Protein AF-0000000085122690 (afdb_homodimer)

Structure (mmCIF, N/CA/C/O backbone):
data_AF-0000000085122690-model_v1
#
loop_
_entity.id
_entity.type
_entity.pdbx_description
1 polymer 'Rhs element Vgr protein'
#
loop_
_atom_site.group_PDB
_atom_site.id
_atom_site.type_symbol
_atom_site.label_atom_id
_atom_site.label_alt_id
_atom_site.label_comp_id
_atom_site.label_asym_id
_atom_site.label_entity_id
_atom_site.label_seq_id
_atom_site.pdbx_PDB_ins_code
_atom_site.Cartn_x
_atom_site.Cartn_y
_atom_site.Cartn_z
_atom_site.occupancy
_atom_site.B_iso_or_equiv
_atom_site.auth_seq_id
_atom_site.auth_comp_id
_atom_site.auth_asym_id
_atom_site.auth_atom_id
_atom_site.pdbx_PDB_model_num
ATOM 1 N N . MET A 1 1 ? -5.207 11.523 25.406 1 24.88 1 MET A N 1
ATOM 2 C CA . MET A 1 1 ? -6.16 11.828 26.469 1 24.88 1 MET A CA 1
ATOM 3 C C . MET A 1 1 ? -5.48 12.586 27.609 1 24.88 1 MET A C 1
ATOM 5 O O . MET A 1 1 ? -6.066 13.5 28.188 1 24.88 1 MET A O 1
ATOM 9 N N . SER A 1 2 ? -4.191 12.078 27.859 1 25.66 2 SER A N 1
ATOM 10 C CA . SER A 1 2 ? -3.527 12.555 29.078 1 25.66 2 SER A CA 1
ATOM 11 C C . SER A 1 2 ? -2.984 13.969 28.875 1 25.66 2 SER A C 1
ATOM 13 O O . SER A 1 2 ? -3.02 14.781 29.812 1 25.66 2 SER A O 1
ATOM 15 N N . LYS A 1 3 ? -2.377 14.203 27.688 1 30.45 3 LYS A N 1
ATOM 16 C CA . LYS A 1 3 ? -1.666 15.477 27.625 1 30.45 3 LYS A CA 1
ATOM 17 C C . LYS A 1 3 ? -2.641 16.641 27.5 1 30.45 3 LYS A C 1
ATOM 19 O O . LYS A 1 3 ? -2.225 17.797 27.438 1 30.45 3 LYS A O 1
ATOM 24 N N . GLU A 1 4 ? -3.842 16.312 27.016 1 32.69 4 GLU A N 1
ATOM 25 C CA . GLU A 1 4 ? -4.746 17.453 26.938 1 32.69 4 GLU A CA 1
ATOM 26 C C . GLU A 1 4 ? -5.051 18 28.328 1 32.69 4 GLU A C 1
ATOM 28 O O . GLU A 1 4 ? -5.324 19.188 28.484 1 32.69 4 GLU A O 1
ATOM 33 N N . ILE A 1 5 ? -4.945 17 29.297 1 32.41 5 ILE A N 1
ATOM 34 C CA . ILE A 1 5 ? -5.344 17.391 30.656 1 32.41 5 ILE A CA 1
ATOM 35 C C . ILE A 1 5 ? -4.289 18.312 31.25 1 32.41 5 ILE A C 1
ATOM 37 O O . ILE A 1 5 ? -4.629 19.328 31.875 1 32.41 5 ILE A O 1
ATOM 41 N N . ILE A 1 6 ? -2.961 17.922 30.953 1 30.45 6 ILE A N 1
ATOM 42 C CA . ILE A 1 6 ? -1.969 18.656 31.734 1 30.45 6 ILE A CA 1
ATOM 43 C C . ILE A 1 6 ? -1.8 20.062 31.156 1 30.45 6 ILE A C 1
ATOM 45 O O . ILE A 1 6 ? -1.606 21.016 31.906 1 30.45 6 ILE A O 1
ATOM 49 N N . ARG A 1 7 ? -1.964 20.219 29.844 1 33.91 7 ARG A N 1
ATOM 50 C CA . ARG A 1 7 ? -1.704 21.547 29.281 1 33.91 7 ARG A CA 1
ATOM 51 C C . ARG A 1 7 ? -2.803 22.531 29.656 1 33.91 7 ARG A C 1
ATOM 53 O O . ARG A 1 7 ? -2.545 23.734 29.797 1 33.91 7 ARG A O 1
ATOM 60 N N . ASN A 1 8 ? -4.035 21.984 29.812 1 37.22 8 ASN A N 1
ATOM 61 C CA . ASN A 1 8 ? -5.027 22.953 30.266 1 37.22 8 ASN A CA 1
ATOM 62 C C . ASN A 1 8 ? -4.699 23.484 31.656 1 37.22 8 ASN A C 1
ATOM 64 O O . ASN A 1 8 ? -5.09 24.609 32 1 37.22 8 ASN A O 1
ATOM 68 N N . ASN A 1 9 ? -3.992 22.609 32.406 1 33.62 9 ASN A N 1
ATOM 69 C CA . ASN A 1 9 ? -3.723 23.047 33.781 1 33.62 9 ASN A CA 1
ATOM 70 C C . ASN A 1 9 ? -2.641 24.125 33.812 1 33.62 9 ASN A C 1
ATOM 72 O O . ASN A 1 9 ? -2.656 25 34.688 1 33.62 9 ASN A O 1
ATOM 76 N N . VAL A 1 10 ? -1.648 24 32.875 1 32.59 10 VAL A N 1
ATOM 77 C CA . VAL A 1 10 ? -0.58 24.984 33 1 32.59 10 VAL A CA 1
ATOM 78 C C . VAL A 1 10 ? -1.059 26.328 32.5 1 32.59 10 VAL A C 1
ATOM 80 O O . VAL A 1 10 ? -0.698 27.375 33.031 1 32.59 10 VAL A O 1
ATOM 83 N N . GLU A 1 11 ? -1.952 26.391 31.516 1 36.88 11 GLU A N 1
ATOM 84 C CA . GLU A 1 11 ? -2.41 27.703 31.109 1 36.88 11 GLU A CA 1
ATOM 85 C C . GLU A 1 11 ? -3.203 28.391 32.219 1 36.88 11 GLU A C 1
ATOM 87 O O . GLU A 1 11 ? -3.129 29.609 32.375 1 36.88 11 GLU A O 1
ATOM 92 N N . GLU A 1 12 ? -3.918 27.594 33 1 35.78 12 GLU A N 1
ATOM 93 C CA . GLU A 1 12 ? -4.602 28.156 34.156 1 35.78 12 GLU A CA 1
ATOM 94 C C . GLU A 1 12 ? -3.6 28.672 35.188 1 35.78 12 GLU A C 1
ATOM 96 O O . GLU A 1 12 ? -3.816 29.719 35.812 1 35.78 12 GLU A O 1
ATOM 101 N N . ILE A 1 13 ? -2.48 27.906 35.312 1 32.62 13 ILE A N 1
ATOM 102 C CA . ILE A 1 13 ? -1.524 28.375 36.312 1 32.62 13 ILE A CA 1
ATOM 103 C C . ILE A 1 13 ? -0.844 29.656 35.812 1 32.62 13 ILE A C 1
ATOM 105 O O . ILE A 1 13 ? -0.587 30.578 36.594 1 32.62 13 ILE A O 1
ATOM 109 N N . GLU A 1 14 ? -0.654 29.75 34.531 1 33.88 14 GLU A N 1
ATOM 110 C CA . GLU A 1 14 ? -0.015 30.984 34.094 1 33.88 14 GLU A CA 1
ATOM 111 C C . GLU A 1 14 ? -0.947 32.188 34.25 1 33.88 14 GLU A C 1
ATOM 113 O O . GLU A 1 14 ? -0.49 33.312 34.5 1 33.88 14 GLU A O 1
ATOM 118 N N . GLU A 1 15 ? -2.27 31.953 34.156 1 36.88 15 GLU A N 1
ATOM 119 C CA . GLU A 1 15 ? -3.113 33.062 34.531 1 36.88 15 GLU A CA 1
ATOM 120 C C . GLU A 1 15 ? -2.973 33.375 36.031 1 36.88 15 GLU A C 1
ATOM 122 O O . GLU A 1 15 ? -3.08 34.562 36.438 1 36.88 15 GLU A O 1
ATOM 127 N N . GLY A 1 16 ? -2.848 32.312 36.875 1 32.69 16 GLY A N 1
ATOM 128 C CA . GLY A 1 16 ? -2.664 32.531 38.312 1 32.69 16 GLY A CA 1
ATOM 129 C C . GLY A 1 16 ? -1.384 33.281 38.625 1 32.69 16 GLY A C 1
ATOM 130 O O . GLY A 1 16 ? -1.326 34.031 39.594 1 32.69 16 GLY A O 1
ATOM 131 N N . LEU A 1 17 ? -0.268 32.844 38.031 1 31.5 17 LEU A N 1
ATOM 132 C CA . LEU A 1 17 ? 0.969 33.531 38.375 1 31.5 17 LEU A CA 1
ATOM 133 C C . LEU A 1 17 ? 0.953 34.969 37.875 1 31.5 17 LEU A C 1
ATOM 135 O O . LEU A 1 17 ? 1.934 35.719 38.031 1 31.5 17 LEU A O 1
ATOM 139 N N . LYS A 1 18 ? 0.103 35.375 37.062 1 38.03 18 LYS A N 1
ATOM 140 C CA . LYS A 1 18 ? 0.065 36.812 36.75 1 38.03 18 LYS A CA 1
ATOM 141 C C . LYS A 1 18 ? -0.133 37.625 38 1 38.03 18 LYS A C 1
ATOM 143 O O . LYS A 1 18 ? 0.004 38.875 37.969 1 38.03 18 LYS A O 1
ATOM 148 N N . SER A 1 19 ? -0.834 37 39 1 33.66 19 SER A N 1
ATOM 149 C CA . SER A 1 19 ? -0.957 37.844 40.219 1 33.66 19 SER A CA 1
ATOM 150 C C . SER A 1 19 ? 0.361 37.906 40.969 1 33.66 19 SER A C 1
ATOM 152 O O . SER A 1 19 ? 0.414 38.406 42.094 1 33.66 19 SER A O 1
ATOM 154 N N . GLY A 1 20 ? 1.318 36.969 40.75 1 32.12 20 GLY A N 1
ATOM 155 C CA . GLY A 1 20 ? 2.529 37.188 41.531 1 32.12 20 GLY A CA 1
ATOM 156 C C . GLY A 1 20 ? 3.111 38.562 41.344 1 32.12 20 GLY A C 1
ATOM 157 O O . GLY A 1 20 ? 2.852 39.25 40.344 1 32.12 20 GLY A O 1
ATOM 158 N N . VAL A 1 21 ? 3.424 39.25 42.469 1 31.45 21 VAL A N 1
ATOM 159 C CA . VAL A 1 21 ? 4.066 40.562 42.531 1 31.45 21 VAL A CA 1
ATOM 160 C C . VAL A 1 21 ? 5.094 40.688 41.406 1 31.45 21 VAL A C 1
ATOM 162 O O . VAL A 1 21 ? 5.996 39.844 41.281 1 31.45 21 VAL A O 1
ATOM 165 N N . ASN A 1 22 ? 4.641 41 40.281 1 35.41 22 ASN A N 1
ATOM 166 C CA . ASN A 1 22 ? 5.566 41.344 39.219 1 35.41 22 ASN A CA 1
ATOM 167 C C . ASN A 1 22 ? 6.883 41.875 39.75 1 35.41 22 ASN A C 1
ATOM 169 O O . ASN A 1 22 ? 6.918 42.969 40.375 1 35.41 22 ASN A O 1
ATOM 173 N N . LEU A 1 23 ? 7.77 41 40.156 1 36.03 23 LEU A N 1
ATOM 174 C CA . LEU A 1 23 ? 9.117 41.312 40.594 1 36.03 23 LEU A CA 1
ATOM 175 C C . LEU A 1 23 ? 9.648 42.531 39.844 1 36.03 23 LEU A C 1
ATOM 177 O O . LEU A 1 23 ? 10.711 43.062 40.188 1 36.03 23 LEU A O 1
ATOM 181 N N . LYS A 1 24 ? 8.992 42.875 38.844 1 39.94 24 LYS A N 1
ATOM 182 C CA . LYS A 1 24 ? 9.422 44.062 38.094 1 39.94 24 LYS A CA 1
ATOM 183 C C . LYS A 1 24 ? 9.273 45.312 38.969 1 39.94 24 LYS A C 1
ATOM 185 O O . LYS A 1 24 ? 9.953 46.312 38.719 1 39.94 24 LYS A O 1
ATOM 190 N N . GLU A 1 25 ? 8.281 45.281 39.812 1 39.03 25 GLU A N 1
ATOM 191 C CA . GLU A 1 25 ? 8.023 46.531 40.531 1 39.03 25 GLU A CA 1
ATOM 192 C C . GLU A 1 25 ? 9.172 46.875 41.5 1 39.03 25 GLU A C 1
ATOM 194 O O . GLU A 1 25 ? 9.375 48.031 41.844 1 39.03 25 GLU A O 1
ATOM 199 N N . LEU A 1 26 ? 9.727 45.812 42.125 1 36.38 26 LEU A N 1
ATOM 200 C CA . LEU A 1 26 ? 10.68 46.188 43.188 1 36.38 26 LEU A CA 1
ATOM 201 C C . LEU A 1 26 ? 12.047 46.5 42.562 1 36.38 26 LEU A C 1
ATOM 203 O O . LEU A 1 26 ? 13.047 46.562 43.281 1 36.38 26 LEU A O 1
ATOM 207 N N . ARG A 1 27 ? 12.133 46.531 41.312 1 40.12 27 ARG A N 1
ATOM 208 C CA . ARG A 1 27 ? 13.406 46.625 40.625 1 40.12 27 ARG A CA 1
ATOM 209 C C . ARG A 1 27 ? 13.992 48.031 40.75 1 40.12 27 ARG A C 1
ATOM 211 O O . ARG A 1 27 ? 13.25 49.031 40.844 1 40.12 27 ARG A O 1
ATOM 218 N N . ARG A 1 28 ? 15.281 48 41.25 1 40.97 28 ARG A N 1
ATOM 219 C CA . ARG A 1 28 ? 16.078 49.219 41.281 1 40.97 28 ARG A CA 1
ATOM 220 C C . ARG A 1 28 ? 15.953 50 40 1 40.97 28 ARG A C 1
ATOM 222 O O . ARG A 1 28 ? 15.898 49.438 38.906 1 40.97 28 ARG A O 1
ATOM 229 N N . GLU A 1 29 ? 15.516 51.156 40.125 1 44.19 29 GLU A N 1
ATOM 230 C CA . GLU A 1 29 ? 15.43 52.219 39.125 1 44.19 29 GLU A CA 1
ATOM 231 C C . GLU A 1 29 ? 16.766 52.375 38.375 1 44.19 29 GLU A C 1
ATOM 233 O O . GLU A 1 29 ? 17.734 52.875 38.938 1 44.19 29 GLU A O 1
ATOM 238 N N . VAL A 1 30 ? 17.344 51.344 37.719 1 47.59 30 VAL A N 1
ATOM 239 C CA . VAL A 1 30 ? 18.5 51.688 36.875 1 47.59 30 VAL A CA 1
ATOM 240 C C . VAL A 1 30 ? 18.062 52.625 35.75 1 47.59 30 VAL A C 1
ATOM 242 O O . VAL A 1 30 ? 17.125 52.312 35.031 1 47.59 30 VAL A O 1
ATOM 245 N N . LYS A 1 31 ? 18.453 53.812 35.906 1 55.75 31 LYS A N 1
ATOM 246 C CA . LYS A 1 31 ? 18.25 54.812 34.844 1 55.75 31 LYS A CA 1
ATOM 247 C C . LYS A 1 31 ? 18.922 54.375 33.531 1 55.75 31 LYS A C 1
ATOM 249 O O . LYS A 1 31 ? 20.141 54.25 33.5 1 55.75 31 LYS A O 1
ATOM 254 N N . GLN A 1 32 ? 18.266 53.656 32.625 1 67.31 32 GLN A N 1
ATOM 255 C CA . GLN A 1 32 ? 18.812 53.312 31.312 1 67.31 32 GLN A CA 1
ATOM 256 C C . GLN A 1 32 ? 18.547 54.406 30.281 1 67.31 32 GLN A C 1
ATOM 258 O O . GLN A 1 32 ? 17.516 55.094 30.359 1 67.31 32 GLN A O 1
ATOM 263 N N . ASP A 1 33 ? 19.625 54.906 29.641 1 76.06 33 ASP A N 1
ATOM 264 C CA . ASP A 1 33 ? 19.5 55.75 28.469 1 76.06 33 ASP A CA 1
ATOM 265 C C . ASP A 1 33 ? 19.922 55.031 27.203 1 76.06 33 ASP A C 1
ATOM 267 O O . ASP A 1 33 ? 21.078 55.094 26.781 1 76.06 33 ASP A O 1
ATOM 271 N N . ILE A 1 34 ? 18.984 54.188 26.672 1 84 34 ILE A N 1
ATOM 272 C CA . ILE A 1 34 ? 19.25 53.344 25.516 1 84 34 ILE A CA 1
ATOM 273 C C . ILE A 1 34 ? 18.5 53.875 24.297 1 84 34 ILE A C 1
ATOM 275 O O . ILE A 1 34 ? 17.344 54.281 24.406 1 84 34 ILE A O 1
ATOM 279 N N . ASN A 1 35 ? 19.219 53.969 23.234 1 83.12 35 ASN A N 1
ATOM 280 C CA . ASN A 1 35 ? 18.625 54.312 21.953 1 83.12 35 ASN A CA 1
ATOM 281 C C . ASN A 1 35 ? 18.656 53.156 20.969 1 83.12 35 ASN A C 1
ATOM 283 O O . ASN A 1 35 ? 19.625 52.375 20.953 1 83.12 35 ASN A O 1
ATOM 287 N N . ALA A 1 36 ? 17.562 53 20.234 1 88.69 36 ALA A N 1
ATOM 288 C CA . ALA A 1 36 ? 17.469 51.969 19.234 1 88.69 36 ALA A CA 1
ATOM 289 C C . ALA A 1 36 ? 17.156 52.531 17.859 1 88.69 36 ALA A C 1
ATOM 291 O O . ALA A 1 36 ? 16.234 53.344 17.719 1 88.69 36 ALA A O 1
ATOM 292 N N . ARG A 1 37 ? 18 52.156 16.891 1 89.44 37 ARG A N 1
ATOM 293 C CA . ARG A 1 37 ? 17.828 52.625 15.523 1 89.44 37 ARG A CA 1
ATOM 294 C C . ARG A 1 37 ? 17.828 51.438 14.547 1 89.44 37 ARG A C 1
ATOM 296 O O . ARG A 1 37 ? 18.484 50.438 14.797 1 89.44 37 ARG A O 1
ATOM 303 N N . ILE A 1 38 ? 17.016 51.594 13.469 1 92.12 38 ILE A N 1
ATOM 304 C CA . ILE A 1 38 ? 16.906 50.531 12.477 1 92.12 38 ILE A CA 1
ATOM 305 C C . ILE A 1 38 ? 17.281 51.094 11.094 1 92.12 38 ILE A C 1
ATOM 307 O O . ILE A 1 38 ? 16.906 52.188 10.742 1 92.12 38 ILE A O 1
ATOM 311 N N . LYS A 1 39 ? 18.109 50.406 10.398 1 89.81 39 LYS A N 1
ATOM 312 C CA . LYS A 1 39 ? 18.5 50.719 9.023 1 89.81 39 LYS A CA 1
ATOM 313 C C . LYS A 1 39 ? 17.953 49.656 8.047 1 89.81 39 LYS A C 1
ATOM 315 O O . LYS A 1 39 ? 18.156 48.469 8.234 1 89.81 39 LYS A O 1
ATOM 320 N N . LEU A 1 40 ? 17.281 50.156 7.031 1 88.88 40 LEU A N 1
ATOM 321 C CA . LEU A 1 40 ? 16.812 49.281 5.961 1 88.88 40 LEU A CA 1
ATOM 322 C C . LEU A 1 40 ? 17.859 49.156 4.871 1 88.88 40 LEU A C 1
ATOM 324 O O . LEU A 1 40 ? 18.141 50.094 4.129 1 88.88 40 LEU A O 1
ATOM 328 N N . LEU A 1 41 ? 18.641 48.125 4.723 1 83.69 41 LEU A N 1
ATOM 329 C CA . LEU A 1 41 ? 19.844 47.969 3.92 1 83.69 41 LEU A CA 1
ATOM 330 C C . LEU A 1 41 ? 19.516 47.938 2.434 1 83.69 41 LEU A C 1
ATOM 332 O O . LEU A 1 41 ? 20.297 48.406 1.602 1 83.69 41 LEU A O 1
ATOM 336 N N . ASN A 1 42 ? 18.297 47.406 1.897 1 72.5 42 ASN A N 1
ATOM 337 C CA . ASN A 1 42 ? 17.984 47.281 0.479 1 72.5 42 ASN A CA 1
ATOM 338 C C . ASN A 1 42 ? 16.812 48.156 0.089 1 72.5 42 ASN A C 1
ATOM 340 O O . ASN A 1 42 ? 16.188 47.969 -0.963 1 72.5 42 ASN A O 1
ATOM 344 N N . TYR A 1 43 ? 16.594 49.062 0.952 1 68.5 43 TYR A N 1
ATOM 345 C CA . TYR A 1 43 ? 15.492 49.969 0.651 1 68.5 43 TYR A CA 1
ATOM 346 C C . TYR A 1 43 ? 16.016 51.281 0.145 1 68.5 43 TYR A C 1
ATOM 348 O O . TYR A 1 43 ? 16.781 51.969 0.828 1 68.5 43 TYR A O 1
ATOM 356 N N . LYS A 1 44 ? 15.523 51.75 -1.165 1 59.62 44 LYS A N 1
ATOM 357 C CA . LYS A 1 44 ? 15.836 52.969 -1.904 1 59.62 44 LYS A CA 1
ATOM 358 C C . LYS A 1 44 ? 17.25 53.438 -1.598 1 59.62 44 LYS A C 1
ATOM 360 O O . LYS A 1 44 ? 17.5 54.062 -0.549 1 59.62 44 LYS A O 1
ATOM 365 N N . PRO A 1 45 ? 18.219 52.875 -2.26 1 51.66 45 PRO A N 1
ATOM 366 C CA . PRO A 1 45 ? 19.578 53.375 -1.99 1 51.66 45 PRO A CA 1
ATOM 367 C C . PRO A 1 45 ? 19.641 54.875 -1.874 1 51.66 45 PRO A C 1
ATOM 369 O O . PRO A 1 45 ? 20.422 55.406 -1.082 1 51.66 45 PRO A O 1
ATOM 372 N N . ASN A 1 46 ? 19.156 55.562 -2.979 1 42.84 46 ASN A N 1
ATOM 373 C CA . ASN A 1 46 ? 19.422 57 -3.104 1 42.84 46 ASN A CA 1
ATOM 374 C C . ASN A 1 46 ? 18.5 57.812 -2.201 1 42.84 46 ASN A C 1
ATOM 376 O O . ASN A 1 46 ? 18.453 59.031 -2.301 1 42.84 46 ASN A O 1
ATOM 380 N N . ALA A 1 47 ? 17.391 57.281 -1.852 1 41.41 47 ALA A N 1
ATOM 381 C CA . ALA A 1 47 ? 16.531 58.281 -1.222 1 41.41 47 ALA A CA 1
ATOM 382 C C . ALA A 1 47 ? 17.109 58.719 0.116 1 41.41 47 ALA A C 1
ATOM 384 O O . ALA A 1 47 ? 17.344 57.906 1.009 1 41.41 47 ALA A O 1
ATOM 385 N N . THR A 1 48 ? 17.812 59.719 0.052 1 37.5 48 THR A N 1
ATOM 386 C CA . THR A 1 48 ? 18.234 60.656 1.09 1 37.5 48 THR A CA 1
ATOM 387 C C . THR A 1 48 ? 17.094 60.969 2.053 1 37.5 48 THR A C 1
ATOM 389 O O . THR A 1 48 ? 16.781 62.125 2.305 1 37.5 48 THR A O 1
ATOM 392 N N . VAL A 1 49 ? 15.953 60.312 1.997 1 37.25 49 VAL A N 1
ATOM 393 C CA . VAL A 1 49 ? 14.984 61.062 2.811 1 37.25 49 VAL A CA 1
ATOM 394 C C . VAL A 1 49 ? 15.594 61.375 4.172 1 37.25 49 VAL A C 1
ATOM 396 O O . VAL A 1 49 ? 16.672 60.875 4.512 1 37.25 49 VAL A O 1
ATOM 399 N N . GLY A 1 50 ? 14.648 61.5 5.219 1 36.44 50 GLY A N 1
ATOM 400 C CA . GLY A 1 50 ? 14.852 62.344 6.387 1 36.44 50 GLY A CA 1
ATOM 401 C C . GLY A 1 50 ? 16.156 62.062 7.105 1 36.44 50 GLY A C 1
ATOM 402 O O . GLY A 1 50 ? 17.016 62.938 7.211 1 36.44 50 GLY A O 1
ATOM 403 N N . ILE A 1 51 ? 16.125 61.062 8.148 1 41.19 51 ILE A N 1
ATOM 404 C CA . ILE A 1 51 ? 17.094 61.312 9.195 1 41.19 51 ILE A CA 1
ATOM 405 C C . ILE A 1 51 ? 18.516 61.125 8.648 1 41.19 51 ILE A C 1
ATOM 407 O O . ILE A 1 51 ? 18.719 60.375 7.703 1 41.19 51 ILE A O 1
ATOM 411 N N . ILE A 1 52 ? 19.547 61.969 9.172 1 44.38 52 ILE A N 1
ATOM 412 C CA . ILE A 1 52 ? 20.969 62.188 8.922 1 44.38 52 ILE A CA 1
ATOM 413 C C . ILE A 1 52 ? 21.609 60.875 8.422 1 44.38 52 ILE A C 1
ATOM 415 O O . ILE A 1 52 ? 22.328 60.906 7.43 1 44.38 52 ILE A O 1
ATOM 419 N N . ASP A 1 53 ? 21.578 59.781 9.125 1 55.16 53 ASP A N 1
ATOM 420 C CA . ASP A 1 53 ? 22.406 58.594 8.844 1 55.16 53 ASP A CA 1
ATOM 421 C C . ASP A 1 53 ? 21.547 57.469 8.25 1 55.16 53 ASP A C 1
ATOM 423 O O . ASP A 1 53 ? 21.953 56.312 8.266 1 55.16 53 ASP A O 1
ATOM 427 N N . GLY A 1 54 ? 20.328 57.688 7.484 1 62.41 54 GLY A N 1
ATOM 428 C CA . GLY A 1 54 ? 19.547 56.656 6.828 1 62.41 54 GLY A CA 1
ATOM 429 C C . GLY A 1 54 ? 18.922 55.656 7.801 1 62.41 54 GLY A C 1
ATOM 430 O O . GLY A 1 54 ? 18.516 54.562 7.41 1 62.41 54 GLY A O 1
ATOM 431 N N . SER A 1 55 ? 18.844 55.969 9.016 1 78.81 55 SER A N 1
ATOM 432 C CA . SER A 1 55 ? 18.297 55.062 10.023 1 78.81 55 SER A CA 1
ATOM 433 C C . SER A 1 55 ? 17 55.625 10.617 1 78.81 55 SER A C 1
ATOM 435 O O . SER A 1 55 ? 16.766 56.844 10.57 1 78.81 55 SER A O 1
ATOM 437 N N . PHE A 1 56 ? 16.047 54.781 10.945 1 87.44 56 PHE A N 1
ATOM 438 C CA . PHE A 1 56 ? 14.773 55.125 11.555 1 87.44 56 PHE A CA 1
ATOM 439 C C . PHE A 1 56 ? 14.789 54.844 13.047 1 87.44 56 PHE A C 1
ATOM 441 O O . PHE A 1 56 ? 15.508 53.938 13.5 1 87.44 56 PHE A O 1
ATOM 448 N N . ASN A 1 57 ? 14.07 55.656 13.789 1 87 57 ASN A N 1
ATOM 449 C CA . ASN A 1 57 ? 13.969 55.438 15.227 1 87 57 ASN A CA 1
ATOM 450 C C . ASN A 1 57 ? 13.008 54.312 15.555 1 87 57 ASN A C 1
ATOM 452 O O . ASN A 1 57 ? 11.961 54.156 14.914 1 87 57 ASN A O 1
ATOM 456 N N . VAL A 1 58 ? 13.414 53.531 16.484 1 91.56 58 VAL A N 1
ATOM 457 C CA . VAL A 1 58 ? 12.594 52.406 16.922 1 91.56 58 VAL A CA 1
ATOM 458 C C . VAL A 1 58 ? 11.758 52.812 18.125 1 91.56 58 VAL A C 1
ATOM 460 O O . VAL A 1 58 ? 12.281 53.406 19.062 1 91.56 58 VAL A O 1
ATOM 463 N N . TYR A 1 59 ? 10.516 52.531 18.078 1 87.94 59 TYR A N 1
ATOM 464 C CA . TYR A 1 59 ? 9.609 52.844 19.172 1 87.94 59 TYR A CA 1
ATOM 465 C C . TYR A 1 59 ? 9.453 51.656 20.125 1 87.94 59 TYR A C 1
ATOM 467 O O . TYR A 1 59 ? 9.445 51.844 21.344 1 87.94 59 TYR A O 1
ATOM 475 N N . LYS A 1 60 ? 9.242 50.562 19.594 1 90.88 60 LYS A N 1
ATOM 476 C CA . LYS A 1 60 ? 9.023 49.375 20.375 1 90.88 60 LYS A CA 1
ATOM 477 C C . LYS A 1 60 ? 9.766 48.188 19.781 1 90.88 60 LYS A C 1
ATOM 479 O O . LYS A 1 60 ? 9.828 48.031 18.547 1 90.88 60 LYS A O 1
ATOM 484 N N . LEU A 1 61 ? 10.336 47.375 20.656 1 93.56 61 LEU A N 1
ATOM 485 C CA . LEU A 1 61 ? 11.07 46.188 20.266 1 93.56 61 LEU A CA 1
ATOM 486 C C . LEU A 1 61 ? 10.641 44.969 21.094 1 93.56 61 LEU A C 1
ATOM 488 O O . LEU A 1 61 ? 10.672 45.031 22.328 1 93.56 61 LEU A O 1
ATOM 492 N N . LEU A 1 62 ? 10.141 43.969 20.469 1 94.62 62 LEU A N 1
ATOM 493 C CA . LEU A 1 62 ? 9.875 42.656 21.062 1 94.62 62 LEU A CA 1
ATOM 494 C C . LEU A 1 62 ? 10.57 41.562 20.266 1 94.62 62 LEU A C 1
ATOM 496 O O . LEU A 1 62 ? 10.523 41.562 19.031 1 94.62 62 LEU A O 1
ATOM 500 N N . GLY A 1 63 ? 11.297 40.75 20.938 1 95.25 63 GLY A N 1
ATOM 501 C CA . GLY A 1 63 ? 12.008 39.719 20.188 1 95.25 63 GLY A CA 1
ATOM 502 C C . GLY A 1 63 ? 12.297 38.469 21.016 1 95.25 63 GLY A C 1
ATOM 503 O O . GLY A 1 63 ? 12.117 38.469 22.234 1 95.25 63 GLY A O 1
ATOM 504 N N . SER A 1 64 ? 12.641 37.5 20.344 1 96 64 SER A N 1
ATOM 505 C CA . SER A 1 64 ? 13.055 36.25 20.984 1 96 64 SER A CA 1
ATOM 506 C C . SER A 1 64 ? 14.141 35.531 20.172 1 96 64 SER A C 1
ATOM 508 O O . SER A 1 64 ? 14.117 35.562 18.938 1 96 64 SER A O 1
ATOM 510 N N . SER A 1 65 ? 15.117 35.031 20.812 1 95.88 65 SER A N 1
ATOM 511 C CA . SER A 1 65 ? 16.172 34.219 20.234 1 95.88 65 SER A CA 1
ATOM 512 C C . SER A 1 65 ? 16.453 32.969 21.094 1 95.88 65 SER A C 1
ATOM 514 O O . SER A 1 65 ? 16.469 33.062 22.312 1 95.88 65 SER A O 1
ATOM 516 N N . SER A 1 66 ? 16.5 31.906 20.516 1 95.62 66 SER A N 1
ATOM 517 C CA . SER A 1 66 ? 16.734 30.656 21.234 1 95.62 66 SER A CA 1
ATOM 518 C C . SER A 1 66 ? 17.625 29.719 20.422 1 95.62 66 SER A C 1
ATOM 520 O O . SER A 1 66 ? 17.688 29.828 19.188 1 95.62 66 SER A O 1
ATOM 522 N N . VAL A 1 67 ? 18.266 28.828 21.125 1 95.31 67 VAL A N 1
ATOM 523 C CA . VAL A 1 67 ? 19.047 27.781 20.469 1 95.31 67 VAL A CA 1
ATOM 524 C C . VAL A 1 67 ? 18.109 26.891 19.656 1 95.31 67 VAL A C 1
ATOM 526 O O . VAL A 1 67 ? 17.031 26.531 20.109 1 95.31 67 VAL A O 1
ATOM 529 N N . ASN A 1 68 ? 18.531 26.516 18.438 1 95.44 68 ASN A N 1
ATOM 530 C CA . ASN A 1 68 ? 17.859 25.578 17.547 1 95.44 68 ASN A CA 1
ATOM 531 C C . ASN A 1 68 ? 16.594 26.172 16.953 1 95.44 68 ASN A C 1
ATOM 533 O O . ASN A 1 68 ? 15.82 25.469 16.281 1 95.44 68 ASN A O 1
ATOM 537 N N . THR A 1 69 ? 16.234 27.438 17.219 1 95.19 69 THR A N 1
ATOM 538 C CA . THR A 1 69 ? 15.047 28.094 16.672 1 95.19 69 THR A CA 1
ATOM 539 C C . THR A 1 69 ? 15.422 29.422 16.031 1 95.19 69 THR A C 1
ATOM 541 O O . THR A 1 69 ? 16.25 30.172 16.562 1 95.19 69 THR A O 1
ATOM 544 N N . PRO A 1 70 ? 14.812 29.719 14.875 1 96.5 70 PRO A N 1
ATOM 545 C CA . PRO A 1 70 ? 15.078 31.016 14.273 1 96.5 70 PRO A CA 1
ATOM 546 C C . PRO A 1 70 ? 14.617 32.188 15.164 1 96.5 70 PRO A C 1
ATOM 548 O O . PRO A 1 70 ? 13.539 32.125 15.758 1 96.5 70 PRO A O 1
ATOM 551 N N . TYR A 1 71 ? 15.461 33.156 15.305 1 96.62 71 TYR A N 1
ATOM 552 C CA . TYR A 1 71 ? 15.086 34.344 16.109 1 96.62 71 TYR A CA 1
ATOM 553 C C . TYR A 1 71 ? 14.031 35.188 15.383 1 96.62 71 TYR A C 1
ATOM 555 O O . TYR A 1 71 ? 13.898 35.094 14.156 1 96.62 71 TYR A O 1
ATOM 563 N N . SER A 1 72 ? 13.297 35.875 16.094 1 97 72 SER A N 1
ATOM 564 C CA . SER A 1 72 ? 12.242 36.719 15.594 1 97 72 SER A CA 1
ATOM 565 C C . SER A 1 72 ? 12.133 38 16.422 1 97 72 SER A C 1
ATOM 567 O O . SER A 1 72 ? 12.172 37.969 17.656 1 97 72 SER A O 1
ATOM 569 N N . PHE A 1 73 ? 12.078 39.156 15.758 1 96.56 73 PHE A N 1
ATOM 570 C CA . PHE A 1 73 ? 11.945 40.469 16.391 1 96.56 73 PHE A CA 1
ATOM 571 C C . PHE A 1 73 ? 10.805 41.25 15.766 1 96.56 73 PHE A C 1
ATOM 573 O O . PHE A 1 73 ? 10.719 41.375 14.539 1 96.56 73 PHE A O 1
ATOM 580 N N . THR A 1 74 ? 9.914 41.625 16.5 1 95.75 74 THR A N 1
ATOM 581 C CA . THR A 1 74 ? 8.891 42.594 16.078 1 95.75 74 THR A CA 1
ATOM 582 C C . THR A 1 74 ? 9.289 44 16.438 1 95.75 74 THR A C 1
ATOM 584 O O . THR A 1 74 ? 9.477 44.344 17.609 1 95.75 74 THR A O 1
ATOM 587 N N . ILE A 1 75 ? 9.422 44.844 15.469 1 94.69 75 ILE A N 1
ATOM 588 C CA . ILE A 1 75 ? 9.93 46.219 15.656 1 94.69 75 ILE A CA 1
ATOM 589 C C . ILE A 1 75 ? 8.891 47.219 15.164 1 94.69 75 ILE A C 1
ATOM 591 O O . ILE A 1 75 ? 8.359 47.094 14.062 1 94.69 75 ILE A O 1
ATOM 595 N N . THR A 1 76 ? 8.539 48.094 15.953 1 92.25 76 THR A N 1
ATOM 596 C CA . THR A 1 76 ? 7.746 49.25 15.547 1 92.25 76 THR A CA 1
ATOM 597 C C . THR A 1 76 ? 8.641 50.469 15.367 1 92.25 76 THR A C 1
ATOM 599 O O . THR A 1 76 ? 9.273 50.906 16.328 1 92.25 76 THR A O 1
ATOM 602 N N . PHE A 1 77 ? 8.75 50.938 14.211 1 90.75 77 PHE A N 1
ATOM 603 C CA . PHE A 1 77 ? 9.602 52.094 13.984 1 90.75 77 PHE A CA 1
ATOM 604 C C . PHE A 1 77 ? 8.812 53.219 13.375 1 90.75 77 PHE A C 1
ATOM 606 O O . PHE A 1 77 ? 7.688 53.031 12.906 1 90.75 77 PHE A O 1
ATOM 613 N N . VAL A 1 78 ? 9.383 54.375 13.453 1 88.38 78 VAL A N 1
ATOM 614 C CA . VAL A 1 78 ? 8.711 55.594 13.062 1 88.38 78 VAL A CA 1
ATOM 615 C C . VAL A 1 78 ? 9.43 56.219 11.867 1 88.38 78 VAL A C 1
ATOM 617 O O . VAL A 1 78 ? 10.664 56.25 11.812 1 88.38 78 VAL A O 1
ATOM 620 N N . SER A 1 79 ? 8.602 56.594 10.93 1 86.12 79 SER A N 1
ATOM 621 C CA . SER A 1 79 ? 9.133 57.281 9.766 1 86.12 79 SER A CA 1
ATOM 622 C C . SER A 1 79 ? 8.391 58.562 9.5 1 86.12 79 SER A C 1
ATOM 624 O O . SER A 1 79 ? 7.172 58.656 9.688 1 86.12 79 SER A O 1
ATOM 626 N N . ASP A 1 80 ? 9.055 59.531 9.039 1 79.44 80 ASP A N 1
ATOM 627 C CA . ASP A 1 80 ? 8.438 60.812 8.68 1 79.44 80 ASP A CA 1
ATOM 628 C C . ASP A 1 80 ? 7.75 60.719 7.316 1 79.44 80 ASP A C 1
ATOM 630 O O . ASP A 1 80 ? 6.688 61.312 7.109 1 79.44 80 ASP A O 1
ATOM 634 N N . ASP A 1 81 ? 8.336 59.969 6.441 1 78.94 81 ASP A N 1
ATOM 635 C CA . ASP A 1 81 ? 7.773 59.781 5.105 1 78.94 81 ASP A CA 1
ATOM 636 C C . ASP A 1 81 ? 7.02 58.469 5.008 1 78.94 81 ASP A C 1
ATOM 638 O O . ASP A 1 81 ? 7.273 57.531 5.781 1 78.94 81 ASP A O 1
ATOM 642 N N . PHE A 1 82 ? 6.09 58.5 4.117 1 81.44 82 PHE A N 1
ATOM 643 C CA . PHE A 1 82 ? 5.336 57.281 3.869 1 81.44 82 PHE A CA 1
ATOM 644 C C . PHE A 1 82 ? 6.211 56.219 3.182 1 81.44 82 PHE A C 1
ATOM 646 O O . PHE A 1 82 ? 6.922 56.531 2.225 1 81.44 82 PHE A O 1
ATOM 653 N N . ILE A 1 83 ? 6.297 55.094 3.783 1 84.5 83 ILE A N 1
ATOM 654 C CA . ILE A 1 83 ? 7.039 53.969 3.229 1 84.5 83 ILE A CA 1
ATOM 655 C C . ILE A 1 83 ? 6.062 52.906 2.723 1 84.5 83 ILE A C 1
ATOM 657 O O . ILE A 1 83 ? 5.145 52.5 3.443 1 84.5 83 ILE A O 1
ATOM 661 N N . ASN A 1 84 ? 6.238 52.562 1.446 1 84.75 84 ASN A N 1
ATOM 662 C CA . ASN A 1 84 ? 5.457 51.438 0.944 1 84.75 84 ASN A CA 1
ATOM 663 C C . ASN A 1 84 ? 5.941 50.094 1.53 1 84.75 84 ASN A C 1
ATOM 665 O O . ASN A 1 84 ? 7.07 49.688 1.276 1 84.75 84 ASN A O 1
ATOM 669 N N . ILE A 1 85 ? 5.156 49.438 2.242 1 87.75 85 ILE A N 1
ATOM 670 C CA . ILE A 1 85 ? 5.52 48.219 2.938 1 87.75 85 ILE A CA 1
ATOM 671 C C . ILE A 1 85 ? 5.953 47.156 1.923 1 87.75 85 ILE A C 1
ATOM 673 O O . ILE A 1 85 ? 6.77 46.281 2.236 1 87.75 85 ILE A O 1
ATOM 677 N N . GLU A 1 86 ? 5.441 47.188 0.668 1 86.69 86 GLU A N 1
ATOM 678 C CA . GLU A 1 86 ? 5.785 46.25 -0.383 1 86.69 86 GLU A CA 1
ATOM 679 C C . GLU A 1 86 ? 7.254 46.375 -0.78 1 86.69 86 GLU A C 1
ATOM 681 O O . GLU A 1 86 ? 7.855 45.406 -1.263 1 86.69 86 GLU A O 1
ATOM 686 N N . ASP A 1 87 ? 7.809 47.5 -0.506 1 86.56 87 ASP A N 1
ATOM 687 C CA . ASP A 1 87 ? 9.188 47.719 -0.916 1 86.56 87 ASP A CA 1
ATOM 688 C C . ASP A 1 87 ? 10.172 47.219 0.141 1 86.56 87 ASP A C 1
ATOM 690 O O . ASP A 1 87 ? 11.352 47.031 -0.151 1 86.56 87 ASP A O 1
ATOM 694 N N . ILE A 1 88 ? 9.672 47 1.365 1 89.56 88 ILE A N 1
ATOM 695 C CA . ILE A 1 88 ? 10.633 46.719 2.426 1 89.56 88 ILE A CA 1
ATOM 696 C C . ILE A 1 88 ? 10.516 45.25 2.828 1 89.56 88 ILE A C 1
ATOM 698 O O . ILE A 1 88 ? 11.445 44.688 3.406 1 89.56 88 ILE A O 1
ATOM 702 N N . VAL A 1 89 ? 9.414 44.656 2.545 1 90.56 89 VAL A N 1
ATOM 703 C CA . VAL A 1 89 ? 9.242 43.25 2.904 1 90.56 89 VAL A CA 1
ATOM 704 C C . VAL A 1 89 ? 10.305 42.406 2.215 1 90.56 89 VAL A C 1
ATOM 706 O O . VAL A 1 89 ? 10.664 42.656 1.062 1 90.56 89 VAL A O 1
ATOM 709 N N . ASP A 1 90 ? 10.891 41.406 2.936 1 90.5 90 ASP A N 1
ATOM 710 C CA . ASP A 1 90 ? 11.859 40.438 2.449 1 90.5 90 ASP A CA 1
ATOM 711 C C . ASP A 1 90 ? 13.219 41.094 2.193 1 90.5 90 ASP A C 1
ATOM 713 O O . ASP A 1 90 ? 14.016 40.594 1.395 1 90.5 90 ASP A O 1
ATOM 717 N N . THR A 1 91 ? 13.453 42.219 2.754 1 89.44 91 THR A N 1
ATOM 718 C CA . THR A 1 91 ? 14.758 42.875 2.693 1 89.44 91 THR A CA 1
ATOM 719 C C . THR A 1 91 ? 15.461 42.812 4.047 1 89.44 91 THR A C 1
ATOM 721 O O . THR A 1 91 ? 14.836 42.469 5.059 1 89.44 91 THR A O 1
ATOM 724 N N . ASP A 1 92 ? 16.719 43.031 4.043 1 92.44 92 ASP A N 1
ATOM 725 C CA . ASP A 1 92 ? 17.516 42.938 5.258 1 92.44 92 ASP A CA 1
ATOM 726 C C . ASP A 1 92 ? 17.484 44.25 6.047 1 92.44 92 ASP A C 1
ATOM 728 O O . ASP A 1 92 ? 17.25 45.312 5.477 1 92.44 92 ASP A O 1
ATOM 732 N N . ILE A 1 93 ? 17.672 44.094 7.324 1 94 93 ILE A N 1
ATOM 733 C CA . ILE A 1 93 ? 17.719 45.25 8.188 1 94 93 ILE A CA 1
ATOM 734 C C . ILE A 1 93 ? 18.891 45.156 9.164 1 94 93 ILE A C 1
ATOM 736 O O . ILE A 1 93 ? 19.438 44.062 9.352 1 94 93 ILE A O 1
ATOM 740 N N . GLU A 1 94 ? 19.312 46.219 9.648 1 93.75 94 GLU A N 1
ATOM 741 C CA . GLU A 1 94 ? 20.281 46.344 10.734 1 93.75 94 GLU A CA 1
ATOM 742 C C . GLU A 1 94 ? 19.703 47.094 11.914 1 93.75 94 GLU A C 1
ATOM 744 O O . GLU A 1 94 ? 19.375 48.281 11.789 1 93.75 94 GLU A O 1
ATOM 749 N N . LEU A 1 95 ? 19.484 46.438 12.945 1 94.44 95 LEU A N 1
ATOM 750 C CA . LEU A 1 95 ? 19.016 47.062 14.18 1 94.44 95 LEU A CA 1
ATOM 751 C C . LEU A 1 95 ? 20.188 47.375 15.117 1 94.44 95 LEU A C 1
ATOM 753 O O . LEU A 1 95 ? 20.969 46.469 15.453 1 94.44 95 LEU A O 1
ATOM 757 N N . ASN A 1 96 ? 20.297 48.562 15.516 1 91 96 ASN A N 1
ATOM 758 C CA . ASN A 1 96 ? 21.359 48.969 16.422 1 91 96 ASN A CA 1
ATOM 759 C C . ASN A 1 96 ? 20.812 49.5 17.734 1 91 96 ASN A C 1
ATOM 761 O O . ASN A 1 96 ? 20.062 50.469 17.75 1 91 96 ASN A O 1
ATOM 765 N N . ILE A 1 97 ? 21.156 48.844 18.766 1 90.25 97 ILE A N 1
ATOM 766 C CA . ILE A 1 97 ? 20.797 49.281 20.109 1 90.25 97 ILE A CA 1
ATOM 767 C C . ILE A 1 97 ? 22.047 49.75 20.844 1 90.25 97 ILE A C 1
ATOM 769 O O . ILE A 1 97 ? 23 49 21 1 90.25 97 ILE A O 1
ATOM 773 N N . LYS A 1 98 ? 22.016 50.906 21.266 1 86.12 98 LYS A N 1
ATOM 774 C CA . LYS A 1 98 ? 23.188 51.5 21.906 1 86.12 98 LYS A CA 1
ATOM 775 C C . LYS A 1 98 ? 22.828 52.125 23.25 1 86.12 98 LYS A C 1
ATOM 777 O O . LYS A 1 98 ? 21.75 52.688 23.406 1 86.12 98 LYS A O 1
ATOM 782 N N . ASP A 1 99 ? 23.797 51.875 24.172 1 80.94 99 ASP A N 1
ATOM 783 C CA . ASP A 1 99 ? 23.703 52.562 25.453 1 80.94 99 ASP A CA 1
ATOM 784 C C . ASP A 1 99 ? 24.328 53.938 25.375 1 80.94 99 ASP A C 1
ATOM 786 O O . ASP A 1 99 ? 25.516 54.094 25.094 1 80.94 99 ASP A O 1
ATOM 790 N N . ASN A 1 100 ? 23.594 54.938 25.625 1 78.88 100 ASN A N 1
ATOM 791 C CA . ASN A 1 100 ? 24.078 56.312 25.5 1 78.88 100 ASN A CA 1
ATOM 792 C C . ASN A 1 100 ? 25.047 56.656 26.609 1 78.88 100 ASN A C 1
ATOM 794 O O . ASN A 1 100 ? 25.859 57.594 26.469 1 78.88 100 ASN A O 1
ATOM 798 N N . VAL A 1 101 ? 24.922 55.938 27.766 1 76 101 VAL A N 1
ATOM 799 C CA . VAL A 1 101 ? 25.844 56.188 28.859 1 76 101 VAL A CA 1
ATOM 800 C C . VAL A 1 101 ? 27.203 55.594 28.547 1 76 101 VAL A C 1
ATOM 802 O O . VAL A 1 101 ? 28.234 56.25 28.734 1 76 101 VAL A O 1
ATOM 805 N N . ASN A 1 102 ? 27.25 54.375 28.031 1 77.56 102 ASN A N 1
ATOM 806 C CA . ASN A 1 102 ? 28.453 53.688 27.594 1 77.56 102 ASN A CA 1
ATOM 807 C C . ASN A 1 102 ? 28.344 53.25 26.125 1 77.56 102 ASN A C 1
ATOM 809 O O . ASN A 1 102 ? 27.922 52.156 25.828 1 77.56 102 ASN A O 1
ATOM 813 N N . PRO A 1 103 ? 28.812 54.125 25.375 1 75.31 103 PRO A N 1
ATOM 814 C CA . PRO A 1 103 ? 28.641 53.906 23.938 1 75.31 103 PRO A CA 1
ATOM 815 C C . PRO A 1 103 ? 29.375 52.656 23.453 1 75.31 103 PRO A C 1
ATOM 817 O O . PRO A 1 103 ? 29.109 52.156 22.344 1 75.31 103 PRO A O 1
ATOM 820 N N . LEU A 1 104 ? 30.266 52.125 24.281 1 77.44 104 LEU A N 1
ATOM 821 C CA . LEU A 1 104 ? 31.016 50.938 23.859 1 77.44 104 LEU A CA 1
ATOM 822 C C . LEU A 1 104 ? 30.109 49.719 23.891 1 77.44 104 LEU A C 1
ATOM 824 O O . LEU A 1 104 ? 30.406 48.719 23.234 1 77.44 104 LEU A O 1
ATOM 828 N N . ILE A 1 105 ? 29.078 49.844 24.625 1 80.88 105 ILE A N 1
ATOM 829 C CA . ILE A 1 105 ? 28.156 48.719 24.719 1 80.88 105 ILE A CA 1
ATOM 830 C C . ILE A 1 105 ? 27.078 48.844 23.641 1 80.88 105 ILE A C 1
ATOM 832 O O . ILE A 1 105 ? 26.219 49.719 23.719 1 80.88 105 ILE A O 1
ATOM 836 N N . LYS A 1 106 ? 27.234 48.062 22.625 1 86.31 106 LYS A N 1
ATOM 837 C CA . LYS A 1 106 ? 26.266 48.125 21.531 1 86.31 106 LYS A CA 1
ATOM 838 C C . LYS A 1 106 ? 25.875 46.719 21.094 1 86.31 106 LYS A C 1
ATOM 840 O O . LYS A 1 106 ? 26.641 45.75 21.234 1 86.31 106 LYS A O 1
ATOM 845 N N . LYS A 1 107 ? 24.672 46.594 20.766 1 90.62 107 LYS A N 1
ATOM 846 C CA . LYS A 1 107 ? 24.125 45.375 20.219 1 90.62 107 LYS A CA 1
ATOM 847 C C . LYS A 1 107 ? 23.578 45.594 18.812 1 90.62 107 LYS A C 1
ATOM 849 O O . LYS A 1 107 ? 22.766 46.5 18.594 1 90.62 107 LYS A O 1
ATOM 854 N N . THR A 1 108 ? 24.078 44.875 17.891 1 92.38 108 THR A N 1
ATOM 855 C CA . THR A 1 108 ? 23.625 44.938 16.5 1 92.38 108 THR A CA 1
ATOM 856 C C . THR A 1 108 ? 22.922 43.656 16.094 1 92.38 108 THR A C 1
ATOM 858 O O . THR A 1 108 ? 23.469 42.562 16.312 1 92.38 108 THR A O 1
ATOM 861 N N . ILE A 1 109 ? 21.75 43.719 15.602 1 95.19 109 ILE A N 1
ATOM 862 C CA . ILE A 1 109 ? 20.969 42.562 15.172 1 95.19 109 ILE A CA 1
ATOM 863 C C . ILE A 1 109 ? 20.625 42.719 13.695 1 95.19 109 ILE A C 1
ATOM 865 O O . ILE A 1 109 ? 20.094 43.719 13.266 1 95.19 109 ILE A O 1
ATOM 869 N N . TYR A 1 110 ? 20.969 41.75 12.945 1 95.56 110 TYR A N 1
ATOM 870 C CA . TYR A 1 110 ? 20.594 41.688 11.539 1 95.56 110 TYR A CA 1
ATOM 871 C C . TYR A 1 110 ? 19.469 40.656 11.32 1 95.56 110 TYR A C 1
ATOM 873 O O . TYR A 1 110 ? 19.344 39.688 12.07 1 95.56 110 TYR A O 1
ATOM 881 N N . GLY A 1 111 ? 18.656 40.844 10.375 1 95.56 111 GLY A N 1
ATOM 882 C CA . GLY A 1 111 ? 17.578 39.938 10 1 95.56 111 GLY A CA 1
ATOM 883 C C . GLY A 1 111 ? 16.859 40.344 8.734 1 95.56 111 GLY A C 1
ATOM 884 O O . GLY A 1 111 ? 17.219 41.344 8.109 1 95.56 111 GLY A O 1
ATOM 885 N N . LYS A 1 112 ? 15.961 39.562 8.32 1 94.25 112 LYS A N 1
ATOM 886 C CA . LYS A 1 112 ? 15.133 39.812 7.148 1 94.25 112 LYS A CA 1
ATOM 887 C C . LYS A 1 112 ? 13.703 40.156 7.551 1 94.25 112 LYS A C 1
ATOM 889 O O . LYS A 1 112 ? 13.141 39.5 8.445 1 94.25 112 LYS A O 1
ATOM 894 N N . ILE A 1 113 ? 13.102 41.156 6.895 1 94.88 113 ILE A N 1
ATOM 895 C CA . ILE A 1 113 ? 11.719 41.5 7.18 1 94.88 113 ILE A CA 1
ATOM 896 C C . ILE A 1 113 ? 10.773 40.469 6.566 1 94.88 113 ILE A C 1
ATOM 898 O O . ILE A 1 113 ? 10.57 40.469 5.352 1 94.88 113 ILE A O 1
ATOM 902 N N . PHE A 1 114 ? 10.211 39.75 7.355 1 93.19 114 PHE A N 1
ATOM 903 C CA . PHE A 1 114 ? 9.281 38.719 6.914 1 93.19 114 PHE A CA 1
ATOM 904 C C . PHE A 1 114 ? 7.895 39.312 6.68 1 93.19 114 PHE A C 1
ATOM 906 O O . PHE A 1 114 ? 7.207 38.906 5.73 1 93.19 114 PHE A O 1
ATOM 913 N N . LYS A 1 115 ? 7.488 40.094 7.594 1 94.12 115 LYS A N 1
ATOM 914 C CA . LYS A 1 115 ? 6.176 40.719 7.555 1 94.12 115 LYS A CA 1
ATOM 915 C C . LYS A 1 115 ? 6.289 42.219 7.836 1 94.12 115 LYS A C 1
ATOM 917 O O . LYS A 1 115 ? 7.062 42.656 8.703 1 94.12 115 LYS A O 1
ATOM 922 N N . ALA A 1 116 ? 5.574 43 7.082 1 92.69 116 ALA A N 1
ATOM 923 C CA . ALA A 1 116 ? 5.5 44.438 7.281 1 92.69 116 ALA A CA 1
ATOM 924 C C . ALA A 1 116 ? 4.051 44.938 7.285 1 92.69 116 ALA A C 1
ATOM 926 O O . ALA A 1 116 ? 3.24 44.469 6.477 1 92.69 116 ALA A O 1
ATOM 927 N N . SER A 1 117 ? 3.725 45.656 8.195 1 91.94 117 SER A N 1
ATOM 928 C CA . SER A 1 117 ? 2.377 46.219 8.32 1 91.94 117 SER A CA 1
ATOM 929 C C . SER A 1 117 ? 2.408 47.688 8.625 1 91.94 117 SER A C 1
ATOM 931 O O . SER A 1 117 ? 3.285 48.188 9.344 1 91.94 117 SER A O 1
ATOM 933 N N . GLU A 1 118 ? 1.455 48.344 8.055 1 87.31 118 GLU A N 1
ATOM 934 C CA . GLU A 1 118 ? 1.236 49.719 8.445 1 87.31 118 GLU A CA 1
ATOM 935 C C . GLU A 1 118 ? 0.575 49.812 9.82 1 87.31 118 GLU A C 1
ATOM 937 O O . GLU A 1 118 ? -0.095 48.875 10.25 1 87.31 118 GLU A O 1
ATOM 942 N N . ASP A 1 119 ? 0.96 50.688 10.414 1 81.31 119 ASP A N 1
ATOM 943 C CA . ASP A 1 119 ? 0.311 50.906 11.703 1 81.31 119 ASP A CA 1
ATOM 944 C C . ASP A 1 119 ? -0.311 52.281 11.789 1 81.31 119 ASP A C 1
ATOM 946 O O . ASP A 1 119 ? -0.579 52.906 10.766 1 81.31 119 ASP A O 1
ATOM 950 N N . SER A 1 120 ? -0.548 52.906 12.867 1 74.44 120 SER A N 1
ATOM 951 C CA . SER A 1 120 ? -1.272 54.156 13.125 1 74.44 120 SER A CA 1
ATOM 952 C C . SER A 1 120 ? -0.409 55.375 12.812 1 74.44 120 SER A C 1
ATOM 954 O O . SER A 1 120 ? 0.804 55.25 12.633 1 74.44 120 SER A O 1
ATOM 956 N N . ILE A 1 121 ? -1.05 56.375 12.367 1 74.12 121 ILE A N 1
ATOM 957 C CA . ILE A 1 121 ? -0.397 57.688 12.211 1 74.12 121 ILE A CA 1
ATOM 958 C C . ILE A 1 121 ? -0.513 58.469 13.508 1 74.12 121 ILE A C 1
ATOM 960 O O . ILE A 1 121 ? -1.617 58.719 14 1 74.12 121 ILE A O 1
ATOM 964 N N . VAL A 1 122 ? 0.571 58.625 14.078 1 69.38 122 VAL A N 1
ATOM 965 C CA . VAL A 1 122 ? 0.609 59.406 15.312 1 69.38 122 VAL A CA 1
ATOM 966 C C . VAL A 1 122 ? 1.442 60.656 15.109 1 69.38 122 VAL A C 1
ATOM 968 O O . VAL A 1 122 ? 2.607 60.594 14.711 1 69.38 122 VAL A O 1
ATOM 971 N N . ALA A 1 123 ? 0.945 61.75 15.398 1 68.38 123 ALA A N 1
ATOM 972 C CA . ALA A 1 123 ? 1.637 63.062 15.328 1 68.38 123 ALA A CA 1
ATOM 973 C C . ALA A 1 123 ? 2.244 63.281 13.945 1 68.38 123 ALA A C 1
ATOM 975 O O . ALA A 1 123 ? 3.422 63.625 13.828 1 68.38 123 ALA A O 1
ATOM 976 N N . LYS A 1 124 ? 1.564 62.906 12.898 1 71.62 124 LYS A N 1
ATOM 977 C CA . LYS A 1 124 ? 1.938 63.125 11.5 1 71.62 124 LYS A CA 1
ATOM 978 C C . LYS A 1 124 ? 3.098 62.219 11.109 1 71.62 124 LYS A C 1
ATOM 980 O O . LYS A 1 124 ? 3.809 62.469 10.141 1 71.62 124 LYS A O 1
ATOM 985 N N . LYS A 1 125 ? 3.436 61.375 12.023 1 80.31 125 LYS A N 1
ATOM 986 C CA . LYS A 1 125 ? 4.449 60.375 11.672 1 80.31 125 LYS A CA 1
ATOM 987 C C . LYS A 1 125 ? 3.812 59.031 11.391 1 80.31 125 LYS A C 1
ATOM 989 O O . LYS A 1 125 ? 2.781 58.688 11.977 1 80.31 125 LYS A O 1
ATOM 994 N N . HIS A 1 126 ? 4.445 58.344 10.508 1 83.62 126 HIS A N 1
ATOM 995 C CA . HIS A 1 126 ? 3.939 57 10.141 1 83.62 126 HIS A CA 1
ATOM 996 C C . HIS A 1 126 ? 4.609 55.906 10.961 1 83.62 126 HIS A C 1
ATOM 998 O O . HIS A 1 126 ? 5.84 55.875 11.047 1 83.62 126 HIS A O 1
ATOM 1004 N N . LEU A 1 127 ? 3.838 55.188 11.578 1 87.94 127 LEU A N 1
ATOM 1005 C CA . LEU A 1 127 ? 4.355 54.031 12.328 1 87.94 127 LEU A CA 1
ATOM 1006 C C . LEU A 1 127 ? 4.219 52.75 11.516 1 87.94 127 LEU A C 1
ATOM 1008 O O . LEU A 1 127 ? 3.195 52.531 10.859 1 87.94 127 LEU A O 1
ATOM 1012 N N . TYR A 1 128 ? 5.285 51.969 11.523 1 90.31 128 TYR A N 1
ATOM 1013 C CA . TYR A 1 128 ? 5.312 50.688 10.836 1 90.31 128 TYR A CA 1
ATOM 1014 C C . TYR A 1 128 ? 5.684 49.562 11.805 1 90.31 128 TYR A C 1
ATOM 1016 O O . TYR A 1 128 ? 6.527 49.75 12.688 1 90.31 128 TYR A O 1
ATOM 1024 N N . ILE A 1 129 ? 5.059 48.5 11.695 1 93.25 129 ILE A N 1
ATOM 1025 C CA . ILE A 1 129 ? 5.406 47.281 12.453 1 93.25 129 ILE A CA 1
ATOM 1026 C C . ILE A 1 129 ? 5.996 46.25 11.516 1 93.25 129 ILE A C 1
ATOM 1028 O O . ILE A 1 129 ? 5.363 45.844 10.531 1 93.25 129 ILE A O 1
ATOM 1032 N N . ILE A 1 130 ? 7.168 45.812 11.781 1 93.88 130 ILE A N 1
ATOM 1033 C CA . ILE A 1 130 ? 7.812 44.812 10.945 1 93.88 130 ILE A CA 1
ATOM 1034 C C . ILE A 1 130 ? 8.203 43.594 11.797 1 93.88 130 ILE A C 1
ATOM 1036 O O . ILE A 1 130 ? 8.523 43.75 12.977 1 93.88 130 ILE A O 1
ATOM 1040 N N . GLU A 1 131 ? 8.078 42.5 11.266 1 95.75 131 GLU A N 1
ATOM 1041 C CA . GLU A 1 131 ? 8.594 41.25 11.867 1 95.75 131 GLU A CA 1
ATOM 1042 C C . GLU A 1 131 ? 9.891 40.812 11.195 1 95.75 131 GLU A C 1
ATOM 1044 O O . GLU A 1 131 ? 9.891 40.469 10.008 1 95.75 131 GLU A O 1
ATOM 1049 N N . VAL A 1 132 ? 10.961 40.844 11.922 1 96 132 VAL A N 1
ATOM 1050 C CA . VAL A 1 132 ? 12.289 40.5 11.422 1 96 132 VAL A CA 1
ATOM 1051 C C . VAL A 1 132 ? 12.664 39.094 11.891 1 96 132 VAL A C 1
ATOM 1053 O O . VAL A 1 132 ? 12.555 38.781 13.07 1 96 132 VAL A O 1
ATOM 1056 N N . VAL A 1 133 ? 13.055 38.312 10.938 1 96.75 133 VAL A N 1
ATOM 1057 C CA . VAL A 1 133 ? 13.391 36.938 11.266 1 96.75 133 VAL A CA 1
ATOM 1058 C C . VAL A 1 133 ? 14.758 36.562 10.688 1 96.75 133 VAL A C 1
ATOM 1060 O O . VAL A 1 133 ? 15.297 37.312 9.852 1 96.75 133 VAL A O 1
ATOM 1063 N N . SER A 1 134 ? 15.297 35.438 11.266 1 96.5 134 SER A N 1
ATOM 1064 C CA . SER A 1 134 ? 16.469 34.875 10.617 1 96.5 134 SER A CA 1
ATOM 1065 C C . SER A 1 134 ? 16.141 34.375 9.219 1 96.5 134 SER A C 1
ATOM 1067 O O . SER A 1 134 ? 15.07 33.781 8.992 1 96.5 134 SER A O 1
ATOM 1069 N N . PRO A 1 135 ? 17.016 34.531 8.258 1 95.38 135 PRO A N 1
ATOM 1070 C CA . PRO A 1 135 ? 16.734 34.094 6.883 1 95.38 135 PRO A CA 1
ATOM 1071 C C . PRO A 1 135 ? 16.391 32.625 6.781 1 95.38 135 PRO A C 1
ATOM 1073 O O . PRO A 1 135 ? 15.641 32.219 5.895 1 95.38 135 PRO A O 1
ATOM 1076 N N . ILE A 1 136 ? 16.906 31.766 7.656 1 96.44 136 ILE A N 1
ATOM 1077 C CA . ILE A 1 136 ? 16.641 30.328 7.594 1 96.44 136 ILE A CA 1
ATOM 1078 C C . ILE A 1 136 ? 15.148 30.078 7.801 1 96.44 136 ILE A C 1
ATOM 1080 O O . ILE A 1 136 ? 14.648 29 7.445 1 96.44 136 ILE A O 1
ATOM 1084 N N . TYR A 1 137 ? 14.438 31.062 8.375 1 95.75 137 TYR A N 1
ATOM 1085 C CA . TYR A 1 137 ? 13.008 30.938 8.609 1 95.75 137 TYR A CA 1
ATOM 1086 C C . TYR A 1 137 ? 12.258 30.688 7.305 1 95.75 137 TYR A C 1
ATOM 1088 O O . TYR A 1 137 ? 11.219 30.016 7.293 1 95.75 137 TYR A O 1
ATOM 1096 N N . TYR A 1 138 ? 12.727 31.156 6.203 1 95.31 138 TYR A N 1
ATOM 1097 C CA . TYR A 1 138 ? 12.062 31.016 4.914 1 95.31 138 TYR A CA 1
ATOM 1098 C C . TYR A 1 138 ? 12.008 29.562 4.484 1 95.31 138 TYR A C 1
ATOM 1100 O O . TYR A 1 138 ? 11.18 29.188 3.65 1 95.31 138 TYR A O 1
ATOM 1108 N N . LEU A 1 139 ? 12.883 28.734 5.055 1 95.75 139 LEU A N 1
ATOM 1109 C CA . LEU A 1 139 ? 12.883 27.312 4.742 1 95.75 139 LEU A CA 1
ATOM 1110 C C . LEU A 1 139 ? 11.703 26.609 5.41 1 95.75 139 LEU A C 1
ATOM 1112 O O . LEU A 1 139 ? 11.43 25.438 5.125 1 95.75 139 LEU A O 1
ATOM 1116 N N . SER A 1 140 ? 11.031 27.297 6.312 1 95.69 140 SER A N 1
ATOM 1117 C CA . SER A 1 140 ? 9.82 26.766 6.926 1 95.69 140 SER A CA 1
ATOM 1118 C C . SER A 1 140 ? 8.617 26.906 5.996 1 95.69 140 SER A C 1
ATOM 1120 O O . SER A 1 140 ? 7.574 26.297 6.223 1 95.69 140 SER A O 1
ATOM 1122 N N . LEU A 1 141 ? 8.773 27.625 4.93 1 93.25 141 LEU A N 1
ATOM 1123 C CA . LEU A 1 141 ? 7.641 27.938 4.062 1 93.25 141 LEU A CA 1
ATOM 1124 C C . LEU A 1 141 ? 7.605 27 2.859 1 93.25 141 LEU A C 1
ATOM 1126 O O . LEU A 1 141 ? 6.645 27.016 2.09 1 93.25 141 LEU A O 1
ATOM 1130 N N . ASN A 1 142 ? 8.641 26.188 2.678 1 93.38 142 ASN A N 1
ATOM 1131 C CA . ASN A 1 142 ? 8.633 25.219 1.585 1 93.38 142 ASN A CA 1
ATOM 1132 C C . ASN A 1 142 ? 8.133 23.844 2.051 1 93.38 142 ASN A C 1
ATOM 1134 O O . ASN A 1 142 ? 7.637 23.719 3.17 1 93.38 142 ASN A O 1
ATOM 1138 N N . ASN A 1 143 ? 8.055 22.969 1.15 1 92.5 143 ASN A N 1
ATOM 1139 C CA . ASN A 1 143 ? 7.723 21.562 1.373 1 92.5 143 ASN A CA 1
ATOM 1140 C C . ASN A 1 143 ? 8.484 20.641 0.417 1 92.5 143 ASN A C 1
ATOM 1142 O O . ASN A 1 143 ? 8.578 20.938 -0.777 1 92.5 143 ASN A O 1
ATOM 1146 N N . LYS A 1 144 ? 9.07 19.625 1.038 1 92 144 LYS A N 1
ATOM 1147 C CA . LYS A 1 144 ? 9.938 18.812 0.193 1 92 144 LYS A CA 1
ATOM 1148 C C . LYS A 1 144 ? 9.688 17.312 0.434 1 92 144 LYS A C 1
ATOM 1150 O O . LYS A 1 144 ? 9.148 16.938 1.476 1 92 144 LYS A O 1
ATOM 1155 N N . TYR A 1 145 ? 10.031 16.531 -0.596 1 91.12 145 TYR A N 1
ATOM 1156 C CA . TYR A 1 145 ? 10.117 15.078 -0.592 1 91.12 145 TYR A CA 1
ATOM 1157 C C . TYR A 1 145 ? 11.461 14.609 -1.131 1 91.12 145 TYR A C 1
ATOM 1159 O O . TYR A 1 145 ? 11.719 14.688 -2.336 1 91.12 145 TYR A O 1
ATOM 1167 N N . GLU A 1 146 ? 12.289 14.117 -0.186 1 91.5 146 GLU A N 1
ATOM 1168 C CA . GLU A 1 146 ? 13.633 13.75 -0.647 1 91.5 146 GLU A CA 1
ATOM 1169 C C . GLU A 1 146 ? 14.188 12.57 0.145 1 91.5 146 GLU A C 1
ATOM 1171 O O . GLU A 1 146 ? 13.898 12.43 1.335 1 91.5 146 GLU A O 1
ATOM 1176 N N . ILE A 1 147 ? 14.969 11.766 -0.538 1 91.81 147 ILE A N 1
ATOM 1177 C CA . ILE A 1 147 ? 15.625 10.633 0.089 1 91.81 147 ILE A CA 1
ATOM 1178 C C . ILE A 1 147 ? 17.141 10.836 0.066 1 91.81 147 ILE A C 1
ATOM 1180 O O . ILE A 1 147 ? 17.703 11.234 -0.955 1 91.81 147 ILE A O 1
ATOM 1184 N N . PHE A 1 148 ? 17.844 10.586 1.182 1 92.94 148 PHE A N 1
ATOM 1185 C CA . PHE A 1 148 ? 19.297 10.672 1.312 1 92.94 148 PHE A CA 1
ATOM 1186 C C . PHE A 1 148 ? 19.891 9.297 1.595 1 92.94 148 PHE A C 1
ATOM 1188 O O . PHE A 1 148 ? 19.406 8.57 2.469 1 92.94 148 PHE A O 1
ATOM 1195 N N . HIS A 1 149 ? 21.016 8.945 0.82 1 89.69 149 HIS A N 1
ATOM 1196 C CA . HIS A 1 149 ? 21.641 7.641 0.978 1 89.69 149 HIS A CA 1
ATOM 1197 C C . HIS A 1 149 ? 23.016 7.762 1.607 1 89.69 149 HIS A C 1
ATOM 1199 O O . HIS A 1 149 ? 23.844 8.562 1.159 1 89.69 149 HIS A O 1
ATOM 1205 N N . ASN A 1 150 ? 23.203 6.953 2.582 1 88.56 150 ASN A N 1
ATOM 1206 C CA . ASN A 1 150 ? 24.547 6.754 3.133 1 88.56 150 ASN A CA 1
ATOM 1207 C C . ASN A 1 150 ? 25.203 8.086 3.486 1 88.56 150 ASN A C 1
ATOM 1209 O O . ASN A 1 150 ? 26.312 8.367 3.043 1 88.56 150 ASN A O 1
ATOM 1213 N N . LYS A 1 151 ? 24.453 8.883 4.234 1 91.25 151 LYS A N 1
ATOM 1214 C CA . LYS A 1 151 ? 24.969 10.18 4.656 1 91.25 151 LYS A CA 1
ATOM 1215 C C . LYS A 1 151 ? 24.844 10.359 6.164 1 91.25 151 LYS A C 1
ATOM 1217 O O . LYS A 1 151 ? 23.969 9.766 6.797 1 91.25 151 LYS A O 1
ATOM 1222 N N . LYS A 1 152 ? 25.781 11.109 6.59 1 91.88 152 LYS A N 1
ATOM 1223 C CA . LYS A 1 152 ? 25.656 11.57 7.973 1 91.88 152 LYS A CA 1
ATOM 1224 C C . LYS A 1 152 ? 24.625 12.688 8.094 1 91.88 152 LYS A C 1
ATOM 1226 O O . LYS A 1 152 ? 24.391 13.422 7.141 1 91.88 152 LYS A O 1
ATOM 1231 N N . THR A 1 153 ? 24.062 12.727 9.266 1 93.25 153 THR A N 1
ATOM 1232 C CA . THR A 1 153 ? 23.047 13.742 9.5 1 93.25 153 THR A CA 1
ATOM 1233 C C . THR A 1 153 ? 23.625 15.141 9.258 1 93.25 153 THR A C 1
ATOM 1235 O O . THR A 1 153 ? 22.953 16 8.695 1 93.25 153 THR A O 1
ATOM 1238 N N . SER A 1 154 ? 24.828 15.383 9.68 1 95 154 SER A N 1
ATOM 1239 C CA . SER A 1 154 ? 25.469 16.672 9.484 1 95 154 SER A CA 1
ATOM 1240 C C . SER A 1 154 ? 25.609 17 8 1 95 154 SER A C 1
ATOM 1242 O O . SER A 1 154 ? 25.391 18.141 7.586 1 95 154 SER A O 1
ATOM 1244 N N . ASP A 1 155 ? 25.953 15.953 7.254 1 95.12 155 ASP A N 1
ATOM 1245 C CA . ASP A 1 155 ? 26.109 16.156 5.816 1 95.12 155 ASP A CA 1
ATOM 1246 C C . ASP A 1 155 ? 24.766 16.531 5.172 1 95.12 155 ASP A C 1
ATOM 1248 O O . ASP A 1 155 ? 24.734 17.344 4.246 1 95.12 155 ASP A O 1
ATOM 1252 N N . ILE A 1 156 ? 23.719 15.922 5.594 1 96.19 156 ILE A N 1
ATOM 1253 C CA . ILE A 1 156 ? 22.391 16.203 5.062 1 96.19 156 ILE A CA 1
ATOM 1254 C C . ILE A 1 156 ? 22.031 17.656 5.348 1 96.19 156 ILE A C 1
ATOM 1256 O O . ILE A 1 156 ? 21.547 18.375 4.461 1 96.19 156 ILE A O 1
ATOM 1260 N N . ILE A 1 157 ? 22.25 18.094 6.551 1 97.38 157 ILE A N 1
ATOM 1261 C CA . ILE A 1 157 ? 21.906 19.453 6.957 1 97.38 157 ILE A CA 1
ATOM 1262 C C . ILE A 1 157 ? 22.703 20.453 6.121 1 97.38 157 ILE A C 1
ATOM 1264 O O . ILE A 1 157 ? 22.156 21.438 5.629 1 97.38 157 ILE A O 1
ATOM 1268 N N . VAL A 1 158 ? 23.984 20.172 5.93 1 96.12 158 VAL A N 1
ATOM 1269 C CA . VAL A 1 158 ? 24.859 21.047 5.152 1 96.12 158 VAL A CA 1
ATOM 1270 C C . VAL A 1 158 ? 24.359 21.125 3.713 1 96.12 158 VAL A C 1
ATOM 1272 O O . VAL A 1 158 ? 24.328 22.219 3.123 1 96.12 158 VAL A O 1
ATOM 1275 N N . GLU A 1 159 ? 24.062 20.016 3.225 1 95.94 159 GLU A N 1
ATOM 1276 C CA . GLU A 1 159 ? 23.594 19.953 1.847 1 95.94 159 GLU A CA 1
ATOM 1277 C C . GLU A 1 159 ? 22.328 20.797 1.667 1 95.94 159 GLU A C 1
ATOM 1279 O O . GLU A 1 159 ? 22.188 21.516 0.682 1 95.94 159 GLU A O 1
ATOM 1284 N N . ILE A 1 160 ? 21.375 20.719 2.523 1 96.56 160 ILE A N 1
ATOM 1285 C CA . ILE A 1 160 ? 20.109 21.453 2.426 1 96.56 160 ILE A CA 1
ATOM 1286 C C . ILE A 1 160 ? 20.375 22.953 2.537 1 96.56 160 ILE A C 1
ATOM 1288 O O . ILE A 1 160 ? 19.875 23.734 1.722 1 96.56 160 ILE A O 1
ATOM 1292 N N . ILE A 1 161 ? 21.094 23.391 3.527 1 97.06 161 ILE A N 1
ATOM 1293 C CA . ILE A 1 161 ? 21.359 24.812 3.752 1 97.06 161 ILE A CA 1
ATOM 1294 C C . ILE A 1 161 ? 22.125 25.391 2.566 1 97.06 161 ILE A C 1
ATOM 1296 O O . ILE A 1 161 ? 21.844 26.516 2.129 1 97.06 161 ILE A O 1
ATOM 1300 N N . ASN A 1 162 ? 23.062 24.609 2.002 1 95.56 162 ASN A N 1
ATOM 1301 C CA . ASN A 1 162 ? 23.875 25.078 0.889 1 95.56 162 ASN A CA 1
ATOM 1302 C C . ASN A 1 162 ? 23.031 25.312 -0.365 1 95.56 162 ASN A C 1
ATOM 1304 O O . ASN A 1 162 ? 23.406 26.109 -1.223 1 95.56 162 ASN A O 1
ATOM 1308 N N . ARG A 1 163 ? 21.953 24.641 -0.479 1 94.69 163 ARG A N 1
ATOM 1309 C CA . ARG A 1 163 ? 21.062 24.859 -1.61 1 94.69 163 ARG A CA 1
ATOM 1310 C C . ARG A 1 163 ? 20.562 26.297 -1.641 1 94.69 163 ARG A C 1
ATOM 1312 O O . ARG A 1 163 ? 20.234 26.828 -2.705 1 94.69 163 ARG A O 1
ATOM 1319 N N . TYR A 1 164 ? 20.484 26.922 -0.474 1 94.5 164 TYR A N 1
ATOM 1320 C CA . TYR A 1 164 ? 19.875 28.25 -0.382 1 94.5 164 TYR A CA 1
ATOM 1321 C C . TYR A 1 164 ? 20.906 29.281 0.047 1 94.5 164 TYR A C 1
ATOM 1323 O O . TYR A 1 164 ? 20.547 30.375 0.496 1 94.5 164 TYR A O 1
ATOM 1331 N N . ASN A 1 165 ? 22.219 28.969 0.002 1 94.12 165 ASN A N 1
ATOM 1332 C CA . ASN A 1 165 ? 23.281 29.844 0.46 1 94.12 165 ASN A CA 1
ATOM 1333 C C . ASN A 1 165 ? 23.281 31.172 -0.295 1 94.12 165 ASN A C 1
ATOM 1335 O O . ASN A 1 165 ? 23.422 32.25 0.311 1 94.12 165 ASN A O 1
ATOM 1339 N N . GLN A 1 166 ? 23.062 31.125 -1.601 1 91.62 166 GLN A N 1
ATOM 1340 C CA . GLN A 1 166 ? 23.078 32.344 -2.408 1 91.62 166 GLN A CA 1
ATOM 1341 C C . GLN A 1 166 ? 21.781 33.125 -2.256 1 91.62 166 GLN A C 1
ATOM 1343 O O . GLN A 1 166 ? 21.781 34.344 -2.172 1 91.62 166 GLN A O 1
ATOM 1348 N N . LEU A 1 167 ? 20.703 32.438 -2.184 1 91.75 167 LEU A N 1
ATOM 1349 C CA . LEU A 1 167 ? 19.391 33.062 -2.141 1 91.75 167 LEU A CA 1
ATOM 1350 C C . LEU A 1 167 ? 19.172 33.781 -0.821 1 91.75 167 LEU A C 1
ATOM 1352 O O . LEU A 1 167 ? 18.656 34.906 -0.804 1 91.75 167 LEU A O 1
ATOM 1356 N N . LEU A 1 168 ? 19.578 33.188 0.294 1 93.88 168 LEU A N 1
ATOM 1357 C CA . LEU A 1 168 ? 19.297 33.719 1.619 1 93.88 168 LEU A CA 1
ATOM 1358 C C . LEU A 1 168 ? 20.578 34.219 2.301 1 93.88 168 LEU A C 1
ATOM 1360 O O . LEU A 1 168 ? 20.547 34.625 3.461 1 93.88 168 LEU A O 1
ATOM 1364 N N . ASN A 1 169 ? 21.734 34.188 1.604 1 93.88 169 ASN A N 1
ATOM 1365 C CA . ASN A 1 169 ? 23.031 34.625 2.143 1 93.88 169 ASN A CA 1
ATOM 1366 C C . ASN A 1 169 ? 23.375 33.875 3.434 1 93.88 169 ASN A C 1
ATOM 1368 O O . ASN A 1 169 ? 23.656 34.5 4.457 1 93.88 169 ASN A O 1
ATOM 1372 N N . LEU A 1 170 ? 23.281 32.594 3.361 1 95.56 170 LEU A N 1
ATOM 1373 C CA . LEU A 1 170 ? 23.547 31.734 4.523 1 95.56 170 LEU A CA 1
ATOM 1374 C C . LEU A 1 170 ? 24.906 31.062 4.418 1 95.56 170 LEU A C 1
ATOM 1376 O O . LEU A 1 170 ? 25.375 30.781 3.316 1 95.56 170 LEU A O 1
ATOM 1380 N N . LYS A 1 171 ? 25.578 30.859 5.516 1 96 171 LYS A N 1
ATOM 1381 C CA . LYS A 1 171 ? 26.797 30.062 5.664 1 96 171 LYS A CA 1
ATOM 1382 C C . LYS A 1 171 ? 26.688 29.109 6.848 1 96 171 LYS A C 1
ATOM 1384 O O . LYS A 1 171 ? 26.156 29.469 7.902 1 96 171 LYS A O 1
ATOM 1389 N N . ILE A 1 172 ? 27.062 27.891 6.629 1 95.56 172 ILE A N 1
ATOM 1390 C CA . ILE A 1 172 ? 26.984 26.891 7.703 1 95.56 172 ILE A CA 1
ATOM 1391 C C . ILE A 1 172 ? 28.391 26.484 8.125 1 95.56 172 ILE A C 1
ATOM 1393 O O . ILE A 1 172 ? 29.266 26.266 7.277 1 95.56 172 ILE A O 1
ATOM 1397 N N . ASP A 1 173 ? 28.641 26.484 9.406 1 94.19 173 ASP A N 1
ATOM 1398 C CA . ASP A 1 173 ? 29.875 26 10.016 1 94.19 173 ASP A CA 1
ATOM 1399 C C . ASP A 1 173 ? 29.609 24.75 10.867 1 94.19 173 ASP A C 1
ATOM 1401 O O . ASP A 1 173 ? 28.688 24.734 11.68 1 94.19 173 ASP A O 1
ATOM 1405 N N . ILE A 1 174 ? 30.406 23.734 10.641 1 93.88 174 ILE A N 1
ATOM 1406 C CA . ILE A 1 174 ? 30.234 22.484 11.375 1 93.88 174 ILE A CA 1
ATOM 1407 C C . ILE A 1 174 ? 31.312 22.375 12.461 1 93.88 174 ILE A C 1
ATOM 1409 O O . ILE A 1 174 ? 32.5 22.359 12.164 1 93.88 174 ILE A O 1
ATOM 1413 N N . LYS A 1 175 ? 30.875 22.328 13.688 1 91.56 175 LYS A N 1
ATOM 1414 C CA . LYS A 1 175 ? 31.766 22.109 14.82 1 91.56 175 LYS A CA 1
ATOM 1415 C C . LYS A 1 175 ? 31.391 20.859 15.594 1 91.56 175 LYS A C 1
ATOM 1417 O O . LYS A 1 175 ? 31.016 20.938 16.766 1 91.56 175 LYS A O 1
ATOM 1422 N N . LEU A 1 176 ? 31.391 19.766 15 1 91 176 LEU A N 1
ATOM 1423 C CA . LEU A 1 176 ? 31.062 18.453 15.562 1 91 176 LEU A CA 1
ATOM 1424 C C . LEU A 1 176 ? 32.219 17.484 15.344 1 91 176 LEU A C 1
ATOM 1426 O O . LEU A 1 176 ? 33.031 17.656 14.445 1 91 176 LEU A O 1
ATOM 1430 N N . ASP A 1 177 ? 32.281 16.547 16.25 1 82.38 177 ASP A N 1
ATOM 1431 C CA . ASP A 1 177 ? 33.188 15.43 16.031 1 82.38 177 ASP A CA 1
ATOM 1432 C C . ASP A 1 177 ? 32.594 14.43 15.039 1 82.38 177 ASP A C 1
ATOM 1434 O O . ASP A 1 177 ? 31.797 13.57 15.422 1 82.38 177 ASP A O 1
ATOM 1438 N N . LEU A 1 178 ? 33 14.492 13.898 1 79.81 178 LEU A N 1
ATOM 1439 C CA . LEU A 1 178 ? 32.406 13.742 12.805 1 79.81 178 LEU A CA 1
ATOM 1440 C C . LEU A 1 178 ? 32.844 12.281 12.836 1 79.81 178 LEU A C 1
ATOM 1442 O O . LEU A 1 178 ? 32.188 11.422 12.242 1 79.81 178 LEU A O 1
ATOM 1446 N N . ILE A 1 179 ? 33.812 12 13.516 1 72.19 179 ILE A N 1
ATOM 1447 C CA . ILE A 1 179 ? 34.312 10.633 13.57 1 72.19 179 ILE A CA 1
ATOM 1448 C C . ILE A 1 179 ? 33.312 9.75 14.328 1 72.19 179 ILE A C 1
ATOM 1450 O O . ILE A 1 179 ? 33.094 8.602 13.961 1 72.19 179 ILE A O 1
ATOM 1454 N N . LYS A 1 180 ? 32.688 10.312 15.227 1 75.44 180 LYS A N 1
ATOM 1455 C CA . LYS A 1 180 ? 31.781 9.547 16.062 1 75.44 180 LYS A CA 1
ATOM 1456 C C . LYS A 1 180 ? 30.375 9.555 15.508 1 75.44 180 LYS A C 1
ATOM 1458 O O . LYS A 1 180 ? 29.516 8.781 15.945 1 75.44 180 LYS A O 1
ATOM 1463 N N . ALA A 1 181 ? 30.188 10.305 14.523 1 82.62 181 ALA A N 1
ATOM 1464 C CA . ALA A 1 181 ? 28.828 10.43 14.008 1 82.62 181 ALA A CA 1
ATOM 1465 C C . ALA A 1 181 ? 28.469 9.258 13.102 1 82.62 181 ALA A C 1
ATOM 1467 O O . ALA A 1 181 ? 29.25 8.867 12.242 1 82.62 181 ALA A O 1
ATOM 1468 N N . PRO A 1 182 ? 27.344 8.633 13.375 1 83.12 182 PRO A N 1
ATOM 1469 C CA . PRO A 1 182 ? 26.953 7.473 12.57 1 83.12 182 PRO A CA 1
ATOM 1470 C C . PRO A 1 182 ? 26.5 7.852 11.164 1 83.12 182 PRO A 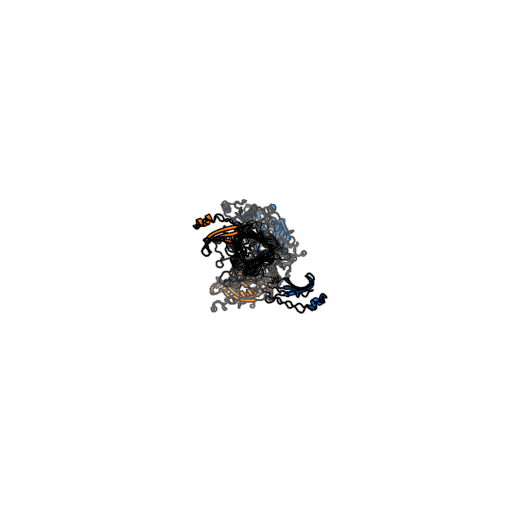C 1
ATOM 1472 O O . PRO A 1 182 ? 25.938 8.93 10.961 1 83.12 182 PRO A O 1
ATOM 1475 N N . THR A 1 183 ? 26.828 7.008 10.211 1 87 183 THR A N 1
ATOM 1476 C CA . THR A 1 183 ? 26.312 7.129 8.852 1 87 183 THR A CA 1
ATOM 1477 C C . THR A 1 183 ? 25.016 6.336 8.695 1 87 183 THR A C 1
ATOM 1479 O O . THR A 1 183 ? 24.969 5.148 9.008 1 87 183 THR A O 1
ATOM 1482 N N . LYS A 1 184 ? 24.031 7 8.281 1 85.56 184 LYS A N 1
ATOM 1483 C CA . LYS A 1 184 ? 22.75 6.328 8.086 1 85.56 184 LYS A CA 1
ATOM 1484 C C . LYS A 1 184 ? 22.594 5.836 6.652 1 85.56 184 LYS A C 1
ATOM 1486 O O . LYS A 1 184 ? 22.984 6.531 5.707 1 85.56 184 LYS A O 1
ATOM 1491 N N . GLU A 1 185 ? 22.094 4.688 6.504 1 83.5 185 GLU A N 1
ATOM 1492 C CA . GLU A 1 185 ? 21.906 4.086 5.188 1 83.5 185 GLU A CA 1
ATOM 1493 C C . GLU A 1 185 ? 20.828 4.824 4.391 1 83.5 185 GLU A C 1
ATOM 1495 O O . GLU A 1 185 ? 20.938 4.957 3.172 1 83.5 185 GLU A O 1
ATOM 1500 N N . TYR A 1 186 ? 19.875 5.164 5.094 1 88 186 TYR A N 1
ATOM 1501 C CA . TYR A 1 186 ? 18.688 5.688 4.418 1 88 186 TYR A CA 1
ATOM 1502 C C . TYR A 1 186 ? 17.938 6.668 5.312 1 88 186 TYR A C 1
ATOM 1504 O O . TYR A 1 186 ? 17.578 6.336 6.445 1 88 186 TYR A O 1
ATOM 1512 N N . THR A 1 187 ? 17.781 7.926 4.883 1 92.44 187 THR A N 1
ATOM 1513 C CA . THR A 1 187 ? 17.016 8.953 5.574 1 92.44 187 THR A CA 1
ATOM 1514 C C . THR A 1 187 ? 16.047 9.641 4.621 1 92.44 187 THR A C 1
ATOM 1516 O O . THR A 1 187 ? 16.438 10.102 3.547 1 92.44 187 THR A O 1
ATOM 1519 N N . THR A 1 188 ? 14.797 9.727 5.043 1 92.62 188 THR A N 1
ATOM 1520 C CA . THR A 1 188 ? 13.781 10.25 4.137 1 92.62 188 THR A CA 1
ATOM 1521 C C . THR A 1 188 ? 13.141 11.508 4.711 1 92.62 188 THR A C 1
ATOM 1523 O O . THR A 1 188 ? 12.695 11.516 5.859 1 92.62 188 THR A O 1
ATOM 1526 N N . GLN A 1 189 ? 13.219 12.594 4 1 94.5 189 GLN A N 1
ATOM 1527 C CA . GLN A 1 189 ? 12.367 13.75 4.25 1 94.5 189 GLN A CA 1
ATOM 1528 C C . GLN A 1 189 ? 11.023 13.609 3.541 1 94.5 189 GLN A C 1
ATOM 1530 O O . GLN A 1 189 ? 10.969 13.586 2.311 1 94.5 189 GLN A O 1
ATOM 1535 N N . TYR A 1 190 ? 9.93 13.477 4.312 1 93.06 190 TYR A N 1
ATOM 1536 C CA . TYR A 1 190 ? 8.617 13.219 3.732 1 93.06 190 TYR A CA 1
ATOM 1537 C C . TYR A 1 190 ? 7.617 14.289 4.164 1 93.06 190 TYR A C 1
ATOM 1539 O O . TYR A 1 190 ? 7.168 14.297 5.312 1 93.06 190 TYR A O 1
ATOM 1547 N N . ASN A 1 191 ? 7.191 15.102 3.168 1 90.75 191 ASN A N 1
ATOM 1548 C CA . ASN A 1 191 ? 6.168 16.109 3.41 1 90.75 191 ASN A CA 1
ATOM 1549 C C . ASN A 1 191 ? 6.539 17.016 4.582 1 90.75 191 ASN A C 1
ATOM 1551 O O . ASN A 1 191 ? 5.762 17.156 5.527 1 90.75 191 ASN A O 1
ATOM 1555 N N . GLN A 1 192 ? 7.621 17.547 4.457 1 93.94 192 GLN A N 1
ATOM 1556 C CA . GLN A 1 192 ? 8.172 18.391 5.516 1 93.94 192 GLN A CA 1
ATOM 1557 C C . GLN A 1 192 ? 8.984 19.547 4.93 1 93.94 192 GLN A C 1
ATOM 1559 O O . GLN A 1 192 ? 9.688 19.375 3.938 1 93.94 192 GLN A O 1
ATOM 1564 N N . ASN A 1 193 ? 8.82 20.641 5.535 1 95.88 193 ASN A N 1
ATOM 1565 C CA . ASN A 1 193 ? 9.656 21.734 5.07 1 95.88 193 ASN A CA 1
ATOM 1566 C C . ASN A 1 193 ? 11.109 21.562 5.508 1 95.88 193 ASN A C 1
ATOM 1568 O O . ASN A 1 193 ? 11.398 20.781 6.406 1 95.88 193 ASN A O 1
ATOM 1572 N N . ASP A 1 194 ? 11.992 22.219 4.895 1 97.12 194 ASP A N 1
ATOM 1573 C CA . ASP A 1 194 ? 13.422 22.031 5.109 1 97.12 194 ASP A CA 1
ATOM 1574 C C . ASP A 1 194 ? 13.82 22.422 6.535 1 97.12 194 ASP A C 1
ATOM 1576 O O . ASP A 1 194 ? 14.633 21.734 7.16 1 97.12 194 ASP A O 1
ATOM 1580 N N . LEU A 1 195 ? 13.273 23.5 7.09 1 97.75 195 LEU A N 1
ATOM 1581 C CA . LEU A 1 195 ? 13.641 23.922 8.438 1 97.75 195 LEU A CA 1
ATOM 1582 C C . LEU A 1 195 ? 13.188 22.906 9.469 1 97.75 195 LEU A C 1
ATOM 1584 O O . LEU A 1 195 ? 13.961 22.531 10.359 1 97.75 195 LEU A O 1
ATOM 1588 N N . GLU A 1 196 ? 11.945 22.5 9.336 1 97.12 196 GLU A N 1
ATOM 1589 C CA . GLU A 1 196 ? 11.43 21.484 10.242 1 97.12 196 GLU A CA 1
ATOM 1590 C C . GLU A 1 196 ? 12.266 20.219 10.18 1 97.12 196 GLU A C 1
ATOM 1592 O O . GLU A 1 196 ? 12.5 19.562 11.203 1 97.12 196 GLU A O 1
ATOM 1597 N N . PHE A 1 197 ? 12.641 19.844 9.016 1 97.06 197 PHE A N 1
ATOM 1598 C CA . PHE A 1 197 ? 13.438 18.641 8.836 1 97.06 197 PHE A CA 1
ATOM 1599 C C . PHE A 1 197 ? 14.797 18.797 9.508 1 97.06 197 PHE A C 1
ATOM 1601 O O . PHE A 1 197 ? 15.258 17.875 10.203 1 97.06 197 PHE A O 1
ATOM 1608 N N . ILE A 1 198 ? 15.453 19.875 9.281 1 97.69 198 ILE A N 1
ATOM 1609 C CA . ILE A 1 198 ? 16.75 20.156 9.883 1 97.69 198 ILE A CA 1
ATOM 1610 C C . ILE A 1 198 ? 16.625 20.125 11.406 1 97.69 198 ILE A C 1
ATOM 1612 O O . ILE A 1 198 ? 17.438 19.484 12.086 1 97.69 198 ILE A O 1
ATOM 1616 N N . GLN A 1 199 ? 15.617 20.812 11.953 1 97.44 199 GLN A N 1
ATOM 1617 C CA . GLN A 1 199 ? 15.406 20.844 13.391 1 97.44 199 GLN A CA 1
ATOM 1618 C C . GLN A 1 199 ? 15.133 19.438 13.938 1 97.44 199 GLN A C 1
ATOM 1620 O O . GLN A 1 199 ? 15.625 19.078 15.008 1 97.44 199 GLN A O 1
ATOM 1625 N N . MET A 1 200 ? 14.352 18.703 13.234 1 96.94 200 MET A N 1
ATOM 1626 C CA . MET A 1 200 ? 14.047 17.328 13.633 1 96.94 200 MET A CA 1
ATOM 1627 C C . MET A 1 200 ? 15.312 16.484 13.711 1 96.94 200 MET A C 1
ATOM 1629 O O . MET A 1 200 ? 15.5 15.719 14.656 1 96.94 200 MET A O 1
ATOM 1633 N N . LEU A 1 201 ? 16.141 16.594 12.695 1 96.19 201 LEU A N 1
ATOM 1634 C CA . LEU A 1 201 ? 17.391 15.852 12.664 1 96.19 201 LEU A CA 1
ATOM 1635 C C . LEU A 1 201 ? 18.281 16.25 13.836 1 96.19 201 LEU A C 1
ATOM 1637 O O . LEU A 1 201 ? 18.938 15.398 14.438 1 96.19 201 LEU A O 1
ATOM 1641 N N . CYS A 1 202 ? 18.328 17.547 14.148 1 96.56 202 CYS A N 1
ATOM 1642 C CA . CYS A 1 202 ? 19.109 18.031 15.281 1 96.56 202 CYS A CA 1
ATOM 1643 C C . CYS A 1 202 ? 18.562 17.453 16.594 1 96.56 202 CYS A C 1
ATOM 1645 O O . CYS A 1 202 ? 19.344 17.047 17.469 1 96.56 202 CYS A O 1
ATOM 1647 N N . GLU A 1 203 ? 17.281 17.406 16.703 1 95.62 203 GLU A N 1
ATOM 1648 C CA . GLU A 1 203 ? 16.672 16.828 17.906 1 95.62 203 GLU A CA 1
ATOM 1649 C C . GLU A 1 203 ? 17.016 15.359 18.031 1 95.62 203 GLU A C 1
ATOM 1651 O O . GLU A 1 203 ? 17.344 14.883 19.141 1 95.62 203 GLU A O 1
ATOM 1656 N N . LYS A 1 204 ? 16.984 14.711 16.969 1 91.56 204 LYS A N 1
ATOM 1657 C CA . LYS A 1 204 ? 17.25 13.273 16.984 1 91.56 204 LYS A CA 1
ATOM 1658 C C . LYS A 1 204 ? 18.703 12.977 17.344 1 91.56 204 LYS A C 1
ATOM 1660 O O . LYS A 1 204 ? 18.984 12.078 18.141 1 91.56 204 LYS A O 1
ATOM 1665 N N . GLU A 1 205 ? 19.641 13.742 16.812 1 92.88 205 GLU A N 1
ATOM 1666 C CA . GLU A 1 205 ? 21.062 13.484 17 1 92.88 205 GLU A CA 1
ATOM 1667 C C . GLU A 1 205 ? 21.609 14.242 18.203 1 92.88 205 GLU A C 1
ATOM 1669 O O . GLU A 1 205 ? 22.75 14.008 18.625 1 92.88 205 GLU A O 1
ATOM 1674 N N . GLY A 1 206 ? 20.797 15.109 18.719 1 94 206 GLY A N 1
ATOM 1675 C CA . GLY A 1 206 ? 21.219 15.891 19.875 1 94 206 GLY A CA 1
ATOM 1676 C C . GLY A 1 206 ? 22.156 17.031 19.5 1 94 206 GLY A C 1
ATOM 1677 O O . GLY A 1 206 ? 22.969 17.453 20.328 1 94 206 GLY A O 1
ATOM 1678 N N . TYR A 1 207 ? 22.094 17.516 18.297 1 95.06 207 TYR A N 1
ATOM 1679 C CA . TYR A 1 207 ? 22.922 18.641 17.859 1 95.06 207 TYR A CA 1
ATOM 1680 C C . TYR A 1 207 ? 22.234 19.953 18.156 1 95.06 207 TYR A C 1
ATOM 1682 O O . TYR A 1 207 ? 21.016 20 18.359 1 95.06 207 TYR A O 1
ATOM 1690 N N . SER A 1 208 ? 22.984 21.016 18.234 1 96.19 208 SER A N 1
ATOM 1691 C CA . SER A 1 208 ? 22.469 22.359 18.438 1 96.19 208 SER A CA 1
ATOM 1692 C C . SER A 1 208 ? 22.766 23.25 17.234 1 96.19 208 SER A C 1
ATOM 1694 O O . SER A 1 208 ? 23.812 23.109 16.594 1 96.19 208 SER A O 1
ATOM 1696 N N . LEU A 1 209 ? 21.844 24.062 16.938 1 95.62 209 LEU A N 1
ATOM 1697 C CA . LEU A 1 209 ? 22 25.094 15.906 1 95.62 209 LEU A CA 1
ATOM 1698 C C . LEU A 1 209 ? 22.109 26.484 16.547 1 95.62 209 LEU A C 1
ATOM 1700 O O . LEU A 1 209 ? 21.219 26.906 17.281 1 95.62 209 LEU A O 1
ATOM 1704 N N . ILE A 1 210 ? 23.188 27.141 16.312 1 95.06 210 ILE A N 1
ATOM 1705 C CA . ILE A 1 210 ? 23.375 28.516 16.766 1 95.06 210 ILE A CA 1
ATOM 1706 C C . ILE A 1 210 ? 23.219 29.469 15.578 1 95.06 210 ILE A C 1
ATOM 1708 O O . ILE A 1 210 ? 23.953 29.359 14.594 1 95.06 210 ILE A O 1
ATOM 1712 N N . LEU A 1 211 ? 22.234 30.297 15.609 1 95.56 211 LEU A N 1
ATOM 1713 C CA . LEU A 1 211 ? 22 31.297 14.57 1 95.56 211 LEU A CA 1
ATOM 1714 C C . LEU A 1 211 ? 22.578 32.656 14.984 1 95.56 211 LEU A C 1
ATOM 1716 O O . LEU A 1 211 ? 22.031 33.312 15.859 1 95.56 211 LEU A O 1
ATOM 1720 N N . ASP A 1 212 ? 23.609 33 14.305 1 92.69 212 ASP A N 1
ATOM 1721 C CA . ASP A 1 212 ? 24.281 34.25 14.617 1 92.69 212 ASP A CA 1
ATOM 1722 C C . ASP A 1 212 ? 23.609 35.438 13.898 1 92.69 212 ASP A C 1
ATOM 1724 O O . ASP A 1 212 ? 23.531 35.438 12.664 1 92.69 212 ASP A O 1
ATOM 1728 N N . TYR A 1 213 ? 23.094 36.375 14.648 1 93.88 213 TYR A N 1
ATOM 1729 C CA . TYR A 1 213 ? 22.453 37.531 14.031 1 93.88 213 TYR A CA 1
ATOM 1730 C C . TYR A 1 213 ? 23.375 38.75 14.031 1 93.88 213 TYR A C 1
ATOM 1732 O O . TYR A 1 213 ? 22.953 39.844 13.672 1 93.88 213 TYR A O 1
ATOM 1740 N N . SER A 1 214 ? 24.609 38.656 14.445 1 91.19 214 SER A N 1
ATOM 1741 C CA . SER A 1 214 ? 25.516 39.812 14.609 1 91.19 214 SER A CA 1
ATOM 1742 C C . SER A 1 214 ? 26.094 40.25 13.266 1 91.19 214 SER A C 1
ATOM 1744 O O . SER A 1 214 ? 26.625 41.344 13.156 1 91.19 214 SER A O 1
ATOM 1746 N N . SER A 1 215 ? 25.969 39.406 12.305 1 91.5 215 SER A N 1
ATOM 1747 C CA . SER A 1 215 ? 26.453 39.75 10.977 1 91.5 215 SER A CA 1
ATOM 1748 C C . SER A 1 215 ? 25.547 39.188 9.891 1 91.5 215 SER A C 1
ATOM 1750 O O . SER A 1 215 ? 24.891 38.156 10.086 1 91.5 215 SER A O 1
ATOM 1752 N N . ASN A 1 216 ? 25.484 39.938 8.82 1 91 216 ASN A N 1
ATOM 1753 C CA . ASN A 1 216 ? 24.734 39.438 7.668 1 91 216 ASN A CA 1
ATOM 1754 C C . ASN A 1 216 ? 25.641 39.188 6.469 1 91 216 ASN A C 1
ATOM 1756 O O . ASN A 1 216 ? 25.172 39.156 5.328 1 91 216 ASN A O 1
ATOM 1760 N N . ASP A 1 217 ? 26.969 39.094 6.641 1 89.38 217 ASP A N 1
ATOM 1761 C CA . ASP A 1 217 ? 27.891 38.938 5.52 1 89.38 217 ASP A CA 1
ATOM 1762 C C . ASP A 1 217 ? 28.844 37.781 5.734 1 89.38 217 ASP A C 1
ATOM 1764 O O . ASP A 1 217 ? 30.062 37.969 5.871 1 89.38 217 ASP A O 1
ATOM 1768 N N . PRO A 1 218 ? 28.281 36.719 5.648 1 92.88 218 PRO A N 1
ATOM 1769 C CA . PRO A 1 218 ? 26.906 36.188 5.539 1 92.88 218 PRO A CA 1
ATOM 1770 C C . PRO A 1 218 ? 26.297 35.844 6.895 1 92.88 218 PRO A C 1
ATOM 1772 O O . PRO A 1 218 ? 26.953 36 7.926 1 92.88 218 PRO A O 1
ATOM 1775 N N . TYR A 1 219 ? 24.938 35.562 6.879 1 95.31 219 TYR A N 1
ATOM 1776 C CA . TYR A 1 219 ? 24.328 35.031 8.094 1 95.31 219 TYR A CA 1
ATOM 1777 C C . TYR A 1 219 ? 24.922 33.656 8.438 1 95.31 219 TYR A C 1
ATOM 1779 O O . TYR A 1 219 ? 24.797 32.719 7.664 1 95.31 219 TYR A O 1
ATOM 1787 N N . THR A 1 220 ? 25.547 33.469 9.5 1 95.19 220 THR A N 1
ATOM 1788 C CA . THR A 1 220 ? 26.266 32.25 9.852 1 95.19 220 THR A CA 1
ATOM 1789 C C . THR A 1 220 ? 25.422 31.359 10.75 1 95.19 220 THR A C 1
ATOM 1791 O O . THR A 1 220 ? 24.828 31.828 11.727 1 95.19 220 THR A O 1
ATOM 1794 N N . ILE A 1 221 ? 25.328 30.141 10.406 1 96.25 221 ILE A N 1
ATOM 1795 C CA . ILE A 1 221 ? 24.688 29.094 11.203 1 96.25 221 ILE A CA 1
ATOM 1796 C C . ILE A 1 221 ? 25.734 28.078 11.656 1 96.25 221 ILE A C 1
ATOM 1798 O O . ILE A 1 221 ? 26.484 27.547 10.836 1 96.25 221 ILE A O 1
ATOM 1802 N N . THR A 1 222 ? 25.859 27.781 12.914 1 95.31 222 THR A N 1
ATOM 1803 C CA . THR A 1 222 ? 26.844 26.844 13.438 1 95.31 222 THR A CA 1
ATOM 1804 C C . THR A 1 222 ? 26.156 25.594 13.977 1 95.31 222 THR A C 1
ATOM 1806 O O . THR A 1 222 ? 25.281 25.672 14.836 1 95.31 222 THR A O 1
ATOM 1809 N N . LEU A 1 223 ? 26.469 24.516 13.406 1 95.75 223 LEU A N 1
ATOM 1810 C CA . LEU A 1 223 ? 26.047 23.203 13.914 1 95.75 223 LEU A CA 1
ATOM 1811 C C . LEU A 1 223 ? 27.078 22.641 14.883 1 95.75 223 LEU A C 1
ATOM 1813 O O . LEU A 1 223 ? 28.219 22.422 14.508 1 95.75 223 LEU A O 1
ATOM 1817 N N . CYS A 1 224 ? 26.672 22.438 16.156 1 94.44 224 CYS A N 1
ATOM 1818 C CA . CYS A 1 224 ? 27.656 22.078 17.156 1 94.44 224 CYS A CA 1
ATOM 1819 C C . CYS A 1 224 ? 27.016 21.375 18.344 1 94.44 224 CYS A C 1
ATOM 1821 O O . CYS A 1 224 ? 25.797 21.125 18.328 1 94.44 224 CYS A O 1
ATOM 1823 N N . GLU A 1 225 ? 27.891 20.922 19.234 1 92.75 225 GLU A N 1
ATOM 1824 C CA . GLU A 1 225 ? 27.484 20.609 20.594 1 92.75 225 GLU A CA 1
ATOM 1825 C C . GLU A 1 225 ? 27.516 21.875 21.469 1 92.75 225 GLU A C 1
ATOM 1827 O O . GLU A 1 225 ? 28.578 22.453 21.703 1 92.75 225 GLU A O 1
ATOM 1832 N N . LEU A 1 226 ? 26.406 22.266 21.906 1 93.12 226 LEU A N 1
ATOM 1833 C CA . LEU A 1 226 ? 26.25 23.578 22.531 1 93.12 226 LEU A CA 1
ATOM 1834 C C . LEU A 1 226 ? 27.266 23.781 23.641 1 93.12 226 LEU A C 1
ATOM 1836 O O . LEU A 1 226 ? 27.891 24.828 23.734 1 93.12 226 LEU A O 1
ATOM 1840 N N . ASN A 1 227 ? 27.5 22.797 24.547 1 90.62 227 ASN A N 1
ATOM 1841 C CA . ASN A 1 227 ? 28.375 22.938 25.703 1 90.62 227 ASN A CA 1
ATOM 1842 C C . ASN A 1 227 ? 29.828 23.156 25.297 1 90.62 227 ASN A C 1
ATOM 1844 O O . ASN A 1 227 ? 30.594 23.781 26.031 1 90.62 227 ASN A O 1
ATOM 1848 N N . GLU A 1 228 ? 30.172 22.734 24.156 1 86.12 228 GLU A N 1
ATOM 1849 C CA . GLU A 1 228 ? 31.547 22.859 23.703 1 86.12 228 GLU A CA 1
ATOM 1850 C C . GLU A 1 228 ? 31.766 24.156 22.938 1 86.12 228 GLU A C 1
ATOM 1852 O O . GLU A 1 228 ? 32.906 24.672 22.875 1 86.12 228 GLU A O 1
ATOM 1857 N N . HIS A 1 229 ? 30.656 24.75 22.484 1 82 229 HIS A N 1
ATOM 1858 C CA . HIS A 1 229 ? 30.891 25.844 21.547 1 82 229 HIS A CA 1
ATOM 1859 C C . HIS A 1 229 ? 30.078 27.078 21.938 1 82 229 HIS A C 1
ATOM 1861 O O . HIS A 1 229 ? 29.984 28.016 21.141 1 82 229 HIS A O 1
ATOM 1867 N N . ALA A 1 230 ? 29.5 26.938 23 1 82.31 230 ALA A N 1
ATOM 1868 C CA . ALA A 1 230 ? 28.859 28.141 23.5 1 82.31 230 ALA A CA 1
ATOM 1869 C C . ALA A 1 230 ? 29.859 29.297 23.578 1 82.31 230 ALA A C 1
ATOM 1871 O O . ALA A 1 230 ? 31.047 29.078 23.828 1 82.31 230 ALA A O 1
ATOM 1872 N N . ILE A 1 231 ? 29.406 30.469 23.266 1 73.62 231 ILE A N 1
ATOM 1873 C CA . ILE A 1 231 ? 30.234 31.672 23.281 1 73.62 231 ILE A CA 1
ATOM 1874 C C . ILE A 1 231 ? 30.594 32.031 24.719 1 73.62 231 ILE A C 1
ATOM 1876 O O . ILE A 1 231 ? 29.719 32.219 25.547 1 73.62 231 ILE A O 1
ATOM 1880 N N . VAL A 1 232 ? 31.859 31.938 25.047 1 73.38 232 VAL A N 1
ATOM 1881 C CA . VAL A 1 232 ? 32.312 32.156 26.422 1 73.38 232 VAL A CA 1
ATOM 1882 C C . VAL A 1 232 ? 32.531 33.656 26.656 1 73.38 232 VAL A C 1
ATOM 1884 O O . VAL A 1 232 ? 33.188 34.312 25.844 1 73.38 232 VAL A O 1
ATOM 1887 N N . ASN A 1 233 ? 31.781 34.156 27.469 1 72.06 233 ASN A N 1
ATOM 1888 C CA . ASN A 1 233 ? 32.031 35.531 27.906 1 72.06 233 ASN A CA 1
ATOM 1889 C C . ASN A 1 233 ? 32.75 35.562 29.25 1 72.06 233 ASN A C 1
ATOM 1891 O O . ASN A 1 233 ? 32.375 34.875 30.188 1 72.06 233 ASN A O 1
ATOM 1895 N N . THR A 1 234 ? 33.875 36.25 29.266 1 69.94 234 THR A N 1
ATOM 1896 C CA . THR A 1 234 ? 34.75 36.281 30.438 1 69.94 234 THR A CA 1
ATOM 1897 C C . THR A 1 234 ? 34.125 37.156 31.531 1 69.94 234 THR A C 1
ATOM 1899 O O . THR A 1 234 ? 34.5 37.031 32.719 1 69.94 234 THR A O 1
ATOM 1902 N N . TYR A 1 235 ? 33.188 37.969 31.156 1 74.56 235 TYR A N 1
ATOM 1903 C CA . TYR A 1 235 ? 32.625 38.844 32.188 1 74.56 235 TYR A CA 1
ATOM 1904 C C . TYR A 1 235 ? 31.328 38.25 32.719 1 74.56 235 TYR A C 1
ATOM 1906 O O . TYR A 1 235 ? 30.656 37.469 32.062 1 74.56 235 TYR A O 1
ATOM 1914 N N . SER A 1 236 ? 31.141 38.562 34.031 1 78.56 236 SER A N 1
ATOM 1915 C CA . SER A 1 236 ? 29.891 38.156 34.656 1 78.56 236 SER A CA 1
ATOM 1916 C C . SER A 1 236 ? 28.766 39.125 34.344 1 78.56 236 SER A C 1
ATOM 1918 O O . SER A 1 236 ? 29.031 40.281 34 1 78.56 236 SER A O 1
ATOM 1920 N N . SER A 1 237 ? 27.641 38.656 34.188 1 80.75 237 SER A N 1
ATOM 1921 C CA . SER A 1 237 ? 26.484 39.5 34 1 80.75 237 SER A CA 1
ATOM 1922 C C . SER A 1 237 ? 25.656 39.656 35.281 1 80.75 237 SER A C 1
ATOM 1924 O O . SER A 1 237 ? 25.375 38.656 35.938 1 80.75 237 SER A O 1
ATOM 1926 N N . THR A 1 238 ? 25.406 40.875 35.594 1 77.75 238 THR A N 1
ATOM 1927 C CA . THR A 1 238 ? 24.547 41.125 36.75 1 77.75 238 THR A CA 1
ATOM 1928 C C . THR A 1 238 ? 23.078 40.938 36.375 1 77.75 238 THR A C 1
ATOM 1930 O O . THR A 1 238 ? 22.578 41.594 35.438 1 77.75 238 THR A O 1
ATOM 1933 N N . CYS A 1 239 ? 22.5 39.969 37 1 85 239 CYS A N 1
ATOM 1934 C CA . CYS A 1 239 ? 21.109 39.656 36.688 1 85 239 CYS A CA 1
ATOM 1935 C C . CYS A 1 239 ? 20.391 39.094 37.906 1 85 239 CYS A C 1
ATOM 1937 O O . CYS A 1 239 ? 21.016 38.906 38.969 1 85 239 CYS A O 1
ATOM 1939 N N . SER A 1 240 ? 19.156 39.156 37.906 1 85.56 240 SER A N 1
ATOM 1940 C CA . SER A 1 240 ? 18.359 38.375 38.844 1 85.56 240 SER A CA 1
ATOM 1941 C C . SER A 1 240 ? 17.938 37.031 38.219 1 85.56 240 SER A C 1
ATOM 1943 O O . SER A 1 240 ? 17.469 37 37.094 1 85.56 240 SER A O 1
ATOM 1945 N N . PHE A 1 241 ? 18.297 36 38.938 1 88.44 241 PHE A N 1
ATOM 1946 C CA . PHE A 1 241 ? 17.938 34.719 38.375 1 88.44 241 PHE A CA 1
ATOM 1947 C C . PHE A 1 241 ? 17.469 33.75 39.469 1 88.44 241 PHE A C 1
ATOM 1949 O O . PHE A 1 241 ? 17.812 33.938 40.625 1 88.44 241 PHE A O 1
ATOM 1956 N N . ASN A 1 242 ? 16.625 32.906 39.094 1 86.69 242 ASN A N 1
ATOM 1957 C CA . ASN A 1 242 ? 16.109 31.844 39.969 1 86.69 242 ASN A CA 1
ATOM 1958 C C . ASN A 1 242 ? 16.344 30.469 39.375 1 86.69 242 ASN A C 1
ATOM 1960 O O . ASN A 1 242 ? 16.234 30.297 38.156 1 86.69 242 ASN A O 1
ATOM 1964 N N . HIS A 1 243 ? 16.781 29.609 40.25 1 87.44 243 HIS A N 1
ATOM 1965 C CA . HIS A 1 243 ? 17 28.219 39.875 1 87.44 243 HIS A CA 1
ATOM 1966 C C . HIS A 1 243 ? 15.789 27.344 40.219 1 87.44 243 HIS A C 1
ATOM 1968 O O . HIS A 1 243 ? 15.203 27.469 41.281 1 87.44 243 HIS A O 1
ATOM 1974 N N . SER A 1 244 ? 15.305 26.672 39.219 1 88.5 244 SER A N 1
ATOM 1975 C CA . SER A 1 244 ? 14.203 25.75 39.406 1 88.5 244 SER A CA 1
ATOM 1976 C C . SER A 1 244 ? 14.633 24.312 39.125 1 88.5 244 SER A C 1
ATOM 1978 O O . SER A 1 244 ? 15.375 24.062 38.188 1 88.5 244 SER A O 1
ATOM 1980 N N . LYS A 1 245 ? 14.258 23.375 40.031 1 88.44 245 LYS A N 1
ATOM 1981 C CA . LYS A 1 245 ? 14.555 21.953 39.875 1 88.44 245 LYS A CA 1
ATOM 1982 C C . LYS A 1 245 ? 13.273 21.125 39.844 1 88.44 245 LYS A C 1
ATOM 1984 O O . LYS A 1 245 ? 12.344 21.375 40.594 1 88.44 245 LYS A O 1
ATOM 1989 N N . GLU A 1 246 ? 13.07 20.344 38.875 1 89.62 246 GLU A N 1
ATOM 1990 C CA . GLU A 1 246 ? 11.961 19.406 38.719 1 89.62 246 GLU A CA 1
ATOM 1991 C C . GLU A 1 246 ? 12.461 18 38.406 1 89.62 246 GLU A C 1
ATOM 1993 O O . GLU A 1 246 ? 13.469 17.844 37.719 1 89.62 246 GLU A O 1
ATOM 1998 N N . PHE A 1 247 ? 11.742 17 38.938 1 89.88 247 PHE A N 1
ATOM 1999 C CA . PHE A 1 247 ? 12.141 15.625 38.656 1 89.88 247 PHE A CA 1
ATOM 2000 C C . PHE A 1 247 ? 11.711 15.219 37.25 1 89.88 247 PHE A C 1
ATOM 2002 O O . PHE A 1 247 ? 10.57 15.477 36.844 1 89.88 247 PHE A O 1
ATOM 2009 N N . LYS A 1 248 ? 12.586 14.766 36.562 1 91.62 248 LYS A N 1
ATOM 2010 C CA . LYS A 1 248 ? 12.328 14.109 35.281 1 91.62 248 LYS A CA 1
ATOM 2011 C C . LYS A 1 248 ? 12.961 12.719 35.219 1 91.62 248 LYS A C 1
ATOM 2013 O O . LYS A 1 248 ? 14.07 12.523 35.719 1 91.62 248 LYS A O 1
ATOM 2018 N N . SER A 1 249 ? 12.25 11.734 34.719 1 91.5 249 SER A N 1
ATOM 2019 C CA . SER A 1 249 ? 12.805 10.391 34.594 1 91.5 249 SER A CA 1
ATOM 2020 C C . SER A 1 249 ? 13.867 10.32 33.5 1 91.5 249 SER A C 1
ATOM 2022 O O . SER A 1 249 ? 13.586 10.578 32.344 1 91.5 249 SER A O 1
ATOM 2024 N N . THR A 1 250 ? 15.078 10.016 33.906 1 92.88 250 THR A N 1
ATOM 2025 C CA . THR A 1 250 ? 16.203 9.984 32.969 1 92.88 250 THR A CA 1
ATOM 2026 C C . THR A 1 250 ? 16.625 8.547 32.688 1 92.88 250 THR A C 1
ATOM 2028 O O . THR A 1 250 ? 17.469 8.305 31.828 1 92.88 250 THR A O 1
ATOM 2031 N N . ASN A 1 251 ? 16.047 7.551 33.375 1 92.69 251 ASN A N 1
ATOM 2032 C CA . ASN A 1 251 ? 16.422 6.148 33.219 1 92.69 251 ASN A CA 1
ATOM 2033 C C . ASN A 1 251 ? 15.703 5.512 32.031 1 92.69 251 ASN A C 1
ATOM 2035 O O . ASN A 1 251 ? 14.523 5.152 32.125 1 92.69 251 ASN A O 1
ATOM 2039 N N . TYR A 1 252 ? 16.438 5.301 31.031 1 90.19 252 TYR A N 1
ATOM 2040 C CA . TYR A 1 252 ? 15.883 4.734 29.812 1 90.19 252 TYR A CA 1
ATOM 2041 C C . TYR A 1 252 ? 16.297 3.277 29.641 1 90.19 252 TYR A C 1
ATOM 2043 O O . TYR A 1 252 ? 17.469 2.932 29.844 1 90.19 252 TYR A O 1
ATOM 2051 N N . VAL A 1 253 ? 15.305 2.434 29.391 1 87.81 253 VAL A N 1
ATOM 2052 C CA . VAL A 1 253 ? 15.523 1.055 28.969 1 87.81 253 VAL A CA 1
ATOM 2053 C C . VAL A 1 253 ? 15.078 0.876 27.516 1 87.81 253 VAL A C 1
ATOM 2055 O O . VAL A 1 253 ? 13.891 0.966 27.219 1 87.81 253 VAL A O 1
ATOM 2058 N N . GLN A 1 254 ? 16.047 0.708 26.75 1 84.75 254 GLN A N 1
ATOM 2059 C CA . GLN A 1 254 ? 15.742 0.635 25.328 1 84.75 254 GLN A CA 1
ATOM 2060 C C . GLN A 1 254 ? 16.094 -0.736 24.75 1 84.75 254 GLN A C 1
ATOM 2062 O O . GLN A 1 254 ? 17.078 -1.347 25.156 1 84.75 254 GLN A O 1
ATOM 2067 N N . ASP A 1 255 ? 15.109 -1.188 23.906 1 79.25 255 ASP A N 1
ATOM 2068 C CA . ASP A 1 255 ? 15.281 -2.457 23.203 1 79.25 255 ASP A CA 1
ATOM 2069 C C . ASP A 1 255 ? 15.188 -2.268 21.688 1 79.25 255 ASP A C 1
ATOM 2071 O O . ASP A 1 255 ? 14.594 -1.293 21.219 1 79.25 255 ASP A O 1
ATOM 2075 N N . PHE A 1 256 ? 16.031 -3.174 21.031 1 77.94 256 PHE A N 1
ATOM 2076 C CA . PHE A 1 256 ? 16.047 -3.068 19.578 1 77.94 256 PHE A CA 1
ATOM 2077 C C . PHE A 1 256 ? 15.969 -4.449 18.938 1 77.94 256 PHE A C 1
ATOM 2079 O O . PHE A 1 256 ? 16.531 -5.41 19.453 1 77.94 256 PHE A O 1
ATOM 2086 N N . TYR A 1 257 ? 15.164 -4.5 17.781 1 79.81 257 TYR A N 1
ATOM 2087 C CA . TYR A 1 257 ? 15.117 -5.707 16.969 1 79.81 257 TYR A CA 1
ATOM 2088 C C . TYR A 1 257 ? 16.047 -5.586 15.766 1 79.81 257 TYR A C 1
ATOM 2090 O O . TYR A 1 257 ? 15.938 -4.652 14.977 1 79.81 257 TYR A O 1
ATOM 2098 N N . ASP A 1 258 ? 17 -6.465 15.766 1 77.81 258 ASP A N 1
ATOM 2099 C CA . ASP A 1 258 ? 17.906 -6.543 14.617 1 77.81 258 ASP A CA 1
ATOM 2100 C C . ASP A 1 258 ? 17.453 -7.637 13.648 1 77.81 258 ASP A C 1
ATOM 2102 O O . ASP A 1 258 ? 17.562 -8.828 13.961 1 77.81 258 ASP A O 1
ATOM 2106 N N . LYS A 1 259 ? 17.062 -7.281 12.453 1 81.19 259 LYS A N 1
ATOM 2107 C CA . LYS A 1 259 ? 16.562 -8.242 11.477 1 81.19 259 LYS A CA 1
ATOM 2108 C C . LYS A 1 259 ? 17.672 -9.156 10.977 1 81.19 259 LYS A C 1
ATOM 2110 O O . LYS A 1 259 ? 17.391 -10.266 10.492 1 81.19 259 LYS A O 1
ATOM 2115 N N . ASP A 1 260 ? 18.922 -8.68 11.047 1 80.88 260 ASP A N 1
ATOM 2116 C CA . ASP A 1 260 ? 20.047 -9.5 10.578 1 80.88 260 ASP A CA 1
ATOM 2117 C C . ASP A 1 260 ? 20.422 -10.555 11.617 1 80.88 260 ASP A C 1
ATOM 2119 O O . ASP A 1 260 ? 20.938 -11.617 11.266 1 80.88 260 ASP A O 1
ATOM 2123 N N . LYS A 1 261 ? 20.219 -10.156 12.945 1 83.69 261 LYS A N 1
ATOM 2124 C CA . LYS A 1 261 ? 20.469 -11.078 14.047 1 83.69 261 LYS A CA 1
ATOM 2125 C C . LYS A 1 261 ? 19.297 -11.086 15.031 1 83.69 261 LYS A C 1
ATOM 2127 O O . LYS A 1 261 ? 19.453 -10.672 16.188 1 83.69 261 LYS A O 1
ATOM 2132 N N . PRO A 1 262 ? 18.203 -11.711 14.648 1 81.5 262 PRO A N 1
ATOM 2133 C CA . PRO A 1 262 ? 16.969 -11.625 15.438 1 81.5 262 PRO A CA 1
ATOM 2134 C C . PRO A 1 262 ? 17.078 -12.312 16.797 1 81.5 262 PRO A C 1
ATOM 2136 O O . PRO A 1 262 ? 16.328 -11.992 17.719 1 81.5 262 PRO A O 1
ATOM 2139 N N . SER A 1 263 ? 17.984 -13.211 16.922 1 83.31 263 SER A N 1
ATOM 2140 C CA . SER A 1 263 ? 18.094 -13.961 18.172 1 83.31 263 SER A CA 1
ATOM 2141 C C . SER A 1 263 ? 18.844 -13.164 19.234 1 83.31 263 SER A C 1
ATOM 2143 O O . SER A 1 263 ? 18.75 -13.469 20.422 1 83.31 263 SER A O 1
ATOM 2145 N N . LEU A 1 264 ? 19.531 -12.172 18.828 1 78.69 264 LEU A N 1
ATOM 2146 C CA . LEU A 1 264 ? 20.312 -11.383 19.781 1 78.69 264 LEU A CA 1
ATOM 2147 C C . LEU A 1 264 ? 19.438 -10.328 20.438 1 78.69 264 LEU A C 1
ATOM 2149 O O . LEU A 1 264 ? 18.688 -9.625 19.766 1 78.69 264 LEU A O 1
ATOM 2153 N N . GLN A 1 265 ? 19.344 -10.398 21.703 1 76 265 GLN A N 1
ATOM 2154 C CA . GLN A 1 265 ? 18.625 -9.391 22.469 1 76 265 GLN A CA 1
ATOM 2155 C C . GLN A 1 265 ? 19.531 -8.188 22.766 1 76 265 GLN A C 1
ATOM 2157 O O . GLN A 1 265 ? 20.609 -8.344 23.328 1 76 265 GLN A O 1
ATOM 2162 N N . TYR A 1 266 ? 19.141 -7.07 22.25 1 76.12 266 TYR A N 1
ATOM 2163 C CA . TYR A 1 266 ? 19.891 -5.844 22.516 1 76.12 266 TYR A CA 1
ATOM 2164 C C . TYR A 1 266 ? 19.141 -4.969 23.531 1 76.12 266 TYR A C 1
ATOM 2166 O O . TYR A 1 266 ? 18.141 -4.34 23.188 1 76.12 266 TYR A O 1
ATOM 2174 N N . LYS A 1 267 ? 19.312 -5.09 24.719 1 81 267 LYS A N 1
ATOM 2175 C CA . LYS A 1 267 ? 18.703 -4.266 25.766 1 81 267 LYS A CA 1
ATOM 2176 C C . LYS A 1 267 ? 19.75 -3.443 26.5 1 81 267 LYS A C 1
ATOM 2178 O O . LYS A 1 267 ? 20.781 -3.977 26.938 1 81 267 LYS A O 1
ATOM 2183 N N . ILE A 1 268 ? 19.516 -2.131 26.469 1 84.69 268 ILE A N 1
ATOM 2184 C CA . ILE A 1 268 ? 20.453 -1.24 27.156 1 84.69 268 ILE A CA 1
ATOM 2185 C C . ILE A 1 268 ? 19.688 -0.367 28.141 1 84.69 268 ILE A C 1
ATOM 2187 O O . ILE A 1 268 ? 18.516 -0.041 27.922 1 84.69 268 ILE A O 1
ATOM 2191 N N . GLN A 1 269 ? 20.344 -0.091 29.203 1 87.38 269 GLN A N 1
ATOM 2192 C CA . GLN A 1 269 ? 19.812 0.813 30.219 1 87.38 269 GLN A CA 1
ATOM 2193 C C . GLN A 1 269 ? 20.797 1.953 30.5 1 87.38 269 GLN A C 1
ATOM 2195 O O . GLN A 1 269 ? 21.984 1.72 30.734 1 87.38 269 GLN A O 1
ATOM 2200 N N . THR A 1 270 ? 20.266 3.168 30.359 1 88.56 270 THR A N 1
ATOM 2201 C CA . THR A 1 270 ? 21.094 4.344 30.609 1 88.56 270 THR A CA 1
ATOM 2202 C C . THR A 1 270 ? 20.328 5.379 31.422 1 88.56 270 THR A C 1
ATOM 2204 O O . THR A 1 270 ? 19.109 5.457 31.344 1 88.56 270 THR A O 1
ATOM 2207 N N . GLY A 1 271 ? 21.047 6.242 32.25 1 88.44 271 GLY A N 1
ATOM 2208 C CA . GLY A 1 271 ? 20.484 7.398 32.938 1 88.44 271 GLY A CA 1
ATOM 2209 C C . GLY A 1 271 ? 20.016 7.098 34.344 1 88.44 271 GLY A C 1
ATOM 2210 O O . GLY A 1 271 ? 19.25 7.875 34.938 1 88.44 271 GLY A O 1
ATOM 2211 N N . SER A 1 272 ? 20.438 5.891 34.812 1 86.31 272 SER A N 1
ATOM 2212 C CA . SER A 1 272 ? 20.078 5.547 36.188 1 86.31 272 SER A CA 1
ATOM 2213 C C . SER A 1 272 ? 20.828 6.418 37.188 1 86.31 272 SER A C 1
ATOM 2215 O O . SER A 1 272 ? 20.359 6.629 38.312 1 86.31 272 SER A O 1
ATOM 2217 N N . SER A 1 273 ? 21.969 6.859 36.75 1 84.69 273 SER A N 1
ATOM 2218 C CA . SER A 1 273 ? 22.75 7.781 37.594 1 84.69 273 SER A CA 1
ATOM 2219 C C . SER A 1 273 ? 23.359 8.898 36.75 1 84.69 273 SER A C 1
ATOM 2221 O O . SER A 1 273 ? 23.844 8.648 35.625 1 84.69 273 SER A O 1
ATOM 2223 N N . ILE A 1 274 ? 23.125 10.102 37.156 1 82.81 274 ILE A N 1
ATOM 2224 C CA . ILE A 1 274 ? 23.688 11.25 36.469 1 82.81 274 ILE A CA 1
ATOM 2225 C C . ILE A 1 274 ? 24.562 12.062 37.406 1 82.81 274 ILE A C 1
ATOM 2227 O O . ILE A 1 274 ? 24.172 12.328 38.562 1 82.81 274 ILE A O 1
ATOM 2231 N N . THR A 1 275 ? 25.781 12.305 37 1 78.5 275 THR A N 1
ATOM 2232 C CA . THR A 1 275 ? 26.703 13.125 37.781 1 78.5 275 THR A CA 1
ATOM 2233 C C . THR A 1 275 ? 26.641 14.586 37.344 1 78.5 275 THR A C 1
ATOM 2235 O O . THR A 1 275 ? 26.797 14.883 36.156 1 78.5 275 THR A O 1
ATOM 2238 N N . SER A 1 276 ? 26.234 15.445 38.219 1 79.88 276 SER A N 1
ATOM 2239 C CA . SER A 1 276 ? 26.172 16.875 37.938 1 79.88 276 SER A CA 1
ATOM 2240 C C . SER A 1 276 ? 26.547 17.703 39.156 1 79.88 276 SER A C 1
ATOM 2242 O O . SER A 1 276 ? 26.672 17.156 40.25 1 79.88 276 SER A O 1
ATOM 2244 N N . SER A 1 277 ? 26.844 18.922 38.938 1 79.5 277 SER A N 1
ATOM 2245 C CA . SER A 1 277 ? 27.141 19.859 40.031 1 79.5 277 SER A CA 1
ATOM 2246 C C . SER A 1 277 ? 25.906 20.047 40.906 1 79.5 277 SER A C 1
ATOM 2248 O O . SER A 1 277 ? 26.047 20.422 42.094 1 79.5 277 SER A O 1
ATOM 2250 N N . VAL A 1 278 ? 24.734 19.828 40.312 1 81.62 278 VAL A N 1
ATOM 2251 C CA . VAL A 1 278 ? 23.516 19.891 41.125 1 81.62 278 VAL A CA 1
ATOM 2252 C C . VAL A 1 278 ? 23.25 18.531 41.781 1 81.62 278 VAL A C 1
ATOM 2254 O O . VAL A 1 278 ? 22.938 17.562 41.094 1 81.62 278 VAL A O 1
ATOM 2257 N N . GLU A 1 279 ? 23.516 18.422 43 1 80 279 GLU A N 1
ATOM 2258 C CA . GLU A 1 279 ? 23.438 17.156 43.719 1 80 279 GLU A CA 1
ATOM 2259 C C . GLU A 1 279 ? 21.984 16.75 43.969 1 80 279 GLU A C 1
ATOM 2261 O O . GLU A 1 279 ? 21.141 17.594 44.281 1 80 279 GLU A O 1
ATOM 2266 N N . ASP A 1 280 ? 21.688 15.523 43.719 1 85.5 280 ASP A N 1
ATOM 2267 C CA . ASP A 1 280 ? 20.391 14.93 44.031 1 85.5 280 ASP A CA 1
ATOM 2268 C C . ASP A 1 280 ? 20.344 14.438 45.469 1 85.5 280 ASP A C 1
ATOM 2270 O O . ASP A 1 280 ? 21.328 13.914 45.969 1 85.5 280 ASP A O 1
ATOM 2274 N N . ASN A 1 281 ? 19.203 14.672 46.062 1 89 281 ASN A N 1
ATOM 2275 C CA . ASN A 1 281 ? 19.047 14.062 47.375 1 89 281 ASN A CA 1
ATOM 2276 C C . ASN A 1 281 ? 18.75 12.57 47.281 1 89 281 ASN A C 1
ATOM 2278 O O . ASN A 1 281 ? 18.656 12.031 46.188 1 89 281 ASN A O 1
ATOM 2282 N N . GLU A 1 282 ? 18.688 11.945 48.438 1 89.44 282 GLU A N 1
ATOM 2283 C CA . GLU A 1 282 ? 18.531 10.492 48.438 1 89.44 282 GLU A CA 1
ATOM 2284 C C . GLU A 1 282 ? 17.203 10.078 47.812 1 89.44 282 GLU A C 1
ATOM 2286 O O . GLU A 1 282 ? 17.156 9.086 47.094 1 89.44 282 GLU A O 1
ATOM 2291 N N . SER A 1 283 ? 16.141 10.781 48.031 1 91.12 283 SER A N 1
ATOM 2292 C CA . SER A 1 283 ? 14.836 10.477 47.469 1 91.12 283 SER A CA 1
ATOM 2293 C C . SER A 1 283 ? 14.852 10.602 45.938 1 91.12 283 SER A C 1
ATOM 2295 O O . SER A 1 283 ? 14.305 9.75 45.25 1 91.12 283 SER A O 1
ATOM 2297 N N . THR A 1 284 ? 15.43 11.68 45.406 1 90.88 284 THR A N 1
ATOM 2298 C CA . THR A 1 284 ? 15.523 11.898 43.969 1 90.88 284 THR A CA 1
ATOM 2299 C C . THR A 1 284 ? 16.359 10.805 43.312 1 90.88 284 THR A C 1
ATOM 2301 O O . THR A 1 284 ? 16.031 10.352 42.219 1 90.88 284 THR A O 1
ATOM 2304 N N . ARG A 1 285 ? 17.406 10.367 44 1 90 285 ARG A N 1
ATOM 2305 C CA . ARG A 1 285 ? 18.266 9.32 43.438 1 90 285 ARG A CA 1
ATOM 2306 C C . ARG A 1 285 ? 17.516 8 43.312 1 90 285 ARG A C 1
ATOM 2308 O O . ARG A 1 285 ? 17.656 7.281 42.344 1 90 285 ARG A O 1
ATOM 2315 N N . GLN A 1 286 ? 16.734 7.668 44.281 1 91.31 286 GLN A N 1
ATOM 2316 C CA . GLN A 1 286 ? 15.938 6.445 44.25 1 91.31 286 GLN A CA 1
ATOM 2317 C C . GLN A 1 286 ? 14.891 6.5 43.156 1 91.31 286 GLN A C 1
ATOM 2319 O O . GLN A 1 286 ? 14.672 5.512 42.438 1 91.31 286 GLN A O 1
ATOM 2324 N N . LEU A 1 287 ? 14.25 7.645 43.062 1 92.12 287 LEU A N 1
ATOM 2325 C CA . LEU A 1 287 ? 13.266 7.816 42 1 92.12 287 LEU A CA 1
ATOM 2326 C C . LEU A 1 287 ? 13.906 7.668 40.625 1 92.12 287 LEU A C 1
ATOM 2328 O O . LEU A 1 287 ? 13.32 7.059 39.719 1 92.12 287 LEU A O 1
ATOM 2332 N N . ARG A 1 288 ? 15.023 8.25 40.469 1 91.19 288 ARG A N 1
ATOM 2333 C CA . ARG A 1 288 ? 15.727 8.219 39.188 1 91.19 288 ARG A CA 1
ATOM 2334 C C . ARG A 1 288 ? 16.078 6.789 38.781 1 91.19 288 ARG A C 1
ATOM 2336 O O . ARG A 1 288 ? 16.047 6.434 37.594 1 91.19 288 ARG A O 1
ATOM 2343 N N . THR A 1 289 ? 16.391 5.977 39.719 1 91.19 289 THR A N 1
ATOM 2344 C CA . THR A 1 289 ? 16.766 4.59 39.469 1 91.19 289 THR A CA 1
ATOM 2345 C C . THR A 1 289 ? 15.531 3.742 39.156 1 91.19 289 THR A C 1
ATOM 2347 O O . THR A 1 289 ? 15.57 2.861 38.312 1 91.19 289 THR A O 1
ATOM 2350 N N . ASP A 1 290 ? 14.391 4.035 39.719 1 91.38 290 ASP A N 1
ATOM 2351 C CA . ASP A 1 290 ? 13.281 3.086 39.688 1 91.38 290 ASP A CA 1
ATOM 2352 C C . ASP A 1 290 ? 12.203 3.51 38.719 1 91.38 290 ASP A C 1
ATOM 2354 O O . ASP A 1 290 ? 11.391 2.686 38.281 1 91.38 290 ASP A O 1
ATOM 2358 N N . ILE A 1 291 ? 12.125 4.781 38.469 1 93.62 291 ILE A N 1
ATOM 2359 C CA . ILE A 1 291 ? 11.172 5.219 37.469 1 93.62 291 ILE A CA 1
ATOM 2360 C C . ILE A 1 291 ? 11.812 5.156 36.094 1 93.62 291 ILE A C 1
ATOM 2362 O O . ILE A 1 291 ? 12.445 6.121 35.656 1 93.62 291 ILE A O 1
ATOM 2366 N N . LYS A 1 292 ? 11.438 4.094 35.469 1 90.88 292 LYS A N 1
ATOM 2367 C CA . LYS A 1 292 ? 12.117 3.803 34.219 1 90.88 292 LYS A CA 1
ATOM 2368 C C . LYS A 1 292 ? 11.234 4.148 33.031 1 90.88 292 LYS A C 1
ATOM 2370 O O . LYS A 1 292 ? 10.008 4.043 33.094 1 90.88 292 LYS A O 1
ATOM 2375 N N . ARG A 1 293 ? 11.852 4.688 32.031 1 89.75 293 ARG A N 1
ATOM 2376 C CA . ARG A 1 293 ? 11.203 4.898 30.734 1 89.75 293 ARG A CA 1
ATOM 2377 C C . ARG A 1 293 ? 11.625 3.832 29.734 1 89.75 293 ARG A C 1
ATOM 2379 O O . ARG A 1 293 ? 12.812 3.688 29.438 1 89.75 293 ARG A O 1
ATOM 2386 N N . GLU A 1 294 ? 10.562 3.129 29.234 1 87.06 294 GLU A N 1
ATOM 2387 C CA . GLU A 1 294 ? 10.836 2.094 28.25 1 87.06 294 GLU A CA 1
ATOM 2388 C C . GLU A 1 294 ? 10.578 2.602 26.828 1 87.06 294 GLU A C 1
ATOM 2390 O O . GLU A 1 294 ? 9.617 3.336 26.594 1 87.06 294 GLU A O 1
ATOM 2395 N N . LYS A 1 295 ? 11.547 2.381 26.062 1 81.94 295 LYS A N 1
ATOM 2396 C CA . LYS A 1 295 ? 11.422 2.762 24.656 1 81.94 295 LYS A CA 1
ATOM 2397 C C . LYS A 1 295 ? 11.867 1.629 23.75 1 81.94 295 LYS A C 1
ATOM 2399 O O . LYS A 1 295 ? 12.898 0.992 23.984 1 81.94 295 LYS A O 1
ATOM 2404 N N . PHE A 1 296 ? 10.859 1.243 22.891 1 74.56 296 PHE A N 1
ATOM 2405 C CA . PHE A 1 296 ? 11.203 0.275 21.859 1 74.56 296 PHE A CA 1
ATOM 2406 C C . PHE A 1 296 ? 11.594 0.98 20.578 1 74.56 296 PHE A C 1
ATOM 2408 O O . PHE A 1 296 ? 10.797 1.735 20 1 74.56 296 PHE A O 1
ATOM 2415 N N . ARG A 1 297 ? 12.883 0.937 20.359 1 67.19 297 ARG A N 1
ATOM 2416 C CA . ARG A 1 297 ? 13.336 1.6 19.141 1 67.19 297 ARG A CA 1
ATOM 2417 C C . ARG A 1 297 ? 13.289 0.65 17.953 1 67.19 297 ARG A C 1
ATOM 2419 O O . ARG A 1 297 ? 13.562 -0.544 18.094 1 67.19 297 ARG A O 1
ATOM 2426 N N . ASP A 1 298 ? 12.703 1.098 16.891 1 59.69 298 ASP A N 1
ATOM 2427 C CA . ASP A 1 298 ? 12.758 0.315 15.664 1 59.69 298 ASP A CA 1
ATOM 2428 C C . ASP A 1 298 ? 14.188 0.182 15.156 1 59.69 298 ASP A C 1
ATOM 2430 O O . ASP A 1 298 ? 15.094 0.839 15.672 1 59.69 298 ASP A O 1
ATOM 2434 N N . LYS A 1 299 ? 14.391 -0.522 13.961 1 57.44 299 LYS A N 1
ATOM 2435 C CA . LYS A 1 299 ? 15.695 -0.795 13.359 1 57.44 299 LYS A CA 1
ATOM 2436 C C . LYS A 1 299 ? 16.484 0.493 13.148 1 57.44 299 LYS A C 1
ATOM 2438 O O . LYS A 1 299 ? 15.93 1.496 12.688 1 57.44 299 LYS A O 1
ATOM 2443 N N . LEU A 1 300 ? 17.625 0.567 13.898 1 56.78 300 LEU A N 1
ATOM 2444 C CA . LEU A 1 300 ? 18.562 1.66 13.664 1 56.78 300 LEU A CA 1
ATOM 2445 C C . LEU A 1 300 ? 19.141 1.584 12.258 1 56.78 300 LEU A C 1
ATOM 2447 O O . LEU A 1 300 ? 19.562 0.514 11.805 1 56.78 300 LEU A O 1
ATOM 2451 N N . ASN A 1 301 ? 18.594 2.346 11.25 1 59.25 301 ASN A N 1
ATOM 2452 C CA . ASN A 1 301 ? 19.109 2.416 9.883 1 59.25 301 ASN A CA 1
ATOM 2453 C C . ASN A 1 301 ? 20.578 2.826 9.852 1 59.25 301 ASN A C 1
ATOM 2455 O O . ASN A 1 301 ? 20.969 3.701 9.078 1 59.25 301 ASN A O 1
ATOM 2459 N N . VAL A 1 302 ? 21.359 2.186 10.758 1 58.44 302 VAL A N 1
ATOM 2460 C CA . VAL A 1 302 ? 22.766 2.58 10.828 1 58.44 302 VAL A CA 1
ATOM 2461 C C . VAL A 1 302 ? 23.625 1.52 10.156 1 58.44 302 VAL A C 1
ATOM 2463 O O . VAL A 1 302 ? 23.312 0.328 10.203 1 58.44 302 VAL A O 1
ATOM 2466 N N . LEU A 1 303 ? 24.484 1.978 9.289 1 51.47 303 LEU A N 1
ATOM 2467 C CA . LEU A 1 303 ? 25.359 1.1 8.523 1 51.47 303 LEU A CA 1
ATOM 2468 C C . LEU A 1 303 ? 26.438 0.5 9.414 1 51.47 303 LEU A C 1
ATOM 2470 O O . LEU A 1 303 ? 26.969 -0.58 9.125 1 51.47 303 LEU A O 1
ATOM 2474 N N . ASP A 1 304 ? 26.703 1.322 10.398 1 57.34 304 ASP A N 1
ATOM 2475 C CA . ASP A 1 304 ? 27.859 0.863 11.141 1 57.34 304 ASP A CA 1
ATOM 2476 C C . ASP A 1 304 ? 27.531 -0.364 11.992 1 57.34 304 ASP A C 1
ATOM 2478 O O . ASP A 1 304 ? 26.375 -0.571 12.359 1 57.34 304 ASP A O 1
ATOM 2482 N N . GLU A 1 305 ? 28.406 -1.28 12.023 1 56.28 305 GLU A N 1
ATOM 2483 C CA . GLU A 1 305 ? 28.375 -2.631 12.57 1 56.28 305 GLU A CA 1
ATOM 2484 C C . GLU A 1 305 ? 28.078 -2.611 14.07 1 56.28 305 GLU A C 1
ATOM 2486 O O . GLU A 1 305 ? 27.547 -3.58 14.617 1 56.28 305 GLU A O 1
ATOM 2491 N N . SER A 1 306 ? 28.297 -1.503 14.742 1 64.12 306 SER A N 1
ATOM 2492 C CA . SER A 1 306 ? 28.125 -1.707 16.172 1 64.12 306 SER A CA 1
ATOM 2493 C C . SER A 1 306 ? 26.812 -1.117 16.672 1 64.12 306 SER A C 1
ATOM 2495 O O . SER A 1 306 ? 26.766 0.044 17.078 1 64.12 306 SER A O 1
ATOM 2497 N N . TYR A 1 307 ? 25.781 -1.862 16.5 1 65.12 307 TYR A N 1
ATOM 2498 C CA . TYR A 1 307 ? 24.438 -1.448 16.922 1 65.12 307 TYR A CA 1
ATOM 2499 C C . TYR A 1 307 ? 24.406 -1.11 18.406 1 65.12 307 TYR A C 1
ATOM 2501 O O . TYR A 1 307 ? 23.672 -0.216 18.828 1 65.12 307 TYR A O 1
ATOM 2509 N N . TYR A 1 308 ? 25.375 -1.721 19.078 1 72.69 308 TYR A N 1
ATOM 2510 C CA . TYR A 1 308 ? 25.422 -1.451 20.516 1 72.69 308 TYR A CA 1
ATOM 2511 C C . TYR A 1 308 ? 25.938 -0.045 20.797 1 72.69 308 TYR A C 1
ATOM 2513 O O . TYR A 1 308 ? 25.422 0.652 21.672 1 72.69 308 TYR A O 1
ATOM 2521 N N . LYS A 1 309 ? 26.906 0.25 20.062 1 76.25 309 LYS A N 1
ATOM 2522 C CA . LYS A 1 309 ? 27.469 1.585 20.234 1 76.25 309 LYS A CA 1
ATOM 2523 C C . LYS A 1 309 ? 26.438 2.664 19.891 1 76.25 309 LYS A C 1
ATOM 2525 O O . LYS A 1 309 ? 26.328 3.67 20.594 1 76.25 309 LYS A O 1
ATOM 2530 N N . ASP A 1 310 ? 25.766 2.426 18.875 1 78.12 310 ASP A N 1
ATOM 2531 C CA . ASP A 1 310 ? 24.781 3.408 18.438 1 78.12 310 ASP A CA 1
ATOM 2532 C C . ASP A 1 310 ? 23.609 3.479 19.406 1 78.12 310 ASP A C 1
ATOM 2534 O O . ASP A 1 310 ? 23.109 4.566 19.719 1 78.12 310 ASP A O 1
ATOM 2538 N N . LEU A 1 311 ? 23.219 2.373 19.844 1 78.56 311 LEU A N 1
ATOM 2539 C CA . LEU A 1 311 ? 22.125 2.34 20.812 1 78.56 311 LEU A CA 1
ATOM 2540 C C . LEU A 1 311 ? 22.5 3.061 22.094 1 78.56 311 LEU A C 1
ATOM 2542 O O . LEU A 1 311 ? 21.672 3.73 22.719 1 78.56 311 LEU A O 1
ATOM 2546 N N . ASN A 1 312 ? 23.688 2.816 22.484 1 83.44 312 ASN A N 1
ATOM 2547 C CA . ASN A 1 312 ? 24.156 3.506 23.688 1 83.44 312 ASN A CA 1
ATOM 2548 C C . ASN A 1 312 ? 24.188 5.02 23.484 1 83.44 312 ASN A C 1
ATOM 2550 O O . ASN A 1 312 ? 23.844 5.777 24.391 1 83.44 312 ASN A O 1
ATOM 2554 N N . ARG A 1 313 ? 24.594 5.371 22.375 1 85.88 313 ARG A N 1
ATOM 2555 C CA . ARG A 1 313 ? 24.672 6.793 22.062 1 85.88 313 ARG A CA 1
ATOM 2556 C C . ARG A 1 313 ? 23.281 7.438 22.125 1 85.88 313 ARG A C 1
ATOM 2558 O O . ARG A 1 313 ? 23.109 8.469 22.781 1 85.88 313 ARG A O 1
ATOM 2565 N N . TYR A 1 314 ? 22.328 6.852 21.484 1 87.25 314 TYR A N 1
ATOM 2566 C CA . TYR A 1 314 ? 20.984 7.43 21.422 1 87.25 314 TYR A CA 1
ATOM 2567 C C . TYR A 1 314 ? 20.312 7.371 22.797 1 87.25 314 TYR A C 1
ATOM 2569 O O . TYR A 1 314 ? 19.531 8.258 23.141 1 87.25 314 TYR A O 1
ATOM 2577 N N . SER A 1 315 ? 20.562 6.348 23.531 1 87.88 315 SER A N 1
ATOM 2578 C CA . SER A 1 315 ? 20 6.258 24.875 1 87.88 315 SER A CA 1
ATOM 2579 C C . SER A 1 315 ? 20.562 7.352 25.781 1 87.88 315 SER A C 1
ATOM 2581 O O . SER A 1 315 ? 19.828 7.91 26.609 1 87.88 315 SER A O 1
ATOM 2583 N N . LYS A 1 316 ? 21.797 7.555 25.641 1 90.06 316 LYS A N 1
ATOM 2584 C CA . LYS A 1 316 ? 22.422 8.617 26.422 1 90.06 316 LYS A CA 1
ATOM 2585 C C . LYS A 1 316 ? 21.844 9.977 26.062 1 90.06 316 LYS A C 1
ATOM 2587 O O . LYS A 1 316 ? 21.609 10.812 26.938 1 90.06 316 LYS A O 1
ATOM 2592 N N . ILE A 1 317 ? 21.641 10.211 24.812 1 91.62 317 ILE A N 1
ATOM 2593 C CA . ILE A 1 317 ? 21.078 11.469 24.344 1 91.62 317 ILE A CA 1
ATOM 2594 C C . ILE A 1 317 ? 19.688 11.656 24.953 1 91.62 317 ILE A C 1
ATOM 2596 O O . ILE A 1 317 ? 19.344 12.742 25.422 1 91.62 317 ILE A O 1
ATOM 2600 N N . ASP A 1 318 ? 18.938 10.617 25.016 1 91.31 318 ASP A N 1
ATOM 2601 C CA . ASP A 1 318 ? 17.578 10.688 25.578 1 91.31 318 ASP A CA 1
ATOM 2602 C C . ASP A 1 318 ? 17.625 10.992 27.078 1 91.31 318 ASP A C 1
ATOM 2604 O O . ASP A 1 318 ? 16.812 11.781 27.578 1 91.31 318 ASP A O 1
ATOM 2608 N N . SER A 1 319 ? 18.531 10.352 27.703 1 92.69 319 SER A N 1
ATOM 2609 C CA . SER A 1 319 ? 18.688 10.594 29.141 1 92.69 319 SER A CA 1
ATOM 2610 C C . SER A 1 319 ? 19.094 12.039 29.422 1 92.69 319 SER A C 1
ATOM 2612 O O . SER A 1 319 ? 18.516 12.688 30.297 1 92.69 319 SER A O 1
ATOM 2614 N N . GLN A 1 320 ? 20.062 12.508 28.672 1 92.94 320 GLN A N 1
ATOM 2615 C CA . GLN A 1 320 ? 20.547 13.875 28.859 1 92.94 320 GLN A CA 1
ATOM 2616 C C . GLN A 1 320 ? 19.453 14.891 28.531 1 92.94 320 GLN A C 1
ATOM 2618 O O . GLN A 1 320 ? 19.328 15.906 29.219 1 92.94 320 GLN A O 1
ATOM 2623 N N . ARG A 1 321 ? 18.688 14.656 27.547 1 93.81 321 ARG A N 1
ATOM 2624 C CA . ARG A 1 321 ? 17.594 15.531 27.141 1 93.81 321 ARG A CA 1
ATOM 2625 C C . ARG A 1 321 ? 16.594 15.727 28.281 1 93.81 321 ARG A C 1
ATOM 2627 O O . ARG A 1 321 ? 16.172 16.859 28.547 1 93.81 321 ARG A O 1
ATOM 2634 N N . GLU A 1 322 ? 16.281 14.656 28.906 1 91.81 322 GLU A N 1
ATOM 2635 C CA . GLU A 1 322 ? 15.352 14.742 30.016 1 91.81 322 GLU A CA 1
ATOM 2636 C C . GLU A 1 322 ? 15.977 15.445 31.219 1 91.81 322 GLU A C 1
ATOM 2638 O O . GLU A 1 322 ? 15.297 16.188 31.938 1 91.81 322 GLU A O 1
ATOM 2643 N N . TYR A 1 323 ? 17.234 15.188 31.453 1 92.06 323 TYR A N 1
ATOM 2644 C CA . TYR A 1 323 ? 17.906 15.797 32.594 1 92.06 323 TYR A CA 1
ATOM 2645 C C . TYR A 1 323 ? 17.984 17.312 32.438 1 92.06 323 TYR A C 1
ATOM 2647 O O . TYR A 1 323 ? 17.922 18.047 33.438 1 92.06 323 TYR A O 1
ATOM 2655 N N . VAL A 1 324 ? 18.141 17.797 31.25 1 92.06 324 VAL A N 1
ATOM 2656 C CA . VAL A 1 324 ? 18.188 19.234 30.969 1 92.06 324 VAL A CA 1
ATOM 2657 C C . VAL A 1 324 ? 16.906 19.891 31.5 1 92.06 324 VAL A C 1
ATOM 2659 O O . VAL A 1 324 ? 16.953 20.969 32.094 1 92.06 324 VAL A O 1
ATOM 2662 N N . LYS A 1 325 ? 15.805 19.281 31.328 1 90.88 325 LYS A N 1
ATOM 2663 C CA . LYS A 1 325 ? 14.516 19.828 31.734 1 90.88 325 LYS A CA 1
ATOM 2664 C C . LYS A 1 325 ? 14.398 19.906 33.25 1 90.88 325 LYS A C 1
ATOM 2666 O O . LYS A 1 325 ? 13.57 20.656 33.781 1 90.88 325 LYS A O 1
ATOM 2671 N N . SER A 1 326 ? 15.25 19.125 33.906 1 89.94 326 SER A N 1
ATOM 2672 C CA . SER A 1 326 ? 15.156 19.031 35.375 1 89.94 326 SER A CA 1
ATOM 2673 C C . SER A 1 326 ? 15.812 20.234 36.031 1 89.94 326 SER A C 1
ATOM 2675 O O . SER A 1 326 ? 15.555 20.516 37.219 1 89.94 326 SER A O 1
ATOM 2677 N N . ASN A 1 327 ? 16.703 20.938 35.375 1 89.56 327 ASN A N 1
ATOM 2678 C CA . ASN A 1 327 ? 17.469 22.031 35.969 1 89.56 327 ASN A CA 1
ATOM 2679 C C . ASN A 1 327 ? 17.438 23.281 35.094 1 89.56 327 ASN A C 1
ATOM 2681 O O . ASN A 1 327 ? 18.281 23.453 34.219 1 89.56 327 ASN A O 1
ATOM 2685 N N . ILE A 1 328 ? 16.516 24.141 35.375 1 92.5 328 ILE A N 1
ATOM 2686 C CA . ILE A 1 328 ? 16.359 25.328 34.562 1 92.5 328 ILE A CA 1
ATOM 2687 C C . ILE A 1 328 ? 16.578 26.578 35.406 1 92.5 328 ILE A C 1
ATOM 2689 O O . ILE A 1 328 ? 16.188 26.609 36.594 1 92.5 328 ILE A O 1
ATOM 2693 N N . ILE A 1 329 ? 17.281 27.516 34.844 1 92.94 329 ILE A N 1
ATOM 2694 C CA . ILE A 1 329 ? 17.5 28.828 35.469 1 92.94 329 ILE A CA 1
ATOM 2695 C C . ILE A 1 329 ? 16.734 29.906 34.688 1 92.94 329 ILE A C 1
ATOM 2697 O O . ILE A 1 329 ? 16.875 30 33.469 1 92.94 329 ILE A O 1
ATOM 2701 N N . LYS A 1 330 ? 15.859 30.609 35.344 1 93.25 330 LYS A N 1
ATOM 2702 C CA . LYS A 1 330 ? 15.172 31.75 34.75 1 93.25 330 LYS A CA 1
ATOM 2703 C C . LYS A 1 330 ? 15.641 33.062 35.375 1 93.25 330 LYS A C 1
ATOM 2705 O O . LYS A 1 330 ? 15.852 33.125 36.594 1 93.25 330 LYS A O 1
ATOM 2710 N N . GLY A 1 331 ? 15.875 33.969 34.5 1 92 331 GLY A N 1
ATOM 2711 C CA . GLY A 1 331 ? 16.359 35.219 35.031 1 92 331 GLY A CA 1
ATOM 2712 C C . GLY A 1 331 ? 16 36.406 34.125 1 92 331 GLY A C 1
ATOM 2713 O O . GLY A 1 331 ? 15.406 36.25 33.062 1 92 331 GLY A O 1
ATOM 2714 N N . THR A 1 332 ? 16.219 37.562 34.656 1 90.56 332 THR A N 1
ATOM 2715 C CA . THR A 1 332 ? 16.016 38.812 33.938 1 90.56 332 THR A CA 1
ATOM 2716 C C . THR A 1 332 ? 17.25 39.719 34.062 1 90.56 332 THR A C 1
ATOM 2718 O O . THR A 1 332 ? 17.969 39.656 35.062 1 90.56 332 THR A O 1
ATOM 2721 N N . SER A 1 333 ? 17.562 40.312 33 1 88.19 333 SER A N 1
ATOM 2722 C CA . SER A 1 333 ? 18.703 41.219 32.969 1 88.19 333 SER A CA 1
ATOM 2723 C C . SER A 1 333 ? 18.375 42.469 32.156 1 88.19 333 SER A C 1
ATOM 2725 O O . SER A 1 333 ? 17.469 42.438 31.328 1 88.19 333 SER A O 1
ATOM 2727 N N . GLU A 1 334 ? 19.062 43.531 32.438 1 84.94 334 GLU A N 1
ATOM 2728 C CA . GLU A 1 334 ? 18.922 44.781 31.672 1 84.94 334 GLU A CA 1
ATOM 2729 C C . GLU A 1 334 ? 20.172 45.031 30.828 1 84.94 334 GLU A C 1
ATOM 2731 O O . GLU A 1 334 ? 20.25 46.062 30.125 1 84.94 334 GLU A O 1
ATOM 2736 N N . GLU A 1 335 ? 21.031 44.062 30.844 1 84 335 GLU A N 1
ATOM 2737 C CA . GLU A 1 335 ? 22.266 44.219 30.078 1 84 335 GLU A CA 1
ATOM 2738 C C . GLU A 1 335 ? 22.047 43.875 28.609 1 84 335 GLU A C 1
ATOM 2740 O O . GLU A 1 335 ? 21.266 42.969 28.281 1 84 335 GLU A O 1
ATOM 2745 N N . LEU A 1 336 ? 22.766 44.594 27.75 1 86.69 336 LEU A N 1
ATOM 2746 C CA . LEU A 1 336 ? 22.625 44.406 26.297 1 86.69 336 LEU A CA 1
ATOM 2747 C C . LEU A 1 336 ? 23.406 43.188 25.828 1 86.69 336 LEU A C 1
ATOM 2749 O O . LEU A 1 336 ? 23.156 42.656 24.75 1 86.69 336 LEU A O 1
ATOM 2753 N N . ASN A 1 337 ? 24.297 42.625 26.625 1 82.31 337 ASN A N 1
ATOM 2754 C CA . ASN A 1 337 ? 25.234 41.594 26.172 1 82.31 337 ASN A CA 1
ATOM 2755 C C . ASN A 1 337 ? 24.641 40.219 26.328 1 82.31 337 ASN A C 1
ATOM 2757 O O . ASN A 1 337 ? 25.25 39.219 25.922 1 82.31 337 ASN A O 1
ATOM 2761 N N . ILE A 1 338 ? 23.484 40.094 26.797 1 88.31 338 ILE A N 1
ATOM 2762 C CA . ILE A 1 338 ? 22.875 38.781 26.969 1 88.31 338 ILE A CA 1
ATOM 2763 C C . ILE A 1 338 ? 22.344 38.281 25.641 1 88.31 338 ILE A C 1
ATOM 2765 O O . ILE A 1 338 ? 21.531 38.938 25 1 88.31 338 ILE A O 1
ATOM 2769 N N . ASN A 1 339 ? 22.891 37.219 25.188 1 90.12 339 ASN A N 1
ATOM 2770 C CA . ASN A 1 339 ? 22.484 36.562 23.969 1 90.12 339 ASN A CA 1
ATOM 2771 C C . ASN A 1 339 ? 22.297 35.062 24.188 1 90.12 339 ASN A C 1
ATOM 2773 O O . ASN A 1 339 ? 22.812 34.5 25.156 1 90.12 339 ASN A O 1
ATOM 2777 N N . ASP A 1 340 ? 21.562 34.5 23.328 1 91.56 340 ASP A N 1
ATOM 2778 C CA . ASP A 1 340 ? 21.469 33.031 23.391 1 91.56 340 ASP A CA 1
ATOM 2779 C C . ASP A 1 340 ? 22.812 32.375 23.062 1 91.56 340 ASP A C 1
ATOM 2781 O O . ASP A 1 340 ? 23.656 32.969 22.406 1 91.56 340 ASP A O 1
ATOM 2785 N N . SER A 1 341 ? 23 31.172 23.562 1 91.44 341 SER A N 1
ATOM 2786 C CA . SER A 1 341 ? 24.188 30.359 23.344 1 91.44 341 SER A CA 1
ATOM 2787 C C . SER A 1 341 ? 25.422 30.984 24 1 91.44 341 SER A C 1
ATOM 2789 O O . SER A 1 341 ? 26.547 30.766 23.562 1 91.44 341 SER A O 1
ATOM 2791 N N . LEU A 1 342 ? 25.188 31.797 24.891 1 90.44 342 LEU A N 1
ATOM 2792 C CA . LEU A 1 342 ? 26.266 32.438 25.656 1 90.44 342 LEU A CA 1
ATOM 2793 C C . LEU A 1 342 ? 26.547 31.641 26.938 1 90.44 342 LEU A C 1
ATOM 2795 O O . LEU A 1 342 ? 25.625 31.25 27.641 1 90.44 342 LEU A O 1
ATOM 2799 N N . CYS A 1 343 ? 27.812 31.281 27.125 1 91.69 343 CYS A N 1
ATOM 2800 C CA . CYS A 1 343 ? 28.281 30.75 28.391 1 91.69 343 CYS A CA 1
ATOM 2801 C C . CYS A 1 343 ? 28.797 31.859 29.297 1 91.69 343 CYS A C 1
ATOM 2803 O O . CYS A 1 343 ? 29.797 32.5 28.984 1 91.69 343 CYS A O 1
ATOM 2805 N N . ILE A 1 344 ? 28.094 32.125 30.344 1 90.25 344 ILE A N 1
ATOM 2806 C CA . ILE A 1 344 ? 28.422 33.281 31.172 1 90.25 344 ILE A CA 1
ATOM 2807 C C . ILE A 1 344 ? 28.141 32.938 32.625 1 90.25 344 ILE A C 1
ATOM 2809 O O . ILE A 1 344 ? 27.406 32 32.938 1 90.25 344 ILE A O 1
ATOM 2813 N N . THR A 1 345 ? 28.859 33.656 33.469 1 90.38 345 THR A N 1
ATOM 2814 C CA . THR A 1 345 ? 28.594 33.562 34.906 1 90.38 345 THR A CA 1
ATOM 2815 C C . THR A 1 345 ? 27.516 34.562 35.312 1 90.38 345 THR A C 1
ATOM 2817 O O . THR A 1 345 ? 27.672 35.781 35.094 1 90.38 345 THR A O 1
ATOM 2820 N N . LEU A 1 346 ? 26.469 34.062 35.781 1 90.5 346 LEU A N 1
ATOM 2821 C CA . LEU A 1 346 ? 25.391 34.906 36.281 1 90.5 346 LEU A CA 1
ATOM 2822 C C . LEU A 1 346 ? 25.609 35.281 37.75 1 90.5 346 LEU A C 1
ATOM 2824 O O . LEU A 1 346 ? 25.922 34.406 38.562 1 90.5 346 LEU A O 1
ATOM 2828 N N . GLU A 1 347 ? 25.516 36.531 37.969 1 90 347 GLU A N 1
ATOM 2829 C CA . GLU A 1 347 ? 25.688 37.031 39.344 1 90 347 GLU A CA 1
ATOM 2830 C C . GLU A 1 347 ? 24.453 37.781 39.812 1 90 347 GLU A C 1
ATOM 2832 O O . GLU A 1 347 ? 24.031 38.781 39.188 1 90 347 GLU A O 1
ATOM 2837 N N . ASP A 1 348 ? 23.953 37.219 40.812 1 89.38 348 ASP A N 1
ATOM 2838 C CA . ASP A 1 348 ? 22.859 37.906 41.5 1 89.38 348 ASP A CA 1
ATOM 2839 C C . ASP A 1 348 ? 23.344 38.594 42.781 1 89.38 348 ASP A C 1
ATOM 2841 O O . ASP A 1 348 ? 23.438 37.938 43.812 1 89.38 348 ASP A O 1
ATOM 2845 N N . GLU A 1 349 ? 23.562 39.781 42.719 1 82.38 349 GLU A N 1
ATOM 2846 C CA . GLU A 1 349 ? 24.141 40.5 43.844 1 82.38 349 GLU A CA 1
ATOM 2847 C C . GLU A 1 349 ? 23.188 40.562 45.031 1 82.38 349 GLU A C 1
ATOM 2849 O O . GLU A 1 349 ? 23.625 40.5 46.188 1 82.38 349 GLU A O 1
ATOM 2854 N N . LYS A 1 350 ? 22.016 40.719 44.719 1 81.44 350 LYS A N 1
ATOM 2855 C CA . LYS A 1 350 ? 21.047 40.812 45.781 1 81.44 350 LYS A CA 1
ATOM 2856 C C . LYS A 1 350 ? 20.969 39.531 46.594 1 81.44 350 LYS A C 1
ATOM 2858 O O . LYS A 1 350 ? 20.906 39.562 47.812 1 81.44 350 LYS A O 1
ATOM 2863 N N . ALA A 1 351 ? 20.953 38.438 45.875 1 83.75 351 ALA A N 1
ATOM 2864 C CA . ALA A 1 351 ? 20.859 37.156 46.562 1 83.75 351 ALA A CA 1
ATOM 2865 C C . ALA A 1 351 ? 22.25 36.594 46.875 1 83.75 351 ALA A C 1
ATOM 2867 O O . ALA A 1 351 ? 22.359 35.594 47.562 1 83.75 351 ALA A O 1
ATOM 2868 N N . ASN A 1 352 ? 23.297 37.25 46.531 1 83.94 352 ASN A N 1
ATOM 2869 C CA . ASN A 1 352 ? 24.688 36.875 46.75 1 83.94 352 ASN A CA 1
ATOM 2870 C C . ASN A 1 352 ? 24.953 35.438 46.219 1 83.94 352 ASN A C 1
ATOM 2872 O O . ASN A 1 352 ? 25.469 34.594 46.969 1 83.94 352 ASN A O 1
ATOM 2876 N N . LYS A 1 353 ? 24.547 35.219 45.062 1 89 353 LYS A N 1
ATOM 2877 C CA . LYS A 1 353 ? 24.797 33.906 44.438 1 89 353 LYS A CA 1
ATOM 2878 C C . LYS A 1 353 ? 25.344 34.094 43.031 1 89 353 LYS A C 1
ATOM 2880 O O . LYS A 1 353 ? 25.109 35.125 42.375 1 89 353 LYS A O 1
ATOM 2885 N N . HIS A 1 354 ? 26.078 33.156 42.562 1 88.94 354 HIS A N 1
ATOM 2886 C CA . HIS A 1 354 ? 26.641 33.094 41.219 1 88.94 354 HIS A CA 1
ATOM 2887 C C . HIS A 1 354 ? 26.625 31.688 40.656 1 88.94 354 HIS A C 1
ATOM 2889 O O . HIS A 1 354 ? 26.688 30.719 41.438 1 88.94 354 HIS A O 1
ATOM 2895 N N . ILE A 1 355 ? 26.453 31.578 39.438 1 89.44 355 ILE A N 1
ATOM 2896 C CA . ILE A 1 355 ? 26.406 30.266 38.781 1 89.44 355 ILE A CA 1
ATOM 2897 C C . ILE A 1 355 ? 26.906 30.375 37.344 1 89.44 355 ILE A C 1
ATOM 2899 O O . ILE A 1 355 ? 26.562 31.328 36.656 1 89.44 355 ILE A O 1
ATOM 2903 N N . ASP A 1 356 ? 27.781 29.516 37 1 89.56 356 ASP A N 1
ATOM 2904 C CA . ASP A 1 356 ? 28.172 29.391 35.594 1 89.56 356 ASP A CA 1
ATOM 2905 C C . ASP A 1 356 ? 27.062 28.719 34.781 1 89.56 356 ASP A C 1
ATOM 2907 O O . ASP A 1 356 ? 26.641 27.609 35.094 1 89.56 356 ASP A O 1
ATOM 2911 N N . SER A 1 357 ? 26.641 29.469 33.75 1 92.44 357 SER A N 1
ATOM 2912 C CA . SER A 1 357 ? 25.453 28.984 33.062 1 92.44 357 SER A CA 1
ATOM 2913 C C . SER A 1 357 ? 25.578 29.188 31.547 1 92.44 357 SER A C 1
ATOM 2915 O O . SER A 1 357 ? 26.453 29.938 31.078 1 92.44 357 SER A O 1
ATOM 2917 N N . ILE A 1 358 ? 24.828 28.438 30.781 1 93.94 358 ILE A N 1
ATOM 2918 C CA . ILE A 1 358 ? 24.656 28.609 29.344 1 93.94 358 ILE A CA 1
ATOM 2919 C C . ILE A 1 358 ? 23.25 29.109 29.047 1 93.94 358 ILE A C 1
ATOM 2921 O O . ILE A 1 358 ? 22.266 28.469 29.438 1 93.94 358 ILE A O 1
ATOM 2925 N N . ILE A 1 359 ? 23.109 30.219 28.344 1 95.12 359 ILE A N 1
ATOM 2926 C CA . ILE A 1 359 ? 21.828 30.812 28.031 1 95.12 359 ILE A CA 1
ATOM 2927 C C . ILE A 1 359 ? 21.203 30.094 26.828 1 95.12 359 ILE A C 1
ATOM 2929 O O . ILE A 1 359 ? 21.828 29.969 25.781 1 95.12 359 ILE A O 1
ATOM 2933 N N . LEU A 1 360 ? 19.984 29.609 26.969 1 95.69 360 LEU A N 1
ATOM 2934 C CA . LEU A 1 360 ? 19.312 28.844 25.922 1 95.69 360 LEU A CA 1
ATOM 2935 C C . LEU A 1 360 ? 18.344 29.734 25.156 1 95.69 360 LEU A C 1
ATOM 2937 O O . LEU A 1 360 ? 18.219 29.609 23.922 1 95.69 360 LEU A O 1
ATOM 2941 N N . GLU A 1 361 ? 17.609 30.547 25.828 1 95.88 361 GLU A N 1
ATOM 2942 C CA . GLU A 1 361 ? 16.578 31.391 25.234 1 95.88 361 GLU A CA 1
ATOM 2943 C C . GLU A 1 361 ? 16.609 32.781 25.844 1 95.88 361 GLU A C 1
ATOM 2945 O O . GLU A 1 361 ? 16.797 32.938 27.047 1 95.88 361 GLU A O 1
ATOM 2950 N N . VAL A 1 362 ? 16.422 33.781 25.031 1 95.69 362 VAL A N 1
ATOM 2951 C CA . VAL A 1 362 ? 16.375 35.188 25.484 1 95.69 362 VAL A CA 1
ATOM 2952 C C . VAL A 1 362 ? 15.141 35.875 24.891 1 95.69 362 VAL A C 1
ATOM 2954 O O . VAL A 1 362 ? 14.875 35.75 23.688 1 95.69 362 VAL A O 1
ATOM 2957 N N . LYS A 1 363 ? 14.383 36.5 25.656 1 95.25 363 LYS A N 1
ATOM 2958 C CA . LYS A 1 363 ? 13.273 37.344 25.25 1 95.25 363 LYS A CA 1
ATOM 2959 C C . LYS A 1 363 ? 13.609 38.812 25.469 1 95.25 363 LYS A C 1
ATOM 2961 O O . LYS A 1 363 ? 13.969 39.219 26.578 1 95.25 363 LYS A O 1
ATOM 2966 N N . TYR A 1 364 ? 13.477 39.562 24.438 1 94.25 364 TYR A N 1
ATOM 2967 C CA . TYR A 1 364 ? 13.844 40.969 24.453 1 94.25 364 TYR A CA 1
ATOM 2968 C C . TYR A 1 364 ? 12.609 41.844 24.547 1 94.25 364 TYR A C 1
ATOM 2970 O O . TYR A 1 364 ? 11.602 41.594 23.875 1 94.25 364 TYR A O 1
ATOM 2978 N N . GLU A 1 365 ? 12.609 42.781 25.312 1 91.88 365 GLU A N 1
ATOM 2979 C CA . GLU A 1 365 ? 11.578 43.812 25.391 1 91.88 365 GLU A CA 1
ATOM 2980 C C . GLU A 1 365 ? 12.188 45.219 25.516 1 91.88 365 GLU A C 1
ATOM 2982 O O . GLU A 1 365 ? 12.984 45.469 26.42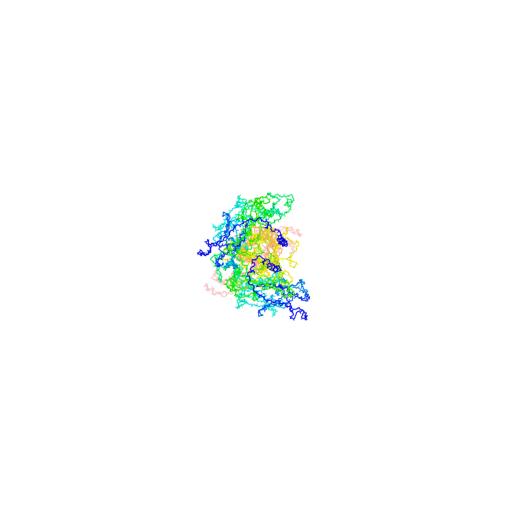2 1 91.88 365 GLU A O 1
ATOM 2987 N N . GLY A 1 366 ? 11.867 46.031 24.594 1 89.56 366 GLY A N 1
ATOM 2988 C CA . GLY A 1 366 ? 12.344 47.406 24.609 1 89.56 366 GLY A CA 1
ATOM 2989 C C . GLY A 1 366 ? 11.273 48.406 24.266 1 89.56 366 GLY A C 1
ATOM 2990 O O . GLY A 1 366 ? 10.422 48.156 23.406 1 89.56 366 GLY A O 1
ATOM 2991 N N . PHE A 1 367 ? 11.203 49.438 25 1 87.12 367 PHE A N 1
ATOM 2992 C CA . PHE A 1 367 ? 10.32 50.562 24.75 1 87.12 367 PHE A CA 1
ATOM 2993 C C . PHE A 1 367 ? 11.102 51.875 24.734 1 87.12 367 PHE A C 1
ATOM 2995 O O . PHE A 1 367 ? 11.742 52.219 25.734 1 87.12 367 PHE A O 1
ATOM 3002 N N . PHE A 1 368 ? 11.086 52.562 23.531 1 83.94 368 PHE A N 1
ATOM 3003 C CA . PHE A 1 368 ? 11.891 53.781 23.344 1 83.94 368 PHE A CA 1
ATOM 3004 C C . PHE A 1 368 ? 11 54.969 23.016 1 83.94 368 PHE A C 1
ATOM 3006 O O . PHE A 1 368 ? 10.883 55.344 21.844 1 83.94 368 PHE A O 1
ATOM 3013 N N . PRO A 1 369 ? 10.445 55.562 23.922 1 74.06 369 PRO A N 1
ATOM 3014 C CA . PRO A 1 369 ? 9.477 56.625 23.688 1 74.06 369 PRO A CA 1
ATOM 3015 C C . PRO A 1 369 ? 10.117 57.875 23.047 1 74.06 369 PRO A C 1
ATOM 3017 O O . PRO A 1 369 ? 9.414 58.688 22.438 1 74.06 369 PRO A O 1
ATOM 3020 N N . ASN A 1 370 ? 11.477 58.094 23.219 1 69.38 370 ASN A N 1
ATOM 3021 C CA . ASN A 1 370 ? 12.156 59.25 22.641 1 69.38 370 ASN A CA 1
ATOM 3022 C C . ASN A 1 370 ? 12.07 59.25 21.125 1 69.38 370 ASN A C 1
ATOM 3024 O O . ASN A 1 370 ? 12.383 60.25 20.484 1 69.38 370 ASN A O 1
ATOM 3028 N N . ALA A 1 371 ? 11.625 58.156 20.656 1 71.38 371 ALA A N 1
ATOM 3029 C CA . ALA A 1 371 ? 11.5 58.062 19.203 1 71.38 371 ALA A CA 1
ATOM 3030 C C . ALA A 1 371 ? 10.406 59 18.688 1 71.38 371 ALA A C 1
ATOM 3032 O O . ALA A 1 371 ? 10.438 59.438 17.531 1 71.38 371 ALA A O 1
ATOM 3033 N N . LEU A 1 372 ? 9.367 59.281 19.562 1 62.56 372 LEU A N 1
ATOM 3034 C CA . LEU A 1 372 ? 8.289 60.156 19.172 1 62.56 372 LEU A CA 1
ATOM 3035 C C . LEU A 1 372 ? 8.547 61.594 19.688 1 62.56 372 LEU A C 1
ATOM 3037 O O . LEU A 1 372 ? 8.461 61.812 20.906 1 62.56 372 LEU A O 1
ATOM 3041 N N . ASP A 1 373 ? 9.633 62.219 19.641 1 54 373 ASP A N 1
ATOM 3042 C CA . ASP A 1 373 ? 10.055 63.531 20.172 1 54 373 ASP A CA 1
ATOM 3043 C C . ASP A 1 373 ? 8.867 64.312 20.734 1 54 373 ASP A C 1
ATOM 3045 O O . ASP A 1 373 ? 8.984 65 21.766 1 54 373 ASP A O 1
ATOM 3049 N N . GLU A 1 374 ? 7.805 64.625 19.969 1 43.34 374 GLU A N 1
ATOM 3050 C CA . GLU A 1 374 ? 6.824 65.688 20.344 1 43.34 374 GLU A CA 1
ATOM 3051 C C . GLU A 1 374 ? 5.957 65.188 21.5 1 43.34 374 GLU A C 1
ATOM 3053 O O . GLU A 1 374 ? 5.164 65.938 22.047 1 43.34 374 GLU A O 1
ATOM 3058 N N . TYR A 1 375 ? 5.793 64 21.766 1 41.88 375 TYR A N 1
ATOM 3059 C CA . TYR A 1 375 ? 4.898 63.656 22.859 1 41.88 375 TYR A CA 1
ATOM 3060 C C . TYR A 1 375 ? 5.578 63.906 24.203 1 41.88 375 TYR A C 1
ATOM 3062 O O . TYR A 1 375 ? 5.828 62.969 24.969 1 41.88 375 TYR A O 1
ATOM 3070 N N . LYS A 1 376 ? 6.641 64.562 24.312 1 42.38 376 LYS A N 1
ATOM 3071 C CA . LYS A 1 376 ? 7.203 65 25.578 1 42.38 376 LYS A CA 1
ATOM 3072 C C . LYS A 1 376 ? 6.113 65.562 26.5 1 42.38 376 LYS A C 1
ATOM 3074 O O . LYS A 1 376 ? 6.277 65.625 27.719 1 42.38 376 LYS A O 1
ATOM 3079 N N . GLN A 1 377 ? 5.203 66.312 25.797 1 37.78 377 GLN A N 1
ATOM 3080 C CA . GLN A 1 377 ? 4.512 67.188 26.734 1 37.78 377 GLN A CA 1
ATOM 3081 C C . GLN A 1 377 ? 3.705 66.375 27.75 1 37.78 377 GLN A C 1
ATOM 3083 O O . GLN A 1 377 ? 3.607 66.75 28.922 1 37.78 377 GLN A O 1
ATOM 3088 N N . ASN A 1 378 ? 2.633 65.625 27.359 1 36.31 378 ASN A N 1
ATOM 3089 C CA . ASN A 1 378 ? 1.672 65.188 28.375 1 36.31 378 ASN A CA 1
ATOM 3090 C C . ASN A 1 378 ? 2.014 63.844 28.938 1 36.31 378 ASN A C 1
ATOM 3092 O O . ASN A 1 378 ? 1.136 63.125 29.438 1 36.31 378 ASN A O 1
ATOM 3096 N N . ILE A 1 379 ? 3.1 63.188 28.5 1 40.91 379 ILE A N 1
ATOM 3097 C CA . ILE A 1 379 ? 3.27 61.938 29.219 1 40.91 379 ILE A CA 1
ATOM 3098 C C . ILE A 1 379 ? 3.709 62.188 30.656 1 40.91 379 ILE A C 1
ATOM 3100 O O . ILE A 1 379 ? 4.648 62.969 30.891 1 40.91 379 ILE A O 1
ATOM 3104 N N . ASP A 1 380 ? 2.807 62 31.547 1 39.81 380 ASP A N 1
ATOM 3105 C CA . ASP A 1 380 ? 3.076 62.156 32.969 1 39.81 380 ASP A CA 1
ATOM 3106 C C . ASP A 1 380 ? 4.516 61.75 33.312 1 39.81 380 ASP A C 1
ATOM 3108 O O . ASP A 1 380 ? 5.047 60.781 32.75 1 39.81 380 ASP A O 1
ATOM 3112 N N . GLU A 1 381 ? 5.414 62.656 33.812 1 42.97 381 GLU A N 1
ATOM 3113 C CA . GLU A 1 381 ? 6.734 62.531 34.438 1 42.97 381 GLU A CA 1
ATOM 3114 C C . GLU A 1 381 ? 7 61.125 34.906 1 42.97 381 GLU A C 1
ATOM 3116 O O . GLU A 1 381 ? 8.148 60.688 34.969 1 42.97 381 GLU A O 1
ATOM 3121 N N . SER A 1 382 ? 6.039 60.531 35.562 1 41.66 382 SER A N 1
ATOM 3122 C CA . SER A 1 382 ? 6.203 59.219 36.188 1 41.66 382 SER A CA 1
ATOM 3123 C C . SER A 1 382 ? 6.477 58.125 35.156 1 41.66 382 SER A C 1
ATOM 3125 O O . SER A 1 382 ? 7 57.062 35.5 1 41.66 382 SER A O 1
ATOM 3127 N N . LYS A 1 383 ? 6.078 58.188 33.906 1 47.78 383 LYS A N 1
ATOM 3128 C CA . LYS A 1 383 ? 6.285 57.125 32.906 1 47.78 383 LYS A CA 1
ATOM 3129 C C . LYS A 1 383 ? 7.598 57.344 32.156 1 47.78 383 LYS A C 1
ATOM 3131 O O . LYS A 1 383 ? 7.922 56.562 31.234 1 47.78 383 LYS A O 1
ATOM 3136 N N . LYS A 1 384 ? 8.172 58.469 32.312 1 45.53 384 LYS A N 1
ATOM 3137 C CA . LYS A 1 384 ? 9.508 58.75 31.766 1 45.53 384 LYS A CA 1
ATOM 3138 C C . LYS A 1 384 ? 10.516 57.719 32.25 1 45.53 384 LYS A C 1
ATOM 3140 O O . LYS A 1 384 ? 11.578 57.562 31.656 1 45.53 384 LYS A O 1
ATOM 3145 N N . HIS A 1 385 ? 10.297 57.25 33.5 1 43.06 385 HIS A N 1
ATOM 3146 C CA . HIS A 1 385 ? 11.227 56.344 34.156 1 43.06 385 HIS A CA 1
ATOM 3147 C C . HIS A 1 385 ? 10.945 54.875 33.781 1 43.06 385 HIS A C 1
ATOM 3149 O O . HIS A 1 385 ? 11.445 53.969 34.438 1 43.06 385 HIS A O 1
ATOM 3155 N N . GLN A 1 386 ? 10.039 54.625 32.969 1 48.28 386 GLN A N 1
ATOM 3156 C CA . GLN A 1 386 ? 9.688 53.219 32.719 1 48.28 386 GLN A CA 1
ATOM 3157 C C . GLN A 1 386 ? 10.758 52.531 31.891 1 48.28 386 GLN A C 1
ATOM 3159 O O . GLN A 1 386 ? 11.43 53.156 31.062 1 48.28 386 GLN A O 1
ATOM 3164 N N . LEU A 1 387 ? 11.164 51.25 32.344 1 55.31 387 LEU A N 1
ATOM 3165 C CA . LEU A 1 387 ? 12.141 50.281 31.844 1 55.31 387 LEU A CA 1
ATOM 3166 C C . LEU A 1 387 ? 12.148 50.25 30.312 1 55.31 387 LEU A C 1
ATOM 3168 O O . LEU A 1 387 ? 11.109 50.031 29.688 1 55.31 387 LEU A O 1
ATOM 3172 N N . GLN A 1 388 ? 13.43 50.812 29.703 1 71.94 388 GLN A N 1
ATOM 3173 C CA . GLN A 1 388 ? 13.664 50.969 28.266 1 71.94 388 GLN A CA 1
ATOM 3174 C C . GLN A 1 388 ? 14 49.625 27.609 1 71.94 388 GLN A C 1
ATOM 3176 O O . GLN A 1 388 ? 13.477 49.312 26.547 1 71.94 388 GLN A O 1
ATOM 3181 N N . TYR A 1 389 ? 14.836 48.844 28.234 1 86.19 389 TYR A N 1
ATOM 3182 C CA . TYR A 1 389 ? 15.281 47.594 27.641 1 86.19 389 TYR A CA 1
ATOM 3183 C C . TYR A 1 389 ? 15.43 46.531 28.703 1 86.19 389 TYR A C 1
ATOM 3185 O O . TYR A 1 389 ? 16.031 46.75 29.766 1 86.19 389 TYR A O 1
ATOM 3193 N N . GLU A 1 390 ? 14.852 45.469 28.594 1 88.38 390 GLU A N 1
ATOM 3194 C CA . GLU A 1 390 ? 14.945 44.344 29.516 1 88.38 390 GLU A CA 1
ATOM 3195 C C . GLU A 1 390 ? 14.938 43 28.75 1 88.38 390 GLU A C 1
ATOM 3197 O O . GLU A 1 390 ? 14.297 42.906 27.703 1 88.38 390 GLU A O 1
ATOM 3202 N N . VAL A 1 391 ? 15.695 42.094 29.328 1 91.56 391 VAL A N 1
ATOM 3203 C CA . VAL A 1 391 ? 15.719 40.75 28.719 1 91.56 391 VAL A CA 1
ATOM 3204 C C . VAL A 1 391 ? 15.344 39.719 29.75 1 91.56 391 VAL A C 1
ATOM 3206 O O . VAL A 1 391 ? 15.688 39.844 30.938 1 91.56 391 VAL A O 1
ATOM 3209 N N . GLU A 1 392 ? 14.57 38.844 29.406 1 93.69 392 GLU A N 1
ATOM 3210 C CA . GLU A 1 392 ? 14.305 37.625 30.141 1 93.69 392 GLU A CA 1
ATOM 3211 C C . GLU A 1 392 ? 15 36.438 29.484 1 93.69 392 GLU A C 1
ATOM 3213 O O . GLU A 1 392 ? 15.023 36.312 28.266 1 93.69 392 GLU A O 1
ATOM 3218 N N . PHE A 1 393 ? 15.648 35.594 30.297 1 94.38 393 PHE A N 1
ATOM 3219 C CA . PHE A 1 393 ? 16.375 34.5 29.672 1 94.38 393 PHE A CA 1
ATOM 3220 C C . PHE A 1 393 ? 16.172 33.219 30.438 1 94.38 393 PHE A C 1
ATOM 3222 O O . PHE A 1 393 ? 15.758 33.219 31.609 1 94.38 393 PHE A O 1
ATOM 3229 N N . THR A 1 394 ? 16.281 32.156 29.812 1 95.38 394 THR A N 1
ATOM 3230 C CA . THR A 1 394 ? 16.328 30.812 30.359 1 95.38 394 THR A CA 1
ATOM 3231 C C . THR A 1 394 ? 17.719 30.188 30.125 1 95.38 394 THR A C 1
ATOM 3233 O O . THR A 1 394 ? 18.281 30.297 29.047 1 95.38 394 THR A O 1
ATOM 3236 N N . ALA A 1 395 ? 18.297 29.641 31.156 1 94.88 395 ALA A N 1
ATOM 3237 C CA . ALA A 1 395 ? 19.641 29.078 31.094 1 94.88 395 ALA A CA 1
ATOM 3238 C C . ALA A 1 395 ? 19.734 27.75 31.812 1 94.88 395 ALA A C 1
ATOM 3240 O O . ALA A 1 395 ? 18.75 27.312 32.438 1 94.88 395 ALA A O 1
ATOM 3241 N N . ILE A 1 396 ? 20.797 27.094 31.625 1 94.12 396 ILE A N 1
ATOM 3242 C CA . ILE A 1 396 ? 21.125 25.875 32.344 1 94.12 396 ILE A CA 1
ATOM 3243 C C . ILE A 1 396 ? 22.531 25.969 32.906 1 94.12 396 ILE A C 1
ATOM 3245 O O . ILE A 1 396 ? 23.375 26.703 32.406 1 94.12 396 ILE A O 1
ATOM 3249 N N . PRO A 1 397 ? 22.719 25.203 34 1 92.38 397 PRO A N 1
ATOM 3250 C CA . PRO A 1 397 ? 24.094 25.172 34.5 1 92.38 397 PRO A CA 1
ATOM 3251 C C . PRO A 1 397 ? 25.094 24.641 33.469 1 92.38 397 PRO A C 1
ATOM 3253 O O . PRO A 1 397 ? 24.75 23.734 32.688 1 92.38 397 PRO A O 1
ATOM 3256 N N . LYS A 1 398 ? 26.25 25.172 33.469 1 90.69 398 LYS A N 1
ATOM 3257 C CA . LYS A 1 398 ? 27.281 24.922 32.469 1 90.69 398 LYS A CA 1
ATOM 3258 C C . LYS A 1 398 ? 27.625 23.438 32.406 1 90.69 398 LYS A C 1
ATOM 3260 O O . LYS A 1 398 ? 27.969 22.922 31.328 1 90.69 398 LYS A O 1
ATOM 3265 N N . ASP A 1 399 ? 27.547 22.625 33.469 1 89.44 399 ASP A N 1
ATOM 3266 C CA . ASP A 1 399 ? 28 21.234 33.5 1 89.44 399 ASP A CA 1
ATOM 3267 C C . ASP A 1 399 ? 26.953 20.297 32.938 1 89.44 399 ASP A C 1
ATOM 3269 O O . ASP A 1 399 ? 27.25 19.141 32.625 1 89.44 399 ASP A O 1
ATOM 3273 N N . ILE A 1 400 ? 25.781 20.797 32.812 1 92 400 ILE A N 1
ATOM 3274 C CA . ILE A 1 400 ? 24.734 19.984 32.219 1 92 400 ILE A CA 1
ATOM 3275 C C . ILE A 1 400 ? 24.844 20 30.703 1 92 400 ILE A C 1
ATOM 3277 O O . ILE A 1 400 ? 24.844 21.062 30.094 1 92 400 ILE A O 1
ATOM 3281 N N . ILE A 1 401 ? 24.953 18.828 30.125 1 92.44 401 ILE A N 1
ATOM 3282 C CA . ILE A 1 401 ? 25.094 18.703 28.688 1 92.44 401 ILE A CA 1
ATOM 3283 C C . ILE A 1 401 ? 23.734 18.922 28.016 1 92.44 401 ILE A C 1
ATOM 3285 O O . ILE A 1 401 ? 22.812 18.125 28.203 1 92.44 401 ILE A O 1
ATOM 3289 N N . TYR A 1 402 ? 23.656 19.953 27.172 1 94.81 402 TYR A N 1
ATOM 3290 C CA . TYR A 1 402 ? 22.391 20.312 26.547 1 94.81 402 TYR A CA 1
ATOM 3291 C C . TYR A 1 402 ? 22.094 19.438 25.344 1 94.81 402 TYR A C 1
ATOM 3293 O O . TYR A 1 402 ? 22.969 19.203 24.5 1 94.81 402 TYR A O 1
ATOM 3301 N N . LYS A 1 403 ? 20.891 18.891 25.375 1 95.56 403 LYS A N 1
ATOM 3302 C CA . LYS A 1 403 ? 20.297 18.234 24.219 1 95.56 403 LYS A CA 1
ATOM 3303 C C . LYS A 1 403 ? 18.906 18.812 23.922 1 95.56 403 LYS A C 1
ATOM 3305 O O . LYS A 1 403 ? 18.078 18.953 24.828 1 95.56 403 LYS A O 1
ATOM 3310 N N . PRO A 1 404 ? 18.672 19.188 22.672 1 95.56 404 PRO A N 1
ATOM 3311 C CA . PRO A 1 404 ? 17.391 19.812 22.344 1 95.56 404 PRO A CA 1
ATOM 3312 C C . PRO A 1 404 ? 16.203 18.906 22.625 1 95.56 404 PRO A C 1
ATOM 3314 O O . PRO A 1 404 ? 16.266 17.703 22.375 1 95.56 404 PRO A O 1
ATOM 3317 N N . PRO A 1 405 ? 15.117 19.438 23.156 1 93.81 405 PRO A N 1
ATOM 3318 C CA . PRO A 1 405 ? 13.906 18.641 23.359 1 93.81 405 PRO A CA 1
ATOM 3319 C C . PRO A 1 405 ? 13.211 18.266 22.062 1 93.81 405 PRO A C 1
ATOM 3321 O O . PRO A 1 405 ? 13.398 18.953 21.047 1 93.81 405 PRO A O 1
ATOM 3324 N N . TYR A 1 406 ? 12.406 17.188 22.125 1 91.56 406 TYR A N 1
ATOM 3325 C CA . TYR A 1 406 ? 11.609 16.797 20.969 1 91.56 406 TYR A CA 1
ATOM 3326 C C . TYR A 1 406 ? 10.398 17.703 20.812 1 91.56 406 TYR A C 1
ATOM 3328 O O . TYR A 1 406 ? 9.516 17.719 21.672 1 91.56 406 TYR A O 1
ATOM 3336 N N . LYS A 1 407 ? 10.336 18.484 19.812 1 92.12 407 LYS A N 1
ATOM 3337 C CA . LYS A 1 407 ? 9.203 19.359 19.516 1 92.12 407 LYS A CA 1
ATOM 3338 C C . LYS A 1 407 ? 8.516 18.938 18.219 1 92.12 407 LYS A C 1
ATOM 3340 O O . LYS A 1 407 ? 7.32 19.172 18.047 1 92.12 407 LYS A O 1
ATOM 3345 N N . ILE A 1 408 ? 9.25 18.344 17.359 1 94.31 408 ILE A N 1
ATOM 3346 C CA . ILE A 1 408 ? 8.734 18.016 16.047 1 94.31 408 ILE A CA 1
ATOM 3347 C C . ILE A 1 408 ? 8.477 16.516 15.953 1 94.31 408 ILE A C 1
ATOM 3349 O O . ILE A 1 408 ? 9.375 15.711 16.234 1 94.31 408 ILE A O 1
ATOM 3353 N N . LYS A 1 409 ? 7.258 16.172 15.57 1 91.12 409 LYS A N 1
ATOM 3354 C CA . LYS A 1 409 ? 6.922 14.766 15.344 1 91.12 409 LYS A CA 1
ATOM 3355 C C . LYS A 1 409 ? 7.262 14.344 13.914 1 91.12 409 LYS A C 1
ATOM 3357 O O . LYS A 1 409 ? 6.922 15.047 12.961 1 91.12 409 LYS A O 1
ATOM 3362 N N . LYS A 1 410 ? 7.977 13.359 13.836 1 91.62 410 LYS A N 1
ATOM 3363 C CA . LYS A 1 410 ? 8.312 12.844 12.508 1 91.62 410 LYS A CA 1
ATOM 3364 C C . LYS A 1 410 ? 7.051 12.492 11.727 1 91.62 410 LYS A C 1
ATOM 3366 O O . LYS A 1 410 ? 6.164 11.805 12.242 1 91.62 410 LYS A O 1
ATOM 3371 N N . PRO A 1 411 ? 7.027 13.062 10.516 1 91.94 411 PRO A N 1
ATOM 3372 C CA . PRO A 1 411 ? 5.867 12.703 9.688 1 91.94 411 PRO A CA 1
ATOM 3373 C C . PRO A 1 411 ? 5.762 11.203 9.43 1 91.94 411 PRO A C 1
ATOM 3375 O O . PRO A 1 411 ? 6.781 10.547 9.203 1 91.94 411 PRO A O 1
ATOM 3378 N N . LYS A 1 412 ? 4.543 10.656 9.484 1 91.12 412 LYS A N 1
ATOM 3379 C CA . LYS A 1 412 ? 4.289 9.234 9.266 1 91.12 412 LYS A CA 1
ATOM 3380 C C . LYS A 1 412 ? 3.484 9.008 7.992 1 91.12 412 LYS A C 1
ATOM 3382 O O . LYS A 1 412 ? 2.75 9.898 7.551 1 91.12 412 LYS A O 1
ATOM 3387 N N . ILE A 1 413 ? 3.734 7.992 7.363 1 90.25 413 ILE A N 1
ATOM 3388 C CA . ILE A 1 413 ? 2.912 7.551 6.238 1 90.25 413 ILE A CA 1
ATOM 3389 C C . ILE A 1 413 ? 1.857 6.562 6.73 1 90.25 413 ILE A C 1
ATOM 3391 O O . ILE A 1 413 ? 2.193 5.496 7.254 1 90.25 413 ILE A O 1
ATOM 3395 N N . ASN A 1 414 ? 0.656 7.023 6.5 1 88.81 414 ASN A N 1
ATOM 3396 C CA . ASN A 1 414 ? -0.429 6.16 6.957 1 88.81 414 ASN A CA 1
ATOM 3397 C C . ASN A 1 414 ? -0.729 5.055 5.953 1 88.81 414 ASN A C 1
ATOM 3399 O O . ASN A 1 414 ? -0.931 5.324 4.766 1 88.81 414 ASN A O 1
ATOM 3403 N N . SER A 1 415 ? -0.662 3.887 6.453 1 90.62 415 SER A N 1
ATOM 3404 C CA . SER A 1 415 ? -1.093 2.699 5.723 1 90.62 415 SER A CA 1
ATOM 3405 C C . SER A 1 415 ? -0.085 2.318 4.645 1 90.62 415 SER A C 1
ATOM 3407 O O . SER A 1 415 ? 1.016 1.856 4.949 1 90.62 415 SER A O 1
ATOM 3409 N N . ILE A 1 416 ? -0.414 2.645 3.268 1 93.62 416 ILE A N 1
ATOM 3410 C CA . ILE A 1 416 ? 0.457 2.088 2.238 1 93.62 416 ILE A CA 1
ATOM 3411 C C . ILE A 1 416 ? 0.714 3.135 1.157 1 93.62 416 ILE A C 1
ATOM 3413 O O . ILE A 1 416 ? 0.029 4.16 1.101 1 93.62 416 ILE A O 1
ATOM 3417 N N . GLN A 1 417 ? 1.774 2.883 0.403 1 92.94 417 GLN A N 1
ATOM 3418 C CA . GLN A 1 417 ? 2.078 3.584 -0.84 1 92.94 417 GLN A CA 1
ATOM 3419 C C . GLN A 1 417 ? 2.436 2.602 -1.953 1 92.94 417 GLN A C 1
ATOM 3421 O O . GLN A 1 417 ? 2.752 1.44 -1.686 1 92.94 417 GLN A O 1
ATOM 3426 N N . THR A 1 418 ? 2.328 3.08 -3.154 1 93.5 418 THR A N 1
ATOM 3427 C CA . THR A 1 418 ? 2.797 2.264 -4.27 1 93.5 418 THR A CA 1
ATOM 3428 C C . THR A 1 418 ? 4.113 2.809 -4.82 1 93.5 418 THR A C 1
ATOM 3430 O O . THR A 1 418 ? 4.465 3.963 -4.57 1 93.5 418 THR A O 1
ATOM 3433 N N . ALA A 1 419 ? 4.84 2.027 -5.414 1 94 419 ALA A N 1
ATOM 3434 C CA . ALA A 1 419 ? 6.133 2.379 -5.988 1 94 419 ALA A CA 1
ATOM 3435 C C . ALA A 1 419 ? 6.469 1.484 -7.18 1 94 419 ALA A C 1
ATOM 3437 O O . ALA A 1 419 ? 5.746 0.526 -7.465 1 94 419 ALA A O 1
ATOM 3438 N N . ILE A 1 420 ? 7.516 1.772 -7.93 1 93.94 420 ILE A N 1
ATOM 3439 C CA . ILE A 1 420 ? 7.961 1.003 -9.086 1 93.94 420 ILE A CA 1
ATOM 3440 C C . ILE A 1 420 ? 9.312 0.362 -8.789 1 93.94 420 ILE A C 1
ATOM 3442 O O . ILE A 1 420 ? 10.227 1.029 -8.305 1 93.94 420 ILE A O 1
ATOM 3446 N N . VAL A 1 421 ? 9.406 -0.883 -9.031 1 96.56 421 VAL A N 1
ATOM 3447 C CA . VAL A 1 421 ? 10.656 -1.59 -8.773 1 96.56 421 VAL A CA 1
ATOM 3448 C C . VAL A 1 421 ? 11.75 -1.04 -9.68 1 96.56 421 VAL A C 1
ATOM 3450 O O . VAL A 1 421 ? 11.547 -0.873 -10.883 1 96.56 421 VAL A O 1
ATOM 3453 N N . SER A 1 422 ? 12.93 -0.842 -9.078 1 95.5 422 SER A N 1
ATOM 3454 C CA . SER A 1 422 ? 14.055 -0.252 -9.805 1 95.5 422 SER A CA 1
ATOM 3455 C C . SER A 1 422 ? 15.328 -1.061 -9.602 1 95.5 422 SER A C 1
ATOM 3457 O O . SER A 1 422 ? 15.438 -1.836 -8.648 1 95.5 422 SER A O 1
ATOM 3459 N N . ASN A 1 423 ? 16.219 -1 -10.594 1 93 423 ASN A N 1
ATOM 3460 C CA . ASN A 1 423 ? 17.547 -1.604 -10.469 1 93 423 ASN A CA 1
ATOM 3461 C C . ASN A 1 423 ? 18.609 -0.571 -10.078 1 93 423 ASN A C 1
ATOM 3463 O O . ASN A 1 423 ? 19.781 -0.739 -10.383 1 93 423 ASN A O 1
ATOM 3467 N N . GLY A 1 424 ? 18.172 0.521 -9.484 1 87.88 424 GLY A N 1
ATOM 3468 C CA . GLY A 1 424 ? 19.078 1.591 -9.117 1 87.88 424 GLY A CA 1
ATOM 3469 C C . GLY A 1 424 ? 19 2.785 -10.047 1 87.88 424 GLY A C 1
ATOM 3470 O O . GLY A 1 424 ? 19.469 3.875 -9.711 1 87.88 424 GLY A O 1
ATOM 3471 N N . ASN A 1 425 ? 18.344 2.562 -11.102 1 85.56 425 ASN A N 1
ATOM 3472 C CA . ASN A 1 425 ? 18.172 3.633 -12.078 1 85.56 425 ASN A CA 1
ATOM 3473 C C . ASN A 1 425 ? 16.734 4.141 -12.102 1 85.56 425 ASN A C 1
ATOM 3475 O O . ASN A 1 425 ? 15.812 3.424 -11.711 1 85.56 425 ASN A O 1
ATOM 3479 N N . SER A 1 426 ? 16.609 5.352 -12.586 1 83.44 426 SER A N 1
ATOM 3480 C CA . SER A 1 426 ? 15.281 5.949 -12.648 1 83.44 426 SER A CA 1
ATOM 3481 C C . SER A 1 426 ? 14.531 5.5 -13.898 1 83.44 426 SER A C 1
ATOM 3483 O O . SER A 1 426 ? 13.305 5.508 -13.93 1 83.44 426 SER A O 1
ATOM 3485 N N . ASN A 1 427 ? 15.234 5.141 -14.883 1 85.56 427 ASN A N 1
ATOM 3486 C CA . ASN A 1 427 ? 14.578 4.664 -16.094 1 85.56 427 ASN A CA 1
ATOM 3487 C C . ASN A 1 427 ? 14.242 3.178 -16.016 1 85.56 427 ASN A C 1
ATOM 3489 O O . ASN A 1 427 ? 14.867 2.357 -16.688 1 85.56 427 ASN A O 1
ATOM 3493 N N . THR A 1 428 ? 13.242 2.814 -15.367 1 89.81 428 THR A N 1
ATOM 3494 C CA . THR A 1 428 ? 12.891 1.432 -15.07 1 89.81 428 THR A CA 1
ATOM 3495 C C . THR A 1 428 ? 12.359 0.73 -16.312 1 89.81 428 THR A C 1
ATOM 3497 O O . THR A 1 428 ? 12.477 -0.49 -16.453 1 89.81 428 THR A O 1
ATOM 3500 N N . LYS A 1 429 ? 11.82 1.414 -17.344 1 88.19 429 LYS A N 1
ATOM 3501 C CA . LYS A 1 429 ? 11.219 0.827 -18.531 1 88.19 429 LYS A CA 1
ATOM 3502 C C . LYS A 1 429 ? 12.266 0.147 -19.406 1 88.19 429 LYS A C 1
ATOM 3504 O O . LYS A 1 429 ? 11.977 -0.852 -20.062 1 88.19 429 LYS A O 1
ATOM 3509 N N . ASP A 1 430 ? 13.438 0.698 -19.359 1 89.56 430 ASP A N 1
ATOM 3510 C CA . ASP A 1 430 ? 14.516 0.161 -20.172 1 89.56 430 ASP A CA 1
ATOM 3511 C C . ASP A 1 430 ? 15 -1.182 -19.625 1 89.56 430 ASP A C 1
ATOM 3513 O O . ASP A 1 430 ? 15.672 -1.937 -20.344 1 89.56 430 ASP A O 1
ATOM 3517 N N . TYR A 1 431 ? 14.656 -1.473 -18.406 1 91.75 431 TYR A N 1
ATOM 3518 C CA . TYR A 1 431 ? 15.141 -2.691 -17.766 1 91.75 431 TYR A CA 1
ATOM 3519 C C . TYR A 1 431 ? 13.984 -3.605 -17.391 1 91.75 431 TYR A C 1
ATOM 3521 O O . TYR A 1 431 ? 14.07 -4.352 -16.406 1 91.75 431 TYR A O 1
ATOM 3529 N N . THR A 1 432 ? 12.977 -3.521 -18.141 1 91.75 432 THR A N 1
ATOM 3530 C CA . THR A 1 432 ? 11.797 -4.344 -17.875 1 91.75 432 THR A CA 1
ATOM 3531 C C . THR A 1 432 ? 12.148 -5.828 -17.938 1 91.75 432 THR A C 1
ATOM 3533 O O . THR A 1 432 ? 12.969 -6.242 -18.75 1 91.75 432 THR A O 1
ATOM 3536 N N . ASN A 1 433 ? 11.641 -6.629 -17.047 1 92.69 433 ASN A N 1
ATOM 3537 C CA . ASN A 1 433 ? 11.789 -8.078 -16.984 1 92.69 433 ASN A CA 1
ATOM 3538 C C . ASN A 1 433 ? 13.211 -8.477 -16.594 1 92.69 433 ASN A C 1
ATOM 3540 O O . ASN A 1 433 ? 13.75 -9.453 -17.109 1 92.69 433 ASN A O 1
ATOM 3544 N N . THR A 1 434 ? 13.836 -7.672 -15.859 1 94.56 434 THR A N 1
ATOM 3545 C CA . THR A 1 434 ? 15.094 -7.992 -15.188 1 94.56 434 THR A CA 1
ATOM 3546 C C . THR A 1 434 ? 14.906 -8.023 -13.672 1 94.56 434 THR A C 1
ATOM 3548 O O . THR A 1 434 ? 13.883 -7.57 -13.156 1 94.56 434 THR A O 1
ATOM 3551 N N . ILE A 1 435 ? 15.883 -8.602 -12.969 1 95.38 435 ILE A N 1
ATOM 3552 C CA . ILE A 1 435 ? 15.789 -8.719 -11.523 1 95.38 435 ILE A CA 1
ATOM 3553 C C . ILE A 1 435 ? 17.031 -8.133 -10.875 1 95.38 435 ILE A C 1
ATOM 3555 O O . ILE A 1 435 ? 18.156 -8.461 -11.266 1 95.38 435 ILE A O 1
ATOM 3559 N N . ASP A 1 436 ? 16.891 -7.234 -10.047 1 93.88 436 ASP A N 1
ATOM 3560 C CA . ASP A 1 436 ? 17.938 -6.719 -9.18 1 93.88 436 ASP A CA 1
ATOM 3561 C C . ASP A 1 436 ? 17.641 -7.023 -7.711 1 93.88 436 ASP A C 1
ATOM 3563 O O . ASP A 1 436 ? 16.719 -6.453 -7.133 1 93.88 436 ASP A O 1
ATOM 3567 N N . VAL A 1 437 ? 18.391 -7.902 -7.121 1 95.06 437 VAL A N 1
ATOM 3568 C CA . VAL A 1 437 ? 18.125 -8.383 -5.77 1 95.06 437 VAL A CA 1
ATOM 3569 C C . VAL A 1 437 ? 19.438 -8.547 -5.012 1 95.06 437 VAL A C 1
ATOM 3571 O O . VAL A 1 437 ? 20.484 -8.789 -5.617 1 95.06 437 VAL A O 1
ATOM 3574 N N . ASP A 1 438 ? 19.422 -8.359 -3.713 1 93.62 438 ASP A N 1
ATOM 3575 C CA . ASP A 1 438 ? 20.625 -8.547 -2.914 1 93.62 438 ASP A CA 1
ATOM 3576 C C . ASP A 1 438 ? 20.656 -9.93 -2.273 1 93.62 438 ASP A C 1
ATOM 3578 O O . ASP A 1 438 ? 19.812 -10.781 -2.586 1 93.62 438 ASP A O 1
ATOM 3582 N N . GLU A 1 439 ? 21.656 -10.203 -1.432 1 92.62 439 GLU A N 1
ATOM 3583 C CA . GLU A 1 439 ? 21.891 -11.523 -0.862 1 92.62 439 GLU A CA 1
ATOM 3584 C C . GLU A 1 439 ? 20.766 -11.938 0.084 1 92.62 439 GLU A C 1
ATOM 3586 O O . GLU A 1 439 ? 20.562 -13.125 0.321 1 92.62 439 GLU A O 1
ATOM 3591 N N . GLN A 1 440 ? 20.016 -10.984 0.501 1 91.44 440 GLN A N 1
ATOM 3592 C CA . GLN A 1 440 ? 18.938 -11.281 1.448 1 91.44 440 GLN A CA 1
ATOM 3593 C C . GLN A 1 440 ? 17.578 -11.289 0.756 1 91.44 440 GLN A C 1
ATOM 3595 O O . GLN A 1 440 ? 16.547 -11.406 1.414 1 91.44 440 GLN A O 1
ATOM 3600 N N . GLY A 1 441 ? 17.578 -11.172 -0.498 1 93.56 441 GLY A N 1
ATOM 3601 C CA . GLY A 1 441 ? 16.328 -11.195 -1.25 1 93.56 441 GLY A CA 1
ATOM 3602 C C . GLY A 1 441 ? 15.617 -9.852 -1.259 1 93.56 441 GLY A C 1
ATOM 3603 O O . GLY A 1 441 ? 14.414 -9.789 -1.521 1 93.56 441 GLY A O 1
ATOM 3604 N N . ARG A 1 442 ? 16.438 -8.805 -0.996 1 94.44 442 ARG A N 1
ATOM 3605 C CA . ARG A 1 442 ? 15.844 -7.473 -0.968 1 94.44 442 ARG A CA 1
ATOM 3606 C C . ARG A 1 442 ? 15.938 -6.801 -2.336 1 94.44 442 ARG A C 1
ATOM 3608 O O . ARG A 1 442 ? 16.828 -7.113 -3.127 1 94.44 442 ARG A O 1
ATOM 3615 N N . ILE A 1 443 ? 14.93 -5.812 -2.584 1 95.38 443 ILE A N 1
ATOM 3616 C CA . ILE A 1 443 ? 14.914 -5.133 -3.875 1 95.38 443 ILE A CA 1
ATOM 3617 C C . ILE A 1 443 ? 14.766 -3.627 -3.664 1 95.38 443 ILE A C 1
ATOM 3619 O O . ILE A 1 443 ? 14.445 -3.176 -2.562 1 95.38 443 ILE A O 1
ATOM 3623 N N . LYS A 1 444 ? 15.031 -2.805 -4.695 1 95.5 444 LYS A N 1
ATOM 3624 C CA . LYS A 1 444 ? 14.93 -1.349 -4.648 1 95.5 444 LYS A CA 1
ATOM 3625 C C . LYS A 1 444 ? 13.695 -0.863 -5.414 1 95.5 444 LYS A C 1
ATOM 3627 O O . LYS A 1 444 ? 13.234 -1.525 -6.344 1 95.5 444 LYS A O 1
ATOM 3632 N N . VAL A 1 445 ? 13.188 0.267 -4.98 1 95.5 445 VAL A N 1
ATOM 3633 C CA . VAL A 1 445 ? 12.008 0.807 -5.645 1 95.5 445 VAL A CA 1
ATOM 3634 C C . VAL A 1 445 ? 12.18 2.309 -5.863 1 95.5 445 VAL A C 1
ATOM 3636 O O . VAL A 1 445 ? 13.055 2.934 -5.266 1 95.5 445 VAL A O 1
ATOM 3639 N N . LEU A 1 446 ? 11.461 2.816 -6.75 1 92.69 446 LEU A N 1
ATOM 3640 C CA . LEU A 1 446 ? 11.312 4.246 -6.988 1 92.69 446 LEU A CA 1
ATOM 3641 C C . LEU A 1 446 ? 9.961 4.746 -6.492 1 92.69 446 LEU A C 1
ATOM 3643 O O . LEU A 1 446 ? 8.922 4.422 -7.07 1 92.69 446 LEU A O 1
ATOM 3647 N N . PHE A 1 447 ? 10.023 5.523 -5.41 1 90.81 447 PHE A N 1
ATOM 3648 C CA . PHE A 1 447 ? 8.797 6.098 -4.879 1 90.81 447 PHE A CA 1
ATOM 3649 C C . PHE A 1 447 ? 8.305 7.238 -5.762 1 90.81 447 PHE A C 1
ATOM 3651 O O . PHE A 1 447 ? 9.109 7.992 -6.312 1 90.81 447 PHE A O 1
ATOM 3658 N N . HIS A 1 448 ? 7 7.387 -5.766 1 86.12 448 HIS A N 1
ATOM 3659 C CA . HIS A 1 448 ? 6.406 8.43 -6.602 1 86.12 448 HIS A CA 1
ATOM 3660 C C . HIS A 1 448 ? 6.688 9.812 -6.035 1 86.12 448 HIS A C 1
ATOM 3662 O O . HIS A 1 448 ? 6.766 10.789 -6.785 1 86.12 448 HIS A O 1
ATOM 3668 N N . PHE A 1 449 ? 6.824 9.875 -4.75 1 81.69 449 PHE A N 1
ATOM 3669 C CA . PHE A 1 449 ? 6.953 11.18 -4.098 1 81.69 449 PHE A CA 1
ATOM 3670 C C . PHE A 1 449 ? 8.367 11.727 -4.262 1 81.69 449 PHE A C 1
ATOM 3672 O O . PHE A 1 449 ? 8.609 12.914 -4.02 1 81.69 449 PHE A O 1
ATOM 3679 N N . GLU A 1 450 ? 9.258 10.906 -4.625 1 78.69 450 GLU A N 1
ATOM 3680 C CA . GLU A 1 450 ? 10.648 11.352 -4.695 1 78.69 450 GLU A CA 1
ATOM 3681 C C . GLU A 1 450 ? 10.875 12.242 -5.91 1 78.69 450 GLU A C 1
ATOM 3683 O O . GLU A 1 450 ? 10.883 11.766 -7.047 1 78.69 450 GLU A O 1
ATOM 3688 N N . THR A 1 451 ? 11.148 13.43 -5.715 1 76.44 451 THR A N 1
ATOM 3689 C CA . THR A 1 451 ? 11.211 14.453 -6.75 1 76.44 451 THR A CA 1
ATOM 3690 C C . THR A 1 451 ? 12.43 14.25 -7.645 1 76.44 451 THR A C 1
ATOM 3692 O O . THR A 1 451 ? 12.375 14.5 -8.852 1 76.44 451 THR A O 1
ATOM 3695 N N . ASN A 1 452 ? 13.523 13.805 -7.094 1 78 452 ASN A N 1
ATOM 3696 C CA . ASN A 1 452 ? 14.773 13.672 -7.836 1 78 452 ASN A CA 1
ATOM 3697 C C . ASN A 1 452 ? 14.898 12.305 -8.492 1 78 452 ASN A C 1
ATOM 3699 O O . ASN A 1 452 ? 15.914 12 -9.117 1 78 452 ASN A O 1
ATOM 3703 N N . GLN A 1 453 ? 13.898 11.477 -8.32 1 82.62 453 GLN A N 1
ATOM 3704 C CA . GLN A 1 453 ? 13.859 10.141 -8.898 1 82.62 453 GLN A CA 1
ATOM 3705 C C . GLN A 1 453 ? 15.047 9.297 -8.43 1 82.62 453 GLN A C 1
ATOM 3707 O O . GLN A 1 453 ? 15.711 8.656 -9.234 1 82.62 453 GLN A O 1
ATOM 3712 N N . ILE A 1 454 ? 15.312 9.508 -7.195 1 86.12 454 ILE A N 1
ATOM 3713 C CA . ILE A 1 454 ? 16.328 8.68 -6.555 1 86.12 454 ILE A CA 1
ATOM 3714 C C . ILE A 1 454 ? 15.695 7.387 -6.047 1 86.12 454 ILE A C 1
ATOM 3716 O O . ILE A 1 454 ? 14.617 7.41 -5.445 1 86.12 454 ILE A O 1
ATOM 3720 N N . THR A 1 455 ? 16.359 6.316 -6.324 1 90.31 455 THR A N 1
ATOM 3721 C CA . THR A 1 455 ? 15.844 5.008 -5.918 1 90.31 455 THR A CA 1
ATOM 3722 C C . THR A 1 455 ? 15.953 4.832 -4.406 1 90.31 455 THR A C 1
ATOM 3724 O O . THR A 1 455 ? 16.75 5.5 -3.754 1 90.31 455 THR A O 1
ATOM 3727 N N . SER A 1 456 ? 15.18 3.984 -3.895 1 89.75 456 SER A N 1
ATOM 3728 C CA . SER A 1 456 ? 15.156 3.693 -2.465 1 89.75 456 SER A CA 1
ATOM 3729 C C . SER A 1 456 ? 16.344 2.818 -2.059 1 89.75 456 SER A C 1
ATOM 3731 O O . SER A 1 456 ? 17.156 2.43 -2.902 1 89.75 456 SER A O 1
ATOM 3733 N N . CYS A 1 457 ? 16.406 2.605 -0.734 1 87.81 457 CYS A N 1
ATOM 3734 C CA . CYS A 1 457 ? 17.25 1.537 -0.217 1 87.81 457 CYS A CA 1
ATOM 3735 C C . CYS A 1 457 ? 16.672 0.169 -0.543 1 87.81 457 CYS A C 1
ATOM 3737 O O . CYS A 1 457 ? 15.602 0.076 -1.151 1 87.81 457 CYS A O 1
ATOM 3739 N N . TYR A 1 458 ? 17.438 -0.866 -0.209 1 90.81 458 TYR A N 1
ATOM 3740 C CA . TYR A 1 458 ? 16.922 -2.215 -0.392 1 90.81 458 TYR A CA 1
ATOM 3741 C C . TYR A 1 458 ? 15.773 -2.486 0.573 1 90.81 458 TYR A C 1
ATOM 3743 O O . TYR A 1 458 ? 15.906 -2.289 1.783 1 90.81 458 TYR A O 1
ATOM 3751 N N . LEU A 1 459 ? 14.664 -2.844 0.037 1 94.5 459 LEU A N 1
ATOM 3752 C CA . LEU A 1 459 ? 13.477 -3.148 0.823 1 94.5 459 LEU A CA 1
ATOM 3753 C C . LEU A 1 459 ? 13.258 -4.656 0.92 1 94.5 459 LEU A C 1
ATOM 3755 O O . LEU A 1 459 ? 13.438 -5.375 -0.063 1 94.5 459 LEU A O 1
ATOM 3759 N N . ARG A 1 460 ? 12.875 -5.078 2.09 1 94.56 460 ARG A N 1
ATOM 3760 C CA . ARG A 1 460 ? 12.469 -6.469 2.252 1 94.56 460 ARG A CA 1
ATOM 3761 C C . ARG A 1 460 ? 11.148 -6.738 1.541 1 94.56 460 ARG A C 1
ATOM 3763 O O . ARG A 1 460 ? 10.297 -5.852 1.435 1 94.56 460 ARG A O 1
ATOM 3770 N N . LEU A 1 461 ? 11 -7.973 1.03 1 94.75 461 LEU A N 1
ATOM 3771 C CA . LEU A 1 461 ? 9.82 -8.375 0.271 1 94.75 461 LEU A CA 1
ATOM 3772 C C . LEU A 1 461 ? 8.992 -9.391 1.056 1 94.75 461 LEU A C 1
ATOM 3774 O O . LEU A 1 461 ? 9.531 -10.359 1.595 1 94.75 461 LEU A O 1
ATOM 3778 N N . SER A 1 462 ? 7.688 -9.117 1.098 1 94 462 SER A N 1
ATOM 3779 C CA . SER A 1 462 ? 6.773 -10.086 1.698 1 94 462 SER A CA 1
ATOM 3780 C C . SER A 1 462 ? 6.57 -11.297 0.788 1 94 462 SER A C 1
ATOM 3782 O O . SER A 1 462 ? 6.508 -11.148 -0.435 1 94 462 SER A O 1
ATOM 3784 N N . ASN A 1 463 ? 6.504 -12.453 1.452 1 92.06 463 ASN A N 1
ATOM 3785 C CA . ASN A 1 463 ? 6.227 -13.711 0.769 1 92.06 463 ASN A CA 1
ATOM 3786 C C . ASN A 1 463 ? 4.957 -14.367 1.295 1 92.06 463 ASN A C 1
ATOM 3788 O O . ASN A 1 463 ? 4.441 -13.984 2.348 1 92.06 463 ASN A O 1
ATOM 3792 N N . MET A 1 464 ? 4.438 -15.32 0.524 1 88.94 464 MET A N 1
ATOM 3793 C CA . MET A 1 464 ? 3.252 -16.047 0.984 1 88.94 464 MET A CA 1
ATOM 3794 C C . MET A 1 464 ? 3.529 -16.766 2.301 1 88.94 464 MET A C 1
ATOM 3796 O O . MET A 1 464 ? 2.668 -16.812 3.18 1 88.94 464 MET A O 1
ATOM 3800 N N . PHE A 1 465 ? 4.617 -17.422 2.395 1 89 465 PHE A N 1
ATOM 3801 C CA . PHE A 1 465 ? 5.094 -18.047 3.619 1 89 465 PHE A CA 1
ATOM 3802 C C . PHE A 1 465 ? 6.613 -18.172 3.609 1 89 465 PHE A C 1
ATOM 3804 O O . PHE A 1 465 ? 7.23 -18.234 2.543 1 89 465 PHE A O 1
ATOM 3811 N N . SER A 1 466 ? 7.266 -18.047 4.77 1 92.12 466 SER A N 1
ATOM 3812 C CA . SER A 1 466 ? 8.719 -18.062 4.898 1 92.12 466 SER A CA 1
ATOM 3813 C C . SER A 1 466 ? 9.156 -18.797 6.156 1 92.12 466 SER A C 1
ATOM 3815 O O . SER A 1 466 ? 8.461 -18.766 7.176 1 92.12 466 SER A O 1
ATOM 3817 N N . GLY A 1 467 ? 10.227 -19.5 6.105 1 92.94 467 GLY A N 1
ATOM 3818 C CA . GLY A 1 467 ? 10.883 -20.188 7.203 1 92.94 467 GLY A CA 1
ATOM 3819 C C . GLY A 1 467 ? 12.336 -20.484 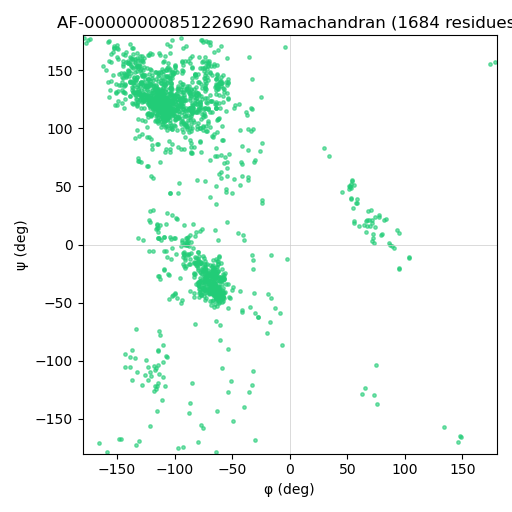6.926 1 92.94 467 GLY A C 1
ATOM 3820 O O . GLY A 1 467 ? 12.883 -20.078 5.898 1 92.94 467 GLY A O 1
ATOM 3821 N N . ASP A 1 468 ? 13 -21.141 7.867 1 94.06 468 ASP A N 1
ATOM 3822 C CA . ASP A 1 468 ? 14.414 -21.484 7.727 1 94.06 468 ASP A CA 1
ATOM 3823 C C . ASP A 1 468 ? 14.609 -22.609 6.723 1 94.06 468 ASP A C 1
ATOM 3825 O O . ASP A 1 468 ? 14.438 -23.781 7.062 1 94.06 468 ASP A O 1
ATOM 3829 N N . GLY A 1 469 ? 14.922 -22.25 5.57 1 93.38 469 GLY A N 1
ATOM 3830 C CA . GLY A 1 469 ? 15.195 -23.234 4.531 1 93.38 469 GLY A CA 1
ATOM 3831 C C . GLY A 1 469 ? 13.961 -23.609 3.729 1 93.38 469 GLY A C 1
ATOM 3832 O O . GLY A 1 469 ? 14.016 -24.516 2.889 1 93.38 469 GLY A O 1
ATOM 3833 N N . TYR A 1 470 ? 12.852 -23.141 4.012 1 92.62 470 TYR A N 1
ATOM 3834 C CA . TYR A 1 470 ? 11.633 -23.375 3.248 1 92.62 470 TYR A CA 1
ATOM 3835 C C . TYR A 1 470 ? 10.82 -22.094 3.105 1 92.62 470 TYR A C 1
ATOM 3837 O O . TYR A 1 470 ? 11.07 -21.125 3.809 1 92.62 470 TYR A O 1
ATOM 3845 N N . GLY A 1 471 ? 9.93 -22 2.184 1 93.94 471 GLY A N 1
ATOM 3846 C CA . GLY A 1 471 ? 9.125 -20.812 1.892 1 93.94 471 GLY A CA 1
ATOM 3847 C C . GLY A 1 471 ? 8.812 -20.656 0.416 1 93.94 471 GLY A C 1
ATOM 3848 O O . GLY A 1 471 ? 8.781 -21.641 -0.325 1 93.94 471 GLY A O 1
ATOM 3849 N N . SER A 1 472 ? 8.281 -19.516 0.112 1 93.69 472 SER A N 1
ATOM 3850 C CA . SER A 1 472 ? 7.992 -19.172 -1.272 1 93.69 472 SER A CA 1
ATOM 3851 C C . SER A 1 472 ? 8.742 -17.906 -1.688 1 93.69 472 SER A C 1
ATOM 3853 O O . SER A 1 472 ? 9.086 -17.078 -0.844 1 93.69 472 SER A O 1
ATOM 3855 N N . GLN A 1 473 ? 9.094 -17.797 -2.967 1 93.06 473 GLN A N 1
ATOM 3856 C CA . GLN A 1 473 ? 9.75 -16.594 -3.479 1 93.06 473 GLN A CA 1
ATOM 3857 C C . GLN A 1 473 ? 9.289 -16.281 -4.902 1 93.06 473 GLN A C 1
ATOM 3859 O O . GLN A 1 473 ? 9.406 -17.125 -5.793 1 93.06 473 GLN A O 1
ATOM 3864 N N . PHE A 1 474 ? 8.703 -15.219 -5.098 1 94.62 474 PHE A N 1
ATOM 3865 C CA . PHE A 1 474 ? 8.391 -14.617 -6.387 1 94.62 474 PHE A CA 1
ATOM 3866 C C . PHE A 1 474 ? 8.867 -13.172 -6.441 1 94.62 474 PHE A C 1
ATOM 3868 O O . PHE A 1 474 ? 8.148 -12.258 -6.035 1 94.62 474 PHE A O 1
ATOM 3875 N N . LEU A 1 475 ? 10.047 -12.93 -6.969 1 95.31 475 LEU A N 1
ATOM 3876 C CA . LEU A 1 475 ? 10.664 -11.609 -6.965 1 95.31 475 LEU A CA 1
ATOM 3877 C C . LEU A 1 475 ? 10.055 -10.719 -8.039 1 95.31 475 LEU A C 1
ATOM 3879 O O . LEU A 1 475 ? 10.055 -11.07 -9.219 1 95.31 475 LEU A O 1
ATOM 3883 N N . PRO A 1 476 ? 9.523 -9.586 -7.629 1 95.56 476 PRO A N 1
ATOM 3884 C CA . PRO A 1 476 ? 9.055 -8.648 -8.656 1 95.56 476 PRO A CA 1
ATOM 3885 C C . PRO A 1 476 ? 10.164 -8.18 -9.586 1 95.56 476 PRO A C 1
ATOM 3887 O O . PRO A 1 476 ? 11.297 -7.953 -9.133 1 95.56 476 PRO A O 1
ATOM 3890 N N . ARG A 1 477 ? 9.867 -8.055 -10.828 1 96.44 477 ARG A N 1
ATOM 3891 C CA . ARG A 1 477 ? 10.844 -7.629 -11.836 1 96.44 477 ARG A CA 1
ATOM 3892 C C . ARG A 1 477 ? 10.93 -6.109 -11.906 1 96.44 477 ARG A C 1
ATOM 3894 O O . ARG A 1 477 ? 10.047 -5.406 -11.406 1 96.44 477 ARG A O 1
ATOM 3901 N N . VAL A 1 478 ? 12.016 -5.621 -12.492 1 95.81 478 VAL A N 1
ATOM 3902 C CA . VAL A 1 478 ? 12.18 -4.184 -12.672 1 95.81 478 VAL A CA 1
ATOM 3903 C C . VAL A 1 478 ? 11.008 -3.629 -13.484 1 95.81 478 VAL A C 1
ATOM 3905 O O . VAL A 1 478 ? 10.562 -4.258 -14.445 1 95.81 478 VAL A O 1
ATOM 3908 N N . ASN A 1 479 ? 10.422 -2.469 -13.039 1 94.94 479 ASN A N 1
ATOM 3909 C CA . ASN A 1 479 ? 9.32 -1.741 -13.656 1 94.94 479 ASN A CA 1
ATOM 3910 C C . ASN A 1 479 ? 7.965 -2.27 -13.188 1 94.94 479 ASN A C 1
ATOM 3912 O O . ASN A 1 479 ? 6.922 -1.814 -13.648 1 94.94 479 ASN A O 1
ATOM 3916 N N . SER A 1 480 ? 7.969 -3.256 -12.352 1 95.06 480 SER A N 1
ATOM 3917 C CA . SER A 1 480 ? 6.73 -3.699 -11.727 1 95.06 480 SER A CA 1
ATOM 3918 C C . SER A 1 480 ? 6.266 -2.715 -10.664 1 95.06 480 SER A C 1
ATOM 3920 O O . SER A 1 480 ? 7.086 -2.057 -10.016 1 95.06 480 SER A O 1
ATOM 3922 N N . GLU A 1 481 ? 4.965 -2.592 -10.539 1 95.56 481 GLU A N 1
ATOM 3923 C CA . GLU A 1 481 ? 4.398 -1.781 -9.461 1 95.56 481 GLU A CA 1
ATOM 3924 C C . GLU A 1 481 ? 4.199 -2.605 -8.195 1 95.56 481 GLU A C 1
ATOM 3926 O O . GLU A 1 481 ? 3.676 -3.719 -8.25 1 95.56 481 GLU A O 1
ATOM 3931 N N . VAL A 1 482 ? 4.617 -2.062 -7.078 1 96.62 482 VAL A N 1
ATOM 3932 C CA . VAL A 1 482 ? 4.551 -2.793 -5.816 1 96.62 482 VAL A CA 1
ATOM 3933 C C . VAL A 1 482 ? 3.832 -1.945 -4.766 1 96.62 482 VAL A C 1
ATOM 3935 O O . VAL A 1 482 ? 3.68 -0.733 -4.938 1 96.62 482 VAL A O 1
ATOM 3938 N N . ILE A 1 483 ? 3.281 -2.555 -3.768 1 96.5 483 ILE A N 1
ATOM 3939 C CA . ILE A 1 483 ? 2.676 -1.907 -2.609 1 96.5 483 ILE A CA 1
ATOM 3940 C C . ILE A 1 483 ? 3.672 -1.879 -1.453 1 96.5 483 ILE A C 1
ATOM 3942 O O . ILE A 1 483 ? 4.195 -2.92 -1.053 1 96.5 483 ILE A O 1
ATOM 3946 N N . VAL A 1 484 ? 3.93 -0.72 -0.927 1 95.94 484 VAL A N 1
ATOM 3947 C CA . VAL A 1 484 ? 4.922 -0.553 0.131 1 95.94 484 VAL A CA 1
ATOM 3948 C C . VAL A 1 484 ? 4.238 -0.069 1.407 1 95.94 484 VAL A C 1
ATOM 3950 O O . VAL A 1 484 ? 3.473 0.897 1.381 1 95.94 484 VAL A O 1
ATOM 3953 N N . SER A 1 485 ? 4.422 -0.79 2.447 1 95.25 485 SER A N 1
ATOM 3954 C CA . SER A 1 485 ? 4.023 -0.349 3.781 1 95.25 485 SER A CA 1
ATOM 3955 C C . SER A 1 485 ? 5.23 0.098 4.602 1 95.25 485 SER A C 1
ATOM 3957 O O . SER A 1 485 ? 6.371 -0.026 4.152 1 95.25 485 SER A O 1
ATOM 3959 N N . PHE A 1 486 ? 4.961 0.694 5.742 1 92.69 486 PHE A N 1
ATOM 3960 C CA . PHE A 1 486 ? 6.02 1.274 6.562 1 92.69 486 PHE A CA 1
ATOM 3961 C C . PHE A 1 486 ? 5.871 0.844 8.016 1 92.69 486 PHE A C 1
ATOM 3963 O O . PHE A 1 486 ? 4.797 0.977 8.602 1 92.69 486 PHE A O 1
ATOM 3970 N N . ILE A 1 487 ? 6.953 0.394 8.562 1 89.44 487 ILE A N 1
ATOM 3971 C CA . ILE A 1 487 ? 6.926 -0.049 9.953 1 89.44 487 ILE A CA 1
ATOM 3972 C C . ILE A 1 487 ? 6.621 1.136 10.867 1 89.44 487 ILE A C 1
ATOM 3974 O O . ILE A 1 487 ? 7.363 2.121 10.883 1 89.44 487 ILE A O 1
ATOM 3978 N N . ASN A 1 488 ? 5.582 1.056 11.594 1 87.5 488 ASN A N 1
ATOM 3979 C CA . ASN A 1 488 ? 5.117 2.115 12.484 1 87.5 488 ASN A CA 1
ATOM 3980 C C . ASN A 1 488 ? 4.902 3.426 11.727 1 87.5 488 ASN A C 1
ATOM 3982 O O . ASN A 1 488 ? 5.008 4.504 12.312 1 87.5 488 ASN A O 1
ATOM 3986 N N . GLY A 1 489 ? 4.758 3.316 10.438 1 90.31 489 GLY A N 1
ATOM 3987 C CA . GLY A 1 489 ? 4.516 4.492 9.617 1 90.31 489 GLY A CA 1
ATOM 3988 C C . GLY A 1 489 ? 5.773 5.289 9.336 1 90.31 489 GLY A C 1
ATOM 3989 O O . GLY A 1 489 ? 5.707 6.387 8.781 1 90.31 489 GLY A O 1
ATOM 3990 N N . ASP A 1 490 ? 6.902 4.766 9.703 1 91.44 490 ASP A N 1
ATOM 3991 C CA . ASP A 1 490 ? 8.164 5.473 9.523 1 91.44 490 ASP A CA 1
ATOM 3992 C C . ASP A 1 490 ? 8.641 5.395 8.078 1 91.44 490 ASP A C 1
ATOM 3994 O O . ASP A 1 490 ? 8.969 4.312 7.586 1 91.44 490 ASP A O 1
ATOM 3998 N N . PRO A 1 491 ? 8.758 6.535 7.402 1 92.56 491 PRO A N 1
ATOM 3999 C CA . PRO A 1 491 ? 9.172 6.539 5.996 1 92.56 491 PRO A CA 1
ATOM 4000 C C . PRO A 1 491 ? 10.547 5.918 5.777 1 92.56 491 PRO A C 1
ATOM 4002 O O . PRO A 1 491 ? 10.898 5.562 4.648 1 92.56 491 PRO A O 1
ATOM 4005 N N . ASP A 1 492 ? 11.352 5.734 6.781 1 91.62 492 ASP A N 1
ATOM 4006 C CA . ASP A 1 492 ? 12.703 5.191 6.652 1 91.62 492 ASP A CA 1
ATOM 4007 C C . ASP A 1 492 ? 12.688 3.666 6.734 1 91.62 492 ASP A C 1
ATOM 4009 O O . ASP A 1 492 ? 13.711 3.018 6.496 1 91.62 492 ASP A O 1
ATOM 4013 N N . LEU A 1 493 ? 11.586 3.09 7.066 1 90.75 493 LEU A N 1
ATOM 4014 C CA . LEU A 1 493 ? 11.508 1.643 7.238 1 90.75 493 LEU A CA 1
ATOM 4015 C C . LEU A 1 493 ? 10.445 1.042 6.332 1 90.75 493 LEU A C 1
ATOM 4017 O O . LEU A 1 493 ? 9.469 0.459 6.816 1 90.75 493 LEU A O 1
ATOM 4021 N N . PRO A 1 494 ? 10.664 1.083 5.043 1 93.62 494 PRO A N 1
ATOM 4022 C CA . PRO A 1 494 ? 9.695 0.559 4.082 1 93.62 494 PRO A CA 1
ATOM 4023 C C . PRO A 1 494 ? 9.797 -0.955 3.906 1 93.62 494 PRO A C 1
ATOM 4025 O O . PRO A 1 494 ? 10.891 -1.517 3.98 1 93.62 494 PRO A O 1
ATOM 4028 N N . ILE A 1 495 ? 8.648 -1.65 3.652 1 94.81 495 ILE A N 1
ATOM 4029 C CA . ILE A 1 495 ? 8.547 -3.076 3.357 1 94.81 495 ILE A CA 1
ATOM 4030 C C . ILE A 1 495 ? 7.559 -3.295 2.211 1 94.81 495 ILE A C 1
ATOM 4032 O O . ILE A 1 495 ? 6.492 -2.672 2.172 1 94.81 495 ILE A O 1
ATOM 4036 N N . ILE A 1 496 ? 7.93 -4.094 1.251 1 96.56 496 ILE A N 1
ATOM 4037 C CA . ILE A 1 496 ? 7.02 -4.41 0.156 1 96.56 496 ILE A CA 1
ATOM 4038 C C . ILE A 1 496 ? 6.055 -5.512 0.592 1 96.56 496 ILE A C 1
ATOM 4040 O O . ILE A 1 496 ? 6.477 -6.578 1.035 1 96.56 496 ILE A O 1
ATOM 4044 N N . ILE A 1 497 ? 4.734 -5.34 0.373 1 95.69 497 ILE A N 1
ATOM 4045 C CA . ILE A 1 497 ? 3.783 -6.305 0.915 1 95.69 497 ILE A CA 1
ATOM 4046 C C . ILE A 1 497 ? 2.957 -6.906 -0.219 1 95.69 497 ILE A C 1
ATOM 4048 O O . ILE A 1 497 ? 2.119 -7.781 0.012 1 95.69 497 ILE A O 1
ATOM 4052 N N . GLY A 1 498 ? 3.16 -6.383 -1.424 1 95.44 498 GLY A N 1
ATOM 4053 C CA . GLY A 1 498 ? 2.41 -6.922 -2.549 1 95.44 498 GLY A CA 1
ATOM 4054 C C . GLY A 1 498 ? 2.76 -6.262 -3.869 1 95.44 498 GLY A C 1
ATOM 4055 O O . GLY A 1 498 ? 3.623 -5.383 -3.922 1 95.44 498 GLY A O 1
ATOM 4056 N N . THR A 1 499 ? 2.139 -6.762 -4.934 1 95.75 499 THR A N 1
ATOM 4057 C CA . THR A 1 499 ? 2.355 -6.234 -6.277 1 95.75 499 THR A CA 1
ATOM 4058 C C . THR A 1 499 ? 1.025 -5.953 -6.969 1 95.75 499 THR A C 1
ATOM 4060 O O . THR A 1 499 ? -0.015 -6.473 -6.562 1 95.75 499 THR A O 1
ATOM 4063 N N . LEU A 1 500 ? 1.087 -5.094 -7.98 1 95.12 500 LEU A N 1
ATOM 4064 C CA . LEU A 1 500 ? -0.127 -4.695 -8.68 1 95.12 500 LEU A CA 1
ATOM 4065 C C . LEU A 1 500 ? 0.093 -4.699 -10.195 1 95.12 500 LEU A C 1
ATOM 4067 O O . LEU A 1 500 ? 1.169 -4.328 -10.664 1 95.12 500 LEU A O 1
ATOM 4071 N N . HIS A 1 501 ? -0.91 -5.16 -10.875 1 93.94 501 HIS A N 1
ATOM 4072 C CA . HIS A 1 501 ? -0.985 -4.824 -12.297 1 93.94 501 HIS A CA 1
ATOM 4073 C C . HIS A 1 501 ? -1.454 -3.387 -12.5 1 93.94 501 HIS A C 1
ATOM 4075 O O . HIS A 1 501 ? -2.043 -2.789 -11.594 1 93.94 501 HIS A O 1
ATOM 4081 N N . ASN A 1 502 ? -1.142 -2.832 -13.617 1 91 502 ASN A N 1
ATOM 4082 C CA . ASN A 1 502 ? -1.582 -1.482 -13.953 1 91 502 ASN A CA 1
ATOM 4083 C C . ASN A 1 502 ? -1.833 -1.329 -15.445 1 91 502 ASN A C 1
ATOM 4085 O O . ASN A 1 502 ? -2.008 -2.32 -16.156 1 91 502 ASN A O 1
ATOM 4089 N N . GLY A 1 503 ? -1.998 -0.088 -15.945 1 88.19 503 GLY A N 1
ATOM 4090 C CA . GLY A 1 503 ? -2.346 0.151 -17.328 1 88.19 503 GLY A CA 1
ATOM 4091 C C . GLY A 1 503 ? -1.262 -0.287 -18.297 1 88.19 503 GLY A C 1
ATOM 4092 O O . GLY A 1 503 ? -1.549 -0.614 -19.453 1 88.19 503 GLY A O 1
ATOM 4093 N N . GLU A 1 504 ? -0.036 -0.307 -17.844 1 88.88 504 GLU A N 1
ATOM 4094 C CA . GLU A 1 504 ? 1.075 -0.692 -18.703 1 88.88 504 GLU A CA 1
ATOM 4095 C C . GLU A 1 504 ? 1.515 -2.127 -18.438 1 88.88 504 GLU A C 1
ATOM 4097 O O . GLU A 1 504 ? 1.85 -2.867 -19.359 1 88.88 504 GLU A O 1
ATOM 4102 N N . ASN A 1 505 ? 1.59 -2.475 -17.188 1 92.44 505 ASN A N 1
ATOM 4103 C CA . ASN A 1 505 ? 1.802 -3.861 -16.781 1 92.44 505 ASN A CA 1
ATOM 4104 C C . ASN A 1 505 ? 0.483 -4.621 -16.672 1 92.44 505 ASN A C 1
ATOM 4106 O O . ASN A 1 505 ? -0.05 -4.801 -15.578 1 92.44 505 ASN A O 1
ATOM 4110 N N . LYS A 1 506 ? 0.125 -5.203 -17.781 1 92.62 506 LYS A N 1
ATOM 4111 C CA . LYS A 1 506 ? -1.24 -5.703 -17.906 1 92.62 506 LYS A CA 1
ATOM 4112 C C . LYS A 1 506 ? -1.323 -7.18 -17.516 1 92.62 506 LYS A C 1
ATOM 4114 O O . LYS A 1 506 ? -0.34 -7.914 -17.641 1 92.62 506 LYS A O 1
ATOM 4119 N N . ASN A 1 507 ? -2.516 -7.555 -17.172 1 92.88 507 ASN A N 1
ATOM 4120 C CA . ASN A 1 507 ? -2.844 -8.961 -16.984 1 92.88 507 ASN A CA 1
ATOM 4121 C C . ASN A 1 507 ? -2.695 -9.758 -18.266 1 92.88 507 ASN A C 1
ATOM 4123 O O . ASN A 1 507 ? -3.07 -9.289 -19.344 1 92.88 507 ASN A O 1
ATOM 4127 N N . PRO A 1 508 ? -2.092 -10.891 -18.219 1 93.31 508 PRO A N 1
ATOM 4128 C CA . PRO A 1 508 ? -1.864 -11.672 -19.438 1 93.31 508 PRO A CA 1
ATOM 4129 C C . PRO A 1 508 ? -3.164 -12.148 -20.078 1 93.31 508 PRO A C 1
ATOM 4131 O O . PRO A 1 508 ? -3.18 -12.484 -21.266 1 93.31 508 PRO A O 1
ATOM 4134 N N . TYR A 1 509 ? -4.238 -12.258 -19.312 1 94.25 509 TYR A N 1
ATOM 4135 C CA . TYR A 1 509 ? -5.516 -12.734 -19.844 1 94.25 509 TYR A CA 1
ATOM 4136 C C . TYR A 1 509 ? -6.535 -11.602 -19.906 1 94.25 509 TYR A C 1
ATOM 4138 O O . TYR A 1 509 ? -6.531 -10.711 -19.047 1 94.25 509 TYR A O 1
ATOM 4146 N N . ASN A 1 510 ? -7.418 -11.703 -20.875 1 93.94 510 ASN A N 1
ATOM 4147 C CA . ASN A 1 510 ? -8.422 -10.664 -21.078 1 93.94 510 ASN A CA 1
ATOM 4148 C C . ASN A 1 510 ? -9.555 -10.781 -20.062 1 93.94 510 ASN A C 1
ATOM 4150 O O . ASN A 1 510 ? -10.25 -11.789 -20.016 1 93.94 510 ASN A O 1
ATOM 4154 N N . LEU A 1 511 ? -9.781 -9.742 -19.312 1 93.31 511 LEU A N 1
ATOM 4155 C CA . LEU A 1 511 ? -10.867 -9.664 -18.328 1 93.31 511 LEU A CA 1
ATOM 4156 C C . LEU A 1 511 ? -11.969 -8.734 -18.812 1 93.31 511 LEU A C 1
ATOM 4158 O O . LEU A 1 511 ? -11.703 -7.746 -19.5 1 93.31 511 LEU A O 1
ATOM 4162 N N . PRO A 1 512 ? -13.133 -8.953 -18.578 1 94.06 512 PRO A N 1
ATOM 4163 C CA . PRO A 1 512 ? -13.664 -10 -17.703 1 94.06 512 PRO A CA 1
ATOM 4164 C C . PRO A 1 512 ? -13.914 -11.312 -18.453 1 94.06 512 PRO A C 1
ATOM 4166 O O . PRO A 1 512 ? -14.406 -12.273 -17.859 1 94.06 512 PRO A O 1
ATOM 4169 N N . LYS A 1 513 ? -13.555 -11.453 -19.703 1 93.75 513 LYS A N 1
ATOM 4170 C CA . LYS A 1 513 ? -13.844 -12.648 -20.5 1 93.75 513 LYS A CA 1
ATOM 4171 C C . LYS A 1 513 ? -13.242 -13.891 -19.844 1 93.75 513 LYS A C 1
ATOM 4173 O O . LYS A 1 513 ? -13.891 -14.938 -19.781 1 93.75 513 LYS A O 1
ATOM 4178 N N . GLU A 1 514 ? -12.055 -13.797 -19.422 1 95.25 514 GLU A N 1
ATOM 4179 C CA . GLU A 1 514 ? -11.352 -14.938 -18.828 1 95.25 514 GLU A CA 1
ATOM 4180 C C . GLU A 1 514 ? -11.273 -14.805 -17.312 1 95.25 514 GLU A C 1
ATOM 4182 O O . GLU A 1 514 ? -10.242 -15.094 -16.703 1 95.25 514 GLU A O 1
ATOM 4187 N N . LYS A 1 515 ? -12.406 -14.406 -16.688 1 94.56 515 LYS A N 1
ATOM 4188 C CA . LYS A 1 515 ? -12.422 -14.125 -15.258 1 94.56 515 LYS A CA 1
ATOM 4189 C C . LYS A 1 515 ? -12.367 -15.414 -14.445 1 94.56 515 LYS A C 1
ATOM 4191 O O . LYS A 1 515 ? -12.031 -15.398 -13.266 1 94.56 515 LYS A O 1
ATOM 4196 N N . THR A 1 516 ? -12.641 -16.547 -15 1 96.5 516 THR A N 1
ATOM 4197 C CA . THR A 1 516 ? -12.688 -17.797 -14.25 1 96.5 516 THR A CA 1
ATOM 4198 C C . THR A 1 516 ? -11.32 -18.469 -14.227 1 96.5 516 THR A C 1
ATOM 4200 O O . THR A 1 516 ? -11.164 -19.547 -13.664 1 96.5 516 THR A O 1
ATOM 4203 N N . LYS A 1 517 ? -10.359 -17.859 -14.789 1 96.38 517 LYS A N 1
ATOM 4204 C CA . LYS A 1 517 ? -9.008 -18.422 -14.852 1 96.38 517 LYS A CA 1
ATOM 4205 C C . LYS A 1 517 ? -8.148 -17.891 -13.711 1 96.38 517 LYS A C 1
ATOM 4207 O O . LYS A 1 517 ? -8.055 -16.672 -13.508 1 96.38 517 LYS A O 1
ATOM 4212 N N . SER A 1 518 ? -7.574 -18.766 -12.945 1 96.69 518 SER A N 1
ATOM 4213 C CA . SER A 1 518 ? -6.516 -18.469 -11.984 1 96.69 518 SER A CA 1
ATOM 4214 C C . SER A 1 518 ? -5.172 -19.016 -12.453 1 96.69 518 SER A C 1
ATOM 4216 O O . SER A 1 518 ? -5.113 -20.078 -13.07 1 96.69 518 SER A O 1
ATOM 4218 N N . PHE A 1 519 ? -4.086 -18.219 -12.219 1 96.81 519 PHE A N 1
ATOM 4219 C CA . PHE A 1 519 ? -2.844 -18.688 -12.82 1 96.81 519 PHE A CA 1
ATOM 4220 C C . PHE A 1 519 ? -1.638 -18.156 -12.062 1 96.81 519 PHE A C 1
ATOM 4222 O O . PHE A 1 519 ? -1.764 -17.219 -11.266 1 96.81 519 PHE A O 1
ATOM 4229 N N . ILE A 1 520 ? -0.534 -18.781 -12.141 1 97 520 ILE A N 1
ATOM 4230 C CA . ILE A 1 520 ? 0.828 -18.328 -11.867 1 97 520 ILE A CA 1
ATOM 4231 C C . ILE A 1 520 ? 1.678 -18.453 -13.133 1 97 520 ILE A C 1
ATOM 4233 O O . ILE A 1 520 ? 1.877 -19.562 -13.648 1 97 520 ILE A O 1
ATOM 4237 N N . LYS A 1 521 ? 2.102 -17.375 -13.703 1 97.69 521 LYS A N 1
ATOM 4238 C CA . LYS A 1 521 ? 2.836 -17.312 -14.961 1 97.69 521 LYS A CA 1
ATOM 4239 C C . LYS A 1 521 ? 4.137 -16.531 -14.805 1 97.69 521 LYS A C 1
ATOM 4241 O O . LYS A 1 521 ? 4.133 -15.406 -14.297 1 97.69 521 LYS A O 1
ATOM 4246 N N . THR A 1 522 ? 5.273 -17.125 -15.156 1 96.75 522 THR A N 1
ATOM 4247 C CA . THR A 1 522 ? 6.574 -16.469 -15.062 1 96.75 522 THR A CA 1
ATOM 4248 C C . THR A 1 522 ? 7.262 -16.422 -16.422 1 96.75 522 THR A C 1
ATOM 4250 O O . THR A 1 522 ? 7.215 -17.406 -17.172 1 96.75 522 THR A O 1
ATOM 4253 N N . HIS A 1 523 ? 7.895 -15.344 -16.703 1 96.25 523 HIS A N 1
ATOM 4254 C CA . HIS A 1 523 ? 8.523 -15.133 -18 1 96.25 523 HIS A CA 1
ATOM 4255 C C . HIS A 1 523 ? 9.992 -15.555 -17.984 1 96.25 523 HIS A C 1
ATOM 4257 O O . HIS A 1 523 ? 10.664 -15.43 -16.953 1 96.25 523 HIS A O 1
ATOM 4263 N N . SER A 1 524 ? 10.422 -16.031 -19.125 1 97 524 SER A N 1
ATOM 4264 C CA . SER A 1 524 ? 11.844 -16.297 -19.297 1 97 524 SER A CA 1
ATOM 4265 C C . SER A 1 524 ? 12.656 -15.008 -19.188 1 97 524 SER A C 1
ATOM 4267 O O . SER A 1 524 ? 12.203 -13.945 -19.609 1 97 524 SER A O 1
ATOM 4269 N N . ILE A 1 525 ? 13.883 -15.141 -18.625 1 94.88 525 ILE A N 1
ATOM 4270 C CA . ILE A 1 525 ? 14.781 -14 -18.484 1 94.88 525 ILE A CA 1
ATOM 4271 C C . ILE A 1 525 ? 16.141 -14.328 -19.109 1 94.88 525 ILE A C 1
ATOM 4273 O O . ILE A 1 525 ? 16.828 -15.25 -18.656 1 94.88 525 ILE A O 1
ATOM 4277 N N . PRO A 1 526 ? 16.75 -13.508 -20.078 1 91.88 526 PRO A N 1
ATOM 4278 C CA . PRO A 1 526 ? 15.953 -12.516 -20.797 1 91.88 526 PRO A CA 1
ATOM 4279 C C . PRO A 1 526 ? 14.898 -13.148 -21.688 1 91.88 526 PRO A C 1
ATOM 4281 O O . PRO A 1 526 ? 14.898 -14.367 -21.891 1 91.88 526 PRO A O 1
ATOM 4284 N N . GLN A 1 527 ? 14.016 -12.367 -22.094 1 92.38 527 GLN A N 1
ATOM 4285 C CA . GLN A 1 527 ? 12.969 -12.859 -22.984 1 92.38 527 GLN A CA 1
ATOM 4286 C C . GLN A 1 527 ? 13.547 -13.227 -24.359 1 92.38 527 GLN A C 1
ATOM 4288 O O . GLN A 1 527 ? 14.586 -12.695 -24.766 1 92.38 527 GLN A O 1
ATOM 4293 N N . TYR A 1 528 ? 12.812 -14.141 -24.953 1 92.25 528 TYR A N 1
ATOM 4294 C CA . TYR A 1 528 ? 13.211 -14.5 -26.312 1 92.25 528 TYR A CA 1
ATOM 4295 C C . TYR A 1 528 ? 12.883 -13.383 -27.297 1 92.25 528 TYR A C 1
ATOM 4297 O O . TYR A 1 528 ? 11.984 -12.578 -27.047 1 92.25 528 TYR A O 1
ATOM 4305 N N . GLU A 1 529 ? 13.672 -13.258 -28.391 1 90.06 529 GLU A N 1
ATOM 4306 C CA . GLU A 1 529 ? 13.484 -12.203 -29.375 1 90.06 529 GLU A CA 1
ATOM 4307 C C . GLU A 1 529 ? 12.266 -12.492 -30.266 1 90.06 529 GLU A C 1
ATOM 4309 O O . GLU A 1 529 ? 11.523 -11.578 -30.609 1 90.06 529 GLU A O 1
ATOM 4314 N N . ASP A 1 530 ? 12.055 -13.75 -30.547 1 90.44 530 ASP A N 1
ATOM 4315 C CA . ASP A 1 530 ? 11.07 -14.102 -31.578 1 90.44 530 ASP A CA 1
ATOM 4316 C C . ASP A 1 530 ? 9.805 -14.68 -30.938 1 90.44 530 ASP A C 1
ATOM 4318 O O . ASP A 1 530 ? 8.797 -14.875 -31.625 1 90.44 530 ASP A O 1
ATOM 4322 N N . LYS A 1 531 ? 9.867 -14.977 -29.672 1 91.19 531 LYS A N 1
ATOM 4323 C CA . LYS A 1 531 ? 8.695 -15.562 -29.016 1 91.19 531 LYS A CA 1
ATOM 4324 C C . LYS A 1 531 ? 8.641 -15.18 -27.547 1 91.19 531 LYS A C 1
ATOM 4326 O O . LYS A 1 531 ? 9.625 -14.688 -26.984 1 91.19 531 LYS A O 1
ATOM 4331 N N . ILE A 1 532 ? 7.504 -15.492 -26.969 1 93.44 532 ILE A N 1
ATOM 4332 C CA . ILE A 1 532 ? 7.328 -15.242 -25.547 1 93.44 532 ILE A CA 1
ATOM 4333 C C . ILE A 1 532 ? 7.539 -16.547 -24.766 1 93.44 532 ILE A C 1
ATOM 4335 O O . ILE A 1 532 ? 6.789 -17.5 -24.938 1 93.44 532 ILE A O 1
ATOM 4339 N N . GLY A 1 533 ? 8.617 -16.547 -24.062 1 96.69 533 GLY A N 1
ATOM 4340 C CA . GLY A 1 533 ? 8.891 -17.703 -23.203 1 96.69 533 GLY A CA 1
ATOM 4341 C C . GLY A 1 533 ? 8.305 -17.562 -21.812 1 96.69 533 GLY A C 1
ATOM 4342 O O . GLY A 1 533 ? 8.43 -16.516 -21.172 1 96.69 533 GLY A O 1
ATOM 4343 N N . TYR A 1 534 ? 7.652 -18.688 -21.328 1 97.38 534 TYR A N 1
ATOM 4344 C CA . TYR A 1 534 ? 7.094 -18.609 -19.984 1 97.38 534 TYR A CA 1
ATOM 4345 C C . TYR A 1 534 ? 6.805 -19.984 -19.422 1 97.38 534 TYR A C 1
ATOM 4347 O O . TYR A 1 534 ? 6.703 -20.969 -20.172 1 97.38 534 TYR A O 1
ATOM 4355 N N . ASN A 1 535 ? 6.797 -20.172 -18.156 1 97.81 535 ASN A N 1
ATOM 4356 C CA . ASN A 1 535 ? 6.203 -21.281 -17.406 1 97.81 535 ASN A CA 1
ATOM 4357 C C . ASN A 1 535 ? 4.859 -20.891 -16.797 1 97.81 535 ASN A C 1
ATOM 4359 O O . ASN A 1 535 ? 4.637 -19.719 -16.469 1 97.81 535 ASN A O 1
ATOM 4363 N N . GLU A 1 536 ? 3.961 -21.891 -16.703 1 97.62 536 GLU A N 1
ATOM 4364 C CA . GLU A 1 536 ? 2.652 -21.5 -16.188 1 97.62 536 GLU A CA 1
ATOM 4365 C C . GLU A 1 536 ? 1.938 -22.688 -15.547 1 97.62 536 GLU A C 1
ATOM 4367 O O . GLU A 1 536 ? 2.047 -23.828 -16.016 1 97.62 536 GLU A O 1
ATOM 4372 N N . ILE A 1 537 ? 1.279 -22.5 -14.492 1 97.56 537 ILE A N 1
ATOM 4373 C CA . ILE A 1 537 ? 0.223 -23.328 -13.93 1 97.56 537 ILE A CA 1
ATOM 4374 C C . ILE A 1 537 ? -1.095 -22.562 -13.922 1 97.56 537 ILE A C 1
ATOM 4376 O O . ILE A 1 537 ? -1.166 -21.453 -13.398 1 97.56 537 ILE A O 1
ATOM 4380 N N . ALA A 1 538 ? -2.148 -23.094 -14.492 1 97.69 538 ALA A N 1
ATOM 4381 C CA . ALA A 1 538 ? -3.408 -22.359 -14.609 1 97.69 538 ALA A CA 1
ATOM 4382 C C . ALA A 1 538 ? -4.594 -23.25 -14.227 1 97.69 538 ALA A C 1
ATOM 4384 O O . ALA A 1 538 ? -4.59 -24.453 -14.5 1 97.69 538 ALA A O 1
ATOM 4385 N N . PHE A 1 539 ? -5.602 -22.688 -13.602 1 97.81 539 PHE A N 1
ATOM 4386 C CA . PHE A 1 539 ? -6.859 -23.312 -13.211 1 97.81 539 PHE A CA 1
ATOM 4387 C C . PHE A 1 539 ? -8.031 -22.688 -13.953 1 97.81 539 PHE A C 1
ATOM 4389 O O . PHE A 1 539 ? -8.328 -21.5 -13.758 1 97.81 539 PHE A O 1
ATOM 4396 N N . GLU A 1 540 ? -8.633 -23.359 -14.781 1 97.69 540 GLU A N 1
ATOM 4397 C CA . GLU A 1 540 ? -9.875 -22.906 -15.414 1 97.69 540 GLU A CA 1
ATOM 4398 C C . GLU A 1 540 ? -11.094 -23.484 -14.695 1 97.69 540 GLU A C 1
ATOM 4400 O O . GLU A 1 540 ? -11.242 -24.703 -14.602 1 97.69 540 GLU A O 1
ATOM 4405 N N . ASP A 1 541 ? -11.984 -22.656 -14.258 1 97.12 541 ASP A N 1
ATOM 4406 C CA . ASP A 1 541 ? -13.07 -23.094 -13.391 1 97.12 541 ASP A CA 1
ATOM 4407 C C . ASP A 1 541 ? -14.422 -22.938 -14.086 1 97.12 541 ASP A C 1
ATOM 4409 O O . ASP A 1 541 ? -15.469 -23.141 -13.461 1 97.12 541 ASP A O 1
ATOM 4413 N N . LYS A 1 542 ? -14.461 -22.562 -15.336 1 96.62 542 LYS A N 1
ATOM 4414 C CA . LYS A 1 542 ? -15.734 -22.5 -16.047 1 96.62 542 LYS A CA 1
ATOM 4415 C C . LYS A 1 542 ? -16.391 -23.875 -16.125 1 96.62 542 LYS A C 1
ATOM 4417 O O . LYS A 1 542 ? -15.805 -24.812 -16.672 1 96.62 542 LYS A O 1
ATOM 4422 N N . ARG A 1 543 ? -17.578 -23.906 -15.586 1 95.75 543 ARG A N 1
ATOM 4423 C CA . ARG A 1 543 ? -18.281 -25.172 -15.547 1 95.75 543 ARG A CA 1
ATOM 4424 C C . ARG A 1 543 ? -18.359 -25.797 -16.938 1 95.75 543 ARG A C 1
ATOM 4426 O O . ARG A 1 543 ? -18.781 -25.141 -17.891 1 95.75 543 ARG A O 1
ATOM 4433 N N . GLY A 1 544 ? -17.922 -26.984 -17.094 1 95.38 544 GLY A N 1
ATOM 4434 C CA . GLY A 1 544 ? -17.922 -27.688 -18.359 1 95.38 544 GLY A CA 1
ATOM 4435 C C . GLY A 1 544 ? -16.609 -27.578 -19.109 1 95.38 544 GLY A C 1
ATOM 4436 O O . GLY A 1 544 ? -16.344 -28.359 -20.016 1 95.38 544 GLY A O 1
ATOM 4437 N N . ASP A 1 545 ? -15.852 -26.609 -18.797 1 96.31 545 ASP A N 1
ATOM 4438 C CA . ASP A 1 545 ? -14.555 -26.406 -19.438 1 96.31 545 ASP A CA 1
ATOM 4439 C C . ASP A 1 545 ? -13.422 -26.422 -18.406 1 96.31 545 ASP A C 1
ATOM 4441 O O . ASP A 1 545 ? -12.391 -25.781 -18.609 1 96.31 545 ASP A O 1
ATOM 4445 N N . GLU A 1 546 ? -13.68 -26.969 -17.281 1 97.5 546 GLU A N 1
ATOM 4446 C CA . GLU A 1 546 ? -12.664 -26.984 -16.219 1 97.5 546 GLU A CA 1
ATOM 4447 C C . GLU A 1 546 ? -11.375 -27.625 -16.719 1 97.5 546 GLU A C 1
ATOM 4449 O O . GLU A 1 546 ? -11.406 -28.594 -17.484 1 97.5 546 GLU A O 1
ATOM 4454 N N . ASN A 1 547 ? -10.25 -27.031 -16.312 1 97.5 547 ASN A N 1
ATOM 4455 C CA . ASN A 1 547 ? -8.953 -27.484 -16.812 1 97.5 547 ASN A CA 1
ATOM 4456 C C . ASN A 1 547 ? -7.824 -27.094 -15.859 1 97.5 547 ASN A C 1
ATOM 4458 O O . ASN A 1 547 ? -7.789 -25.969 -15.352 1 97.5 547 ASN A O 1
ATOM 4462 N N . LEU A 1 548 ? -7.023 -28.031 -15.461 1 97.88 548 LEU A N 1
ATOM 4463 C CA . LEU A 1 548 ? -5.746 -27.766 -14.805 1 97.88 548 LEU A CA 1
ATOM 4464 C C . LEU A 1 548 ? -4.598 -27.859 -15.805 1 97.88 548 LEU A C 1
ATOM 4466 O O . LEU A 1 548 ? -4.277 -28.938 -16.297 1 97.88 548 LEU A O 1
ATOM 4470 N N . SER A 1 549 ? -3.922 -26.812 -16.062 1 97.56 549 SER A N 1
ATOM 4471 C CA . SER A 1 549 ? -2.918 -26.766 -17.125 1 97.56 549 SER A CA 1
ATOM 4472 C C . SER A 1 549 ? -1.528 -26.5 -16.547 1 97.56 549 SER A C 1
ATOM 4474 O O . SER A 1 549 ? -1.354 -25.609 -15.711 1 97.56 549 SER A O 1
ATOM 4476 N N . LEU A 1 550 ? -0.531 -27.25 -16.969 1 97.88 550 LEU A N 1
ATOM 4477 C CA . LEU A 1 550 ? 0.884 -27.062 -16.656 1 97.88 550 LEU A CA 1
ATOM 4478 C C . LEU A 1 550 ? 1.69 -26.859 -17.938 1 97.88 550 LEU A C 1
ATOM 4480 O O . LEU A 1 550 ? 1.584 -27.641 -18.875 1 97.88 550 LEU A O 1
ATOM 4484 N N . ARG A 1 551 ? 2.441 -25.828 -18.031 1 97.69 551 ARG A N 1
ATOM 4485 C CA . ARG A 1 551 ? 3.275 -25.547 -19.188 1 97.69 551 ARG A CA 1
ATOM 4486 C C . ARG A 1 551 ? 4.723 -25.297 -18.781 1 97.69 551 ARG A C 1
ATOM 4488 O O . ARG A 1 551 ? 4.996 -24.453 -17.922 1 97.69 551 ARG A O 1
ATOM 4495 N N . ALA A 1 552 ? 5.621 -26.031 -19.359 1 98.06 552 ALA A N 1
ATOM 4496 C CA . ALA A 1 552 ? 7.055 -25.812 -19.172 1 98.06 552 ALA A CA 1
ATOM 4497 C C . ALA A 1 552 ? 7.688 -25.25 -20.438 1 98.06 552 ALA A C 1
ATOM 4499 O O . ALA A 1 552 ? 7.59 -25.844 -21.516 1 98.06 552 ALA A O 1
ATOM 4500 N N . GLN A 1 553 ? 8.281 -24.172 -20.281 1 96.94 553 GLN A N 1
ATOM 4501 C CA . GLN A 1 553 ? 8.891 -23.5 -21.438 1 96.94 553 GLN A CA 1
ATOM 4502 C C . GLN A 1 553 ? 9.977 -24.375 -22.062 1 96.94 553 GLN A C 1
ATOM 4504 O O . GLN A 1 553 ? 10.25 -24.281 -23.266 1 96.94 553 GLN A O 1
ATOM 4509 N N . LYS A 1 554 ? 10.609 -25.156 -21.219 1 97.31 554 LYS A N 1
ATOM 4510 C CA . LYS A 1 554 ? 11.656 -26.062 -21.703 1 97.31 554 LYS A CA 1
ATOM 4511 C C . LYS A 1 554 ? 11.531 -27.438 -21.047 1 97.31 554 LYS A C 1
ATOM 4513 O O . LYS A 1 554 ? 10.711 -28.25 -21.453 1 97.31 554 LYS A O 1
ATOM 4518 N N . ASP A 1 555 ? 12.172 -27.75 -19.906 1 97.5 555 ASP A N 1
ATOM 4519 C CA . ASP A 1 555 ? 12.18 -29.078 -19.312 1 97.5 555 ASP A CA 1
ATOM 4520 C C . ASP A 1 555 ? 11.203 -29.156 -18.125 1 97.5 555 ASP A C 1
ATOM 4522 O O . ASP A 1 555 ? 10.938 -28.156 -17.469 1 97.5 555 ASP A O 1
ATOM 4526 N N . MET A 1 556 ? 10.641 -30.312 -17.922 1 97.31 556 MET A N 1
ATOM 4527 C CA . MET A 1 556 ? 9.836 -30.625 -16.734 1 97.31 556 MET A CA 1
ATOM 4528 C C . MET A 1 556 ? 10.391 -31.844 -16 1 97.31 556 MET A C 1
ATOM 4530 O O . MET A 1 556 ? 10.523 -32.938 -16.594 1 97.31 556 MET A O 1
ATOM 4534 N N . ASN A 1 557 ? 10.734 -31.703 -14.82 1 97.06 557 ASN A N 1
ATOM 4535 C CA . ASN A 1 557 ? 11.297 -32.781 -14 1 97.06 557 ASN A CA 1
ATOM 4536 C C . ASN A 1 557 ? 10.383 -33.125 -12.828 1 97.06 557 ASN A C 1
ATOM 4538 O O . ASN A 1 557 ? 9.906 -32.219 -12.125 1 97.06 557 ASN A O 1
ATOM 4542 N N . THR A 1 558 ? 10.039 -34.406 -12.672 1 96.62 558 THR A N 1
ATOM 4543 C CA . THR A 1 558 ? 9.266 -34.906 -11.539 1 96.62 558 THR A CA 1
ATOM 4544 C C . THR A 1 558 ? 10.039 -36 -10.789 1 96.62 558 THR A C 1
ATOM 4546 O O . THR A 1 558 ? 10.398 -37.031 -11.359 1 96.62 558 THR A O 1
ATOM 4549 N N . LEU A 1 559 ? 10.32 -35.812 -9.562 1 96.56 559 LEU A N 1
ATOM 4550 C CA . LEU A 1 559 ? 10.977 -36.781 -8.68 1 96.56 559 LEU A CA 1
ATOM 4551 C C . LEU A 1 559 ? 10.047 -37.219 -7.551 1 96.56 559 LEU A C 1
ATOM 4553 O O . LEU A 1 559 ? 9.633 -36.375 -6.742 1 96.56 559 LEU A O 1
ATOM 4557 N N . VAL A 1 560 ? 9.656 -38.438 -7.57 1 97 560 VAL A N 1
ATOM 4558 C CA . VAL A 1 560 ? 8.836 -39.031 -6.516 1 97 560 VAL A CA 1
ATOM 4559 C C . VAL A 1 560 ? 9.664 -40.031 -5.703 1 97 560 VAL A C 1
ATOM 4561 O O . VAL A 1 560 ? 10.125 -41.031 -6.23 1 97 560 VAL A O 1
ATOM 4564 N N . LEU A 1 561 ? 9.758 -39.781 -4.473 1 96.69 561 LEU A N 1
ATOM 4565 C CA . LEU A 1 561 ? 10.719 -40.531 -3.668 1 96.69 561 LEU A CA 1
ATOM 4566 C C . LEU A 1 561 ? 10.102 -41.812 -3.146 1 96.69 561 LEU A C 1
ATOM 4568 O O . LEU A 1 561 ? 10.781 -42.625 -2.49 1 96.69 561 LEU A O 1
ATOM 4572 N N . ASN A 1 562 ? 8.812 -42.031 -3.48 1 96.94 562 ASN A N 1
ATOM 4573 C CA . ASN A 1 562 ? 8.141 -43.281 -3.115 1 96.94 562 ASN A CA 1
ATOM 4574 C C . ASN A 1 562 ? 7.18 -43.75 -4.207 1 96.94 562 ASN A C 1
ATOM 4576 O O . ASN A 1 562 ? 7.609 -44.125 -5.293 1 96.94 562 ASN A O 1
ATOM 4580 N N . ASP A 1 563 ? 5.766 -43.594 -4.016 1 96.56 563 ASP A N 1
ATOM 4581 C CA . ASP A 1 563 ? 4.812 -44.125 -4.984 1 96.56 563 ASP A CA 1
ATOM 4582 C C . ASP A 1 563 ? 4.117 -43 -5.754 1 96.56 563 ASP A C 1
ATOM 4584 O O . ASP A 1 563 ? 3.893 -41.906 -5.211 1 96.56 563 ASP A O 1
ATOM 4588 N N . GLU A 1 564 ? 3.799 -43.25 -6.98 1 96.94 564 GLU A N 1
ATOM 4589 C CA . GLU A 1 564 ? 2.93 -42.406 -7.785 1 96.94 564 GLU A CA 1
ATOM 4590 C C . GLU A 1 564 ? 1.617 -43.094 -8.117 1 96.94 564 GLU A C 1
ATOM 4592 O O . GLU A 1 564 ? 1.619 -44.25 -8.57 1 96.94 564 GLU A O 1
ATOM 4597 N N . PHE A 1 565 ? 0.556 -42.469 -7.832 1 96.88 565 PHE A N 1
ATOM 4598 C CA . PHE A 1 565 ? -0.765 -42.969 -8.188 1 96.88 565 PHE A CA 1
ATOM 4599 C C . PHE A 1 565 ? -1.498 -41.969 -9.086 1 96.88 565 PHE A C 1
ATOM 4601 O O . PHE A 1 565 ? -1.644 -40.812 -8.727 1 96.88 565 PHE A O 1
ATOM 4608 N N . LYS A 1 566 ? -1.848 -42.406 -10.25 1 96.56 566 LYS A N 1
ATOM 4609 C CA . LYS A 1 566 ? -2.59 -41.594 -11.203 1 96.56 566 LYS A CA 1
ATOM 4610 C C . LYS A 1 566 ? -3.916 -42.25 -11.578 1 96.56 566 LYS A C 1
ATOM 4612 O O . LYS A 1 566 ? -3.941 -43.406 -12.039 1 96.56 566 LYS A O 1
ATOM 4617 N N . HIS A 1 567 ? -5.039 -41.531 -11.375 1 97.31 567 HIS A N 1
ATOM 4618 C CA . HIS A 1 567 ? -6.363 -42 -11.742 1 97.31 567 HIS A CA 1
ATOM 4619 C C . HIS A 1 567 ? -7.066 -41.031 -12.688 1 97.31 567 HIS A C 1
ATOM 4621 O O . HIS A 1 567 ? -7.363 -39.906 -12.305 1 97.31 567 HIS A O 1
ATOM 4627 N N . ILE A 1 568 ? -7.27 -41.438 -13.891 1 97.31 568 ILE A N 1
ATOM 4628 C CA . ILE A 1 568 ? -7.949 -40.656 -14.93 1 97.31 568 ILE A CA 1
ATOM 4629 C C . ILE A 1 568 ? -9.32 -41.281 -15.211 1 97.31 568 ILE A C 1
ATOM 4631 O O . ILE A 1 568 ? -9.406 -42.406 -15.703 1 97.31 568 ILE A O 1
ATOM 4635 N N . GLU A 1 569 ? -10.375 -40.594 -14.984 1 96.19 569 GLU A N 1
ATOM 4636 C CA . GLU A 1 569 ? -11.719 -41.188 -14.977 1 96.19 569 GLU A CA 1
ATOM 4637 C C . GLU A 1 569 ? -12.289 -41.281 -16.391 1 96.19 569 GLU A C 1
ATOM 4639 O O . GLU A 1 569 ? -13.367 -41.844 -16.594 1 96.19 569 GLU A O 1
ATOM 4644 N N . ASN A 1 570 ? -11.516 -40.75 -17.422 1 96.56 570 ASN A N 1
ATOM 4645 C CA . ASN A 1 570 ? -11.969 -40.875 -18.812 1 96.56 570 ASN A CA 1
ATOM 4646 C C . ASN A 1 570 ? -10.828 -41.219 -19.75 1 96.56 570 ASN A C 1
ATOM 4648 O O . ASN A 1 570 ? -10.312 -42.344 -19.703 1 96.56 570 ASN A O 1
ATOM 4652 N N . ASN A 1 571 ? -10.289 -40.188 -20.641 1 95.94 571 ASN A N 1
ATOM 4653 C CA . ASN A 1 571 ? -9.281 -40.562 -21.641 1 95.94 571 ASN A CA 1
ATOM 4654 C C . ASN A 1 571 ? -7.922 -39.938 -21.297 1 95.94 571 ASN A C 1
ATOM 4656 O O . ASN A 1 571 ? -7.848 -38.906 -20.641 1 95.94 571 ASN A O 1
ATOM 4660 N N . SER A 1 572 ? -6.855 -40.656 -21.672 1 96.62 572 SER A N 1
ATOM 4661 C CA . SER A 1 572 ? -5.488 -40.156 -21.594 1 96.62 572 SER A CA 1
ATOM 4662 C C . SER A 1 572 ? -4.832 -40.125 -22.969 1 96.62 572 SER A C 1
ATOM 4664 O O . SER A 1 572 ? -4.797 -41.156 -23.672 1 96.62 572 SER A O 1
ATOM 4666 N N . LYS A 1 573 ? -4.418 -39.031 -23.359 1 96.38 573 LYS A N 1
ATOM 4667 C CA . LYS A 1 573 ? -3.707 -38.875 -24.625 1 96.38 573 LYS A CA 1
ATOM 4668 C C . LYS A 1 573 ? -2.334 -38.25 -24.406 1 96.38 573 LYS A C 1
ATOM 4670 O O . LYS A 1 573 ? -2.213 -37.219 -23.719 1 96.38 573 LYS A O 1
ATOM 4675 N N . THR A 1 574 ? -1.258 -38.875 -24.906 1 95.81 574 THR A N 1
ATOM 4676 C CA . THR A 1 574 ? 0.104 -38.344 -24.797 1 95.81 574 THR A CA 1
ATOM 4677 C C . THR A 1 574 ? 0.758 -38.281 -26.172 1 95.81 574 THR A C 1
ATOM 4679 O O . THR A 1 574 ? 0.73 -39.25 -26.938 1 95.81 574 THR A O 1
ATOM 4682 N N . ILE A 1 575 ? 1.319 -37.156 -26.531 1 96.56 575 ILE A N 1
ATOM 4683 C CA . ILE A 1 575 ? 2.059 -36.938 -27.766 1 96.56 575 ILE A CA 1
ATOM 4684 C C . ILE A 1 575 ? 3.502 -36.562 -27.453 1 96.56 575 ILE A C 1
ATOM 4686 O O . ILE A 1 575 ? 3.748 -35.562 -26.766 1 96.56 575 ILE A O 1
ATOM 4690 N N . ILE A 1 576 ? 4.465 -37.344 -27.875 1 95.88 576 ILE A N 1
ATOM 4691 C CA . ILE A 1 576 ? 5.891 -37.094 -27.719 1 95.88 576 ILE A CA 1
ATOM 4692 C C . ILE A 1 576 ? 6.539 -36.875 -29.078 1 95.88 576 ILE A C 1
ATOM 4694 O O . ILE A 1 576 ? 6.582 -37.781 -29.906 1 95.88 576 ILE A O 1
ATOM 4698 N N . ASN A 1 577 ? 7.055 -35.75 -29.344 1 94.75 577 ASN A N 1
ATOM 4699 C CA . ASN A 1 577 ? 7.488 -35.375 -30.672 1 94.75 577 ASN A CA 1
ATOM 4700 C C . ASN A 1 577 ? 8.852 -35.969 -31.016 1 94.75 577 ASN A C 1
ATOM 4702 O O . ASN A 1 577 ? 9.297 -35.875 -32.156 1 94.75 577 ASN A O 1
ATOM 4706 N N . ASN A 1 578 ? 9.516 -36.625 -30.016 1 96.12 578 ASN A N 1
ATOM 4707 C CA . ASN A 1 578 ? 10.797 -37.281 -30.281 1 96.12 578 ASN A CA 1
ATOM 4708 C C . ASN A 1 578 ? 10.883 -38.625 -29.625 1 96.12 578 ASN A C 1
ATOM 4710 O O . ASN A 1 578 ? 10.062 -39.531 -29.891 1 96.12 578 ASN A O 1
ATOM 4714 N N . ASP A 1 579 ? 11.867 -38.844 -28.609 1 93.06 579 ASP A N 1
ATOM 4715 C CA . ASP A 1 579 ? 12.094 -40.188 -28.078 1 93.06 579 ASP A CA 1
ATOM 4716 C C . ASP A 1 579 ? 11.414 -40.344 -26.719 1 93.06 579 ASP A C 1
ATOM 4718 O O . ASP A 1 579 ? 11.266 -39.375 -25.969 1 93.06 579 ASP A O 1
ATOM 4722 N N . LYS A 1 580 ? 10.945 -41.562 -26.453 1 95.5 580 LYS A N 1
ATOM 4723 C CA . LYS A 1 580 ? 10.469 -41.969 -25.141 1 95.5 580 LYS A CA 1
ATOM 4724 C C . LYS A 1 580 ? 11.32 -43.094 -24.578 1 95.5 580 LYS A C 1
ATOM 4726 O O . LYS A 1 580 ? 11.523 -44.125 -25.25 1 95.5 580 LYS A O 1
ATOM 4731 N N . GLU A 1 581 ? 11.852 -42.906 -23.453 1 94.38 581 GLU A N 1
ATOM 4732 C CA . GLU A 1 581 ? 12.586 -43.938 -22.75 1 94.38 581 GLU A CA 1
ATOM 4733 C C . GLU A 1 581 ? 11.977 -44.219 -21.375 1 94.38 581 GLU A C 1
ATOM 4735 O O . GLU A 1 581 ? 11.711 -43.281 -20.609 1 94.38 581 GLU A O 1
ATOM 4740 N N . GLU A 1 582 ? 11.633 -45.5 -21.141 1 93.94 582 GLU A N 1
ATOM 4741 C CA . GLU A 1 582 ? 11.086 -45.906 -19.859 1 93.94 582 GLU A CA 1
ATOM 4742 C C . GLU A 1 582 ? 11.844 -47.125 -19.297 1 93.94 582 GLU A C 1
ATOM 4744 O O . GLU A 1 582 ? 12.008 -48.125 -19.984 1 93.94 582 GLU A O 1
ATOM 4749 N N . THR A 1 583 ? 12.289 -46.969 -18.047 1 93.94 583 THR A N 1
ATOM 4750 C CA . THR A 1 583 ? 12.953 -48.062 -17.344 1 93.94 583 THR A CA 1
ATOM 4751 C C . THR A 1 583 ? 12.195 -48.406 -16.078 1 93.94 583 THR A C 1
ATOM 4753 O O . THR A 1 583 ? 11.961 -47.562 -15.211 1 93.94 583 THR A O 1
ATOM 4756 N N . VAL A 1 584 ? 11.812 -49.656 -15.992 1 94.88 584 VAL A N 1
ATOM 4757 C CA . VAL A 1 584 ? 11.172 -50.188 -14.797 1 94.88 584 VAL A CA 1
ATOM 4758 C C . VAL A 1 584 ? 12.109 -51.188 -14.117 1 94.88 584 VAL A C 1
ATOM 4760 O O . VAL A 1 584 ? 12.422 -52.25 -14.68 1 94.88 584 VAL A O 1
ATOM 4763 N N . GLU A 1 585 ? 12.477 -50.906 -12.969 1 92.69 585 GLU A N 1
ATOM 4764 C CA . GLU A 1 585 ? 13.516 -51.688 -12.305 1 92.69 585 GLU A CA 1
ATOM 4765 C C . GLU A 1 585 ? 12.969 -53.031 -11.812 1 92.69 585 GLU A C 1
ATOM 4767 O O . GLU A 1 585 ? 13.734 -54 -11.641 1 92.69 585 GLU A O 1
ATOM 4772 N N . ALA A 1 586 ? 11.672 -53.125 -11.633 1 95.38 586 ALA A N 1
ATOM 4773 C CA . ALA A 1 586 ? 11.078 -54.406 -11.195 1 95.38 586 ALA A CA 1
ATOM 4774 C C . ALA A 1 586 ? 10.062 -54.906 -12.219 1 95.38 586 ALA A C 1
ATOM 4776 O O . ALA A 1 586 ? 10.422 -55.219 -13.352 1 95.38 586 ALA A O 1
ATOM 4777 N N . ASN A 1 587 ? 8.719 -54.938 -11.805 1 92.31 587 ASN A N 1
ATOM 4778 C CA . ASN A 1 587 ? 7.695 -55.5 -12.664 1 92.31 587 ASN A CA 1
ATOM 4779 C C . ASN A 1 587 ? 6.848 -54.438 -13.336 1 92.31 587 ASN A C 1
ATOM 4781 O O . ASN A 1 587 ? 6.602 -53.375 -12.75 1 92.31 587 ASN A O 1
ATOM 4785 N N . SER A 1 588 ? 6.457 -54.688 -14.594 1 94.5 588 SER A N 1
ATOM 4786 C CA . SER A 1 588 ? 5.488 -53.875 -15.32 1 94.5 588 SER A CA 1
ATOM 4787 C C . SER A 1 588 ? 4.254 -54.688 -15.703 1 94.5 588 SER A C 1
ATOM 4789 O O . SER A 1 588 ? 4.371 -55.75 -16.344 1 94.5 588 SER A O 1
ATOM 4791 N N . ILE A 1 589 ? 3.172 -54.25 -15.195 1 92.94 589 ILE A N 1
ATOM 4792 C CA . ILE A 1 589 ? 1.912 -54.938 -15.477 1 92.94 589 ILE A CA 1
ATOM 4793 C C . ILE A 1 589 ? 0.984 -54 -16.25 1 92.94 589 ILE A C 1
ATOM 4795 O O . ILE A 1 589 ? 0.693 -52.875 -15.812 1 92.94 589 ILE A O 1
ATOM 4799 N N . LEU A 1 590 ? 0.613 -54.406 -17.469 1 93.12 590 LEU A N 1
ATOM 4800 C CA . LEU A 1 590 ? -0.355 -53.688 -18.281 1 93.12 590 LEU A CA 1
ATOM 4801 C C . LEU A 1 590 ? -1.645 -54.5 -18.438 1 93.12 590 LEU A C 1
ATOM 4803 O O . LEU A 1 590 ? -1.62 -55.625 -18.906 1 93.12 590 LEU A O 1
ATOM 4807 N N . THR A 1 591 ? -2.758 -53.906 -17.984 1 92.38 591 THR A N 1
ATOM 4808 C CA . THR A 1 591 ? -4.074 -54.531 -18.188 1 92.38 591 THR A CA 1
ATOM 4809 C C . THR A 1 591 ? -4.949 -53.625 -19.062 1 92.38 591 THR A C 1
ATOM 4811 O O . THR A 1 591 ? -5.164 -52.469 -18.766 1 92.38 591 THR A O 1
ATOM 4814 N N . VAL A 1 592 ? -5.395 -54.188 -20.203 1 92.94 592 VAL A N 1
ATOM 4815 C CA . VAL A 1 592 ? -6.289 -53.5 -21.125 1 92.94 592 VAL A CA 1
ATOM 4816 C C . VAL A 1 592 ? -7.602 -54.281 -21.25 1 92.94 592 VAL A C 1
ATOM 4818 O O . VAL A 1 592 ? -7.613 -55.406 -21.719 1 92.94 592 VAL A O 1
ATOM 4821 N N . ASN A 1 593 ? -8.664 -53.75 -20.875 1 91.75 593 ASN A N 1
ATOM 4822 C CA . ASN A 1 593 ? -9.93 -54.469 -20.781 1 91.75 593 ASN A CA 1
ATOM 4823 C C . ASN A 1 593 ? -10.617 -54.562 -22.141 1 91.75 593 ASN A C 1
ATOM 4825 O O . ASN A 1 593 ? -11.57 -55.344 -22.281 1 91.75 593 ASN A O 1
ATOM 4829 N N . LYS A 1 594 ? -10.078 -53.781 -23.125 1 94.69 594 LYS A N 1
ATOM 4830 C CA . LYS A 1 594 ? -10.578 -53.938 -24.5 1 94.69 594 LYS A CA 1
ATOM 4831 C C . LYS A 1 594 ? -9.438 -54.156 -25.484 1 94.69 594 LYS A C 1
ATOM 4833 O O . LYS A 1 594 ? -8.625 -55.062 -25.281 1 94.69 594 LYS A O 1
ATOM 4838 N N . ASP A 1 595 ? -9.297 -53.219 -26.547 1 88.06 595 ASP A N 1
ATOM 4839 C CA . ASP A 1 595 ? -8.312 -53.469 -27.594 1 88.06 595 ASP A CA 1
ATOM 4840 C C . ASP A 1 595 ? -6.996 -52.781 -27.281 1 88.06 595 ASP A C 1
ATOM 4842 O O . ASP A 1 595 ? -6.992 -51.656 -26.75 1 88.06 595 ASP A O 1
ATOM 4846 N N . TYR A 1 596 ? -5.859 -53.531 -27.484 1 93.31 596 TYR A N 1
ATOM 4847 C CA . TYR A 1 596 ? -4.512 -52.969 -27.422 1 93.31 596 TYR A CA 1
ATOM 4848 C C . TYR A 1 596 ? -3.863 -52.969 -28.797 1 93.31 596 TYR A C 1
ATOM 4850 O O . TYR A 1 596 ? -3.506 -54 -29.328 1 93.31 596 TYR A O 1
ATOM 4858 N N . THR A 1 597 ? -3.785 -51.781 -29.359 1 89.75 597 THR A N 1
ATOM 4859 C CA . THR A 1 597 ? -3.252 -51.625 -30.703 1 89.75 597 THR A CA 1
ATOM 4860 C C . THR A 1 597 ? -1.886 -50.969 -30.672 1 89.75 597 THR A C 1
ATOM 4862 O O . THR A 1 597 ? -1.728 -49.875 -30.078 1 89.75 597 THR A O 1
ATOM 4865 N N . GLN A 1 598 ? -0.86 -51.625 -31.25 1 91.62 598 GLN A N 1
ATOM 4866 C CA . GLN A 1 598 ? 0.466 -51.031 -31.453 1 91.62 598 GLN A CA 1
ATOM 4867 C C . GLN A 1 598 ? 0.795 -50.906 -32.938 1 91.62 598 GLN A C 1
ATOM 4869 O O . GLN A 1 598 ? 0.849 -51.906 -33.656 1 91.62 598 GLN A O 1
ATOM 4874 N N . ASN A 1 599 ? 0.96 -49.656 -33.438 1 88.88 599 ASN A N 1
ATOM 4875 C CA . ASN A 1 599 ? 1.396 -49.375 -34.781 1 88.88 599 ASN A CA 1
ATOM 4876 C C . ASN A 1 599 ? 2.824 -48.812 -34.812 1 88.88 599 ASN A C 1
ATOM 4878 O O . ASN A 1 599 ? 3.062 -47.656 -34.5 1 88.88 599 ASN A O 1
ATOM 4882 N N . ILE A 1 600 ? 3.734 -49.656 -35.219 1 89.81 600 ILE A N 1
ATOM 4883 C CA . ILE A 1 600 ? 5.148 -49.281 -35.25 1 89.81 600 ILE A CA 1
ATOM 4884 C C . ILE A 1 600 ? 5.582 -49.062 -36.688 1 89.81 600 ILE A C 1
ATOM 4886 O O . ILE A 1 600 ? 5.539 -49.969 -37.5 1 89.81 600 ILE A O 1
ATOM 4890 N N . LYS A 1 601 ? 5.984 -47.906 -37.031 1 88.62 601 LYS A N 1
ATOM 4891 C CA . LYS A 1 601 ? 6.25 -47.5 -38.406 1 88.62 601 LYS A CA 1
ATOM 4892 C C . LYS A 1 601 ? 7.605 -48 -38.875 1 88.62 601 LYS A C 1
ATOM 4894 O O . LYS A 1 601 ? 7.859 -48.094 -40.062 1 88.62 601 LYS A O 1
ATOM 4899 N N . GLU A 1 602 ? 8.508 -48.344 -38 1 90.81 602 GLU A N 1
ATOM 4900 C CA . GLU A 1 602 ? 9.789 -48.938 -38.375 1 90.81 602 GLU A CA 1
ATOM 4901 C C . GLU A 1 602 ? 10 -50.312 -37.75 1 90.81 602 GLU A C 1
ATOM 4903 O O . GLU A 1 602 ? 9.227 -51.219 -38 1 90.81 602 GLU A O 1
ATOM 4908 N N . ASN A 1 603 ? 10.992 -50.438 -36.719 1 83.44 603 ASN A N 1
ATOM 4909 C CA . ASN A 1 603 ? 11.344 -51.75 -36.188 1 83.44 603 ASN A CA 1
ATOM 4910 C C . ASN A 1 603 ? 10.82 -51.938 -34.75 1 83.44 603 ASN A C 1
ATOM 4912 O O . ASN A 1 603 ? 10.82 -51 -33.969 1 83.44 603 ASN A O 1
ATOM 4916 N N . GLN A 1 604 ? 10.281 -53.188 -34.531 1 89.38 604 GLN A N 1
ATOM 4917 C CA . GLN A 1 604 ? 9.984 -53.625 -33.156 1 89.38 604 GLN A CA 1
ATOM 4918 C C . GLN A 1 604 ? 10.977 -54.688 -32.719 1 89.38 604 GLN A C 1
ATOM 4920 O O . GLN A 1 604 ? 11.016 -55.812 -33.25 1 89.38 604 GLN A O 1
ATOM 4925 N N . ILE A 1 605 ? 11.773 -54.312 -31.766 1 85.88 605 ILE A N 1
ATOM 4926 C CA . ILE A 1 605 ? 12.797 -55.219 -31.25 1 85.88 605 ILE A CA 1
ATOM 4927 C C . ILE A 1 605 ? 12.422 -55.656 -29.828 1 85.88 605 ILE A C 1
ATOM 4929 O O . ILE A 1 605 ? 12.297 -54.812 -28.938 1 85.88 605 ILE A O 1
ATOM 4933 N N . ASN A 1 606 ? 12.102 -56.969 -29.656 1 89.44 606 ASN A N 1
ATOM 4934 C CA . ASN A 1 606 ? 11.789 -57.531 -28.344 1 89.44 606 ASN A CA 1
ATOM 4935 C C . ASN A 1 606 ? 12.875 -58.5 -27.875 1 89.44 606 ASN A C 1
ATOM 4937 O O . ASN A 1 606 ? 13.078 -59.562 -28.5 1 89.44 606 ASN A O 1
ATOM 4941 N N . THR A 1 607 ? 13.602 -58.125 -26.797 1 84.69 607 THR A N 1
ATOM 4942 C CA . THR A 1 607 ? 14.602 -59 -26.188 1 84.69 607 THR A CA 1
ATOM 4943 C C . THR A 1 607 ? 14.148 -59.438 -24.812 1 84.69 607 THR A C 1
ATOM 4945 O O . THR A 1 607 ? 13.945 -58.625 -23.922 1 84.69 607 THR A O 1
ATOM 4948 N N . VAL A 1 608 ? 13.93 -60.719 -24.641 1 85.62 608 VAL A N 1
ATOM 4949 C CA . VAL A 1 608 ? 13.516 -61.312 -23.359 1 85.62 608 VAL A CA 1
ATOM 4950 C C . VAL A 1 608 ? 14.617 -62.219 -22.828 1 85.62 608 VAL A C 1
ATOM 4952 O O . VAL A 1 608 ? 15 -63.188 -23.484 1 85.62 608 VAL A O 1
ATOM 4955 N N . GLU A 1 609 ? 15.156 -61.906 -21.703 1 85.12 609 GLU A N 1
ATOM 4956 C CA . GLU A 1 609 ? 16.297 -62.656 -21.141 1 85.12 609 GLU A CA 1
ATOM 4957 C C . GLU A 1 609 ? 15.867 -64 -20.625 1 85.12 609 GLU A C 1
ATOM 4959 O O . GLU A 1 609 ? 16.656 -64.938 -20.656 1 85.12 609 GLU A O 1
ATOM 4964 N N . LYS A 1 610 ? 14.664 -64.125 -20.188 1 88.5 610 LYS A N 1
ATOM 4965 C CA . LYS A 1 610 ? 14.211 -65.438 -19.703 1 88.5 610 LYS A CA 1
ATOM 4966 C C . LYS A 1 610 ? 13.141 -66 -20.609 1 88.5 610 LYS A C 1
ATOM 4968 O O . LYS A 1 610 ? 13.383 -66.188 -21.797 1 88.5 610 LYS A O 1
ATOM 4973 N N . GLU A 1 611 ? 11.852 -66.062 -20.031 1 81.56 611 GLU A N 1
ATOM 4974 C CA . GLU A 1 611 ? 10.828 -66.75 -20.797 1 81.56 611 GLU A CA 1
ATOM 4975 C C . GLU A 1 611 ? 9.781 -65.812 -21.344 1 81.56 611 GLU A C 1
ATOM 4977 O O . GLU A 1 611 ? 9.469 -64.812 -20.688 1 81.56 611 GLU A O 1
ATOM 4982 N N . LYS A 1 612 ? 9.297 -66.062 -22.625 1 86.38 612 LYS A N 1
ATOM 4983 C CA . LYS A 1 612 ? 8.133 -65.375 -23.203 1 86.38 612 LYS A CA 1
ATOM 4984 C C . LYS A 1 612 ? 6.965 -66.312 -23.375 1 86.38 612 LYS A C 1
ATOM 4986 O O . LYS A 1 612 ? 7.086 -67.375 -24.078 1 86.38 612 LYS A O 1
ATOM 4991 N N . LEU A 1 613 ? 5.992 -66.125 -22.609 1 79.44 613 LEU A N 1
ATOM 4992 C CA . LEU A 1 613 ? 4.766 -66.875 -22.688 1 79.44 613 LEU A CA 1
ATOM 4993 C C . LEU A 1 613 ? 3.637 -66.062 -23.312 1 79.44 613 LEU A C 1
ATOM 4995 O O . LEU A 1 613 ? 3.326 -65 -22.844 1 79.44 613 LEU A O 1
ATOM 4999 N N . THR A 1 614 ? 3.105 -66.5 -24.453 1 85.12 614 THR A N 1
ATOM 5000 C CA . THR A 1 614 ? 1.948 -65.875 -25.078 1 85.12 614 THR A CA 1
ATOM 5001 C C . THR A 1 614 ? 0.76 -66.875 -25.109 1 85.12 614 THR A C 1
ATOM 5003 O O . THR A 1 614 ? 0.839 -67.938 -25.688 1 85.12 614 THR A O 1
ATOM 5006 N N . THR A 1 615 ? -0.334 -66.438 -24.391 1 78.81 615 THR A N 1
ATOM 5007 C CA . THR A 1 615 ? -1.57 -67.25 -24.406 1 78.81 615 THR A CA 1
ATOM 5008 C C . THR A 1 615 ? -2.699 -66.438 -25.062 1 78.81 615 THR A C 1
ATOM 5010 O O . THR A 1 615 ? -3.023 -65.312 -24.609 1 78.81 615 THR A O 1
ATOM 5013 N N . VAL A 1 616 ? -3.225 -66.938 -26.172 1 81.12 616 VAL A N 1
ATOM 5014 C CA . VAL A 1 616 ? -4.359 -66.312 -26.844 1 81.12 616 VAL A CA 1
ATOM 5015 C C . VAL A 1 616 ? -5.578 -67.25 -26.75 1 81.12 616 VAL A C 1
ATOM 5017 O O . VAL A 1 616 ? -5.535 -68.375 -27.203 1 81.12 616 VAL A O 1
ATOM 5020 N N . LYS A 1 617 ? -6.586 -66.75 -26.109 1 79.81 617 LYS A N 1
ATOM 5021 C CA . LYS A 1 617 ? -7.758 -67.562 -25.844 1 79.81 617 LYS A CA 1
ATOM 5022 C C . LYS A 1 617 ? -8.523 -67.875 -27.125 1 79.81 617 LYS A C 1
ATOM 5024 O O . LYS A 1 617 ? -9.195 -68.875 -27.234 1 79.81 617 LYS A O 1
ATOM 5029 N N . GLU A 1 618 ? -8.367 -67.062 -28.141 1 82.56 618 GLU A N 1
ATOM 5030 C CA . GLU A 1 618 ? -9.047 -67.25 -29.406 1 82.56 618 GLU A CA 1
ATOM 5031 C C . GLU A 1 618 ? -8.047 -67.5 -30.547 1 82.56 618 GLU A C 1
ATOM 5033 O O . GLU A 1 618 ? -7.156 -68.312 -30.453 1 82.56 618 GLU A O 1
ATOM 5038 N N . ASP A 1 619 ? -8.109 -66.562 -31.656 1 66.88 619 ASP A N 1
ATOM 5039 C CA . ASP A 1 619 ? -7.273 -66.75 -32.844 1 66.88 619 ASP A CA 1
ATOM 5040 C C . ASP A 1 619 ? -5.969 -66 -32.719 1 66.88 619 ASP A C 1
ATOM 5042 O O . ASP A 1 619 ? -5.961 -64.812 -32.25 1 66.88 619 ASP A O 1
ATOM 5046 N N . TYR A 1 620 ? -4.742 -66.625 -33 1 80.56 620 TYR A N 1
ATOM 5047 C CA . TYR A 1 620 ? -3.439 -66 -33.188 1 80.56 620 TYR A CA 1
ATOM 5048 C C . TYR A 1 620 ? -3.018 -66 -34.625 1 80.56 620 TYR A C 1
ATOM 5050 O O . TYR A 1 620 ? -2.83 -67.062 -35.25 1 80.56 620 TYR A O 1
ATOM 5058 N N . GLU A 1 621 ? -3.078 -64.812 -35.219 1 72.38 621 GLU A N 1
ATOM 5059 C CA . GLU A 1 621 ? -2.732 -64.625 -36.625 1 72.38 621 GLU A CA 1
ATOM 5060 C C . GLU A 1 621 ? -1.383 -63.969 -36.781 1 72.38 621 GLU A C 1
ATOM 5062 O O . GLU A 1 621 ? -1.136 -62.906 -36.188 1 72.38 621 GLU A O 1
ATOM 5067 N N . ILE A 1 622 ? -0.381 -64.5 -37.5 1 78.69 622 ILE A N 1
ATOM 5068 C CA . ILE A 1 622 ? 0.897 -63.906 -37.875 1 78.69 622 ILE A CA 1
ATOM 5069 C C . ILE A 1 622 ? 0.939 -63.656 -39.375 1 78.69 622 ILE A C 1
ATOM 5071 O O . ILE A 1 622 ? 0.891 -64.562 -40.156 1 78.69 622 ILE A O 1
ATOM 5075 N N . HIS A 1 623 ? 0.933 -62.406 -39.812 1 71.5 623 HIS A N 1
ATOM 5076 C CA . HIS A 1 623 ? 1.076 -61.969 -41.188 1 71.5 623 HIS A CA 1
ATOM 5077 C C . HIS A 1 623 ? 2.463 -61.406 -41.469 1 71.5 623 HIS A C 1
ATOM 5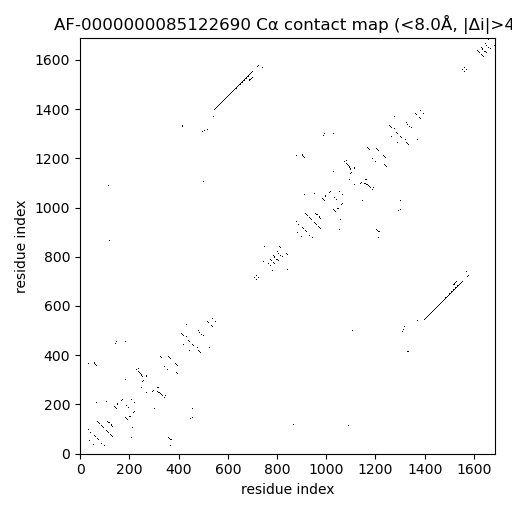079 O O . HIS A 1 623 ? 2.795 -60.312 -40.938 1 71.5 623 HIS A O 1
ATOM 5085 N N . ALA A 1 624 ? 3.342 -62.125 -42.156 1 72.31 624 ALA A N 1
ATOM 5086 C CA . ALA A 1 624 ? 4.621 -61.625 -42.625 1 72.31 624 ALA A CA 1
ATOM 5087 C C . ALA A 1 624 ? 4.566 -61.312 -44.125 1 72.31 624 ALA A C 1
ATOM 5089 O O . ALA A 1 624 ? 4.477 -62.219 -44.938 1 72.31 624 ALA A O 1
ATOM 5090 N N . LEU A 1 625 ? 4.621 -60.125 -44.531 1 69 625 LEU A N 1
ATOM 5091 C CA . LEU A 1 625 ? 4.449 -59.719 -45.906 1 69 625 LEU A CA 1
ATOM 5092 C C . LEU A 1 625 ? 5.719 -60 -46.719 1 69 625 LEU A C 1
ATOM 5094 O O . LEU A 1 625 ? 5.695 -59.938 -47.938 1 69 625 LEU A O 1
ATOM 5098 N N . LYS A 1 626 ? 6.824 -60.25 -46.062 1 73.19 626 LYS A N 1
ATOM 5099 C CA . LYS A 1 626 ? 8.047 -60.688 -46.75 1 73.19 626 LYS A CA 1
ATOM 5100 C C . LYS A 1 626 ? 8.539 -62.031 -46.188 1 73.19 626 LYS A C 1
ATOM 5102 O O . LYS A 1 626 ? 7.906 -63.062 -46.406 1 73.19 626 LYS A O 1
ATOM 5107 N N . ASP A 1 627 ? 9.734 -61.969 -45.312 1 60.69 627 ASP A N 1
ATOM 5108 C CA . ASP A 1 627 ? 10.328 -63.219 -44.812 1 60.69 627 ASP A CA 1
ATOM 5109 C C . ASP A 1 627 ? 10.016 -63.406 -43.344 1 60.69 627 ASP A C 1
ATOM 5111 O O . ASP A 1 627 ? 9.914 -62.469 -42.594 1 60.69 627 ASP A O 1
ATOM 5115 N N . LEU A 1 628 ? 9.672 -64.688 -42.906 1 73.69 628 LEU A N 1
ATOM 5116 C CA . LEU A 1 628 ? 9.602 -65.125 -41.5 1 73.69 628 LEU A CA 1
ATOM 5117 C C . LEU A 1 628 ? 10.75 -66.062 -41.188 1 73.69 628 LEU A C 1
ATOM 5119 O O . LEU A 1 628 ? 10.789 -67.188 -41.656 1 73.69 628 LEU A O 1
ATOM 5123 N N . ASN A 1 629 ? 11.75 -65.562 -40.562 1 61.84 629 ASN A N 1
ATOM 5124 C CA . ASN A 1 629 ? 12.891 -66.375 -40.125 1 61.84 629 ASN A CA 1
ATOM 5125 C C . ASN A 1 629 ? 12.75 -66.75 -38.656 1 61.84 629 ASN A C 1
ATOM 5127 O O . ASN A 1 629 ? 12.562 -65.938 -37.781 1 61.84 629 ASN A O 1
ATOM 5131 N N . THR A 1 630 ? 12.688 -68 -38.344 1 73.25 630 THR A N 1
ATOM 5132 C CA . THR A 1 630 ? 12.703 -68.562 -36.969 1 73.25 630 THR A CA 1
ATOM 5133 C C . THR A 1 630 ? 14.016 -69.25 -36.688 1 73.25 630 THR A C 1
ATOM 5135 O O . THR A 1 630 ? 14.32 -70.312 -37.312 1 73.25 630 THR A O 1
ATOM 5138 N N . ILE A 1 631 ? 14.828 -68.688 -35.906 1 61.81 631 ILE A N 1
ATOM 5139 C CA . ILE A 1 631 ? 16.109 -69.25 -35.531 1 61.81 631 ILE A CA 1
ATOM 5140 C C . ILE A 1 631 ? 16.031 -69.812 -34.094 1 61.81 631 ILE A C 1
ATOM 5142 O O . ILE A 1 631 ? 15.727 -69.062 -33.156 1 61.81 631 ILE A O 1
ATOM 5146 N N . VAL A 1 632 ? 16.156 -71.188 -33.906 1 63.12 632 VAL A N 1
ATOM 5147 C CA . VAL A 1 632 ? 16.172 -71.812 -32.594 1 63.12 632 VAL A CA 1
ATOM 5148 C C . VAL A 1 632 ? 17.516 -72.5 -32.375 1 63.12 632 VAL A C 1
ATOM 5150 O O . VAL A 1 632 ? 17.922 -73.375 -33.156 1 63.12 632 VAL A O 1
ATOM 5153 N N . LYS A 1 633 ? 18.172 -72.062 -31.453 1 63.16 633 LYS A N 1
ATOM 5154 C CA . LYS A 1 633 ? 19.531 -72.5 -31.234 1 63.16 633 LYS A CA 1
ATOM 5155 C C . LYS A 1 633 ? 19.516 -73.938 -30.688 1 63.16 633 LYS A C 1
ATOM 5157 O O . LYS A 1 633 ? 20.406 -74.75 -30.984 1 63.16 633 LYS A O 1
ATOM 5162 N N . ASN A 1 634 ? 18.453 -74.375 -29.891 1 66 634 ASN A N 1
ATOM 5163 C CA . ASN A 1 634 ? 18.438 -75.688 -29.297 1 66 634 ASN A CA 1
ATOM 5164 C C . ASN A 1 634 ? 17.391 -76.562 -29.953 1 66 634 ASN A C 1
ATOM 5166 O O . ASN A 1 634 ? 17.562 -77 -31.094 1 66 634 ASN A O 1
ATOM 5170 N N . ASP A 1 635 ? 16.062 -76.812 -29.297 1 54.12 635 ASP A N 1
ATOM 5171 C CA . ASP A 1 635 ? 15.094 -77.75 -29.812 1 54.12 635 ASP A CA 1
ATOM 5172 C C . ASP A 1 635 ? 13.75 -77.125 -30.094 1 54.12 635 ASP A C 1
ATOM 5174 O O . ASP A 1 635 ? 13.406 -76.125 -29.453 1 54.12 635 ASP A O 1
ATOM 5178 N N . ILE A 1 636 ? 13.141 -77.438 -31.203 1 61.28 636 ILE A N 1
ATOM 5179 C CA . ILE A 1 636 ? 11.734 -77.188 -31.438 1 61.28 636 ILE A CA 1
ATOM 5180 C C . ILE A 1 636 ? 10.891 -78.375 -31.094 1 61.28 636 ILE A C 1
ATOM 5182 O O . ILE A 1 636 ? 11.148 -79.5 -31.594 1 61.28 636 ILE A O 1
ATOM 5186 N N . LYS A 1 637 ? 10.164 -78.312 -30.062 1 52.66 637 LYS A N 1
ATOM 5187 C CA . LYS A 1 637 ? 9.234 -79.375 -29.688 1 52.66 637 LYS A CA 1
ATOM 5188 C C . LYS A 1 637 ? 7.797 -79 -30.047 1 52.66 637 LYS A C 1
ATOM 5190 O O . LYS A 1 637 ? 7.309 -77.938 -29.625 1 52.66 637 LYS A O 1
ATOM 5195 N N . THR A 1 638 ? 7.246 -79.688 -30.922 1 53.75 638 THR A N 1
ATOM 5196 C CA . THR A 1 638 ? 5.836 -79.562 -31.266 1 53.75 638 THR A CA 1
ATOM 5197 C C . THR A 1 638 ? 5.012 -80.688 -30.703 1 53.75 638 THR A C 1
ATOM 5199 O O . THR A 1 638 ? 5.219 -81.875 -31.094 1 53.75 638 THR A O 1
ATOM 5202 N N . ILE A 1 639 ? 4.25 -80.625 -29.594 1 44.62 639 ILE A N 1
ATOM 5203 C CA . ILE A 1 639 ? 3.385 -81.625 -29.016 1 44.62 639 ILE A CA 1
ATOM 5204 C C . ILE A 1 639 ? 1.93 -81.312 -29.359 1 44.62 639 ILE A C 1
ATOM 5206 O O . ILE A 1 639 ? 1.417 -80.25 -29.062 1 44.62 639 ILE A O 1
ATOM 5210 N N . VAL A 1 640 ? 1.43 -82.188 -30.156 1 45.53 640 VAL A N 1
ATOM 5211 C CA . VAL A 1 640 ? 0.015 -82.125 -30.516 1 45.53 640 VAL A CA 1
ATOM 5212 C C . VAL A 1 640 ? -0.744 -83.25 -29.812 1 45.53 640 VAL A C 1
ATOM 5214 O O . VAL A 1 640 ? -0.419 -84.438 -29.984 1 45.53 640 VAL A O 1
ATOM 5217 N N . GLU A 1 641 ? -1.533 -82.938 -28.891 1 48.62 641 GLU A N 1
ATOM 5218 C CA . GLU A 1 641 ? -2.234 -83.938 -28.047 1 48.62 641 GLU A CA 1
ATOM 5219 C C . GLU A 1 641 ? -3.326 -84.625 -28.828 1 48.62 641 GLU A C 1
ATOM 5221 O O . GLU A 1 641 ? -3.66 -85.812 -28.531 1 48.62 641 GLU A O 1
ATOM 5226 N N . ASN A 1 642 ? -3.932 -84.062 -29.828 1 52.53 642 ASN A N 1
ATOM 5227 C CA . ASN A 1 642 ? -4.996 -84.688 -30.578 1 52.53 642 ASN A CA 1
ATOM 5228 C C . ASN A 1 642 ? -4.617 -84.875 -32.031 1 52.53 642 ASN A C 1
ATOM 5230 O O . ASN A 1 642 ? -3.721 -85.688 -32.375 1 52.53 642 ASN A O 1
ATOM 5234 N N . ASP A 1 643 ? -5.434 -84.375 -33 1 39.66 643 ASP A N 1
ATOM 5235 C CA . ASP A 1 643 ? -5.246 -84.688 -34.406 1 39.66 643 ASP A CA 1
ATOM 5236 C C . ASP A 1 643 ? -4.594 -83.438 -35.125 1 39.66 643 ASP A C 1
ATOM 5238 O O . ASP A 1 643 ? -4.73 -82.312 -34.656 1 39.66 643 ASP A O 1
ATOM 5242 N N . VAL A 1 644 ? -3.533 -83.688 -35.875 1 49.69 644 VAL A N 1
ATOM 5243 C CA . VAL A 1 644 ? -3.088 -82.688 -36.844 1 49.69 644 VAL A CA 1
ATOM 5244 C C . VAL A 1 644 ? -3.75 -83 -38.188 1 49.69 644 VAL A C 1
ATOM 5246 O O . VAL A 1 644 ? -3.637 -84.062 -38.75 1 49.69 644 VAL A O 1
ATOM 5249 N N . THR A 1 645 ? -4.672 -82.25 -38.5 1 45.5 645 THR A N 1
ATOM 5250 C CA . THR A 1 645 ? -5.266 -82.312 -39.812 1 45.5 645 THR A CA 1
ATOM 5251 C C . THR A 1 645 ? -4.723 -81.188 -40.75 1 45.5 645 THR A C 1
ATOM 5253 O O . THR A 1 645 ? -4.797 -80 -40.406 1 45.5 645 THR A O 1
ATOM 5256 N N . THR A 1 646 ? -4.027 -81.688 -41.625 1 48.69 646 THR A N 1
ATOM 5257 C CA . THR A 1 646 ? -3.615 -80.75 -42.688 1 48.69 646 THR A CA 1
ATOM 5258 C C . THR A 1 646 ? -4.457 -81 -43.938 1 48.69 646 THR A C 1
ATOM 5260 O O . THR A 1 646 ? -4.438 -82.062 -44.531 1 48.69 646 THR A O 1
ATOM 5263 N N . SER A 1 647 ? -5.434 -80.188 -44.156 1 44.72 647 SER A N 1
ATOM 5264 C CA . SER A 1 647 ? -6.246 -80.25 -45.344 1 44.72 647 SER A CA 1
ATOM 5265 C C . SER A 1 647 ? -5.781 -79.25 -46.406 1 44.72 647 SER A C 1
ATOM 5267 O O . SER A 1 647 ? -5.66 -78.062 -46.125 1 44.72 647 SER A O 1
ATOM 5269 N N . ILE A 1 648 ? -5.273 -79.875 -47.344 1 44.69 648 ILE A N 1
ATOM 5270 C CA . ILE A 1 648 ? -4.871 -79.062 -48.5 1 44.69 648 ILE A CA 1
ATOM 5271 C C . ILE A 1 648 ? -5.895 -79.25 -49.625 1 44.69 648 ILE A C 1
ATOM 5273 O O . ILE A 1 648 ? -6.098 -80.312 -50.156 1 44.69 648 ILE A O 1
ATOM 5277 N N . LYS A 1 649 ? -6.621 -78.312 -49.812 1 49.5 649 LYS A N 1
ATOM 5278 C CA . LYS A 1 649 ? -7.723 -78.312 -50.75 1 49.5 649 LYS A CA 1
ATOM 5279 C C . LYS A 1 649 ? -7.207 -78.375 -52.188 1 49.5 649 LYS A C 1
ATOM 5281 O O . LYS A 1 649 ? -7.852 -78.938 -53.062 1 49.5 649 LYS A O 1
ATOM 5286 N N . ASN A 1 650 ? -6.059 -77.812 -52.406 1 50.66 650 ASN A N 1
ATOM 5287 C CA . ASN A 1 650 ? -5.578 -77.75 -53.781 1 50.66 650 ASN A CA 1
ATOM 5288 C C . ASN A 1 650 ? -4.305 -78.562 -53.969 1 50.66 650 ASN A C 1
ATOM 5290 O O . ASN A 1 650 ? -4.324 -79.812 -53.781 1 50.66 650 ASN A O 1
ATOM 5294 N N . ILE A 1 651 ? -3.205 -78 -54.406 1 46.81 651 ILE A N 1
ATOM 5295 C CA . ILE A 1 651 ? -1.984 -78.688 -54.75 1 46.81 651 ILE A CA 1
ATOM 5296 C C . ILE A 1 651 ? -0.96 -78.562 -53.625 1 46.81 651 ILE A C 1
ATOM 5298 O O . ILE A 1 651 ? -0.814 -77.5 -53.062 1 46.81 651 ILE A O 1
ATOM 5302 N N . LEU A 1 652 ? -0.534 -79.688 -53.094 1 52.94 652 LEU A N 1
ATOM 5303 C CA . LEU A 1 652 ? 0.641 -79.75 -52.219 1 52.94 652 LEU A CA 1
ATOM 5304 C C . LEU A 1 652 ? 1.893 -80.062 -53.031 1 52.94 652 LEU A C 1
ATOM 5306 O O . LEU A 1 652 ? 1.996 -81.188 -53.562 1 52.94 652 LEU A O 1
ATOM 5310 N N . LEU A 1 653 ? 2.557 -79.125 -53.344 1 48 653 LEU A N 1
ATOM 5311 C CA . LEU A 1 653 ? 3.84 -79.375 -54 1 48 653 LEU A CA 1
ATOM 5312 C C . LEU A 1 653 ? 4.969 -79.438 -52.969 1 48 653 LEU A C 1
ATOM 5314 O O . LEU A 1 653 ? 5.125 -78.5 -52.188 1 48 653 LEU A O 1
ATOM 5318 N N . LYS A 1 654 ? 5.566 -80.562 -52.875 1 56.72 654 LYS A N 1
ATOM 5319 C CA . LYS A 1 654 ? 6.785 -80.75 -52.062 1 56.72 654 LYS A CA 1
ATOM 5320 C C . LYS A 1 654 ? 7.996 -80.938 -52.969 1 56.72 654 LYS A C 1
ATOM 5322 O O . LYS A 1 654 ? 8.039 -81.875 -53.781 1 56.72 654 LYS A O 1
ATOM 5327 N N . TYR A 1 655 ? 8.898 -80 -53.062 1 49.94 655 TYR A N 1
ATOM 5328 C CA . TYR A 1 655 ? 10.117 -80.125 -53.844 1 49.94 655 TYR A CA 1
ATOM 5329 C C . TYR A 1 655 ? 11.352 -80.125 -52.969 1 49.94 655 TYR A C 1
ATOM 5331 O O . TYR A 1 655 ? 11.547 -79.188 -52.156 1 49.94 655 TYR A O 1
ATOM 5339 N N . VAL A 1 656 ? 12.016 -81.25 -53 1 48.69 656 VAL A N 1
ATOM 5340 C CA . VAL A 1 656 ? 13.25 -81.375 -52.25 1 48.69 656 VAL A CA 1
ATOM 5341 C C . VAL A 1 656 ? 14.43 -81.5 -53.219 1 48.69 656 VAL A C 1
ATOM 5343 O O . VAL A 1 656 ? 14.453 -82.375 -54.062 1 48.69 656 VAL A O 1
ATOM 5346 N N . GLU A 1 657 ? 15.32 -80.562 -53.156 1 49.34 657 GLU A N 1
ATOM 5347 C CA . GLU A 1 657 ? 16.453 -80.562 -54.094 1 49.34 657 GLU A CA 1
ATOM 5348 C C . GLU A 1 657 ? 17.422 -81.688 -53.781 1 49.34 657 GLU A C 1
ATOM 5350 O O . GLU A 1 657 ? 18.047 -82.188 -54.688 1 49.34 657 GLU A O 1
ATOM 5355 N N . LYS A 1 658 ? 17.594 -82.062 -52.562 1 54.59 658 LYS A N 1
ATOM 5356 C CA . LYS A 1 658 ? 18.562 -83.062 -52.219 1 54.59 658 LYS A CA 1
ATOM 5357 C C . LYS A 1 658 ? 17.859 -84.312 -51.656 1 54.59 658 LYS A C 1
ATOM 5359 O O . LYS A 1 658 ? 16.922 -84.812 -52.281 1 54.59 658 LYS A O 1
ATOM 5364 N N . ASP A 1 659 ? 18.469 -84.938 -50.688 1 45.84 659 ASP A N 1
ATOM 5365 C CA . ASP A 1 659 ? 17.938 -86.188 -50.156 1 45.84 659 ASP A CA 1
ATOM 5366 C C . ASP A 1 659 ? 16.844 -85.938 -49.125 1 45.84 659 ASP A C 1
ATOM 5368 O O . ASP A 1 659 ? 16.875 -84.938 -48.406 1 45.84 659 ASP A O 1
ATOM 5372 N N . ALA A 1 660 ? 15.703 -86.688 -49.375 1 54.97 660 ALA A N 1
ATOM 5373 C CA . ALA A 1 660 ? 14.656 -86.75 -48.344 1 54.97 660 ALA A CA 1
ATOM 5374 C C . ALA A 1 660 ? 14.625 -88.188 -47.719 1 54.97 660 ALA A C 1
ATOM 5376 O O . ALA A 1 660 ? 14.719 -89.188 -48.406 1 54.97 660 ALA A O 1
ATOM 5377 N N . SER A 1 661 ? 14.898 -88.125 -46.531 1 51.53 661 SER A N 1
ATOM 5378 C CA . SER A 1 661 ? 14.82 -89.438 -45.812 1 51.53 661 SER A CA 1
ATOM 5379 C C . SER A 1 661 ? 13.641 -89.438 -44.844 1 51.53 661 SER A C 1
ATOM 5381 O O . SER A 1 661 ? 13.508 -88.562 -44 1 51.53 661 SER A O 1
ATOM 5383 N N . ASP A 1 662 ? 12.695 -90.312 -45.125 1 55.88 662 ASP A N 1
ATOM 5384 C CA . ASP A 1 662 ? 11.578 -90.562 -44.219 1 55.88 662 ASP A CA 1
ATOM 5385 C C . ASP A 1 662 ? 11.688 -92 -43.594 1 55.88 662 ASP A C 1
ATOM 5387 O O . ASP A 1 662 ? 11.82 -93 -44.281 1 55.88 662 ASP A O 1
ATOM 5391 N N . LYS A 1 663 ? 11.812 -92.125 -42.281 1 51.78 663 LYS A N 1
ATOM 5392 C CA . LYS A 1 663 ? 11.883 -93.375 -41.562 1 51.78 663 LYS A CA 1
ATOM 5393 C C . LYS A 1 663 ? 10.625 -93.625 -40.719 1 51.78 663 LYS A C 1
ATOM 5395 O O . LYS A 1 663 ? 10.289 -92.75 -39.875 1 51.78 663 LYS A O 1
ATOM 5400 N N . TYR A 1 664 ? 9.961 -94.75 -41.125 1 53 664 TYR A N 1
ATOM 5401 C CA . TYR A 1 664 ? 8.797 -95.188 -40.375 1 53 664 TYR A CA 1
ATOM 5402 C C . TYR A 1 664 ? 9.109 -96.438 -39.562 1 53 664 TYR A C 1
ATOM 5404 O O . TYR A 1 664 ? 9.445 -97.438 -40.125 1 53 664 TYR A O 1
ATOM 5412 N N . LEU A 1 665 ? 9.062 -96.438 -38.344 1 55.31 665 LEU A N 1
ATOM 5413 C CA . LEU A 1 665 ? 9.469 -97.5 -37.469 1 55.31 665 LEU A CA 1
ATOM 5414 C C . LEU A 1 665 ? 8.383 -98.562 -37.406 1 55.31 665 LEU A C 1
ATOM 5416 O O . LEU A 1 665 ? 8.602 -99.688 -36.875 1 55.31 665 LEU A O 1
ATOM 5420 N N . GLU A 1 666 ? 7.148 -98.312 -37.906 1 60.56 666 GLU A N 1
ATOM 5421 C CA . GLU A 1 666 ? 6.102 -99.312 -38 1 60.56 666 GLU A CA 1
ATOM 5422 C C . GLU A 1 666 ? 5.535 -99.438 -39.406 1 60.56 666 GLU A C 1
ATOM 5424 O O . GLU A 1 666 ? 6.23 -99.875 -40.344 1 60.56 666 GLU A O 1
ATOM 5429 N N . SER A 1 667 ? 4.199 -99 -39.531 1 53.06 667 SER A N 1
ATOM 5430 C CA . SER A 1 667 ? 3.559 -99.188 -40.812 1 53.06 667 SER A CA 1
ATOM 5431 C C . SER A 1 667 ? 3.287 -97.875 -41.5 1 53.06 667 SER A C 1
ATOM 5433 O O . SER A 1 667 ? 3.15 -96.875 -40.844 1 53.06 667 SER A O 1
ATOM 5435 N N . LEU A 1 668 ? 3.475 -97.875 -42.781 1 62.66 668 LEU A N 1
ATOM 5436 C CA . LEU A 1 668 ? 3.053 -96.75 -43.656 1 62.66 668 LEU A CA 1
ATOM 5437 C C . LEU A 1 668 ? 1.943 -97.188 -44.594 1 62.66 668 LEU A C 1
ATOM 5439 O O . LEU A 1 668 ? 2.1 -98.188 -45.344 1 62.66 668 LEU A O 1
ATOM 5443 N N . PHE A 1 669 ? 0.839 -96.562 -44.344 1 58.31 669 PHE A N 1
ATOM 5444 C CA . PHE A 1 669 ? -0.268 -96.812 -45.25 1 58.31 669 PHE A CA 1
ATOM 5445 C C . PHE A 1 669 ? -0.488 -95.625 -46.188 1 58.31 669 PHE A C 1
ATOM 5447 O O . PHE A 1 669 ? -0.621 -94.5 -45.719 1 58.31 669 PHE A O 1
ATOM 5454 N N . ILE A 1 670 ? -0.327 -95.938 -47.406 1 62.53 670 ILE A N 1
ATOM 5455 C CA . ILE A 1 670 ? -0.578 -94.938 -48.438 1 62.53 670 ILE A CA 1
ATOM 5456 C C . ILE A 1 670 ? -1.838 -95.312 -49.219 1 62.53 670 ILE A C 1
ATOM 5458 O O . ILE A 1 670 ? -1.937 -96.438 -49.75 1 62.53 670 ILE A O 1
ATOM 5462 N N . GLN A 1 671 ? -2.887 -94.562 -49.094 1 59.41 671 GLN A N 1
ATOM 5463 C CA . GLN A 1 671 ? -4.098 -94.75 -49.875 1 59.41 671 GLN A CA 1
ATOM 5464 C C . GLN A 1 671 ? -4.219 -93.625 -50.938 1 59.41 671 GLN A C 1
ATOM 5466 O O . GLN A 1 671 ? -4.168 -92.438 -50.625 1 59.41 671 GLN A O 1
ATOM 5471 N N . VAL A 1 672 ? -4.238 -94.25 -52.156 1 60.97 672 VAL A N 1
ATOM 5472 C CA . VAL A 1 672 ? -4.363 -93.375 -53.312 1 60.97 672 VAL A CA 1
ATOM 5473 C C . VAL A 1 672 ? -5.688 -93.625 -54 1 60.97 672 VAL A C 1
ATOM 5475 O O . VAL A 1 672 ? -5.977 -94.75 -54.406 1 60.97 672 VAL A O 1
ATOM 5478 N N . ALA A 1 673 ? -6.52 -92.688 -54.062 1 63.81 673 ALA A N 1
ATOM 5479 C CA . ALA A 1 673 ? -7.863 -92.812 -54.594 1 63.81 673 ALA A CA 1
ATOM 5480 C C . ALA A 1 673 ? -7.816 -93.062 -56.125 1 63.81 673 ALA A C 1
ATOM 5482 O O . ALA A 1 673 ? -8.734 -93.625 -56.688 1 63.81 673 ALA A O 1
ATOM 5483 N N . ASN A 1 674 ? -6.797 -92.625 -56.812 1 67.06 674 ASN A N 1
ATOM 5484 C CA . ASN A 1 674 ? -6.762 -92.75 -58.25 1 67.06 674 ASN A CA 1
ATOM 5485 C C . ASN A 1 674 ? -5.477 -93.5 -58.688 1 67.06 674 ASN A C 1
ATOM 5487 O O . ASN A 1 674 ? -5.383 -94.688 -58.656 1 67.06 674 ASN A O 1
ATOM 5491 N N . GLU A 1 675 ? -4.434 -92.688 -59.125 1 63 675 GLU A N 1
ATOM 5492 C CA . GLU A 1 675 ? -3.217 -93.25 -59.688 1 63 675 GLU A CA 1
ATOM 5493 C C . GLU A 1 675 ? -1.994 -92.875 -58.844 1 63 675 GLU A C 1
ATOM 5495 O O . GLU A 1 675 ? -1.881 -91.75 -58.344 1 63 675 GLU A O 1
ATOM 5500 N N . LEU A 1 676 ? -1.161 -93.938 -58.562 1 67 676 LEU A N 1
ATOM 5501 C CA . LEU A 1 676 ? 0.153 -93.688 -57.969 1 67 676 LEU A CA 1
ATOM 5502 C C . LEU A 1 676 ? 1.26 -94 -59 1 67 676 LEU A C 1
ATOM 5504 O O . LEU A 1 676 ? 1.405 -95.125 -59.469 1 67 676 LEU A O 1
ATOM 5508 N N . GLY A 1 677 ? 1.802 -92.875 -59.438 1 60.84 677 GLY A N 1
ATOM 5509 C CA . GLY A 1 677 ? 2.971 -93 -60.281 1 60.84 677 GLY A CA 1
ATOM 5510 C C . GLY A 1 677 ? 4.273 -92.75 -59.562 1 60.84 677 GLY A C 1
ATOM 5511 O O . GLY A 1 677 ? 4.379 -91.812 -58.781 1 60.84 677 GLY A O 1
ATOM 5512 N N . VAL A 1 678 ? 5.07 -93.625 -59.656 1 63.03 678 VAL A N 1
ATOM 5513 C CA . VAL A 1 678 ? 6.422 -93.5 -59.125 1 63.03 678 VAL A CA 1
ATOM 5514 C C . VAL A 1 678 ? 7.438 -93.562 -60.25 1 63.03 678 VAL A C 1
ATOM 5516 O O . VAL A 1 678 ? 7.516 -94.562 -60.969 1 63.03 678 VAL A O 1
ATOM 5519 N N . ASN A 1 679 ? 8.062 -92.438 -60.594 1 61.47 679 ASN A N 1
ATOM 5520 C CA . ASN A 1 679 ? 9.141 -92.375 -61.562 1 61.47 679 ASN A CA 1
ATOM 5521 C C . ASN A 1 679 ? 10.5 -92.125 -60.906 1 61.47 679 ASN A C 1
ATOM 5523 O O . ASN A 1 679 ? 10.734 -91.125 -60.25 1 61.47 679 ASN A O 1
ATOM 5527 N N . ILE A 1 680 ? 11.227 -93.312 -61.062 1 61.12 680 ILE A N 1
ATOM 5528 C CA . ILE A 1 680 ? 12.562 -93.25 -60.469 1 61.12 680 ILE A CA 1
ATOM 5529 C C . ILE A 1 680 ? 13.617 -93.375 -61.562 1 61.12 680 ILE A C 1
ATOM 5531 O O . ILE A 1 680 ? 13.594 -94.312 -62.375 1 61.12 680 ILE A O 1
ATOM 5535 N N . LYS A 1 681 ? 14.43 -92.438 -61.656 1 63.28 681 LYS A N 1
ATOM 5536 C CA . LYS A 1 681 ? 15.43 -92.375 -62.719 1 63.28 681 LYS A CA 1
ATOM 5537 C C . LYS A 1 681 ? 16.391 -93.562 -62.625 1 63.28 681 LYS A C 1
ATOM 5539 O O . LYS A 1 681 ? 16.797 -94.125 -63.656 1 63.28 681 LYS A O 1
ATOM 5544 N N . ASP A 1 682 ? 16.672 -93.938 -61.469 1 63.34 682 ASP A N 1
ATOM 5545 C CA . ASP A 1 682 ? 17.75 -94.938 -61.344 1 63.34 682 ASP A CA 1
ATOM 5546 C C . ASP A 1 682 ? 17.219 -96.25 -60.812 1 63.34 682 ASP A C 1
ATOM 5548 O O . ASP A 1 682 ? 16.875 -97.125 -61.562 1 63.34 682 ASP A O 1
ATOM 5552 N N . SER A 1 683 ? 17.25 -96.375 -59.5 1 59.47 683 SER A N 1
ATOM 5553 C CA . SER A 1 683 ? 16.859 -97.625 -58.875 1 59.47 683 SER A CA 1
ATOM 5554 C C . SER A 1 683 ? 15.789 -97.438 -57.812 1 59.47 683 SER A C 1
ATOM 5556 O O . SER A 1 683 ? 15.805 -96.438 -57.094 1 59.47 683 SER A O 1
ATOM 5558 N N . PHE A 1 684 ? 14.766 -98.25 -57.812 1 60.28 684 PHE A N 1
ATOM 5559 C CA . PHE A 1 684 ? 13.758 -98.375 -56.781 1 60.28 684 PHE A CA 1
ATOM 5560 C C . PHE A 1 684 ? 14.047 -99.562 -55.875 1 60.28 684 PHE A C 1
ATOM 5562 O O . PHE A 1 684 ? 14.109 -100.688 -56.312 1 60.28 684 PHE A O 1
ATOM 5569 N N . HIS A 1 685 ? 14.555 -99.125 -54.781 1 59.59 685 HIS A N 1
ATOM 5570 C CA . HIS A 1 685 ? 14.758 -100.125 -53.75 1 59.59 685 HIS A CA 1
ATOM 5571 C C . HIS A 1 685 ? 13.75 -100 -52.625 1 59.59 685 HIS A C 1
ATOM 5573 O O . HIS A 1 685 ? 13.617 -98.938 -52.031 1 59.59 685 HIS A O 1
ATOM 5579 N N . LEU A 1 686 ? 12.906 -100.875 -52.438 1 57.78 686 LEU A N 1
ATOM 5580 C CA . LEU A 1 686 ? 11.984 -100.938 -51.312 1 57.78 686 LEU A CA 1
ATOM 5581 C C . LEU A 1 686 ? 12.422 -102 -50.312 1 57.78 686 LEU A C 1
ATOM 5583 O O . LEU A 1 686 ? 12.594 -103.188 -50.688 1 57.78 686 LEU A O 1
ATOM 5587 N N . ASP A 1 687 ? 12.781 -101.688 -49.125 1 54.84 687 ASP A N 1
ATOM 5588 C CA . ASP A 1 687 ? 13.148 -102.562 -48.031 1 54.84 687 ASP A CA 1
ATOM 5589 C C . ASP A 1 687 ? 12.07 -102.625 -46.969 1 54.84 687 ASP A C 1
ATOM 5591 O O . ASP A 1 687 ? 11.844 -101.625 -46.281 1 54.84 687 ASP A O 1
ATOM 5595 N N . THR A 1 688 ? 11.266 -103.688 -46.938 1 57.44 688 THR A N 1
ATOM 5596 C CA . THR A 1 688 ? 10.188 -103.875 -45.969 1 57.44 688 THR A CA 1
ATOM 5597 C C . THR A 1 688 ? 10.039 -105.312 -45.594 1 57.44 688 THR A C 1
ATOM 5599 O O . THR A 1 688 ? 10.617 -106.188 -46.25 1 57.44 688 THR A O 1
ATOM 5602 N N . THR A 1 689 ? 9.414 -105.625 -44.375 1 56.44 689 THR A N 1
ATOM 5603 C CA . THR A 1 689 ? 9.086 -107 -44.062 1 56.44 689 THR A CA 1
ATOM 5604 C C . THR A 1 689 ? 7.969 -107.562 -44.969 1 56.44 689 THR A C 1
ATOM 5606 O O . THR A 1 689 ? 8.109 -108.562 -45.594 1 56.44 689 THR A O 1
ATOM 5609 N N . ASN A 1 690 ? 6.883 -106.688 -44.938 1 57.47 690 ASN A N 1
ATOM 5610 C CA . ASN A 1 690 ? 5.754 -107 -45.812 1 57.47 690 ASN A CA 1
ATOM 5611 C C . ASN A 1 690 ? 5.371 -105.812 -46.688 1 57.47 690 ASN A C 1
ATOM 5613 O O . ASN A 1 690 ? 5.418 -104.688 -46.219 1 57.47 690 ASN A O 1
ATOM 5617 N N . ALA A 1 691 ? 5.25 -106.125 -48.031 1 60.09 691 ALA A N 1
ATOM 5618 C CA . ALA A 1 691 ? 4.734 -105.125 -48.938 1 60.09 691 ALA A CA 1
ATOM 5619 C C . ALA A 1 691 ? 3.477 -105.562 -49.656 1 60.09 691 ALA A C 1
ATOM 5621 O O . ALA A 1 691 ? 3.439 -106.688 -50.188 1 60.09 691 ALA A O 1
ATOM 5622 N N . LEU A 1 692 ? 2.416 -104.75 -49.438 1 59.59 692 LEU A N 1
ATOM 5623 C CA . LEU A 1 692 ? 1.188 -105.062 -50.188 1 59.59 692 LEU A CA 1
ATOM 5624 C C . LEU A 1 692 ? 0.865 -103.875 -51.125 1 59.59 692 LEU A C 1
ATOM 5626 O O . LEU A 1 692 ? 0.672 -102.75 -50.688 1 59.59 692 LEU A O 1
ATOM 5630 N N . TYR A 1 693 ? 1.106 -104.125 -52.344 1 61.94 693 TYR A N 1
ATOM 5631 C CA . TYR A 1 693 ? 0.647 -103.188 -53.375 1 61.94 693 TYR A CA 1
ATOM 5632 C C . TYR A 1 693 ? -0.649 -103.688 -54.031 1 61.94 693 TYR A C 1
ATOM 5634 O O . TYR A 1 693 ? -0.685 -104.75 -54.625 1 61.94 693 TYR A O 1
ATOM 5642 N N . GLU A 1 694 ? -1.686 -103 -53.688 1 60.28 694 GLU A N 1
ATOM 5643 C CA . GLU A 1 694 ? -2.992 -103.375 -54.25 1 60.28 694 GLU A CA 1
ATOM 5644 C C . GLU A 1 694 ? -3.488 -102.25 -55.188 1 60.28 694 GLU A C 1
ATOM 5646 O O . GLU A 1 694 ? -3.561 -101.125 -54.844 1 60.28 694 GLU A O 1
ATOM 5651 N N . GLY A 1 695 ? -3.564 -102.625 -56.438 1 55.22 695 GLY A N 1
ATOM 5652 C CA . GLY A 1 695 ? -4.234 -101.812 -57.438 1 55.22 695 GLY A CA 1
ATOM 5653 C C . GLY A 1 695 ? -5.578 -102.375 -57.875 1 55.22 695 GLY A C 1
ATOM 5654 O O . GLY A 1 695 ? -5.691 -103.562 -58.156 1 55.22 695 GLY A O 1
ATOM 5655 N N . SER A 1 696 ? -6.68 -101.75 -57.656 1 61.31 696 SER A N 1
ATOM 5656 C CA . SER A 1 696 ? -7.977 -102.25 -58.062 1 61.31 696 SER A CA 1
ATOM 5657 C C . SER A 1 696 ? -8.016 -102.5 -59.562 1 61.31 696 SER A C 1
ATOM 5659 O O . SER A 1 696 ? -8.719 -103.438 -60.031 1 61.31 696 SER A O 1
ATOM 5661 N N . ASN A 1 697 ? -7.152 -101.75 -60.344 1 64.62 697 ASN A N 1
ATOM 5662 C CA . ASN A 1 697 ? -7.152 -101.938 -61.812 1 64.62 697 ASN A CA 1
ATOM 5663 C C . ASN A 1 697 ? -5.852 -102.625 -62.281 1 64.62 697 ASN A C 1
ATOM 5665 O O . ASN A 1 697 ? -5.762 -103.812 -62.344 1 64.62 697 ASN A O 1
ATOM 5669 N N . GLU A 1 698 ? -4.805 -101.75 -62.531 1 64.31 698 GLU A N 1
ATOM 5670 C CA . GLU A 1 698 ? -3.594 -102.312 -63.125 1 64.31 698 GLU A CA 1
ATOM 5671 C C . GLU A 1 698 ? -2.359 -101.938 -62.312 1 64.31 698 GLU A C 1
ATOM 5673 O O . GLU A 1 698 ? -2.279 -100.875 -61.75 1 64.31 698 GLU A O 1
ATOM 5678 N N . ILE A 1 699 ? -1.479 -102.938 -62.125 1 66.62 699 ILE A N 1
ATOM 5679 C CA . ILE A 1 699 ? -0.12 -102.75 -61.656 1 66.62 699 ILE A CA 1
ATOM 5680 C C . ILE A 1 699 ? 0.877 -103 -62.781 1 66.62 699 ILE A C 1
ATOM 5682 O O . ILE A 1 699 ? 0.918 -104.062 -63.375 1 66.62 699 ILE A O 1
ATOM 5686 N N . THR A 1 700 ? 1.459 -101.875 -63.125 1 66.25 700 THR A N 1
ATOM 5687 C CA . THR A 1 700 ? 2.5 -102 -64.125 1 66.25 700 THR A CA 1
ATOM 5688 C C . THR A 1 700 ? 3.869 -101.688 -63.562 1 66.25 700 THR A C 1
ATOM 5690 O O . THR A 1 700 ? 4.062 -100.625 -62.969 1 66.25 700 THR A O 1
ATOM 5693 N N . LEU A 1 701 ? 4.723 -102.625 -63.562 1 68.62 701 LEU A N 1
ATOM 5694 C CA . LEU A 1 701 ? 6.129 -102.438 -63.219 1 68.62 701 LEU A CA 1
ATOM 5695 C C . LEU A 1 701 ? 6.988 -102.438 -64.5 1 68.62 701 LEU A C 1
ATOM 5697 O O . LEU A 1 701 ? 7.051 -103.438 -65.188 1 68.62 701 LEU A O 1
ATOM 5701 N N . GLU A 1 702 ? 7.52 -101.25 -64.688 1 67.94 702 GLU A N 1
ATOM 5702 C CA . GLU A 1 702 ? 8.352 -101.125 -65.875 1 67.94 702 GLU A CA 1
ATOM 5703 C C . GLU A 1 702 ? 9.789 -100.75 -65.5 1 67.94 702 GLU A C 1
ATOM 5705 O O . GLU A 1 702 ? 10.016 -99.875 -64.688 1 67.94 702 GLU A O 1
ATOM 5710 N N . ALA A 1 703 ? 10.688 -101.625 -66.062 1 64.38 703 ALA A N 1
ATOM 5711 C CA . ALA A 1 703 ? 12.109 -101.312 -65.875 1 64.38 703 ALA A CA 1
ATOM 5712 C C . ALA A 1 703 ? 12.805 -101.312 -67.25 1 64.38 703 ALA A C 1
ATOM 5714 O O . ALA A 1 703 ? 12.43 -102 -68.188 1 64.38 703 ALA A O 1
ATOM 5715 N N . LYS A 1 704 ? 13.773 -100.438 -67.375 1 68.31 704 LYS A N 1
ATOM 5716 C CA . LYS A 1 704 ? 14.523 -100.312 -68.625 1 68.31 704 LYS A CA 1
ATOM 5717 C C . LYS A 1 704 ? 15.492 -101.5 -68.812 1 68.31 704 LYS A C 1
ATOM 5719 O O . LYS A 1 704 ? 15.688 -102 -69.875 1 68.31 704 LYS A O 1
ATOM 5724 N N . THR A 1 705 ? 15.953 -102 -67.75 1 67.69 705 THR A N 1
ATOM 5725 C CA . THR A 1 705 ? 16.953 -103.062 -67.875 1 67.69 705 THR A CA 1
ATOM 5726 C C . THR A 1 705 ? 16.344 -104.375 -67.562 1 67.69 705 THR A C 1
ATOM 5728 O O . THR A 1 705 ? 16.641 -105.375 -68.188 1 67.69 705 THR A O 1
ATOM 5731 N N . GLY A 1 706 ? 15.648 -104.375 -66.5 1 66.25 706 GLY A N 1
ATOM 5732 C CA . GLY A 1 706 ? 15.039 -105.688 -66.125 1 66.25 706 GLY A CA 1
ATOM 5733 C C . GLY A 1 706 ? 14.344 -105.688 -64.812 1 66.25 706 GLY A C 1
ATOM 5734 O O . GLY A 1 706 ? 14.586 -104.75 -63.969 1 66.25 706 GLY A O 1
ATOM 5735 N N . ILE A 1 707 ? 13.383 -106.625 -64.688 1 65.06 707 ILE A N 1
ATOM 5736 C CA . ILE A 1 707 ? 12.68 -106.875 -63.406 1 65.06 707 ILE A CA 1
ATOM 5737 C C . ILE A 1 707 ? 12.945 -108.312 -63 1 65.06 707 ILE A C 1
ATOM 5739 O O . ILE A 1 707 ? 12.805 -109.25 -63.781 1 65.06 707 ILE A O 1
ATOM 5743 N N . SER A 1 708 ? 13.453 -108.438 -61.812 1 62.03 708 SER A N 1
ATOM 5744 C CA . SER A 1 708 ? 13.672 -109.75 -61.281 1 62.03 708 SER A CA 1
ATOM 5745 C C . SER A 1 708 ? 12.828 -110 -60.031 1 62.03 708 SER A C 1
ATOM 5747 O O . SER A 1 708 ? 12.797 -109.188 -59.125 1 62.03 708 SER A O 1
ATOM 5749 N N . LEU A 1 709 ? 12.086 -110.938 -60.125 1 61.41 709 LEU A N 1
ATOM 5750 C CA . LEU A 1 709 ? 11.398 -111.438 -58.938 1 61.41 709 LEU A CA 1
ATOM 5751 C C . LEU A 1 709 ? 12.172 -112.625 -58.344 1 61.41 709 LEU A C 1
ATOM 5753 O O . LEU A 1 709 ? 12.391 -113.625 -59 1 61.41 709 LEU A O 1
ATOM 5757 N N . ARG A 1 710 ? 12.711 -112.375 -57.188 1 57.16 710 ARG A N 1
ATOM 5758 C CA . ARG A 1 710 ? 13.578 -113.375 -56.594 1 57.16 710 ARG A CA 1
ATOM 5759 C C . ARG A 1 710 ? 13.031 -113.812 -55.219 1 57.16 710 ARG A C 1
ATOM 5761 O O . ARG A 1 710 ? 12.562 -113 -54.438 1 57.16 710 ARG A O 1
ATOM 5768 N N . CYS A 1 711 ? 12.852 -115.125 -55.031 1 58.25 711 CYS A N 1
ATOM 5769 C CA . CYS A 1 711 ? 12.617 -115.75 -53.719 1 58.25 711 CYS A CA 1
ATOM 5770 C C . CYS A 1 711 ? 13.633 -116.812 -53.438 1 58.25 711 CYS A C 1
ATOM 5772 O O . CYS A 1 711 ? 13.531 -117.938 -53.969 1 58.25 711 CYS A O 1
ATOM 5774 N N . GLY A 1 712 ? 14.625 -116.5 -52.625 1 57.41 712 GLY A N 1
ATOM 5775 C CA . GLY A 1 712 ? 15.719 -117.438 -52.406 1 57.41 712 GLY A CA 1
ATOM 5776 C C . GLY A 1 712 ? 16.547 -117.688 -53.656 1 57.41 712 GLY A C 1
ATOM 5777 O O . GLY A 1 712 ? 17.016 -116.688 -54.281 1 57.41 712 GLY A O 1
ATOM 5778 N N . GLY A 1 713 ? 16.656 -119 -54.062 1 54.53 713 GLY A N 1
ATOM 5779 C CA . GLY A 1 713 ? 17.391 -119.375 -55.25 1 54.53 713 GLY A CA 1
ATOM 5780 C C . GLY A 1 713 ? 16.547 -119.375 -56.5 1 54.53 713 GLY A C 1
ATOM 5781 O O . GLY A 1 713 ? 17.062 -119.562 -57.625 1 54.53 713 GLY A O 1
ATOM 5782 N N . ASN A 1 714 ? 15.281 -119.062 -56.469 1 56.97 714 ASN A N 1
ATOM 5783 C CA . ASN A 1 714 ? 14.367 -119 -57.625 1 56.97 714 ASN A CA 1
ATOM 5784 C C . ASN A 1 714 ? 14.195 -117.625 -58.156 1 56.97 714 ASN A C 1
ATOM 5786 O O . ASN A 1 714 ? 14.008 -116.688 -57.375 1 56.97 714 ASN A O 1
ATOM 5790 N N . ILE A 1 715 ? 14.406 -117.438 -59.5 1 59.91 715 ILE A N 1
ATOM 5791 C CA . ILE A 1 715 ? 14.367 -116.125 -60.094 1 59.91 715 ILE A CA 1
ATOM 5792 C C . ILE A 1 715 ? 13.516 -116.125 -61.375 1 59.91 715 ILE A C 1
ATOM 5794 O O . ILE A 1 715 ? 13.609 -117.062 -62.188 1 59.91 715 ILE A O 1
ATOM 5798 N N . ALA A 1 716 ? 12.539 -115.25 -61.406 1 64.62 716 ALA A N 1
ATOM 5799 C CA . ALA A 1 716 ? 11.867 -114.875 -62.656 1 64.62 716 ALA A CA 1
ATOM 5800 C C . ALA A 1 716 ? 12.258 -113.5 -63.125 1 64.62 716 ALA A C 1
ATOM 5802 O O . ALA A 1 716 ? 12.117 -112.5 -62.375 1 64.62 716 ALA A O 1
ATOM 5803 N N . THR A 1 717 ? 12.906 -113.375 -64.25 1 63.62 717 THR A N 1
ATOM 5804 C CA . THR A 1 717 ? 13.398 -112.125 -64.688 1 63.62 717 THR A CA 1
ATOM 5805 C C . THR A 1 717 ? 12.758 -111.75 -66.062 1 63.62 717 THR A C 1
ATOM 5807 O O . THR A 1 717 ? 12.586 -112.625 -66.938 1 63.62 717 THR A O 1
ATOM 5810 N N . VAL A 1 718 ? 12.289 -110.562 -66.062 1 69.56 718 VAL A N 1
ATOM 5811 C CA . VAL A 1 718 ? 11.914 -109.938 -67.375 1 69.56 718 VAL A CA 1
ATOM 5812 C C . VAL A 1 718 ? 12.93 -108.875 -67.75 1 69.56 718 VAL A C 1
ATOM 5814 O O . VAL A 1 718 ? 13.086 -107.875 -67 1 69.56 718 VAL A O 1
ATOM 5817 N N . ASP A 1 719 ? 13.766 -109.062 -68.75 1 67.94 719 ASP A N 1
ATOM 5818 C CA . ASP A 1 719 ? 14.742 -108.062 -69.188 1 67.94 719 ASP A CA 1
ATOM 5819 C C . ASP A 1 719 ? 14.656 -107.875 -70.688 1 67.94 719 ASP A C 1
ATOM 5821 O O . ASP A 1 719 ? 13.711 -108.312 -71.312 1 67.94 719 ASP A O 1
ATOM 5825 N N . SER A 1 720 ? 15.695 -107.125 -71.25 1 67.06 720 SER A N 1
ATOM 5826 C CA . SER A 1 720 ? 15.688 -106.75 -72.625 1 67.06 720 SER A CA 1
ATOM 5827 C C . SER A 1 720 ? 15.828 -108 -73.5 1 67.06 720 SER A C 1
ATOM 5829 O O . SER A 1 720 ? 15.414 -108 -74.688 1 67.06 720 SER A O 1
ATOM 5831 N N . SER A 1 721 ? 16.344 -109 -72.938 1 66.94 721 SER A N 1
ATOM 5832 C CA . SER A 1 721 ? 16.609 -110.188 -73.75 1 66.94 721 SER A CA 1
ATOM 5833 C C . SER A 1 721 ? 15.414 -111.188 -73.688 1 66.94 721 SER A C 1
ATOM 5835 O O . SER A 1 721 ? 15.289 -112.062 -74.562 1 66.94 721 SER A O 1
ATOM 5837 N N . GLY A 1 722 ? 14.555 -111.062 -72.75 1 71.25 722 GLY A N 1
ATOM 5838 C CA . GLY A 1 722 ? 13.398 -111.938 -72.625 1 71.25 722 GLY A CA 1
ATOM 5839 C C . GLY A 1 722 ? 12.945 -112.188 -71.188 1 71.25 722 GLY A C 1
ATOM 5840 O O . GLY A 1 722 ? 13.078 -111.312 -70.375 1 71.25 722 GLY A O 1
ATOM 5841 N N . ILE A 1 723 ? 12.133 -113.188 -71.062 1 69.81 723 ILE A N 1
ATOM 5842 C CA . ILE A 1 723 ? 11.656 -113.688 -69.75 1 69.81 723 ILE A CA 1
ATOM 5843 C C . ILE A 1 723 ? 12.406 -114.938 -69.375 1 69.81 723 ILE A C 1
ATOM 5845 O O . ILE A 1 723 ? 12.43 -115.938 -70.125 1 69.81 723 ILE A O 1
ATOM 5849 N N . HIS A 1 724 ? 13.016 -114.812 -68.25 1 65.31 724 HIS A N 1
ATOM 5850 C CA . HIS A 1 724 ? 13.875 -115.938 -67.812 1 65.31 724 HIS A CA 1
ATOM 5851 C C . HIS A 1 724 ? 13.375 -116.5 -66.438 1 65.31 724 HIS A C 1
ATOM 5853 O O . HIS A 1 724 ? 12.969 -115.75 -65.562 1 65.31 724 HIS A O 1
ATOM 5859 N N . PHE A 1 725 ? 13.219 -117.812 -66.375 1 63.06 725 PHE A N 1
ATOM 5860 C CA . PHE A 1 725 ? 12.984 -118.438 -65.125 1 63.06 725 PHE A CA 1
ATOM 5861 C C . PHE A 1 725 ? 14.195 -119.312 -64.75 1 63.06 725 PHE A C 1
ATOM 5863 O O . PHE A 1 725 ? 14.773 -120 -65.562 1 63.06 725 PHE A O 1
ATOM 5870 N N . ASN A 1 726 ? 14.688 -119 -63.594 1 59.38 726 ASN A N 1
ATOM 5871 C CA . ASN A 1 726 ? 15.734 -119.812 -63 1 59.38 726 ASN A CA 1
ATOM 5872 C C . ASN A 1 726 ? 15.242 -120.5 -61.719 1 59.38 726 ASN A C 1
ATOM 5874 O O . ASN A 1 726 ? 15.188 -119.875 -60.656 1 59.38 726 ASN A O 1
ATOM 5878 N N . THR A 1 727 ? 14.609 -121.688 -61.844 1 57 727 THR A N 1
ATOM 5879 C CA . THR A 1 727 ? 14.117 -122.5 -60.719 1 57 727 THR A CA 1
ATOM 5880 C C . THR A 1 727 ? 14.289 -123.938 -60.969 1 57 727 THR A C 1
ATOM 5882 O O . THR A 1 727 ? 14.18 -124.438 -62.125 1 57 727 THR A O 1
ATOM 5885 N N . PRO A 1 728 ? 14.727 -124.875 -60.062 1 52.53 728 PRO A N 1
ATOM 5886 C CA . PRO A 1 728 ? 14.789 -126.312 -60.25 1 52.53 728 PRO A CA 1
ATOM 5887 C C . PRO A 1 728 ? 13.406 -126.938 -60.344 1 52.53 728 PRO A C 1
ATOM 5889 O O . PRO A 1 728 ? 13.273 -128.125 -60.844 1 52.53 728 PRO A O 1
ATOM 5892 N N . ASN A 1 729 ? 12.469 -126.375 -59.812 1 50.91 729 ASN A N 1
ATOM 5893 C CA . ASN A 1 729 ? 11.148 -126.938 -59.688 1 50.91 729 ASN A CA 1
ATOM 5894 C C . ASN A 1 729 ? 10.102 -126.188 -60.531 1 50.91 729 ASN A C 1
ATOM 5896 O O . ASN A 1 729 ? 9.656 -125.125 -60.125 1 50.91 729 ASN A O 1
ATOM 5900 N N . TYR A 1 730 ? 10.148 -126.312 -61.75 1 51 730 TYR A N 1
ATOM 5901 C CA . TYR A 1 730 ? 9.07 -125.812 -62.594 1 51 730 TYR A CA 1
ATOM 5902 C C . TYR A 1 730 ? 7.973 -126.812 -62.781 1 51 730 TYR A C 1
ATOM 5904 O O . TYR A 1 730 ? 8.227 -127.938 -63.312 1 51 730 TYR A O 1
ATOM 5912 N N . VAL A 1 731 ? 6.875 -126.875 -62.125 1 44.75 731 VAL A N 1
ATOM 5913 C CA . VAL A 1 731 ? 5.762 -127.812 -62.281 1 44.75 731 VAL A CA 1
ATOM 5914 C C . VAL A 1 731 ? 4.82 -127.312 -63.375 1 44.75 731 VAL A C 1
ATOM 5916 O O . VAL A 1 731 ? 4.242 -126.25 -63.25 1 44.75 731 VAL A O 1
ATOM 5919 N N . LYS A 1 732 ? 4.949 -127.875 -64.562 1 42.78 732 LYS A N 1
ATOM 5920 C CA . LYS A 1 732 ? 4.055 -127.562 -65.688 1 42.78 732 LYS A CA 1
ATOM 5921 C C . LYS A 1 732 ? 2.646 -128.125 -65.375 1 42.78 732 LYS A C 1
ATOM 5923 O O . LYS A 1 732 ? 1.732 -127.875 -66.188 1 42.78 732 LYS A O 1
ATOM 5928 N N . ASN A 1 733 ? 2.387 -129 -64.5 1 35.84 733 ASN A N 1
ATOM 5929 C CA . ASN A 1 733 ? 1.135 -129.75 -64.438 1 35.84 733 ASN A CA 1
ATOM 5930 C C . ASN A 1 733 ? -0.057 -128.75 -64.188 1 35.84 733 ASN A C 1
ATOM 5932 O O . ASN A 1 733 ? -1.121 -129.25 -63.75 1 35.84 733 ASN A O 1
ATOM 5936 N N . SER A 1 734 ? 0.048 -127.5 -64.125 1 33.19 734 SER A N 1
ATOM 5937 C CA . SER A 1 734 ? -1.341 -127.125 -63.938 1 33.19 734 SER A CA 1
ATOM 5938 C C . SER A 1 734 ? -2.23 -127.625 -65.062 1 33.19 734 SER A C 1
ATOM 5940 O O . SER A 1 734 ? -1.75 -127.875 -66.188 1 33.19 734 SER A O 1
ATOM 5942 N N . GLY A 1 735 ? -3.393 -128.5 -64.812 1 31.14 735 GLY A N 1
ATOM 5943 C CA . GLY A 1 735 ? -4.297 -128.875 -65.875 1 31.14 735 GLY A CA 1
ATOM 5944 C C . GLY A 1 735 ? -4.27 -128 -67.062 1 31.14 735 GLY A C 1
ATOM 5945 O O . GLY A 1 735 ? -4.309 -128.5 -68.25 1 31.14 735 GLY A O 1
ATOM 5946 N N . ASN A 1 736 ? -4.918 -126.812 -66.875 1 27.44 736 ASN A N 1
ATOM 5947 C CA . ASN A 1 736 ? -5.125 -125.938 -68 1 27.44 736 ASN A CA 1
ATOM 5948 C C . ASN A 1 736 ? -3.811 -125.312 -68.5 1 27.44 736 ASN A C 1
ATOM 5950 O O . ASN A 1 736 ? -2.969 -124.938 -67.688 1 27.44 736 ASN A O 1
ATOM 5954 N N . ASP A 1 737 ? -3.174 -125.75 -69.562 1 30.97 737 ASP A N 1
ATOM 5955 C CA . ASP A 1 737 ? -2.098 -125.062 -70.312 1 30.97 737 ASP A CA 1
ATOM 5956 C C . ASP A 1 737 ? -2.139 -123.562 -70.125 1 30.97 737 ASP A C 1
ATOM 5958 O O . ASP A 1 737 ? -2.857 -122.875 -70.812 1 30.97 737 ASP A O 1
ATOM 5962 N N . GLY A 1 738 ? -2.463 -123 -69.062 1 30.7 738 GLY A N 1
ATOM 5963 C CA . GLY A 1 738 ? -2.758 -121.625 -68.688 1 30.7 738 GLY A CA 1
ATOM 5964 C C . GLY A 1 738 ? -1.99 -120.625 -69.5 1 30.7 738 GLY A C 1
ATOM 5965 O O . GLY A 1 738 ? -2.062 -119.438 -69.25 1 30.7 738 GLY A O 1
ATOM 5966 N N . VAL A 1 739 ? -0.685 -120.812 -69.812 1 30.22 739 VAL A N 1
ATOM 5967 C CA . VAL A 1 739 ? -0.197 -119.812 -70.75 1 30.22 739 VAL A CA 1
ATOM 5968 C C . VAL A 1 739 ? -1.017 -119.875 -72.062 1 30.22 739 VAL A C 1
ATOM 5970 O O . VAL A 1 739 ? -1.102 -120.938 -72.688 1 30.22 739 VAL A O 1
ATOM 5973 N N . ASN A 1 740 ? -2.281 -119.312 -72.062 1 29.16 740 ASN A N 1
ATOM 5974 C CA . ASN A 1 740 ? -2.986 -119.188 -73.312 1 29.16 740 ASN A CA 1
ATOM 5975 C C . ASN A 1 740 ? -2.059 -118.688 -74.438 1 29.16 740 ASN A C 1
ATOM 5977 O O . ASN A 1 740 ? -1.719 -117.5 -74.5 1 29.16 740 ASN A O 1
ATOM 5981 N N . GLY A 1 741 ? -0.935 -119.312 -74.625 1 25.91 741 GLY A N 1
ATOM 5982 C CA . GLY A 1 741 ? -0.305 -119.062 -75.875 1 25.91 741 GLY A CA 1
ATOM 5983 C C . GLY A 1 741 ? -1.273 -119.062 -77.062 1 25.91 741 GLY A C 1
ATOM 5984 O O . GLY A 1 741 ? -2.207 -119.875 -77.062 1 25.91 741 GLY A O 1
ATOM 5985 N N . VAL A 1 742 ? -1.645 -117.875 -77.438 1 23.58 742 VAL A N 1
ATOM 5986 C CA . VAL A 1 742 ? -2.363 -117.875 -78.688 1 23.58 742 VAL A CA 1
ATOM 5987 C C . VAL A 1 742 ? -1.84 -119 -79.562 1 23.58 742 VAL A C 1
ATOM 5989 O O . VAL A 1 742 ? -0.628 -119.188 -79.75 1 23.58 742 VAL A O 1
ATOM 5992 N N . GLU A 1 743 ? -2.617 -120 -79.5 1 24.14 743 GLU A N 1
ATOM 5993 C CA . GLU A 1 743 ? -2.48 -121 -80.625 1 24.14 743 GLU A CA 1
ATOM 5994 C C . GLU A 1 743 ? -2.176 -120.25 -81.938 1 24.14 743 GLU A C 1
ATOM 5996 O O . GLU A 1 743 ? -3.041 -119.625 -82.5 1 24.14 743 GLU A O 1
ATOM 6001 N N . VAL A 1 744 ? -1.054 -119.5 -81.875 1 21 744 VAL A N 1
ATOM 6002 C CA . VAL A 1 744 ? -0.865 -119.062 -83.25 1 21 744 VAL A CA 1
ATOM 6003 C C . VAL A 1 744 ? -1.187 -120.188 -84.188 1 21 744 VAL A C 1
ATOM 6005 O O . VAL A 1 744 ? -1.26 -121.375 -83.812 1 21 744 VAL A O 1
ATOM 6008 N N . GLN A 1 745 ? -0.365 -120.25 -85.188 1 21 745 GLN A N 1
ATOM 6009 C CA . GLN A 1 745 ? -0.556 -120.312 -86.625 1 21 745 GLN A CA 1
ATOM 6010 C C . GLN A 1 745 ? -0.846 -121.688 -87.125 1 21 745 GLN A C 1
ATOM 6012 O O . GLN A 1 745 ? -1.816 -121.938 -87.875 1 21 745 GLN A O 1
ATOM 6017 N N . TYR A 1 746 ? 0.217 -122.688 -87.062 1 20.05 746 TYR A N 1
ATOM 6018 C CA . TYR A 1 746 ? 0.628 -123.125 -88.375 1 20.05 746 TYR A CA 1
ATOM 6019 C C . TYR A 1 746 ? -0.286 -124.25 -88.875 1 20.05 746 TYR A C 1
ATOM 6021 O O . TYR A 1 746 ? -1.154 -124.75 -88.125 1 20.05 746 TYR A O 1
ATOM 6029 N N . THR A 1 747 ? 0.502 -125.5 -89.125 1 21.03 747 THR A N 1
ATOM 6030 C CA . THR A 1 747 ? 0.572 -126.25 -90.375 1 21.03 747 THR A CA 1
ATOM 6031 C C . THR A 1 747 ? -0.605 -127.25 -90.438 1 21.03 747 THR A C 1
ATOM 6033 O O . THR A 1 747 ? -0.836 -128 -89.5 1 21.03 747 THR A O 1
ATOM 6036 N N . GLY A 1 748 ? -1.739 -127 -90.812 1 24 748 GLY A N 1
ATOM 6037 C CA . GLY A 1 748 ? -2.553 -127.812 -91.688 1 24 748 GLY A CA 1
ATOM 6038 C C . GLY A 1 748 ? -1.784 -129 -92.188 1 24 748 GLY A C 1
ATOM 6039 O O . GLY A 1 748 ? -0.562 -129.125 -92.062 1 24 748 GLY A O 1
ATOM 6040 N N . ASP A 1 749 ? -2.518 -129.875 -92.812 1 24.25 749 ASP A N 1
ATOM 6041 C CA . ASP A 1 749 ? -2.416 -131.25 -93.5 1 24.25 749 ASP A CA 1
ATOM 6042 C C . ASP A 1 749 ? -1.184 -131.25 -94.375 1 24.25 749 ASP A C 1
ATOM 6044 O O . ASP A 1 749 ? -0.933 -132.25 -95.062 1 24.25 749 ASP A O 1
ATOM 6048 N N . ILE A 1 750 ? -0.222 -130.375 -94.438 1 24.88 750 ILE A N 1
ATOM 6049 C CA . ILE A 1 750 ? 0.212 -130.75 -95.75 1 24.88 750 ILE A CA 1
ATOM 6050 C C . ILE A 1 750 ? 0.756 -132.25 -95.75 1 24.88 750 ILE A C 1
ATOM 6052 O O . ILE A 1 750 ? 0.776 -132.875 -96.75 1 24.88 750 ILE A O 1
ATOM 6056 N N . ILE A 1 751 ? 0.995 -132.875 -94.625 1 23.7 751 ILE A N 1
ATOM 6057 C CA . ILE A 1 751 ? 2.055 -133.75 -95 1 23.7 751 ILE A CA 1
ATOM 6058 C C . ILE A 1 751 ? 1.451 -135 -95.75 1 23.7 751 ILE A C 1
ATOM 6060 O O . ILE A 1 751 ? 0.29 -135.375 -95.562 1 23.7 751 ILE A O 1
ATOM 6064 N N . ASN A 1 752 ? 2.225 -136.125 -96.062 1 22.56 752 ASN A N 1
ATOM 6065 C CA . ASN A 1 752 ? 2.461 -136.875 -97.25 1 22.56 752 ASN A CA 1
ATOM 6066 C C . ASN A 1 752 ? 1.338 -137.875 -97.5 1 22.56 752 ASN A C 1
ATOM 6068 O O . ASN A 1 752 ? 0.72 -138.375 -96.562 1 22.56 752 ASN A O 1
ATOM 6072 N N . LEU A 1 753 ? 0.881 -138 -98.562 1 26.45 753 LEU A N 1
ATOM 6073 C CA . LEU A 1 753 ? 0.316 -138.625 -99.75 1 26.45 753 LEU A CA 1
ATOM 6074 C C . LEU A 1 753 ? 0.792 -140.125 -99.812 1 26.45 753 LEU A C 1
ATOM 6076 O O . LEU A 1 753 ? 1.977 -140.375 -100 1 26.45 753 LEU A O 1
ATOM 6080 N N . ARG A 1 754 ? 0.846 -140.75 -98.562 1 24.48 754 ARG A N 1
ATOM 6081 C CA . ARG A 1 754 ? 1.384 -142 -99 1 24.48 754 ARG A CA 1
ATOM 6082 C C . ARG A 1 754 ? 0.319 -142.875 -99.75 1 24.48 754 ARG A C 1
ATOM 6084 O O . ARG A 1 754 ? -0.841 -142.875 -99.312 1 24.48 754 ARG A O 1
ATOM 6091 N N . ALA A 1 755 ? 0.543 -143 -101 1 24.66 755 ALA A N 1
ATOM 6092 C CA . ALA A 1 755 ? -0.137 -143.875 -101.938 1 24.66 755 ALA A CA 1
ATOM 6093 C C . ALA A 1 755 ? -0.075 -145.375 -101.438 1 24.66 755 ALA A C 1
ATOM 6095 O O . ALA A 1 755 ? 0.996 -146 -101.375 1 24.66 755 ALA A O 1
ATOM 6096 N N . ASP A 1 756 ? -0.389 -145.5 -100.25 1 24.08 756 ASP A N 1
ATOM 6097 C CA . ASP A 1 756 ? -0.312 -147 -100.062 1 24.08 756 ASP A CA 1
ATOM 6098 C C . ASP A 1 756 ? -1.245 -147.625 -101 1 24.08 756 ASP A C 1
ATOM 6100 O O . ASP A 1 756 ? -2.449 -147.375 -101.062 1 24.08 756 ASP A O 1
ATOM 6104 N N . ASP A 1 757 ? -0.668 -148.125 -102.062 1 23.03 757 ASP A N 1
ATOM 6105 C CA . ASP A 1 757 ? -1.239 -149 -103.062 1 23.03 757 ASP A CA 1
ATOM 6106 C C . ASP A 1 757 ? -1.696 -150.25 -102.438 1 23.03 757 ASP A C 1
ATOM 6108 O O . ASP A 1 757 ? -0.898 -151 -101.875 1 23.03 757 ASP A O 1
ATOM 6112 N N . THR A 1 758 ? -2.463 -150.375 -101.562 1 23.42 758 THR A N 1
ATOM 6113 C CA . THR A 1 758 ? -2.695 -151.875 -101.75 1 23.42 758 THR A CA 1
ATOM 6114 C C . THR A 1 758 ? -2.578 -152.25 -103.188 1 23.42 758 THR A C 1
ATOM 6116 O O . THR A 1 758 ? -1.835 -153.125 -103.562 1 23.42 758 THR A O 1
ATOM 6119 N N . ASN A 1 759 ? -3.623 -152.625 -104 1 23.73 759 ASN A N 1
ATOM 6120 C CA . ASN A 1 759 ? -3.961 -152.125 -105.312 1 23.73 759 ASN A CA 1
ATOM 6121 C C . ASN A 1 759 ? -4.109 -150.625 -105.312 1 23.73 759 ASN A C 1
ATOM 6123 O O . ASN A 1 759 ? -5.062 -150 -104.75 1 23.73 759 ASN A O 1
ATOM 6127 N N . ARG A 1 760 ? -3.141 -149.875 -105.188 1 28.34 760 ARG A N 1
ATOM 6128 C CA . ARG A 1 760 ? -2.416 -148.625 -105.312 1 28.34 760 ARG A CA 1
ATOM 6129 C C . ARG A 1 760 ? -3.08 -147.625 -106.312 1 28.34 760 ARG A C 1
ATOM 6131 O O . ARG A 1 760 ? -2.488 -146.625 -106.75 1 28.34 760 ARG A O 1
ATOM 6138 N N . VAL A 1 761 ? -4.055 -147.5 -107.25 1 24.69 761 VAL A N 1
ATOM 6139 C CA . VAL A 1 761 ? -3.479 -146.875 -108.438 1 24.69 761 VAL A CA 1
ATOM 6140 C C . VAL A 1 761 ? -2.93 -145.5 -108.062 1 24.69 761 VAL A C 1
ATOM 6142 O O . VAL A 1 761 ? -3.672 -144.625 -107.625 1 24.69 761 VAL A O 1
ATOM 6145 N N . PHE A 1 762 ? -2.072 -145.25 -107.312 1 27.47 762 PHE A N 1
ATOM 6146 C CA . PHE A 1 762 ? -2.211 -143.75 -107.188 1 27.47 762 PHE A CA 1
ATOM 6147 C C . PHE A 1 762 ? -2.635 -143.125 -108.5 1 27.47 762 PHE A C 1
ATOM 6149 O O . PHE A 1 762 ? -3.662 -142.5 -108.562 1 27.47 762 PHE A O 1
ATOM 6156 N N . LEU A 1 763 ? -1.915 -142.125 -109 1 27.97 763 LEU A N 1
ATOM 6157 C CA . LEU A 1 763 ? -1.895 -142 -110.438 1 27.97 763 LEU A CA 1
ATOM 6158 C C . LEU A 1 763 ? -1.362 -143.375 -111.062 1 27.97 763 LEU A C 1
ATOM 6160 O O . LEU A 1 763 ? -0.288 -143.875 -110.688 1 27.97 763 LEU A O 1
ATOM 6164 N N . SER A 1 764 ? -1.961 -144.375 -111.062 1 27.14 764 SER A N 1
ATOM 6165 C CA . SER A 1 764 ? -1.123 -145.25 -111.75 1 27.14 764 SER A CA 1
ATOM 6166 C C . SER A 1 764 ? -0.336 -144.625 -112.875 1 27.14 764 SER A C 1
ATOM 6168 O O . SER A 1 764 ? -0.632 -143.5 -113.25 1 27.14 764 SER A O 1
ATOM 6170 N N . GLU A 1 765 ? 0.777 -145.25 -113.375 1 28.16 765 GLU A N 1
ATOM 6171 C CA . GLU A 1 765 ? 1.427 -145.125 -114.688 1 28.16 765 GLU A CA 1
ATOM 6172 C C . GLU A 1 765 ? 0.4 -144.875 -115.75 1 28.16 765 GLU A C 1
ATOM 6174 O O . GLU A 1 765 ? -0.697 -145.5 -115.75 1 28.16 765 GLU A O 1
ATOM 6179 N N . VAL A 1 766 ? 0.138 -143.625 -116.188 1 30.66 766 VAL A N 1
ATOM 6180 C CA . VAL A 1 766 ? -0.163 -144 -117.625 1 30.66 766 VAL A CA 1
ATOM 6181 C C . VAL A 1 766 ? 1.062 -144.625 -118.25 1 30.66 766 VAL A C 1
ATOM 6183 O O . VAL A 1 766 ? 2.125 -144 -118.312 1 30.66 766 VAL A O 1
ATOM 6186 N N . ILE A 1 767 ? 1.48 -145.625 -117.75 1 32.16 767 ILE A N 1
ATOM 6187 C CA . ILE A 1 767 ? 2.576 -146 -118.562 1 32.16 767 ILE A CA 1
ATOM 6188 C C . ILE A 1 767 ? 2.123 -146.125 -120.062 1 32.16 767 ILE A C 1
ATOM 6190 O O . ILE A 1 767 ? 1.247 -146.875 -120.438 1 32.16 767 ILE A O 1
ATOM 6194 N N . GLU A 1 768 ? 1.733 -144.875 -120.625 1 33.66 768 GLU A N 1
ATOM 6195 C CA . GLU A 1 768 ? 2.246 -145.375 -121.875 1 33.66 768 GLU A CA 1
ATOM 6196 C C . GLU A 1 768 ? 3.76 -145.5 -121.875 1 33.66 768 GLU A C 1
ATOM 6198 O O . GLU A 1 768 ? 4.43 -145 -121 1 33.66 768 GLU A O 1
ATOM 6203 N N . ASP A 1 769 ? 4.398 -146 -122.688 1 42.47 769 ASP A N 1
ATOM 6204 C CA . ASP A 1 769 ? 5.824 -146.25 -122.812 1 42.47 769 ASP A CA 1
ATOM 6205 C C . ASP A 1 769 ? 6.66 -145.125 -122.188 1 42.47 769 ASP A C 1
ATOM 6207 O O . ASP A 1 769 ? 7.637 -145.375 -121.5 1 42.47 769 ASP A O 1
ATOM 6211 N N . ASP A 1 770 ? 6.531 -143.75 -122.5 1 51.22 770 ASP A N 1
ATOM 6212 C CA . ASP A 1 770 ? 7.645 -142.875 -122.5 1 51.22 770 ASP A CA 1
ATOM 6213 C C . ASP A 1 770 ? 7.516 -141.875 -121.375 1 51.22 770 ASP A C 1
ATOM 6215 O O . ASP A 1 770 ? 8.492 -141.25 -121 1 51.22 770 ASP A O 1
ATOM 6219 N N . TYR A 1 771 ? 6.219 -141.375 -120.812 1 51.97 771 TYR A N 1
ATOM 6220 C CA . TYR A 1 771 ? 6.199 -140.25 -119.875 1 51.97 771 TYR A CA 1
ATOM 6221 C C . TYR A 1 771 ? 5.367 -140.625 -118.625 1 51.97 771 TYR A C 1
ATOM 6223 O O . TYR A 1 771 ? 4.375 -141.375 -118.75 1 51.97 771 TYR A O 1
ATOM 6231 N N . ILE A 1 772 ? 5.855 -140.375 -117.25 1 60.34 772 ILE A N 1
ATOM 6232 C CA . ILE A 1 772 ? 5.203 -140.75 -115.938 1 60.34 772 ILE A CA 1
ATOM 6233 C C . ILE A 1 772 ? 4.781 -139.375 -115.312 1 60.34 772 ILE A C 1
ATOM 6235 O O . ILE A 1 772 ? 5.578 -138.5 -115.188 1 60.34 772 ILE A O 1
ATOM 6239 N N . LEU A 1 773 ? 3.449 -139 -115 1 57.41 773 LEU A N 1
ATOM 6240 C CA . LEU A 1 773 ? 2.973 -137.875 -114.25 1 57.41 773 LEU A CA 1
ATOM 6241 C C . LEU A 1 773 ? 2.963 -138.125 -112.75 1 57.41 773 LEU A C 1
ATOM 6243 O O . LEU A 1 773 ? 2.492 -139.125 -112.312 1 57.41 773 LEU A O 1
ATOM 6247 N N . ARG A 1 774 ? 3.748 -137.375 -111.875 1 60.84 774 ARG A N 1
ATOM 6248 C CA . ARG A 1 774 ? 3.826 -137.375 -110.375 1 60.84 774 ARG A CA 1
ATOM 6249 C C . ARG A 1 774 ? 3.418 -136.125 -109.75 1 60.84 774 ARG A C 1
ATOM 6251 O O . ARG A 1 774 ? 3.709 -135 -110.25 1 60.84 774 ARG A O 1
ATOM 6258 N N . ALA A 1 775 ? 2.486 -136 -108.688 1 56.31 775 ALA A N 1
ATOM 6259 C CA . ALA A 1 775 ? 2.156 -134.875 -107.938 1 56.31 775 ALA A CA 1
ATOM 6260 C C . ALA A 1 775 ? 2.643 -135 -106.5 1 56.31 775 ALA A C 1
ATOM 6262 O O . ALA A 1 775 ? 2.609 -136.125 -105.938 1 56.31 775 ALA A O 1
ATOM 6263 N N . ASP A 1 776 ? 3.363 -133.875 -105.875 1 59.28 776 ASP A N 1
ATOM 6264 C CA . ASP A 1 776 ? 3.836 -133.75 -104.5 1 59.28 776 ASP A CA 1
ATOM 6265 C C . ASP A 1 776 ? 3.279 -132.625 -103.812 1 59.28 776 ASP A C 1
ATOM 6267 O O . ASP A 1 776 ? 2.984 -131.5 -104.438 1 59.28 776 ASP A O 1
ATOM 6271 N N . THR A 1 777 ? 2.83 -132.625 -102.5 1 53.94 777 THR A N 1
ATOM 6272 C CA . THR A 1 777 ? 2.424 -131.5 -101.688 1 53.94 777 THR A CA 1
ATOM 6273 C C . THR A 1 777 ? 3.41 -131.25 -100.562 1 53.94 777 THR A C 1
ATOM 6275 O O . THR A 1 777 ? 3.975 -132.25 -100 1 53.94 777 THR A O 1
ATOM 6278 N N . SER A 1 778 ? 3.951 -130 -100.375 1 57.56 778 SER A N 1
ATOM 6279 C CA . SER A 1 778 ? 4.789 -129.625 -99.25 1 57.56 778 SER A CA 1
ATOM 6280 C C . SER A 1 778 ? 4.109 -128.5 -98.438 1 57.56 778 SER A C 1
ATOM 6282 O O . SER A 1 778 ? 3.504 -127.562 -98.938 1 57.56 778 SER A O 1
ATOM 6284 N N . LEU A 1 779 ? 3.959 -128.75 -97.062 1 48.06 779 LEU A N 1
ATOM 6285 C CA . LEU A 1 779 ? 3.406 -127.812 -96.188 1 48.06 779 LEU A CA 1
ATOM 6286 C C . LEU A 1 779 ? 4.293 -126.562 -96.125 1 48.06 779 LEU A C 1
ATOM 6288 O O . LEU A 1 779 ? 5.508 -126.625 -95.938 1 48.06 779 LEU A O 1
ATOM 6292 N N . LYS A 1 780 ? 3.691 -125.438 -96.562 1 47.44 780 LYS A N 1
ATOM 6293 C CA . LYS A 1 780 ? 4.422 -124.25 -96.312 1 47.44 780 LYS A CA 1
ATOM 6294 C C . LYS A 1 780 ? 4.117 -123.688 -94.938 1 47.44 780 LYS A C 1
ATOM 6296 O O . LYS A 1 780 ? 3.633 -124.375 -94.062 1 47.44 780 LYS A O 1
ATOM 6301 N N . GLU A 1 781 ? 3.926 -122.438 -94.75 1 49.09 781 GLU A N 1
ATOM 6302 C CA . GLU A 1 781 ? 3.631 -121.812 -93.438 1 49.09 781 GLU A CA 1
ATOM 6303 C C . GLU A 1 781 ? 2.125 -121.688 -93.188 1 49.09 781 GLU A C 1
ATOM 6305 O O . GLU A 1 781 ? 1.368 -121.312 -94.125 1 49.09 781 GLU A O 1
ATOM 6310 N N . GLY A 1 782 ? 1.534 -122.125 -91.938 1 47.59 782 GLY A N 1
ATOM 6311 C CA . GLY A 1 782 ? 0.144 -122.062 -91.562 1 47.59 782 GLY A CA 1
ATOM 6312 C C . GLY A 1 782 ? -0.741 -123.062 -92.25 1 47.59 782 GLY A C 1
ATOM 6313 O O . GLY A 1 782 ? -0.465 -124.25 -92.188 1 47.59 782 GLY A O 1
ATOM 6314 N N . THR A 1 783 ? -1.834 -122.625 -92.812 1 52.97 783 THR A N 1
ATOM 6315 C CA . THR A 1 783 ? -2.855 -123.375 -93.562 1 52.97 783 THR A CA 1
ATOM 6316 C C . THR A 1 783 ? -2.545 -123.375 -95.062 1 52.97 783 THR A C 1
ATOM 6318 O O . THR A 1 783 ? -3.391 -123.75 -95.875 1 52.97 783 THR A O 1
ATOM 6321 N N . SER A 1 784 ? -1.355 -123.062 -95.375 1 60.72 784 SER A N 1
ATOM 6322 C CA . SER A 1 784 ? -1.017 -123 -96.812 1 60.72 784 SER A CA 1
ATOM 6323 C C . SER A 1 784 ? -0.134 -124.188 -97.188 1 60.72 784 SER A C 1
ATOM 6325 O O . SER A 1 784 ? 0.825 -124.562 -96.5 1 60.72 784 SER A O 1
ATOM 6327 N N . VAL A 1 785 ? -0.61 -125.125 -98.188 1 61.34 785 VAL A N 1
ATOM 6328 C CA . VAL A 1 785 ? 0.078 -126.25 -98.75 1 61.34 785 VAL A CA 1
ATOM 6329 C C . VAL A 1 785 ? 0.503 -126 -100.188 1 61.34 785 VAL A C 1
ATOM 6331 O O . VAL A 1 785 ? -0.254 -125.375 -100.938 1 61.34 785 VAL A O 1
ATOM 6334 N N . GLU A 1 786 ? 1.77 -126.188 -100.438 1 65.81 786 GLU A N 1
ATOM 6335 C CA . GLU A 1 786 ? 2.236 -126.125 -101.812 1 65.81 786 GLU A CA 1
ATOM 6336 C C . GLU A 1 786 ? 2.098 -127.438 -102.5 1 65.81 786 GLU A C 1
ATOM 6338 O O . GLU A 1 786 ? 2.666 -128.5 -102.062 1 65.81 786 GLU A O 1
ATOM 6343 N N . ALA A 1 787 ? 1.086 -127.562 -103.562 1 66.06 787 ALA A N 1
ATOM 6344 C CA . ALA A 1 787 ? 0.9 -128.75 -104.438 1 66.06 787 ALA A CA 1
ATOM 6345 C C . ALA A 1 787 ? 1.713 -128.625 -105.688 1 66.06 787 ALA A C 1
ATOM 6347 O O . ALA A 1 787 ? 1.653 -127.562 -106.375 1 66.06 787 ALA A O 1
ATOM 6348 N N . THR A 1 788 ? 2.668 -129.5 -105.875 1 69.12 788 THR A N 1
ATOM 6349 C CA . THR A 1 788 ? 3.486 -129.5 -107.125 1 69.12 788 THR A CA 1
ATOM 6350 C C . THR A 1 788 ? 3.17 -130.75 -108 1 69.12 788 THR A C 1
ATOM 6352 O O . THR A 1 788 ? 3.143 -131.875 -107.5 1 69.12 788 THR A O 1
ATOM 6355 N N . CYS A 1 789 ? 2.816 -130.5 -109.312 1 69.5 789 CYS A N 1
ATOM 6356 C CA . CYS A 1 789 ? 2.615 -131.625 -110.312 1 69.5 789 CYS A CA 1
ATOM 6357 C C . CYS A 1 789 ? 3.855 -131.75 -111.188 1 69.5 789 CYS A C 1
ATOM 6359 O O . CYS A 1 789 ? 4.383 -130.75 -111.688 1 69.5 789 CYS A O 1
ATOM 6361 N N . PHE A 1 790 ? 4.383 -133 -111.25 1 67.44 790 PHE A N 1
ATOM 6362 C CA . PHE A 1 790 ? 5.57 -133.25 -112.062 1 67.44 790 PHE A CA 1
ATOM 6363 C C . PHE A 1 790 ? 5.203 -134.125 -113.312 1 67.44 790 PHE A C 1
ATOM 6365 O O . PHE A 1 790 ? 4.34 -135 -113.25 1 67.44 790 PHE A O 1
ATOM 6372 N N . ILE A 1 791 ? 5.703 -133.875 -114.5 1 70.44 791 ILE A N 1
ATOM 6373 C CA . ILE A 1 791 ? 5.773 -134.625 -115.688 1 70.44 791 ILE A CA 1
ATOM 6374 C C . ILE A 1 791 ? 7.16 -135.375 -115.75 1 70.44 791 ILE A C 1
ATOM 6376 O O . ILE A 1 791 ? 8.164 -134.625 -115.938 1 70.44 791 ILE A O 1
ATOM 6380 N N . LEU A 1 792 ? 7.207 -136.625 -115.5 1 65.88 792 LEU A N 1
ATOM 6381 C CA . LEU A 1 792 ? 8.477 -137.375 -115.438 1 65.88 792 LEU A CA 1
ATOM 6382 C C . LEU A 1 792 ? 8.688 -138.125 -116.75 1 65.88 792 LEU A C 1
ATOM 6384 O O . LEU A 1 792 ? 7.734 -138.625 -117.375 1 65.88 792 LEU A O 1
ATOM 6388 N N . GLY A 1 793 ? 9.703 -138 -117.5 1 63.69 793 GLY A N 1
ATOM 6389 C CA . GLY A 1 793 ? 10.086 -138.75 -118.688 1 63.69 793 GLY A CA 1
ATOM 6390 C C . GLY A 1 793 ? 10.68 -140.125 -118.375 1 63.69 793 GLY A C 1
ATOM 6391 O O . GLY A 1 793 ? 10.508 -140.625 -117.25 1 63.69 793 GLY A O 1
ATOM 6392 N N . GLU A 1 794 ? 11.469 -140.625 -119.25 1 66.69 794 GLU A N 1
ATOM 6393 C CA . GLU A 1 794 ? 12.211 -141.875 -119.062 1 66.69 794 GLU A CA 1
ATOM 6394 C C . GLU A 1 794 ? 13.18 -141.75 -117.875 1 66.69 794 GLU A C 1
ATOM 6396 O O . GLU A 1 794 ? 13.773 -140.75 -117.625 1 66.69 794 GLU A O 1
ATOM 6401 N N . GLU A 1 795 ? 13.367 -142.75 -116.938 1 64.44 795 GLU A N 1
ATOM 6402 C CA . GLU A 1 795 ? 14.211 -142.875 -115.75 1 64.44 795 GLU A CA 1
ATOM 6403 C C . GLU A 1 795 ? 13.805 -142 -114.625 1 64.44 795 GLU A C 1
ATOM 6405 O O . GLU A 1 795 ? 14.641 -141.5 -113.812 1 64.44 795 GLU A O 1
ATOM 6410 N N . GLU A 1 796 ? 12.391 -141.375 -114.688 1 62.56 796 GLU A N 1
ATOM 6411 C CA . GLU A 1 796 ? 11.742 -140.625 -113.625 1 62.56 796 GLU A CA 1
ATOM 6412 C C . GLU A 1 796 ? 12.344 -139.25 -113.5 1 62.56 796 GLU A C 1
ATOM 6414 O O . GLU A 1 796 ? 12.312 -138.625 -112.438 1 62.56 796 GLU A O 1
ATOM 6419 N N . LYS A 1 797 ? 12.891 -138.875 -114.562 1 71.88 797 LYS A N 1
ATOM 6420 C CA . LYS A 1 797 ? 13.398 -137.5 -114.625 1 71.88 797 LYS A CA 1
ATOM 6421 C C . LYS A 1 797 ? 12.266 -136.5 -114.75 1 71.88 797 LYS A C 1
ATOM 6423 O O . LYS A 1 797 ? 11.312 -136.75 -115.5 1 71.88 797 LYS A O 1
ATOM 6428 N N . ILE A 1 798 ? 12.352 -135.375 -113.938 1 69.5 798 ILE A N 1
ATOM 6429 C CA . ILE A 1 798 ? 11.312 -134.375 -113.938 1 69.5 798 ILE A CA 1
ATOM 6430 C C . ILE A 1 798 ? 11.383 -133.5 -115.188 1 69.5 798 ILE A C 1
ATOM 6432 O O . ILE A 1 798 ? 12.375 -132.875 -115.438 1 69.5 798 ILE A O 1
ATOM 6436 N N . LEU A 1 799 ? 10.617 -133.625 -116.188 1 71.44 799 LEU A N 1
ATOM 6437 C CA . LEU A 1 799 ? 10.562 -132.875 -117.438 1 71.44 799 LEU A CA 1
ATOM 6438 C C . LEU A 1 799 ? 9.852 -131.5 -117.25 1 71.44 799 LEU A C 1
ATOM 6440 O O . LEU A 1 799 ? 10.195 -130.625 -117.875 1 71.44 799 LEU A O 1
ATOM 6444 N N . ALA A 1 800 ? 8.766 -131.625 -116.438 1 73.25 800 ALA A N 1
ATOM 6445 C CA . ALA A 1 800 ? 8.062 -130.375 -116.125 1 73.25 800 ALA A CA 1
ATOM 6446 C C . ALA A 1 800 ? 7.402 -130.5 -114.75 1 73.25 800 ALA A C 1
ATOM 6448 O O . ALA A 1 800 ? 7.043 -131.5 -114.25 1 73.25 800 ALA A O 1
ATOM 6449 N N . GLN A 1 801 ? 7.473 -129.375 -113.875 1 71.69 801 GLN A N 1
ATOM 6450 C CA . GLN A 1 801 ? 6.766 -129.375 -112.562 1 71.69 801 GLN A CA 1
ATOM 6451 C C . GLN A 1 801 ? 6.055 -128 -112.375 1 71.69 801 GLN A C 1
ATOM 6453 O O . GLN A 1 801 ? 6.488 -126.938 -112.938 1 71.69 801 GLN A O 1
ATOM 6458 N N . LYS A 1 802 ? 4.922 -127.812 -111.938 1 73.88 802 LYS A N 1
ATOM 6459 C CA . LYS A 1 802 ? 4.195 -126.625 -111.5 1 73.88 802 LYS A CA 1
ATOM 6460 C C . LYS A 1 802 ? 3.688 -126.75 -110.125 1 73.88 802 LYS A C 1
ATOM 6462 O O . LYS A 1 802 ? 3.096 -127.75 -109.75 1 73.88 802 LYS A O 1
ATOM 6467 N N . SER A 1 803 ? 4.098 -125.688 -109.312 1 71.06 803 SER A N 1
ATOM 6468 C CA . SER A 1 803 ? 3.705 -125.688 -107.875 1 71.06 803 SER A CA 1
ATOM 6469 C C . SER A 1 803 ? 2.611 -124.625 -107.625 1 71.06 803 SER A C 1
ATOM 6471 O O . SER A 1 803 ? 2.588 -123.625 -108.25 1 71.06 803 SER A O 1
ATOM 6473 N N . LYS A 1 804 ? 1.61 -124.938 -106.938 1 69.56 804 LYS A N 1
ATOM 6474 C CA . LYS A 1 804 ? 0.565 -124 -106.438 1 69.56 804 LYS A CA 1
ATOM 6475 C C . LYS A 1 804 ? 0.422 -124.062 -104.938 1 69.56 804 LYS A C 1
ATOM 6477 O O . LYS A 1 804 ? 0.434 -125.125 -104.312 1 69.56 804 LYS A O 1
ATOM 6482 N N . THR A 1 805 ? 0.503 -122.812 -104.312 1 71.62 805 THR A N 1
ATOM 6483 C CA . THR A 1 805 ? 0.217 -122.75 -102.875 1 71.62 805 THR A CA 1
ATOM 6484 C C . THR A 1 805 ? -1.288 -122.75 -102.625 1 71.62 805 THR A C 1
ATOM 6486 O O . THR A 1 805 ? -2.008 -121.938 -103.188 1 71.62 805 THR A O 1
ATOM 6489 N N . ILE A 1 806 ? -1.821 -123.688 -102.062 1 64.56 806 ILE A N 1
ATOM 6490 C CA . ILE A 1 806 ? -3.256 -123.875 -101.875 1 64.56 806 ILE A CA 1
ATOM 6491 C C . ILE A 1 806 ? -3.568 -123.812 -100.375 1 64.56 806 ILE A C 1
ATOM 6493 O O . ILE A 1 806 ? -2.77 -124.188 -99.5 1 64.56 806 ILE A O 1
ATOM 6497 N N . ASN A 1 807 ? -4.57 -123.062 -99.938 1 64.56 807 ASN A N 1
ATOM 6498 C CA . ASN A 1 807 ? -5.035 -122.938 -98.562 1 64.56 807 ASN A CA 1
ATOM 6499 C C . ASN A 1 807 ? -6.027 -124.062 -98.25 1 64.56 807 ASN A C 1
ATOM 6501 O O . ASN A 1 807 ? -6.887 -124.375 -99.062 1 64.56 807 ASN A O 1
ATOM 6505 N N . VAL A 1 808 ? -5.836 -124.812 -97.188 1 58.22 808 VAL A N 1
ATOM 6506 C CA . VAL A 1 808 ? -6.707 -125.875 -96.688 1 58.22 808 VAL A CA 1
ATOM 6507 C C . VAL A 1 808 ? -8.062 -125.312 -96.312 1 58.22 808 VAL A C 1
ATOM 6509 O O . VAL A 1 808 ? -8.133 -124.312 -95.562 1 58.22 808 VAL A O 1
ATOM 6512 N N . LYS A 1 809 ? -9.156 -125.562 -97.062 1 64.38 809 LYS A N 1
ATOM 6513 C CA . LYS A 1 809 ? -10.531 -125.188 -96.75 1 64.38 809 LYS A CA 1
ATOM 6514 C C . LYS A 1 809 ? -11.375 -126.438 -96.438 1 64.38 809 LYS A C 1
ATOM 6516 O O . LYS A 1 809 ? -11.406 -127.375 -97.25 1 64.38 809 LYS A O 1
ATOM 6521 N N . ASN A 1 810 ? -12.094 -126.5 -95.25 1 55.75 810 ASN A N 1
ATOM 6522 C CA . ASN A 1 810 ? -12.977 -127.562 -94.75 1 55.75 810 ASN A CA 1
ATOM 6523 C C . ASN A 1 810 ? -12.281 -128.875 -94.812 1 55.75 810 ASN A C 1
ATOM 6525 O O . ASN A 1 810 ? -12.852 -129.875 -95.312 1 55.75 810 ASN A O 1
ATOM 6529 N N . SER A 1 811 ? -11.055 -129.125 -94.375 1 53.53 811 SER A N 1
ATOM 6530 C CA . SER A 1 811 ? -10.211 -130.25 -94.25 1 53.53 811 SER A CA 1
ATOM 6531 C C . SER A 1 811 ? -9.953 -130.875 -95.625 1 53.53 811 SER A C 1
ATOM 6533 O O . SER A 1 811 ? -9.758 -132.125 -95.75 1 53.53 811 SER A O 1
ATOM 6535 N N . GLN A 1 812 ? -10.258 -130.125 -96.688 1 56.66 812 GLN A N 1
ATOM 6536 C CA . GLN A 1 812 ? -10.008 -130.5 -98.062 1 56.66 812 GLN A CA 1
ATOM 6537 C C . GLN A 1 812 ? -9.102 -129.625 -98.812 1 56.66 812 GLN A C 1
ATOM 6539 O O . GLN A 1 812 ? -9.086 -128.375 -98.5 1 56.66 812 GLN A O 1
ATOM 6544 N N . LEU A 1 813 ? -8.133 -130.125 -99.625 1 57.34 813 LEU A N 1
ATOM 6545 C CA . LEU A 1 813 ? -7.312 -129.375 -100.5 1 57.34 813 LEU A CA 1
ATOM 6546 C C . LEU A 1 813 ? -7.531 -129.75 -101.938 1 57.34 813 LEU A C 1
ATOM 6548 O O . LEU A 1 813 ? -7.668 -131 -102.25 1 57.34 813 LEU A O 1
ATOM 6552 N N . GLU A 1 814 ? -7.973 -128.875 -102.75 1 61.69 814 GLU A N 1
ATOM 6553 C CA . GLU A 1 814 ? -8.188 -129.125 -104.188 1 61.69 814 GLU A CA 1
ATOM 6554 C C . GLU A 1 814 ? -7.309 -128.25 -105.062 1 61.69 814 GLU A C 1
ATOM 6556 O O . GLU A 1 814 ? -7.238 -127 -104.812 1 61.69 814 GLU A O 1
ATOM 6561 N N . ALA A 1 815 ? -6.32 -128.875 -105.812 1 62 815 ALA A N 1
ATOM 6562 C CA . ALA A 1 815 ? -5.594 -128.125 -106.812 1 62 815 ALA A CA 1
ATOM 6563 C C . ALA A 1 815 ? -5.828 -128.625 -108.188 1 62 815 ALA A C 1
ATOM 6565 O O . ALA A 1 815 ? -5.883 -129.875 -108.438 1 62 815 ALA A O 1
ATOM 6566 N N . VAL A 1 816 ? -6.148 -127.688 -109.125 1 67.12 816 VAL A N 1
ATOM 6567 C CA . VAL A 1 816 ? -6.324 -128 -110.562 1 67.12 816 VAL A CA 1
ATOM 6568 C C . VAL A 1 816 ? -5.129 -127.5 -111.375 1 67.12 816 VAL A C 1
ATOM 6570 O O . VAL A 1 816 ? -4.758 -126.312 -111.25 1 67.12 816 VAL A O 1
ATOM 6573 N N . PHE A 1 817 ? -4.402 -128.5 -112 1 65.06 817 PHE A N 1
ATOM 6574 C CA . PHE A 1 817 ? -3.289 -128.125 -112.875 1 65.06 817 PHE A CA 1
ATOM 6575 C C . PHE A 1 817 ? -3.668 -128.25 -114.312 1 65.06 817 PHE A C 1
ATOM 6577 O O . PHE A 1 817 ? -4.309 -129.25 -114.75 1 65.06 817 PHE A O 1
ATOM 6584 N N . ASP A 1 818 ? -3.523 -127.125 -115 1 66.94 818 ASP A N 1
ATOM 6585 C CA . ASP A 1 818 ? -3.68 -127.125 -116.5 1 66.94 818 ASP A CA 1
ATOM 6586 C C . ASP A 1 818 ? -2.438 -127.75 -117.188 1 66.94 818 ASP A C 1
ATOM 6588 O O . ASP A 1 818 ? -1.4 -127.062 -117.25 1 66.94 818 ASP A O 1
ATOM 6592 N N . LEU A 1 819 ? -2.48 -129 -117.625 1 62.59 819 LEU A N 1
ATOM 6593 C CA . LEU A 1 819 ? -1.338 -129.75 -118.188 1 62.59 819 LEU A CA 1
ATOM 6594 C C . LEU A 1 819 ? -0.882 -129.125 -119.5 1 62.59 819 LEU A C 1
ATOM 6596 O O . LEU A 1 819 ? 0.304 -129.25 -119.812 1 62.59 819 LEU A O 1
ATOM 6600 N N . ASP A 1 820 ? -1.863 -128.5 -120.188 1 70.19 820 ASP A N 1
ATOM 6601 C CA . ASP A 1 820 ? -1.453 -127.812 -121.438 1 70.19 820 ASP A CA 1
ATOM 6602 C C . ASP A 1 820 ? -0.554 -126.625 -121.125 1 70.19 820 ASP A C 1
ATOM 6604 O O . ASP A 1 820 ? 0.417 -126.375 -121.812 1 70.19 820 ASP A O 1
ATOM 6608 N N . GLU A 1 821 ? -0.85 -126 -120 1 74 821 GLU A N 1
ATOM 6609 C CA . GLU A 1 821 ? -0.023 -124.875 -119.562 1 74 821 GLU A CA 1
ATOM 6610 C C . GLU A 1 821 ? 1.341 -125.312 -119.062 1 74 821 GLU A C 1
ATOM 6612 O O . GLU A 1 821 ? 2.365 -124.75 -119.375 1 74 821 GLU A O 1
ATOM 6617 N N . ILE A 1 822 ? 1.4 -126.5 -118.5 1 68.56 822 ILE A N 1
ATOM 6618 C CA . ILE A 1 822 ? 2.656 -127.062 -118 1 68.56 822 ILE A CA 1
ATOM 6619 C C . ILE A 1 822 ? 3.477 -127.625 -119.125 1 68.56 822 ILE A C 1
ATOM 6621 O O . ILE A 1 822 ? 4.691 -127.438 -119.25 1 68.56 822 ILE A O 1
ATOM 6625 N N . LYS A 1 823 ? 2.82 -128.125 -120.062 1 69.06 823 LYS A N 1
ATOM 6626 C CA . LYS A 1 823 ? 3.451 -128.625 -121.25 1 69.06 823 LYS A CA 1
ATOM 6627 C C . LYS A 1 823 ? 4.031 -127.5 -122.062 1 69.06 823 LYS A C 1
ATOM 6629 O O . LYS A 1 823 ? 5.168 -127.625 -122.562 1 69.06 823 LYS A O 1
ATOM 6634 N N . ASN A 1 824 ? 3.184 -126.5 -122.25 1 72.62 824 ASN A N 1
ATOM 6635 C CA . ASN A 1 824 ? 3.6 -125.438 -123.125 1 72.62 824 ASN A CA 1
ATOM 6636 C C . ASN A 1 824 ? 4.719 -124.625 -122.5 1 72.62 824 ASN A C 1
ATOM 6638 O O . ASN A 1 824 ? 5.66 -124.188 -123.188 1 72.62 824 ASN A O 1
ATOM 6642 N N . LYS A 1 825 ? 4.676 -124.438 -121.125 1 69.56 825 LYS A N 1
ATOM 6643 C CA . LYS A 1 825 ? 5.703 -123.625 -120.5 1 69.56 825 LYS A CA 1
ATOM 6644 C C . LYS A 1 825 ? 7.043 -124.375 -120.5 1 69.56 825 LYS A C 1
ATOM 6646 O O . LYS A 1 825 ? 8.102 -123.75 -120.5 1 69.56 825 LYS A O 1
ATOM 6651 N N . ASN A 1 826 ? 6.996 -125.688 -120.562 1 66.62 826 ASN A N 1
ATOM 6652 C CA . ASN A 1 826 ? 8.242 -126.438 -120.5 1 66.62 826 ASN A CA 1
ATOM 6653 C C . ASN A 1 826 ? 8.484 -127.188 -121.875 1 66.62 826 ASN A C 1
ATOM 6655 O O . ASN A 1 826 ? 9.375 -128 -121.938 1 66.62 826 ASN A O 1
ATOM 6659 N N . GLN A 1 827 ? 7.68 -126.875 -122.938 1 66.19 827 GLN A N 1
ATOM 6660 C CA . GLN A 1 827 ? 7.801 -127.312 -124.375 1 66.19 827 GLN A CA 1
ATOM 6661 C C . GLN A 1 827 ? 7.789 -128.875 -124.438 1 66.19 827 GLN A C 1
ATOM 6663 O O . GLN A 1 827 ? 8.602 -129.375 -125.125 1 66.19 827 GLN A O 1
ATOM 6668 N N . LEU A 1 828 ? 7.012 -129.5 -123.562 1 63.38 828 LEU A N 1
ATOM 6669 C CA . LEU A 1 828 ? 6.914 -130.875 -123.625 1 63.38 828 LEU A CA 1
ATOM 6670 C C . LEU A 1 828 ? 5.805 -131.375 -124.562 1 63.38 828 LEU A C 1
ATOM 6672 O O . LEU A 1 828 ? 4.703 -130.75 -124.562 1 63.38 828 LEU A O 1
ATOM 6676 N N . ASP A 1 829 ? 6.008 -131.875 -125.625 1 58.28 829 ASP A N 1
ATOM 6677 C CA . ASP A 1 829 ? 5.074 -132.375 -126.688 1 58.28 829 ASP A CA 1
ATOM 6678 C C . ASP A 1 829 ? 4.414 -133.75 -126.188 1 58.28 829 ASP A C 1
ATOM 6680 O O . ASP A 1 829 ? 4.887 -134.75 -126.5 1 58.28 829 ASP A O 1
ATOM 6684 N N . ILE A 1 830 ? 3.824 -133.75 -125.062 1 54.97 830 ILE A N 1
ATOM 6685 C CA . ILE A 1 830 ? 3.174 -135 -124.562 1 54.97 830 ILE A CA 1
ATOM 6686 C C . ILE A 1 830 ? 1.679 -135 -124.875 1 54.97 830 ILE A C 1
ATOM 6688 O O . ILE A 1 830 ? 0.972 -134.125 -124.375 1 54.97 830 ILE A O 1
ATOM 6692 N N . ASN A 1 831 ? 1.141 -135.375 -126 1 54.41 831 ASN A N 1
ATOM 6693 C CA . ASN A 1 831 ? -0.223 -135.25 -126.5 1 54.41 831 ASN A CA 1
ATOM 6694 C C . ASN A 1 831 ? -1.217 -136 -125.625 1 54.41 831 ASN A C 1
ATOM 6696 O O . ASN A 1 831 ? -2.416 -135.625 -125.625 1 54.41 831 ASN A O 1
ATOM 6700 N N . ASP A 1 832 ? -0.925 -137.125 -125.062 1 50.06 832 ASP A N 1
ATOM 6701 C CA . ASP A 1 832 ? -1.945 -138 -124.625 1 50.06 832 ASP A CA 1
ATOM 6702 C C . ASP A 1 832 ? -2.357 -137.75 -123.188 1 50.06 832 ASP A C 1
ATOM 6704 O O . ASP A 1 832 ? -3.131 -138.375 -122.562 1 50.06 832 ASP A O 1
ATOM 6708 N N . ILE A 1 833 ? -1.626 -137 -122.438 1 48.06 833 ILE A N 1
ATOM 6709 C CA . ILE A 1 833 ? -2.021 -136.75 -121.062 1 48.06 833 ILE A CA 1
ATOM 6710 C C . ILE A 1 833 ? -3.1 -135.75 -121 1 48.06 833 ILE A C 1
ATOM 6712 O O . ILE A 1 833 ? -2.857 -134.5 -121.312 1 48.06 833 ILE A O 1
ATOM 6716 N N . GLU A 1 834 ? -4.422 -136 -121.062 1 42.5 834 GLU A N 1
ATOM 6717 C CA . GLU A 1 834 ? -5.504 -135 -121 1 42.5 834 GLU A CA 1
ATOM 6718 C C . GLU A 1 834 ? -5.508 -134.25 -119.625 1 42.5 834 GLU A C 1
ATOM 6720 O O . GLU A 1 834 ? -4.551 -134.375 -118.875 1 42.5 834 GLU A O 1
ATOM 6725 N N . LYS A 1 835 ? -6.641 -133.875 -119 1 48.31 835 LYS A N 1
ATOM 6726 C CA . LYS A 1 835 ? -6.902 -133.125 -117.75 1 48.31 835 LYS A CA 1
ATOM 6727 C C . LYS A 1 835 ? -6.918 -134 -116.562 1 48.31 835 LYS A C 1
ATOM 6729 O O . LYS A 1 835 ? -7.305 -135.25 -116.688 1 48.31 835 LYS A O 1
ATOM 6734 N N . TYR A 1 836 ? -5.938 -133.75 -115.625 1 41.06 836 TYR A N 1
ATOM 6735 C CA . TYR A 1 836 ? -6.016 -134.625 -114.375 1 41.06 836 TYR A CA 1
ATOM 6736 C C . TYR A 1 836 ? -6.578 -133.75 -113.25 1 41.06 836 TYR A C 1
ATOM 6738 O O . TYR A 1 836 ? -6.348 -132.625 -113.125 1 41.06 836 TYR A O 1
ATOM 6746 N N . LYS A 1 837 ? -7.633 -134 -112.75 1 44.88 837 LYS A N 1
ATOM 6747 C CA . LYS A 1 837 ? -8.234 -133.375 -111.562 1 44.88 837 LYS A CA 1
ATOM 6748 C C . LYS A 1 837 ? -8.078 -134.375 -110.312 1 44.88 837 LYS A C 1
ATOM 6750 O O . LYS A 1 837 ? -8.156 -135.5 -110.438 1 44.88 837 LYS A O 1
ATOM 6755 N N . GLY A 1 838 ? -7.32 -134 -109.438 1 41.81 838 GLY A N 1
ATOM 6756 C CA . GLY A 1 838 ? -7.312 -134.75 -108.25 1 41.81 838 GLY A CA 1
ATOM 6757 C C . GLY A 1 838 ? -7.914 -134 -107.062 1 41.81 838 GLY A C 1
ATOM 6758 O O . GLY A 1 838 ? -7.957 -132.75 -107 1 41.81 838 GLY A O 1
ATOM 6759 N N . LYS A 1 839 ? -8.867 -134.5 -106.438 1 43.97 839 LYS A N 1
ATOM 6760 C CA . LYS A 1 839 ? -9.453 -134 -105.125 1 43.97 839 LYS A CA 1
ATOM 6761 C C . LYS A 1 839 ? -8.789 -134.625 -103.938 1 43.97 839 LYS A C 1
ATOM 6763 O O . LYS A 1 839 ? -8.508 -135.875 -104 1 43.97 839 LYS A O 1
ATOM 6768 N N . MET A 1 840 ? -8.188 -133.875 -103.25 1 39.72 840 MET A N 1
ATOM 6769 C CA . MET A 1 840 ? -7.613 -134.5 -102.062 1 39.72 840 MET A CA 1
ATOM 6770 C C . MET A 1 840 ? -8.359 -134 -100.812 1 39.72 840 MET A C 1
ATOM 6772 O O . MET A 1 840 ? -8.883 -132.875 -100.75 1 39.72 840 MET A O 1
ATOM 6776 N N . GLN A 1 841 ? -8.773 -134.875 -100 1 42.28 841 GLN A N 1
ATOM 6777 C CA . GLN A 1 841 ? -9.461 -134.5 -98.75 1 42.28 841 GLN A CA 1
ATOM 6778 C C . GLN A 1 841 ? -8.469 -134.375 -97.625 1 42.28 841 GLN A C 1
ATOM 6780 O O . GLN A 1 841 ? -7.438 -135 -97.562 1 42.28 841 GLN A O 1
ATOM 6785 N N . TRP A 1 842 ? -8.68 -133.125 -97 1 38.97 842 TRP A N 1
ATOM 6786 C CA . TRP A 1 842 ? -7.867 -132.625 -95.875 1 38.97 842 TRP A CA 1
ATOM 6787 C C . TRP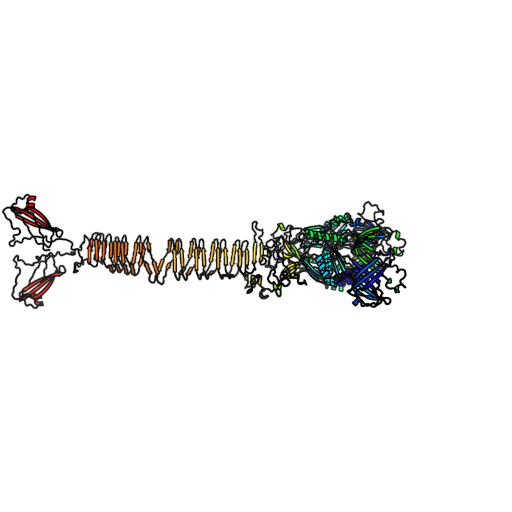 A 1 842 ? -8.57 -132.875 -94.562 1 38.97 842 TRP A C 1
ATOM 6789 O O . TRP A 1 842 ? -9.758 -132.625 -94.438 1 38.97 842 TRP A O 1
ATOM 6799 N N . GLU A 1 843 ? -8.281 -133.875 -93.812 1 36.81 843 GLU A N 1
ATOM 6800 C CA . GLU A 1 843 ? -8.875 -133.875 -92.5 1 36.81 843 GLU A CA 1
ATOM 6801 C C . GLU A 1 843 ? -8.148 -133 -91.5 1 36.81 843 GLU A C 1
ATOM 6803 O O . GLU A 1 843 ? -6.93 -133.125 -91.375 1 36.81 843 GLU A O 1
ATOM 6808 N N . ALA A 1 844 ? -8.773 -131.875 -91.312 1 36.38 844 ALA A N 1
ATOM 6809 C CA . ALA A 1 844 ? -8.328 -131 -90.25 1 36.38 844 ALA A CA 1
ATOM 6810 C C . ALA A 1 844 ? -8.18 -131.625 -88.938 1 36.38 844 ALA A C 1
ATOM 6812 O O . ALA A 1 844 ? -8.992 -132.5 -88.562 1 36.38 844 ALA A O 1
ATOM 6813 N N . MET B 1 1 ? -13.844 18.016 17.656 1 22.45 1 MET B N 1
ATOM 6814 C CA . MET B 1 1 ? -12.945 18.938 16.953 1 22.45 1 MET B CA 1
ATOM 6815 C C . MET B 1 1 ? -13.648 20.25 16.656 1 22.45 1 MET B C 1
ATOM 6817 O O . MET B 1 1 ? -13.031 21.312 16.703 1 22.45 1 MET B O 1
ATOM 6821 N N . SER B 1 2 ? -15.016 20.047 16.484 1 25.72 2 SER B N 1
ATOM 6822 C CA . SER B 1 2 ? -15.781 21.234 16.094 1 25.72 2 SER B CA 1
ATOM 6823 C C . SER B 1 2 ? -16.062 22.141 17.281 1 25.72 2 SER B C 1
ATOM 6825 O O . SER B 1 2 ? -16.219 23.344 17.125 1 25.72 2 SER B O 1
ATOM 6827 N N . LYS B 1 3 ? -16.484 21.422 18.375 1 32.91 3 LYS B N 1
ATOM 6828 C CA . LYS B 1 3 ? -16.891 22.219 19.531 1 32.91 3 LYS B CA 1
ATOM 6829 C C . LYS B 1 3 ? -15.742 23.094 20.031 1 32.91 3 LYS B C 1
ATOM 6831 O O . LYS B 1 3 ? -15.969 24.109 20.688 1 32.91 3 LYS B O 1
ATOM 6836 N N . GLU B 1 4 ? -14.656 22.438 19.781 1 30.25 4 GLU B N 1
ATOM 6837 C CA . GLU B 1 4 ? -13.477 23.125 20.312 1 30.25 4 GLU B CA 1
ATOM 6838 C C . GLU B 1 4 ? -13.109 24.328 19.453 1 30.25 4 GLU B C 1
ATOM 6840 O O . GLU B 1 4 ? -12.516 25.281 19.953 1 30.25 4 GLU B O 1
ATOM 6845 N N . ILE B 1 5 ? -13.547 24.312 18.172 1 30.98 5 ILE B N 1
ATOM 6846 C CA . ILE B 1 5 ? -13.133 25.391 17.281 1 30.98 5 ILE B CA 1
ATOM 6847 C C . ILE B 1 5 ? -13.938 26.656 17.594 1 30.98 5 ILE B C 1
ATOM 6849 O O . ILE B 1 5 ? -13.383 27.75 17.656 1 30.98 5 ILE B O 1
ATOM 6853 N N . ILE B 1 6 ? -15.211 26.422 17.844 1 32.66 6 ILE B N 1
ATOM 6854 C CA . ILE B 1 6 ? -16.016 27.625 18.016 1 32.66 6 ILE B CA 1
ATOM 6855 C C . ILE B 1 6 ? -15.641 28.312 19.312 1 32.66 6 ILE B C 1
ATOM 6857 O O . ILE B 1 6 ? -15.508 29.547 19.359 1 32.66 6 ILE B O 1
ATOM 6861 N N . ARG B 1 7 ? -15.445 27.562 20.406 1 38 7 ARG B N 1
ATOM 6862 C CA . ARG B 1 7 ? -15.164 28.172 21.703 1 38 7 ARG B CA 1
ATOM 6863 C C . ARG B 1 7 ? -13.797 28.859 21.703 1 38 7 ARG B C 1
ATOM 6865 O O . ARG B 1 7 ? -13.633 29.938 22.281 1 38 7 ARG B O 1
ATOM 6872 N N . ASN B 1 8 ? -12.93 28.266 20.875 1 36.72 8 ASN B N 1
ATOM 6873 C CA . ASN B 1 8 ? -11.609 28.875 20.812 1 36.72 8 ASN B CA 1
ATOM 6874 C C . ASN B 1 8 ? -11.641 30.188 20.031 1 36.72 8 ASN B C 1
ATOM 6876 O O . ASN B 1 8 ? -10.781 31.047 20.219 1 36.72 8 ASN B O 1
ATOM 6880 N N . ASN B 1 9 ? -12.625 30.359 19.203 1 34.66 9 ASN B N 1
ATOM 6881 C CA . ASN B 1 9 ? -12.688 31.625 18.469 1 34.66 9 ASN B CA 1
ATOM 6882 C C . ASN B 1 9 ? -13.172 32.781 19.359 1 34.66 9 ASN B C 1
ATOM 6884 O O . ASN B 1 9 ? -12.672 33.906 19.266 1 34.66 9 ASN B O 1
ATOM 6888 N N . VAL B 1 10 ? -14.133 32.562 20.266 1 37.5 10 VAL B N 1
ATOM 6889 C CA . VAL B 1 10 ? -14.617 33.656 21.109 1 37.5 10 VAL B CA 1
ATOM 6890 C C . VAL B 1 10 ? -13.57 33.969 22.172 1 37.5 10 VAL B C 1
ATOM 6892 O O . VAL B 1 10 ? -13.32 35.156 22.438 1 37.5 10 VAL B O 1
ATOM 6895 N N . GLU B 1 11 ? -12.938 32.938 22.703 1 37.19 11 GLU B N 1
ATOM 6896 C CA . GLU B 1 11 ? -11.953 33.219 23.734 1 37.19 11 GLU B CA 1
ATOM 6897 C C . GLU B 1 11 ? -10.695 33.844 23.156 1 37.19 11 GLU B C 1
ATOM 6899 O O . GLU B 1 11 ? -10.086 34.719 23.797 1 37.19 11 GLU B O 1
ATOM 6904 N N . GLU B 1 12 ? -10.359 33.531 22.016 1 35.09 12 GLU B N 1
ATOM 6905 C CA . GLU B 1 12 ? -9.234 34.188 21.375 1 35.09 12 GLU B CA 1
ATOM 6906 C C . GLU B 1 12 ? -9.57 35.625 21.047 1 35.09 12 GLU B C 1
ATOM 6908 O O . GLU B 1 12 ? -8.695 36.5 21.062 1 35.09 12 GLU B O 1
ATOM 6913 N N . ILE B 1 13 ? -10.82 35.906 20.859 1 32.75 13 ILE B N 1
ATOM 6914 C CA . ILE B 1 13 ? -11.211 37.281 20.641 1 32.75 13 ILE B CA 1
ATOM 6915 C C . ILE B 1 13 ? -11.031 38.062 21.938 1 32.75 13 ILE B C 1
ATOM 6917 O O . ILE B 1 13 ? -10.516 39.188 21.922 1 32.75 13 ILE B O 1
ATOM 6921 N N . GLU B 1 14 ? -11.359 37.406 23.047 1 33 14 GLU B N 1
ATOM 6922 C CA . GLU B 1 14 ? -11.227 38.188 24.281 1 33 14 GLU B CA 1
ATOM 6923 C C . GLU B 1 14 ? -9.758 38.438 24.625 1 33 14 GLU B C 1
ATOM 6925 O O . GLU B 1 14 ? -9.398 39.531 25.094 1 33 14 GLU B O 1
ATOM 6930 N N . GLU B 1 15 ? -8.914 37.375 24.391 1 34.97 15 GLU B N 1
ATOM 6931 C CA . GLU B 1 15 ? -7.52 37.531 24.812 1 34.97 15 GLU B CA 1
ATOM 6932 C C . GLU B 1 15 ? -6.754 38.438 23.844 1 34.97 15 GLU B C 1
ATOM 6934 O O . GLU B 1 15 ? -5.832 39.156 24.266 1 34.97 15 GLU B O 1
ATOM 6939 N N . GLY B 1 16 ? -7.016 38.344 22.578 1 30.81 16 GLY B N 1
ATOM 6940 C CA . GLY B 1 16 ? -6.375 39.219 21.609 1 30.81 16 GLY B CA 1
ATOM 6941 C C . GLY B 1 16 ? -6.695 40.688 21.828 1 30.81 16 GLY B C 1
ATOM 6942 O O . GLY B 1 16 ? -6.082 41.562 21.203 1 30.81 16 GLY B O 1
ATOM 6943 N N . LEU B 1 17 ? -7.852 40.906 22.375 1 29.62 17 LEU B N 1
ATOM 6944 C CA . LEU B 1 17 ? -8.211 42.312 22.547 1 29.62 17 LEU B CA 1
ATOM 6945 C C . LEU B 1 17 ? -7.273 43 23.531 1 29.62 17 LEU B C 1
ATOM 6947 O O . LEU B 1 17 ? -7.246 44.219 23.625 1 29.62 17 LEU B O 1
ATOM 6951 N N . LYS B 1 18 ? -6.641 42.344 24.469 1 34.81 18 LYS B N 1
ATOM 6952 C CA . LYS B 1 18 ? -5.984 43.094 25.531 1 34.81 18 LYS B CA 1
ATOM 6953 C C . LYS B 1 18 ? -4.664 43.688 25.047 1 34.81 18 LYS B C 1
ATOM 6955 O O . LYS B 1 18 ? -4.207 44.719 25.578 1 34.81 18 LYS B O 1
ATOM 6960 N N . SER B 1 19 ? -3.9 42.844 24.312 1 31.98 19 SER B N 1
ATOM 6961 C CA . SER B 1 19 ? -2.537 43.375 24.234 1 31.98 19 SER B CA 1
ATOM 6962 C C . SER B 1 19 ? -2.4 44.406 23.141 1 31.98 19 SER B C 1
ATOM 6964 O O . SER B 1 19 ? -1.308 44.938 22.906 1 31.98 19 SER B O 1
ATOM 6966 N N . GLY B 1 20 ? -3.211 44.375 22.016 1 30.06 20 GLY B N 1
ATOM 6967 C CA . GLY B 1 20 ? -2.914 45.375 21.016 1 30.06 20 GLY B CA 1
ATOM 6968 C C . GLY B 1 20 ? -3.127 46.812 21.484 1 30.06 20 GLY B C 1
ATOM 6969 O O . GLY B 1 20 ? -3.85 47.031 22.469 1 30.06 20 GLY B O 1
ATOM 6970 N N . VAL B 1 21 ? -2.234 47.719 21.266 1 30.75 21 VAL B N 1
ATOM 6971 C CA . VAL B 1 21 ? -2.371 49.156 21.422 1 30.75 21 VAL B CA 1
ATOM 6972 C C . VAL B 1 21 ? -3.777 49.594 21.016 1 30.75 21 VAL B C 1
ATOM 6974 O O . VAL B 1 21 ? -4.234 49.281 19.906 1 30.75 21 VAL B O 1
ATOM 6977 N N . ASN B 1 22 ? -4.602 49.781 21.938 1 32.41 22 ASN B N 1
ATOM 6978 C CA . ASN B 1 22 ? -5.973 50.25 21.812 1 32.41 22 ASN B CA 1
ATOM 6979 C C . ASN B 1 22 ? -6.074 51.375 20.781 1 32.41 22 ASN B C 1
ATOM 6981 O O . ASN B 1 22 ? -5.668 52.5 21.047 1 32.41 22 ASN B O 1
ATOM 6985 N N . LEU B 1 23 ? -5.895 51.125 19.516 1 33.22 23 LEU B N 1
ATOM 6986 C CA . LEU B 1 23 ? -6.324 52.062 18.5 1 33.22 23 LEU B CA 1
ATOM 6987 C C . LEU B 1 23 ? -7.594 52.812 18.938 1 33.22 23 LEU B C 1
ATOM 6989 O O . LEU B 1 23 ? -8.109 53.656 18.219 1 33.22 23 LEU B O 1
ATOM 6993 N N . LYS B 1 24 ? -8.164 52.406 19.984 1 38.16 24 LYS B N 1
ATOM 6994 C CA . LYS B 1 24 ? -9.43 52.969 20.469 1 38.16 24 LYS B CA 1
ATOM 6995 C C . LYS B 1 24 ? -9.258 54.406 20.922 1 38.16 24 LYS B C 1
ATOM 6997 O O . LYS B 1 24 ? -10.234 55.156 21 1 38.16 24 LYS B O 1
ATOM 7002 N N . GLU B 1 25 ? -8.117 54.688 21.438 1 35.78 25 GLU B N 1
ATOM 7003 C CA . GLU B 1 25 ? -8.102 55.969 22.125 1 35.78 25 GLU B CA 1
ATOM 7004 C C . GLU B 1 25 ? -8.273 57.125 21.125 1 35.78 25 GLU B C 1
ATOM 7006 O O . GLU B 1 25 ? -8.703 58.219 21.516 1 35.78 25 GLU B O 1
ATOM 7011 N N . LEU B 1 26 ? -7.652 57.031 19.906 1 33.03 26 LEU B N 1
ATOM 7012 C CA . LEU B 1 26 ? -7.668 58.281 19.156 1 33.03 26 LEU B CA 1
ATOM 7013 C C . LEU B 1 26 ? -8.977 58.438 18.391 1 33.03 26 LEU B C 1
ATOM 7015 O O . LEU B 1 26 ? -9.031 59.156 17.375 1 33.03 26 LEU B O 1
ATOM 7019 N N . ARG B 1 27 ? -9.93 57.75 18.734 1 38.22 27 ARG B N 1
ATOM 7020 C CA . ARG B 1 27 ? -11.148 57.625 17.938 1 38.22 27 ARG B CA 1
ATOM 7021 C C . ARG B 1 27 ? -12.031 58.875 18.109 1 38.22 27 ARG B C 1
ATOM 7023 O O . ARG B 1 27 ? -12.156 59.375 19.219 1 38.22 27 ARG B O 1
ATOM 7030 N N . ARG B 1 28 ? -12.266 59.5 16.922 1 38.53 28 ARG B N 1
ATOM 7031 C CA . ARG B 1 28 ? -13.297 60.531 16.875 1 38.53 28 ARG B CA 1
ATOM 7032 C C . ARG B 1 28 ? -14.578 60.062 17.547 1 38.53 28 ARG B C 1
ATOM 7034 O O . ARG B 1 28 ? -14.969 58.906 17.406 1 38.53 28 ARG B O 1
ATOM 7041 N N . GLU B 1 29 ? -14.945 60.75 18.5 1 42.47 29 GLU B N 1
ATOM 7042 C CA . GLU B 1 29 ? -16.188 60.594 19.234 1 42.47 29 GLU B CA 1
ATOM 7043 C C . GLU B 1 29 ? -17.391 60.625 18.297 1 42.47 29 GLU B C 1
ATOM 7045 O O . GLU B 1 29 ? -17.781 61.656 17.797 1 42.47 29 GLU B O 1
ATOM 7050 N N . VAL B 1 30 ? -17.562 59.781 17.297 1 46.72 30 VAL B N 1
ATOM 7051 C CA . VAL B 1 30 ? -18.859 59.781 16.609 1 46.72 30 VAL B CA 1
ATOM 7052 C C . VAL B 1 30 ? -19.969 59.406 17.578 1 46.72 30 VAL B C 1
ATOM 7054 O O . VAL B 1 30 ? -19.891 58.406 18.266 1 46.72 30 VAL B O 1
ATOM 7057 N N . LYS B 1 31 ? -20.734 60.375 17.891 1 55.09 31 LYS B N 1
ATOM 7058 C CA . LYS B 1 31 ? -21.938 60.156 18.703 1 55.09 31 LYS B CA 1
ATOM 7059 C C . LYS B 1 31 ? -22.891 59.156 18.016 1 55.09 31 LYS B C 1
ATOM 7061 O O . LYS B 1 31 ? -23.406 59.438 16.938 1 55.09 31 LYS B O 1
ATOM 7066 N N . GLN B 1 32 ? -22.781 57.875 18.266 1 66.69 32 GLN B N 1
ATOM 7067 C CA . GLN B 1 32 ? -23.688 56.875 17.719 1 66.69 32 GLN B CA 1
ATOM 7068 C C . GLN B 1 32 ? -24.938 56.75 18.594 1 66.69 32 GLN B C 1
ATOM 7070 O O . GLN B 1 32 ? -24.875 56.875 19.812 1 66.69 32 GLN B O 1
ATOM 7075 N N . ASP B 1 33 ? -26.125 56.969 18 1 75.62 33 ASP B N 1
ATOM 7076 C CA . ASP B 1 33 ? -27.391 56.625 18.641 1 75.62 33 ASP B CA 1
ATOM 7077 C C . ASP B 1 33 ? -28.031 55.406 17.969 1 75.62 33 ASP B C 1
ATOM 7079 O O . ASP B 1 33 ? -28.875 55.562 17.094 1 75.62 33 ASP B O 1
ATOM 7083 N N . ILE B 1 34 ? -27.562 54.188 18.375 1 84 34 ILE B N 1
ATOM 7084 C CA . ILE B 1 34 ? -27.984 52.938 17.766 1 84 34 ILE B CA 1
ATOM 7085 C C . ILE B 1 34 ? -28.828 52.125 18.766 1 84 34 ILE B C 1
ATOM 7087 O O . ILE B 1 34 ? -28.516 52.094 19.969 1 84 34 ILE B O 1
ATOM 7091 N N . ASN B 1 35 ? -29.938 51.688 18.297 1 83.06 35 ASN B N 1
ATOM 7092 C CA . ASN B 1 35 ? -30.781 50.812 19.094 1 83.06 35 ASN B CA 1
ATOM 7093 C C . ASN B 1 35 ? -30.828 49.406 18.516 1 83.06 35 ASN B C 1
ATOM 7095 O O . ASN B 1 35 ? -30.812 49.219 17.297 1 83.06 35 ASN B O 1
ATOM 7099 N N . ALA B 1 36 ? -30.781 48.438 19.406 1 89.38 36 ALA B N 1
ATOM 7100 C CA . ALA B 1 36 ? -30.828 47.031 19 1 89.38 36 ALA B CA 1
ATOM 7101 C C . ALA B 1 36 ? -31.984 46.312 19.703 1 89.38 36 ALA B C 1
ATOM 7103 O O . ALA B 1 36 ? -32.156 46.406 20.922 1 89.38 36 ALA B O 1
ATOM 7104 N N . ARG B 1 37 ? -32.812 45.656 18.906 1 89.75 37 ARG B N 1
ATOM 7105 C CA . ARG B 1 37 ? -33.938 44.938 19.406 1 89.75 37 ARG B CA 1
ATOM 7106 C C . ARG B 1 37 ? -33.969 43.5 18.859 1 89.75 37 ARG B C 1
ATOM 7108 O O . ARG B 1 37 ? -33.5 43.25 17.75 1 89.75 37 ARG B O 1
ATOM 7115 N N . ILE B 1 38 ? -34.469 42.594 19.672 1 92.44 38 ILE B N 1
ATOM 7116 C CA . ILE B 1 38 ? -34.531 41.188 19.266 1 92.44 38 ILE B CA 1
ATOM 7117 C C . ILE B 1 38 ? -35.969 40.656 19.359 1 92.44 38 ILE B C 1
ATOM 7119 O O . ILE B 1 38 ? -36.688 41 20.312 1 92.44 38 ILE B O 1
ATOM 7123 N N . LYS B 1 39 ? -36.375 40 18.359 1 90.38 39 LYS B N 1
ATOM 7124 C CA . LYS B 1 39 ? -37.688 39.344 18.312 1 90.38 39 LYS B CA 1
ATOM 7125 C C . LYS B 1 39 ? -37.531 37.812 18.312 1 90.38 39 LYS B C 1
ATOM 7127 O O . LYS B 1 39 ? -36.812 37.281 17.5 1 90.38 39 LYS B O 1
ATOM 7132 N N . LEU B 1 40 ? -38.25 37.188 19.219 1 89.38 40 LEU B N 1
ATOM 7133 C CA . LEU B 1 40 ? -38.312 35.75 19.25 1 89.38 40 LEU B CA 1
ATOM 7134 C C . LEU B 1 40 ? -39.438 35.219 18.375 1 89.38 40 LEU B C 1
ATOM 7136 O O . LEU B 1 40 ? -40.625 35.344 18.703 1 89.38 40 LEU B O 1
ATOM 7140 N N . LEU B 1 41 ? -39.312 34.719 17.203 1 85 41 LEU B N 1
ATOM 7141 C CA . LEU B 1 41 ? -40.312 34.438 16.172 1 85 41 LEU B CA 1
ATOM 7142 C C . LEU B 1 41 ? -41.156 33.219 16.562 1 85 41 LEU B C 1
ATOM 7144 O O . LEU B 1 41 ? -42.344 33.188 16.25 1 85 41 LEU B O 1
ATOM 7148 N N . ASN B 1 42 ? -40.719 32.031 17.203 1 74.06 42 ASN B N 1
ATOM 7149 C CA . ASN B 1 42 ? -41.531 30.844 17.516 1 74.06 42 ASN B CA 1
ATOM 7150 C C . ASN B 1 42 ? -41.812 30.734 19 1 74.06 42 ASN B C 1
ATOM 7152 O O . ASN B 1 42 ? -42.188 29.672 19.5 1 74.06 42 ASN B O 1
ATOM 7156 N N . TYR B 1 43 ? -41.625 31.797 19.562 1 68.56 43 TYR B N 1
ATOM 7157 C CA . TYR B 1 43 ? -41.875 31.797 21 1 68.56 43 TYR B CA 1
ATOM 7158 C C . TYR B 1 43 ? -43.219 32.438 21.312 1 68.56 43 TYR B C 1
ATOM 7160 O O . TYR B 1 43 ? -43.438 33.625 20.969 1 68.56 43 TYR B O 1
ATOM 7168 N N . LYS B 1 44 ? -44.219 31.609 22.062 1 61.75 44 LYS B N 1
ATOM 7169 C CA . LYS B 1 44 ? -45.531 31.969 22.516 1 61.75 44 LYS B CA 1
ATOM 7170 C C . LYS B 1 44 ? -46.219 32.938 21.547 1 61.75 44 LYS B C 1
ATOM 7172 O O . LYS B 1 44 ? -46.031 34.125 21.625 1 61.75 44 LYS B O 1
ATOM 7177 N N . PRO B 1 45 ? -46.719 32.406 20.406 1 53.06 45 PRO B N 1
ATOM 7178 C CA . PRO B 1 45 ? -47.406 33.312 19.516 1 53.06 45 PRO B CA 1
ATOM 7179 C C . PRO B 1 45 ? -48.312 34.312 20.25 1 53.06 45 PRO B C 1
ATOM 7181 O O . PRO B 1 45 ? -48.438 35.469 19.828 1 53.06 45 PRO B O 1
ATOM 7184 N N . ASN B 1 46 ? -49.281 33.719 21.031 1 45.34 46 ASN B N 1
ATOM 7185 C CA . ASN B 1 46 ? -50.344 34.531 21.609 1 45.34 46 ASN B CA 1
ATOM 7186 C C . ASN B 1 46 ? -49.844 35.375 22.781 1 45.34 46 ASN B C 1
ATOM 7188 O O . ASN B 1 46 ? -50.625 36.031 23.469 1 45.34 46 ASN B O 1
ATOM 7192 N N . ALA B 1 47 ? -48.844 34.875 23.453 1 42.84 47 ALA B N 1
ATOM 7193 C CA . ALA B 1 47 ? -48.625 35.594 24.719 1 42.84 47 ALA B CA 1
ATOM 7194 C C . ALA B 1 47 ? -48.156 37.031 24.469 1 42.84 47 ALA B C 1
ATOM 7196 O O . ALA B 1 47 ? -47.125 37.25 23.812 1 42.84 47 ALA B O 1
ATOM 7197 N N . THR B 1 48 ? -49.031 37.906 24.406 1 38.84 48 THR B N 1
ATOM 7198 C CA . THR B 1 48 ? -49 39.375 24.469 1 38.84 48 THR B CA 1
ATOM 7199 C C . THR B 1 48 ? -48 39.812 25.531 1 38.84 48 THR B C 1
ATOM 7201 O O . THR B 1 48 ? -48.25 40.812 26.219 1 38.84 48 THR B O 1
ATOM 7204 N N . VAL B 1 49 ? -47.25 38.938 26.203 1 36.91 49 VAL B N 1
ATOM 7205 C CA . VAL B 1 49 ? -46.688 39.625 27.375 1 36.91 49 VAL B CA 1
ATOM 7206 C C . VAL B 1 49 ? -46.031 40.906 26.938 1 36.91 49 VAL B C 1
ATOM 7208 O O . VAL B 1 49 ? -46.344 42 27.438 1 36.91 49 VAL B O 1
ATOM 7211 N N . GLY B 1 50 ? -44.625 41 27.172 1 38.75 50 GLY B N 1
ATOM 7212 C CA . GLY B 1 50 ? -44.062 42.312 27.422 1 38.75 50 GLY B CA 1
ATOM 7213 C C . GLY B 1 50 ? -44.406 43.312 26.344 1 38.75 50 GLY B C 1
ATOM 7214 O O . GLY B 1 50 ? -45.281 43.062 25.5 1 38.75 50 GLY B O 1
ATOM 7215 N N . ILE B 1 51 ? -43.219 44 25.766 1 42.28 51 ILE B N 1
ATOM 7216 C CA . ILE B 1 51 ? -43.281 45.312 25.094 1 42.28 51 ILE B CA 1
ATOM 7217 C C . ILE B 1 51 ? -44.156 45.188 23.844 1 42.28 51 ILE B C 1
ATOM 7219 O O . ILE B 1 51 ? -44.312 44.094 23.297 1 42.28 51 ILE B O 1
ATOM 7223 N N . ILE B 1 52 ? -44.781 46.438 23.422 1 44.88 52 ILE B N 1
ATOM 7224 C CA . ILE B 1 52 ? -45.688 46.812 22.359 1 44.88 52 ILE B CA 1
ATOM 7225 C C . ILE B 1 52 ? -45.531 45.875 21.156 1 44.88 52 ILE B C 1
ATOM 7227 O O . ILE B 1 52 ? -46.5 45.375 20.609 1 44.88 52 ILE B O 1
ATOM 7231 N N . ASP B 1 53 ? -44.375 45.844 20.547 1 55.91 53 ASP B N 1
ATOM 7232 C CA . ASP B 1 53 ? -44.219 45.188 19.234 1 55.91 53 ASP B CA 1
ATOM 7233 C C . ASP B 1 53 ? -43.562 43.812 19.375 1 55.91 53 ASP B C 1
ATOM 7235 O O . ASP B 1 53 ? -43.062 43.281 18.406 1 55.91 53 ASP B O 1
ATOM 7239 N N . GLY B 1 54 ? -43.656 43.062 20.594 1 62.72 54 GLY B N 1
ATOM 7240 C CA . GLY B 1 54 ? -43.156 41.719 20.734 1 62.72 54 GLY B CA 1
ATOM 7241 C C . GLY B 1 54 ? -41.656 41.625 20.656 1 62.72 54 GLY B C 1
ATOM 7242 O O . GLY B 1 54 ? -41.094 40.531 20.438 1 62.72 54 GLY B O 1
ATOM 7243 N N . SER B 1 55 ? -40.938 42.688 20.781 1 79.25 55 SER B N 1
ATOM 7244 C CA . SER B 1 55 ? -39.469 42.688 20.688 1 79.25 55 SER B CA 1
ATOM 7245 C C . SER B 1 55 ? -38.844 43.062 22.016 1 79.25 55 SER B C 1
ATOM 7247 O O . SER B 1 55 ? -39.469 43.688 22.859 1 79.25 55 SER B O 1
ATOM 7249 N N . PHE B 1 56 ? -37.656 42.531 22.359 1 87.56 56 PHE B N 1
ATOM 7250 C CA . PHE B 1 56 ? -36.906 42.781 23.578 1 87.56 56 PHE B CA 1
ATOM 7251 C C . PHE B 1 56 ? -35.688 43.656 23.266 1 87.56 56 PHE B C 1
ATOM 7253 O O . PHE B 1 56 ? -35.156 43.625 22.156 1 87.56 56 PHE B O 1
ATOM 7260 N N . ASN B 1 57 ? -35.312 44.438 24.281 1 87.25 57 ASN B N 1
ATOM 7261 C CA . ASN B 1 57 ? -34.125 45.281 24.109 1 87.25 57 ASN B CA 1
ATOM 7262 C C . ASN B 1 57 ? -32.844 44.469 24.297 1 87.25 57 ASN B C 1
ATOM 7264 O O . ASN B 1 57 ? -32.781 43.594 25.156 1 87.25 57 ASN B O 1
ATOM 7268 N N . VAL B 1 58 ? -31.891 44.781 23.453 1 92.06 58 VAL B N 1
ATOM 7269 C CA . VAL B 1 58 ? -30.594 44.094 23.516 1 92.06 58 VAL B CA 1
ATOM 7270 C C . VAL B 1 58 ? -29.609 44.969 24.312 1 92.06 58 VAL B C 1
ATOM 7272 O O . VAL B 1 58 ? -29.516 46.156 24.109 1 92.06 58 VAL B O 1
ATOM 7275 N N . TYR B 1 59 ? -28.922 44.344 25.234 1 88.19 59 TYR B N 1
ATOM 7276 C CA . TYR B 1 59 ? -27.938 45.031 26.078 1 88.19 59 TYR B CA 1
ATOM 7277 C C . TYR B 1 59 ? -26.547 44.906 25.484 1 88.19 59 TYR B C 1
ATOM 7279 O O . TYR B 1 59 ? -25.781 45.875 25.453 1 88.19 59 TYR B O 1
ATOM 7287 N N . LYS B 1 60 ? -26.203 43.75 25.172 1 91.44 60 LYS B N 1
ATOM 7288 C CA . LYS B 1 60 ? -24.875 43.469 24.641 1 91.44 60 LYS B CA 1
ATOM 7289 C C . LYS B 1 60 ? -24.938 42.562 23.438 1 91.44 60 LYS B C 1
ATOM 7291 O O . LYS B 1 60 ? -25.75 41.625 23.406 1 91.44 60 LYS B O 1
ATOM 7296 N N . LEU B 1 61 ? -24.094 42.875 22.438 1 94.38 61 LEU B N 1
ATOM 7297 C CA . LEU B 1 61 ? -24.016 42.062 21.219 1 94.38 61 LEU B CA 1
ATOM 7298 C C . LEU B 1 61 ? -22.562 41.75 20.859 1 94.38 61 LEU B C 1
ATOM 7300 O O . LEU B 1 61 ? -21.734 42.656 20.75 1 94.38 61 LEU B O 1
ATOM 7304 N N . LEU B 1 62 ? -22.172 40.531 20.797 1 95.31 62 LEU B N 1
ATOM 7305 C CA . LEU B 1 62 ? -20.891 40.031 20.266 1 95.31 62 LEU B CA 1
ATOM 7306 C C . LEU B 1 62 ? -21.125 39.031 19.172 1 95.31 62 LEU B C 1
ATOM 7308 O O . LEU B 1 62 ? -21.953 38.125 19.312 1 95.31 62 LEU B O 1
ATOM 7312 N N . GLY B 1 63 ? -20.5 39.219 18.078 1 95.81 63 GLY B N 1
ATOM 7313 C CA . GLY B 1 63 ? -20.766 38.281 17 1 95.81 63 GLY B CA 1
ATOM 7314 C C . GLY B 1 63 ? -19.609 38.188 16.016 1 95.81 63 GLY B C 1
ATOM 7315 O O . GLY B 1 63 ? -18.672 39 16.062 1 95.81 63 GLY B O 1
ATOM 7316 N N . SER B 1 64 ? -19.625 37.188 15.25 1 96.31 64 SER B N 1
ATOM 7317 C CA . SER B 1 64 ? -18.656 37 14.18 1 96.31 64 SER B CA 1
ATOM 7318 C C . SER B 1 64 ? -19.297 36.344 12.969 1 96.31 64 SER B C 1
ATOM 7320 O O . SER B 1 64 ? -20.172 35.469 13.109 1 96.31 64 SER B O 1
ATOM 7322 N N . SER B 1 65 ? -19.031 36.781 11.859 1 96.12 65 SER B N 1
ATOM 7323 C CA . SER B 1 65 ? -19.438 36.219 10.578 1 96.12 65 SER B CA 1
ATOM 7324 C C . SER B 1 65 ? -18.281 36.156 9.602 1 96.12 65 SER B C 1
ATOM 7326 O O . SER B 1 65 ? -17.469 37.094 9.531 1 96.12 65 SER B O 1
ATOM 7328 N N . SER B 1 66 ? -18.062 35.094 9.039 1 95.94 66 SER B N 1
ATOM 7329 C CA . SER B 1 66 ? -16.969 34.906 8.094 1 95.94 66 SER B CA 1
ATOM 7330 C C . SER B 1 66 ? -17.406 34.031 6.91 1 95.94 66 SER B C 1
ATOM 7332 O O . SER B 1 66 ? -18.344 33.25 7.02 1 95.94 66 SER B O 1
ATOM 7334 N N . VAL B 1 67 ? -16.703 34.188 5.805 1 95.44 67 VAL B N 1
ATOM 7335 C CA . VAL B 1 67 ? -16.922 33.344 4.645 1 95.44 67 VAL B CA 1
ATOM 7336 C C . VAL B 1 67 ? -16.578 31.891 4.992 1 95.44 67 VAL B C 1
ATOM 7338 O O . VAL B 1 67 ? -15.57 31.625 5.66 1 95.44 67 VAL B O 1
ATOM 7341 N N . ASN B 1 68 ? -17.391 30.891 4.574 1 95.56 68 ASN B N 1
ATOM 7342 C CA . ASN B 1 68 ? -17.188 29.453 4.688 1 95.56 68 ASN B CA 1
ATOM 7343 C C . ASN B 1 68 ? -17.375 28.969 6.125 1 95.56 68 ASN B C 1
ATOM 7345 O O . ASN B 1 68 ? -17.109 27.812 6.434 1 95.56 68 ASN B O 1
ATOM 7349 N N . THR B 1 69 ? -17.719 29.875 7.047 1 95.5 69 THR B N 1
ATOM 7350 C CA . THR B 1 69 ? -17.953 29.5 8.438 1 95.5 69 THR B CA 1
ATOM 7351 C C . THR B 1 69 ? -19.312 30 8.914 1 95.5 69 THR B C 1
ATOM 7353 O O . THR B 1 69 ? -19.734 31.109 8.562 1 95.5 69 THR B O 1
ATOM 7356 N N . PRO B 1 70 ? -20.016 29.141 9.703 1 96.88 70 PRO B N 1
ATOM 7357 C CA . PRO B 1 70 ? -21.281 29.609 10.25 1 96.88 70 PRO B CA 1
ATOM 7358 C C . PRO B 1 70 ? -21.109 30.812 11.188 1 96.88 70 PRO B C 1
ATOM 7360 O O . PRO B 1 70 ? -20.188 30.844 12 1 96.88 70 PRO B O 1
ATOM 7363 N N . TYR B 1 71 ? -21.969 31.812 11.016 1 97.25 71 TYR B N 1
ATOM 7364 C CA . TYR B 1 71 ? -21.906 32.969 11.891 1 97.25 71 TYR B CA 1
ATOM 7365 C C . TYR B 1 71 ? -22.422 32.656 13.289 1 97.25 71 TYR B C 1
ATOM 7367 O O . TYR B 1 71 ? -23.172 31.672 13.461 1 97.25 71 TYR B O 1
ATOM 7375 N N . SER B 1 72 ? -22.016 33.375 14.188 1 97.31 72 SER B N 1
ATOM 7376 C CA . SER B 1 72 ? -22.406 33.219 15.586 1 97.31 72 SER B CA 1
ATOM 7377 C C . SER B 1 72 ? -22.5 34.562 16.281 1 97.31 72 SER B C 1
ATOM 7379 O O . SER B 1 72 ? -21.625 35.438 16.125 1 97.31 72 SER B O 1
ATOM 7381 N N . PHE B 1 73 ? -23.594 34.781 17.031 1 97.31 73 PHE B N 1
ATOM 7382 C CA . PHE B 1 73 ? -23.828 36 17.797 1 97.31 73 PHE B CA 1
ATOM 7383 C C . PHE B 1 73 ? -24.219 35.656 19.234 1 97.31 73 PHE B C 1
ATOM 7385 O O . PHE B 1 73 ? -25.078 34.812 19.469 1 97.31 73 PHE B O 1
ATOM 7392 N N . THR B 1 74 ? -23.578 36.219 20.094 1 96.44 74 THR B N 1
ATOM 7393 C CA . THR B 1 74 ? -23.984 36.188 21.484 1 96.44 74 THR B CA 1
ATOM 7394 C C . THR B 1 74 ? -24.719 37.469 21.875 1 96.44 74 THR B C 1
ATOM 7396 O O . THR B 1 74 ? -24.156 38.562 21.797 1 96.44 74 THR B O 1
ATOM 7399 N N . ILE B 1 75 ? -25.938 37.344 22.328 1 95.62 75 ILE B N 1
ATOM 7400 C CA . ILE B 1 75 ? -26.797 38.469 22.594 1 95.62 75 ILE B CA 1
ATOM 7401 C C . ILE B 1 75 ? -27.281 38.438 24.047 1 95.62 75 ILE B C 1
ATOM 7403 O O . ILE B 1 75 ? -27.734 37.375 24.516 1 95.62 75 ILE B O 1
ATOM 7407 N N . THR B 1 76 ? -27.094 39.469 24.703 1 92.94 76 THR B N 1
ATOM 7408 C CA . THR B 1 76 ? -27.719 39.656 26.016 1 92.94 76 THR B CA 1
ATOM 7409 C C . THR B 1 76 ? -28.906 40.562 25.922 1 92.94 76 THR B C 1
ATOM 7411 O O . THR B 1 76 ? -28.766 41.75 25.562 1 92.94 76 THR B O 1
ATOM 7414 N N . PHE B 1 77 ? -30.062 40.062 26.172 1 91.56 77 PHE B N 1
ATOM 7415 C CA . PHE B 1 77 ? -31.25 40.906 26.078 1 91.56 77 PHE B CA 1
ATOM 7416 C C . PHE B 1 77 ? -31.984 40.938 27.406 1 91.56 77 PHE B C 1
ATOM 7418 O O . PHE B 1 77 ? -31.734 40.094 28.297 1 91.56 77 PHE B O 1
ATOM 7425 N N . VAL B 1 78 ? -32.844 41.906 27.469 1 88.62 78 VAL B N 1
ATOM 7426 C CA . VAL B 1 78 ? -33.531 42.188 28.719 1 88.62 78 VAL B CA 1
ATOM 7427 C C . VAL B 1 78 ? -35.031 41.969 28.531 1 88.62 78 VAL B C 1
ATOM 7429 O O . VAL B 1 78 ? -35.594 42.344 27.5 1 88.62 78 VAL B O 1
ATOM 7432 N N . SER B 1 79 ? -35.531 41.25 29.516 1 87.06 79 SER B N 1
ATOM 7433 C CA . SER B 1 79 ? -37 41.031 29.516 1 87.06 79 SER B CA 1
ATOM 7434 C C . SER B 1 79 ? -37.594 41.438 30.844 1 87.06 79 SER B C 1
ATOM 7436 O O . SER B 1 79 ? -37 41.188 31.906 1 87.06 79 SER B O 1
ATOM 7438 N N . ASP B 1 80 ? -38.75 41.938 30.781 1 81.5 80 ASP B N 1
ATOM 7439 C CA . ASP B 1 80 ? -39.5 42.281 32 1 81.5 80 ASP B CA 1
ATOM 7440 C C . ASP B 1 80 ? -40.125 41.031 32.625 1 81.5 80 ASP B C 1
ATOM 7442 O O . ASP B 1 80 ? -40.188 40.906 33.875 1 81.5 80 ASP B O 1
ATOM 7446 N N . ASP B 1 81 ? -40.562 40.125 31.828 1 80.69 81 ASP B N 1
ATOM 7447 C CA . ASP B 1 81 ? -41.156 38.906 32.312 1 80.69 81 ASP B CA 1
ATOM 7448 C C . ASP B 1 81 ? -40.156 37.75 32.281 1 80.69 81 ASP B C 1
ATOM 7450 O O . ASP B 1 81 ? -39.188 37.781 31.547 1 80.69 81 ASP B O 1
ATOM 7454 N N . PHE B 1 82 ? -40.469 36.844 33.156 1 84.75 82 PHE B N 1
ATOM 7455 C CA . PHE B 1 82 ? -39.625 35.656 33.188 1 84.75 82 PHE B CA 1
ATOM 7456 C C . PHE B 1 82 ? -39.875 34.781 31.953 1 84.75 82 PHE B C 1
ATOM 7458 O O . PHE B 1 82 ? -41 34.531 31.578 1 84.75 82 PHE B O 1
ATOM 7465 N N . ILE B 1 83 ? -38.812 34.5 31.297 1 87.38 83 ILE B N 1
ATOM 7466 C CA . ILE B 1 83 ? -38.875 33.625 30.125 1 87.38 83 ILE B CA 1
ATOM 7467 C C . ILE B 1 83 ? -38.219 32.281 30.438 1 87.38 83 ILE B C 1
ATOM 7469 O O . ILE B 1 83 ? -37.094 32.25 30.938 1 87.38 83 ILE B O 1
ATOM 7473 N N . ASN B 1 84 ? -38.875 31.125 30.172 1 88.31 84 ASN B N 1
ATOM 7474 C CA . ASN B 1 84 ? -38.25 29.797 30.281 1 88.31 84 ASN B CA 1
ATOM 7475 C C . ASN B 1 84 ? -37.281 29.531 29.125 1 88.31 84 ASN B C 1
ATOM 7477 O O . ASN B 1 84 ? -37.719 29.453 27.969 1 88.31 84 ASN B O 1
ATOM 7481 N N . ILE B 1 85 ? -36.094 29.375 29.453 1 90.81 85 ILE B N 1
ATOM 7482 C CA . ILE B 1 85 ? -35.062 29.203 28.438 1 90.81 85 ILE B CA 1
ATOM 7483 C C . ILE B 1 85 ? -35.344 27.984 27.594 1 90.81 85 ILE B C 1
ATOM 7485 O O . ILE B 1 85 ? -35 27.938 26.406 1 90.81 85 ILE B O 1
ATOM 7489 N N . GLU B 1 86 ? -36 26.875 28.109 1 90.19 86 GLU B N 1
ATOM 7490 C CA . GLU B 1 86 ? -36.344 25.656 27.391 1 90.19 86 GLU B CA 1
ATOM 7491 C C . GLU B 1 86 ? -37.312 25.938 26.25 1 90.19 86 GLU B C 1
ATOM 7493 O O . GLU B 1 86 ? -37.375 25.203 25.266 1 90.19 86 GLU B O 1
ATOM 7498 N N . ASP B 1 87 ? -38.031 27.078 26.391 1 88.94 87 ASP B N 1
ATOM 7499 C CA . ASP B 1 87 ? -39.031 27.391 25.375 1 88.94 87 ASP B CA 1
ATOM 7500 C C . ASP B 1 87 ? -38.406 28.156 24.203 1 88.94 87 ASP B C 1
ATOM 7502 O O . ASP B 1 87 ? -39 28.25 23.141 1 88.94 87 ASP B O 1
ATOM 7506 N N . ILE B 1 88 ? -37.25 28.703 24.406 1 90.19 88 ILE B N 1
ATOM 7507 C CA . ILE B 1 88 ? -36.719 29.578 23.359 1 90.19 88 ILE B CA 1
ATOM 7508 C C . ILE B 1 88 ? -35.531 28.906 22.656 1 90.19 88 ILE B C 1
ATOM 7510 O O . ILE B 1 88 ? -35.219 29.25 21.516 1 90.19 88 ILE B O 1
ATOM 7514 N N . VAL B 1 89 ? -34.906 27.953 23.312 1 92.75 89 VAL B N 1
ATOM 7515 C CA . VAL B 1 89 ? -33.781 27.281 22.703 1 92.75 89 VAL B CA 1
ATOM 7516 C C . VAL B 1 89 ? -34.219 26.578 21.422 1 92.75 89 VAL B C 1
ATOM 7518 O O . VAL B 1 89 ? -35.281 26 21.359 1 92.75 89 VAL B O 1
ATOM 7521 N N . ASP B 1 90 ? -33.406 26.688 20.328 1 91.69 90 ASP B N 1
ATOM 7522 C CA . ASP B 1 90 ? -33.594 26.047 19.016 1 91.69 90 ASP B CA 1
ATOM 7523 C C . ASP B 1 90 ? -34.688 26.703 18.219 1 91.69 90 ASP B C 1
ATOM 7525 O O . ASP B 1 90 ? -35.219 26.125 17.266 1 91.69 90 ASP B O 1
ATOM 7529 N N . THR B 1 91 ? -35.094 27.906 18.641 1 90.69 91 THR B N 1
ATOM 7530 C CA . THR B 1 91 ? -36.062 28.688 17.859 1 90.69 91 THR B CA 1
ATOM 7531 C C . THR B 1 91 ? -35.37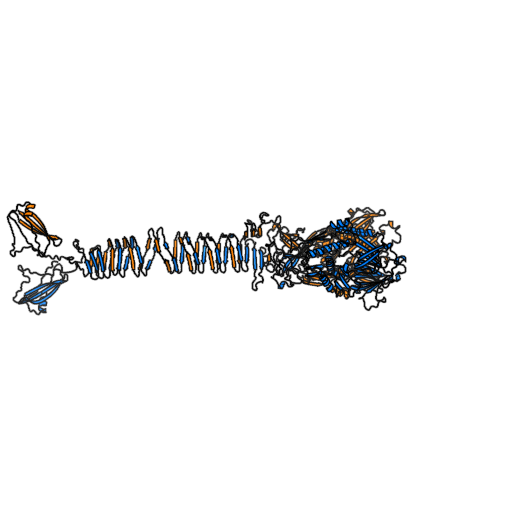5 29.812 17.109 1 90.69 91 THR B C 1
ATOM 7533 O O . THR B 1 91 ? -34.219 30.125 17.375 1 90.69 91 THR B O 1
ATOM 7536 N N . ASP B 1 92 ? -36.062 30.391 16.141 1 93.56 92 ASP B N 1
ATOM 7537 C CA . ASP B 1 92 ? -35.5 31.453 15.312 1 93.56 92 ASP B CA 1
ATOM 7538 C C . ASP B 1 92 ? -35.656 32.812 15.977 1 93.56 92 ASP B C 1
ATOM 7540 O O . ASP B 1 92 ? -36.594 33 16.781 1 93.56 92 ASP B O 1
ATOM 7544 N N . ILE B 1 93 ? -34.75 33.688 15.648 1 94.25 93 ILE B N 1
ATOM 7545 C CA . ILE B 1 93 ? -34.844 35.031 16.172 1 94.25 93 ILE B CA 1
ATOM 7546 C C . ILE B 1 93 ? -34.594 36.031 15.039 1 94.25 93 ILE B C 1
ATOM 7548 O O . ILE B 1 93 ? -34.062 35.688 13.984 1 94.25 93 ILE B O 1
ATOM 7552 N N . GLU B 1 94 ? -35.031 37.25 15.219 1 94.06 94 GLU B N 1
ATOM 7553 C CA . GLU B 1 94 ? -34.75 38.406 14.375 1 94.06 94 GLU B CA 1
ATOM 7554 C C . GLU B 1 94 ? -34.125 39.531 15.18 1 94.06 94 GLU B C 1
ATOM 7556 O O . GLU B 1 94 ? -34.75 40.062 16.094 1 94.06 94 GLU B O 1
ATOM 7561 N N . LEU B 1 95 ? -32.938 39.75 14.938 1 94.62 95 LEU B N 1
ATOM 7562 C CA . LEU B 1 95 ? -32.219 40.875 15.562 1 94.62 95 LEU B CA 1
ATOM 7563 C C . LEU B 1 95 ? -32.219 42.094 14.664 1 94.62 95 LEU B C 1
ATOM 7565 O O . LEU B 1 95 ? -31.812 42.031 13.508 1 94.62 95 LEU B O 1
ATOM 7569 N N . ASN B 1 96 ? -32.688 43.156 15.172 1 91.19 96 ASN B N 1
ATOM 7570 C CA . ASN B 1 96 ? -32.75 44.406 14.422 1 91.19 96 ASN B CA 1
ATOM 7571 C C . ASN B 1 96 ? -31.875 45.5 15.062 1 91.19 96 ASN B C 1
ATOM 7573 O O . ASN B 1 96 ? -32.094 45.875 16.219 1 91.19 96 ASN B O 1
ATOM 7577 N N . ILE B 1 97 ? -30.938 45.938 14.328 1 90.38 97 ILE B N 1
ATOM 7578 C CA . ILE B 1 97 ? -30.094 47.031 14.758 1 90.38 97 ILE B CA 1
ATOM 7579 C C . ILE B 1 97 ? -30.375 48.281 13.898 1 90.38 97 ILE B C 1
ATOM 7581 O O . ILE B 1 97 ? -30.234 48.219 12.672 1 90.38 97 ILE B O 1
ATOM 7585 N N . LYS B 1 98 ? -30.734 49.281 14.5 1 86.62 98 LYS B N 1
ATOM 7586 C CA . LYS B 1 98 ? -31.125 50.5 13.766 1 86.62 98 LYS B CA 1
ATOM 7587 C C . LYS B 1 98 ? -30.406 51.719 14.297 1 86.62 98 LYS B C 1
ATOM 7589 O O . LYS B 1 98 ? -30.141 51.844 15.5 1 86.62 98 LYS B O 1
ATOM 7594 N N . ASP B 1 99 ? -30.016 52.5 13.281 1 81.25 99 ASP B N 1
ATOM 7595 C CA . ASP B 1 99 ? -29.484 53.812 13.617 1 81.25 99 ASP B CA 1
ATOM 7596 C C . ASP B 1 99 ? -30.594 54.812 13.844 1 81.25 99 ASP B C 1
ATOM 7598 O O . ASP B 1 99 ? -31.391 55.094 12.938 1 81.25 99 ASP B O 1
ATOM 7602 N N . ASN B 1 100 ? -30.672 55.406 14.961 1 78.56 100 ASN B N 1
ATOM 7603 C CA . ASN B 1 100 ? -31.75 56.344 15.305 1 78.56 100 ASN B CA 1
ATOM 7604 C C . ASN B 1 100 ? -31.594 57.656 14.578 1 78.56 100 ASN B C 1
ATOM 7606 O O . ASN B 1 100 ? -32.562 58.406 14.414 1 78.56 100 ASN B O 1
ATOM 7610 N N . VAL B 1 101 ? -30.328 58 14.242 1 75.25 101 VAL B N 1
ATOM 7611 C CA . VAL B 1 101 ? -30.094 59.219 13.516 1 75.25 101 VAL B CA 1
ATOM 7612 C C . VAL B 1 101 ? -30.547 59.062 12.062 1 75.25 101 VAL B C 1
ATOM 7614 O O . VAL B 1 101 ? -31.219 59.938 11.523 1 75.25 101 VAL B O 1
ATOM 7617 N N . ASN B 1 102 ? -30.203 58 11.438 1 77.44 102 ASN B N 1
ATOM 7618 C CA . ASN B 1 102 ? -30.641 57.625 10.086 1 77.44 102 ASN B CA 1
ATOM 7619 C C . ASN B 1 102 ? -31.375 56.312 10.07 1 77.44 102 ASN B C 1
ATOM 7621 O O . ASN B 1 102 ? -30.781 55.25 9.852 1 77.44 102 ASN B O 1
ATOM 7625 N N . PRO B 1 103 ? -32.594 56.469 10.219 1 74.31 103 PRO B N 1
ATOM 7626 C CA . PRO B 1 103 ? -33.406 55.25 10.352 1 74.31 103 PRO B CA 1
ATOM 7627 C C . PRO B 1 103 ? -33.344 54.375 9.109 1 74.31 103 PRO B C 1
ATOM 7629 O O . PRO B 1 103 ? -33.719 53.188 9.156 1 74.31 103 PRO B O 1
ATOM 7632 N N . LEU B 1 104 ? -32.844 54.906 7.992 1 76.31 104 LEU B N 1
ATOM 7633 C CA . LEU B 1 104 ? -32.781 54.125 6.773 1 76.31 104 LEU B CA 1
ATOM 7634 C C . LEU B 1 104 ? -31.672 53.062 6.863 1 76.31 104 LEU B C 1
ATOM 7636 O O . LEU B 1 104 ? -31.703 52.062 6.137 1 76.31 104 LEU B O 1
ATOM 7640 N N . ILE B 1 105 ? -30.797 53.344 7.75 1 81.06 105 ILE B N 1
ATOM 7641 C CA . ILE B 1 105 ? -29.703 52.375 7.91 1 81.06 105 ILE B CA 1
ATOM 7642 C C . ILE B 1 105 ? -30.062 51.344 8.984 1 81.06 105 ILE B C 1
ATOM 7644 O O . ILE B 1 105 ? -30.156 51.688 10.164 1 81.06 105 ILE B O 1
ATOM 7648 N N . LYS B 1 106 ? -30.406 50.219 8.539 1 86 106 LYS B N 1
ATOM 7649 C CA . LYS B 1 106 ? -30.797 49.125 9.453 1 86 106 LYS B CA 1
ATOM 7650 C C . LYS B 1 106 ? -30.125 47.812 9.07 1 86 106 LYS B C 1
ATOM 7652 O O . LYS B 1 106 ? -29.812 47.594 7.895 1 86 106 LYS B O 1
ATOM 7657 N N . LYS B 1 107 ? -29.766 47.125 10.055 1 91.06 107 LYS B N 1
ATOM 7658 C CA . LYS B 1 107 ? -29.203 45.781 9.883 1 91.06 107 LYS B CA 1
ATOM 7659 C C . LYS B 1 107 ? -30.078 44.719 10.586 1 91.06 107 LYS B C 1
ATOM 7661 O O . LYS B 1 107 ? -30.391 44.875 11.773 1 91.06 107 LYS B O 1
ATOM 7666 N N . THR B 1 108 ? -30.547 43.781 9.852 1 92.69 108 THR B N 1
ATOM 7667 C CA . THR B 1 108 ? -31.359 42.688 10.383 1 92.69 108 THR B CA 1
ATOM 7668 C C . THR B 1 108 ? -30.594 41.375 10.305 1 92.69 108 THR B C 1
ATOM 7670 O O . THR B 1 108 ? -30.062 41 9.25 1 92.69 108 THR B O 1
ATOM 7673 N N . ILE B 1 109 ? -30.5 40.688 11.383 1 95.62 109 ILE B N 1
ATOM 7674 C CA . ILE B 1 109 ? -29.812 39.406 11.453 1 95.62 109 ILE B CA 1
ATOM 7675 C C . ILE B 1 109 ? -30.766 38.312 11.945 1 95.62 109 ILE B C 1
ATOM 7677 O O . ILE B 1 109 ? -31.406 38.469 12.992 1 95.62 109 ILE B O 1
ATOM 7681 N N . TYR B 1 110 ? -30.891 37.312 11.195 1 96 110 TYR B N 1
ATOM 7682 C CA . TYR B 1 110 ? -31.672 36.156 11.586 1 96 110 TYR B CA 1
ATOM 7683 C C . TYR B 1 110 ? -30.766 35 12.008 1 96 110 TYR B C 1
ATOM 7685 O O . TYR B 1 110 ? -29.641 34.875 11.531 1 96 110 TYR B O 1
ATOM 7693 N N . GLY B 1 111 ? -31.188 34.156 12.859 1 96.44 111 GLY B N 1
ATOM 7694 C CA . GLY B 1 111 ? -30.469 32.969 13.305 1 96.44 111 GLY B CA 1
ATOM 7695 C C . GLY B 1 111 ? -31.281 32.094 14.25 1 96.44 111 GLY B C 1
ATOM 7696 O O . GLY B 1 111 ? -32.438 32.406 14.531 1 96.44 111 GLY B O 1
ATOM 7697 N N . LYS B 1 112 ? -30.703 31 14.594 1 95.31 112 LYS B N 1
ATOM 7698 C CA . LYS B 1 112 ? -31.328 30.078 15.531 1 95.31 112 LYS B CA 1
ATOM 7699 C C . LYS B 1 112 ? -30.625 30.125 16.891 1 95.31 112 LYS B C 1
ATOM 7701 O O . LYS B 1 112 ? -29.391 30.188 16.953 1 95.31 112 LYS B O 1
ATOM 7706 N N . ILE B 1 113 ? -31.438 30.062 17.953 1 96.12 113 ILE B N 1
ATOM 7707 C CA . ILE B 1 113 ? -30.859 30.047 19.297 1 96.12 113 ILE B CA 1
ATOM 7708 C C . ILE B 1 113 ? -30.297 28.656 19.594 1 96.12 113 ILE B C 1
ATOM 7710 O O . ILE B 1 113 ? -31.047 27.719 19.828 1 96.12 113 ILE B O 1
ATOM 7714 N N . PHE B 1 114 ? -29.062 28.531 19.625 1 95.19 114 PHE B N 1
ATOM 7715 C CA . PHE B 1 114 ? -28.375 27.266 19.906 1 95.19 114 PHE B CA 1
ATOM 7716 C C . PHE B 1 114 ? -28.266 27.031 21.406 1 95.19 114 PHE B C 1
ATOM 7718 O O . PHE B 1 114 ? -28.391 25.891 21.859 1 95.19 114 PHE B O 1
ATOM 7725 N N . LYS B 1 115 ? -27.953 28.109 22.125 1 96.06 115 LYS B N 1
ATOM 7726 C CA . LYS B 1 115 ? -27.781 28.062 23.578 1 96.06 115 LYS B CA 1
ATOM 7727 C C . LYS B 1 115 ? -28.469 29.25 24.25 1 96.06 115 LYS B C 1
ATOM 7729 O O . LYS B 1 115 ? -28.422 30.359 23.75 1 96.06 115 LYS B O 1
ATOM 7734 N N . ALA B 1 116 ? -29.109 29 25.344 1 94.44 116 ALA B N 1
ATOM 7735 C CA . ALA B 1 116 ? -29.75 30.031 26.156 1 94.44 116 ALA B CA 1
ATOM 7736 C C . ALA B 1 116 ? -29.406 29.875 27.641 1 94.44 116 ALA B C 1
ATOM 7738 O O . ALA B 1 116 ? -29.359 28.75 28.141 1 94.44 116 ALA B O 1
ATOM 7739 N N . SER B 1 117 ? -29.047 30.859 28.203 1 94.56 117 SER B N 1
ATOM 7740 C CA . SER B 1 117 ? -28.703 30.859 29.625 1 94.56 117 SER B CA 1
ATOM 7741 C C . SER B 1 117 ? -29.328 32.031 30.359 1 94.56 117 SER B C 1
ATOM 7743 O O . SER B 1 117 ? -29.438 33.125 29.781 1 94.56 117 SER B O 1
ATOM 7745 N N . GLU B 1 118 ? -29.734 31.75 31.531 1 90.69 118 GLU B N 1
ATOM 7746 C CA . GLU B 1 118 ? -30.141 32.844 32.406 1 90.69 118 GLU B CA 1
ATOM 7747 C C . GLU B 1 118 ? -28.938 33.594 32.969 1 90.69 118 GLU B C 1
ATOM 7749 O O . GLU B 1 118 ? -27.891 33 33.188 1 90.69 118 GLU B O 1
ATOM 7754 N N . ASP B 1 119 ? -29.078 34.656 32.906 1 83.81 119 ASP B N 1
ATOM 7755 C CA . ASP B 1 119 ? -27.953 35.406 33.438 1 83.81 119 ASP B CA 1
ATOM 7756 C C . ASP B 1 119 ? -28.344 36.062 34.781 1 83.81 119 ASP B C 1
ATOM 7758 O O . ASP B 1 119 ? -28.953 35.406 35.625 1 83.81 119 ASP B O 1
ATOM 7762 N N . SER B 1 120 ? -28.297 37.406 35.031 1 80.81 120 SER B N 1
ATOM 7763 C CA . SER B 1 120 ? -28.531 38.094 36.312 1 80.81 120 SER B CA 1
ATOM 7764 C C . SER B 1 120 ? -29.828 38.906 36.281 1 80.81 120 SER B C 1
ATOM 7766 O O . SER B 1 120 ? -30.438 39.062 35.219 1 80.81 120 SER B O 1
ATOM 7768 N N . ILE B 1 121 ? -30.469 39.094 37.375 1 80.38 121 ILE B N 1
ATOM 7769 C CA . ILE B 1 121 ? -31.578 40 37.531 1 80.38 121 ILE B CA 1
ATOM 7770 C C . ILE B 1 121 ? -31.062 41.375 37.938 1 80.38 121 ILE B C 1
ATOM 7772 O O . ILE B 1 121 ? -30.391 41.531 38.969 1 80.38 121 ILE B O 1
ATOM 7776 N N . VAL B 1 122 ? -31.219 42.188 37.031 1 73.88 122 VAL B N 1
ATOM 7777 C CA . VAL B 1 122 ? -30.781 43.562 37.312 1 73.88 122 VAL B CA 1
ATOM 7778 C C . VAL B 1 122 ? -32 44.5 37.281 1 73.88 122 VAL B C 1
ATOM 7780 O O . VAL B 1 122 ? -32.719 44.562 36.281 1 73.88 122 VAL B O 1
ATOM 7783 N N . ALA B 1 123 ? -32.219 45.281 38.312 1 73.31 123 ALA B N 1
ATOM 7784 C CA . ALA B 1 123 ? -33.312 46.25 38.406 1 73.31 123 ALA B CA 1
ATOM 7785 C C . ALA B 1 123 ? -34.656 45.625 38.125 1 73.31 123 ALA B C 1
ATOM 7787 O O . ALA B 1 123 ? -35.438 46.188 37.344 1 73.31 123 ALA B O 1
ATOM 7788 N N . LYS B 1 124 ? -34.938 44.438 38.562 1 75.25 124 LYS B N 1
ATOM 7789 C CA . LYS B 1 124 ? -36.188 43.719 38.469 1 75.25 124 LYS B CA 1
ATOM 7790 C C . LYS B 1 124 ? -36.438 43.25 37.031 1 75.25 124 LYS B C 1
ATOM 7792 O O . LYS B 1 124 ? -37.594 42.969 36.656 1 75.25 124 LYS B O 1
ATOM 7797 N N . LYS B 1 125 ? -35.406 43.438 36.312 1 82.81 125 LYS B N 1
ATOM 7798 C CA . LYS B 1 125 ? -35.5 42.906 34.938 1 82.81 125 LYS B CA 1
ATOM 7799 C C . LYS B 1 125 ? -34.656 41.656 34.781 1 82.81 125 LYS B C 1
ATOM 7801 O O . LYS B 1 125 ? -33.625 41.5 35.438 1 82.81 125 LYS B O 1
ATOM 7806 N N . HIS B 1 126 ? -35.094 40.719 34 1 87.5 126 HIS B N 1
ATOM 7807 C CA . HIS B 1 126 ? -34.375 39.469 33.75 1 87.5 126 HIS B CA 1
ATOM 7808 C C . HIS B 1 126 ? -33.469 39.594 32.531 1 87.5 126 HIS B C 1
ATOM 7810 O O . HIS B 1 126 ? -33.906 40.031 31.469 1 87.5 126 HIS B O 1
ATOM 7816 N N . LEU B 1 127 ? -32.25 39.312 32.781 1 90.5 127 LEU B N 1
ATOM 7817 C CA . LEU B 1 127 ? -31.281 39.281 31.688 1 90.5 127 LEU B CA 1
ATOM 7818 C C . LEU B 1 127 ? -31.047 37.875 31.203 1 90.5 127 LEU B C 1
ATOM 7820 O O . LEU B 1 127 ? -30.922 36.938 32 1 90.5 127 LEU B O 1
ATOM 7824 N N . TYR B 1 128 ? -31.047 37.688 29.891 1 92 128 TYR B N 1
ATOM 7825 C CA . TYR B 1 128 ? -30.797 36.406 29.25 1 92 128 TYR B CA 1
ATOM 7826 C C . TYR B 1 128 ? -29.656 36.531 28.25 1 92 128 TYR B C 1
ATOM 7828 O O . TYR B 1 128 ? -29.516 37.531 27.547 1 92 128 TYR B O 1
ATOM 7836 N N . ILE B 1 129 ? -28.75 35.562 28.219 1 95.31 129 ILE B N 1
ATOM 7837 C CA . ILE B 1 129 ? -27.688 35.438 27.234 1 95.31 129 ILE B CA 1
ATOM 7838 C C . ILE B 1 129 ? -28 34.312 26.266 1 95.31 129 ILE B C 1
ATOM 7840 O O . ILE B 1 129 ? -28.203 33.156 26.688 1 95.31 129 ILE B O 1
ATOM 7844 N N . ILE B 1 130 ? -28.094 34.594 25.016 1 94.94 130 ILE B N 1
ATOM 7845 C CA . ILE B 1 130 ? -28.375 33.594 24.031 1 94.94 130 ILE B CA 1
ATOM 7846 C C . ILE B 1 130 ? -27.266 33.562 22.984 1 94.94 130 ILE B C 1
ATOM 7848 O O . ILE B 1 130 ? -26.656 34.594 22.688 1 94.94 130 ILE B O 1
ATOM 7852 N N . GLU B 1 131 ? -26.938 32.406 22.531 1 97.12 131 GLU B N 1
ATOM 7853 C CA . GLU B 1 131 ? -26.031 32.219 21.391 1 97.12 131 GLU B CA 1
ATOM 7854 C C . GLU B 1 131 ? -26.828 31.891 20.125 1 97.12 131 GLU B C 1
ATOM 7856 O O . GLU B 1 131 ? -27.469 30.844 20.047 1 97.12 131 GLU B O 1
ATOM 7861 N N . VAL B 1 132 ? -26.797 32.781 19.188 1 96.88 132 VAL B N 1
ATOM 7862 C CA . VAL B 1 132 ? -27.516 32.625 17.938 1 96.88 132 VAL B CA 1
ATOM 7863 C C . VAL B 1 132 ? -26.562 32.219 16.828 1 96.88 132 VAL B C 1
ATOM 7865 O O . VAL B 1 132 ? -25.5 32.812 16.656 1 96.88 132 VAL B O 1
ATOM 7868 N N . VAL B 1 133 ? -26.906 31.141 16.156 1 97.31 133 VAL B N 1
ATOM 7869 C CA . VAL B 1 133 ? -26.031 30.625 15.102 1 97.31 133 VAL B CA 1
ATOM 7870 C C . VAL B 1 133 ? -26.812 30.422 13.812 1 97.31 133 VAL B C 1
ATOM 7872 O O . VAL B 1 133 ? -28.047 30.469 13.828 1 97.31 133 VAL B O 1
ATOM 7875 N N . SER B 1 134 ? -26.031 30.312 12.727 1 96.69 134 SER B N 1
ATOM 7876 C CA . SER B 1 134 ? -26.656 29.875 11.484 1 96.69 134 SER B CA 1
ATOM 7877 C C . SER B 1 134 ? -27.203 28.469 11.609 1 96.69 134 SER B C 1
ATOM 7879 O O . SER B 1 134 ? -26.578 27.594 12.227 1 96.69 134 SER B O 1
ATOM 7881 N N . PRO B 1 135 ? -28.312 28.172 11.008 1 96.25 135 PRO B N 1
ATOM 7882 C CA . PRO B 1 135 ? -28.906 26.844 11.141 1 96.25 135 PRO B CA 1
ATOM 7883 C C . PRO B 1 135 ? -27.984 25.734 10.648 1 96.25 135 PRO B C 1
ATOM 7885 O O . PRO B 1 135 ? -28.047 24.594 11.148 1 96.25 135 PRO B O 1
ATOM 7888 N N . ILE B 1 136 ? -27.125 25.953 9.719 1 96.75 136 ILE B N 1
ATOM 7889 C CA . ILE B 1 136 ? -26.25 24.938 9.172 1 96.75 136 ILE B CA 1
ATOM 7890 C C . ILE B 1 136 ? -25.297 24.438 10.25 1 96.75 136 ILE B C 1
ATOM 7892 O O . ILE B 1 136 ? -24.719 23.359 10.133 1 96.75 136 ILE B O 1
ATOM 7896 N N . TYR B 1 137 ? -25.141 25.219 11.305 1 96.56 137 TYR B N 1
ATOM 7897 C CA . TYR B 1 137 ? -24.281 24.844 12.422 1 96.56 137 TYR B CA 1
ATOM 7898 C C . TYR B 1 137 ? -24.703 23.516 13.023 1 96.56 137 TYR B C 1
ATOM 7900 O O . TYR B 1 137 ? -23.875 22.766 13.539 1 96.56 137 TYR B O 1
ATOM 7908 N N . TYR B 1 138 ? -25.922 23.188 12.961 1 96.44 138 TYR B N 1
ATOM 7909 C CA . TYR B 1 138 ? -26.453 21.969 13.555 1 96.44 138 TYR B CA 1
ATOM 7910 C C . TYR B 1 138 ? -25.891 20.734 12.852 1 96.44 138 TYR B C 1
ATOM 7912 O O . TYR B 1 138 ? -25.875 19.641 13.422 1 96.44 138 TYR B O 1
ATOM 7920 N N . LEU B 1 139 ? -25.422 20.891 11.648 1 96.44 139 LEU B N 1
ATOM 7921 C CA . LEU B 1 139 ? -24.844 19.781 10.906 1 96.44 139 LEU B CA 1
ATOM 7922 C C . LEU B 1 139 ? -23.453 19.453 11.438 1 96.44 139 LEU B C 1
ATOM 7924 O O . LEU B 1 139 ? -22.859 18.438 11.047 1 96.44 139 LEU B O 1
ATOM 7928 N N . SER B 1 140 ? -22.906 20.297 12.305 1 96.56 140 SER B N 1
ATOM 7929 C CA . SER B 1 140 ? -21.625 20.016 12.953 1 96.56 140 SER B CA 1
ATOM 7930 C C . SER B 1 140 ? -21.797 19.047 14.117 1 96.56 140 SER B C 1
ATOM 7932 O O . SER B 1 140 ? -20.828 18.516 14.641 1 96.56 140 SER B O 1
ATOM 7934 N N . LEU B 1 141 ? -23.016 18.703 14.461 1 94.81 141 LEU B N 1
ATOM 7935 C CA . LEU B 1 141 ? -23.281 17.906 15.656 1 94.81 141 LEU B CA 1
ATOM 7936 C C . LEU B 1 141 ? -23.562 16.453 15.273 1 94.81 141 LEU B C 1
ATOM 7938 O O . LEU B 1 141 ? -23.719 15.602 16.156 1 94.81 141 LEU B O 1
ATOM 7942 N N . ASN B 1 142 ? -23.594 16.094 14.039 1 94.62 142 ASN B N 1
ATOM 7943 C CA . ASN B 1 142 ? -23.797 14.703 13.617 1 94.62 142 ASN B CA 1
ATOM 7944 C C . ASN B 1 142 ? -22.484 14.062 13.188 1 94.62 142 ASN B C 1
ATOM 7946 O O . ASN B 1 142 ? -21.406 14.633 13.383 1 94.62 142 ASN B O 1
ATOM 7950 N N . ASN B 1 143 ? -22.516 12.812 12.875 1 94.06 143 ASN B N 1
ATOM 7951 C CA . ASN B 1 143 ? -21.406 12.023 12.344 1 94.06 143 ASN B CA 1
ATOM 7952 C C . ASN B 1 143 ? -21.891 11.016 11.305 1 94.06 143 ASN B C 1
ATOM 7954 O O . ASN B 1 143 ? -22.922 10.359 11.492 1 94.06 143 ASN B O 1
ATOM 7958 N N . LYS B 1 144 ? -21.203 11.047 10.188 1 93.62 144 LYS B N 1
ATOM 7959 C CA . LYS B 1 144 ? -21.703 10.219 9.094 1 93.62 144 LYS B CA 1
ATOM 7960 C C . LYS B 1 144 ? -20.594 9.406 8.453 1 93.62 144 LYS B C 1
ATOM 7962 O O . LYS B 1 144 ? -19.406 9.75 8.578 1 93.62 144 LYS B O 1
ATOM 7967 N N . TYR B 1 145 ? -20.984 8.258 7.863 1 93 145 TYR B N 1
ATOM 7968 C CA . TYR B 1 145 ? -20.203 7.398 6.984 1 93 145 TYR B CA 1
ATOM 7969 C C . TYR B 1 145 ? -20.938 7.156 5.668 1 93 145 TYR B C 1
ATOM 7971 O O . TYR B 1 145 ? -21.922 6.418 5.621 1 93 145 TYR B O 1
ATOM 7979 N N . GLU B 1 146 ? -20.422 7.832 4.617 1 93.12 146 GLU B N 1
ATOM 7980 C CA . GLU B 1 146 ? -21.156 7.734 3.359 1 93.12 146 GLU B CA 1
ATOM 7981 C C . GLU B 1 146 ? -20.203 7.766 2.166 1 93.12 146 GLU B C 1
ATOM 7983 O O . GLU B 1 146 ? -19.156 8.414 2.213 1 93.12 146 GLU B O 1
ATOM 7988 N N . ILE B 1 147 ? -20.594 7.047 1.096 1 92.56 147 ILE B N 1
ATOM 7989 C CA . ILE B 1 147 ? -19.828 7.02 -0.142 1 92.56 147 ILE B CA 1
ATOM 7990 C C . ILE B 1 147 ? -20.656 7.625 -1.277 1 92.56 147 ILE B C 1
ATOM 7992 O O . ILE B 1 147 ? -21.844 7.32 -1.422 1 92.56 147 ILE B O 1
ATOM 7996 N N . PHE B 1 148 ? -20.047 8.531 -2.08 1 92.88 148 PHE B N 1
ATOM 7997 C CA . PHE B 1 148 ? -20.672 9.156 -3.242 1 92.88 148 PHE B CA 1
ATOM 7998 C C . PHE B 1 148 ? -19.984 8.711 -4.527 1 92.88 148 PHE B C 1
ATOM 8000 O O . PHE B 1 148 ? -18.75 8.719 -4.613 1 92.88 148 PHE B O 1
ATOM 8007 N N . HIS B 1 149 ? -20.812 8.32 -5.586 1 89.88 149 HIS B N 1
ATOM 8008 C CA . HIS B 1 149 ? -20.266 7.828 -6.844 1 89.88 149 HIS B CA 1
ATOM 8009 C C . HIS B 1 149 ? -20.531 8.805 -7.984 1 89.88 149 HIS B C 1
ATOM 8011 O O . HIS B 1 149 ? -21.656 9.25 -8.18 1 89.88 149 HIS B O 1
ATOM 8017 N N . ASN B 1 150 ? -19.453 9.086 -8.68 1 88.94 150 ASN B N 1
ATOM 8018 C CA . ASN B 1 150 ? -19.578 9.797 -9.945 1 88.94 150 ASN B CA 1
ATOM 8019 C C . ASN B 1 150 ? -20.375 11.086 -9.789 1 88.94 150 ASN B C 1
ATOM 8021 O O . ASN B 1 150 ? -21.344 11.32 -10.516 1 88.94 150 ASN B O 1
ATOM 8025 N N . LYS B 1 151 ? -19.953 11.875 -8.836 1 91.69 151 LYS B N 1
ATOM 8026 C CA . LYS B 1 151 ? -20.625 13.141 -8.562 1 91.69 151 LYS B CA 1
ATOM 8027 C C . LYS B 1 151 ? -19.625 14.289 -8.5 1 91.69 151 LYS B C 1
ATOM 8029 O O . LYS B 1 151 ? -18.453 14.086 -8.18 1 91.69 151 LYS B O 1
ATOM 8034 N N . LYS B 1 152 ? -20.172 15.375 -8.875 1 91.94 152 LYS B N 1
ATOM 8035 C CA . LYS B 1 152 ? -19.422 16.609 -8.656 1 91.94 152 LYS B CA 1
ATOM 8036 C C . LYS B 1 152 ? -19.5 17.047 -7.195 1 91.94 152 LYS B C 1
ATOM 8038 O O . LYS B 1 152 ? -20.469 16.719 -6.496 1 91.94 152 LYS B O 1
ATOM 8043 N N . THR B 1 153 ? -18.469 17.734 -6.805 1 93.38 153 THR B N 1
ATOM 8044 C CA . THR B 1 153 ? -18.422 18.188 -5.418 1 93.38 153 THR B CA 1
ATOM 8045 C C . THR B 1 153 ? -19.625 19.078 -5.098 1 93.38 153 THR B C 1
ATOM 8047 O O . THR B 1 153 ? -20.203 18.969 -4.012 1 93.38 153 THR B O 1
ATOM 8050 N N . SER B 1 154 ? -20.016 19.906 -5.984 1 95.38 154 SER B N 1
ATOM 8051 C CA . SER B 1 154 ? -21.188 20.766 -5.785 1 95.38 154 SER B CA 1
ATOM 8052 C C . SER B 1 154 ? -22.453 19.953 -5.586 1 95.38 154 SER B C 1
ATOM 8054 O O . SER B 1 154 ? -23.281 20.281 -4.738 1 95.38 154 SER B O 1
ATOM 8056 N N . ASP B 1 155 ? -22.531 18.859 -6.383 1 95.38 155 ASP B N 1
ATOM 8057 C CA . ASP B 1 155 ? -23.703 18 -6.27 1 95.38 155 ASP B CA 1
ATOM 8058 C C . ASP B 1 155 ? -23.766 17.328 -4.902 1 95.38 155 ASP B C 1
ATOM 8060 O O . ASP B 1 155 ? -24.844 17.141 -4.34 1 95.38 155 ASP B O 1
ATOM 8064 N N . ILE B 1 156 ? -22.625 16.938 -4.418 1 96.31 156 ILE B N 1
ATOM 8065 C CA . ILE B 1 156 ? -22.562 16.297 -3.113 1 96.31 156 ILE B CA 1
ATOM 8066 C C . ILE B 1 156 ? -23.016 17.266 -2.029 1 96.31 156 ILE B C 1
ATOM 8068 O O . ILE B 1 156 ? -23.812 16.906 -1.158 1 96.31 156 ILE B O 1
ATOM 8072 N N . ILE B 1 157 ? -22.547 18.484 -2.084 1 97.5 157 ILE B N 1
ATOM 8073 C CA . ILE B 1 157 ? -22.875 19.5 -1.086 1 97.5 157 ILE B CA 1
ATOM 8074 C C . ILE B 1 157 ? -24.375 19.781 -1.121 1 97.5 157 ILE B C 1
ATOM 8076 O O . ILE B 1 157 ? -25.031 19.844 -0.076 1 97.5 157 ILE B O 1
ATOM 8080 N N . VAL B 1 158 ? -24.938 19.891 -2.318 1 96.5 158 VAL B N 1
ATOM 8081 C CA . VAL B 1 158 ? -26.359 20.156 -2.492 1 96.5 158 VAL B CA 1
ATOM 8082 C C . VAL B 1 158 ? -27.172 19 -1.907 1 96.5 158 VAL B C 1
ATOM 8084 O O . VAL B 1 158 ? -28.188 19.219 -1.227 1 96.5 158 VAL B O 1
ATOM 8087 N N . GLU B 1 159 ? -26.719 17.828 -2.23 1 95.88 159 GLU B N 1
ATOM 8088 C CA . GLU B 1 159 ? -27.438 16.641 -1.746 1 95.88 159 GLU B CA 1
ATOM 8089 C C . GLU B 1 159 ? -27.469 16.609 -0.221 1 95.88 159 GLU B C 1
ATOM 8091 O O . GLU B 1 159 ? -28.5 16.297 0.378 1 95.88 159 GLU B O 1
ATOM 8096 N N . ILE B 1 160 ? -26.406 16.906 0.43 1 96.81 160 ILE B N 1
ATOM 8097 C CA . ILE B 1 160 ? -26.328 16.859 1.886 1 96.81 160 ILE B CA 1
ATOM 8098 C C . ILE B 1 160 ? -27.219 17.953 2.484 1 96.81 160 ILE B C 1
ATOM 8100 O O . ILE B 1 160 ? -28 17.688 3.398 1 96.81 160 ILE B O 1
ATOM 8104 N N . ILE B 1 161 ? -27.125 19.188 2.02 1 97.25 161 ILE B N 1
ATOM 8105 C CA . ILE B 1 161 ? -27.891 20.297 2.562 1 97.25 161 ILE B CA 1
ATOM 8106 C C . ILE B 1 161 ? -29.391 20.062 2.338 1 97.25 161 ILE B C 1
ATOM 8108 O O . ILE B 1 161 ? -30.203 20.359 3.213 1 97.25 161 ILE B O 1
ATOM 8112 N N . ASN B 1 162 ? -29.734 19.5 1.192 1 96.06 162 ASN B N 1
ATOM 8113 C CA . ASN B 1 162 ? -31.141 19.266 0.869 1 96.06 162 ASN B CA 1
ATOM 8114 C C . ASN B 1 162 ? -31.766 18.219 1.797 1 96.06 162 ASN B C 1
ATOM 8116 O O . ASN B 1 162 ? -32.969 18.219 2.008 1 96.06 162 ASN B O 1
ATOM 8120 N N . ARG B 1 163 ? -30.953 17.359 2.309 1 95.12 163 ARG B N 1
ATOM 8121 C CA . ARG B 1 163 ? -31.453 16.391 3.273 1 95.12 163 ARG B CA 1
ATOM 8122 C C . ARG B 1 163 ? -32.094 17.078 4.477 1 95.12 163 ARG B C 1
ATOM 8124 O O . ARG B 1 163 ? -32.969 16.531 5.129 1 95.12 163 ARG B O 1
ATOM 8131 N N . TYR B 1 164 ? -31.609 18.281 4.746 1 94.94 164 TYR B N 1
ATOM 8132 C CA . TYR B 1 164 ? -32.031 18.984 5.957 1 94.94 164 TYR B CA 1
ATOM 8133 C C . TYR B 1 164 ? -32.781 20.266 5.613 1 94.94 164 TYR B C 1
ATOM 8135 O O . TYR B 1 164 ? -32.969 21.125 6.469 1 94.94 164 TYR B O 1
ATOM 8143 N N . ASN B 1 165 ? -33.219 20.5 4.391 1 94.25 165 ASN B N 1
ATOM 8144 C CA . ASN B 1 165 ? -33.844 21.734 3.928 1 94.25 165 ASN B CA 1
ATOM 8145 C C . ASN B 1 165 ? -35.125 22.016 4.684 1 94.25 165 ASN B C 1
ATOM 8147 O O . ASN B 1 165 ? -35.375 23.156 5.098 1 94.25 165 ASN B O 1
ATOM 8151 N N . GLN B 1 166 ? -35.938 20.969 4.914 1 92.69 166 GLN B N 1
ATOM 8152 C CA . GLN B 1 166 ? -37.188 21.156 5.602 1 92.69 166 GLN B CA 1
ATOM 8153 C C . GLN B 1 166 ? -37 21.328 7.105 1 92.69 166 GLN B C 1
ATOM 8155 O O . GLN B 1 166 ? -37.625 22.188 7.73 1 92.69 166 GLN B O 1
ATOM 8160 N N . LEU B 1 167 ? -36.094 20.609 7.605 1 92.69 167 LEU B N 1
ATOM 8161 C CA . LEU B 1 167 ? -35.844 20.594 9.047 1 92.69 167 LEU B CA 1
ATOM 8162 C C . LEU B 1 167 ? -35.25 21.922 9.508 1 92.69 167 LEU B C 1
ATOM 8164 O O . LEU B 1 167 ? -35.625 22.453 10.547 1 92.69 167 LEU B O 1
ATOM 8168 N N . LEU B 1 168 ? -34.344 22.484 8.773 1 94.62 168 LEU B N 1
ATOM 8169 C CA . LEU B 1 168 ? -33.562 23.641 9.195 1 94.62 168 LEU B CA 1
ATOM 8170 C C . LEU B 1 168 ? -33.906 24.859 8.328 1 94.62 168 LEU B C 1
ATOM 8172 O O . LEU B 1 168 ? -33.312 25.922 8.477 1 94.62 168 LEU B O 1
ATOM 8176 N N . ASN B 1 169 ? -34.906 24.75 7.434 1 94.12 169 ASN B N 1
ATOM 8177 C CA . ASN B 1 169 ? -35.312 25.844 6.551 1 94.12 169 ASN B CA 1
ATOM 8178 C C . ASN B 1 169 ? -34.156 26.406 5.762 1 94.12 169 ASN B C 1
ATOM 8180 O O . ASN B 1 169 ? -33.906 27.625 5.785 1 94.12 169 ASN B O 1
ATOM 8184 N N . LEU B 1 170 ? -33.406 25.516 5.172 1 95.75 170 LEU B N 1
ATOM 8185 C CA . LEU B 1 170 ? -32.25 25.906 4.402 1 95.75 170 LEU B CA 1
ATOM 8186 C C . LEU B 1 170 ? -32.531 25.859 2.906 1 95.75 170 LEU B C 1
ATOM 8188 O O . LEU B 1 170 ? -33.344 25.047 2.447 1 95.75 170 LEU B O 1
ATOM 8192 N N . LYS B 1 171 ? -31.938 26.766 2.164 1 96 171 LYS B N 1
ATOM 8193 C CA . LYS B 1 171 ? -31.922 26.781 0.705 1 96 171 LYS B CA 1
ATOM 8194 C C . LYS B 1 171 ? -30.516 26.984 0.172 1 96 171 LYS B C 1
ATOM 8196 O O . LYS B 1 171 ? -29.75 27.797 0.706 1 96 171 LYS B O 1
ATOM 8201 N N . ILE B 1 172 ? -30.125 26.156 -0.786 1 95.62 172 ILE B N 1
ATOM 8202 C CA . ILE B 1 172 ? -28.797 26.281 -1.343 1 95.62 172 ILE B CA 1
ATOM 8203 C C . ILE B 1 172 ? -28.875 26.781 -2.781 1 95.62 172 ILE B C 1
ATOM 8205 O O . ILE B 1 172 ? -29.703 26.312 -3.562 1 95.62 172 ILE B O 1
ATOM 8209 N N . ASP B 1 173 ? -28.125 27.812 -3.086 1 94.31 173 ASP B N 1
ATOM 8210 C CA . ASP B 1 173 ? -27.984 28.359 -4.43 1 94.31 173 ASP B CA 1
ATOM 8211 C C . ASP B 1 173 ? -26.578 28.109 -4.973 1 94.31 173 ASP B C 1
ATOM 8213 O O . ASP B 1 173 ? -25.578 28.375 -4.289 1 94.31 173 ASP B O 1
ATOM 8217 N N . ILE B 1 174 ? -26.5 27.562 -6.16 1 94 174 ILE B N 1
ATOM 8218 C CA . ILE B 1 174 ? -25.203 27.25 -6.773 1 94 174 ILE B CA 1
ATOM 8219 C C . ILE B 1 174 ? -24.859 28.312 -7.816 1 94 174 ILE B C 1
ATOM 8221 O O . ILE B 1 174 ? -25.594 28.5 -8.797 1 94 174 ILE B O 1
ATOM 8225 N N . LYS B 1 175 ? -23.812 29.047 -7.586 1 91.88 175 LYS B N 1
ATOM 8226 C CA . LYS B 1 175 ? -23.312 30.016 -8.539 1 91.88 175 LYS B CA 1
ATOM 8227 C C . LYS B 1 175 ? -21.891 29.672 -8.984 1 91.88 175 LYS B C 1
ATOM 8229 O O . LYS B 1 175 ? -20.953 30.438 -8.734 1 91.88 175 LYS B O 1
ATOM 8234 N N . LEU B 1 176 ? -21.688 28.578 -9.492 1 91.25 176 LEU B N 1
ATOM 8235 C CA . LEU B 1 176 ? -20.422 28.062 -9.992 1 91.25 176 LEU B CA 1
ATOM 8236 C C . LEU B 1 176 ? -20.516 27.703 -11.469 1 91.25 176 LEU B C 1
ATOM 8238 O O . LEU B 1 176 ? -21.625 27.438 -11.977 1 91.25 176 LEU B O 1
ATOM 8242 N N . ASP B 1 177 ? -19.406 27.812 -12.125 1 82.94 177 ASP B N 1
ATOM 8243 C CA . ASP B 1 177 ? -19.344 27.281 -13.477 1 82.94 177 ASP B CA 1
ATOM 8244 C C . ASP B 1 177 ? -19.188 25.75 -13.453 1 82.94 177 ASP B C 1
ATOM 8246 O O . ASP B 1 177 ? -18.078 25.234 -13.305 1 82.94 177 ASP B O 1
ATOM 8250 N N . LEU B 1 178 ? -20.172 25.109 -13.633 1 80.38 178 LEU B N 1
ATOM 8251 C CA . LEU B 1 178 ? -20.234 23.672 -13.453 1 80.38 178 LEU B CA 1
ATOM 8252 C C . LEU B 1 178 ? -19.594 22.953 -14.641 1 80.38 178 LEU B C 1
ATOM 8254 O O . LEU B 1 178 ? -19.219 21.781 -14.531 1 80.38 178 LEU B O 1
ATOM 8258 N N . ILE B 1 179 ? -19.406 23.578 -15.656 1 72.12 179 ILE B N 1
ATOM 8259 C CA . ILE B 1 179 ? -18.812 22.938 -16.828 1 72.12 179 ILE B CA 1
ATOM 8260 C C . ILE B 1 179 ? -17.344 22.609 -16.562 1 72.12 179 ILE B C 1
ATOM 8262 O O . ILE B 1 179 ? -16.859 21.562 -16.984 1 72.12 179 ILE B O 1
ATOM 8266 N N . LYS B 1 180 ? -16.797 23.375 -15.812 1 75.75 180 LYS B N 1
ATOM 8267 C CA . LYS B 1 180 ? -15.367 23.203 -15.57 1 75.75 180 LYS B CA 1
ATOM 8268 C C . LYS B 1 180 ? -15.117 22.328 -14.336 1 75.75 180 LYS B C 1
ATOM 8270 O O . LYS B 1 180 ? -13.992 21.891 -14.094 1 75.75 180 LYS B O 1
ATOM 8275 N N . ALA B 1 181 ? -16.156 22.031 -13.664 1 82.81 181 ALA B N 1
ATOM 8276 C CA . ALA B 1 181 ? -15.961 21.281 -12.422 1 82.81 181 ALA B CA 1
ATOM 8277 C C . ALA B 1 181 ? -15.773 19.797 -12.695 1 82.81 181 ALA B C 1
ATOM 8279 O O . ALA B 1 181 ? -16.5 19.219 -13.5 1 82.81 181 ALA B O 1
ATOM 8280 N N . PRO B 1 182 ? -14.766 19.219 -12.125 1 83.06 182 PRO B N 1
ATOM 8281 C CA . PRO B 1 182 ? -14.492 17.812 -12.367 1 83.06 182 PRO B CA 1
ATOM 8282 C C . PRO B 1 182 ? -15.477 16.891 -11.656 1 83.06 182 PRO B C 1
ATOM 8284 O O . PRO B 1 182 ? -15.945 17.203 -10.562 1 83.06 182 PRO B O 1
ATOM 8287 N N . THR B 1 183 ? -15.82 15.797 -12.312 1 87.38 183 THR B N 1
ATOM 8288 C CA . THR B 1 183 ? -16.594 14.727 -11.695 1 87.38 183 THR B CA 1
ATOM 8289 C C . THR B 1 183 ? -15.68 13.695 -11.047 1 87.38 183 THR B C 1
ATOM 8291 O O . THR B 1 183 ? -14.758 13.188 -11.695 1 87.38 183 THR B O 1
ATOM 8294 N N . LYS B 1 184 ? -15.914 13.484 -9.836 1 86.12 184 LYS B N 1
ATOM 8295 C CA . LYS B 1 184 ? -15.086 12.508 -9.133 1 86.12 184 LYS B CA 1
ATOM 8296 C C . LYS B 1 184 ? -15.742 11.133 -9.148 1 86.12 184 LYS B C 1
ATOM 8298 O O . LYS B 1 184 ? -16.953 11.016 -8.984 1 86.12 184 LYS B O 1
ATOM 8303 N N . GLU B 1 185 ? -15.008 10.141 -9.359 1 83.62 185 GLU B N 1
ATOM 8304 C CA . GLU B 1 185 ? -15.5 8.766 -9.414 1 83.62 185 GLU B CA 1
ATOM 8305 C C . GLU B 1 185 ? -15.969 8.297 -8.039 1 83.62 185 GLU B C 1
ATOM 8307 O O . GLU B 1 185 ? -16.922 7.527 -7.938 1 83.62 185 GLU B O 1
ATOM 8312 N N . TYR B 1 186 ? -15.227 8.68 -7.145 1 88.06 186 TYR B N 1
ATOM 8313 C CA . TYR B 1 186 ? -15.43 8.133 -5.809 1 88.06 186 TYR B CA 1
ATOM 8314 C C . TYR B 1 186 ? -15.031 9.133 -4.738 1 88.06 186 TYR B C 1
ATOM 8316 O O . TYR B 1 186 ? -13.898 9.633 -4.734 1 88.06 186 TYR B O 1
ATOM 8324 N N . THR B 1 187 ? -15.969 9.531 -3.873 1 92.81 187 THR B N 1
ATOM 8325 C CA . THR B 1 187 ? -15.727 10.406 -2.734 1 92.81 187 THR B CA 1
ATOM 8326 C C . THR B 1 187 ? -16.312 9.82 -1.459 1 92.81 187 THR B C 1
ATOM 8328 O O . THR B 1 187 ? -17.5 9.453 -1.428 1 92.81 187 THR B O 1
ATOM 8331 N N . THR B 1 188 ? -15.508 9.742 -0.378 1 93.19 188 THR B N 1
ATOM 8332 C CA . THR B 1 188 ? -15.969 9.07 0.833 1 93.19 188 THR B CA 1
ATOM 8333 C C . THR B 1 188 ? -15.984 10.039 2.014 1 93.19 188 THR B C 1
ATOM 8335 O O . THR B 1 188 ? -14.992 10.719 2.283 1 93.19 188 THR B O 1
ATOM 8338 N N . GLN B 1 189 ? -17.094 10.211 2.639 1 95.31 189 GLN B N 1
ATOM 8339 C CA . GLN B 1 189 ? -17.188 10.82 3.961 1 95.31 189 GLN B CA 1
ATOM 8340 C C . GLN B 1 189 ? -16.969 9.781 5.059 1 95.31 189 GLN B C 1
ATOM 8342 O O . GLN B 1 189 ? -17.781 8.859 5.219 1 95.31 189 GLN B O 1
ATOM 8347 N N . TYR B 1 190 ? -15.906 9.875 5.789 1 94.62 190 TYR B N 1
ATOM 8348 C CA . TYR B 1 190 ? -15.547 8.867 6.777 1 94.62 190 TYR B CA 1
ATOM 8349 C C . TYR B 1 190 ? -15.391 9.492 8.156 1 94.62 190 TYR B C 1
ATOM 8351 O O . TYR B 1 190 ? -14.398 10.18 8.422 1 94.62 190 TYR B O 1
ATOM 8359 N N . ASN B 1 191 ? -16.297 9.133 9.07 1 93.38 191 ASN B N 1
ATOM 8360 C CA . ASN B 1 191 ? -16.219 9.586 10.453 1 93.38 191 ASN B CA 1
ATOM 8361 C C . ASN B 1 191 ? -16.125 11.109 10.547 1 93.38 191 ASN B C 1
ATOM 8363 O O . ASN B 1 191 ? -15.203 11.633 11.172 1 93.38 191 ASN B O 1
ATOM 8367 N N . GLN B 1 192 ? -17 11.805 9.984 1 95.25 192 GLN B N 1
ATOM 8368 C CA . GLN B 1 192 ? -17.016 13.258 9.906 1 95.25 192 GLN B CA 1
ATOM 8369 C C . GLN B 1 192 ? -18.438 13.797 9.953 1 95.25 192 GLN B C 1
ATOM 8371 O O . GLN B 1 192 ? -19.359 13.195 9.383 1 95.25 192 GLN B O 1
ATOM 8376 N N . ASN B 1 193 ? -18.594 14.844 10.539 1 96.62 193 ASN B N 1
ATOM 8377 C CA . ASN B 1 193 ? -19.922 15.445 10.5 1 96.62 193 ASN B CA 1
ATOM 8378 C C . ASN B 1 193 ? -20.172 16.156 9.172 1 96.62 193 ASN B C 1
ATOM 8380 O O . ASN B 1 193 ? -19.234 16.422 8.422 1 96.62 193 ASN B O 1
ATOM 8384 N N . ASP B 1 194 ? -21.375 16.391 8.867 1 97.5 194 ASP B N 1
ATOM 8385 C CA . ASP B 1 194 ? -21.766 16.906 7.555 1 97.5 194 ASP B CA 1
ATOM 8386 C C . ASP B 1 194 ? -21.188 18.297 7.309 1 97.5 194 ASP B C 1
ATOM 8388 O O . ASP B 1 194 ? -20.75 18.594 6.199 1 97.5 194 ASP B O 1
ATOM 8392 N N . LEU B 1 195 ? -21.219 19.203 8.289 1 97.81 195 LEU B N 1
ATOM 8393 C CA . LEU B 1 195 ? -20.688 20.547 8.102 1 97.81 195 LEU B CA 1
ATOM 8394 C C . LEU B 1 195 ? -19.188 20.516 7.816 1 97.81 195 LEU B C 1
ATOM 8396 O O . LEU B 1 195 ? -18.719 21.188 6.898 1 97.81 195 LEU B O 1
ATOM 8400 N N . GLU B 1 196 ? -18.469 19.781 8.641 1 97.19 196 GLU B N 1
ATOM 8401 C CA . GLU B 1 196 ? -17.031 19.641 8.43 1 97.19 196 GLU B CA 1
ATOM 8402 C C . GLU B 1 196 ? -16.734 19.094 7.039 1 97.19 196 GLU B C 1
ATOM 8404 O O . GLU B 1 196 ? -15.773 19.516 6.395 1 97.19 196 GLU B O 1
ATOM 8409 N N . PHE B 1 197 ? -17.516 18.141 6.668 1 97.44 197 PHE B N 1
ATOM 8410 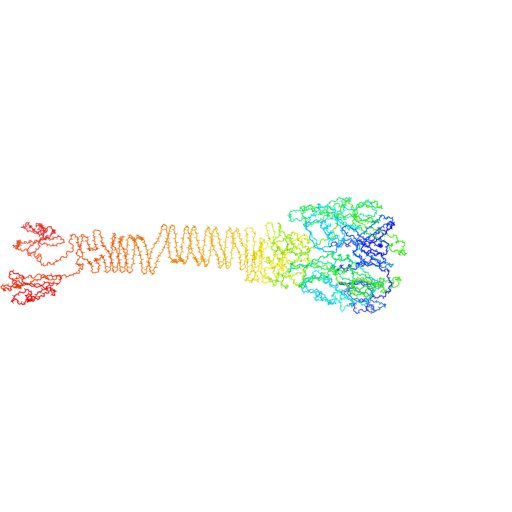C CA . PHE B 1 197 ? -17.312 17.531 5.359 1 97.44 197 PHE B CA 1
ATOM 8411 C C . PHE B 1 197 ? -17.562 18.547 4.25 1 97.44 197 PHE B C 1
ATOM 8413 O O . PHE B 1 197 ? -16.766 18.625 3.301 1 97.44 197 PHE B O 1
ATOM 8420 N N . ILE B 1 198 ? -18.609 19.281 4.316 1 97.75 198 ILE B N 1
ATOM 8421 C CA . ILE B 1 198 ? -18.922 20.312 3.336 1 97.75 198 ILE B CA 1
ATOM 8422 C C . ILE B 1 198 ? -17.797 21.328 3.277 1 97.75 198 ILE B C 1
ATOM 8424 O O . ILE B 1 198 ? -17.328 21.703 2.193 1 97.75 198 ILE B O 1
ATOM 8428 N N . GLN B 1 199 ? -17.359 21.828 4.414 1 97.62 199 GLN B N 1
ATOM 8429 C CA . GLN B 1 199 ? -16.281 22.797 4.477 1 97.62 199 GLN B CA 1
ATOM 8430 C C . GLN B 1 199 ? -14.992 22.25 3.885 1 97.62 199 GLN B C 1
ATOM 8432 O O . GLN B 1 199 ? -14.273 22.953 3.176 1 97.62 199 GLN B O 1
ATOM 8437 N N . MET B 1 200 ? -14.711 21.016 4.223 1 97.12 200 MET B N 1
ATOM 8438 C CA . MET B 1 200 ? -13.523 20.359 3.686 1 97.12 200 MET B CA 1
ATOM 8439 C C . MET B 1 200 ? -13.57 20.312 2.162 1 97.12 200 MET B C 1
ATOM 8441 O O . MET B 1 200 ? -12.562 20.578 1.5 1 97.12 200 MET B O 1
ATOM 8445 N N . LEU B 1 201 ? -14.703 19.922 1.618 1 96.44 201 LEU B N 1
ATOM 8446 C CA . LEU B 1 201 ? -14.867 19.859 0.17 1 96.44 201 LEU B CA 1
ATOM 8447 C C . LEU B 1 201 ? -14.688 21.234 -0.459 1 96.44 201 LEU B C 1
ATOM 8449 O O . LEU B 1 201 ? -14.086 21.359 -1.527 1 96.44 201 LEU B O 1
ATOM 8453 N N . CYS B 1 202 ? -15.219 22.25 0.185 1 96.75 202 CYS B N 1
ATOM 8454 C CA . CYS B 1 202 ? -15.062 23.609 -0.304 1 96.75 202 CYS B CA 1
ATOM 8455 C C . CYS B 1 202 ? -13.594 24.031 -0.302 1 96.75 202 CYS B C 1
ATOM 8457 O O . CYS B 1 202 ? -13.117 24.656 -1.244 1 96.75 202 CYS B O 1
ATOM 8459 N N . GLU B 1 203 ? -12.906 23.672 0.759 1 95.81 203 GLU B N 1
ATOM 8460 C CA . GLU B 1 203 ? -11.477 23.969 0.839 1 95.81 203 GLU B CA 1
ATOM 8461 C C . GLU B 1 203 ? -10.703 23.281 -0.281 1 95.81 203 GLU B C 1
ATOM 8463 O O . GLU B 1 203 ? -9.828 23.875 -0.904 1 95.81 203 GLU B O 1
ATOM 8468 N N . LYS B 1 204 ? -11.062 22.094 -0.521 1 92.12 204 LYS B N 1
ATOM 8469 C CA . LYS B 1 204 ? -10.352 21.312 -1.53 1 92.12 204 LYS B CA 1
ATOM 8470 C C . LYS B 1 204 ? -10.594 21.875 -2.93 1 92.12 204 LYS B C 1
ATOM 8472 O O . LYS B 1 204 ? -9.664 21.984 -3.729 1 92.12 204 LYS B O 1
ATOM 8477 N N . GLU B 1 205 ? -11.82 22.266 -3.23 1 93.06 205 GLU B N 1
ATOM 8478 C CA . GLU B 1 205 ? -12.18 22.719 -4.57 1 93.06 205 GLU B CA 1
ATOM 8479 C C . GLU B 1 205 ? -12.016 24.234 -4.711 1 93.06 205 GLU B C 1
ATOM 8481 O O . GLU B 1 205 ? -12.094 24.766 -5.816 1 93.06 205 GLU B O 1
ATOM 8486 N N . GLY B 1 206 ? -11.758 24.859 -3.6 1 93.94 206 GLY B N 1
ATOM 8487 C CA . GLY B 1 206 ? -11.594 26.297 -3.631 1 93.94 206 GLY B CA 1
ATOM 8488 C C . GLY B 1 206 ? -12.914 27.047 -3.73 1 93.94 206 GLY B C 1
ATOM 8489 O O . GLY B 1 206 ? -12.953 28.172 -4.254 1 93.94 206 GLY B O 1
ATOM 8490 N N . TYR B 1 207 ? -13.977 26.453 -3.326 1 95.19 207 TYR B N 1
ATOM 8491 C CA . TYR B 1 207 ? -15.281 27.094 -3.346 1 95.19 207 TYR B CA 1
ATOM 8492 C C . TYR B 1 207 ? -15.516 27.891 -2.07 1 95.19 207 TYR B C 1
ATOM 8494 O O . TYR B 1 207 ? -14.867 27.656 -1.052 1 95.19 207 TYR B O 1
ATOM 8502 N N . SER B 1 208 ? -16.391 28.891 -2.117 1 96.5 208 SER B N 1
ATOM 8503 C CA . SER B 1 208 ? -16.781 29.688 -0.958 1 96.5 208 SER B CA 1
ATOM 8504 C C . SER B 1 208 ? -18.25 29.484 -0.616 1 96.5 208 SER B C 1
ATOM 8506 O O . SER B 1 208 ? -19.078 29.281 -1.507 1 96.5 208 SER B O 1
ATOM 8508 N N . LEU B 1 209 ? -18.516 29.422 0.605 1 95.88 209 LEU B N 1
ATOM 8509 C CA . LEU B 1 209 ? -19.875 29.375 1.135 1 95.88 209 LEU B CA 1
ATOM 8510 C C . LEU B 1 209 ? -20.266 30.719 1.743 1 95.88 209 LEU B C 1
ATOM 8512 O O . LEU B 1 209 ? -19.625 31.188 2.674 1 95.88 209 LEU B O 1
ATOM 8516 N N . ILE B 1 210 ? -21.281 31.328 1.212 1 95.44 210 ILE B N 1
ATOM 8517 C CA . ILE B 1 210 ? -21.828 32.562 1.771 1 95.44 210 ILE B CA 1
ATOM 8518 C C . ILE B 1 210 ? -23.125 32.25 2.516 1 95.44 210 ILE B C 1
ATOM 8520 O O . ILE B 1 210 ? -24.078 31.719 1.934 1 95.44 210 ILE B O 1
ATOM 8524 N N . LEU B 1 211 ? -23.125 32.469 3.779 1 95.88 211 LEU B N 1
ATOM 8525 C CA . LEU B 1 211 ? -24.312 32.281 4.602 1 95.88 211 LEU B CA 1
ATOM 8526 C C . LEU B 1 211 ? -25.047 33.594 4.82 1 95.88 211 LEU B C 1
ATOM 8528 O O . LEU B 1 211 ? -24.562 34.438 5.574 1 95.88 211 LEU B O 1
ATOM 8532 N N . ASP B 1 212 ? -26.172 33.688 4.195 1 93 212 ASP B N 1
ATOM 8533 C CA . ASP B 1 212 ? -26.953 34.906 4.285 1 93 212 ASP B CA 1
ATOM 8534 C C . ASP B 1 212 ? -27.828 34.906 5.539 1 93 212 ASP B C 1
ATOM 8536 O O . ASP B 1 212 ? -28.656 34 5.715 1 93 212 ASP B O 1
ATOM 8540 N N . TYR B 1 213 ? -27.578 35.844 6.414 1 94.25 213 TYR B N 1
ATOM 8541 C CA . TYR B 1 213 ? -28.391 35.906 7.625 1 94.25 213 TYR B CA 1
ATOM 8542 C C . TYR B 1 213 ? -29.484 36.969 7.504 1 94.25 213 TYR B C 1
ATOM 8544 O O . TYR B 1 213 ? -30.172 37.25 8.477 1 94.25 213 TYR B O 1
ATOM 8552 N N . SER B 1 214 ? -29.688 37.625 6.379 1 91.31 214 SER B N 1
ATOM 8553 C CA . SER B 1 214 ? -30.609 38.75 6.211 1 91.31 214 SER B CA 1
ATOM 8554 C C . SER B 1 214 ? -32.031 38.25 6.094 1 91.31 214 SER B C 1
ATOM 8556 O O . SER B 1 214 ? -32.969 39.031 6.246 1 91.31 214 SER B O 1
ATOM 8558 N N . SER B 1 215 ? -32.188 37 5.82 1 92 215 SER B N 1
ATOM 8559 C CA . SER B 1 215 ? -33.531 36.438 5.699 1 92 215 SER B CA 1
ATOM 8560 C C . SER B 1 215 ? -33.594 35.031 6.258 1 92 215 SER B C 1
ATOM 8562 O O . SER B 1 215 ? -32.562 34.312 6.258 1 92 215 SER B O 1
ATOM 8564 N N . ASN B 1 216 ? -34.719 34.688 6.84 1 91.12 216 ASN B N 1
ATOM 8565 C CA . ASN B 1 216 ? -34.938 33.344 7.312 1 91.12 216 ASN B CA 1
ATOM 8566 C C . ASN B 1 216 ? -36.031 32.625 6.516 1 91.12 216 ASN B C 1
ATOM 8568 O O . ASN B 1 216 ? -36.562 31.625 6.973 1 91.12 216 ASN B O 1
ATOM 8572 N N . ASP B 1 217 ? -36.406 33.125 5.328 1 89.19 217 ASP B N 1
ATOM 8573 C CA . ASP B 1 217 ? -37.531 32.562 4.574 1 89.19 217 ASP B CA 1
ATOM 8574 C C . ASP B 1 217 ? -37.125 32.312 3.121 1 89.19 217 ASP B C 1
ATOM 8576 O O . ASP B 1 217 ? -37.656 32.938 2.207 1 89.19 217 ASP B O 1
ATOM 8580 N N . PRO B 1 218 ? -36.344 31.359 3.021 1 92.81 218 PRO B N 1
ATOM 8581 C CA . PRO B 1 218 ? -35.531 30.516 3.896 1 92.81 218 PRO B CA 1
ATOM 8582 C C . PRO B 1 218 ? -34.125 31.062 4.109 1 92.81 218 PRO B C 1
ATOM 8584 O O . PRO B 1 218 ? -33.781 32.094 3.559 1 92.81 218 PRO B O 1
ATOM 8587 N N . TYR B 1 219 ? -33.375 30.406 5.102 1 95.5 219 TYR B N 1
ATOM 8588 C CA . TYR B 1 219 ? -31.969 30.734 5.219 1 95.5 219 TYR B CA 1
ATOM 8589 C C . TYR B 1 219 ? -31.219 30.328 3.959 1 95.5 219 TYR B C 1
ATOM 8591 O O . TYR B 1 219 ? -31.156 29.141 3.613 1 95.5 219 TYR B O 1
ATOM 8599 N N . THR B 1 220 ? -30.641 31.219 3.25 1 95.31 220 THR B N 1
ATOM 8600 C CA . THR B 1 220 ? -30.016 30.953 1.955 1 95.31 220 THR B CA 1
ATOM 8601 C C . THR B 1 220 ? -28.516 30.75 2.104 1 95.31 220 THR B C 1
ATOM 8603 O O . THR B 1 220 ? -27.844 31.531 2.771 1 95.31 220 THR B O 1
ATOM 8606 N N . ILE B 1 221 ? -28.031 29.672 1.585 1 96.06 221 ILE B N 1
ATOM 8607 C CA . ILE B 1 221 ? -26.609 29.375 1.477 1 96.06 221 ILE B CA 1
ATOM 8608 C C . ILE B 1 221 ? -26.188 29.422 0.011 1 96.06 221 ILE B C 1
ATOM 8610 O O . ILE B 1 221 ? -26.781 28.75 -0.836 1 96.06 221 ILE B O 1
ATOM 8614 N N . THR B 1 222 ? -25.203 30.203 -0.357 1 95.5 222 THR B N 1
ATOM 8615 C CA . THR B 1 222 ? -24.75 30.328 -1.736 1 95.5 222 THR B CA 1
ATOM 8616 C C . THR B 1 222 ? -23.359 29.703 -1.901 1 95.5 222 THR B C 1
ATOM 8618 O O . THR B 1 222 ? -22.422 30.078 -1.199 1 95.5 222 THR B O 1
ATOM 8621 N N . LEU B 1 223 ? -23.25 28.688 -2.676 1 95.62 223 LEU B N 1
ATOM 8622 C CA . LEU B 1 223 ? -21.969 28.109 -3.086 1 95.62 223 LEU B CA 1
ATOM 8623 C C . LEU B 1 223 ? -21.438 28.812 -4.336 1 95.62 223 LEU B C 1
ATOM 8625 O O . LEU B 1 223 ? -22.078 28.781 -5.387 1 95.62 223 LEU B O 1
ATOM 8629 N N . CYS B 1 224 ? -20.266 29.484 -4.234 1 94.5 224 CYS B N 1
ATOM 8630 C CA . CYS B 1 224 ? -19.812 30.312 -5.348 1 94.5 224 CYS B CA 1
ATOM 8631 C C . CYS B 1 224 ? -18.312 30.516 -5.297 1 94.5 224 CYS B C 1
ATOM 8633 O O . CYS B 1 224 ? -17.625 29.953 -4.438 1 94.5 224 CYS B O 1
ATOM 8635 N N . GLU B 1 225 ? -17.812 31.172 -6.332 1 92.81 225 GLU B N 1
ATOM 8636 C CA . GLU B 1 225 ? -16.516 31.844 -6.285 1 92.81 225 GLU B CA 1
ATOM 8637 C C . GLU B 1 225 ? -16.625 33.25 -5.691 1 92.81 225 GLU B C 1
ATOM 8639 O O . GLU B 1 225 ? -17.266 34.125 -6.273 1 92.81 225 GLU B O 1
ATOM 8644 N N . LEU B 1 226 ? -16.047 33.406 -4.594 1 92.94 226 LEU B N 1
ATOM 8645 C CA . LEU B 1 226 ? -16.281 34.625 -3.795 1 92.94 226 LEU B CA 1
ATOM 8646 C C . LEU B 1 226 ? -16.078 35.875 -4.629 1 92.94 226 LEU B C 1
ATOM 8648 O O . LEU B 1 226 ? -16.875 36.812 -4.566 1 92.94 226 LEU B O 1
ATOM 8652 N N . ASN B 1 227 ? -14.992 36 -5.434 1 90.44 227 ASN B N 1
ATOM 8653 C CA . ASN B 1 227 ? -14.648 37.219 -6.176 1 90.44 227 ASN B CA 1
ATOM 8654 C C . ASN B 1 227 ? -15.695 37.531 -7.23 1 90.44 227 ASN B C 1
ATOM 8656 O O . ASN B 1 227 ? -15.891 38.688 -7.586 1 90.44 227 ASN B O 1
ATOM 8660 N N . GLU B 1 228 ? -16.422 36.562 -7.668 1 86.19 228 GLU B N 1
ATOM 8661 C CA . GLU B 1 228 ? -17.422 36.781 -8.711 1 86.19 228 GLU B CA 1
ATOM 8662 C C . GLU B 1 228 ? -18.781 37.125 -8.109 1 86.19 228 GLU B C 1
ATOM 8664 O O . GLU B 1 228 ? -19.609 37.75 -8.75 1 86.19 228 GLU B O 1
ATOM 8669 N N . HIS B 1 229 ? -18.938 36.75 -6.82 1 82.56 229 HIS B N 1
ATOM 8670 C CA . HIS B 1 229 ? -20.297 36.844 -6.332 1 82.56 229 HIS B CA 1
ATOM 8671 C C . HIS B 1 229 ? -20.375 37.656 -5.035 1 82.56 229 HIS B C 1
ATOM 8673 O O . HIS B 1 229 ? -21.422 37.656 -4.379 1 82.56 229 HIS B O 1
ATOM 8679 N N . ALA B 1 230 ? -19.266 38.125 -4.711 1 82.06 230 ALA B N 1
ATOM 8680 C CA . ALA B 1 230 ? -19.312 39.031 -3.557 1 82.06 230 ALA B CA 1
ATOM 8681 C C . ALA B 1 230 ? -20.328 40.156 -3.771 1 82.06 230 ALA B C 1
ATOM 8683 O O . ALA B 1 230 ? -20.547 40.594 -4.902 1 82.06 230 ALA B O 1
ATOM 8684 N N . ILE B 1 231 ? -21.016 40.469 -2.736 1 74.69 231 ILE B N 1
ATOM 8685 C CA . ILE B 1 231 ? -22.047 41.5 -2.781 1 74.69 231 ILE B CA 1
ATOM 8686 C C . ILE B 1 231 ? -21.391 42.875 -3.014 1 74.69 231 ILE B C 1
ATOM 8688 O O . ILE B 1 231 ? -20.531 43.312 -2.236 1 74.69 231 ILE B O 1
ATOM 8692 N N . VAL B 1 232 ? -21.656 43.469 -4.137 1 75.5 232 VAL B N 1
ATOM 8693 C CA . VAL B 1 232 ? -21 44.719 -4.5 1 75.5 232 VAL B CA 1
ATOM 8694 C C . VAL B 1 232 ? -21.781 45.906 -3.898 1 75.5 232 VAL B C 1
ATOM 8696 O O . VAL B 1 232 ? -23 45.969 -4.012 1 75.5 232 VAL B O 1
ATOM 8699 N N . ASN B 1 233 ? -21.156 46.531 -3.066 1 72.69 233 ASN B N 1
ATOM 8700 C CA . ASN B 1 233 ? -21.719 47.781 -2.562 1 72.69 233 ASN B CA 1
ATOM 8701 C C . ASN B 1 233 ? -21.125 49 -3.27 1 72.69 233 ASN B C 1
ATOM 8703 O O . ASN B 1 233 ? -19.906 49.125 -3.387 1 72.69 233 ASN B O 1
ATOM 8707 N N . THR B 1 234 ? -21.969 49.844 -3.775 1 71.5 234 THR B N 1
ATOM 8708 C CA . THR B 1 234 ? -21.547 50.969 -4.586 1 71.5 234 THR B CA 1
ATOM 8709 C C . THR B 1 234 ? -21.016 52.094 -3.703 1 71.5 234 THR B C 1
ATOM 8711 O O . THR B 1 234 ? -20.297 52.969 -4.18 1 71.5 234 THR B O 1
ATOM 8714 N N . TYR B 1 235 ? -21.281 52 -2.445 1 75.75 235 TYR B N 1
ATOM 8715 C CA . TYR B 1 235 ? -20.797 53.094 -1.599 1 75.75 235 TYR B CA 1
ATOM 8716 C C . TYR B 1 235 ? -19.5 52.688 -0.888 1 75.75 235 TYR B C 1
ATOM 8718 O O . TYR B 1 235 ? -19.234 51.5 -0.715 1 75.75 235 TYR B O 1
ATOM 8726 N N . SER B 1 236 ? -18.75 53.75 -0.684 1 79.81 236 SER B N 1
ATOM 8727 C CA . SER B 1 236 ? -17.531 53.531 0.068 1 79.81 236 SER B CA 1
ATOM 8728 C C . SER B 1 236 ? -17.781 53.594 1.57 1 79.81 236 SER B C 1
ATOM 8730 O O . SER B 1 236 ? -18.781 54.156 2.021 1 79.81 236 SER B O 1
ATOM 8732 N N . SER B 1 237 ? -17.109 52.781 2.289 1 82.44 237 SER B N 1
ATOM 8733 C CA . SER B 1 237 ? -17.219 52.781 3.744 1 82.44 237 SER B CA 1
ATOM 8734 C C . SER B 1 237 ? -16.047 53.5 4.387 1 82.44 237 SER B C 1
ATOM 8736 O O . SER B 1 237 ? -14.891 53.281 4 1 82.44 237 SER B O 1
ATOM 8738 N N . THR B 1 238 ? -16.359 54.406 5.227 1 79.31 238 THR B N 1
ATOM 8739 C CA . THR B 1 238 ? -15.32 55.094 5.984 1 79.31 238 THR B CA 1
ATOM 8740 C C . THR B 1 238 ? -14.828 54.219 7.141 1 79.31 238 THR B C 1
ATOM 8742 O O . THR B 1 238 ? -15.609 53.812 8 1 79.31 238 THR B O 1
ATOM 8745 N N . CYS B 1 239 ? -13.586 53.844 7.062 1 85.31 239 CYS B N 1
ATOM 8746 C CA . CYS B 1 239 ? -13.008 53 8.086 1 85.31 239 CYS B CA 1
ATOM 8747 C C . CYS B 1 239 ? -11.516 53.25 8.25 1 85.31 239 CYS B C 1
ATOM 8749 O O . CYS B 1 239 ? -10.953 54.094 7.543 1 85.31 239 CYS B O 1
ATOM 8751 N N . SER B 1 240 ? -11 52.875 9.297 1 83.44 240 SER B N 1
ATOM 8752 C CA . SER B 1 240 ? -9.555 52.781 9.477 1 83.44 240 SER B CA 1
ATOM 8753 C C . SER B 1 240 ? -9.047 51.375 9.141 1 83.44 240 SER B C 1
ATOM 8755 O O . SER B 1 240 ? -9.586 50.375 9.625 1 83.44 240 SER B O 1
ATOM 8757 N N . PHE B 1 241 ? -8.172 51.375 8.219 1 86.94 241 PHE B N 1
ATOM 8758 C CA . PHE B 1 241 ? -7.68 50.031 7.859 1 86.94 241 PHE B CA 1
ATOM 8759 C C . PHE B 1 241 ? -6.176 50.062 7.625 1 86.94 241 PHE B C 1
ATOM 8761 O O . PHE B 1 241 ? -5.609 51.125 7.332 1 86.94 241 PHE B O 1
ATOM 8768 N N . ASN B 1 242 ? -5.578 49 7.902 1 85.56 242 ASN B N 1
ATOM 8769 C CA . ASN B 1 242 ? -4.148 48.812 7.703 1 85.56 242 ASN B CA 1
ATOM 8770 C C . ASN B 1 242 ? -3.875 47.594 6.82 1 85.56 242 ASN B C 1
ATOM 8772 O O . ASN B 1 242 ? -4.551 46.562 6.941 1 85.56 242 ASN B O 1
ATOM 8776 N N . HIS B 1 243 ? -2.949 47.844 5.918 1 86.38 243 HIS B N 1
ATOM 8777 C CA . HIS B 1 243 ? -2.525 46.75 5.016 1 86.38 243 HIS B CA 1
ATOM 8778 C C . HIS B 1 243 ? -1.299 46.031 5.555 1 86.38 243 HIS B C 1
ATOM 8780 O O . HIS B 1 243 ? -0.404 46.656 6.125 1 86.38 243 HIS B O 1
ATOM 8786 N N . SER B 1 244 ? -1.321 44.781 5.543 1 88.62 244 SER B N 1
ATOM 8787 C CA . SER B 1 244 ? -0.187 43.969 5.945 1 88.62 244 SER B CA 1
ATOM 8788 C C . SER B 1 244 ? 0.235 43 4.828 1 88.62 244 SER B C 1
ATOM 8790 O O . SER B 1 244 ? -0.611 42.469 4.121 1 88.62 244 SER B O 1
ATOM 8792 N N . LYS B 1 245 ? 1.541 42.906 4.621 1 89.12 245 LYS B N 1
ATOM 8793 C CA . LYS B 1 245 ? 2.105 42.031 3.613 1 89.12 245 LYS B CA 1
ATOM 8794 C C . LYS B 1 245 ? 3.133 41.094 4.227 1 89.12 245 LYS B C 1
ATOM 8796 O O . LYS B 1 245 ? 3.924 41.5 5.082 1 89.12 245 LYS B O 1
ATOM 8801 N N . GLU B 1 246 ? 2.971 39.875 3.957 1 90.38 246 GLU B N 1
ATOM 8802 C CA . GLU B 1 246 ? 3.896 38.812 4.398 1 90.38 246 GLU B CA 1
ATOM 8803 C C . GLU B 1 246 ? 4.246 37.875 3.258 1 90.38 246 GLU B C 1
ATOM 8805 O O . GLU B 1 246 ? 3.426 37.625 2.365 1 90.38 246 GLU B O 1
ATOM 8810 N N . PHE B 1 247 ? 5.402 37.344 3.318 1 89.25 247 PHE B N 1
ATOM 8811 C CA . PHE B 1 247 ? 5.805 36.406 2.264 1 89.25 247 PHE B CA 1
ATOM 8812 C C . PHE B 1 247 ? 5.199 35.031 2.498 1 89.25 247 PHE B C 1
ATOM 8814 O O . PHE B 1 247 ? 5.191 34.531 3.625 1 89.25 247 PHE B O 1
ATOM 8821 N N . LYS B 1 248 ? 4.621 34.562 1.517 1 89.75 248 LYS B N 1
ATOM 8822 C CA . LYS B 1 248 ? 4.176 33.156 1.467 1 89.75 248 LYS B CA 1
ATOM 8823 C C . LYS B 1 248 ? 4.637 32.469 0.181 1 89.75 248 LYS B C 1
ATOM 8825 O O . LYS B 1 248 ? 4.637 33.094 -0.887 1 89.75 248 LYS B O 1
ATOM 8830 N N . SER B 1 249 ? 5.105 31.297 0.286 1 91.56 249 SER B N 1
ATOM 8831 C CA . SER B 1 249 ? 5.531 30.547 -0.896 1 91.56 249 SER B CA 1
ATOM 8832 C C . SER B 1 249 ? 4.336 30.109 -1.732 1 91.56 249 SER B C 1
ATOM 8834 O O . SER B 1 249 ? 3.484 29.359 -1.258 1 91.56 249 SER B O 1
ATOM 8836 N N . THR B 1 250 ? 4.258 30.578 -2.947 1 91.69 250 THR B N 1
ATOM 8837 C CA . THR B 1 250 ? 3.123 30.281 -3.816 1 91.69 250 THR B CA 1
ATOM 8838 C C . THR B 1 250 ? 3.539 29.344 -4.945 1 91.69 250 THR B C 1
ATOM 8840 O O . THR B 1 250 ? 2.697 28.891 -5.723 1 91.69 250 THR B O 1
ATOM 8843 N N . ASN B 1 251 ? 4.844 29.031 -5.062 1 92.56 251 ASN B N 1
ATOM 8844 C CA . ASN B 1 251 ? 5.348 28.188 -6.137 1 92.56 251 ASN B CA 1
ATOM 8845 C C . ASN B 1 251 ? 5.18 26.703 -5.812 1 92.56 251 ASN B C 1
ATOM 8847 O O . ASN B 1 251 ? 5.969 26.141 -5.051 1 92.56 251 ASN B O 1
ATOM 8851 N N . TYR B 1 252 ? 4.254 26.125 -6.445 1 89.75 252 TYR B N 1
ATOM 8852 C CA . TYR B 1 252 ? 3.951 24.719 -6.207 1 89.75 252 TYR B CA 1
ATOM 8853 C C . TYR B 1 252 ? 4.48 23.859 -7.344 1 89.75 252 TYR B C 1
ATOM 8855 O O . TYR B 1 252 ? 4.336 24.203 -8.516 1 89.75 252 TYR B O 1
ATOM 8863 N N . VAL B 1 253 ? 5.191 22.875 -6.996 1 86.94 253 VAL B N 1
ATOM 8864 C CA . VAL B 1 253 ? 5.578 21.812 -7.922 1 86.94 253 VAL B CA 1
ATOM 8865 C C . VAL B 1 253 ? 4.848 20.531 -7.562 1 86.94 253 VAL B C 1
ATOM 8867 O O . VAL B 1 253 ? 5.082 19.953 -6.496 1 86.94 253 VAL B O 1
ATOM 8870 N N . GLN B 1 254 ? 3.988 20.141 -8.391 1 84.25 254 GLN B N 1
ATOM 8871 C CA . GLN B 1 254 ? 3.158 18.984 -8.078 1 84.25 254 GLN B CA 1
ATOM 8872 C C . GLN B 1 254 ? 3.381 17.859 -9.086 1 84.25 254 GLN B C 1
ATOM 8874 O O . GLN B 1 254 ? 3.582 18.109 -10.273 1 84.25 254 GLN B O 1
ATOM 8879 N N . ASP B 1 255 ? 3.48 16.719 -8.477 1 78.25 255 ASP B N 1
ATOM 8880 C CA . ASP B 1 255 ? 3.617 15.508 -9.273 1 78.25 255 ASP B CA 1
ATOM 8881 C C . ASP B 1 255 ? 2.457 14.547 -9.016 1 78.25 255 ASP B C 1
ATOM 8883 O O . ASP B 1 255 ? 1.828 14.602 -7.953 1 78.25 255 ASP B O 1
ATOM 8887 N N . PHE B 1 256 ? 2.09 13.812 -10.164 1 77.62 256 PHE B N 1
ATOM 8888 C CA . PHE B 1 256 ? 0.976 12.883 -10.055 1 77.62 256 PHE B CA 1
ATOM 8889 C C . PHE B 1 256 ? 1.338 11.531 -10.672 1 77.62 256 PHE B C 1
ATOM 8891 O O . PHE B 1 256 ? 2.004 11.477 -11.703 1 77.62 256 PHE B O 1
ATOM 8898 N N . TYR B 1 257 ? 0.978 10.461 -9.938 1 80.12 257 TYR B N 1
ATOM 8899 C CA . TYR B 1 257 ? 1.107 9.117 -10.492 1 80.12 257 TYR B CA 1
ATOM 8900 C C . TYR B 1 257 ? -0.205 8.656 -11.117 1 80.12 257 TYR B C 1
ATOM 8902 O O . TYR B 1 257 ? -1.246 8.656 -10.453 1 80.12 257 TYR B O 1
ATOM 8910 N N . ASP B 1 258 ? -0.115 8.32 -12.344 1 80.62 258 ASP B N 1
ATOM 8911 C CA . ASP B 1 258 ? -1.259 7.754 -13.047 1 80.62 258 ASP B CA 1
ATOM 8912 C C . ASP B 1 258 ? -1.105 6.242 -13.211 1 80.62 258 ASP B C 1
ATOM 8914 O O . ASP B 1 258 ? -0.257 5.781 -13.977 1 80.62 258 ASP B O 1
ATOM 8918 N N . LYS B 1 259 ? -1.952 5.477 -12.578 1 83.81 259 LYS B N 1
ATOM 8919 C CA . LYS B 1 259 ? -1.851 4.023 -12.609 1 83.81 259 LYS B CA 1
ATOM 8920 C C . LYS B 1 259 ? -2.154 3.484 -14.008 1 83.81 259 LYS B C 1
ATOM 8922 O O . LYS B 1 259 ? -1.774 2.359 -14.344 1 83.81 259 LYS B O 1
ATOM 8927 N N . ASP B 1 260 ? -2.906 4.246 -14.828 1 83.5 260 ASP B N 1
ATOM 8928 C CA . ASP B 1 260 ? -3.234 3.801 -16.172 1 83.5 260 ASP B CA 1
ATOM 8929 C C . ASP B 1 260 ? -2.066 4.035 -17.141 1 83.5 260 ASP B C 1
ATOM 8931 O O . ASP B 1 260 ? -1.904 3.307 -18.109 1 83.5 260 ASP B O 1
ATOM 8935 N N . LYS B 1 261 ? -1.311 5.125 -16.859 1 84.12 261 LYS B N 1
ATOM 8936 C CA . LYS B 1 261 ? -0.116 5.449 -17.625 1 84.12 261 LYS B CA 1
ATOM 8937 C C . LYS B 1 261 ? 1.062 5.766 -16.719 1 84.12 261 LYS B C 1
ATOM 8939 O O . LYS B 1 261 ? 1.555 6.898 -16.688 1 84.12 261 LYS B O 1
ATOM 8944 N N . PRO B 1 262 ? 1.604 4.742 -16.078 1 81.5 262 PRO B N 1
ATOM 8945 C CA . PRO B 1 262 ? 2.629 4.961 -15.055 1 81.5 262 PRO B CA 1
ATOM 8946 C C . PRO B 1 262 ? 3.91 5.57 -15.617 1 81.5 262 PRO B C 1
ATOM 8948 O O . PRO B 1 262 ? 4.648 6.242 -14.898 1 81.5 262 PRO B O 1
ATOM 8951 N N . SER B 1 263 ? 4.195 5.41 -16.859 1 79.12 263 SER B N 1
ATOM 8952 C CA . SER B 1 263 ? 5.449 5.883 -17.438 1 79.12 263 SER B CA 1
ATOM 8953 C C . SER B 1 263 ? 5.391 7.375 -17.75 1 79.12 263 SER B C 1
ATOM 8955 O O . SER B 1 263 ? 6.426 8.016 -17.922 1 79.12 263 SER B O 1
ATOM 8957 N N . LEU B 1 264 ? 4.25 7.922 -17.828 1 76.56 264 LEU B N 1
ATOM 8958 C CA . LEU B 1 264 ? 4.102 9.344 -18.125 1 76.56 264 LEU B CA 1
ATOM 8959 C C . LEU B 1 264 ? 4.32 10.188 -16.859 1 76.56 264 LEU B C 1
ATOM 8961 O O . LEU B 1 264 ? 3.721 9.914 -15.82 1 76.56 264 LEU B O 1
ATOM 8965 N N . GLN B 1 265 ? 5.266 11.039 -16.922 1 74.12 265 GLN B N 1
ATOM 8966 C CA . GLN B 1 265 ? 5.531 11.953 -15.828 1 74.12 265 GLN B CA 1
ATOM 8967 C C . GLN B 1 265 ? 4.688 13.219 -15.945 1 74.12 265 GLN B C 1
ATOM 8969 O O . GLN B 1 265 ? 4.723 13.906 -16.969 1 74.12 265 GLN B O 1
ATOM 8974 N N . TYR B 1 266 ? 3.848 13.383 -14.945 1 74.56 266 TYR B N 1
ATOM 8975 C CA . TYR B 1 266 ? 3.033 14.594 -14.906 1 74.56 266 TYR B CA 1
ATOM 8976 C C . TYR B 1 266 ? 3.592 15.594 -13.906 1 74.56 266 TYR B C 1
ATOM 8978 O O . TYR B 1 266 ? 3.479 15.398 -12.695 1 74.56 266 TYR B O 1
ATOM 8986 N N . LYS B 1 267 ? 4.465 16.406 -14.188 1 79.31 267 LYS B N 1
ATOM 8987 C CA . LYS B 1 267 ? 5 17.438 -13.312 1 79.31 267 LYS B CA 1
ATOM 8988 C C . LYS B 1 267 ? 4.551 18.828 -13.766 1 79.31 267 LYS B C 1
ATOM 8990 O O . LYS B 1 267 ? 4.691 19.172 -14.938 1 79.31 267 LYS B O 1
ATOM 8995 N N . ILE B 1 268 ? 3.883 19.469 -12.844 1 83.69 268 ILE B N 1
ATOM 8996 C CA . ILE B 1 268 ? 3.426 20.828 -13.141 1 83.69 268 ILE B CA 1
ATOM 8997 C C . ILE B 1 268 ? 3.975 21.797 -12.102 1 83.69 268 ILE B C 1
ATOM 8999 O O . ILE B 1 268 ? 4.164 21.438 -10.945 1 83.69 268 ILE B O 1
ATOM 9003 N N . GLN B 1 269 ? 4.332 22.938 -12.516 1 87.25 269 GLN B N 1
ATOM 9004 C CA . GLN B 1 269 ? 4.77 24.031 -11.648 1 87.25 269 GLN B CA 1
ATOM 9005 C C . GLN B 1 269 ? 3.9 25.266 -11.836 1 87.25 269 GLN B C 1
ATOM 9007 O O . GLN B 1 269 ? 3.684 25.719 -12.961 1 87.25 269 GLN B O 1
ATOM 9012 N N . THR B 1 270 ? 3.33 25.688 -10.711 1 88.81 270 THR B N 1
ATOM 9013 C CA . THR B 1 270 ? 2.473 26.859 -10.758 1 88.81 270 THR B CA 1
ATOM 9014 C C . THR B 1 270 ? 2.789 27.812 -9.609 1 88.81 270 THR B C 1
ATOM 9016 O O . THR B 1 270 ? 3.209 27.375 -8.531 1 88.81 270 THR B O 1
ATOM 9019 N N . GLY B 1 271 ? 2.609 29.141 -9.844 1 89.19 271 GLY B N 1
ATOM 9020 C CA . GLY B 1 271 ? 2.684 30.125 -8.781 1 89.19 271 GLY B CA 1
ATOM 9021 C C . GLY B 1 271 ? 4.055 30.766 -8.656 1 89.19 271 GLY B C 1
ATOM 9022 O O . GLY B 1 271 ? 4.371 31.375 -7.633 1 89.19 271 GLY B O 1
ATOM 9023 N N . SER B 1 272 ? 4.898 30.484 -9.656 1 87.38 272 SER B N 1
ATOM 9024 C CA . SER B 1 272 ? 6.219 31.109 -9.633 1 87.38 272 SER B CA 1
ATOM 9025 C C . SER B 1 272 ? 6.121 32.625 -9.859 1 87.38 272 SER B C 1
ATOM 9027 O O . SER B 1 272 ? 7.004 33.375 -9.445 1 87.38 272 SER B O 1
ATOM 9029 N N . SER B 1 273 ? 5.074 33.031 -10.516 1 85.81 273 SER B N 1
ATOM 9030 C CA . SER B 1 273 ? 4.789 34.438 -10.727 1 85.81 273 SER B CA 1
ATOM 9031 C C . SER B 1 273 ? 3.301 34.719 -10.555 1 85.81 273 SER B C 1
ATOM 9033 O O . SER B 1 273 ? 2.453 33.938 -10.992 1 85.81 273 SER B O 1
ATOM 9035 N N . ILE B 1 274 ? 3.037 35.656 -9.758 1 83.88 274 ILE B N 1
ATOM 9036 C CA . ILE B 1 274 ? 1.653 36.062 -9.547 1 83.88 274 ILE B CA 1
ATOM 9037 C C . ILE B 1 274 ? 1.48 37.531 -9.922 1 83.88 274 ILE B C 1
ATOM 9039 O O . ILE B 1 274 ? 2.293 38.375 -9.539 1 83.88 274 ILE B O 1
ATOM 9043 N N . THR B 1 275 ? 0.53 37.812 -10.727 1 79.94 275 THR B N 1
ATOM 9044 C CA . THR B 1 275 ? 0.208 39.188 -11.109 1 79.94 275 THR B CA 1
ATOM 9045 C C . THR B 1 275 ? -0.904 39.75 -10.227 1 79.94 275 THR B C 1
ATOM 9047 O O . THR B 1 275 ? -1.954 39.125 -10.07 1 79.94 275 THR B O 1
ATOM 9050 N N . SER B 1 276 ? -0.612 40.781 -9.523 1 81.12 276 SER B N 1
ATOM 9051 C CA . SER B 1 276 ? -1.597 41.438 -8.672 1 81.12 276 SER B CA 1
ATOM 9052 C C . SER B 1 276 ? -1.372 42.938 -8.641 1 81.12 276 SER B C 1
ATOM 9054 O O . SER B 1 276 ? -0.364 43.438 -9.148 1 81.12 276 SER B O 1
ATOM 9056 N N . SER B 1 277 ? -2.354 43.625 -8.195 1 79.69 277 SER B N 1
ATOM 9057 C CA . SER B 1 277 ? -2.238 45.062 -8.008 1 79.69 277 SER B CA 1
ATOM 9058 C C . SER B 1 277 ? -1.191 45.406 -6.957 1 79.69 277 SER B C 1
ATOM 9060 O O . SER B 1 277 ? -0.645 46.531 -6.953 1 79.69 277 SER B O 1
ATOM 9062 N N . VAL B 1 278 ? -0.936 44.469 -6.086 1 80.81 278 VAL B N 1
ATOM 9063 C CA . VAL B 1 278 ? 0.12 44.688 -5.094 1 80.81 278 VAL B CA 1
ATOM 9064 C C . VAL B 1 278 ? 1.453 44.188 -5.664 1 80.81 278 VAL B C 1
ATOM 9066 O O . VAL B 1 278 ? 1.656 43 -5.863 1 80.81 278 VAL B O 1
ATOM 9069 N N . GLU B 1 279 ? 2.273 45.062 -6.051 1 80.44 279 GLU B N 1
ATOM 9070 C CA . GLU B 1 279 ? 3.518 44.719 -6.73 1 80.44 279 GLU B CA 1
ATOM 9071 C C . GLU B 1 279 ? 4.535 44.125 -5.758 1 80.44 279 GLU B C 1
ATOM 9073 O O . GLU B 1 279 ? 4.633 44.562 -4.613 1 80.44 279 GLU B O 1
ATOM 9078 N N . ASP B 1 280 ? 5.184 43.125 -6.152 1 84.38 280 ASP B N 1
ATOM 9079 C CA . ASP B 1 280 ? 6.281 42.5 -5.406 1 84.38 280 ASP B CA 1
ATOM 9080 C C . ASP B 1 280 ? 7.613 43.188 -5.738 1 84.38 280 ASP B C 1
ATOM 9082 O O . ASP B 1 280 ? 7.859 43.531 -6.891 1 84.38 280 ASP B O 1
ATOM 9086 N N . ASN B 1 281 ? 8.398 43.438 -4.719 1 86.81 281 ASN B N 1
ATOM 9087 C CA . ASN B 1 281 ? 9.75 43.906 -4.98 1 86.81 281 ASN B CA 1
ATOM 9088 C C . ASN B 1 281 ? 10.648 42.812 -5.52 1 86.81 281 ASN B C 1
ATOM 9090 O O . ASN B 1 281 ? 10.195 41.656 -5.699 1 86.81 281 ASN B O 1
ATOM 9094 N N . GLU B 1 282 ? 11.844 43.094 -5.891 1 85.56 282 GLU B N 1
ATOM 9095 C CA . GLU B 1 282 ? 12.758 42.125 -6.531 1 85.56 282 GLU B CA 1
ATOM 9096 C C . GLU B 1 282 ? 13.078 40.969 -5.605 1 85.56 282 GLU B C 1
ATOM 9098 O O . GLU B 1 282 ? 13.133 39.812 -6.047 1 85.56 282 GLU B O 1
ATOM 9103 N N . SER B 1 283 ? 13.297 41.219 -4.355 1 87.56 283 SER B N 1
ATOM 9104 C CA . SER B 1 283 ? 13.609 40.188 -3.393 1 87.56 283 SER B CA 1
ATOM 9105 C C . SER B 1 283 ? 12.453 39.219 -3.236 1 87.56 283 SER B C 1
ATOM 9107 O O . SER B 1 283 ? 12.656 38 -3.209 1 87.56 283 SER B O 1
ATOM 9109 N N . THR B 1 284 ? 11.25 39.781 -3.098 1 88.94 284 THR B N 1
ATOM 9110 C CA . THR B 1 284 ? 10.062 38.938 -2.967 1 88.94 284 THR B CA 1
ATOM 9111 C C . THR B 1 284 ? 9.867 38.062 -4.207 1 88.94 284 THR B C 1
ATOM 9113 O O . THR B 1 284 ? 9.477 36.906 -4.102 1 88.94 284 THR B O 1
ATOM 9116 N N . ARG B 1 285 ? 10.172 38.625 -5.375 1 89.25 285 ARG B N 1
ATOM 9117 C CA . ARG B 1 285 ? 10.016 37.906 -6.625 1 89.25 285 ARG B CA 1
ATOM 9118 C C . ARG B 1 285 ? 10.992 36.719 -6.691 1 89.25 285 ARG B C 1
ATOM 9120 O O . ARG B 1 285 ? 10.625 35.625 -7.137 1 89.25 285 ARG B O 1
ATOM 9127 N N . GLN B 1 286 ? 12.195 36.938 -6.289 1 90.44 286 GLN B N 1
ATOM 9128 C CA . GLN B 1 286 ? 13.188 35.875 -6.293 1 90.44 286 GLN B CA 1
ATOM 9129 C C . GLN B 1 286 ? 12.812 34.75 -5.316 1 90.44 286 GLN B C 1
ATOM 9131 O O . GLN B 1 286 ? 12.953 33.594 -5.629 1 90.44 286 GLN B O 1
ATOM 9136 N N . LEU B 1 287 ? 12.398 35.188 -4.148 1 91.5 287 LEU B N 1
ATOM 9137 C CA . LEU B 1 287 ? 11.984 34.188 -3.152 1 91.5 287 LEU B CA 1
ATOM 9138 C C . LEU B 1 287 ? 10.812 33.375 -3.658 1 91.5 287 LEU B C 1
ATOM 9140 O O . LEU B 1 287 ? 10.758 32.156 -3.436 1 91.5 287 LEU B O 1
ATOM 9144 N N . ARG B 1 288 ? 9.875 34.031 -4.254 1 90.88 288 ARG B N 1
ATOM 9145 C CA . ARG B 1 288 ? 8.688 33.375 -4.773 1 90.88 288 ARG B CA 1
ATOM 9146 C C . ARG B 1 288 ? 9.062 32.312 -5.809 1 90.88 288 ARG B C 1
ATOM 9148 O O . ARG B 1 288 ? 8.438 31.25 -5.887 1 90.88 288 ARG B O 1
ATOM 9155 N N . THR B 1 289 ? 10.094 32.531 -6.562 1 90.94 289 THR B N 1
ATOM 9156 C CA . THR B 1 289 ? 10.539 31.594 -7.598 1 90.94 289 THR B CA 1
ATOM 9157 C C . THR B 1 289 ? 11.312 30.422 -6.988 1 90.94 289 THR B C 1
ATOM 9159 O O . THR B 1 289 ? 11.172 29.281 -7.418 1 90.94 289 THR B O 1
ATOM 9162 N N . ASP B 1 290 ? 12.031 30.688 -5.953 1 91.25 290 ASP B N 1
ATOM 9163 C CA . ASP B 1 290 ? 13.047 29.703 -5.555 1 91.25 290 ASP B CA 1
ATOM 9164 C C . ASP B 1 290 ? 12.594 28.922 -4.332 1 91.25 290 ASP B C 1
ATOM 9166 O O . ASP B 1 290 ? 13.141 27.844 -4.039 1 91.25 290 ASP B O 1
ATOM 9170 N N . ILE B 1 291 ? 11.758 29.484 -3.539 1 92.94 291 ILE B N 1
ATOM 9171 C CA . ILE B 1 291 ? 11.195 28.719 -2.426 1 92.94 291 ILE B CA 1
ATOM 9172 C C . ILE B 1 291 ? 9.977 27.938 -2.896 1 92.94 291 ILE B C 1
ATOM 9174 O O . ILE B 1 291 ? 8.852 28.453 -2.857 1 92.94 291 ILE B O 1
ATOM 9178 N N . LYS B 1 292 ? 10.219 26.719 -3.184 1 90.88 292 LYS B N 1
ATOM 9179 C CA . LYS B 1 292 ? 9.195 25.906 -3.836 1 90.88 292 LYS B CA 1
ATOM 9180 C C . LYS B 1 292 ? 8.516 24.984 -2.838 1 90.88 292 LYS B C 1
ATOM 9182 O O . LYS B 1 292 ? 9.148 24.516 -1.884 1 90.88 292 LYS B O 1
ATOM 9187 N N . ARG B 1 293 ? 7.254 24.812 -3.047 1 90.31 293 ARG B N 1
ATOM 9188 C CA . ARG B 1 293 ? 6.48 23.828 -2.303 1 90.31 293 ARG B CA 1
ATOM 9189 C C . ARG B 1 293 ? 6.156 22.609 -3.17 1 90.31 293 ARG B C 1
ATOM 9191 O O . ARG B 1 293 ? 5.359 22.703 -4.105 1 90.31 293 ARG B O 1
ATOM 9198 N N . GLU B 1 294 ? 6.758 21.562 -2.746 1 86.62 294 GLU B N 1
ATOM 9199 C CA . GLU B 1 294 ? 6.496 20.328 -3.484 1 86.62 294 GLU B CA 1
ATOM 9200 C C . GLU B 1 294 ? 5.309 19.578 -2.893 1 86.62 294 GLU B C 1
ATOM 9202 O O . GLU B 1 294 ? 5.125 19.547 -1.673 1 86.62 294 GLU B O 1
ATOM 9207 N N . LYS B 1 295 ? 4.48 19.172 -3.738 1 82.19 295 LYS B N 1
ATOM 9208 C CA . LYS B 1 295 ? 3.33 18.375 -3.314 1 82.19 295 LYS B CA 1
ATOM 9209 C C . LYS B 1 295 ? 3.125 17.172 -4.23 1 82.19 295 LYS B C 1
ATOM 9211 O O . LYS B 1 295 ? 3.219 17.297 -5.453 1 82.19 295 LYS B O 1
ATOM 9216 N N . PHE B 1 296 ? 3.174 16.062 -3.555 1 72.69 296 PHE B N 1
ATOM 9217 C CA . PHE B 1 296 ? 2.832 14.859 -4.309 1 72.69 296 PHE B CA 1
ATOM 9218 C C . PHE B 1 296 ? 1.358 14.516 -4.137 1 72.69 296 PHE B C 1
ATOM 9220 O O . PHE B 1 296 ? 0.896 14.289 -3.016 1 72.69 296 PHE B O 1
ATOM 9227 N N . ARG B 1 297 ? 0.721 14.82 -5.223 1 61.66 297 ARG B N 1
ATOM 9228 C CA . ARG B 1 297 ? -0.707 14.531 -5.141 1 61.66 297 ARG B CA 1
ATOM 9229 C C . ARG B 1 297 ? -0.995 13.086 -5.531 1 61.66 297 ARG B C 1
ATOM 9231 O O . ARG B 1 297 ? -0.323 12.523 -6.398 1 61.66 297 ARG B O 1
ATOM 9238 N N . ASP B 1 298 ? -1.793 12.375 -4.691 1 56.78 298 ASP B N 1
ATOM 9239 C CA . ASP B 1 298 ? -2.291 11.047 -5.031 1 56.78 298 ASP B CA 1
ATOM 9240 C C . ASP B 1 298 ? -3.127 11.078 -6.309 1 56.78 298 ASP B C 1
ATOM 9242 O O . ASP B 1 298 ? -3.51 12.156 -6.777 1 56.78 298 ASP B O 1
ATOM 9246 N N . LYS B 1 299 ? -3.479 9.961 -6.828 1 55.16 299 LYS B N 1
ATOM 9247 C CA . LYS B 1 299 ? -4.344 9.844 -8 1 55.16 299 LYS B CA 1
ATOM 9248 C C . LYS B 1 299 ? -5.582 10.719 -7.855 1 55.16 299 LYS B C 1
ATOM 9250 O O . LYS B 1 299 ? -6.211 10.75 -6.793 1 55.16 299 LYS B O 1
ATOM 9255 N N . LEU B 1 300 ? -5.613 11.641 -8.805 1 51.75 300 LEU B N 1
ATOM 9256 C CA . LEU B 1 300 ? -6.832 12.438 -8.883 1 51.75 300 LEU B CA 1
ATOM 9257 C C . LEU B 1 300 ? -8.023 11.578 -9.273 1 51.75 300 LEU B C 1
ATOM 9259 O O . LEU B 1 300 ? -7.938 10.773 -10.203 1 51.75 300 LEU B O 1
ATOM 9263 N N . ASN B 1 301 ? -8.789 11.086 -8.312 1 53.28 301 ASN B N 1
ATOM 9264 C CA . ASN B 1 301 ? -10 10.305 -8.562 1 53.28 301 ASN B CA 1
ATOM 9265 C C . ASN B 1 301 ? -10.922 11.008 -9.562 1 53.28 301 ASN B C 1
ATOM 9267 O O . ASN B 1 301 ? -12.125 11.133 -9.32 1 53.28 301 ASN B O 1
ATOM 9271 N N . VAL B 1 302 ? -10.281 11.508 -10.617 1 52.5 302 VAL B N 1
ATOM 9272 C CA . VAL B 1 302 ? -11.086 12.25 -11.578 1 52.5 302 VAL B CA 1
ATOM 9273 C C . VAL B 1 302 ? -11.352 11.391 -12.812 1 52.5 302 VAL B C 1
ATOM 9275 O O . VAL B 1 302 ? -10.508 10.578 -13.195 1 52.5 302 VAL B O 1
ATOM 9278 N N . LEU B 1 303 ? -12.547 11.344 -13.195 1 47.09 303 LEU B N 1
ATOM 9279 C CA . LEU B 1 303 ? -12.992 10.547 -14.336 1 47.09 303 LEU B CA 1
ATOM 9280 C C . LEU B 1 303 ? -12.5 11.141 -15.648 1 47.09 303 LEU B C 1
ATOM 9282 O O . LEU B 1 303 ? -12.328 10.422 -16.641 1 47.09 303 LEU B O 1
ATOM 9286 N N . ASP B 1 304 ? -12.305 12.398 -15.492 1 55.12 304 ASP B N 1
ATOM 9287 C CA . ASP B 1 304 ? -12.039 13.023 -16.781 1 55.12 304 ASP B CA 1
ATOM 9288 C C . ASP B 1 304 ? -10.602 12.789 -17.234 1 55.12 304 ASP B C 1
ATOM 9290 O O . ASP B 1 304 ? -9.711 12.586 -16.391 1 55.12 304 ASP B O 1
ATOM 9294 N N . GLU B 1 305 ? -10.391 12.539 -18.453 1 55.25 305 GLU B N 1
ATOM 9295 C CA . GLU B 1 305 ? -9.211 12.102 -19.188 1 55.25 305 GLU B CA 1
ATOM 9296 C C . GLU B 1 305 ? -8.094 13.141 -19.094 1 55.25 305 GLU B C 1
ATOM 9298 O O . GLU B 1 305 ? -6.914 12.805 -19.234 1 55.25 305 GLU B O 1
ATOM 9303 N N . SER B 1 306 ? -8.375 14.32 -18.719 1 64.06 306 SER B N 1
ATOM 9304 C CA . SER B 1 306 ? -7.25 15.242 -18.844 1 64.06 306 SER B CA 1
ATOM 9305 C C . SER B 1 306 ? -6.617 15.539 -17.5 1 64.06 306 SER B C 1
ATOM 9307 O O . SER B 1 306 ? -6.957 16.547 -16.859 1 64.06 306 SER B O 1
ATOM 9309 N N . TYR B 1 307 ? -5.824 14.625 -17.078 1 64.31 307 TYR B N 1
ATOM 9310 C CA . TYR B 1 307 ? -5.168 14.727 -15.781 1 64.31 307 TYR B CA 1
ATOM 9311 C C . TYR B 1 307 ? -4.34 16 -15.688 1 64.31 307 TYR B C 1
ATOM 9313 O O . TYR B 1 307 ? -4.25 16.609 -14.617 1 64.31 307 TYR B O 1
ATOM 9321 N N . TYR B 1 308 ? -3.938 16.469 -16.812 1 72.38 308 TYR B N 1
ATOM 9322 C CA . TYR B 1 308 ? -3.131 17.688 -16.797 1 72.38 308 TYR B CA 1
ATOM 9323 C C . TYR B 1 308 ? -3.982 18.906 -16.453 1 72.38 308 TYR B C 1
ATOM 9325 O O . TYR B 1 308 ? -3.547 19.781 -15.711 1 72.38 308 TYR B O 1
ATOM 9333 N N . LYS B 1 309 ? -5.148 18.828 -17.016 1 75.75 309 LYS B N 1
ATOM 9334 C CA . LYS B 1 309 ? -6.039 19.953 -16.75 1 75.75 309 LYS B CA 1
ATOM 9335 C C . LYS B 1 309 ? -6.434 20.016 -15.273 1 75.75 309 LYS B C 1
ATOM 9337 O O . LYS B 1 309 ? -6.469 21.094 -14.68 1 75.75 309 LYS B O 1
ATOM 9342 N N . ASP B 1 310 ? -6.707 18.875 -14.758 1 77.94 310 ASP B N 1
ATOM 9343 C CA . ASP B 1 310 ? -7.121 18.828 -13.359 1 77.94 310 ASP B CA 1
ATOM 9344 C C . ASP B 1 310 ? -5.961 19.172 -12.43 1 77.94 310 ASP B C 1
ATOM 9346 O O . ASP B 1 310 ? -6.145 19.891 -11.438 1 77.94 310 ASP B O 1
ATOM 9350 N N . LEU B 1 311 ? -4.848 18.703 -12.805 1 78.31 311 LEU B N 1
ATOM 9351 C CA . LEU B 1 311 ? -3.672 19 -11.992 1 78.31 311 LEU B CA 1
ATOM 9352 C C . LEU B 1 311 ? -3.363 20.5 -12.016 1 78.31 311 LEU B C 1
ATOM 9354 O O . LEU B 1 311 ? -2.953 21.062 -11 1 78.31 311 LEU B O 1
ATOM 9358 N N . ASN B 1 312 ? -3.494 21.047 -13.117 1 83.62 312 ASN B N 1
ATOM 9359 C CA . ASN B 1 312 ? -3.273 22.484 -13.227 1 83.62 312 ASN B CA 1
ATOM 9360 C C . ASN B 1 312 ? -4.285 23.266 -12.391 1 83.62 312 ASN B C 1
ATOM 9362 O O . ASN B 1 312 ? -3.938 24.281 -11.773 1 83.62 312 ASN B O 1
ATOM 9366 N N . ARG B 1 313 ? -5.453 22.797 -12.461 1 86.31 313 ARG B N 1
ATOM 9367 C CA . ARG B 1 313 ? -6.504 23.469 -11.703 1 86.31 313 ARG B CA 1
ATOM 9368 C C . ARG B 1 313 ? -6.199 23.438 -10.211 1 86.31 313 ARG B C 1
ATOM 9370 O O . ARG B 1 313 ? -6.242 24.469 -9.539 1 86.31 313 ARG B O 1
ATOM 9377 N N . TYR B 1 314 ? -5.906 22.297 -9.695 1 87.06 314 TYR B N 1
ATOM 9378 C CA . TYR B 1 314 ? -5.668 22.172 -8.258 1 87.06 314 TYR B CA 1
ATOM 9379 C C . TYR B 1 314 ? -4.387 22.875 -7.852 1 87.06 314 TYR B C 1
ATOM 9381 O O . TYR B 1 314 ? -4.297 23.422 -6.746 1 87.06 314 TYR B O 1
ATOM 9389 N N . SER B 1 315 ? -3.361 22.844 -8.664 1 88.19 315 SER B N 1
ATOM 9390 C CA . SER B 1 315 ? -2.123 23.562 -8.367 1 88.19 315 SER B CA 1
ATOM 9391 C C . SER B 1 315 ? -2.355 25.062 -8.305 1 88.19 315 SER B C 1
ATOM 9393 O O . SER B 1 315 ? -1.774 25.75 -7.461 1 88.19 315 SER B O 1
ATOM 9395 N N . LYS B 1 316 ? -3.16 25.516 -9.195 1 90.25 316 LYS B N 1
ATOM 9396 C CA . LYS B 1 316 ? -3.494 26.938 -9.195 1 90.25 316 LYS B CA 1
ATOM 9397 C C . LYS B 1 316 ? -4.254 27.328 -7.93 1 90.25 316 LYS B C 1
ATOM 9399 O O . LYS B 1 316 ? -4.008 28.391 -7.348 1 90.25 316 LYS B O 1
ATOM 9404 N N . ILE B 1 317 ? -5.164 26.484 -7.539 1 91.69 317 ILE B N 1
ATOM 9405 C CA . ILE B 1 317 ? -5.93 26.734 -6.324 1 91.69 317 ILE B CA 1
ATOM 9406 C C . ILE B 1 317 ? -4.988 26.812 -5.125 1 91.69 317 ILE B C 1
ATOM 9408 O O . ILE B 1 317 ? -5.121 27.703 -4.285 1 91.69 317 ILE B O 1
ATOM 9412 N N . ASP B 1 318 ? -4.043 25.969 -5.094 1 91.31 318 ASP B N 1
ATOM 9413 C CA . ASP B 1 318 ? -3.094 25.969 -3.984 1 91.31 318 ASP B CA 1
ATOM 9414 C C . ASP B 1 318 ? -2.244 27.234 -3.98 1 91.31 318 ASP B C 1
ATOM 9416 O O . ASP B 1 318 ? -1.984 27.812 -2.92 1 91.31 318 ASP B O 1
ATOM 9420 N N . SER B 1 319 ? -1.817 27.594 -5.102 1 92.75 319 SER B N 1
ATOM 9421 C CA . SER B 1 319 ? -1.021 28.812 -5.223 1 92.75 319 SER B CA 1
ATOM 9422 C C . SER B 1 319 ? -1.818 30.031 -4.789 1 92.75 319 SER B C 1
ATOM 9424 O O . SER B 1 319 ? -1.315 30.875 -4.043 1 92.75 319 SER B O 1
ATOM 9426 N N . GLN B 1 320 ? -3.029 30.094 -5.25 1 93.12 320 GLN B N 1
ATOM 9427 C CA . GLN B 1 320 ? -3.887 31.234 -4.914 1 93.12 320 GLN B CA 1
ATOM 9428 C C . GLN B 1 320 ? -4.191 31.266 -3.42 1 93.12 320 GLN B C 1
ATOM 9430 O O . GLN B 1 320 ? -4.23 32.344 -2.811 1 93.12 320 GLN B O 1
ATOM 9435 N N . ARG B 1 321 ? -4.406 30.156 -2.867 1 94 321 ARG B N 1
ATOM 9436 C CA . ARG B 1 321 ? -4.688 30.047 -1.44 1 94 321 ARG B CA 1
ATOM 9437 C C . ARG B 1 321 ? -3.561 30.656 -0.61 1 94 321 ARG B C 1
ATOM 9439 O O . ARG B 1 321 ? -3.814 31.391 0.347 1 94 321 ARG B O 1
ATOM 9446 N N . GLU B 1 322 ? -2.381 30.328 -0.966 1 91.69 322 GLU B N 1
ATOM 9447 C CA . GLU B 1 322 ? -1.236 30.859 -0.232 1 91.69 322 GLU B CA 1
ATOM 9448 C C . GLU B 1 322 ? -1.075 32.344 -0.471 1 91.69 322 GLU B C 1
ATOM 9450 O O . GLU B 1 322 ? -0.687 33.094 0.435 1 91.69 322 GLU B O 1
ATOM 9455 N N . TYR B 1 323 ? -1.321 32.781 -1.672 1 91.38 323 TYR B N 1
ATOM 9456 C CA . TYR B 1 323 ? -1.148 34.188 -1.994 1 91.38 323 TYR B CA 1
ATOM 9457 C C . TYR B 1 323 ? -2.135 35.062 -1.215 1 91.38 323 TYR B C 1
ATOM 9459 O O . TYR B 1 323 ? -1.824 36.188 -0.852 1 91.38 323 TYR B O 1
ATOM 9467 N N . VAL B 1 324 ? -3.316 34.531 -0.958 1 91.75 324 VAL B N 1
ATOM 9468 C CA . VAL B 1 324 ? -4.324 35.25 -0.179 1 91.75 324 VAL B CA 1
ATOM 9469 C C . VAL B 1 324 ? -3.756 35.594 1.189 1 91.75 324 VAL B C 1
ATOM 9471 O O . VAL B 1 324 ? -3.969 36.719 1.678 1 91.75 324 VAL B O 1
ATOM 9474 N N . LYS B 1 325 ? -3.016 34.781 1.747 1 90.62 325 LYS B N 1
ATOM 9475 C CA . LYS B 1 325 ? -2.463 34.969 3.084 1 90.62 325 LYS B CA 1
ATOM 9476 C C . LYS B 1 325 ? -1.388 36.062 3.076 1 90.62 325 LYS B C 1
ATOM 9478 O O . LYS B 1 325 ? -1.044 36.594 4.125 1 90.62 325 LYS B O 1
ATOM 9483 N N . SER B 1 326 ? -0.853 36.281 1.929 1 90.19 326 SER B N 1
ATOM 9484 C CA . SER B 1 326 ? 0.26 37.219 1.821 1 90.19 326 SER B CA 1
ATOM 9485 C C . SER B 1 326 ? -0.227 38.688 1.889 1 90.19 326 SER B C 1
ATOM 9487 O O . SER B 1 326 ? 0.555 39.594 2.166 1 90.19 326 SER B O 1
ATOM 9489 N N . ASN B 1 327 ? -1.484 38.906 1.607 1 89.69 327 ASN B N 1
ATOM 9490 C CA . ASN B 1 327 ? -2.014 40.281 1.541 1 89.69 327 ASN B CA 1
ATOM 9491 C C . ASN B 1 327 ? -3.316 40.406 2.324 1 89.69 327 ASN B C 1
ATOM 9493 O O . ASN B 1 327 ? -4.398 40.156 1.787 1 89.69 327 ASN B O 1
ATOM 9497 N N . ILE B 1 328 ? -3.195 40.875 3.471 1 91.69 328 ILE B N 1
ATOM 9498 C CA . ILE B 1 328 ? -4.371 40.969 4.328 1 91.69 328 ILE B CA 1
ATOM 9499 C C . ILE B 1 328 ? -4.586 42.406 4.754 1 91.69 328 ILE B C 1
ATOM 9501 O O . ILE B 1 328 ? -3.621 43.156 4.961 1 91.69 328 ILE B O 1
ATOM 9505 N N . ILE B 1 329 ? -5.809 42.844 4.766 1 91.69 329 ILE B N 1
ATOM 9506 C CA . ILE B 1 329 ? -6.211 44.156 5.242 1 91.69 329 ILE B CA 1
ATOM 9507 C C . ILE B 1 329 ? -7.023 44.031 6.527 1 91.69 329 ILE B C 1
ATOM 9509 O O . ILE B 1 329 ? -7.996 43.25 6.574 1 91.69 329 ILE B O 1
ATOM 9513 N N . LYS B 1 330 ? -6.598 44.625 7.543 1 91.75 330 LYS B N 1
ATOM 9514 C CA . LYS B 1 330 ? -7.359 44.688 8.789 1 91.75 330 LYS B CA 1
ATOM 9515 C C . LYS B 1 330 ? -7.871 46.094 9.055 1 91.75 330 LYS B C 1
ATOM 9517 O O . LYS B 1 330 ? -7.168 47.062 8.805 1 91.75 330 LYS B O 1
ATOM 9522 N N . GLY B 1 331 ? -9.141 46.094 9.453 1 90.81 331 GLY B N 1
ATOM 9523 C CA . GLY B 1 331 ? -9.695 47.406 9.688 1 90.81 331 GLY B CA 1
ATOM 9524 C C . GLY B 1 331 ? -10.812 47.406 10.719 1 90.81 331 GLY B C 1
ATOM 9525 O O . GLY B 1 331 ? -11.203 46.344 11.219 1 90.81 331 GLY B O 1
ATOM 9526 N N . THR B 1 332 ? -11.156 48.594 11.102 1 90.25 332 THR B N 1
ATOM 9527 C CA . THR B 1 332 ? -12.266 48.812 12.016 1 90.25 332 THR B CA 1
ATOM 9528 C C . THR B 1 332 ? -13.227 49.875 11.453 1 90.25 332 THR B C 1
ATOM 9530 O O . THR B 1 332 ? -12.805 50.781 10.758 1 90.25 332 THR B O 1
ATOM 9533 N N . SER B 1 333 ? -14.461 49.594 11.633 1 88.5 333 SER B N 1
ATOM 9534 C CA . SER B 1 333 ? -15.5 50.531 11.172 1 88.5 333 SER B CA 1
ATOM 9535 C C . SER B 1 333 ? -16.641 50.625 12.18 1 88.5 333 SER B C 1
ATOM 9537 O O . SER B 1 333 ? -16.828 49.719 13 1 88.5 333 SER B O 1
ATOM 9539 N N . GLU B 1 334 ? -17.344 51.688 12.164 1 85.88 334 GLU B N 1
ATOM 9540 C CA . GLU B 1 334 ? -18.516 51.875 13.008 1 85.88 334 GLU B CA 1
ATOM 9541 C C . GLU B 1 334 ? -19.797 51.844 12.18 1 85.88 334 GLU B C 1
ATOM 9543 O O . GLU B 1 334 ? -20.891 52 12.719 1 85.88 334 GLU B O 1
ATOM 9548 N N . GLU B 1 335 ? -19.641 51.531 10.945 1 84.25 335 GLU B N 1
ATOM 9549 C CA . GLU B 1 335 ? -20.797 51.469 10.062 1 84.25 335 GLU B CA 1
ATOM 9550 C C . GLU B 1 335 ? -21.531 50.125 10.195 1 84.25 335 GLU B C 1
ATOM 9552 O O . GLU B 1 335 ? -20.906 49.094 10.375 1 84.25 335 GLU B O 1
ATOM 9557 N N . LEU B 1 336 ? -22.859 50.188 10.039 1 87 336 LEU B N 1
ATOM 9558 C CA . LEU B 1 336 ? -23.703 49.031 10.188 1 87 336 LEU B CA 1
ATOM 9559 C C . LEU B 1 336 ? -23.688 48.188 8.906 1 87 336 LEU B C 1
ATOM 9561 O O . LEU B 1 336 ? -24.016 47 8.93 1 87 336 LEU B O 1
ATOM 9565 N N . ASN B 1 337 ? -23.25 48.688 7.82 1 83.06 337 ASN B N 1
ATOM 9566 C CA . ASN B 1 337 ? -23.391 48.031 6.52 1 83.06 337 ASN B CA 1
ATOM 9567 C C . ASN B 1 337 ? -22.219 47.094 6.238 1 83.06 337 ASN B C 1
ATOM 9569 O O . ASN B 1 337 ? -22.219 46.406 5.219 1 83.06 337 ASN B O 1
ATOM 9573 N N . ILE B 1 338 ? -21.328 46.938 7.105 1 89.06 338 ILE B N 1
ATOM 9574 C CA . ILE B 1 338 ? -20.188 46.062 6.883 1 89.06 338 ILE B CA 1
ATOM 9575 C C . ILE B 1 338 ? -20.594 44.594 7.168 1 89.06 338 ILE B C 1
ATOM 9577 O O . ILE B 1 338 ? -21.094 44.312 8.258 1 89.06 338 ILE B O 1
ATOM 9581 N N . ASN B 1 339 ? -20.594 43.812 6.172 1 90.69 339 ASN B N 1
ATOM 9582 C CA . ASN B 1 339 ? -20.891 42.375 6.25 1 90.69 339 ASN B CA 1
ATOM 9583 C C . ASN B 1 339 ? -19.812 41.562 5.574 1 90.69 339 ASN B C 1
ATOM 9585 O O . ASN B 1 339 ? -19.047 42.062 4.762 1 90.69 339 ASN B O 1
ATOM 9589 N N . ASP B 1 340 ? -19.781 40.344 5.977 1 92.25 340 ASP B N 1
ATOM 9590 C CA . ASP B 1 340 ? -18.859 39.438 5.258 1 92.25 340 ASP B CA 1
ATOM 9591 C C . ASP B 1 340 ? -19.312 39.25 3.811 1 92.25 340 ASP B C 1
ATOM 9593 O O . ASP B 1 340 ? -20.5 39.438 3.494 1 92.25 340 ASP B O 1
ATOM 9597 N N . SER B 1 341 ? -18.375 38.938 2.936 1 92 341 SER B N 1
ATOM 9598 C CA . SER B 1 341 ? -18.594 38.688 1.517 1 92 341 SER B CA 1
ATOM 9599 C C . SER B 1 341 ? -19.031 39.938 0.783 1 92 341 SER B C 1
ATOM 9601 O O . SER B 1 341 ? -19.719 39.875 -0.234 1 92 341 SER B O 1
ATOM 9603 N N . LEU B 1 342 ? -18.75 41 1.354 1 90.81 342 LEU B N 1
ATOM 9604 C CA . LEU B 1 342 ? -19.047 42.312 0.739 1 90.81 342 LEU B CA 1
ATOM 9605 C C . LEU B 1 342 ? -17.859 42.844 -0.037 1 90.81 342 LEU B C 1
ATOM 9607 O O . LEU B 1 342 ? -16.719 42.781 0.449 1 90.81 342 LEU B O 1
ATOM 9611 N N . CYS B 1 343 ? -18.062 43.188 -1.286 1 92 343 CYS B N 1
ATOM 9612 C CA . CYS B 1 343 ? -17.062 43.906 -2.066 1 92 343 CYS B CA 1
ATOM 9613 C C . CYS B 1 343 ? -17.297 45.406 -1.953 1 92 343 CYS B C 1
ATOM 9615 O O . CYS B 1 343 ? -18.328 45.938 -2.393 1 92 343 CYS B O 1
ATOM 9617 N N . ILE B 1 344 ? -16.406 46.062 -1.327 1 90.69 344 ILE B N 1
ATOM 9618 C CA . ILE B 1 344 ? -16.625 47.5 -1.03 1 90.69 344 ILE B CA 1
ATOM 9619 C C . ILE B 1 344 ? -15.297 48.25 -1.112 1 90.69 344 ILE B C 1
ATOM 9621 O O . ILE B 1 344 ? -14.227 47.625 -1.038 1 90.69 344 ILE B O 1
ATOM 9625 N N . THR B 1 345 ? -15.391 49.5 -1.401 1 90.94 345 THR B N 1
ATOM 9626 C CA . THR B 1 345 ? -14.227 50.375 -1.345 1 90.94 345 THR B CA 1
ATOM 9627 C C . THR B 1 345 ? -14.039 50.938 0.065 1 90.94 345 THR B C 1
ATOM 9629 O O . THR B 1 345 ? -14.938 51.562 0.618 1 90.94 345 THR B O 1
ATOM 9632 N N . LEU B 1 346 ? -12.969 50.625 0.645 1 90.75 346 LEU B N 1
ATOM 9633 C CA . LEU B 1 346 ? -12.617 51.156 1.965 1 90.75 346 LEU B CA 1
ATOM 9634 C C . LEU B 1 346 ? -11.898 52.5 1.856 1 90.75 346 LEU B C 1
ATOM 9636 O O . LEU B 1 346 ? -10.984 52.656 1.04 1 90.75 346 LEU B O 1
ATOM 9640 N N . GLU B 1 347 ? -12.336 53.406 2.566 1 89.12 347 GLU B N 1
ATOM 9641 C CA . GLU B 1 347 ? -11.734 54.75 2.574 1 89.12 347 GLU B CA 1
ATOM 9642 C C . GLU B 1 347 ? -11.273 55.125 3.977 1 89.12 347 GLU B C 1
ATOM 9644 O O . GLU B 1 347 ? -12.07 55.156 4.914 1 89.12 347 GLU B O 1
ATOM 9649 N N . ASP B 1 348 ? -10.039 55.312 4.074 1 86.62 348 ASP B N 1
ATOM 9650 C CA . ASP B 1 348 ? -9.461 55.875 5.301 1 86.62 348 ASP B CA 1
ATOM 9651 C C . ASP B 1 348 ? -9.148 57.344 5.16 1 86.62 348 ASP B C 1
ATOM 9653 O O . ASP B 1 348 ? -8.102 57.719 4.613 1 86.62 348 ASP B O 1
ATOM 9657 N N . GLU B 1 349 ? -9.875 58.125 5.648 1 77.88 349 GLU B N 1
ATOM 9658 C CA . GLU B 1 349 ? -9.758 59.562 5.488 1 77.88 349 GLU B CA 1
ATOM 9659 C C . GLU B 1 349 ? -8.539 60.125 6.223 1 77.88 349 GLU B C 1
ATOM 9661 O O . GLU B 1 349 ? -7.879 61.031 5.746 1 77.88 349 GLU B O 1
ATOM 9666 N N . LYS B 1 350 ? -8.352 59.562 7.352 1 73.56 350 LYS B N 1
ATOM 9667 C CA . LYS B 1 350 ? -7.219 60.031 8.141 1 73.56 350 LYS B CA 1
ATOM 9668 C C . LYS B 1 350 ? -5.898 59.75 7.426 1 73.56 350 LYS B C 1
ATOM 9670 O O . LYS B 1 350 ? -5.008 60.625 7.414 1 73.56 350 LYS B O 1
ATOM 9675 N N . ALA B 1 351 ? -5.801 58.625 6.844 1 76.25 351 ALA B N 1
ATOM 9676 C CA . ALA B 1 351 ? -4.562 58.25 6.156 1 76.25 351 ALA B CA 1
ATOM 9677 C C . ALA B 1 351 ? -4.637 58.594 4.672 1 76.25 351 ALA B C 1
ATOM 9679 O O . ALA B 1 351 ? -3.645 58.469 3.951 1 76.25 351 ALA B O 1
ATOM 9680 N N . ASN B 1 352 ? -5.691 59.125 4.156 1 78.19 352 ASN B N 1
ATOM 9681 C CA . ASN B 1 352 ? -5.941 59.5 2.771 1 78.19 352 ASN B CA 1
ATOM 9682 C C . ASN B 1 352 ? -5.633 58.344 1.812 1 78.19 352 ASN B C 1
ATOM 9684 O O . ASN B 1 352 ? -4.863 58.531 0.865 1 78.19 352 ASN B O 1
ATOM 9688 N N . LYS B 1 353 ? -6.188 57.25 2.15 1 85.12 353 LYS B N 1
ATOM 9689 C CA . LYS B 1 353 ? -6.012 56.094 1.273 1 85.12 353 LYS B CA 1
ATOM 9690 C C . LYS B 1 353 ? -7.344 55.375 1.027 1 85.12 353 LYS B C 1
ATOM 9692 O O . LYS B 1 353 ? -8.266 55.5 1.835 1 85.12 353 LYS B O 1
ATOM 9697 N N . HIS B 1 354 ? -7.492 54.719 -0.063 1 87.19 354 HIS B N 1
ATOM 9698 C CA . HIS B 1 354 ? -8.656 53.938 -0.442 1 87.19 354 HIS B CA 1
ATOM 9699 C C . HIS B 1 354 ? -8.25 52.656 -1.155 1 87.19 354 HIS B C 1
ATOM 9701 O O . HIS B 1 354 ? -7.203 52.594 -1.806 1 87.19 354 HIS B O 1
ATOM 9707 N N . ILE B 1 355 ? -8.977 51.656 -0.962 1 88.75 355 ILE B N 1
ATOM 9708 C CA . ILE B 1 355 ? -8.672 50.375 -1.602 1 88.75 355 ILE B CA 1
ATOM 9709 C C . ILE B 1 355 ? -9.961 49.594 -1.831 1 88.75 355 ILE B C 1
ATOM 9711 O O . ILE B 1 355 ? -10.844 49.594 -0.97 1 88.75 355 ILE B O 1
ATOM 9715 N N . ASP B 1 356 ? -10.156 49.094 -3.018 1 89.88 356 ASP B N 1
ATOM 9716 C CA . ASP B 1 356 ? -11.242 48.156 -3.283 1 89.88 356 ASP B CA 1
ATOM 9717 C C . ASP B 1 356 ? -10.953 46.781 -2.664 1 89.88 356 ASP B C 1
ATOM 9719 O O . ASP B 1 356 ? -9.914 46.188 -2.945 1 89.88 356 ASP B O 1
ATOM 9723 N N . SER B 1 357 ? -11.867 46.375 -1.806 1 93 357 SER B N 1
ATOM 9724 C CA . SER B 1 357 ? -11.562 45.188 -1.037 1 93 357 SER B CA 1
ATOM 9725 C C . SER B 1 357 ? -12.781 44.281 -0.91 1 93 357 SER B C 1
ATOM 9727 O O . SER B 1 357 ? -13.906 44.688 -1.18 1 93 357 SER B O 1
ATOM 9729 N N . ILE B 1 358 ? -12.57 43.031 -0.659 1 94.19 358 ILE B N 1
ATOM 9730 C CA . ILE B 1 358 ? -13.586 42.062 -0.31 1 94.19 358 ILE B CA 1
ATOM 9731 C C . ILE B 1 358 ? -13.453 41.656 1.162 1 94.19 358 ILE B C 1
ATOM 9733 O O . ILE B 1 358 ? -12.391 41.25 1.604 1 94.19 358 ILE B O 1
ATOM 9737 N N . ILE B 1 359 ? -14.5 41.812 1.931 1 95.44 359 ILE B N 1
ATOM 9738 C CA . ILE B 1 359 ? -14.484 41.531 3.361 1 95.44 359 ILE B CA 1
ATOM 9739 C C . ILE B 1 359 ? -14.641 40.031 3.594 1 95.44 359 ILE B C 1
ATOM 9741 O O . ILE B 1 359 ? -15.586 39.406 3.088 1 95.44 359 ILE B O 1
ATOM 9745 N N . LEU B 1 360 ? -13.766 39.406 4.324 1 95.88 360 LEU B N 1
ATOM 9746 C CA . LEU B 1 360 ? -13.773 37.938 4.559 1 95.88 360 LEU B CA 1
ATOM 9747 C C . LEU B 1 360 ? -14.383 37.625 5.914 1 95.88 360 LEU B C 1
ATOM 9749 O O . LEU B 1 360 ? -15.117 36.625 6.047 1 95.88 360 LEU B O 1
ATOM 9753 N N . GLU B 1 361 ? -14.047 38.375 6.875 1 96.12 361 GLU B N 1
ATOM 9754 C CA . GLU B 1 361 ? -14.484 38.156 8.242 1 96.12 361 GLU B CA 1
ATOM 9755 C C . GLU B 1 361 ? -14.867 39.469 8.938 1 96.12 361 GLU B C 1
ATOM 9757 O O . GLU B 1 361 ? -14.211 40.469 8.742 1 96.12 361 GLU B O 1
ATOM 9762 N N . VAL B 1 362 ? -15.922 39.438 9.719 1 96.12 362 VAL B N 1
ATOM 9763 C CA . VAL B 1 362 ? -16.375 40.594 10.477 1 96.12 362 VAL B CA 1
ATOM 9764 C C . VAL B 1 362 ? -16.641 40.219 11.922 1 96.12 362 VAL B C 1
ATOM 9766 O O . VAL B 1 362 ? -17.281 39.188 12.188 1 96.12 362 VAL B O 1
ATOM 9769 N N . LYS B 1 363 ? -16.141 40.906 12.773 1 95.62 363 LYS B N 1
ATOM 9770 C CA . LYS B 1 363 ? -16.422 40.781 14.203 1 95.62 363 LYS B CA 1
ATOM 9771 C C . LYS B 1 363 ? -17.234 41.969 14.703 1 95.62 363 LYS B C 1
ATOM 9773 O O . LYS B 1 363 ? -16.859 43.125 14.516 1 95.62 363 LYS B O 1
ATOM 9778 N N . TYR B 1 364 ? -18.328 41.656 15.312 1 94.88 364 TYR B N 1
ATOM 9779 C CA . TYR B 1 364 ? -19.281 42.656 15.766 1 94.88 364 TYR B CA 1
ATOM 9780 C C . TYR B 1 364 ? -19.188 42.875 17.266 1 94.88 364 TYR B C 1
ATOM 9782 O O . TYR B 1 364 ? -19.062 41.906 18.031 1 94.88 364 TYR B O 1
ATOM 9790 N N . GLU B 1 365 ? -19.172 44.062 17.672 1 92.38 365 GLU B N 1
ATOM 9791 C CA . GLU B 1 365 ? -19.25 44.406 19.078 1 92.38 365 GLU B CA 1
ATOM 9792 C C . GLU B 1 365 ? -20.203 45.594 19.297 1 92.38 365 GLU B C 1
ATOM 9794 O O . GLU B 1 365 ? -20.062 46.625 18.672 1 92.38 365 GLU B O 1
ATOM 9799 N N . GLY B 1 366 ? -21.203 45.312 20.125 1 90.31 366 GLY B N 1
ATOM 9800 C CA . GLY B 1 366 ? -22.188 46.344 20.453 1 90.31 366 GLY B CA 1
ATOM 9801 C C . GLY B 1 366 ? -22.547 46.375 21.938 1 90.31 366 GLY B C 1
ATOM 9802 O O . GLY B 1 366 ? -22.625 45.344 22.578 1 90.31 366 GLY B O 1
ATOM 9803 N N . PHE B 1 367 ? -22.594 47.531 22.438 1 87.62 367 PHE B N 1
ATOM 9804 C CA . PHE B 1 367 ? -23.047 47.781 23.797 1 87.62 367 PHE B CA 1
ATOM 9805 C C . PHE B 1 367 ? -24.125 48.875 23.828 1 87.62 367 PHE B C 1
ATOM 9807 O O . PHE B 1 367 ? -23.891 50 23.406 1 87.62 367 PHE B O 1
ATOM 9814 N N . PHE B 1 368 ? -25.391 48.438 24.312 1 84.56 368 PHE B N 1
ATOM 9815 C CA . PHE B 1 368 ? -26.547 49.344 24.297 1 84.56 368 PHE B CA 1
ATOM 9816 C C . PHE B 1 368 ? -27.078 49.562 25.703 1 84.56 368 PHE B C 1
ATOM 9818 O O . PHE B 1 368 ? -28.062 48.906 26.109 1 84.56 368 PHE B O 1
ATOM 9825 N N . PRO B 1 369 ? -26.562 50.438 26.391 1 74.38 369 PRO B N 1
ATOM 9826 C CA . PRO B 1 369 ? -26.953 50.625 27.797 1 74.38 369 PRO B CA 1
ATOM 9827 C C . PRO B 1 369 ? -28.375 51.125 27.953 1 74.38 369 PRO B C 1
ATOM 9829 O O . PRO B 1 369 ? -28.984 51 29.016 1 74.38 369 PRO B O 1
ATOM 9832 N N . ASN B 1 370 ? -28.969 51.812 26.938 1 70.69 370 ASN B N 1
ATOM 9833 C CA . ASN B 1 370 ? -30.328 52.344 27.016 1 70.69 370 ASN B CA 1
ATOM 9834 C C . ASN B 1 370 ? -31.359 51.25 27.203 1 70.69 370 ASN B C 1
ATOM 9836 O O . ASN B 1 370 ? -32.531 51.531 27.5 1 70.69 370 ASN B O 1
ATOM 9840 N N . ALA B 1 371 ? -30.906 50.094 27.062 1 72.44 371 ALA B N 1
ATOM 9841 C CA . ALA B 1 371 ? -31.812 48.969 27.219 1 72.44 371 ALA B CA 1
ATOM 9842 C C . ALA B 1 371 ? -32.25 48.812 28.672 1 72.44 371 ALA B C 1
ATOM 9844 O O . ALA B 1 371 ? -33.344 48.281 28.953 1 72.44 371 ALA B O 1
ATOM 9845 N N . LEU B 1 372 ? -31.406 49.281 29.609 1 64.56 372 LEU B N 1
ATOM 9846 C CA . LEU B 1 372 ? -31.766 49.25 31.016 1 64.56 372 LEU B CA 1
ATOM 9847 C C . LEU B 1 372 ? -32.344 50.562 31.5 1 64.56 372 LEU B C 1
ATOM 9849 O O . LEU B 1 372 ? -31.625 51.562 31.531 1 64.56 372 LEU B O 1
ATOM 9853 N N . ASP B 1 373 ? -33.312 51.188 30.969 1 55.5 373 ASP B N 1
ATOM 9854 C CA . ASP B 1 373 ? -33.906 52.5 31.281 1 55.5 373 ASP B CA 1
ATOM 9855 C C . ASP B 1 373 ? -33.406 53.031 32.625 1 55.5 373 ASP B C 1
ATOM 9857 O O . ASP B 1 373 ? -33.219 54.25 32.75 1 55.5 373 ASP B O 1
ATOM 9861 N N . GLU B 1 374 ? -33.531 52.25 33.781 1 44.5 374 GLU B N 1
ATOM 9862 C CA . GLU B 1 374 ? -33.312 52.781 35.125 1 44.5 374 GLU B CA 1
ATOM 9863 C C . GLU B 1 374 ? -31.859 53.219 35.344 1 44.5 374 GLU B C 1
ATOM 9865 O O . GLU B 1 374 ? -31.562 53.938 36.281 1 44.5 374 GLU B O 1
ATOM 9870 N N . TYR B 1 375 ? -30.984 52.594 34.688 1 42.06 375 TYR B N 1
ATOM 9871 C CA . TYR B 1 375 ? -29.625 52.938 35.031 1 42.06 375 TYR B CA 1
ATOM 9872 C C . TYR B 1 375 ? -29.219 54.281 34.375 1 42.06 375 TYR B C 1
ATOM 9874 O O . TYR B 1 375 ? -28.062 54.469 34.031 1 42.06 375 TYR B O 1
ATOM 9882 N N . LYS B 1 376 ? -30.125 55 33.844 1 43.16 376 LYS B N 1
ATOM 9883 C CA . LYS B 1 376 ? -29.844 56.375 33.469 1 43.16 376 LYS B CA 1
ATOM 9884 C C . LYS B 1 376 ? -29.203 57.156 34.594 1 43.16 376 LYS B C 1
ATOM 9886 O O . LYS B 1 376 ? -28.547 58.188 34.375 1 43.16 376 LYS B O 1
ATOM 9891 N N . GLN B 1 377 ? -29.766 56.812 35.781 1 38.97 377 GLN B N 1
ATOM 9892 C CA . GLN B 1 377 ? -29.406 57.812 36.75 1 38.97 377 GLN B CA 1
ATOM 9893 C C . GLN B 1 377 ? -27.891 57.906 36.938 1 38.97 377 GLN B C 1
ATOM 9895 O O . GLN B 1 377 ? -27.344 59 37.094 1 38.97 377 GLN B O 1
ATOM 9900 N N . ASN B 1 378 ? -27.156 56.875 37.562 1 36.59 378 ASN B N 1
ATOM 9901 C CA . ASN B 1 378 ? -25.812 57.125 38.094 1 36.59 378 ASN B CA 1
ATOM 9902 C C . ASN B 1 378 ? -24.75 56.781 37.062 1 36.59 378 ASN B C 1
ATOM 9904 O O . ASN B 1 378 ? -23.609 56.5 37.406 1 36.59 378 ASN B O 1
ATOM 9908 N N . ILE B 1 379 ? -25.141 56.406 35.875 1 40.22 379 ILE B N 1
ATOM 9909 C CA . ILE B 1 379 ? -23.953 56.219 35.062 1 40.22 379 ILE B CA 1
ATOM 9910 C C . ILE B 1 379 ? -23.328 57.562 34.75 1 40.22 379 ILE B C 1
ATOM 9912 O O . ILE B 1 379 ? -24 58.5 34.281 1 40.22 379 ILE B O 1
ATOM 9916 N N . ASP B 1 380 ? -22.234 57.844 35.438 1 39.66 380 ASP B N 1
ATOM 9917 C CA . ASP B 1 380 ? -21.438 59.062 35.25 1 39.66 380 ASP B CA 1
ATOM 9918 C C . ASP B 1 380 ? -21.453 59.5 33.781 1 39.66 380 ASP B C 1
ATOM 9920 O O . ASP B 1 380 ? -21.469 58.656 32.875 1 39.66 380 ASP B O 1
ATOM 9924 N N . GLU B 1 381 ? -21.984 60.688 33.406 1 41.97 381 GLU B N 1
ATOM 9925 C CA . GLU B 1 381 ? -21.969 61.438 32.156 1 41.97 381 GLU B CA 1
ATOM 9926 C C . GLU B 1 381 ? -20.844 60.969 31.234 1 41.97 381 GLU B C 1
ATOM 9928 O O . GLU B 1 381 ? -20.938 61.125 30.016 1 41.97 381 GLU B O 1
ATOM 9933 N N . SER B 1 382 ? -19.703 60.75 31.797 1 41.12 382 SER B N 1
ATOM 9934 C CA . SER B 1 382 ? -18.516 60.438 31.016 1 41.12 382 SER B CA 1
ATOM 9935 C C . SER B 1 382 ? -18.656 59.094 30.297 1 41.12 382 SER B C 1
ATOM 9937 O O . SER B 1 382 ? -17.938 58.844 29.328 1 41.12 382 SER B O 1
ATOM 9939 N N . LYS B 1 383 ? -19.453 58.125 30.703 1 47.59 383 LYS B N 1
ATOM 9940 C CA . LYS B 1 383 ? -19.594 56.812 30.062 1 47.59 383 LYS B CA 1
ATOM 9941 C C . LYS B 1 383 ? -20.734 56.844 29.047 1 47.59 383 LYS B C 1
ATOM 9943 O O . LYS B 1 383 ? -21.078 55.781 28.484 1 47.59 383 LYS B O 1
ATOM 9948 N N . LYS B 1 384 ? -21.5 57.844 29.047 1 45.12 384 LYS B N 1
ATOM 9949 C CA . LYS B 1 384 ? -22.562 58.094 28.062 1 45.12 384 LYS B CA 1
ATOM 9950 C C . LYS B 1 384 ? -22.016 58.031 26.641 1 45.12 384 LYS B C 1
ATOM 9952 O O . LYS B 1 384 ? -22.766 57.906 25.672 1 45.12 384 LYS B O 1
ATOM 9957 N N . HIS B 1 385 ? -20.766 58.469 26.453 1 43.16 385 HIS B N 1
ATOM 9958 C CA . HIS B 1 385 ? -20.125 58.594 25.156 1 43.16 385 HIS B CA 1
ATOM 9959 C C . HIS B 1 385 ? -19.469 57.281 24.734 1 43.16 385 HIS B C 1
ATOM 9961 O O . HIS B 1 385 ? -18.594 57.281 23.859 1 43.16 385 HIS B O 1
ATOM 9967 N N . GLN B 1 386 ? -19.703 56.25 25.453 1 48.69 386 GLN B N 1
ATOM 9968 C CA . GLN B 1 386 ? -18.969 55.031 25.172 1 48.69 386 GLN B CA 1
ATOM 9969 C C . GLN B 1 386 ? -19.469 54.375 23.891 1 48.69 386 GLN B C 1
ATOM 9971 O O . GLN B 1 386 ? -20.656 54.469 23.562 1 48.69 386 GLN B O 1
ATOM 9976 N N . LEU B 1 387 ? -18.562 53.969 22.984 1 56.66 387 LEU B N 1
ATOM 9977 C CA . LEU B 1 387 ? -18.703 53.25 21.703 1 56.66 387 LEU B CA 1
ATOM 9978 C C . LEU B 1 387 ? -19.797 52.188 21.797 1 56.66 387 LEU B C 1
ATOM 9980 O O . LEU B 1 387 ? -19.766 51.344 22.656 1 56.66 387 LEU B O 1
ATOM 9984 N N . GLN B 1 388 ? -20.969 52.469 20.938 1 71.25 388 GLN B N 1
ATOM 9985 C CA . GLN B 1 388 ? -22.156 51.625 20.953 1 71.25 388 GLN B CA 1
ATOM 9986 C C . GLN B 1 388 ? -22.016 50.438 19.984 1 71.25 388 GLN B C 1
ATOM 9988 O O . GLN B 1 388 ? -22.359 49.312 20.328 1 71.25 388 GLN B O 1
ATOM 9993 N N . TYR B 1 389 ? -21.469 50.656 18.875 1 86.31 389 TYR B N 1
ATOM 9994 C CA . TYR B 1 389 ? -21.375 49.625 17.859 1 86.31 389 TYR B CA 1
ATOM 9995 C C . TYR B 1 389 ? -20.078 49.75 17.062 1 86.31 389 TYR B C 1
ATOM 9997 O O . TYR B 1 389 ? -19.734 50.844 16.609 1 86.31 389 TYR B O 1
ATOM 10005 N N . GLU B 1 390 ? -19.281 48.781 17.031 1 89.38 390 GLU B N 1
ATOM 10006 C CA . GLU B 1 390 ? -18.031 48.75 16.266 1 89.38 390 GLU B CA 1
ATOM 10007 C C . GLU B 1 390 ? -17.828 47.375 15.617 1 89.38 390 GLU B C 1
ATOM 10009 O O . GLU B 1 390 ? -18.203 46.344 16.188 1 89.38 390 GLU B O 1
ATOM 10014 N N . VAL B 1 391 ? -17.25 47.438 14.438 1 92.06 391 VAL B N 1
ATOM 10015 C CA . VAL B 1 391 ? -16.938 46.188 13.742 1 92.06 391 VAL B CA 1
ATOM 10016 C C . VAL B 1 391 ? -15.453 46.156 13.398 1 92.06 391 VAL B C 1
ATOM 10018 O O . VAL B 1 391 ? -14.852 47.188 13.07 1 92.06 391 VAL B O 1
ATOM 10021 N N . GLU B 1 392 ? -14.852 45.094 13.625 1 94.19 392 GLU B N 1
ATOM 10022 C CA . GLU B 1 392 ? -13.531 44.75 13.109 1 94.19 392 GLU B CA 1
ATOM 10023 C C . GLU B 1 392 ? -13.617 43.781 11.945 1 94.19 392 GLU B C 1
ATOM 10025 O O . GLU B 1 392 ? -14.422 42.844 11.977 1 94.19 392 GLU B O 1
ATOM 10030 N N . PHE B 1 393 ? -12.891 44.062 10.898 1 94.56 393 PHE B N 1
ATOM 10031 C CA . PHE B 1 393 ? -13.031 43.156 9.758 1 94.56 393 PHE B CA 1
ATOM 10032 C C . PHE B 1 393 ? -11.672 42.844 9.156 1 94.56 393 PHE B C 1
ATOM 10034 O O . PHE B 1 393 ? -10.688 43.562 9.398 1 94.56 393 PHE B O 1
ATOM 10041 N N . THR B 1 394 ? -11.547 41.75 8.562 1 95.38 394 THR B N 1
ATOM 10042 C CA . THR B 1 394 ? -10.438 41.312 7.738 1 95.38 394 THR B CA 1
ATOM 10043 C C . THR B 1 394 ? -10.844 41.25 6.27 1 95.38 394 THR B C 1
ATOM 10045 O O . THR B 1 394 ? -11.922 40.75 5.945 1 95.38 394 THR B O 1
ATOM 10048 N N . ALA B 1 395 ? -10.086 41.844 5.41 1 95 395 ALA B N 1
ATOM 10049 C CA . ALA B 1 395 ? -10.43 41.906 3.992 1 95 395 ALA B CA 1
ATOM 10050 C C . ALA B 1 395 ? -9.211 41.625 3.123 1 95 395 ALA B C 1
ATOM 10052 O O . ALA B 1 395 ? -8.094 41.469 3.633 1 95 395 ALA B O 1
ATOM 10053 N N . ILE B 1 396 ? -9.43 41.438 1.896 1 94.06 396 ILE B N 1
ATOM 10054 C CA . ILE B 1 396 ? -8.391 41.281 0.89 1 94.06 396 ILE B CA 1
ATOM 10055 C C . ILE B 1 396 ? -8.656 42.219 -0.282 1 94.06 396 ILE B C 1
ATOM 10057 O O . ILE B 1 396 ? -9.805 42.625 -0.525 1 94.06 396 ILE B O 1
ATOM 10061 N N . PRO B 1 397 ? -7.574 42.625 -0.939 1 92.31 397 PRO B N 1
ATOM 10062 C CA . PRO B 1 397 ? -7.809 43.438 -2.143 1 92.31 397 PRO B CA 1
ATOM 10063 C C . PRO B 1 397 ? -8.672 42.719 -3.172 1 92.31 397 PRO B C 1
ATOM 10065 O O . PRO B 1 397 ? -8.562 41.5 -3.332 1 92.31 397 PRO B O 1
ATOM 10068 N N . LYS B 1 398 ? -9.461 43.438 -3.852 1 90.56 398 LYS B N 1
ATOM 10069 C CA . LYS B 1 398 ? -10.477 42.906 -4.766 1 90.56 398 LYS B CA 1
ATOM 10070 C C . LYS B 1 398 ? -9.844 42.062 -5.867 1 90.56 398 LYS B C 1
ATOM 10072 O O . LYS B 1 398 ? -10.445 41.094 -6.34 1 90.56 398 LYS B O 1
ATOM 10077 N N . ASP B 1 399 ? -8.633 42.312 -6.297 1 89.56 399 ASP B N 1
ATOM 10078 C CA . ASP B 1 399 ? -8.016 41.625 -7.438 1 89.56 399 ASP B CA 1
ATOM 10079 C C . ASP B 1 399 ? -7.441 40.281 -7.031 1 89.56 399 ASP B C 1
ATOM 10081 O O . ASP B 1 399 ? -7.133 39.438 -7.887 1 89.56 399 ASP B O 1
ATOM 10085 N N . ILE B 1 400 ? -7.281 40.062 -5.758 1 91.69 400 ILE B N 1
ATOM 10086 C CA . ILE B 1 400 ? -6.758 38.812 -5.281 1 91.69 400 ILE B CA 1
ATOM 10087 C C . ILE B 1 400 ? -7.883 37.781 -5.242 1 91.69 400 ILE B C 1
ATOM 10089 O O . ILE B 1 400 ? -8.922 38 -4.617 1 91.69 400 ILE B O 1
ATOM 10093 N N . ILE B 1 401 ? -7.715 36.688 -5.977 1 92.44 401 ILE B N 1
ATOM 10094 C CA . ILE B 1 401 ? -8.711 35.625 -6.035 1 92.44 401 ILE B CA 1
ATOM 10095 C C . ILE B 1 401 ? -8.695 34.812 -4.73 1 92.44 401 ILE B C 1
ATOM 10097 O O . ILE B 1 401 ? -7.703 34.156 -4.41 1 92.44 401 ILE B O 1
ATOM 10101 N N . TYR B 1 402 ? -9.797 34.844 -4.031 1 94.62 402 TYR B N 1
ATOM 10102 C CA . TYR B 1 402 ? -9.875 34.188 -2.723 1 94.62 402 TYR B CA 1
ATOM 10103 C C . TYR B 1 402 ? -10.094 32.688 -2.867 1 94.62 402 TYR B C 1
ATOM 10105 O O . TYR B 1 402 ? -10.938 32.25 -3.65 1 94.62 402 TYR B O 1
ATOM 10113 N N . LYS B 1 403 ? -9.297 31.953 -2.186 1 95.56 403 LYS B N 1
ATOM 10114 C CA . LYS B 1 403 ? -9.477 30.516 -1.944 1 95.56 403 LYS B CA 1
ATOM 10115 C C . LYS B 1 403 ? -9.398 30.203 -0.455 1 95.56 403 LYS B C 1
ATOM 10117 O O . LYS B 1 403 ? -8.484 30.656 0.235 1 95.56 403 LYS B O 1
ATOM 10122 N N . PRO B 1 404 ? -10.359 29.5 0.064 1 95.5 404 PRO B N 1
ATOM 10123 C CA . PRO B 1 404 ? -10.367 29.219 1.502 1 95.5 404 PRO B CA 1
ATOM 10124 C C . PRO B 1 404 ? -9.125 28.453 1.956 1 95.5 404 PRO B C 1
ATOM 10126 O O . PRO B 1 404 ? -8.648 27.562 1.251 1 95.5 404 PRO B O 1
ATOM 10129 N N . PRO B 1 405 ? -8.594 28.812 3.08 1 93.81 405 PRO B N 1
ATOM 10130 C CA . PRO B 1 405 ? -7.453 28.078 3.629 1 93.81 405 PRO B CA 1
ATOM 10131 C C . PRO B 1 405 ? -7.836 26.688 4.117 1 93.81 405 PRO B C 1
ATOM 10133 O O . PRO B 1 405 ? -9 26.438 4.43 1 93.81 405 PRO B O 1
ATOM 10136 N N . TYR B 1 406 ? -6.867 25.766 4.176 1 91.56 406 TYR B N 1
ATOM 10137 C CA . TYR B 1 406 ? -7.094 24.438 4.727 1 91.56 406 TYR B CA 1
ATOM 10138 C C . TYR B 1 406 ? -7.176 24.484 6.246 1 91.56 406 TYR B C 1
ATOM 10140 O O . TYR B 1 406 ? -6.195 24.828 6.918 1 91.56 406 TYR B O 1
ATOM 10148 N N . LYS B 1 407 ? -8.273 24.25 6.762 1 91.94 407 LYS B N 1
ATOM 10149 C CA . LYS B 1 407 ? -8.461 24.203 8.211 1 91.94 407 LYS B CA 1
ATOM 10150 C C . LYS B 1 407 ? -8.805 22.797 8.672 1 91.94 407 LYS B C 1
ATOM 10152 O O . LYS B 1 407 ? -8.547 22.438 9.82 1 91.94 407 LYS B O 1
ATOM 10157 N N . ILE B 1 408 ? -9.398 22.062 7.773 1 93.81 408 ILE B N 1
ATOM 10158 C CA . ILE B 1 408 ? -9.875 20.719 8.125 1 93.81 408 ILE B CA 1
ATOM 10159 C C . ILE B 1 408 ? -8.969 19.672 7.5 1 93.81 408 ILE B C 1
ATOM 10161 O O . ILE B 1 408 ? -8.742 19.672 6.289 1 93.81 408 ILE B O 1
ATOM 10165 N N . LYS B 1 409 ? -8.422 18.828 8.375 1 90.56 409 LYS B N 1
ATOM 10166 C CA . LYS B 1 409 ? -7.629 17.719 7.883 1 90.56 409 LYS B CA 1
ATOM 10167 C C . LYS B 1 409 ? -8.523 16.531 7.508 1 90.56 409 LYS B C 1
ATOM 10169 O O . LYS B 1 409 ? -9.406 16.141 8.273 1 90.56 409 LYS B O 1
ATOM 10174 N N . LYS B 1 410 ? -8.328 16.062 6.387 1 91.69 410 LYS B N 1
ATOM 10175 C CA . LYS B 1 410 ? -9.102 14.906 5.953 1 91.69 410 LYS B CA 1
ATOM 10176 C C . LYS B 1 410 ? -8.844 13.711 6.863 1 91.69 410 LYS B C 1
ATOM 10178 O O . LYS B 1 410 ? -7.691 13.375 7.148 1 91.69 410 LYS B O 1
ATOM 10183 N N . PRO B 1 411 ? -9.992 13.148 7.32 1 92.25 411 PRO B N 1
ATOM 10184 C CA . PRO B 1 411 ? -9.812 11.953 8.141 1 92.25 411 PRO B CA 1
ATOM 10185 C C . PRO B 1 411 ? -9.086 10.828 7.402 1 92.25 411 PRO B C 1
ATOM 10187 O O . PRO B 1 411 ? -9.328 10.609 6.215 1 92.25 411 PRO B O 1
ATOM 10190 N N . LYS B 1 412 ? -8.141 10.188 8.094 1 91.5 412 LYS B N 1
ATOM 10191 C CA . LYS B 1 412 ? -7.355 9.109 7.5 1 91.5 412 LYS B CA 1
ATOM 10192 C C . LYS B 1 412 ? -7.656 7.773 8.172 1 91.5 412 LYS B C 1
ATOM 10194 O O . LYS B 1 412 ? -8.062 7.734 9.336 1 91.5 412 LYS B O 1
ATOM 10199 N N . ILE B 1 413 ? -7.562 6.738 7.438 1 90.75 413 ILE B N 1
ATOM 10200 C CA . ILE B 1 413 ? -7.617 5.383 7.973 1 90.75 413 ILE B CA 1
ATOM 10201 C C . ILE B 1 413 ? -6.203 4.867 8.227 1 90.75 413 ILE B C 1
ATOM 10203 O O . ILE B 1 413 ? -5.395 4.773 7.305 1 90.75 413 ILE B O 1
ATOM 10207 N N . ASN B 1 414 ? -5.844 4.566 9.391 1 85.75 414 ASN B N 1
ATOM 10208 C CA . ASN B 1 414 ? -4.473 4.332 9.828 1 85.75 414 ASN B CA 1
ATOM 10209 C C . ASN B 1 414 ? -3.895 3.066 9.195 1 85.75 414 ASN B C 1
ATOM 10211 O O . ASN B 1 414 ? -2.693 2.992 8.93 1 85.75 414 ASN B O 1
ATOM 10215 N N . SER B 1 415 ? -4.723 2.029 9.117 1 90.06 415 SER B N 1
ATOM 10216 C CA . SER B 1 415 ? -4.125 0.773 8.68 1 90.06 415 SER B CA 1
ATOM 10217 C C . SER B 1 415 ? -5.039 0.04 7.703 1 90.06 415 SER B C 1
ATOM 10219 O O . SER B 1 415 ? -5.121 0.404 6.527 1 90.06 415 SER B O 1
ATOM 10221 N N . ILE B 1 416 ? -5.773 -0.863 8.195 1 93.44 416 ILE B N 1
ATOM 10222 C CA . ILE B 1 416 ? -6.551 -1.711 7.293 1 93.44 416 ILE B CA 1
ATOM 10223 C C . ILE B 1 416 ? -8 -1.773 7.766 1 93.44 416 ILE B C 1
ATOM 10225 O O . ILE B 1 416 ? -8.305 -1.427 8.906 1 93.44 416 ILE B O 1
ATOM 10229 N N . GLN B 1 417 ? -8.867 -2.053 6.777 1 94.62 417 GLN B N 1
ATOM 10230 C CA . GLN B 1 417 ? -10.258 -2.426 7.016 1 94.62 417 GLN B CA 1
ATOM 10231 C C . GLN B 1 417 ? -10.609 -3.73 6.309 1 94.62 417 GLN B C 1
ATOM 10233 O O . GLN B 1 417 ? -9.914 -4.137 5.367 1 94.62 417 GLN B O 1
ATOM 10238 N N . THR B 1 418 ? -11.555 -4.422 6.84 1 95.75 418 THR B N 1
ATOM 10239 C CA . THR B 1 418 ? -12.078 -5.574 6.109 1 95.75 418 THR B CA 1
ATOM 10240 C C . THR B 1 418 ? -13.375 -5.215 5.402 1 95.75 418 THR B C 1
ATOM 10242 O O . THR B 1 418 ? -14.039 -4.238 5.762 1 95.75 418 THR B O 1
ATOM 10245 N N . ALA B 1 419 ? -13.672 -5.863 4.371 1 96.81 419 ALA B N 1
ATOM 10246 C CA . ALA B 1 419 ? -14.875 -5.641 3.572 1 96.81 419 ALA B CA 1
ATOM 10247 C C . ALA B 1 419 ? -15.336 -6.934 2.902 1 96.81 419 ALA B C 1
ATOM 10249 O O . ALA B 1 419 ? -14.664 -7.965 2.996 1 96.81 419 ALA B O 1
ATOM 10250 N N . ILE B 1 420 ? -16.484 -6.949 2.291 1 96.75 420 ILE B N 1
ATOM 10251 C CA . ILE B 1 420 ? -17.047 -8.102 1.595 1 96.75 420 ILE B CA 1
ATOM 10252 C C . ILE B 1 420 ? -17.125 -7.812 0.098 1 96.75 420 ILE B C 1
ATOM 10254 O O . ILE B 1 420 ? -17.625 -6.758 -0.311 1 96.75 420 ILE B O 1
ATOM 10258 N N . VAL B 1 421 ? -16.641 -8.703 -0.682 1 97.5 421 VAL B N 1
ATOM 10259 C CA . VAL B 1 421 ? -16.656 -8.516 -2.129 1 97.5 421 VAL B CA 1
ATOM 10260 C C . VAL B 1 421 ? -18.109 -8.484 -2.619 1 97.5 421 VAL B C 1
ATOM 10262 O O . VAL B 1 421 ? -18.922 -9.328 -2.238 1 97.5 421 VAL B O 1
ATOM 10265 N N . SER B 1 422 ? -18.375 -7.5 -3.516 1 96.12 422 SER B N 1
ATOM 10266 C CA . SER B 1 422 ? -19.734 -7.297 -4.023 1 96.12 422 SER B CA 1
ATOM 10267 C C . SER B 1 422 ? -19.734 -7.199 -5.547 1 96.12 422 SER B C 1
ATOM 10269 O O . SER B 1 422 ? -18.703 -6.938 -6.164 1 96.12 422 SER B O 1
ATOM 10271 N N . ASN B 1 423 ? -20.875 -7.551 -6.152 1 92.88 423 ASN B N 1
ATOM 10272 C CA . ASN B 1 423 ? -21.094 -7.371 -7.586 1 92.88 423 ASN B CA 1
ATOM 10273 C C . ASN B 1 423 ? -21.906 -6.113 -7.879 1 92.88 423 ASN B C 1
ATOM 10275 O O . ASN B 1 423 ? -22.594 -6.039 -8.898 1 92.88 423 ASN B O 1
ATOM 10279 N N . GLY B 1 424 ? -21.891 -5.184 -6.977 1 87.69 424 GLY B N 1
ATOM 10280 C CA . GLY B 1 424 ? -22.672 -3.965 -7.137 1 87.69 424 GLY B CA 1
ATOM 10281 C C . GLY B 1 424 ? -23.938 -3.947 -6.297 1 87.69 424 GLY B C 1
ATOM 10282 O O . GLY B 1 424 ? -24.531 -2.889 -6.074 1 87.69 424 GLY B O 1
ATOM 10283 N N . ASN B 1 425 ? -24.188 -5.094 -5.789 1 85.5 425 ASN B N 1
ATOM 10284 C CA . ASN B 1 425 ? -25.375 -5.223 -4.957 1 85.5 425 ASN B CA 1
ATOM 10285 C C . ASN B 1 425 ? -25.016 -5.434 -3.488 1 85.5 425 ASN B C 1
ATOM 10287 O O . ASN B 1 425 ? -23.922 -5.891 -3.178 1 85.5 425 ASN B O 1
ATOM 10291 N N . SER B 1 426 ? -25.953 -5.094 -2.67 1 85.56 426 SER B N 1
ATOM 10292 C CA . SER B 1 426 ? -25.719 -5.234 -1.238 1 85.56 426 SER B CA 1
ATOM 10293 C C . SER B 1 426 ? -25.969 -6.664 -0.774 1 85.56 426 SER B C 1
ATOM 10295 O O . SER B 1 426 ? -25.438 -7.098 0.246 1 85.56 426 SER B O 1
ATOM 10297 N N . ASN B 1 427 ? -26.75 -7.383 -1.435 1 88.12 427 ASN B N 1
ATOM 10298 C CA . ASN B 1 427 ? -27.016 -8.773 -1.065 1 88.12 427 ASN B CA 1
ATOM 10299 C C . ASN B 1 427 ? -25.969 -9.711 -1.653 1 88.12 427 ASN B C 1
ATOM 10301 O O . ASN B 1 427 ? -26.266 -10.492 -2.557 1 88.12 427 ASN B O 1
ATOM 10305 N N . THR B 1 428 ? -24.844 -9.797 -1.088 1 91.44 428 THR B N 1
ATOM 10306 C CA . THR B 1 428 ? -23.703 -10.523 -1.617 1 91.44 428 THR B CA 1
ATOM 10307 C C . THR B 1 428 ? -23.906 -12.031 -1.488 1 91.44 428 THR B C 1
ATOM 10309 O O . THR B 1 428 ? -23.375 -12.805 -2.279 1 91.44 428 THR B O 1
ATOM 10312 N N . LYS B 1 429 ? -24.719 -12.523 -0.528 1 91.31 429 LYS B N 1
ATOM 10313 C CA . LYS B 1 429 ? -24.922 -13.945 -0.272 1 91.31 429 LYS B CA 1
ATOM 10314 C C . LYS B 1 429 ? -25.625 -14.625 -1.441 1 91.31 429 LYS B C 1
ATOM 10316 O O . LYS B 1 429 ? -25.391 -15.797 -1.725 1 91.31 429 LYS B O 1
ATOM 10321 N N . ASP B 1 430 ? -26.453 -13.867 -2.133 1 91.56 430 ASP B N 1
ATOM 10322 C CA . ASP B 1 430 ? -27.219 -14.406 -3.254 1 91.56 430 ASP B CA 1
ATOM 10323 C C . ASP B 1 430 ? -26.312 -14.641 -4.465 1 91.56 430 ASP B C 1
ATOM 10325 O O . ASP B 1 430 ? -26.688 -15.367 -5.391 1 91.56 430 ASP B O 1
ATOM 10329 N N . TYR B 1 431 ? -25.156 -14.086 -4.426 1 93.12 431 TYR B N 1
ATOM 10330 C CA . TYR B 1 431 ? -24.266 -14.172 -5.578 1 93.12 431 TYR B CA 1
ATOM 10331 C C . TYR B 1 431 ? -22.953 -14.836 -5.199 1 93.12 431 TYR B C 1
ATOM 10333 O O . TYR B 1 431 ? -21.906 -14.555 -5.797 1 93.12 431 TYR B O 1
ATOM 10341 N N . THR B 1 432 ? -23 -15.695 -4.238 1 93.19 432 THR B N 1
ATOM 10342 C CA . THR B 1 432 ? -21.797 -16.391 -3.785 1 93.19 432 THR B CA 1
ATOM 10343 C C . THR B 1 432 ? -21.172 -17.203 -4.926 1 93.19 432 THR B C 1
ATOM 10345 O O . THR B 1 432 ? -21.891 -17.766 -5.754 1 93.19 432 THR B O 1
ATOM 10348 N N . ASN B 1 433 ? -19.906 -17.234 -5.023 1 93.81 433 ASN B N 1
ATOM 10349 C CA . ASN B 1 433 ? -19.109 -17.984 -5.988 1 93.81 433 ASN B CA 1
ATOM 10350 C C . ASN B 1 433 ? -19.281 -17.438 -7.406 1 93.81 433 ASN B C 1
ATOM 10352 O O . ASN B 1 433 ? -19.312 -18.203 -8.367 1 93.81 433 ASN B O 1
ATOM 10356 N N . THR B 1 434 ? -19.547 -16.219 -7.512 1 94.94 434 THR B N 1
ATOM 10357 C CA . THR B 1 434 ? -19.484 -15.5 -8.781 1 94.94 434 THR B CA 1
ATOM 10358 C C . THR B 1 434 ? -18.359 -14.477 -8.773 1 94.94 434 THR B C 1
ATOM 10360 O O . THR B 1 434 ? -17.797 -14.164 -7.719 1 94.94 434 THR B O 1
ATOM 10363 N N . ILE B 1 435 ? -18 -14.039 -9.938 1 96 435 ILE B N 1
ATOM 10364 C CA . ILE B 1 435 ? -16.906 -13.086 -10.055 1 96 435 ILE B CA 1
ATOM 10365 C C . ILE B 1 435 ? -17.391 -11.836 -10.789 1 96 435 ILE B C 1
ATOM 10367 O O . ILE B 1 435 ? -17.969 -11.93 -11.875 1 96 435 ILE B O 1
ATOM 10371 N N . ASP B 1 436 ? -17.281 -10.75 -10.211 1 94.69 436 ASP B N 1
ATOM 10372 C CA . ASP B 1 436 ? -17.469 -9.453 -10.859 1 94.69 436 ASP B CA 1
ATOM 10373 C C . ASP B 1 436 ? -16.156 -8.672 -10.914 1 94.69 436 ASP B C 1
ATOM 10375 O O . ASP B 1 436 ? -15.648 -8.227 -9.883 1 94.69 436 ASP B O 1
ATOM 10379 N N . VAL B 1 437 ? -15.586 -8.477 -12.086 1 95.81 437 VAL B N 1
ATOM 10380 C CA . VAL B 1 437 ? -14.273 -7.863 -12.266 1 95.81 437 VAL B CA 1
ATOM 10381 C C . VAL B 1 437 ? -14.281 -6.98 -13.516 1 95.81 437 VAL B C 1
ATOM 10383 O O . VAL B 1 437 ? -15.031 -7.23 -14.453 1 95.81 437 VAL B O 1
ATOM 10386 N N . ASP B 1 438 ? -13.555 -5.918 -13.492 1 93.81 438 ASP B N 1
ATOM 10387 C CA . ASP B 1 438 ? -13.477 -5.047 -14.656 1 93.81 438 ASP B CA 1
ATOM 10388 C C . ASP B 1 438 ? -12.289 -5.422 -15.547 1 93.81 438 ASP B C 1
ATOM 10390 O O . ASP B 1 438 ? -11.648 -6.453 -15.328 1 93.81 438 ASP B O 1
ATOM 10394 N N . GLU B 1 439 ? -12.031 -4.652 -16.578 1 91.81 439 GLU B N 1
ATOM 10395 C CA . GLU B 1 439 ? -11.016 -4.957 -17.594 1 91.81 439 GLU B CA 1
ATOM 10396 C C . GLU B 1 439 ? -9.617 -4.895 -17 1 91.81 439 GLU B C 1
ATOM 10398 O O . GLU B 1 439 ? -8.688 -5.523 -17.516 1 91.81 439 GLU B O 1
ATOM 10403 N N . GLN B 1 440 ? -9.477 -4.254 -15.883 1 89.94 440 GLN B N 1
ATOM 10404 C CA . GLN B 1 440 ? -8.164 -4.105 -15.281 1 89.94 440 GLN B CA 1
ATOM 10405 C C . GLN B 1 440 ? -7.98 -5.07 -14.109 1 89.94 440 GLN B C 1
ATOM 10407 O O . GLN B 1 440 ? -6.957 -5.039 -13.43 1 89.94 440 GLN B O 1
ATOM 10412 N N . GLY B 1 441 ? -8.992 -5.895 -13.945 1 93 441 GLY B N 1
ATOM 10413 C CA . GLY B 1 441 ? -8.898 -6.871 -12.867 1 93 441 GLY B CA 1
ATOM 10414 C C . GLY B 1 441 ? -9.305 -6.312 -11.516 1 93 441 GLY B C 1
ATOM 10415 O O . GLY B 1 441 ? -8.945 -6.867 -10.477 1 93 441 GLY B O 1
ATOM 10416 N N . ARG B 1 442 ? -10.078 -5.25 -11.57 1 95.19 442 ARG B N 1
ATOM 10417 C CA . ARG B 1 442 ? -10.508 -4.633 -10.32 1 95.19 442 ARG B CA 1
ATOM 10418 C C . ARG B 1 442 ? -11.859 -5.188 -9.883 1 95.19 442 ARG B C 1
ATOM 10420 O O . ARG B 1 442 ? -12.656 -5.633 -10.711 1 95.19 442 ARG B O 1
ATOM 10427 N N . ILE B 1 443 ? -12.117 -5.055 -8.484 1 95.75 443 ILE B N 1
ATOM 10428 C CA . ILE B 1 443 ? -13.367 -5.598 -7.969 1 95.75 443 ILE B CA 1
ATOM 10429 C C . ILE B 1 443 ? -14.008 -4.602 -7.004 1 95.75 443 ILE B C 1
ATOM 10431 O O . ILE B 1 443 ? -13.352 -3.646 -6.57 1 95.75 443 ILE B O 1
ATOM 10435 N N . LYS B 1 444 ? -15.266 -4.773 -6.691 1 95.94 444 LYS B N 1
ATOM 10436 C CA . LYS B 1 444 ? -16 -3.906 -5.781 1 95.94 444 LYS B CA 1
ATOM 10437 C C . LYS B 1 444 ? -16.219 -4.582 -4.43 1 95.94 444 LYS B C 1
ATOM 10439 O O . LYS B 1 444 ? -16.266 -5.812 -4.344 1 95.94 444 LYS B O 1
ATOM 10444 N N . VAL B 1 445 ? -16.344 -3.781 -3.393 1 96.38 445 VAL B N 1
ATOM 10445 C CA . VAL B 1 445 ? -16.547 -4.336 -2.061 1 96.38 445 VAL B CA 1
ATOM 10446 C C . VAL B 1 445 ? -17.625 -3.537 -1.331 1 96.38 445 VAL B C 1
ATOM 10448 O O . VAL B 1 445 ? -17.984 -2.434 -1.751 1 96.38 445 VAL B O 1
ATOM 10451 N N . LEU B 1 446 ? -18.156 -4.125 -0.375 1 95.06 446 LEU B N 1
ATOM 10452 C CA . LEU B 1 446 ? -19.062 -3.492 0.577 1 95.06 446 LEU B CA 1
ATOM 10453 C C . LEU B 1 446 ? -18.375 -3.281 1.923 1 95.06 446 LEU B C 1
ATOM 10455 O O . LEU B 1 446 ? -18.125 -4.242 2.654 1 95.06 446 LEU B O 1
ATOM 10459 N N . PHE B 1 447 ? -18.109 -2.006 2.217 1 93.81 447 PHE B N 1
ATOM 10460 C CA . PHE B 1 447 ? -17.5 -1.695 3.5 1 93.81 447 PHE B CA 1
ATOM 10461 C C . PHE B 1 447 ? -18.516 -1.822 4.633 1 93.81 447 PHE B C 1
ATOM 10463 O O . PHE B 1 447 ? -19.688 -1.514 4.453 1 93.81 447 PHE B O 1
ATOM 10470 N N . HIS B 1 448 ? -17.953 -2.133 5.816 1 89.94 448 HIS B N 1
ATOM 10471 C CA . HIS B 1 448 ? -18.844 -2.305 6.969 1 89.94 448 HIS B CA 1
ATOM 10472 C C . HIS B 1 448 ? -19.359 -0.962 7.473 1 89.94 448 HIS B C 1
ATOM 10474 O O . HIS B 1 448 ? -20.453 -0.888 8.047 1 89.94 448 HIS B O 1
ATOM 10480 N N . PHE B 1 449 ? -18.625 0.052 7.266 1 85.56 449 PHE B N 1
ATOM 10481 C CA . PHE B 1 449 ? -18.969 1.353 7.828 1 85.56 449 PHE B CA 1
ATOM 10482 C C . PHE B 1 449 ? -20.016 2.057 6.973 1 85.56 449 PHE B C 1
ATOM 10484 O O . PHE B 1 449 ? -20.625 3.031 7.41 1 85.56 449 PHE B O 1
ATOM 10491 N N . GLU B 1 450 ? -20.188 1.603 5.816 1 80.19 450 GLU B N 1
ATOM 10492 C CA . GLU B 1 450 ? -21.109 2.309 4.926 1 80.19 450 GLU B CA 1
ATOM 10493 C C . GLU B 1 450 ? -22.562 2.082 5.34 1 80.19 450 GLU B C 1
ATOM 10495 O O . GLU B 1 450 ? -23.078 0.975 5.203 1 80.19 450 GLU B O 1
ATOM 10500 N N . THR B 1 451 ? -23.188 3.037 5.672 1 80.44 451 THR B N 1
ATOM 10501 C CA . THR B 1 451 ? -24.5 2.967 6.297 1 80.44 451 THR B CA 1
ATOM 10502 C C . THR B 1 451 ? -25.562 2.588 5.273 1 80.44 451 THR B C 1
ATOM 10504 O O . THR B 1 451 ? -26.516 1.859 5.594 1 80.44 451 THR B O 1
ATOM 10507 N N . ASN B 1 452 ? -25.469 3.084 4.07 1 81.88 452 ASN B N 1
ATOM 10508 C CA . ASN B 1 452 ? -26.5 2.889 3.055 1 81.88 452 ASN B CA 1
ATOM 10509 C C . ASN B 1 452 ? -26.25 1.616 2.248 1 81.88 452 ASN B C 1
ATOM 10511 O O . ASN B 1 452 ? -26.984 1.326 1.303 1 81.88 452 ASN B O 1
ATOM 10515 N N . GLN B 1 453 ? -25.203 0.845 2.57 1 84.88 453 GLN B N 1
ATOM 10516 C CA . GLN B 1 453 ? -24.844 -0.405 1.908 1 84.88 453 GLN B CA 1
ATOM 10517 C C . GLN B 1 453 ? -24.594 -0.187 0.417 1 84.88 453 GLN B C 1
ATOM 10519 O O . GLN B 1 453 ? -25.094 -0.944 -0.416 1 84.88 453 GLN B O 1
ATOM 10524 N N . ILE B 1 454 ? -24.047 0.943 0.189 1 86.69 454 ILE B N 1
ATOM 10525 C CA . ILE B 1 454 ? -23.609 1.235 -1.171 1 86.69 454 ILE B CA 1
ATOM 10526 C C . ILE B 1 454 ? -22.234 0.616 -1.415 1 86.69 454 ILE B C 1
ATOM 10528 O O . ILE B 1 454 ? -21.344 0.695 -0.56 1 86.69 454 ILE B O 1
ATOM 10532 N N . THR B 1 455 ? -22.125 -0.012 -2.527 1 90.56 455 THR B N 1
ATOM 10533 C CA . THR B 1 455 ? -20.859 -0.677 -2.875 1 90.56 455 THR B CA 1
ATOM 10534 C C . THR B 1 455 ? -19.781 0.346 -3.193 1 90.56 455 THR B C 1
ATOM 10536 O O . THR B 1 455 ? -20.078 1.49 -3.543 1 90.56 455 THR B O 1
ATOM 10539 N N . SER B 1 456 ? -18.625 -0.062 -3.051 1 89.94 456 SER B N 1
ATOM 10540 C CA . SER B 1 456 ? -17.469 0.786 -3.324 1 89.94 456 SER B CA 1
ATOM 10541 C C . SER B 1 456 ? -17.234 0.949 -4.824 1 89.94 456 SER B C 1
ATOM 10543 O O . SER B 1 456 ? -17.984 0.381 -5.633 1 89.94 456 SER B O 1
ATOM 10545 N N . CYS B 1 457 ? -16.25 1.827 -5.133 1 87.81 457 CYS B N 1
ATOM 10546 C CA . CYS B 1 457 ? -15.695 1.842 -6.484 1 87.81 457 CYS B CA 1
ATOM 10547 C C . CYS B 1 457 ? -14.883 0.583 -6.754 1 87.81 457 CYS B C 1
ATOM 10549 O O . CYS B 1 457 ? -14.75 -0.275 -5.879 1 87.81 457 CYS B O 1
ATOM 10551 N N . TYR B 1 458 ? -14.438 0.463 -7.984 1 91.19 458 TYR B N 1
ATOM 10552 C CA . TYR B 1 458 ? -13.562 -0.658 -8.305 1 91.19 458 TYR B CA 1
ATOM 10553 C C . TYR B 1 458 ? -12.211 -0.51 -7.613 1 91.19 458 TYR B C 1
ATOM 10555 O O . TYR B 1 458 ? -11.555 0.528 -7.734 1 91.19 458 TYR B O 1
ATOM 10563 N N . LEU B 1 459 ? -11.859 -1.485 -6.863 1 94.88 459 LEU B N 1
ATOM 10564 C CA . LEU B 1 459 ? -10.594 -1.495 -6.133 1 94.88 459 LEU B CA 1
ATOM 10565 C C . LEU B 1 459 ? -9.578 -2.393 -6.824 1 94.88 459 LEU B C 1
ATOM 10567 O O . LEU B 1 459 ? -9.914 -3.479 -7.297 1 94.88 459 LEU B O 1
ATOM 10571 N N . ARG B 1 460 ? -8.352 -1.9 -6.855 1 95.12 460 ARG B N 1
ATOM 10572 C CA . ARG B 1 460 ? -7.266 -2.748 -7.348 1 95.12 460 ARG B CA 1
ATOM 10573 C C . ARG B 1 460 ? -6.973 -3.883 -6.371 1 95.12 460 ARG B C 1
ATOM 10575 O O . ARG B 1 460 ? -7.188 -3.742 -5.168 1 95.12 460 ARG B O 1
ATOM 10582 N N . LEU B 1 461 ? -6.547 -5.004 -6.902 1 95.56 461 LEU B N 1
ATOM 10583 C CA . LEU B 1 461 ? -6.281 -6.203 -6.117 1 95.56 461 LEU B CA 1
ATOM 10584 C C . LEU B 1 461 ? -4.793 -6.531 -6.117 1 95.56 461 LEU B C 1
ATOM 10586 O O . LEU B 1 461 ? -4.168 -6.594 -7.176 1 95.56 461 LEU B O 1
ATOM 10590 N N . SER B 1 462 ? -4.262 -6.699 -4.906 1 95.56 462 SER B N 1
ATOM 10591 C CA . SER B 1 462 ? -2.871 -7.125 -4.762 1 95.56 462 SER B CA 1
ATOM 10592 C C . SER B 1 462 ? -2.689 -8.578 -5.176 1 95.56 462 SER B C 1
ATOM 10594 O O . SER B 1 462 ? -3.555 -9.422 -4.91 1 95.56 462 SER B O 1
ATOM 10596 N N . ASN B 1 463 ? -1.535 -8.812 -5.84 1 93.69 463 ASN B N 1
ATOM 10597 C CA . ASN B 1 463 ? -1.167 -10.156 -6.266 1 93.69 463 ASN B CA 1
ATOM 10598 C C . ASN B 1 463 ? 0.189 -10.57 -5.703 1 93.69 463 ASN B C 1
ATOM 10600 O O . ASN B 1 463 ? 0.942 -9.734 -5.203 1 93.69 463 ASN B O 1
ATOM 10604 N N . MET B 1 464 ? 0.456 -11.867 -5.73 1 88.31 464 MET B N 1
ATOM 10605 C CA . MET B 1 464 ? 1.752 -12.375 -5.297 1 88.31 464 MET B CA 1
ATOM 10606 C C . MET B 1 464 ? 2.873 -11.852 -6.188 1 88.31 464 MET B C 1
ATOM 10608 O O . MET B 1 464 ? 3.979 -11.586 -5.711 1 88.31 464 MET B O 1
ATOM 10612 N N . PHE B 1 465 ? 2.475 -11.828 -7.375 1 88.19 465 PHE B N 1
ATOM 10613 C CA . PHE B 1 465 ? 3.406 -11.484 -8.445 1 88.19 465 PHE B CA 1
ATOM 10614 C C . PHE B 1 465 ? 2.682 -10.797 -9.594 1 88.19 465 PHE B C 1
ATOM 10616 O O . PHE B 1 465 ? 1.553 -11.164 -9.93 1 88.19 465 PHE B O 1
ATOM 10623 N N . SER B 1 466 ? 3.301 -9.617 -10.07 1 93.44 466 SER B N 1
ATOM 10624 C CA . SER B 1 466 ? 2.645 -8.938 -11.18 1 93.44 466 SER B CA 1
ATOM 10625 C C . SER B 1 466 ? 3.664 -8.312 -12.133 1 93.44 466 SER B C 1
ATOM 10627 O O . SER B 1 466 ? 4.707 -7.824 -11.695 1 93.44 466 SER B O 1
ATOM 10629 N N . GLY B 1 467 ? 3.4 -8.328 -13.375 1 92.5 467 GLY B N 1
ATOM 10630 C CA . GLY B 1 467 ? 4.184 -7.707 -14.43 1 92.5 467 GLY B CA 1
ATOM 10631 C C . GLY B 1 467 ? 3.439 -7.609 -15.742 1 92.5 467 GLY B C 1
ATOM 10632 O O . GLY B 1 467 ? 2.234 -7.867 -15.805 1 92.5 467 GLY B O 1
ATOM 10633 N N . ASP B 1 468 ? 4.168 -7.234 -16.781 1 93.12 468 ASP B N 1
ATOM 10634 C CA . ASP B 1 468 ? 3.545 -7.062 -18.094 1 93.12 468 ASP B CA 1
ATOM 10635 C C . ASP B 1 468 ? 3.359 -8.406 -18.797 1 93.12 468 ASP B C 1
ATOM 10637 O O . ASP B 1 468 ? 4.297 -8.922 -19.406 1 93.12 468 ASP B O 1
ATOM 10641 N N . GLY B 1 469 ? 2.178 -8.914 -18.734 1 93.75 469 GLY B N 1
ATOM 10642 C CA . GLY B 1 469 ? 1.866 -10.156 -19.422 1 93.75 469 GLY B CA 1
ATOM 10643 C C . GLY B 1 469 ? 2.201 -11.391 -18.594 1 93.75 469 GLY B C 1
ATOM 10644 O O . GLY B 1 469 ? 2.195 -12.508 -19.109 1 93.75 469 GLY B O 1
ATOM 10645 N N . TYR B 1 470 ? 2.658 -11.266 -17.469 1 95.06 470 TYR B N 1
ATOM 10646 C CA . TYR B 1 470 ? 2.924 -12.359 -16.547 1 95.06 470 TYR B CA 1
ATOM 10647 C C . TYR B 1 470 ? 2.514 -11.984 -15.133 1 95.06 470 TYR B C 1
ATOM 10649 O O . TYR B 1 470 ? 2.094 -10.859 -14.875 1 95.06 470 TYR B O 1
ATOM 10657 N N . GLY B 1 471 ? 2.543 -12.898 -14.227 1 95.38 471 GLY B N 1
ATOM 10658 C CA . GLY B 1 471 ? 2.133 -12.68 -12.844 1 95.38 471 GLY B CA 1
ATOM 10659 C C . GLY B 1 471 ? 1.227 -13.773 -12.312 1 95.38 471 GLY B C 1
ATOM 10660 O O . GLY B 1 471 ? 1.394 -14.945 -12.656 1 95.38 471 GLY B O 1
ATOM 10661 N N . SER B 1 472 ? 0.475 -13.391 -11.297 1 95.31 472 SER B N 1
ATOM 10662 C CA . SER B 1 472 ? -0.5 -14.289 -10.703 1 95.31 472 SER B CA 1
ATOM 10663 C C . SER B 1 472 ? -1.855 -13.609 -10.531 1 95.31 472 SER B C 1
ATOM 10665 O O . SER B 1 472 ? -1.938 -12.383 -10.484 1 95.31 472 SER B O 1
ATOM 10667 N N . GLN B 1 473 ? -2.871 -14.422 -10.539 1 93.75 473 GLN B N 1
ATOM 10668 C CA . GLN B 1 473 ? -4.211 -13.891 -10.312 1 93.75 473 GLN B CA 1
ATOM 10669 C C . GLN B 1 473 ? -5.102 -14.914 -9.617 1 93.75 473 GLN B C 1
ATOM 10671 O O . GLN B 1 473 ? -5.211 -16.062 -10.07 1 93.75 473 GLN B O 1
ATOM 10676 N N . PHE B 1 474 ? -5.641 -14.625 -8.57 1 94.94 474 PHE B N 1
ATOM 10677 C CA . PHE B 1 474 ? -6.676 -15.344 -7.832 1 94.94 474 PHE B CA 1
ATOM 10678 C C . PHE B 1 474 ? -7.766 -14.383 -7.371 1 94.94 474 PHE B C 1
ATOM 10680 O O . PHE B 1 474 ? -7.688 -13.836 -6.27 1 94.94 474 PHE B O 1
ATOM 10687 N N . LEU B 1 475 ? -8.789 -14.227 -8.18 1 96.06 475 LEU B N 1
ATOM 10688 C CA . LEU B 1 475 ? -9.812 -13.227 -7.926 1 96.06 475 LEU B CA 1
ATOM 10689 C C . LEU B 1 475 ? -10.758 -13.688 -6.812 1 96.06 475 LEU B C 1
ATOM 10691 O O . LEU B 1 475 ? -11.344 -14.766 -6.902 1 96.06 475 LEU B O 1
ATOM 10695 N N . PRO B 1 476 ? -10.875 -12.875 -5.844 1 96.31 476 PRO B N 1
ATOM 10696 C CA . PRO B 1 476 ? -11.883 -13.219 -4.836 1 96.31 476 PRO B CA 1
ATOM 10697 C C . PRO B 1 476 ? -13.297 -13.227 -5.398 1 96.31 476 PRO B C 1
ATOM 10699 O O . PRO B 1 476 ? -13.648 -12.383 -6.23 1 96.31 476 PRO B O 1
ATOM 10702 N N . ARG B 1 477 ? -14.062 -14.148 -4.945 1 96.88 477 ARG B N 1
ATOM 10703 C CA . ARG B 1 477 ? -15.438 -14.305 -5.406 1 96.88 477 ARG B CA 1
ATOM 10704 C C . ARG B 1 477 ? -16.391 -13.422 -4.598 1 96.88 477 ARG B C 1
ATOM 10706 O O . ARG B 1 477 ? -16.031 -12.93 -3.525 1 96.88 477 ARG B O 1
ATOM 10713 N N . VAL B 1 478 ? -17.578 -13.172 -5.172 1 96.62 478 VAL B N 1
ATOM 10714 C CA . VAL B 1 478 ? -18.578 -12.391 -4.461 1 96.62 478 VAL B CA 1
ATOM 10715 C C . VAL B 1 478 ? -18.906 -13.047 -3.119 1 96.62 478 VAL B C 1
ATOM 10717 O O . VAL B 1 478 ? -19 -14.273 -3.029 1 96.62 478 VAL B O 1
ATOM 10720 N N . ASN B 1 479 ? -18.953 -12.242 -2.01 1 96.25 479 ASN B N 1
ATOM 10721 C CA . ASN B 1 479 ? -19.266 -12.625 -0.638 1 96.25 479 ASN B CA 1
ATOM 10722 C C . ASN B 1 479 ? -18.016 -13.047 0.119 1 96.25 479 ASN B C 1
ATOM 10724 O O . ASN B 1 479 ? -18.078 -13.461 1.278 1 96.25 479 ASN B O 1
ATOM 10728 N N . SER B 1 480 ? -16.891 -13.031 -0.527 1 96.5 480 SER B N 1
ATOM 10729 C CA . SER B 1 480 ? -15.633 -13.25 0.167 1 96.5 480 SER B CA 1
ATOM 10730 C C . SER B 1 480 ? -15.25 -12.047 1.021 1 96.5 480 SER B C 1
ATOM 10732 O O . SER B 1 480 ? -15.562 -10.906 0.67 1 96.5 480 SER B O 1
ATOM 10734 N N . GLU B 1 481 ? -14.602 -12.336 2.119 1 97.38 481 GLU B N 1
ATOM 10735 C CA . GLU B 1 481 ? -14.055 -11.258 2.945 1 97.38 481 GLU B CA 1
ATOM 10736 C C . GLU B 1 481 ? -12.633 -10.906 2.527 1 97.38 481 GLU B C 1
ATOM 10738 O O . GLU B 1 481 ? -11.805 -11.797 2.32 1 97.38 481 GLU B O 1
ATOM 10743 N N . VAL B 1 482 ? -12.406 -9.594 2.418 1 97.69 482 VAL B N 1
ATOM 10744 C CA . VAL B 1 482 ? -11.102 -9.148 1.938 1 97.69 482 VAL B CA 1
ATOM 10745 C C . VAL B 1 482 ? -10.523 -8.117 2.908 1 97.69 482 VAL B C 1
ATOM 10747 O O . VAL B 1 482 ? -11.242 -7.578 3.754 1 97.69 482 VAL B O 1
ATOM 10750 N N . ILE B 1 483 ? -9.242 -7.93 2.92 1 97.38 483 ILE B N 1
ATOM 10751 C CA . ILE B 1 483 ? -8.516 -6.898 3.66 1 97.38 483 ILE B CA 1
ATOM 10752 C C . ILE B 1 483 ? -8.219 -5.715 2.742 1 97.38 483 ILE B C 1
ATOM 10754 O O . ILE B 1 483 ? -7.609 -5.883 1.683 1 97.38 483 ILE B O 1
ATOM 10758 N N . VAL B 1 484 ? -8.688 -4.547 3.139 1 96.56 484 VAL B N 1
ATOM 10759 C CA . VAL B 1 484 ? -8.516 -3.352 2.318 1 96.56 484 VAL B CA 1
ATOM 10760 C C . VAL B 1 484 ? -7.609 -2.355 3.035 1 96.56 484 VAL B C 1
ATOM 10762 O O . VAL B 1 484 ? -7.824 -2.041 4.207 1 96.56 484 VAL B O 1
ATOM 10765 N N . SER B 1 485 ? -6.547 -1.942 2.383 1 96.12 485 SER B N 1
ATOM 10766 C CA . SER B 1 485 ? -5.707 -0.843 2.848 1 96.12 485 SER B CA 1
ATOM 10767 C C . SER B 1 485 ? -5.926 0.411 2.006 1 96.12 485 SER B C 1
ATOM 10769 O O . SER B 1 485 ? -6.723 0.404 1.065 1 96.12 485 SER B O 1
ATOM 10771 N N . PHE B 1 486 ? -5.355 1.527 2.395 1 93.69 486 PHE B N 1
ATOM 10772 C CA . PHE B 1 486 ? -5.629 2.818 1.776 1 93.69 486 PHE B CA 1
ATOM 10773 C C . PHE B 1 486 ? -4.336 3.57 1.491 1 93.69 486 PHE B C 1
ATOM 10775 O O . PHE B 1 486 ? -3.492 3.723 2.377 1 93.69 486 PHE B O 1
ATOM 10782 N N . ILE B 1 487 ? -4.148 4.098 0.298 1 91.94 487 ILE B N 1
ATOM 10783 C CA . ILE B 1 487 ? -2.949 4.844 -0.068 1 91.94 487 ILE B CA 1
ATOM 10784 C C . ILE B 1 487 ? -2.852 6.109 0.779 1 91.94 487 ILE B C 1
ATOM 10786 O O . ILE B 1 487 ? -3.756 6.949 0.759 1 91.94 487 ILE B O 1
ATOM 10790 N N . ASN B 1 488 ? -1.794 6.27 1.523 1 90.19 488 ASN B N 1
ATOM 10791 C CA . ASN B 1 488 ? -1.564 7.391 2.43 1 90.19 488 ASN B CA 1
ATOM 10792 C C . ASN B 1 488 ? -2.697 7.535 3.441 1 90.19 488 ASN B C 1
ATOM 10794 O O . ASN B 1 488 ? -2.994 8.641 3.895 1 90.19 488 ASN B O 1
ATOM 10798 N N . GLY B 1 489 ? -3.459 6.465 3.604 1 91.88 489 GLY B N 1
ATOM 10799 C CA . GLY B 1 489 ? -4.559 6.473 4.555 1 91.88 489 GLY B CA 1
ATOM 10800 C C . GLY B 1 489 ? -5.801 7.16 4.02 1 91.88 489 GLY B C 1
ATOM 10801 O O . GLY B 1 489 ? -6.754 7.398 4.766 1 91.88 489 GLY B O 1
ATOM 10802 N N . ASP B 1 490 ? -5.844 7.492 2.816 1 92.12 490 ASP B N 1
ATOM 10803 C CA . ASP B 1 490 ? -6.969 8.203 2.211 1 92.12 490 ASP B CA 1
ATOM 10804 C C . ASP B 1 490 ? -8.125 7.25 1.927 1 92.12 490 ASP B C 1
ATOM 10806 O O . ASP B 1 490 ? -8.008 6.344 1.1 1 92.12 490 ASP B O 1
ATOM 10810 N N . PRO B 1 491 ? -9.281 7.484 2.49 1 92.94 491 PRO B N 1
ATOM 10811 C CA . PRO B 1 491 ? -10.43 6.598 2.297 1 92.94 491 PRO B CA 1
ATOM 10812 C C . PRO B 1 491 ? -10.875 6.52 0.838 1 92.94 491 PRO B C 1
ATOM 10814 O O . PRO B 1 491 ? -11.602 5.598 0.459 1 92.94 491 PRO B O 1
ATOM 10817 N N . ASP B 1 492 ? -10.453 7.438 0.021 1 91.94 492 ASP B N 1
ATOM 10818 C CA . ASP B 1 492 ? -10.883 7.461 -1.374 1 91.94 492 ASP B CA 1
ATOM 10819 C C . ASP B 1 492 ? -9.969 6.602 -2.244 1 91.94 492 ASP B C 1
ATOM 10821 O O . ASP B 1 492 ? -10.258 6.375 -3.42 1 91.94 492 ASP B O 1
ATOM 10825 N N . LEU B 1 493 ? -8.883 6.113 -1.705 1 91.38 493 LEU B N 1
ATOM 10826 C CA . LEU B 1 493 ? -7.93 5.344 -2.494 1 91.38 493 LEU B CA 1
ATOM 10827 C C . LEU B 1 493 ? -7.703 3.967 -1.878 1 91.38 493 LEU B C 1
ATOM 10829 O O . LEU B 1 493 ? -6.586 3.637 -1.476 1 91.38 493 LEU B O 1
ATOM 10833 N N . PRO B 1 494 ? -8.656 3.139 -1.885 1 93.88 494 PRO B N 1
ATOM 10834 C CA . PRO B 1 494 ? -8.562 1.802 -1.292 1 93.88 494 PRO B CA 1
ATOM 10835 C C . PRO B 1 494 ? -7.891 0.792 -2.219 1 93.88 494 PRO B C 1
ATOM 10837 O O . PRO B 1 494 ? -8.055 0.867 -3.439 1 93.88 494 PRO B O 1
ATOM 10840 N N . ILE B 1 495 ? -7.156 -0.137 -1.655 1 95.38 495 ILE B N 1
ATOM 10841 C CA . ILE B 1 495 ? -6.52 -1.251 -2.352 1 95.38 495 ILE B CA 1
ATOM 10842 C C . ILE B 1 495 ? -6.719 -2.539 -1.557 1 95.38 495 ILE B C 1
ATOM 10844 O O . ILE B 1 495 ? -6.578 -2.547 -0.332 1 95.38 495 ILE B O 1
ATOM 10848 N N . ILE B 1 496 ? -7.145 -3.574 -2.211 1 97.38 496 ILE B N 1
ATOM 10849 C CA . ILE B 1 496 ? -7.281 -4.863 -1.539 1 97.38 496 ILE B CA 1
ATOM 10850 C C . ILE B 1 496 ? -5.91 -5.531 -1.424 1 97.38 496 ILE B C 1
ATOM 10852 O O . ILE B 1 496 ? -5.223 -5.727 -2.43 1 97.38 496 ILE B O 1
ATOM 10856 N N . ILE B 1 497 ? -5.512 -5.98 -0.218 1 96.25 497 ILE B N 1
ATOM 10857 C CA . ILE B 1 497 ? -4.16 -6.492 -0.041 1 96.25 497 ILE B CA 1
ATOM 10858 C C . ILE B 1 497 ? -4.215 -7.961 0.385 1 96.25 497 ILE B C 1
ATOM 10860 O O . ILE B 1 497 ? -3.18 -8.609 0.527 1 96.25 497 ILE B O 1
ATOM 10864 N N . GLY B 1 498 ? -5.414 -8.469 0.635 1 95.31 498 GLY B N 1
ATOM 10865 C CA . GLY B 1 498 ? -5.523 -9.859 1.026 1 95.31 498 GLY B CA 1
ATOM 10866 C C . GLY B 1 498 ? -6.957 -10.32 1.211 1 95.31 498 GLY B C 1
ATOM 10867 O O . GLY B 1 498 ? -7.895 -9.539 1.033 1 95.31 498 GLY B O 1
ATOM 10868 N N . THR B 1 499 ? -7.141 -11.602 1.441 1 95.56 499 THR B N 1
ATOM 10869 C CA . THR B 1 499 ? -8.438 -12.219 1.676 1 95.56 499 THR B CA 1
ATOM 10870 C C . THR B 1 499 ? -8.438 -13.016 2.98 1 95.56 499 THR B C 1
ATOM 10872 O O . THR B 1 499 ? -7.375 -13.375 3.488 1 95.56 499 THR B O 1
ATOM 10875 N N . LEU B 1 500 ? -9.648 -13.289 3.512 1 95.25 500 LEU B N 1
ATOM 10876 C CA . LEU B 1 500 ? -9.766 -13.961 4.801 1 95.25 500 LEU B CA 1
ATOM 10877 C C . LEU B 1 500 ? -10.883 -15.008 4.766 1 95.25 500 LEU B C 1
ATOM 10879 O O . LEU B 1 500 ? -11.922 -14.789 4.148 1 95.25 500 LEU B O 1
ATOM 10883 N N . HIS B 1 501 ? -10.602 -16.156 5.414 1 95.12 501 HIS B N 1
ATOM 10884 C CA . HIS B 1 501 ? -11.711 -17.016 5.824 1 95.12 501 HIS B CA 1
ATOM 10885 C C . HIS B 1 501 ? -12.422 -16.438 7.043 1 95.12 501 HIS B C 1
ATOM 10887 O O . HIS B 1 501 ? -11.883 -15.578 7.742 1 95.12 501 HIS B O 1
ATOM 10893 N N . ASN B 1 502 ? -13.641 -16.859 7.191 1 94.38 502 ASN B N 1
ATOM 10894 C CA . ASN B 1 502 ? -14.391 -16.438 8.367 1 94.38 502 ASN B CA 1
ATOM 10895 C C . ASN B 1 502 ? -15.383 -17.5 8.812 1 94.38 502 ASN B C 1
ATOM 10897 O O . ASN B 1 502 ? -15.234 -18.672 8.453 1 94.38 502 ASN B O 1
ATOM 10901 N N . GLY B 1 503 ? -16.328 -17.219 9.703 1 92.81 503 GLY B N 1
ATOM 10902 C CA . GLY B 1 503 ? -17.266 -18.188 10.266 1 92.81 503 GLY B CA 1
ATOM 10903 C C . GLY B 1 503 ? -18.188 -18.781 9.227 1 92.81 503 GLY B C 1
ATOM 10904 O O . GLY B 1 503 ? -18.672 -19.906 9.398 1 92.81 503 GLY B O 1
ATOM 10905 N N . GLU B 1 504 ? -18.453 -18.047 8.102 1 91.94 504 GLU B N 1
ATOM 10906 C CA . GLU B 1 504 ? -19.344 -18.531 7.039 1 91.94 504 GLU B CA 1
ATOM 10907 C C . GLU B 1 504 ? -18.531 -19.047 5.848 1 91.94 504 GLU B C 1
ATOM 10909 O O . GLU B 1 504 ? -18.891 -20.062 5.242 1 91.94 504 GLU B O 1
ATOM 10914 N N . ASN B 1 505 ? -17.531 -18.328 5.465 1 93.38 505 ASN B N 1
ATOM 10915 C CA . ASN B 1 505 ? -16.562 -18.781 4.473 1 93.38 505 ASN B CA 1
ATOM 10916 C C . ASN B 1 505 ? -15.445 -19.609 5.113 1 93.38 505 ASN B C 1
ATOM 10918 O O . ASN B 1 505 ? -14.352 -19.094 5.344 1 93.38 505 ASN B O 1
ATOM 10922 N N . LYS B 1 506 ? -15.695 -20.906 5.238 1 93.25 506 LYS B N 1
ATOM 10923 C CA . LYS B 1 506 ? -14.859 -21.766 6.074 1 93.25 506 LYS B CA 1
ATOM 10924 C C . LYS B 1 506 ? -13.719 -22.375 5.262 1 93.25 506 LYS B C 1
ATOM 10926 O O . LYS B 1 506 ? -13.812 -22.484 4.039 1 93.25 506 LYS B O 1
ATOM 10931 N N . ASN B 1 507 ? -12.664 -22.781 5.957 1 93.81 507 ASN B N 1
ATOM 10932 C CA . ASN B 1 507 ? -11.586 -23.562 5.371 1 93.81 507 ASN B CA 1
ATOM 10933 C C . ASN B 1 507 ? -12.094 -24.922 4.875 1 93.81 507 ASN B C 1
ATOM 10935 O O . ASN B 1 507 ? -12.922 -25.562 5.531 1 93.81 507 ASN B O 1
ATOM 10939 N N . PRO B 1 508 ? -11.695 -25.344 3.715 1 93.62 508 PRO B N 1
ATOM 10940 C CA . PRO B 1 508 ? -12.211 -26.609 3.172 1 93.62 508 PRO B CA 1
ATOM 10941 C C . PRO B 1 508 ? -11.766 -27.828 3.975 1 93.62 508 PRO B C 1
ATOM 10943 O O . PRO B 1 508 ? -12.367 -28.891 3.859 1 93.62 508 PRO B O 1
ATOM 10946 N N . TYR B 1 509 ? -10.703 -27.719 4.703 1 94.19 509 TYR B N 1
ATOM 10947 C CA . TYR B 1 509 ? -10.195 -28.828 5.508 1 94.19 509 TYR B CA 1
ATOM 10948 C C . TYR B 1 509 ? -10.438 -28.578 6.992 1 94.19 509 TYR B C 1
ATOM 10950 O O . TYR B 1 509 ? -10.398 -27.422 7.445 1 94.19 509 TYR B O 1
ATOM 10958 N N . ASN B 1 510 ? -10.602 -29.672 7.688 1 93.75 510 ASN B N 1
ATOM 10959 C CA . ASN B 1 510 ? -10.859 -29.562 9.117 1 93.75 510 ASN B CA 1
ATOM 10960 C C . ASN B 1 510 ? -9.578 -29.297 9.898 1 93.75 510 ASN B C 1
ATOM 10962 O O . ASN B 1 510 ? -8.695 -30.156 9.977 1 93.75 510 ASN B O 1
ATOM 10966 N N . LEU B 1 511 ? -9.508 -28.203 10.555 1 93.06 511 LEU B N 1
ATOM 10967 C CA . LEU B 1 511 ? -8.375 -27.812 11.391 1 93.06 511 LEU B CA 1
ATOM 10968 C C . LEU B 1 511 ? -8.719 -27.938 12.867 1 93.06 511 LEU B C 1
ATOM 10970 O O . LEU B 1 511 ? -9.852 -27.656 13.273 1 93.06 511 LEU B O 1
ATOM 10974 N N . PRO B 1 512 ? -7.84 -28.312 13.711 1 93.81 512 PRO B N 1
ATOM 10975 C CA . PRO B 1 512 ? -6.402 -28.469 13.469 1 93.81 512 PRO B CA 1
ATOM 10976 C C . PRO B 1 512 ? -6.043 -29.875 12.992 1 93.81 512 PRO B C 1
ATOM 10978 O O . PRO B 1 512 ? -4.863 -30.188 12.82 1 93.81 512 PRO B O 1
ATOM 10981 N N . LYS B 1 513 ? -6.996 -30.797 12.719 1 93.75 513 LYS B N 1
ATOM 10982 C CA . LYS B 1 513 ? -6.723 -32.156 12.336 1 93.75 513 LYS B CA 1
ATOM 10983 C C . LYS B 1 513 ? -5.859 -32.219 11.078 1 93.75 513 LYS B C 1
ATOM 10985 O O . LYS B 1 513 ? -4.938 -33.031 10.984 1 93.75 513 LYS B O 1
ATOM 10990 N N . GLU B 1 514 ? -6.176 -31.453 10.117 1 95.56 514 GLU B N 1
ATOM 10991 C CA . GLU B 1 514 ? -5.457 -31.453 8.844 1 95.56 514 GLU B CA 1
ATOM 10992 C C . GLU B 1 514 ? -4.535 -30.234 8.734 1 95.56 514 GLU B C 1
ATOM 10994 O O . GLU B 1 514 ? -4.449 -29.609 7.68 1 95.56 514 GLU B O 1
ATOM 10999 N N . LYS B 1 515 ? -3.775 -29.922 9.844 1 94.81 515 LYS B N 1
ATOM 11000 C CA . LYS B 1 515 ? -2.967 -28.703 9.922 1 94.81 515 LYS B CA 1
ATOM 11001 C C . LYS B 1 515 ? -1.707 -28.828 9.07 1 94.81 515 LYS B C 1
ATOM 11003 O O . LYS B 1 515 ? -1.07 -27.828 8.742 1 94.81 515 LYS B O 1
ATOM 11008 N N . THR B 1 516 ? -1.297 -30.016 8.719 1 96.5 516 THR B N 1
ATOM 11009 C CA . THR B 1 516 ? -0.065 -30.203 7.965 1 96.5 516 THR B CA 1
ATOM 11010 C C . THR B 1 516 ? -0.332 -30.125 6.465 1 96.5 516 THR B C 1
ATOM 11012 O O . THR B 1 516 ? 0.567 -30.359 5.652 1 96.5 516 THR B O 1
ATOM 11015 N N . LYS B 1 517 ? -1.529 -29.781 6.07 1 96 517 LYS B N 1
ATOM 11016 C CA . LYS B 1 517 ? -1.909 -29.703 4.664 1 96 517 LYS B CA 1
ATOM 11017 C C . LYS B 1 517 ? -1.87 -28.266 4.164 1 96 517 LYS B C 1
ATOM 11019 O O . LYS B 1 517 ? -2.43 -27.375 4.797 1 96 517 LYS B O 1
ATOM 11024 N N . SER B 1 518 ? -1.124 -28.047 3.145 1 95.94 518 SER B N 1
ATOM 11025 C CA . SER B 1 518 ? -1.183 -26.812 2.369 1 95.94 518 SER B CA 1
ATOM 11026 C C . SER B 1 518 ? -1.847 -27.047 1.016 1 95.94 518 SER B C 1
ATOM 11028 O O . SER B 1 518 ? -1.75 -28.125 0.446 1 95.94 518 SER B O 1
ATOM 11030 N N . PHE B 1 519 ? -2.641 -25.969 0.525 1 96.12 519 PHE B N 1
ATOM 11031 C CA . PHE B 1 519 ? -3.385 -26.281 -0.689 1 96.12 519 PHE B CA 1
ATOM 11032 C C . PHE B 1 519 ? -3.725 -25.016 -1.46 1 96.12 519 PHE B C 1
ATOM 11034 O O . PHE B 1 519 ? -3.641 -23.906 -0.917 1 96.12 519 PHE B O 1
ATOM 11041 N N . ILE B 1 520 ? -3.973 -25.109 -2.715 1 96.25 520 ILE B N 1
ATOM 11042 C CA . ILE B 1 520 ? -4.695 -24.203 -3.596 1 96.25 520 ILE B CA 1
ATOM 11043 C C . ILE B 1 520 ? -5.887 -24.922 -4.219 1 96.25 520 ILE B C 1
ATOM 11045 O O . ILE B 1 520 ? -5.711 -25.891 -4.957 1 96.25 520 ILE B O 1
ATOM 11049 N N . LYS B 1 521 ? -7.047 -24.516 -3.83 1 97.5 521 LYS B N 1
ATOM 11050 C CA . LYS B 1 521 ? -8.281 -25.141 -4.289 1 97.5 521 LYS B CA 1
ATOM 11051 C C . LYS B 1 521 ? -9.219 -24.109 -4.918 1 97.5 521 LYS B C 1
ATOM 11053 O O . LYS B 1 521 ? -9.469 -23.047 -4.336 1 97.5 521 LYS B O 1
ATOM 11058 N N . THR B 1 522 ? -9.703 -24.328 -6.168 1 97 522 THR B N 1
ATOM 11059 C CA . THR B 1 522 ? -10.609 -23.422 -6.871 1 97 522 THR B CA 1
ATOM 11060 C C . THR B 1 522 ? -11.898 -24.141 -7.266 1 97 522 THR B C 1
ATOM 11062 O O . THR B 1 522 ? -11.859 -25.266 -7.762 1 97 522 THR B O 1
ATOM 11065 N N . HIS B 1 523 ? -13.008 -23.484 -7.07 1 96.75 523 HIS B N 1
ATOM 11066 C CA . HIS B 1 523 ? -14.312 -24.094 -7.324 1 96.75 523 HIS B CA 1
ATOM 11067 C C . HIS B 1 523 ? -14.789 -23.797 -8.742 1 96.75 523 HIS B C 1
ATOM 11069 O O . HIS B 1 523 ? -14.516 -22.734 -9.289 1 96.75 523 HIS B O 1
ATOM 11075 N N . SER B 1 524 ? -15.539 -24.75 -9.266 1 97.25 524 SER B N 1
ATOM 11076 C CA . SER B 1 524 ? -16.203 -24.531 -10.539 1 97.25 524 SER B CA 1
ATOM 11077 C C . SER B 1 524 ? -17.219 -23.406 -10.453 1 97.25 524 SER B C 1
ATOM 11079 O O . SER B 1 524 ? -17.859 -23.219 -9.414 1 97.25 524 SER B O 1
ATOM 11081 N N . ILE B 1 525 ? -17.359 -22.703 -11.539 1 95.88 525 ILE B N 1
ATOM 11082 C CA . ILE B 1 525 ? -18.281 -21.578 -11.594 1 95.88 525 ILE B CA 1
ATOM 11083 C C . ILE B 1 525 ? -19.203 -21.719 -12.812 1 95.88 525 ILE B C 1
ATOM 11085 O O . ILE B 1 525 ? -18.734 -21.703 -13.953 1 95.88 525 ILE B O 1
ATOM 11089 N N . PRO B 1 526 ? -20.531 -21.656 -12.773 1 94.12 526 PRO B N 1
ATOM 11090 C CA . PRO B 1 526 ? -21.203 -21.891 -11.492 1 94.12 526 PRO B CA 1
ATOM 11091 C C . PRO B 1 526 ? -20.953 -23.297 -10.945 1 94.12 526 PRO B C 1
ATOM 11093 O O . PRO B 1 526 ? -20.438 -24.156 -11.656 1 94.12 526 PRO B O 1
ATOM 11096 N N . GLN B 1 527 ? -21.312 -23.453 -9.711 1 94.06 527 GLN B N 1
ATOM 11097 C CA . GLN B 1 527 ? -21.125 -24.75 -9.07 1 94.06 527 GLN B CA 1
ATOM 11098 C C . GLN B 1 527 ? -22.141 -25.766 -9.578 1 94.06 527 GLN B C 1
ATOM 11100 O O . GLN B 1 527 ? -23.219 -25.391 -10.047 1 94.06 527 GLN B O 1
ATOM 11105 N N . TYR B 1 528 ? -21.75 -27 -9.523 1 93.69 528 TYR B N 1
ATOM 11106 C CA . TYR B 1 528 ? -22.672 -28.078 -9.891 1 93.69 528 TYR B CA 1
ATOM 11107 C C . TYR B 1 528 ? -23.766 -28.25 -8.836 1 93.69 528 TYR B C 1
ATOM 11109 O O . TYR B 1 528 ? -23.562 -27.891 -7.668 1 93.69 528 TYR B O 1
ATOM 11117 N N . GLU B 1 529 ? -24.938 -28.781 -9.234 1 90.81 529 GLU B N 1
ATOM 11118 C CA . GLU B 1 529 ? -26.062 -28.953 -8.328 1 90.81 529 GLU B CA 1
ATOM 11119 C C . GLU B 1 529 ? -25.891 -30.172 -7.441 1 90.81 529 GLU B C 1
ATOM 11121 O O . GLU B 1 529 ? -26.234 -30.141 -6.258 1 90.81 529 GLU B O 1
ATOM 11126 N N . ASP B 1 530 ? -25.359 -31.219 -7.969 1 90.56 530 ASP B N 1
ATOM 11127 C CA . ASP B 1 530 ? -25.359 -32.5 -7.289 1 90.56 530 ASP B CA 1
ATOM 11128 C C . ASP B 1 530 ? -23.984 -32.812 -6.691 1 90.56 530 ASP B C 1
ATOM 11130 O O . ASP B 1 530 ? -23.844 -33.75 -5.906 1 90.56 530 ASP B O 1
ATOM 11134 N N . LYS B 1 531 ? -22.953 -32.062 -7.051 1 90.81 531 LYS B N 1
ATOM 11135 C CA . LYS B 1 531 ? -21.609 -32.312 -6.543 1 90.81 531 LYS B CA 1
ATOM 11136 C C . LYS B 1 531 ? -20.812 -31.016 -6.453 1 90.81 531 LYS B C 1
ATOM 11138 O O . LYS B 1 531 ? -21.219 -30 -7.008 1 90.81 531 LYS B O 1
ATOM 11143 N N . ILE B 1 532 ? -19.672 -31.188 -5.754 1 93.5 532 ILE B N 1
ATOM 11144 C CA . ILE B 1 532 ? -18.781 -30.047 -5.645 1 93.5 532 ILE B CA 1
ATOM 11145 C C . ILE B 1 532 ? -17.641 -30.188 -6.656 1 93.5 532 ILE B C 1
ATOM 11147 O O . ILE B 1 532 ? -16.828 -31.109 -6.566 1 93.5 532 ILE B O 1
ATOM 11151 N N . GLY B 1 533 ? -17.688 -29.312 -7.641 1 96.62 533 GLY B N 1
ATOM 11152 C CA . GLY B 1 533 ? -16.609 -29.297 -8.617 1 96.62 533 GLY B CA 1
ATOM 11153 C C . GLY B 1 533 ? -15.461 -28.375 -8.211 1 96.62 533 GLY B C 1
ATOM 11154 O O . GLY B 1 533 ? -15.688 -27.234 -7.797 1 96.62 533 GLY B O 1
ATOM 11155 N N . TYR B 1 534 ? -14.18 -28.969 -8.336 1 97.38 534 TYR B N 1
ATOM 11156 C CA . TYR B 1 534 ? -13.055 -28.109 -7.969 1 97.38 534 TYR B CA 1
ATOM 11157 C C . TYR B 1 534 ? -11.758 -28.625 -8.586 1 97.38 534 TYR B C 1
ATOM 11159 O O . TYR B 1 534 ? -11.648 -29.797 -8.922 1 97.38 534 TYR B O 1
ATOM 11167 N N . ASN B 1 535 ? -10.82 -27.75 -8.891 1 97.88 535 ASN B N 1
ATOM 11168 C CA . ASN B 1 535 ? -9.414 -28.047 -9.117 1 97.88 535 ASN B CA 1
ATOM 11169 C C . ASN B 1 535 ? -8.594 -27.875 -7.84 1 97.88 535 ASN B C 1
ATOM 11171 O O . ASN B 1 535 ? -8.93 -27.031 -6.992 1 97.88 535 ASN B O 1
ATOM 11175 N N . GLU B 1 536 ? -7.465 -28.672 -7.691 1 97.44 536 GLU B N 1
ATOM 11176 C CA . GLU B 1 536 ? -6.719 -28.531 -6.445 1 97.44 536 GLU B CA 1
ATOM 11177 C C . GLU B 1 536 ? -5.277 -29 -6.605 1 97.44 536 GLU B C 1
ATOM 11179 O O . GLU B 1 536 ? -5.012 -29.969 -7.324 1 97.44 536 GLU B O 1
ATOM 11184 N N . ILE B 1 537 ? -4.391 -28.359 -6.07 1 97.31 537 ILE B N 1
ATOM 11185 C CA . ILE B 1 537 ? -3.043 -28.797 -5.734 1 97.31 537 ILE B CA 1
ATOM 11186 C C . ILE B 1 537 ? -2.857 -28.781 -4.219 1 97.31 537 ILE B C 1
ATOM 11188 O O . ILE B 1 537 ? -3.076 -27.766 -3.572 1 97.31 537 ILE B O 1
ATOM 11192 N N . ALA B 1 538 ? -2.414 -29.875 -3.602 1 97.38 538 ALA B N 1
ATOM 11193 C CA . ALA B 1 538 ? -2.314 -29.969 -2.146 1 97.38 538 ALA B CA 1
ATOM 11194 C C . ALA B 1 538 ? -1.011 -30.641 -1.724 1 97.38 538 ALA B C 1
ATOM 11196 O O . ALA B 1 538 ? -0.509 -31.531 -2.416 1 97.38 538 ALA B O 1
ATOM 11197 N N . PHE B 1 539 ? -0.5 -30.234 -0.604 1 97.19 539 PHE B N 1
ATOM 11198 C CA . PHE B 1 539 ? 0.723 -30.75 0.008 1 97.19 539 PHE B CA 1
ATOM 11199 C C . PHE B 1 539 ? 0.441 -31.297 1.4 1 97.19 539 PHE B C 1
ATOM 11201 O O . PHE B 1 539 ? 0.016 -30.562 2.293 1 97.19 539 PHE B O 1
ATOM 11208 N N . GLU B 1 540 ? 0.683 -32.5 1.587 1 97 540 GLU B N 1
ATOM 11209 C CA . GLU B 1 540 ? 0.626 -33.125 2.912 1 97 540 GLU B CA 1
ATOM 11210 C C . GLU B 1 540 ? 2.025 -33.312 3.486 1 97 540 GLU B C 1
ATOM 11212 O O . GLU B 1 540 ? 2.842 -34.031 2.906 1 97 540 GLU B O 1
ATOM 11217 N N . ASP B 1 541 ? 2.254 -32.781 4.645 1 96.56 541 ASP B N 1
ATOM 11218 C CA . ASP B 1 541 ? 3.611 -32.75 5.184 1 96.56 541 ASP B CA 1
ATOM 11219 C C . ASP B 1 541 ? 3.721 -33.625 6.43 1 96.56 541 ASP B C 1
ATOM 11221 O O . ASP B 1 541 ? 4.758 -33.656 7.09 1 96.56 541 ASP B O 1
ATOM 11225 N N . LYS B 1 542 ? 2.643 -34.344 6.742 1 96.44 542 LYS B N 1
ATOM 11226 C CA . LYS B 1 542 ? 2.738 -35.25 7.879 1 96.44 542 LYS B CA 1
ATOM 11227 C C . LYS B 1 542 ? 3.768 -36.344 7.621 1 96.44 542 LYS B C 1
ATOM 11229 O O . LYS B 1 542 ? 3.666 -37.094 6.641 1 96.44 542 LYS B O 1
ATOM 11234 N N . ARG B 1 543 ? 4.754 -36.406 8.539 1 96.5 543 ARG B N 1
ATOM 11235 C CA . ARG B 1 543 ? 5.848 -37.375 8.367 1 96.5 543 ARG B CA 1
ATOM 11236 C C . ARG B 1 543 ? 5.316 -38.781 8.172 1 96.5 543 ARG B C 1
ATOM 11238 O O . ARG B 1 543 ? 4.496 -39.25 8.961 1 96.5 543 ARG B O 1
ATOM 11245 N N . GLY B 1 544 ? 5.68 -39.438 7.18 1 96.31 544 GLY B N 1
ATOM 11246 C CA . GLY B 1 544 ? 5.254 -40.781 6.855 1 96.31 544 GLY B CA 1
ATOM 11247 C C . GLY B 1 544 ? 4.078 -40.844 5.898 1 96.31 544 GLY B C 1
ATOM 11248 O O . GLY B 1 544 ? 3.805 -41.875 5.285 1 96.31 544 GLY B O 1
ATOM 11249 N N . ASP B 1 545 ? 3.367 -39.75 5.82 1 96 545 ASP B N 1
ATOM 11250 C CA . ASP B 1 545 ? 2.203 -39.688 4.945 1 96 545 ASP B CA 1
ATOM 11251 C C . ASP B 1 545 ? 2.346 -38.562 3.928 1 96 545 ASP B C 1
ATOM 11253 O O . ASP B 1 545 ? 1.347 -38 3.473 1 96 545 ASP B O 1
ATOM 11257 N N . GLU B 1 546 ? 3.568 -38.125 3.674 1 97.19 546 GLU B N 1
ATOM 11258 C CA . GLU B 1 546 ? 3.803 -37.031 2.744 1 97.19 546 GLU B CA 1
ATOM 11259 C C . GLU B 1 546 ? 3.168 -37.312 1.385 1 97.19 546 GLU B C 1
ATOM 11261 O O . GLU B 1 546 ? 3.227 -38.438 0.888 1 97.19 546 GLU B O 1
ATOM 11266 N N . ASN B 1 547 ? 2.543 -36.312 0.825 1 97.06 547 ASN B N 1
ATOM 11267 C CA . ASN B 1 547 ? 1.825 -36.5 -0.431 1 97.06 547 ASN B CA 1
ATOM 11268 C C . ASN B 1 547 ? 1.682 -35.188 -1.197 1 97.06 547 ASN B C 1
ATOM 11270 O O . ASN B 1 547 ? 1.407 -34.156 -0.604 1 97.06 547 ASN B O 1
ATOM 11274 N N . LEU B 1 548 ? 1.98 -35.219 -2.461 1 97 548 LEU B N 1
ATOM 11275 C CA . LEU B 1 548 ? 1.633 -34.125 -3.385 1 97 548 LEU B CA 1
ATOM 11276 C C . LEU B 1 548 ? 0.469 -34.562 -4.281 1 97 548 LEU B C 1
ATOM 11278 O O . LEU B 1 548 ? 0.595 -35.469 -5.082 1 97 548 LEU B O 1
ATOM 11282 N N . SER B 1 549 ? -0.573 -33.875 -4.145 1 96.88 549 SER B N 1
ATOM 11283 C CA . SER B 1 549 ? -1.786 -34.25 -4.848 1 96.88 549 SER B CA 1
ATOM 11284 C C . SER B 1 549 ? -2.211 -33.219 -5.863 1 96.88 549 SER B C 1
ATOM 11286 O O . SER B 1 549 ? -2.254 -32.031 -5.551 1 96.88 549 SER B O 1
ATOM 11288 N N . LEU B 1 550 ? -2.488 -33.625 -7.082 1 97.5 550 LEU B N 1
ATOM 11289 C CA . LEU B 1 550 ? -3.07 -32.781 -8.133 1 97.5 550 LEU B CA 1
ATOM 11290 C C . LEU B 1 550 ? -4.434 -33.312 -8.555 1 97.5 550 LEU B C 1
ATOM 11292 O O . LEU B 1 550 ? -4.578 -34.531 -8.828 1 97.5 550 LEU B O 1
ATOM 11296 N N . ARG B 1 551 ? -5.418 -32.5 -8.594 1 97.5 551 ARG B N 1
ATOM 11297 C CA . ARG B 1 551 ? -6.762 -32.906 -8.992 1 97.5 551 ARG B CA 1
ATOM 11298 C C . ARG B 1 551 ? -7.344 -31.953 -10.016 1 97.5 551 ARG B C 1
ATOM 11300 O O . ARG B 1 551 ? -7.402 -30.75 -9.773 1 97.5 551 ARG B O 1
ATOM 11307 N N . ALA B 1 552 ? -7.715 -32.438 -11.133 1 98.19 552 ALA B N 1
ATOM 11308 C CA . ALA B 1 552 ? -8.445 -31.688 -12.141 1 98.19 552 ALA B CA 1
ATOM 11309 C C . ALA B 1 552 ? -9.922 -32.062 -12.156 1 98.19 552 ALA B C 1
ATOM 11311 O O . ALA B 1 552 ? -10.266 -33.25 -12.188 1 98.19 552 ALA B O 1
ATOM 11312 N N . GLN B 1 553 ? -10.727 -31.141 -12.109 1 96.81 553 GLN B N 1
ATOM 11313 C CA . GLN B 1 553 ? -12.164 -31.391 -12.086 1 96.81 553 GLN B CA 1
ATOM 11314 C C . GLN B 1 553 ? -12.625 -32.031 -13.391 1 96.81 553 GLN B C 1
ATOM 11316 O O . GLN B 1 553 ? -13.617 -32.781 -13.406 1 96.81 553 GLN B O 1
ATOM 11321 N N . LYS B 1 554 ? -11.992 -31.641 -14.477 1 97.19 554 LYS B N 1
ATOM 11322 C CA . LYS B 1 554 ? -12.391 -32.188 -15.773 1 97.19 554 LYS B CA 1
ATOM 11323 C C . LYS B 1 554 ? -11.172 -32.625 -16.578 1 97.19 554 LYS B C 1
ATOM 11325 O O . LYS B 1 554 ? -10.812 -33.812 -16.594 1 97.19 554 LYS B O 1
ATOM 11330 N N . ASP B 1 555 ? -10.383 -31.625 -17.109 1 97.44 555 ASP B N 1
ATOM 11331 C CA . ASP B 1 555 ? -9.234 -31.969 -17.938 1 97.44 555 ASP B CA 1
ATOM 11332 C C . ASP B 1 555 ? -7.93 -31.531 -17.281 1 97.44 555 ASP B C 1
ATOM 11334 O O . ASP B 1 555 ? -7.914 -30.562 -16.5 1 97.44 555 ASP B O 1
ATOM 11338 N N . MET B 1 556 ? -6.871 -32.25 -17.5 1 97.38 556 MET B N 1
ATOM 11339 C CA . MET B 1 556 ? -5.504 -31.859 -17.156 1 97.38 556 MET B CA 1
ATOM 11340 C C . MET B 1 556 ? -4.621 -31.812 -18.391 1 97.38 556 MET B C 1
ATOM 11342 O O . MET B 1 556 ? -4.531 -32.781 -19.141 1 97.38 556 MET B O 1
ATOM 11346 N N . ASN B 1 557 ? -4.051 -30.719 -18.672 1 97.25 557 ASN B N 1
ATOM 11347 C CA . ASN B 1 557 ? -3.184 -30.547 -19.828 1 97.25 557 ASN B CA 1
ATOM 11348 C C . ASN B 1 557 ? -1.754 -30.203 -19.406 1 97.25 557 ASN B C 1
ATOM 11350 O O . ASN B 1 557 ? -1.53 -29.266 -18.641 1 97.25 557 ASN B O 1
ATOM 11354 N N . THR B 1 558 ? -0.808 -30.969 -19.812 1 97.19 558 THR B N 1
ATOM 11355 C CA . THR B 1 558 ? 0.611 -30.719 -19.578 1 97.19 558 THR B CA 1
ATOM 11356 C C . THR B 1 558 ? 1.338 -30.484 -20.906 1 97.19 558 THR B C 1
ATOM 11358 O O . THR B 1 558 ? 1.317 -31.344 -21.781 1 97.19 558 THR B O 1
ATOM 11361 N N . LEU B 1 559 ? 1.982 -29.359 -21.094 1 97.31 559 LEU B N 1
ATOM 11362 C CA . LEU B 1 559 ? 2.744 -29.016 -22.281 1 97.31 559 LEU B CA 1
ATOM 11363 C C . LEU B 1 559 ? 4.207 -28.766 -21.938 1 97.31 559 LEU B C 1
ATOM 11365 O O . LEU B 1 559 ? 4.523 -27.812 -21.234 1 97.31 559 LEU B O 1
ATOM 11369 N N . VAL B 1 560 ? 5.074 -29.609 -22.375 1 97.69 560 VAL B N 1
ATOM 11370 C CA . VAL B 1 560 ? 6.516 -29.469 -22.188 1 97.69 560 VAL B CA 1
ATOM 11371 C C . VAL B 1 560 ? 7.176 -29.188 -23.547 1 97.69 560 VAL B C 1
ATOM 11373 O O . VAL B 1 560 ? 7.102 -30.016 -24.453 1 97.69 560 VAL B O 1
ATOM 11376 N N . LEU B 1 561 ? 7.914 -28.141 -23.656 1 96.12 561 LEU B N 1
ATOM 11377 C CA . LEU B 1 561 ? 8.352 -27.703 -24.984 1 96.12 561 LEU B CA 1
ATOM 11378 C C . LEU B 1 561 ? 9.727 -28.281 -25.312 1 96.12 561 LEU B C 1
ATOM 11380 O O . LEU B 1 561 ? 10.25 -28.047 -26.406 1 96.12 561 LEU B O 1
ATOM 11384 N N . ASN B 1 562 ? 10.289 -29.141 -24.344 1 96.5 562 ASN B N 1
ATOM 11385 C CA . ASN B 1 562 ? 11.562 -29.797 -24.609 1 96.5 562 ASN B CA 1
ATOM 11386 C C . ASN B 1 562 ? 11.594 -31.203 -24.047 1 96.5 562 ASN B C 1
ATOM 11388 O O . ASN B 1 562 ? 11.094 -32.156 -24.672 1 96.5 562 ASN B O 1
ATOM 11392 N N . ASP B 1 563 ? 12.148 -31.453 -22.734 1 95.69 563 ASP B N 1
ATOM 11393 C CA . ASP B 1 563 ? 12.258 -32.812 -22.203 1 95.69 563 ASP B CA 1
ATOM 11394 C C . ASP B 1 563 ? 11.453 -32.969 -20.922 1 95.69 563 ASP B C 1
ATOM 11396 O O . ASP B 1 563 ? 11.359 -32.031 -20.125 1 95.69 563 ASP B O 1
ATOM 11400 N N . GLU B 1 564 ? 10.891 -34.094 -20.781 1 96.12 564 GLU B N 1
ATOM 11401 C CA . GLU B 1 564 ? 10.281 -34.5 -19.516 1 96.12 564 GLU B CA 1
ATOM 11402 C C . GLU B 1 564 ? 11.062 -35.625 -18.859 1 96.12 564 GLU B C 1
ATOM 11404 O O . GLU B 1 564 ? 11.406 -36.625 -19.5 1 96.12 564 GLU B O 1
ATOM 11409 N N . PHE B 1 565 ? 11.469 -35.562 -17.703 1 95.94 565 PHE B N 1
ATOM 11410 C CA . PHE B 1 565 ? 12.125 -36.594 -16.922 1 95.94 565 PHE B CA 1
ATOM 11411 C C . PHE B 1 565 ? 11.32 -36.938 -15.664 1 95.94 565 PHE B C 1
ATOM 11413 O O . PHE B 1 565 ? 11.047 -36.031 -14.852 1 95.94 565 PHE B O 1
ATOM 11420 N N . LYS B 1 566 ? 10.859 -38.156 -15.492 1 95.5 566 LYS B N 1
ATOM 11421 C CA . LYS B 1 566 ? 10.117 -38.625 -14.336 1 95.5 566 LYS B CA 1
ATOM 11422 C C . LYS B 1 566 ? 10.844 -39.781 -13.648 1 95.5 566 LYS B C 1
ATOM 11424 O O . LYS B 1 566 ? 11.164 -40.781 -14.281 1 95.5 566 LYS B O 1
ATOM 11429 N N . HIS B 1 567 ? 11.164 -39.625 -12.391 1 96.12 567 HIS B N 1
ATOM 11430 C CA . HIS B 1 567 ? 11.82 -40.656 -11.594 1 96.12 567 HIS B CA 1
ATOM 11431 C C . HIS B 1 567 ? 11 -41.031 -10.367 1 96.12 567 HIS B C 1
ATOM 11433 O O . HIS B 1 567 ? 10.781 -40.188 -9.492 1 96.12 567 HIS B O 1
ATOM 11439 N N . ILE B 1 568 ? 10.5 -42.188 -10.297 1 97 568 ILE B N 1
ATOM 11440 C CA . ILE B 1 568 ? 9.734 -42.719 -9.18 1 97 568 ILE B CA 1
ATOM 11441 C C . ILE B 1 568 ? 10.57 -43.781 -8.438 1 97 568 ILE B C 1
ATOM 11443 O O . ILE B 1 568 ? 10.922 -44.812 -9.008 1 97 568 ILE B O 1
ATOM 11447 N N . GLU B 1 569 ? 10.781 -43.688 -7.227 1 95.75 569 GLU B N 1
ATOM 11448 C CA . GLU B 1 569 ? 11.773 -44.469 -6.523 1 95.75 569 GLU B CA 1
ATOM 11449 C C . GLU B 1 569 ? 11.172 -45.781 -6.02 1 95.75 569 GLU B C 1
ATOM 11451 O O . GLU B 1 569 ? 11.891 -46.688 -5.598 1 95.75 569 GLU B O 1
ATOM 11456 N N . ASN B 1 570 ? 9.773 -45.938 -6.156 1 96.19 570 ASN B N 1
ATOM 11457 C CA . ASN B 1 570 ? 9.156 -47.188 -5.699 1 96.19 570 ASN B CA 1
ATOM 11458 C C . ASN B 1 570 ? 8.164 -47.719 -6.727 1 96.19 570 ASN B C 1
ATOM 11460 O O . ASN B 1 570 ? 8.562 -48.344 -7.719 1 96.19 570 ASN B O 1
ATOM 11464 N N . ASN B 1 571 ? 6.711 -47.406 -6.52 1 95 571 ASN B N 1
ATOM 11465 C CA . ASN B 1 571 ? 5.73 -47.938 -7.453 1 95 571 ASN B CA 1
ATOM 11466 C C . ASN B 1 571 ? 4.988 -46.844 -8.195 1 95 571 ASN B C 1
ATOM 11468 O O . ASN B 1 571 ? 4.832 -45.719 -7.68 1 95 571 ASN B O 1
ATOM 11472 N N . SER B 1 572 ? 4.629 -47.188 -9.414 1 96 572 SER B N 1
ATOM 11473 C CA . SER B 1 572 ? 3.727 -46.344 -10.195 1 96 572 SER B CA 1
ATOM 11474 C C . SER B 1 572 ? 2.463 -47.094 -10.586 1 96 572 SER B C 1
ATOM 11476 O O . SER B 1 572 ? 2.535 -48.219 -11.133 1 96 572 SER B O 1
ATOM 11478 N N . LYS B 1 573 ? 1.369 -46.594 -10.234 1 95.12 573 LYS B N 1
ATOM 11479 C CA . LYS B 1 573 ? 0.078 -47.156 -10.609 1 95.12 573 LYS B CA 1
ATOM 11480 C C . LYS B 1 573 ? -0.772 -46.125 -11.359 1 95.12 573 LYS B C 1
ATOM 11482 O O . LYS B 1 573 ? -0.993 -45.031 -10.875 1 95.12 573 LYS B O 1
ATOM 11487 N N . THR B 1 574 ? -1.212 -46.469 -12.539 1 95.94 574 THR B N 1
ATOM 11488 C CA . THR B 1 574 ? -2.07 -45.594 -13.352 1 95.94 574 THR B CA 1
ATOM 11489 C C . THR B 1 574 ? -3.365 -46.312 -13.711 1 95.94 574 THR B C 1
ATOM 11491 O O . THR B 1 574 ? -3.334 -47.438 -14.227 1 95.94 574 THR B O 1
ATOM 11494 N N . ILE B 1 575 ? -4.492 -45.719 -13.469 1 95.56 575 ILE B N 1
ATOM 11495 C CA . ILE B 1 575 ? -5.801 -46.25 -13.836 1 95.56 575 ILE B CA 1
ATOM 11496 C C . ILE B 1 575 ? -6.492 -45.312 -14.805 1 95.56 575 ILE B C 1
ATOM 11498 O O . ILE B 1 575 ? -6.656 -44.125 -14.5 1 95.56 575 ILE B O 1
ATOM 11502 N N . ILE B 1 576 ? -6.828 -45.75 -15.93 1 96 576 ILE B N 1
ATOM 11503 C CA . ILE B 1 576 ? -7.57 -45 -16.938 1 96 576 ILE B CA 1
ATOM 11504 C C . ILE B 1 576 ? -8.906 -45.688 -17.203 1 96 576 ILE B C 1
ATOM 11506 O O . ILE B 1 576 ? -8.945 -46.844 -17.672 1 96 576 ILE B O 1
ATOM 11510 N N . ASN B 1 577 ? -10.031 -45.062 -16.984 1 93.62 577 ASN B N 1
ATOM 11511 C CA . ASN B 1 577 ? -11.344 -45.719 -16.984 1 93.62 577 ASN B CA 1
ATOM 11512 C C . ASN B 1 577 ? -11.875 -45.906 -18.406 1 93.62 577 ASN B C 1
ATOM 11514 O O . ASN B 1 577 ? -12.805 -46.688 -18.641 1 93.62 577 ASN B O 1
ATOM 11518 N N . ASN B 1 578 ? -11.156 -45.188 -19.469 1 96.06 578 ASN B N 1
ATOM 11519 C CA . ASN B 1 578 ? -11.617 -45.312 -20.844 1 96.06 578 ASN B CA 1
ATOM 11520 C C . ASN B 1 578 ? -10.461 -45.594 -21.797 1 96.06 578 ASN B C 1
ATOM 11522 O O . ASN B 1 578 ? -9.812 -46.625 -21.719 1 96.06 578 ASN B O 1
ATOM 11526 N N . ASP B 1 579 ? -10.086 -44.531 -22.688 1 93.44 579 ASP B N 1
ATOM 11527 C CA . ASP B 1 579 ? -9.094 -44.812 -23.719 1 93.44 579 ASP B CA 1
ATOM 11528 C C . ASP B 1 579 ? -7.738 -44.219 -23.359 1 93.44 579 ASP B C 1
ATOM 11530 O O . ASP B 1 579 ? -7.672 -43.156 -22.734 1 93.44 579 ASP B O 1
ATOM 11534 N N . LYS B 1 580 ? -6.672 -44.938 -23.688 1 95.12 580 LYS B N 1
ATOM 11535 C CA . LYS B 1 580 ? -5.305 -44.406 -23.656 1 95.12 580 LYS B CA 1
ATOM 11536 C C . LYS B 1 580 ? -4.715 -44.344 -25.062 1 95.12 580 LYS B C 1
ATOM 11538 O O . LYS B 1 580 ? -4.742 -45.312 -25.812 1 95.12 580 LYS B O 1
ATOM 11543 N N . GLU B 1 581 ? -4.324 -43.25 -25.484 1 93.62 581 GLU B N 1
ATOM 11544 C CA . GLU B 1 581 ? -3.633 -43.031 -26.75 1 93.62 581 GLU B CA 1
ATOM 11545 C C . GLU B 1 581 ? -2.248 -42.438 -26.531 1 93.62 581 GLU B C 1
ATOM 11547 O O . GLU B 1 581 ? -2.107 -41.406 -25.828 1 93.62 581 GLU B O 1
ATOM 11552 N N . GLU B 1 582 ? -1.208 -43.062 -27.047 1 94.44 582 GLU B N 1
ATOM 11553 C CA . GLU B 1 582 ? 0.164 -42.562 -26.969 1 94.44 582 GLU B CA 1
ATOM 11554 C C . GLU B 1 582 ? 0.829 -42.562 -28.344 1 94.44 582 GLU B C 1
ATOM 11556 O O . GLU B 1 582 ? 0.846 -43.594 -29.031 1 94.44 582 GLU B O 1
ATOM 11561 N N . THR B 1 583 ? 1.337 -41.406 -28.781 1 94.12 583 THR B N 1
ATOM 11562 C CA . THR B 1 583 ? 2.062 -41.281 -30.031 1 94.12 583 THR B CA 1
ATOM 11563 C C . THR B 1 583 ? 3.498 -40.812 -29.781 1 94.12 583 THR B C 1
ATOM 11565 O O . THR B 1 583 ? 3.725 -39.781 -29.188 1 94.12 583 THR B O 1
ATOM 11568 N N . VAL B 1 584 ? 4.465 -41.594 -30.172 1 93.56 584 VAL B N 1
ATOM 11569 C CA . VAL B 1 584 ? 5.883 -41.25 -30.125 1 93.56 584 VAL B CA 1
ATOM 11570 C C . VAL B 1 584 ? 6.418 -41.062 -31.531 1 93.56 584 VAL B C 1
ATOM 11572 O O . VAL B 1 584 ? 6.41 -41.969 -32.344 1 93.56 584 VAL B O 1
ATOM 11575 N N . GLU B 1 585 ? 6.898 -39.938 -31.875 1 92 585 GLU B N 1
ATOM 11576 C CA . GLU B 1 585 ? 7.227 -39.562 -33.25 1 92 585 GLU B CA 1
ATOM 11577 C C . GLU B 1 585 ? 8.547 -40.219 -33.688 1 92 585 GLU B C 1
ATOM 11579 O O . GLU B 1 585 ? 8.781 -40.438 -34.875 1 92 585 GLU B O 1
ATOM 11584 N N . ALA B 1 586 ? 9.43 -40.562 -32.656 1 95 586 ALA B N 1
ATOM 11585 C CA . ALA B 1 586 ? 10.711 -41.188 -33.031 1 95 586 ALA B CA 1
ATOM 11586 C C . ALA B 1 586 ? 10.828 -42.594 -32.438 1 95 586 ALA B C 1
ATOM 11588 O O . ALA B 1 586 ? 10.148 -43.5 -32.875 1 95 586 ALA B O 1
ATOM 11589 N N . ASN B 1 587 ? 11.734 -42.719 -31.266 1 89.69 587 ASN B N 1
ATOM 11590 C CA . ASN B 1 587 ? 11.961 -44.062 -30.719 1 89.69 587 ASN B CA 1
ATOM 11591 C C . ASN B 1 587 ? 11.312 -44.219 -29.344 1 89.69 587 ASN B C 1
ATOM 11593 O O . ASN B 1 587 ? 11.227 -43.25 -28.578 1 89.69 587 ASN B O 1
ATOM 11597 N N . SER B 1 588 ? 10.805 -45.438 -29.156 1 93.88 588 SER B N 1
ATOM 11598 C CA . SER B 1 588 ? 10.32 -45.844 -27.828 1 93.88 588 SER B CA 1
ATOM 11599 C C . SER B 1 588 ? 11.094 -47.031 -27.281 1 93.88 588 SER B C 1
ATOM 11601 O O . SER B 1 588 ? 11.125 -48.094 -27.906 1 93.88 588 SER B O 1
ATOM 11603 N N . ILE B 1 589 ? 11.734 -46.781 -26.219 1 91.62 589 ILE B N 1
ATOM 11604 C CA . ILE B 1 589 ? 12.516 -47.844 -25.578 1 91.62 589 ILE B CA 1
ATOM 11605 C C . ILE B 1 589 ? 11.914 -48.156 -24.203 1 91.62 589 ILE B C 1
ATOM 11607 O O . ILE B 1 589 ? 11.773 -47.281 -23.359 1 91.62 589 ILE B O 1
ATOM 11611 N N . LEU B 1 590 ? 11.492 -49.438 -24 1 93.94 590 LEU B N 1
ATOM 11612 C CA . LEU B 1 590 ? 11.023 -49.938 -22.719 1 93.94 590 LEU B CA 1
ATOM 11613 C C . LEU B 1 590 ? 11.953 -51 -22.172 1 93.94 590 LEU B C 1
ATOM 11615 O O . LEU B 1 590 ? 12.188 -52.031 -22.844 1 93.94 590 LEU B O 1
ATOM 11619 N N . THR B 1 591 ? 12.531 -50.75 -21 1 92.38 591 THR B N 1
ATOM 11620 C CA . THR B 1 591 ? 13.336 -51.75 -20.297 1 92.38 591 THR B CA 1
ATOM 11621 C C . THR B 1 591 ? 12.664 -52.156 -18.984 1 92.38 591 THR B C 1
ATOM 11623 O O . THR B 1 591 ? 12.391 -51.312 -18.125 1 92.38 591 THR B O 1
ATOM 11626 N N . VAL B 1 592 ? 12.375 -53.438 -18.859 1 92.88 592 VAL B N 1
ATOM 11627 C CA . VAL B 1 592 ? 11.828 -54 -17.641 1 92.88 592 VAL B CA 1
ATOM 11628 C C . VAL B 1 592 ? 12.797 -55.031 -17.062 1 92.88 592 VAL B C 1
ATOM 11630 O O . VAL B 1 592 ? 13.078 -56.031 -17.703 1 92.88 592 VAL B O 1
ATOM 11633 N N . ASN B 1 593 ? 13.266 -54.875 -15.883 1 92.56 593 ASN B N 1
ATOM 11634 C CA . ASN B 1 593 ? 14.359 -55.688 -15.352 1 92.56 593 ASN B CA 1
ATOM 11635 C C . ASN B 1 593 ? 13.859 -56.969 -14.727 1 92.56 593 ASN B C 1
ATOM 11637 O O . ASN B 1 593 ? 14.641 -57.906 -14.484 1 92.56 593 ASN B O 1
ATOM 11641 N N . LYS B 1 594 ? 12.477 -57.062 -14.508 1 95.38 594 LYS B N 1
ATOM 11642 C CA . LYS B 1 594 ? 11.906 -58.312 -14.062 1 95.38 594 LYS B CA 1
ATOM 11643 C C . LYS B 1 594 ? 10.812 -58.812 -15.008 1 95.38 594 LYS B C 1
ATOM 11645 O O . LYS B 1 594 ? 11.062 -59.031 -16.203 1 95.38 594 LYS B O 1
ATOM 11650 N N . ASP B 1 595 ? 9.508 -58.906 -14.477 1 90.88 595 ASP B N 1
ATOM 11651 C CA . ASP B 1 595 ? 8.461 -59.469 -15.328 1 90.88 595 ASP B CA 1
ATOM 11652 C C . ASP B 1 595 ? 7.66 -58.375 -16.016 1 90.88 595 ASP B C 1
ATOM 11654 O O . ASP B 1 595 ? 7.383 -57.312 -15.422 1 90.88 595 ASP B O 1
ATOM 11658 N N . TYR B 1 596 ? 7.391 -58.594 -17.359 1 93.69 596 TYR B N 1
ATOM 11659 C CA . TYR B 1 596 ? 6.441 -57.781 -18.094 1 93.69 596 TYR B CA 1
ATOM 11660 C C . TYR B 1 596 ? 5.191 -58.562 -18.453 1 93.69 596 TYR B C 1
ATOM 11662 O O . TYR B 1 596 ? 5.254 -59.531 -19.219 1 93.69 596 TYR B O 1
ATOM 11670 N N . THR B 1 597 ? 4.121 -58.156 -17.797 1 92.69 597 THR B N 1
ATOM 11671 C CA . THR B 1 597 ? 2.867 -58.875 -18 1 92.69 597 THR B CA 1
ATOM 11672 C C . THR B 1 597 ? 1.855 -58 -18.719 1 92.69 597 THR B C 1
ATOM 11674 O O . THR B 1 597 ? 1.592 -56.875 -18.312 1 92.69 597 THR B O 1
ATOM 11677 N N . GLN B 1 598 ? 1.295 -58.5 -19.906 1 93.19 598 GLN B N 1
ATOM 11678 C CA . GLN B 1 598 ? 0.2 -57.844 -20.609 1 93.19 598 GLN B CA 1
ATOM 11679 C C . GLN B 1 598 ? -1.066 -58.719 -20.578 1 93.19 598 GLN B C 1
ATOM 11681 O O . GLN B 1 598 ? -1.085 -59.812 -21.109 1 93.19 598 GLN B O 1
ATOM 11686 N N . ASN B 1 599 ? -2.1 -58.188 -19.938 1 92.38 599 ASN B N 1
ATOM 11687 C CA . ASN B 1 599 ? -3.416 -58.812 -19.922 1 92.38 599 ASN B CA 1
ATOM 11688 C C . ASN B 1 599 ? -4.414 -58.062 -20.781 1 92.38 599 ASN B C 1
ATOM 11690 O O . ASN B 1 599 ? -4.934 -57 -20.375 1 92.38 599 ASN B O 1
ATOM 11694 N N . ILE B 1 600 ? -4.699 -58.562 -21.969 1 92 600 ILE B N 1
ATOM 11695 C CA . ILE B 1 600 ? -5.609 -57.906 -22.922 1 92 600 ILE B CA 1
ATOM 11696 C C . ILE B 1 600 ? -6.898 -58.719 -23.016 1 92 600 ILE B C 1
ATOM 11698 O O . ILE B 1 600 ? -6.875 -59.906 -23.391 1 92 600 ILE B O 1
ATOM 11702 N N . LYS B 1 601 ? -8 -58.188 -22.719 1 89.12 601 LYS B N 1
ATOM 11703 C CA . LYS B 1 601 ? -9.25 -58.938 -22.594 1 89.12 601 LYS B CA 1
ATOM 11704 C C . LYS B 1 601 ? -9.906 -59.156 -23.953 1 89.12 601 LYS B C 1
ATOM 11706 O O . LYS B 1 601 ? -10.711 -60.062 -24.125 1 89.12 601 LYS B O 1
ATOM 11711 N N . GLU B 1 602 ? -9.594 -58.25 -24.938 1 91.81 602 GLU B N 1
ATOM 11712 C CA . GLU B 1 602 ? -10.18 -58.438 -26.266 1 91.81 602 GLU B CA 1
ATOM 11713 C C . GLU B 1 602 ? -9.102 -58.719 -27.312 1 91.81 602 GLU B C 1
ATOM 11715 O O . GLU B 1 602 ? -8.43 -59.75 -27.266 1 91.81 602 GLU B O 1
ATOM 11720 N N . ASN B 1 603 ? -8.82 -57.562 -28.234 1 85.94 603 ASN B N 1
ATOM 11721 C CA . ASN B 1 603 ? -7.883 -57.844 -29.312 1 85.94 603 ASN B CA 1
ATOM 11722 C C . ASN B 1 603 ? -6.543 -57.156 -29.094 1 85.94 603 ASN B C 1
ATOM 11724 O O . ASN B 1 603 ? -6.5 -56.031 -28.578 1 85.94 603 ASN B O 1
ATOM 11728 N N . GLN B 1 604 ? -5.43 -57.906 -29.375 1 90.81 604 GLN B N 1
ATOM 11729 C CA . GLN B 1 604 ? -4.113 -57.281 -29.516 1 90.81 604 GLN B CA 1
ATOM 11730 C C . GLN B 1 604 ? -3.701 -57.219 -30.984 1 90.81 604 GLN B C 1
ATOM 11732 O O . GLN B 1 604 ? -3.58 -58.219 -31.656 1 90.81 604 GLN B O 1
ATOM 11737 N N . ILE B 1 605 ? -3.637 -56 -31.469 1 86.56 605 ILE B N 1
ATOM 11738 C CA . ILE B 1 605 ? -3.248 -55.781 -32.844 1 86.56 605 ILE B CA 1
ATOM 11739 C C . ILE B 1 605 ? -1.869 -55.125 -32.906 1 86.56 605 ILE B C 1
ATOM 11741 O O . ILE B 1 605 ? -1.659 -54.062 -32.312 1 86.56 605 ILE B O 1
ATOM 11745 N N . ASN B 1 606 ? -0.859 -55.906 -33.469 1 91.25 606 ASN B N 1
ATOM 11746 C CA . ASN B 1 606 ? 0.499 -55.375 -33.625 1 91.25 606 ASN B CA 1
ATOM 11747 C C . ASN B 1 606 ? 0.882 -55.281 -35.094 1 91.25 606 ASN B C 1
ATOM 11749 O O . ASN B 1 606 ? 0.979 -56.281 -35.781 1 91.25 606 ASN B O 1
ATOM 11753 N N . THR B 1 607 ? 0.998 -54 -35.594 1 86.31 607 THR B N 1
ATOM 11754 C CA . THR B 1 607 ? 1.425 -53.75 -36.969 1 86.31 607 THR B CA 1
ATOM 11755 C C . THR B 1 607 ? 2.826 -53.156 -37 1 86.31 607 THR B C 1
ATOM 11757 O O . THR B 1 607 ? 3.072 -52.094 -36.375 1 86.31 607 THR B O 1
ATOM 11760 N N . VAL B 1 608 ? 3.766 -53.781 -37.625 1 88.62 608 VAL B N 1
ATOM 11761 C CA . VAL B 1 608 ? 5.137 -53.312 -37.781 1 88.62 608 VAL B CA 1
ATOM 11762 C C . VAL B 1 608 ? 5.434 -53.125 -39.281 1 88.62 608 VAL B C 1
ATOM 11764 O O . VAL B 1 608 ? 5.273 -54.062 -40.062 1 88.62 608 VAL B O 1
ATOM 11767 N N . GLU B 1 609 ? 5.797 -52.031 -39.719 1 83.94 609 GLU B N 1
ATOM 11768 C CA . GLU B 1 609 ? 5.949 -51.719 -41.156 1 83.94 609 GLU B CA 1
ATOM 11769 C C . GLU B 1 609 ? 7.25 -52.281 -41.688 1 83.94 609 GLU B C 1
ATOM 11771 O O . GLU B 1 609 ? 7.32 -52.656 -42.875 1 83.94 609 GLU B O 1
ATOM 11776 N N . LYS B 1 610 ? 8.297 -52.344 -40.875 1 85.88 610 LYS B N 1
ATOM 11777 C CA . LYS B 1 610 ? 9.555 -52.844 -41.406 1 85.88 610 LYS B CA 1
ATOM 11778 C C . LYS B 1 610 ? 9.844 -54.25 -40.844 1 85.88 610 LYS B C 1
ATOM 11780 O O . LYS B 1 610 ? 9.258 -55.25 -41.281 1 85.88 610 LYS B O 1
ATOM 11785 N N . GLU B 1 611 ? 10.75 -54.25 -39.625 1 77.38 611 GLU B N 1
ATOM 11786 C CA . GLU B 1 611 ? 11.141 -55.562 -39.125 1 77.38 611 GLU B CA 1
ATOM 11787 C C . GLU B 1 611 ? 10.711 -55.75 -37.688 1 77.38 611 GLU B C 1
ATOM 11789 O O . GLU B 1 611 ? 10.742 -54.781 -36.906 1 77.38 611 GLU B O 1
ATOM 11794 N N . LYS B 1 612 ? 10.172 -56.969 -37.312 1 87.44 612 LYS B N 1
ATOM 11795 C CA . LYS B 1 612 ? 9.969 -57.375 -35.938 1 87.44 612 LYS B CA 1
ATOM 11796 C C . LYS B 1 612 ? 10.977 -58.469 -35.531 1 87.44 612 LYS B C 1
ATOM 11798 O O . LYS B 1 612 ? 11.023 -59.531 -36.125 1 87.44 612 LYS B O 1
ATOM 11803 N N . LEU B 1 613 ? 11.852 -58.031 -34.625 1 78.75 613 LEU B N 1
ATOM 11804 C CA . LEU B 1 613 ? 12.859 -58.969 -34.125 1 78.75 613 LEU B CA 1
ATOM 11805 C C . LEU B 1 613 ? 12.547 -59.344 -32.688 1 78.75 613 LEU B C 1
ATOM 11807 O O . LEU B 1 613 ? 12.414 -58.5 -31.812 1 78.75 613 LEU B O 1
ATOM 11811 N N . THR B 1 614 ? 12.25 -60.719 -32.438 1 87.69 614 THR B N 1
ATOM 11812 C CA . THR B 1 614 ? 12.039 -61.25 -31.078 1 87.69 614 THR B CA 1
ATOM 11813 C C . THR B 1 614 ? 13.133 -62.219 -30.703 1 87.69 614 THR B C 1
ATOM 11815 O O . THR B 1 614 ? 13.305 -63.25 -31.375 1 87.69 614 THR B O 1
ATOM 11818 N N . THR B 1 615 ? 13.93 -61.844 -29.688 1 80.88 615 THR B N 1
ATOM 11819 C CA . THR B 1 615 ? 14.969 -62.719 -29.156 1 80.88 615 THR B CA 1
ATOM 11820 C C . THR B 1 615 ? 14.625 -63.156 -27.734 1 80.88 615 THR B C 1
ATOM 11822 O O . THR B 1 615 ? 14.445 -62.344 -26.844 1 80.88 615 THR B O 1
ATOM 11825 N N . VAL B 1 616 ? 14.391 -64.438 -27.516 1 84.31 616 VAL B N 1
ATOM 11826 C CA . VAL B 1 616 ? 14.141 -65.062 -26.188 1 84.31 616 VAL B CA 1
ATOM 11827 C C . VAL B 1 616 ? 15.305 -65.938 -25.797 1 84.31 616 VAL B C 1
ATOM 11829 O O . VAL B 1 616 ? 15.633 -66.875 -26.516 1 84.31 616 VAL B O 1
ATOM 11832 N N . LYS B 1 617 ? 15.938 -65.688 -24.75 1 80.5 617 LYS B N 1
ATOM 11833 C CA . LYS B 1 617 ? 17.156 -66.375 -24.391 1 80.5 617 LYS B CA 1
ATOM 11834 C C . LYS B 1 617 ? 16.844 -67.75 -23.859 1 80.5 617 LYS B C 1
ATOM 11836 O O . LYS B 1 617 ? 17.641 -68.688 -24 1 80.5 617 LYS B O 1
ATOM 11841 N N . GLU B 1 618 ? 15.68 -67.875 -23.234 1 83.75 618 GLU B N 1
ATOM 11842 C CA . GLU B 1 618 ? 15.297 -69.188 -22.719 1 83.75 618 GLU B CA 1
ATOM 11843 C C . GLU B 1 618 ? 14.133 -69.812 -23.5 1 83.75 618 GLU B C 1
ATOM 11845 O O . GLU B 1 618 ? 14.188 -69.875 -24.734 1 83.75 618 GLU B O 1
ATOM 11850 N N . ASP B 1 619 ? 12.938 -69.938 -22.672 1 68.62 619 ASP B N 1
ATOM 11851 C CA . ASP B 1 619 ? 11.836 -70.625 -23.344 1 68.62 619 ASP B CA 1
ATOM 11852 C C . ASP B 1 619 ? 10.867 -69.625 -23.984 1 68.62 619 ASP B C 1
ATOM 11854 O O . ASP B 1 619 ? 10.609 -68.562 -23.422 1 68.62 619 ASP B O 1
ATOM 11858 N N . TYR B 1 620 ? 10.359 -69.938 -25.234 1 81.94 620 TYR B N 1
ATOM 11859 C CA . TYR B 1 620 ? 9.273 -69.25 -25.906 1 81.94 620 TYR B CA 1
ATOM 11860 C C . TYR B 1 620 ? 8.07 -70.125 -26.109 1 81.94 620 TYR B C 1
ATOM 11862 O O . TYR B 1 620 ? 8.148 -71.125 -26.844 1 81.94 620 TYR B O 1
ATOM 11870 N N . GLU B 1 621 ? 7.043 -69.875 -25.328 1 70.38 621 GLU B N 1
ATOM 11871 C CA . GLU B 1 621 ? 5.836 -70.688 -25.391 1 70.38 621 GLU B CA 1
ATOM 11872 C C . GLU B 1 621 ? 4.664 -69.938 -25.984 1 70.38 621 GLU B C 1
ATOM 11874 O O . GLU B 1 621 ? 4.41 -68.812 -25.578 1 70.38 621 GLU B O 1
ATOM 11879 N N . ILE B 1 622 ? 3.908 -70.5 -27.062 1 81.31 622 ILE B N 1
ATOM 11880 C CA . ILE B 1 622 ? 2.693 -69.938 -27.641 1 81.31 622 ILE B CA 1
ATOM 11881 C C . ILE B 1 622 ? 1.521 -70.875 -27.406 1 81.31 622 ILE B C 1
ATOM 11883 O O . ILE B 1 622 ? 1.54 -72 -27.875 1 81.31 622 ILE B O 1
ATOM 11887 N N . HIS B 1 623 ? 0.515 -70.438 -26.688 1 71.44 623 HIS B N 1
ATOM 11888 C CA . HIS B 1 623 ? -0.732 -71.188 -26.484 1 71.44 623 HIS B CA 1
ATOM 11889 C C . HIS B 1 623 ? -1.896 -70.5 -27.188 1 71.44 623 HIS B C 1
ATOM 11891 O O . HIS B 1 623 ? -2.381 -69.438 -26.734 1 71.44 623 HIS B O 1
ATOM 11897 N N . ALA B 1 624 ? -2.32 -71 -28.375 1 77.25 624 ALA B N 1
ATOM 11898 C CA . ALA B 1 624 ? -3.547 -70.562 -29.031 1 77.25 624 ALA B CA 1
ATOM 11899 C C . ALA B 1 624 ? -4.684 -71.562 -28.766 1 77.25 624 ALA B C 1
ATOM 11901 O O . ALA B 1 624 ? -4.637 -72.688 -29.219 1 77.25 624 ALA B O 1
ATOM 11902 N N . LEU B 1 625 ? -5.648 -71.188 -28.125 1 69.31 625 LEU B N 1
ATOM 11903 C CA . LEU B 1 625 ? -6.672 -72.125 -27.672 1 69.31 625 LEU B CA 1
ATOM 11904 C C . LEU B 1 625 ? -7.668 -72.438 -28.797 1 69.31 625 LEU B C 1
ATOM 11906 O O . LEU B 1 625 ? -8.406 -73.438 -28.734 1 69.31 625 LEU B O 1
ATOM 11910 N N . LYS B 1 626 ? -7.684 -71.562 -29.859 1 74.94 626 LYS B N 1
ATOM 11911 C CA . LYS B 1 626 ? -8.492 -71.875 -31.031 1 74.94 626 LYS B CA 1
ATOM 11912 C C . LYS B 1 626 ? -7.617 -72.125 -32.281 1 74.94 626 LYS B C 1
ATOM 11914 O O . LYS B 1 626 ? -6.945 -73.125 -32.375 1 74.94 626 LYS B O 1
ATOM 11919 N N . ASP B 1 627 ? -7.652 -70.938 -33.219 1 59.69 627 ASP B N 1
ATOM 11920 C CA . ASP B 1 627 ? -6.91 -71.125 -34.438 1 59.69 627 ASP B CA 1
ATOM 11921 C C . ASP B 1 627 ? -5.582 -70.375 -34.406 1 59.69 627 ASP B C 1
ATOM 11923 O O . ASP B 1 627 ? -5.504 -69.25 -33.844 1 59.69 627 ASP B O 1
ATOM 11927 N N . LEU B 1 628 ? -4.355 -70.938 -34.812 1 77.06 628 LEU B N 1
ATOM 11928 C CA . LEU B 1 628 ? -3.094 -70.25 -35.125 1 77.06 628 LEU B CA 1
ATOM 11929 C C . LEU B 1 628 ? -2.895 -70.188 -36.625 1 77.06 628 LEU B C 1
ATOM 11931 O O . LEU B 1 628 ? -2.67 -71.188 -37.312 1 77.06 628 LEU B O 1
ATOM 11935 N N . ASN B 1 629 ? -3.129 -69.062 -37.219 1 63.19 629 ASN B N 1
ATOM 11936 C CA . ASN B 1 629 ? -2.951 -68.812 -38.656 1 63.19 629 ASN B CA 1
ATOM 11937 C C . ASN B 1 629 ? -1.648 -68.062 -38.938 1 63.19 629 ASN B C 1
ATOM 11939 O O . ASN B 1 629 ? -1.396 -67 -38.344 1 63.19 629 ASN B O 1
ATOM 11943 N N . THR B 1 630 ? -0.647 -68.625 -39.688 1 70 630 THR B N 1
ATOM 11944 C CA . THR B 1 630 ? 0.585 -68 -40.156 1 70 630 THR B CA 1
ATOM 11945 C C . THR B 1 630 ? 0.552 -67.75 -41.656 1 70 630 THR B C 1
ATOM 11947 O O . THR B 1 630 ? 0.521 -68.688 -42.438 1 70 630 THR B O 1
ATOM 11950 N N . ILE B 1 631 ? 0.463 -66.562 -42.125 1 61.38 631 ILE B N 1
ATOM 11951 C CA . ILE B 1 631 ? 0.447 -66.188 -43.531 1 61.38 631 ILE B CA 1
ATOM 11952 C C . ILE B 1 631 ? 1.761 -65.5 -43.906 1 61.38 631 ILE B C 1
ATOM 11954 O O . ILE B 1 631 ? 2.104 -64.438 -43.312 1 61.38 631 ILE B O 1
ATOM 11958 N N . VAL B 1 632 ? 2.621 -66.062 -44.719 1 60.75 632 VAL B N 1
ATOM 11959 C CA . VAL B 1 632 ? 3.889 -65.5 -45.188 1 60.75 632 VAL B CA 1
ATOM 11960 C C . VAL B 1 632 ? 3.832 -65.312 -46.719 1 60.75 632 VAL B C 1
ATOM 11962 O O . VAL B 1 632 ? 3.518 -66.25 -47.469 1 60.75 632 VAL B O 1
ATOM 11965 N N . LYS B 1 633 ? 4.055 -64.188 -47.188 1 59.62 633 LYS B N 1
ATOM 11966 C CA . LYS B 1 633 ? 3.9 -63.875 -48.594 1 59.62 633 LYS B CA 1
ATOM 11967 C C . LYS B 1 633 ? 5.121 -64.312 -49.406 1 59.62 633 LYS B C 1
ATOM 11969 O O . LYS B 1 633 ? 5 -64.75 -50.562 1 59.62 633 LYS B O 1
ATOM 11974 N N . ASN B 1 634 ? 6.309 -64.25 -48.844 1 63.88 634 ASN B N 1
ATOM 11975 C CA . ASN B 1 634 ? 7.5 -64.625 -49.594 1 63.88 634 ASN B CA 1
ATOM 11976 C C . ASN B 1 634 ? 8.062 -66 -49.125 1 63.88 634 ASN B C 1
ATOM 11978 O O . ASN B 1 634 ? 7.535 -67.062 -49.469 1 63.88 634 ASN B O 1
ATOM 11982 N N . ASP B 1 635 ? 9.234 -65.875 -48.094 1 50.88 635 ASP B N 1
ATOM 11983 C CA . ASP B 1 635 ? 9.914 -67.125 -47.719 1 50.88 635 ASP B CA 1
ATOM 11984 C C . ASP B 1 635 ? 9.766 -67.375 -46.219 1 50.88 635 ASP B C 1
ATOM 11986 O O . ASP B 1 635 ? 9.695 -66.438 -45.438 1 50.88 635 ASP B O 1
ATOM 11990 N N . ILE B 1 636 ? 9.562 -68.625 -45.719 1 63.38 636 ILE B N 1
ATOM 11991 C CA . ILE B 1 636 ? 9.703 -69.125 -44.344 1 63.38 636 ILE B CA 1
ATOM 11992 C C . ILE B 1 636 ? 11.047 -69.812 -44.188 1 63.38 636 ILE B C 1
ATOM 11994 O O . ILE B 1 636 ? 11.352 -70.75 -44.906 1 63.38 636 ILE B O 1
ATOM 11998 N N . LYS B 1 637 ? 11.914 -69.312 -43.562 1 56.5 637 LYS B N 1
ATOM 11999 C CA . LYS B 1 637 ? 13.18 -69.938 -43.219 1 56.5 637 LYS B CA 1
ATOM 12000 C C . LYS B 1 637 ? 13.227 -70.375 -41.75 1 56.5 637 LYS B C 1
ATOM 12002 O O . LYS B 1 637 ? 13.016 -69.562 -40.875 1 56.5 637 LYS B O 1
ATOM 12007 N N . THR B 1 638 ? 13.422 -71.688 -41.469 1 62.22 638 THR B N 1
ATOM 12008 C CA . THR B 1 638 ? 13.586 -72.25 -40.125 1 62.22 638 THR B CA 1
ATOM 12009 C C . THR B 1 638 ? 14.977 -72.812 -39.969 1 62.22 638 THR B C 1
ATOM 12011 O O . THR B 1 638 ? 15.352 -73.75 -40.688 1 62.22 638 THR B O 1
ATOM 12014 N N . ILE B 1 639 ? 15.867 -72.25 -39.281 1 54.69 639 ILE B N 1
ATOM 12015 C CA . ILE B 1 639 ? 17.203 -72.75 -38.969 1 54.69 639 ILE B CA 1
ATOM 12016 C C . ILE B 1 639 ? 17.219 -73.25 -37.531 1 54.69 639 ILE B C 1
ATOM 12018 O O . ILE B 1 639 ? 16.969 -72.5 -36.594 1 54.69 639 ILE B O 1
ATOM 12022 N N . VAL B 1 640 ? 17.406 -74.688 -37.438 1 54.34 640 VAL B N 1
ATOM 12023 C CA . VAL B 1 640 ? 17.547 -75.375 -36.156 1 54.34 640 VAL B CA 1
ATOM 12024 C C . VAL B 1 640 ? 18.953 -75.938 -36.031 1 54.34 640 VAL B C 1
ATOM 12026 O O . VAL B 1 640 ? 19.406 -76.688 -36.906 1 54.34 640 VAL B O 1
ATOM 12029 N N . GLU B 1 641 ? 19.672 -75.625 -35.219 1 54.81 641 GLU B N 1
ATOM 12030 C CA . GLU B 1 641 ? 21.062 -76 -35.125 1 54.81 641 GLU B CA 1
ATOM 12031 C C . GLU B 1 641 ? 21.188 -77.438 -34.594 1 54.81 641 GLU B C 1
ATOM 12033 O O . GLU B 1 641 ? 22.109 -78.188 -34.938 1 54.81 641 GLU B O 1
ATOM 12038 N N . ASN B 1 642 ? 20.234 -78 -33.75 1 56.44 642 ASN B N 1
ATOM 12039 C CA . ASN B 1 642 ? 20.344 -79.312 -33.219 1 56.44 642 ASN B CA 1
ATOM 12040 C C . ASN B 1 642 ? 19.219 -80.25 -33.688 1 56.44 642 ASN B C 1
ATOM 12042 O O . ASN B 1 642 ? 19.156 -80.562 -34.875 1 56.44 642 ASN B O 1
ATOM 12046 N N . ASP B 1 643 ? 18.203 -80.625 -32.719 1 40.53 643 ASP B N 1
ATOM 12047 C CA . ASP B 1 643 ? 17.219 -81.625 -33.125 1 40.53 643 ASP B CA 1
ATOM 12048 C C . ASP B 1 643 ? 15.828 -81.062 -33.281 1 40.53 643 ASP B C 1
ATOM 12050 O O . ASP B 1 643 ? 15.492 -80.062 -32.594 1 40.53 643 ASP B O 1
ATOM 12054 N N . VAL B 1 644 ? 15.109 -81.312 -34.312 1 51.47 644 VAL B N 1
ATOM 12055 C CA . VAL B 1 644 ? 13.672 -81.062 -34.469 1 51.47 644 VAL B CA 1
ATOM 12056 C C . VAL B 1 644 ? 12.922 -82.375 -34.062 1 51.47 644 VAL B C 1
ATOM 12058 O O . VAL B 1 644 ? 13.172 -83.438 -34.625 1 51.47 644 VAL B O 1
ATOM 12061 N N . THR B 1 645 ? 12.484 -82.375 -32.969 1 46.44 645 THR B N 1
ATOM 12062 C CA . THR B 1 645 ? 11.656 -83.562 -32.594 1 46.44 645 THR B CA 1
ATOM 12063 C C . THR B 1 645 ? 10.172 -83.188 -32.781 1 46.44 645 THR B C 1
ATOM 12065 O O . THR B 1 645 ? 9.688 -82.188 -32.219 1 46.44 645 THR B O 1
ATOM 12068 N N . THR B 1 646 ? 9.617 -83.875 -33.625 1 49.5 646 THR B N 1
ATOM 12069 C CA . THR B 1 646 ? 8.172 -83.812 -33.812 1 49.5 646 THR B CA 1
ATOM 12070 C C . THR B 1 646 ? 7.508 -85.062 -33.25 1 49.5 646 THR B C 1
ATOM 12072 O O . THR B 1 646 ? 7.781 -86.188 -33.719 1 49.5 646 THR B O 1
ATOM 12075 N N . SER B 1 647 ? 6.922 -85.125 -32.031 1 44.44 647 SER B N 1
ATOM 12076 C CA . SER B 1 647 ? 6.195 -86.25 -31.484 1 44.44 647 SER B CA 1
ATOM 12077 C C . SER B 1 647 ? 4.691 -86.062 -31.656 1 44.44 647 SER B C 1
ATOM 12079 O O . SER B 1 647 ? 4.125 -85.062 -31.219 1 44.44 647 SER B O 1
ATOM 12081 N N . ILE B 1 648 ? 4.172 -86.938 -32.406 1 46.16 648 ILE B N 1
ATOM 12082 C CA . ILE B 1 648 ? 2.73 -87.062 -32.594 1 46.16 648 ILE B CA 1
ATOM 12083 C C . ILE B 1 648 ? 2.197 -88.312 -31.906 1 46.16 648 ILE B C 1
ATOM 12085 O O . ILE B 1 648 ? 2.59 -89.438 -32.25 1 46.16 648 ILE B O 1
ATOM 12089 N N . LYS B 1 649 ? 1.57 -88.188 -30.906 1 47.31 649 LYS B N 1
ATOM 12090 C CA . LYS B 1 649 ? 1.167 -89.375 -30.109 1 47.31 649 LYS B CA 1
ATOM 12091 C C . LYS B 1 649 ? 0.052 -90.125 -30.812 1 47.31 649 LYS B C 1
ATOM 12093 O O . LYS B 1 649 ? -0.061 -91.312 -30.641 1 47.31 649 LYS B O 1
ATOM 12098 N N . ASN B 1 650 ? -0.771 -89.5 -31.547 1 48 650 ASN B N 1
ATOM 12099 C CA . ASN B 1 650 ? -1.846 -90.25 -32.219 1 48 650 ASN B CA 1
ATOM 12100 C C . ASN B 1 650 ? -1.701 -90.188 -33.719 1 48 650 ASN B C 1
ATOM 12102 O O . ASN B 1 650 ? -0.712 -90.688 -34.281 1 48 650 ASN B O 1
ATOM 12106 N N . ILE B 1 651 ? -2.727 -89.75 -34.344 1 41.44 651 ILE B N 1
ATOM 12107 C CA . ILE B 1 651 ? -2.793 -89.875 -35.812 1 41.44 651 ILE B CA 1
ATOM 12108 C C . ILE B 1 651 ? -2.285 -88.562 -36.469 1 41.44 651 ILE B C 1
ATOM 12110 O O . ILE B 1 651 ? -2.605 -87.5 -36 1 41.44 651 ILE B O 1
ATOM 12114 N N . LEU B 1 652 ? -1.297 -88.625 -37.281 1 51.88 652 LEU B N 1
ATOM 12115 C CA . LEU B 1 652 ? -0.992 -87.562 -38.25 1 51.88 652 LEU B CA 1
ATOM 12116 C C . LEU B 1 652 ? -1.732 -87.875 -39.562 1 51.88 652 LEU B C 1
ATOM 12118 O O . LEU B 1 652 ? -1.432 -88.812 -40.281 1 51.88 652 LEU B O 1
ATOM 12122 N N . LEU B 1 653 ? -2.879 -87.312 -39.625 1 47.41 653 LEU B N 1
ATOM 12123 C CA . LEU B 1 653 ? -3.615 -87.438 -40.875 1 47.41 653 LEU B CA 1
ATOM 12124 C C . LEU B 1 653 ? -3.264 -86.312 -41.844 1 47.41 653 LEU B C 1
ATOM 12126 O O . LEU B 1 653 ? -3.373 -85.125 -41.5 1 47.41 653 LEU B O 1
ATOM 12130 N N . LYS B 1 654 ? -2.707 -86.688 -42.875 1 54.53 654 LYS B N 1
ATOM 12131 C CA . LYS B 1 654 ? -2.508 -85.812 -44 1 54.53 654 LYS B CA 1
ATOM 12132 C C . LYS B 1 654 ? -3.518 -86.062 -45.125 1 54.53 654 LYS B C 1
ATOM 12134 O O . LYS B 1 654 ? -3.518 -87.125 -45.719 1 54.53 654 LYS B O 1
ATOM 12139 N N . TYR B 1 655 ? -4.594 -85.25 -45.219 1 50.84 655 TYR B N 1
ATOM 12140 C CA . TYR B 1 655 ? -5.625 -85.438 -46.25 1 50.84 655 TYR B CA 1
ATOM 12141 C C . TYR B 1 655 ? -5.488 -84.375 -47.312 1 50.84 655 TYR B C 1
ATOM 12143 O O . TYR B 1 655 ? -5.543 -83.188 -47.031 1 50.84 655 TYR B O 1
ATOM 12151 N N . VAL B 1 656 ? -5.215 -84.875 -48.5 1 49.03 656 VAL B N 1
ATOM 12152 C CA . VAL B 1 656 ? -5.145 -84.062 -49.688 1 49.03 656 VAL B CA 1
ATOM 12153 C C . VAL B 1 656 ? -6.305 -84.375 -50.625 1 49.03 656 VAL B C 1
ATOM 12155 O O . VAL B 1 656 ? -6.449 -85.5 -51.062 1 49.03 656 VAL B O 1
ATOM 12158 N N . GLU B 1 657 ? -7.207 -83.5 -50.844 1 52.84 657 GLU B N 1
ATOM 12159 C CA . GLU B 1 657 ? -8.406 -83.75 -51.656 1 52.84 657 GLU B CA 1
ATOM 12160 C C . GLU B 1 657 ? -8.055 -83.938 -53.125 1 52.84 657 GLU B C 1
ATOM 12162 O O . GLU B 1 657 ? -8.688 -84.75 -53.812 1 52.84 657 GLU B O 1
ATOM 12167 N N . LYS B 1 658 ? -7.07 -83.25 -53.625 1 58.31 658 LYS B N 1
ATOM 12168 C CA . LYS B 1 658 ? -6.688 -83.375 -55.031 1 58.31 658 LYS B CA 1
ATOM 12169 C C . LYS B 1 658 ? -5.32 -84.062 -55.156 1 58.31 658 LYS B C 1
ATOM 12171 O O . LYS B 1 658 ? -5.109 -85.188 -54.656 1 58.31 658 LYS B O 1
ATOM 12176 N N . ASP B 1 659 ? -4.441 -83.438 -56.031 1 49.66 659 ASP B N 1
ATOM 12177 C CA . ASP B 1 659 ? -3.172 -84.125 -56.312 1 49.66 659 ASP B CA 1
ATOM 12178 C C . ASP B 1 659 ? -2.104 -83.688 -55.281 1 49.66 659 ASP B C 1
ATOM 12180 O O . ASP B 1 659 ? -2.107 -82.562 -54.812 1 49.66 659 ASP B O 1
ATOM 12184 N N . ALA B 1 660 ? -1.402 -84.75 -54.844 1 59.5 660 ALA B N 1
ATOM 12185 C CA . ALA B 1 660 ? -0.158 -84.5 -54.094 1 59.5 660 ALA B CA 1
ATOM 12186 C C . ALA B 1 660 ? 1.052 -84.875 -54.969 1 59.5 660 ALA B C 1
ATOM 12188 O O . ALA B 1 660 ? 1.056 -85.938 -55.625 1 59.5 660 ALA B O 1
ATOM 12189 N N . SER B 1 661 ? 1.863 -83.875 -55.219 1 56.69 661 SER B N 1
ATOM 12190 C CA . SER B 1 661 ? 3.102 -84.188 -55.906 1 56.69 661 SER B CA 1
ATOM 12191 C C . SER B 1 661 ? 4.32 -83.938 -55.031 1 56.69 661 SER B C 1
ATOM 12193 O O . SER B 1 661 ? 4.445 -82.875 -54.438 1 56.69 661 SER B O 1
ATOM 12195 N N . ASP B 1 662 ? 5.023 -85 -54.844 1 57.66 662 ASP B N 1
ATOM 12196 C CA . ASP B 1 662 ? 6.332 -84.938 -54.188 1 57.66 662 ASP B CA 1
ATOM 12197 C C . ASP B 1 662 ? 7.457 -85.125 -55.188 1 57.66 662 ASP B C 1
ATOM 12199 O O . ASP B 1 662 ? 7.539 -86.188 -55.844 1 57.66 662 ASP B O 1
ATOM 12203 N N . LYS B 1 663 ? 8.203 -84.062 -55.5 1 54.62 663 LYS B N 1
ATOM 12204 C CA . LYS B 1 663 ? 9.336 -84.188 -56.406 1 54.62 663 LYS B CA 1
ATOM 12205 C C . LYS B 1 663 ? 10.664 -84.125 -55.656 1 54.62 663 LYS B C 1
ATOM 12207 O O . LYS B 1 663 ? 10.922 -83.125 -54.938 1 54.62 663 LYS B O 1
ATOM 12212 N N . TYR B 1 664 ? 11.312 -85.188 -55.781 1 52.69 664 TYR B N 1
ATOM 12213 C CA . TYR B 1 664 ? 12.664 -85.312 -55.25 1 52.69 664 TYR B CA 1
ATOM 12214 C C . TYR B 1 664 ? 13.695 -85.312 -56.375 1 52.69 664 TYR B C 1
ATOM 12216 O O . TYR B 1 664 ? 13.656 -86.188 -57.25 1 52.69 664 TYR B O 1
ATOM 12224 N N . LEU B 1 665 ? 14.516 -84.375 -56.438 1 54.5 665 LEU B N 1
ATOM 12225 C CA . LEU B 1 665 ? 15.461 -84.25 -57.531 1 54.5 665 LEU B CA 1
ATOM 12226 C C . LEU B 1 665 ? 16.609 -85.25 -57.375 1 54.5 665 LEU B C 1
ATOM 12228 O O . LEU B 1 665 ? 17.25 -85.625 -58.344 1 54.5 665 LEU B O 1
ATOM 12232 N N . GLU B 1 666 ? 16.906 -85.688 -56.156 1 57.28 666 GLU B N 1
ATOM 12233 C CA . GLU B 1 666 ? 17.906 -86.75 -55.938 1 57.28 666 GLU B CA 1
ATOM 12234 C C . GLU B 1 666 ? 17.266 -88 -55.375 1 57.28 666 GLU B C 1
ATOM 12236 O O . GLU B 1 666 ? 16.391 -88.625 -56 1 57.28 666 GLU B O 1
ATOM 12241 N N . SER B 1 667 ? 17.781 -88.375 -54.094 1 50.38 667 SER B N 1
ATOM 12242 C CA . SER B 1 667 ? 17.297 -89.688 -53.594 1 50.38 667 SER B CA 1
ATOM 12243 C C . SER B 1 667 ? 16.219 -89.5 -52.531 1 50.38 667 SER B C 1
ATOM 12245 O O . SER B 1 667 ? 16.234 -88.5 -51.781 1 50.38 667 SER B O 1
ATOM 12247 N N . LEU B 1 668 ? 15.133 -90.312 -52.594 1 58.22 668 LEU B N 1
ATOM 12248 C CA . LEU B 1 668 ? 14.141 -90.5 -51.562 1 58.22 668 LEU B CA 1
ATOM 12249 C C . LEU B 1 668 ? 14.336 -91.875 -50.844 1 58.22 668 LEU B C 1
ATOM 12251 O O . LEU B 1 668 ? 14.305 -92.875 -51.5 1 58.22 668 LEU B O 1
ATOM 12255 N N . PHE B 1 669 ? 14.758 -91.75 -49.656 1 54.53 669 PHE B N 1
ATOM 12256 C CA . PHE B 1 669 ? 14.859 -92.938 -48.875 1 54.53 669 PHE B CA 1
ATOM 12257 C C . PHE B 1 669 ? 13.625 -93.125 -48 1 54.53 669 PHE B C 1
ATOM 12259 O O . PHE B 1 669 ? 13.273 -92.25 -47.219 1 54.53 669 PHE B O 1
ATOM 12266 N N . ILE B 1 670 ? 12.875 -94.188 -48.281 1 56.56 670 ILE B N 1
ATOM 12267 C CA . ILE B 1 670 ? 11.727 -94.562 -47.469 1 56.56 670 ILE B CA 1
ATOM 12268 C C . ILE B 1 670 ? 11.992 -95.875 -46.75 1 56.56 670 ILE B C 1
ATOM 12270 O O . ILE B 1 670 ? 12.203 -96.875 -47.406 1 56.56 670 ILE B O 1
ATOM 12274 N N . GLN B 1 671 ? 12.203 -95.875 -45.5 1 55.78 671 GLN B N 1
ATOM 12275 C CA . GLN B 1 671 ? 12.344 -97.125 -44.719 1 55.78 671 GLN B CA 1
ATOM 12276 C C . GLN B 1 671 ? 11.117 -97.312 -43.844 1 55.78 671 GLN B C 1
ATOM 12278 O O . GLN B 1 671 ? 10.727 -96.438 -43.062 1 55.78 671 GLN B O 1
ATOM 12283 N N . VAL B 1 672 ? 10.5 -98.438 -44.062 1 54.06 672 VAL B N 1
ATOM 12284 C CA . VAL B 1 672 ? 9.359 -98.875 -43.281 1 54.06 672 VAL B CA 1
ATOM 12285 C C . VAL B 1 672 ? 9.703 -100.188 -42.531 1 54.06 672 VAL B C 1
ATOM 12287 O O . VAL B 1 672 ? 10.031 -101.188 -43.188 1 54.06 672 VAL B O 1
ATOM 12290 N N . ALA B 1 673 ? 9.742 -100.25 -41.312 1 57.34 673 ALA B N 1
ATOM 12291 C CA . ALA B 1 673 ? 10.234 -101.375 -40.531 1 57.34 673 ALA B CA 1
ATOM 12292 C C . ALA B 1 673 ? 9.281 -102.562 -40.656 1 57.34 673 ALA B C 1
ATOM 12294 O O . ALA B 1 673 ? 9.711 -103.688 -40.781 1 57.34 673 ALA B O 1
ATOM 12295 N N . ASN B 1 674 ? 7.941 -102.438 -40.688 1 60.03 674 ASN B N 1
ATOM 12296 C CA . ASN B 1 674 ? 7.008 -103.562 -40.625 1 60.03 674 ASN B CA 1
ATOM 12297 C C . ASN B 1 674 ? 6.25 -103.75 -41.938 1 60.03 674 ASN B C 1
ATOM 12299 O O . ASN B 1 674 ? 6.586 -104.625 -42.75 1 60.03 674 ASN B O 1
ATOM 12303 N N . GLU B 1 675 ? 5.215 -102.875 -42.156 1 59.19 675 GLU B N 1
ATOM 12304 C CA . GLU B 1 675 ? 4.344 -103.062 -43.312 1 59.19 675 GLU B CA 1
ATOM 12305 C C . GLU B 1 675 ? 4.172 -101.812 -44.094 1 59.19 675 GLU B C 1
ATOM 12307 O O . GLU B 1 675 ? 3.971 -100.75 -43.531 1 59.19 675 GLU B O 1
ATOM 12312 N N . LEU B 1 676 ? 4.449 -101.875 -45.344 1 64.06 676 LEU B N 1
ATOM 12313 C CA . LEU B 1 676 ? 4.055 -100.812 -46.312 1 64.06 676 LEU B CA 1
ATOM 12314 C C . LEU B 1 676 ? 2.801 -101.25 -47.062 1 64.06 676 LEU B C 1
ATOM 12316 O O . LEU B 1 676 ? 2.818 -102.188 -47.812 1 64.06 676 LEU B O 1
ATOM 12320 N N . GLY B 1 677 ? 1.677 -100.625 -46.719 1 57.25 677 GLY B N 1
ATOM 12321 C CA . GLY B 1 677 ? 0.458 -100.812 -47.5 1 57.25 677 GLY B CA 1
ATOM 12322 C C . GLY B 1 677 ? 0.158 -99.625 -48.406 1 57.25 677 GLY B C 1
ATOM 12323 O O . GLY B 1 677 ? 0.098 -98.5 -47.969 1 57.25 677 GLY B O 1
ATOM 12324 N N . VAL B 1 678 ? 0.219 -99.938 -49.656 1 62.56 678 VAL B N 1
ATOM 12325 C CA . VAL B 1 678 ? -0.165 -99 -50.688 1 62.56 678 VAL B CA 1
ATOM 12326 C C . VAL B 1 678 ? -1.452 -99.438 -51.375 1 62.56 678 VAL B C 1
ATOM 12328 O O . VAL B 1 678 ? -1.482 -100.5 -52 1 62.56 678 VAL B O 1
ATOM 12331 N N . ASN B 1 679 ? -2.57 -98.812 -51.062 1 61.72 679 ASN B N 1
ATOM 12332 C CA . ASN B 1 679 ? -3.855 -99.062 -51.688 1 61.72 679 ASN B CA 1
ATOM 12333 C C . ASN B 1 679 ? -4.199 -97.938 -52.688 1 61.72 679 ASN B C 1
ATOM 12335 O O . ASN B 1 679 ? -4.383 -96.812 -52.312 1 61.72 679 ASN B O 1
ATOM 12339 N N . ILE B 1 680 ? -4.16 -98.5 -53.938 1 61 680 ILE B N 1
ATOM 12340 C CA . ILE B 1 680 ? -4.465 -97.562 -55.031 1 61 680 ILE B CA 1
ATOM 12341 C C . ILE B 1 680 ? -5.77 -98 -55.719 1 61 680 ILE B C 1
ATOM 12343 O O . ILE B 1 680 ? -5.906 -99.188 -56.125 1 61 680 ILE B O 1
ATOM 12347 N N . LYS B 1 681 ? -6.754 -97.25 -55.75 1 63.41 681 LYS B N 1
ATOM 12348 C CA . LYS B 1 681 ? -8.055 -97.625 -56.312 1 63.41 681 LYS B CA 1
ATOM 12349 C C . LYS B 1 681 ? -7.957 -97.875 -57.812 1 63.41 681 LYS B C 1
ATOM 12351 O O . LYS B 1 681 ? -8.656 -98.75 -58.312 1 63.41 681 LYS B O 1
ATOM 12356 N N . ASP B 1 682 ? -7.004 -97.188 -58.469 1 62.25 682 ASP B N 1
ATOM 12357 C CA . ASP B 1 682 ? -6.957 -97.375 -59.906 1 62.25 682 ASP B CA 1
ATOM 12358 C C . ASP B 1 682 ? -5.656 -98.062 -60.312 1 62.25 682 ASP B C 1
ATOM 12360 O O . ASP B 1 682 ? -5.555 -99.312 -60.281 1 62.25 682 ASP B O 1
ATOM 12364 N N . SER B 1 683 ? -4.629 -97.188 -60.625 1 63.88 683 SER B N 1
ATOM 12365 C CA . SER B 1 683 ? -3.436 -97.812 -61.188 1 63.88 683 SER B CA 1
ATOM 12366 C C . SER B 1 683 ? -2.186 -97.438 -60.406 1 63.88 683 SER B C 1
ATOM 12368 O O . SER B 1 683 ? -2.102 -96.312 -59.875 1 63.88 683 SER B O 1
ATOM 12370 N N . PHE B 1 684 ? -1.325 -98.375 -60.281 1 66.88 684 PHE B N 1
ATOM 12371 C CA . PHE B 1 684 ? 0.034 -98.188 -59.781 1 66.88 684 PHE B CA 1
ATOM 12372 C C . PHE B 1 684 ? 1.044 -98.312 -60.906 1 66.88 684 PHE B C 1
ATOM 12374 O O . PHE B 1 684 ? 1.061 -99.375 -61.594 1 66.88 684 PHE B O 1
ATOM 12381 N N . HIS B 1 685 ? 1.635 -97.188 -61.219 1 65.94 685 HIS B N 1
ATOM 12382 C CA . HIS B 1 685 ? 2.703 -97.25 -62.219 1 65.94 685 HIS B CA 1
ATOM 12383 C C . HIS B 1 685 ? 4.055 -96.938 -61.562 1 65.94 685 HIS B C 1
ATOM 12385 O O . HIS B 1 685 ? 4.211 -95.875 -60.906 1 65.94 685 HIS B O 1
ATOM 12391 N N . LEU B 1 686 ? 4.891 -97.875 -61.562 1 64.19 686 LEU B N 1
ATOM 12392 C CA . LEU B 1 686 ? 6.285 -97.688 -61.219 1 64.19 686 LEU B CA 1
ATOM 12393 C C . LEU B 1 686 ? 7.184 -97.688 -62.438 1 64.19 686 LEU B C 1
ATOM 12395 O O . LEU B 1 686 ? 7.207 -98.688 -63.188 1 64.19 686 LEU B O 1
ATOM 12399 N N . ASP B 1 687 ? 7.832 -96.625 -62.781 1 61.41 687 ASP B N 1
ATOM 12400 C CA . ASP B 1 687 ? 8.805 -96.438 -63.844 1 61.41 687 ASP B CA 1
ATOM 12401 C C . ASP B 1 687 ? 10.188 -96.125 -63.312 1 61.41 687 ASP B C 1
ATOM 12403 O O . ASP B 1 687 ? 10.383 -95.125 -62.656 1 61.41 687 ASP B O 1
ATOM 12407 N N . THR B 1 688 ? 11.008 -97.188 -63.469 1 62.38 688 THR B N 1
ATOM 12408 C CA . THR B 1 688 ? 12.367 -97 -62.969 1 62.38 688 THR B CA 1
ATOM 12409 C C . THR B 1 688 ? 13.383 -97.688 -63.906 1 62.38 688 THR B C 1
ATOM 12411 O O . THR B 1 688 ? 13 -98.312 -64.875 1 62.38 688 THR B O 1
ATOM 12414 N N . THR B 1 689 ? 14.648 -97.375 -63.75 1 60 689 THR B N 1
ATOM 12415 C CA . THR B 1 689 ? 15.68 -98.062 -64.5 1 60 689 THR B CA 1
ATOM 12416 C C . THR B 1 689 ? 15.891 -99.438 -63.969 1 60 689 THR B C 1
ATOM 12418 O O . THR B 1 689 ? 15.922 -100.438 -64.75 1 60 689 THR B O 1
ATOM 12421 N N . ASN B 1 690 ? 16.016 -99.562 -62.719 1 56.91 690 ASN B N 1
ATOM 12422 C CA . ASN B 1 690 ? 16.156 -100.812 -62 1 56.91 690 ASN B CA 1
ATOM 12423 C C . ASN B 1 690 ? 15.156 -100.938 -60.875 1 56.91 690 ASN B C 1
ATOM 12425 O O . ASN B 1 690 ? 14.969 -100 -60.094 1 56.91 690 ASN B O 1
ATOM 12429 N N . ALA B 1 691 ? 14.352 -102 -60.875 1 55.44 691 ALA B N 1
ATOM 12430 C CA . ALA B 1 691 ? 13.391 -102.188 -59.781 1 55.44 691 ALA B CA 1
ATOM 12431 C C . ALA B 1 691 ? 13.797 -103.375 -58.938 1 55.44 691 ALA B C 1
ATOM 12433 O O . ALA B 1 691 ? 14 -104.5 -59.438 1 55.44 691 ALA B O 1
ATOM 12434 N N . LEU B 1 692 ? 14.148 -103.062 -57.75 1 54.91 692 LEU B N 1
ATOM 12435 C CA . LEU B 1 692 ? 14.391 -104.125 -56.75 1 54.91 692 LEU B CA 1
ATOM 12436 C C . LEU B 1 692 ? 13.367 -104.062 -55.625 1 54.91 692 LEU B C 1
ATOM 12438 O O . LEU B 1 692 ? 13.266 -103.062 -54.938 1 54.91 692 LEU B O 1
ATOM 12442 N N . TYR B 1 693 ? 12.445 -104.938 -55.625 1 54.25 693 TYR B N 1
ATOM 12443 C CA . TYR B 1 693 ? 11.508 -105.125 -54.5 1 54.25 693 TYR B CA 1
ATOM 12444 C C . TYR B 1 693 ? 12.039 -106.125 -53.5 1 54.25 693 TYR B C 1
ATOM 12446 O O . TYR B 1 693 ? 12.227 -107.312 -53.844 1 54.25 693 TYR B O 1
ATOM 12454 N N . GLU B 1 694 ? 12.508 -105.75 -52.5 1 53.34 694 GLU B N 1
ATOM 12455 C CA . GLU B 1 694 ? 12.984 -106.688 -51.5 1 53.34 694 GLU B CA 1
ATOM 12456 C C . GLU B 1 694 ? 12.078 -106.688 -50.25 1 53.34 694 GLU B C 1
ATOM 12458 O O . GLU B 1 694 ? 11.828 -105.625 -49.656 1 53.34 694 GLU B O 1
ATOM 12463 N N . GLY B 1 695 ? 11.344 -107.688 -50.062 1 51.12 695 GLY B N 1
ATOM 12464 C CA . GLY B 1 695 ? 10.609 -108 -48.844 1 51.12 695 GLY B CA 1
ATOM 12465 C C . GLY B 1 695 ? 11.234 -109.188 -48.062 1 51.12 695 GLY B C 1
ATOM 12466 O O . GLY B 1 695 ? 11.617 -110.188 -48.625 1 51.12 695 GLY B O 1
ATOM 12467 N N . SER B 1 696 ? 11.578 -108.938 -46.844 1 56.25 696 SER B N 1
ATOM 12468 C CA . SER B 1 696 ? 12.164 -110 -46.062 1 56.25 696 SER B CA 1
ATOM 12469 C C . SER B 1 696 ? 11.18 -111.188 -45.906 1 56.25 696 SER B C 1
ATOM 12471 O O . SER B 1 696 ? 11.594 -112.312 -45.781 1 56.25 696 SER B O 1
ATOM 12473 N N . ASN B 1 697 ? 9.859 -110.875 -45.875 1 57.38 697 ASN B N 1
ATOM 12474 C CA . ASN B 1 697 ? 8.875 -111.938 -45.75 1 57.38 697 ASN B CA 1
ATOM 12475 C C . ASN B 1 697 ? 8.023 -112.062 -47 1 57.38 697 ASN B C 1
ATOM 12477 O O . ASN B 1 697 ? 8.227 -113 -47.781 1 57.38 697 ASN B O 1
ATOM 12481 N N . GLU B 1 698 ? 7.023 -111.062 -47.219 1 59.38 698 GLU B N 1
ATOM 12482 C CA . GLU B 1 698 ? 6.109 -111.25 -48.344 1 59.38 698 GLU B CA 1
ATOM 12483 C C . GLU B 1 698 ? 5.953 -109.938 -49.125 1 59.38 698 GLU B C 1
ATOM 12485 O O . GLU B 1 698 ? 5.883 -108.875 -48.531 1 59.38 698 GLU B O 1
ATOM 12490 N N . ILE B 1 699 ? 6.141 -110 -50.438 1 61.59 699 ILE B N 1
ATOM 12491 C CA . ILE B 1 699 ? 5.715 -109 -51.375 1 61.59 699 ILE B CA 1
ATOM 12492 C C . ILE B 1 699 ? 4.508 -109.438 -52.188 1 61.59 699 ILE B C 1
ATOM 12494 O O . ILE B 1 699 ? 4.578 -110.5 -52.875 1 61.59 699 ILE B O 1
ATOM 12498 N N . THR B 1 700 ? 3.408 -108.812 -51.906 1 62.94 700 THR B N 1
ATOM 12499 C CA . THR B 1 700 ? 2.193 -109.125 -52.625 1 62.94 700 THR B CA 1
ATOM 12500 C C . THR B 1 700 ? 1.768 -108 -53.562 1 62.94 700 THR B C 1
ATOM 12502 O O . THR B 1 700 ? 1.664 -106.875 -53.156 1 62.94 700 THR B O 1
ATOM 12505 N N . LEU B 1 701 ? 1.769 -108.312 -54.812 1 69.12 701 LEU B N 1
ATOM 12506 C CA . LEU B 1 701 ? 1.159 -107.438 -55.812 1 69.12 701 LEU B CA 1
ATOM 12507 C C . LEU B 1 701 ? -0.219 -107.938 -56.219 1 69.12 701 LEU B C 1
ATOM 12509 O O . LEU B 1 701 ? -0.348 -109.062 -56.688 1 69.12 701 LEU B O 1
ATOM 12513 N N . GLU B 1 702 ? -1.219 -107.25 -55.938 1 66.62 702 GLU B N 1
ATOM 12514 C CA . GLU B 1 702 ? -2.59 -107.625 -56.219 1 66.62 702 GLU B CA 1
ATOM 12515 C C . GLU B 1 702 ? -3.291 -106.562 -57.094 1 66.62 702 GLU B C 1
ATOM 12517 O O . GLU B 1 702 ? -3.211 -105.375 -56.812 1 66.62 702 GLU B O 1
ATOM 12522 N N . ALA B 1 703 ? -3.766 -107.062 -58.219 1 66.88 703 ALA B N 1
ATOM 12523 C CA . ALA B 1 703 ? -4.578 -106.188 -59.094 1 66.88 703 ALA B CA 1
ATOM 12524 C C . ALA B 1 703 ? -5.844 -106.938 -59.531 1 66.88 703 ALA B C 1
ATOM 12526 O O . ALA B 1 703 ? -5.84 -108.125 -59.719 1 66.88 703 ALA B O 1
ATOM 12527 N N . LYS B 1 704 ? -6.934 -106.25 -59.656 1 66.44 704 LYS B N 1
ATOM 12528 C CA . LYS B 1 704 ? -8.18 -106.875 -60.125 1 66.44 704 LYS B CA 1
ATOM 12529 C C . LYS B 1 704 ? -8.125 -107.188 -61.594 1 66.44 704 LYS B C 1
ATOM 12531 O O . LYS B 1 704 ? -8.594 -108.25 -62.031 1 66.44 704 LYS B O 1
ATOM 12536 N N . THR B 1 705 ? -7.484 -106.312 -62.281 1 66.69 705 THR B N 1
ATOM 12537 C CA . THR B 1 705 ? -7.508 -106.562 -63.75 1 66.69 705 THR B CA 1
ATOM 12538 C C . THR B 1 705 ? -6.234 -107.25 -64.188 1 66.69 705 THR B C 1
ATOM 12540 O O . THR B 1 705 ? -6.285 -108.125 -65.062 1 66.69 705 THR B O 1
ATOM 12543 N N . GLY B 1 706 ? -5.141 -106.75 -63.719 1 69.88 706 GLY B N 1
ATOM 12544 C CA . GLY B 1 706 ? -3.934 -107.438 -64.188 1 69.88 706 GLY B CA 1
ATOM 12545 C C . GLY B 1 706 ? -2.66 -106.75 -63.625 1 69.88 706 GLY B C 1
ATOM 12546 O O . GLY B 1 706 ? -2.672 -105.625 -63.188 1 69.88 706 GLY B O 1
A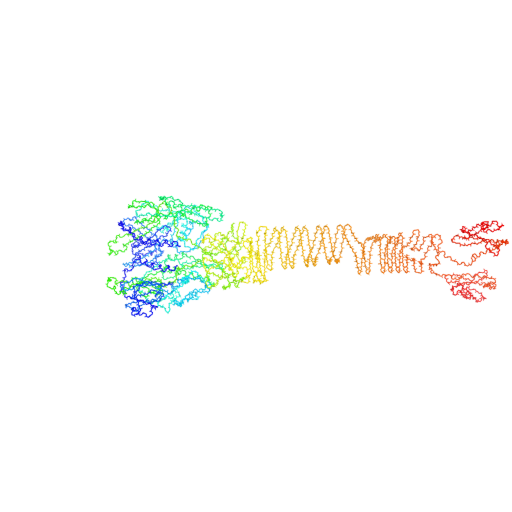TOM 12547 N N . ILE B 1 707 ? -1.592 -107.562 -63.594 1 70.56 707 ILE B N 1
ATOM 12548 C CA . ILE B 1 707 ? -0.222 -107.188 -63.25 1 70.56 707 ILE B CA 1
ATOM 12549 C C . ILE B 1 707 ? 0.683 -107.375 -64.5 1 70.56 707 ILE B C 1
ATOM 12551 O O . ILE B 1 707 ? 0.668 -108.438 -65.062 1 70.56 707 ILE B O 1
ATOM 12555 N N . SER B 1 708 ? 1.322 -106.25 -64.812 1 68.69 708 SER B N 1
ATOM 12556 C CA . SER B 1 708 ? 2.229 -106.375 -65.938 1 68.69 708 SER B CA 1
ATOM 12557 C C . SER B 1 708 ? 3.658 -106 -65.562 1 68.69 708 SER B C 1
ATOM 12559 O O . SER B 1 708 ? 3.893 -105 -64.938 1 68.69 708 SER B O 1
ATOM 12561 N N . LEU B 1 709 ? 4.539 -106.875 -65.75 1 73.94 709 LEU B N 1
ATOM 12562 C CA . LEU B 1 709 ? 5.977 -106.625 -65.75 1 73.94 709 LEU B CA 1
ATOM 12563 C C . LEU B 1 709 ? 6.535 -106.375 -67.125 1 73.94 709 LEU B C 1
ATOM 12565 O O . LEU B 1 709 ? 6.434 -107.25 -68 1 73.94 709 LEU B O 1
ATOM 12569 N N . ARG B 1 710 ? 7.105 -105.25 -67.25 1 68.69 710 ARG B N 1
ATOM 12570 C CA . ARG B 1 710 ? 7.492 -104.812 -68.625 1 68.69 710 ARG B CA 1
ATOM 12571 C C . ARG B 1 710 ? 8.945 -104.375 -68.625 1 68.69 710 ARG B C 1
ATOM 12573 O O . ARG B 1 710 ? 9.391 -103.625 -67.75 1 68.69 710 ARG B O 1
ATOM 12580 N N . CYS B 1 711 ? 9.703 -104.938 -69.5 1 66.75 711 CYS B N 1
ATOM 12581 C CA . CYS B 1 711 ? 11.016 -104.438 -69.875 1 66.75 711 CYS B CA 1
ATOM 12582 C C . CYS B 1 711 ? 11.148 -104.375 -71.375 1 66.75 711 CYS B C 1
ATOM 12584 O O . CYS B 1 711 ? 11.328 -105.375 -72.062 1 66.75 711 CYS B O 1
ATOM 12586 N N . GLY B 1 712 ? 11.117 -103.125 -71.75 1 67 712 GLY B N 1
ATOM 12587 C CA . GLY B 1 712 ? 11.117 -103 -73.25 1 67 712 GLY B CA 1
ATOM 12588 C C . GLY B 1 712 ? 9.898 -103.625 -73.875 1 67 712 GLY B C 1
ATOM 12589 O O . GLY B 1 712 ? 8.766 -103.312 -73.5 1 67 712 GLY B O 1
ATOM 12590 N N . GLY B 1 713 ? 10.211 -104.5 -74.875 1 63.88 713 GLY B N 1
ATOM 12591 C CA . GLY B 1 713 ? 9.141 -105.188 -75.625 1 63.88 713 GLY B CA 1
ATOM 12592 C C . GLY B 1 713 ? 8.703 -106.438 -74.938 1 63.88 713 GLY B C 1
ATOM 12593 O O . GLY B 1 713 ? 7.738 -107.062 -75.375 1 63.88 713 GLY B O 1
ATOM 12594 N N . ASN B 1 714 ? 9.297 -106.875 -73.938 1 65.19 714 ASN B N 1
ATOM 12595 C CA . ASN B 1 714 ? 8.984 -108.062 -73.188 1 65.19 714 ASN B CA 1
ATOM 12596 C C . ASN B 1 714 ? 8.031 -107.812 -72 1 65.19 714 ASN B C 1
ATOM 12598 O O . ASN B 1 714 ? 8.242 -106.938 -71.25 1 65.19 714 ASN B O 1
ATOM 12602 N N . ILE B 1 715 ? 6.918 -108.688 -72.062 1 68.94 715 ILE B N 1
ATOM 12603 C CA . ILE B 1 715 ? 5.902 -108.438 -71.062 1 68.94 715 ILE B CA 1
ATOM 12604 C C . ILE B 1 715 ? 5.445 -109.812 -70.438 1 68.94 715 ILE B C 1
ATOM 12606 O O . ILE B 1 715 ? 5.246 -110.75 -71.188 1 68.94 715 ILE B O 1
ATOM 12610 N N . ALA B 1 716 ? 5.43 -109.875 -69.188 1 71 716 ALA B N 1
ATOM 12611 C CA . ALA B 1 716 ? 4.742 -110.938 -68.438 1 71 716 ALA B CA 1
ATOM 12612 C C . ALA B 1 716 ? 3.527 -110.375 -67.688 1 71 716 ALA B C 1
ATOM 12614 O O . ALA B 1 716 ? 3.646 -109.438 -66.938 1 71 716 ALA B O 1
ATOM 12615 N N . THR B 1 717 ? 2.336 -110.812 -68.125 1 65.69 717 THR B N 1
ATOM 12616 C CA . THR B 1 717 ? 1.106 -110.312 -67.5 1 65.69 717 THR B CA 1
ATOM 12617 C C . THR B 1 717 ? 0.354 -111.438 -66.812 1 65.69 717 THR B C 1
ATOM 12619 O O . THR B 1 717 ? 0.302 -112.562 -67.312 1 65.69 717 THR B O 1
ATOM 12622 N N . VAL B 1 718 ? -0.117 -111.062 -65.562 1 69.25 718 VAL B N 1
ATOM 12623 C CA . VAL B 1 718 ? -1.059 -111.938 -64.812 1 69.25 718 VAL B CA 1
ATOM 12624 C C . VAL B 1 718 ? -2.412 -111.188 -64.75 1 69.25 718 VAL B C 1
ATOM 12626 O O . VAL B 1 718 ? -2.506 -110.125 -64.188 1 69.25 718 VAL B O 1
ATOM 12629 N N . ASP B 1 719 ? -3.385 -111.812 -65.438 1 64.06 719 ASP B N 1
ATOM 12630 C CA . ASP B 1 719 ? -4.723 -111.25 -65.312 1 64.06 719 ASP B CA 1
ATOM 12631 C C . ASP B 1 719 ? -5.766 -112.312 -65.062 1 64.06 719 ASP B C 1
ATOM 12633 O O . ASP B 1 719 ? -5.414 -113.5 -64.75 1 64.06 719 ASP B O 1
ATOM 12637 N N . SER B 1 720 ? -7.145 -112 -65.062 1 62.84 720 SER B N 1
ATOM 12638 C CA . SER B 1 720 ? -8.227 -112.875 -64.688 1 62.84 720 SER B CA 1
ATOM 12639 C C . SER B 1 720 ? -8.25 -114.125 -65.688 1 62.84 720 SER B C 1
ATOM 12641 O O . SER B 1 720 ? -8.758 -115.188 -65.312 1 62.84 720 SER B O 1
ATOM 12643 N N . SER B 1 721 ? -7.645 -113.812 -66.812 1 59.19 721 SER B N 1
ATOM 12644 C CA . SER B 1 721 ? -7.707 -114.875 -67.812 1 59.19 721 SER B CA 1
ATOM 12645 C C . SER B 1 721 ? -6.508 -115.812 -67.688 1 59.19 721 SER B C 1
ATOM 12647 O O . SER B 1 721 ? -6.527 -116.938 -68.25 1 59.19 721 SER B O 1
ATOM 12649 N N . GLY B 1 722 ? -5.449 -115.438 -67.062 1 62.66 722 GLY B N 1
ATOM 12650 C CA . GLY B 1 722 ? -4.277 -116.25 -66.938 1 62.66 722 GLY B CA 1
ATOM 12651 C C . GLY B 1 722 ? -2.977 -115.5 -66.875 1 62.66 722 GLY B C 1
ATOM 12652 O O . GLY B 1 722 ? -2.951 -114.312 -66.5 1 62.66 722 GLY B O 1
ATOM 12653 N N . ILE B 1 723 ? -1.892 -116.25 -67.062 1 62 723 ILE B N 1
ATOM 12654 C CA . ILE B 1 723 ? -0.549 -115.688 -67.188 1 62 723 ILE B CA 1
ATOM 12655 C C . ILE B 1 723 ? -0.135 -115.562 -68.625 1 62 723 ILE B C 1
ATOM 12657 O O . ILE B 1 723 ? -0.159 -116.562 -69.375 1 62 723 ILE B O 1
ATOM 12661 N N . HIS B 1 724 ? 0.122 -114.438 -69 1 60.69 724 HIS B N 1
ATOM 12662 C CA . HIS B 1 724 ? 0.466 -114.188 -70.438 1 60.69 724 HIS B CA 1
ATOM 12663 C C . HIS B 1 724 ? 1.901 -113.688 -70.562 1 60.69 724 HIS B C 1
ATOM 12665 O O . HIS B 1 724 ? 2.369 -112.875 -69.688 1 60.69 724 HIS B O 1
ATOM 12671 N N . PHE B 1 725 ? 2.695 -114.375 -71.438 1 64.19 725 PHE B N 1
ATOM 12672 C CA . PHE B 1 725 ? 4.027 -113.938 -71.75 1 64.19 725 PHE B CA 1
ATOM 12673 C C . PHE B 1 725 ? 4.051 -113.438 -73.188 1 64.19 725 PHE B C 1
ATOM 12675 O O . PHE B 1 725 ? 3.475 -114 -74.125 1 64.19 725 PHE B O 1
ATOM 12682 N N . ASN B 1 726 ? 4.441 -112.25 -73.375 1 62.69 726 ASN B N 1
ATOM 12683 C CA . ASN B 1 726 ? 4.719 -111.688 -74.688 1 62.69 726 ASN B CA 1
ATOM 12684 C C . ASN B 1 726 ? 6.195 -111.312 -74.875 1 62.69 726 ASN B C 1
ATOM 12686 O O . ASN B 1 726 ? 6.66 -110.312 -74.375 1 62.69 726 ASN B O 1
ATOM 12690 N N . THR B 1 727 ? 7.039 -112.312 -75.312 1 61.19 727 THR B N 1
ATOM 12691 C CA . THR B 1 727 ? 8.469 -112.125 -75.5 1 61.19 727 THR B CA 1
ATOM 12692 C C . THR B 1 727 ? 8.938 -112.938 -76.75 1 61.19 727 THR B C 1
ATOM 12694 O O . THR B 1 727 ? 8.398 -114 -77 1 61.19 727 THR B O 1
ATOM 12697 N N . PRO B 1 728 ? 9.781 -112.438 -77.625 1 56.81 728 PRO B N 1
ATOM 12698 C CA . PRO B 1 728 ? 10.367 -113.312 -78.688 1 56.81 728 PRO B CA 1
ATOM 12699 C C . PRO B 1 728 ? 11.312 -114.375 -78.125 1 56.81 728 PRO B C 1
ATOM 12701 O O . PRO B 1 728 ? 11.617 -115.375 -78.812 1 56.81 728 PRO B O 1
ATOM 12704 N N . ASN B 1 729 ? 11.844 -114.125 -77.062 1 55.44 729 ASN B N 1
ATOM 12705 C CA . ASN B 1 729 ? 12.844 -115 -76.438 1 55.44 729 ASN B CA 1
ATOM 12706 C C . ASN B 1 729 ? 12.406 -115.438 -75.062 1 55.44 729 ASN B C 1
ATOM 12708 O O . ASN B 1 729 ? 12.32 -114.688 -74.125 1 55.44 729 ASN B O 1
ATOM 12712 N N . TYR B 1 730 ? 11.797 -116.5 -75 1 55.38 730 TYR B N 1
ATOM 12713 C CA . TYR B 1 730 ? 11.508 -117.25 -73.75 1 55.38 730 TYR B CA 1
ATOM 12714 C C . TYR B 1 730 ? 12.57 -118.312 -73.5 1 55.38 730 TYR B C 1
ATOM 12716 O O . TYR B 1 730 ? 12.758 -119.25 -74.25 1 55.38 730 TYR B O 1
ATOM 12724 N N . VAL B 1 731 ? 13.594 -118.062 -73 1 47.84 731 VAL B N 1
ATOM 12725 C CA . VAL B 1 731 ? 14.625 -119.062 -72.625 1 47.84 731 VAL B CA 1
ATOM 12726 C C . VAL B 1 731 ? 14.188 -119.875 -71.438 1 47.84 731 VAL B C 1
ATOM 12728 O O . VAL B 1 731 ? 14.008 -119.312 -70.312 1 47.84 731 VAL B O 1
ATOM 12731 N N . LYS B 1 732 ? 13.672 -121.062 -71.938 1 47.78 732 LYS B N 1
ATOM 12732 C CA . LYS B 1 732 ? 13.422 -122 -70.875 1 47.78 732 LYS B CA 1
ATOM 12733 C C . LYS B 1 732 ? 14.727 -122.438 -70.188 1 47.78 732 LYS B C 1
ATOM 12735 O O . LYS B 1 732 ? 15.195 -123.562 -70.438 1 47.78 732 LYS B O 1
ATOM 12740 N N . ASN B 1 733 ? 15.664 -121.812 -70.438 1 37.5 733 ASN B N 1
ATOM 12741 C CA . ASN B 1 733 ? 16.969 -122.438 -70.188 1 37.5 733 ASN B CA 1
ATOM 12742 C C . ASN B 1 733 ? 16.891 -123.375 -69 1 37.5 733 ASN B C 1
ATOM 12744 O O . ASN B 1 733 ? 17.922 -123.75 -68.438 1 37.5 733 ASN B O 1
ATOM 12748 N N . SER B 1 734 ? 16.109 -123.562 -67.938 1 36.06 734 SER B N 1
ATOM 12749 C CA . SER B 1 734 ? 16.984 -124.312 -67.062 1 36.06 734 SER B CA 1
ATOM 12750 C C . SER B 1 734 ? 17.562 -125.562 -67.75 1 36.06 734 SER B C 1
ATOM 12752 O O . SER B 1 734 ? 17.016 -126 -68.75 1 36.06 734 SER B O 1
ATOM 12754 N N . GLY B 1 735 ? 18.938 -126.125 -67.688 1 30.95 735 GLY B N 1
ATOM 12755 C CA . GLY B 1 735 ? 19.297 -127.5 -68.125 1 30.95 735 GLY B CA 1
ATOM 12756 C C . GLY B 1 735 ? 18.109 -128.375 -68.25 1 30.95 735 GLY B C 1
ATOM 12757 O O . GLY B 1 735 ? 18.219 -129.5 -68.875 1 30.95 735 GLY B O 1
ATOM 12758 N N . ASN B 1 736 ? 17.375 -128.75 -67.25 1 25.66 736 ASN B N 1
ATOM 12759 C CA . ASN B 1 736 ? 16.266 -129.75 -67.375 1 25.66 736 ASN B CA 1
ATOM 12760 C C . ASN B 1 736 ? 15.18 -129.125 -68.312 1 25.66 736 ASN B C 1
ATOM 12762 O O . ASN B 1 736 ? 15 -127.875 -68.375 1 25.66 736 ASN B O 1
ATOM 12766 N N . ASP B 1 737 ? 14.641 -129.75 -69.375 1 28.64 737 ASP B N 1
ATOM 12767 C CA . ASP B 1 737 ? 13.633 -129.625 -70.438 1 28.64 737 ASP B CA 1
ATOM 12768 C C . ASP B 1 737 ? 12.523 -128.625 -70 1 28.64 737 ASP B C 1
ATOM 12770 O O . ASP B 1 737 ? 11.945 -128.875 -68.875 1 28.64 737 ASP B O 1
ATOM 12774 N N . GLY B 1 738 ? 12.5 -127.5 -70.125 1 27.25 738 GLY B N 1
ATOM 12775 C CA . GLY B 1 738 ? 11.453 -126.5 -70.125 1 27.25 738 GLY B CA 1
ATOM 12776 C C . GLY B 1 738 ? 10.125 -127 -70.625 1 27.25 738 GLY B C 1
ATOM 12777 O O . GLY B 1 738 ? 10.031 -128.125 -71.125 1 27.25 738 GLY B O 1
ATOM 12778 N N . VAL B 1 739 ? 9.062 -126.25 -70.938 1 26.67 739 VAL B N 1
ATOM 12779 C CA . VAL B 1 739 ? 7.742 -126.75 -71.25 1 26.67 739 VAL B CA 1
ATOM 12780 C C . VAL B 1 739 ? 7.82 -127.562 -72.562 1 26.67 739 VAL B C 1
ATOM 12782 O O . VAL B 1 739 ? 8.258 -127 -73.625 1 26.67 739 VAL B O 1
ATOM 12785 N N . ASN B 1 740 ? 8.305 -128.75 -72.625 1 25.47 740 ASN B N 1
ATOM 12786 C CA . ASN B 1 740 ? 8.141 -129.75 -73.75 1 25.47 740 ASN B CA 1
ATOM 12787 C C . ASN B 1 740 ? 6.715 -129.75 -74.25 1 25.47 740 ASN B C 1
ATOM 12789 O O . ASN B 1 740 ? 5.773 -130 -73.5 1 25.47 740 ASN B O 1
ATOM 12793 N N . GLY B 1 741 ? 6.242 -128.625 -75 1 24.88 741 GLY B N 1
ATOM 12794 C CA . GLY B 1 741 ? 5.105 -129 -75.812 1 24.88 741 GLY B CA 1
ATOM 12795 C C . GLY B 1 741 ? 5.266 -130.375 -76.5 1 24.88 741 GLY B C 1
ATOM 12796 O O . GLY B 1 741 ? 6.273 -130.625 -77.125 1 24.88 741 GLY B O 1
ATOM 12797 N N . VAL B 1 742 ? 4.957 -131.25 -75.812 1 23.73 742 VAL B N 1
ATOM 12798 C CA . VAL B 1 742 ? 4.934 -132.625 -76.438 1 23.73 742 VAL B CA 1
ATOM 12799 C C . VAL B 1 742 ? 4.043 -132.625 -77.625 1 23.73 742 VAL B C 1
ATOM 12801 O O . VAL B 1 742 ? 2.855 -132.25 -77.562 1 23.73 742 VAL B O 1
ATOM 12804 N N . GLU B 1 743 ? 4.523 -132 -78.812 1 23.06 743 GLU B N 1
ATOM 12805 C CA . GLU B 1 743 ? 3.938 -132.5 -80.062 1 23.06 743 GLU B CA 1
ATOM 12806 C C . GLU B 1 743 ? 3.549 -134 -79.938 1 23.06 743 GLU B C 1
ATOM 12808 O O . GLU B 1 743 ? 4.414 -134.875 -79.812 1 23.06 743 GLU B O 1
ATOM 12813 N N . VAL B 1 744 ? 2.57 -134.125 -79.25 1 23.03 744 VAL B N 1
ATOM 12814 C CA . VAL B 1 744 ? 2.145 -135.5 -79.25 1 23.03 744 VAL B CA 1
ATOM 12815 C C . VAL B 1 744 ? 1.6 -135.875 -80.625 1 23.03 744 VAL B C 1
ATOM 12817 O O . VAL B 1 744 ? 0.503 -135.5 -81 1 23.03 744 VAL B O 1
ATOM 12820 N N . GLN B 1 745 ? 2.137 -135.5 -81.75 1 22.27 745 GLN B N 1
ATOM 12821 C CA . GLN B 1 745 ? 1.63 -136.125 -82.875 1 22.27 745 GLN B CA 1
ATOM 12822 C C . GLN B 1 745 ? 1.938 -137.625 -82.812 1 22.27 745 GLN B C 1
ATOM 12824 O O . GLN B 1 745 ? 3.039 -138.125 -83.125 1 22.27 745 GLN B O 1
ATOM 12829 N N . TYR B 1 746 ? 1.923 -138.125 -81.688 1 21.09 746 TYR B N 1
ATOM 12830 C CA . TYR B 1 746 ? 1.874 -139.625 -81.875 1 21.09 746 TYR B CA 1
ATOM 12831 C C . TYR B 1 746 ? 0.711 -140 -82.812 1 21.09 746 TYR B C 1
ATOM 12833 O O . TYR B 1 746 ? -0.434 -139.625 -82.562 1 21.09 746 TYR B O 1
ATOM 12841 N N . THR B 1 747 ? 0.75 -139.875 -84.062 1 22.11 747 THR B N 1
ATOM 12842 C CA . THR B 1 747 ? 0.256 -141 -84.812 1 22.11 747 THR B CA 1
ATOM 12843 C C . THR B 1 747 ? 0.551 -142.375 -84.062 1 22.11 747 THR B C 1
ATOM 12845 O O . THR B 1 747 ? 1.503 -142.375 -83.25 1 22.11 747 THR B O 1
ATOM 12848 N N . GLY B 1 748 ? -0.29 -143.5 -84 1 23.83 748 GLY B N 1
ATOM 12849 C CA . GLY B 1 748 ? 0.078 -144.5 -83.062 1 23.83 748 GLY B CA 1
ATOM 12850 C C . GLY B 1 748 ? 1.541 -144.875 -83.188 1 23.83 748 GLY B C 1
ATOM 12851 O O . GLY B 1 748 ? 2.117 -145.5 -82.188 1 23.83 748 GLY B O 1
ATOM 12852 N N . ASP B 1 749 ? 2.418 -145 -84.312 1 22.86 749 ASP B N 1
ATOM 12853 C CA . ASP B 1 749 ? 2.645 -146.5 -84.562 1 22.86 749 ASP B CA 1
ATOM 12854 C C . ASP B 1 749 ? 3.627 -147 -83.562 1 22.86 749 ASP B C 1
ATOM 12856 O O . ASP B 1 749 ? 3.928 -148.25 -83.625 1 22.86 749 ASP B O 1
ATOM 12860 N N . ILE B 1 750 ? 4.477 -146.5 -83.062 1 24.48 750 ILE B N 1
ATOM 12861 C CA . ILE B 1 750 ? 5.051 -146.125 -81.812 1 24.48 750 ILE B CA 1
ATOM 12862 C C . ILE B 1 750 ? 3.951 -146 -80.75 1 24.48 750 ILE B C 1
ATOM 12864 O O . ILE B 1 750 ? 3.004 -145.25 -80.875 1 24.48 750 ILE B O 1
ATOM 12868 N N . ILE B 1 751 ? 4.277 -146.875 -79.438 1 22.97 751 ILE B N 1
ATOM 12869 C CA . ILE B 1 751 ? 4.762 -148.25 -79.75 1 22.97 751 ILE B CA 1
ATOM 12870 C C . ILE B 1 751 ? 3.576 -149.125 -80 1 22.97 751 ILE B C 1
ATOM 12872 O O . ILE B 1 751 ? 2.711 -149.25 -79.125 1 22.97 751 ILE B O 1
ATOM 12876 N N . ASN B 1 752 ? 3.105 -149.125 -81.062 1 23.62 752 ASN B N 1
ATOM 12877 C CA . ASN B 1 752 ? 2.525 -150.5 -81.312 1 23.62 752 ASN B CA 1
ATOM 12878 C C . ASN B 1 752 ? 3.447 -151.5 -80.812 1 23.62 752 ASN B C 1
ATOM 12880 O O . ASN B 1 752 ? 4.555 -151.75 -81.312 1 23.62 752 ASN B O 1
ATOM 12884 N N . LEU B 1 753 ? 3.791 -151.5 -79.5 1 24.14 753 LEU B N 1
ATOM 12885 C CA . LEU B 1 753 ? 4.629 -152.625 -79.125 1 24.14 753 LEU B CA 1
ATOM 12886 C C . LEU B 1 753 ? 4.227 -153.875 -79.875 1 24.14 753 LEU B C 1
ATOM 12888 O O . LEU B 1 753 ? 3.141 -154.375 -79.625 1 24.14 753 LEU B O 1
ATOM 12892 N N . ARG B 1 754 ? 4.258 -153.625 -81.125 1 24.03 754 ARG B N 1
ATOM 12893 C CA . ARG B 1 754 ? 4.137 -154.875 -81.875 1 24.03 754 ARG B CA 1
ATOM 12894 C C . ARG B 1 754 ? 5.465 -155.625 -81.875 1 24.03 754 ARG B C 1
ATOM 12896 O O . ARG B 1 754 ? 6.504 -155 -82.25 1 24.03 754 ARG B O 1
ATOM 12903 N N . ALA B 1 755 ? 5.844 -156.375 -80.75 1 23.45 755 ALA B N 1
ATOM 12904 C CA . ALA B 1 755 ? 6.859 -157.375 -81.062 1 23.45 755 ALA B CA 1
ATOM 12905 C C . ALA B 1 755 ? 6.68 -157.875 -82.5 1 23.45 755 ALA B C 1
ATOM 12907 O O . ALA B 1 755 ? 5.676 -158.5 -82.75 1 23.45 755 ALA B O 1
ATOM 12908 N N . ASP B 1 756 ? 6.957 -157.125 -83.312 1 23.84 756 ASP B N 1
ATOM 12909 C CA . ASP B 1 756 ? 6.969 -157.625 -84.688 1 23.84 756 ASP B CA 1
ATOM 12910 C C . ASP B 1 756 ? 7.91 -158.875 -84.75 1 23.84 756 ASP B C 1
ATOM 12912 O O . ASP B 1 756 ? 8.93 -158.875 -84.062 1 23.84 756 ASP B O 1
ATOM 12916 N N . ASP B 1 757 ? 7.969 -159.75 -85.562 1 21.03 757 ASP B N 1
ATOM 12917 C CA . ASP B 1 757 ? 8.938 -160.875 -85.312 1 21.03 757 ASP B CA 1
ATOM 12918 C C . ASP B 1 757 ? 10.367 -160.25 -85.312 1 21.03 757 ASP B C 1
ATOM 12920 O O . ASP B 1 757 ? 10.578 -159.125 -85.5 1 21.03 757 ASP B O 1
ATOM 12924 N N . THR B 1 758 ? 11.477 -159.625 -85.562 1 24.23 758 THR B N 1
ATOM 12925 C CA . THR B 1 758 ? 11.867 -160.375 -86.812 1 24.23 758 THR B CA 1
ATOM 12926 C C . THR B 1 758 ? 11.023 -161.5 -87.125 1 24.23 758 THR B C 1
ATOM 12928 O O . THR B 1 758 ? 10.562 -161.75 -88.25 1 24.23 758 THR B O 1
ATOM 12931 N N . ASN B 1 759 ? 11.422 -162.625 -86.5 1 22.56 759 ASN B N 1
ATOM 12932 C CA . ASN B 1 759 ? 10.562 -163.75 -86.125 1 22.56 759 ASN B CA 1
ATOM 12933 C C . ASN B 1 759 ? 9.5 -163.375 -85.125 1 22.56 759 ASN B C 1
ATOM 12935 O O . ASN B 1 759 ? 9.82 -162.75 -84.062 1 22.56 759 ASN B O 1
ATOM 12939 N N . ARG B 1 760 ? 8.492 -162.75 -85.438 1 30.42 760 ARG B N 1
ATOM 12940 C CA . ARG B 1 760 ? 7.234 -162.25 -84.875 1 30.42 760 ARG B CA 1
ATOM 12941 C C . ARG B 1 760 ? 7.012 -162.625 -83.438 1 30.42 760 ARG B C 1
ATOM 12943 O O . ARG B 1 760 ? 5.879 -162.625 -82.938 1 30.42 760 ARG B O 1
ATOM 12950 N N . VAL B 1 761 ? 8.016 -163.75 -82.875 1 23.3 761 VAL B N 1
ATOM 12951 C CA . VAL B 1 761 ? 7.457 -164.625 -81.875 1 23.3 761 VAL B CA 1
ATOM 12952 C C . VAL B 1 761 ? 7.23 -163.875 -80.562 1 23.3 761 VAL B C 1
ATOM 12954 O O . VAL B 1 761 ? 6.32 -164.25 -79.812 1 23.3 761 VAL B O 1
ATOM 12957 N N . PHE B 1 762 ? 7.961 -163 -79.938 1 25.95 762 PHE B N 1
ATOM 12958 C CA . PHE B 1 762 ? 9.18 -163.75 -79.562 1 25.95 762 PHE B CA 1
ATOM 12959 C C . PHE B 1 762 ? 8.852 -164.875 -78.75 1 25.95 762 PHE B C 1
ATOM 12961 O O . PHE B 1 762 ? 9.305 -166 -79 1 25.95 762 PHE B O 1
ATOM 12968 N N . LEU B 1 763 ? 9.18 -164.75 -77.312 1 26.05 763 LEU B N 1
ATOM 12969 C CA . LEU B 1 763 ? 8.734 -165.625 -76.312 1 26.05 763 LEU B CA 1
ATOM 12970 C C . LEU B 1 763 ? 7.23 -165.5 -76.062 1 26.05 763 LEU B C 1
ATOM 12972 O O . LEU B 1 763 ? 6.742 -164.5 -75.688 1 26.05 763 LEU B O 1
ATOM 12976 N N . SER B 1 764 ? 6.488 -166 -77 1 27.16 764 SER B N 1
ATOM 12977 C CA . SER B 1 764 ? 5.055 -166.25 -77.062 1 27.16 764 SER B CA 1
ATOM 12978 C C . SER B 1 764 ? 4.496 -166.625 -75.688 1 27.16 764 SER B C 1
ATOM 12980 O O . SER B 1 764 ? 3.551 -166 -75.188 1 27.16 764 SER B O 1
ATOM 12982 N N . GLU B 1 765 ? 3.939 -167.875 -75.812 1 26.78 765 GLU B N 1
ATOM 12983 C CA . GLU B 1 765 ? 3.119 -168.75 -75.062 1 26.78 765 GLU B CA 1
ATOM 12984 C C . GLU B 1 765 ? 3.953 -169.5 -74 1 26.78 765 GLU B C 1
ATOM 12986 O O . GLU B 1 765 ? 4.988 -170.125 -74.312 1 26.78 765 GLU B O 1
ATOM 12991 N N . VAL B 1 766 ? 4.664 -169.125 -73.125 1 29.33 766 VAL B N 1
ATOM 12992 C CA . VAL B 1 766 ? 4.699 -170.375 -72.312 1 29.33 766 VAL B CA 1
ATOM 12993 C C . VAL B 1 766 ? 3.299 -170.625 -71.812 1 29.33 766 VAL B C 1
ATOM 12995 O O . VAL B 1 766 ? 2.701 -169.875 -71.062 1 29.33 766 VAL B O 1
ATOM 12998 N N . ILE B 1 767 ? 2.557 -171.25 -72.75 1 33.69 767 ILE B N 1
ATOM 12999 C CA . ILE B 1 767 ? 1.321 -171.875 -72.438 1 33.69 767 ILE B CA 1
ATOM 13000 C C . ILE B 1 767 ? 1.554 -172.875 -71.312 1 33.69 767 ILE B C 1
ATOM 13002 O O . ILE B 1 767 ? 0.729 -173.75 -71.062 1 33.69 767 ILE B O 1
ATOM 13006 N N . GLU B 1 768 ? 2.488 -172.875 -70.562 1 34.56 768 GLU B N 1
ATOM 13007 C CA . GLU B 1 768 ? 2.145 -174 -69.688 1 34.56 768 GLU B CA 1
ATOM 13008 C C . GLU B 1 768 ? 0.775 -173.75 -69.062 1 34.56 768 GLU B C 1
ATOM 13010 O O . GLU B 1 768 ? 0.373 -172.625 -68.75 1 34.56 768 GLU B O 1
ATOM 13015 N N . ASP B 1 769 ? -0.111 -174.75 -69.125 1 41.66 769 ASP B N 1
ATOM 13016 C CA . ASP B 1 769 ? -1.543 -174.875 -68.875 1 41.66 769 ASP B CA 1
ATOM 13017 C C . ASP B 1 769 ? -2.012 -173.875 -67.875 1 41.66 769 ASP B C 1
ATOM 13019 O O . ASP B 1 769 ? -3.033 -173.125 -68.062 1 41.66 769 ASP B O 1
ATOM 13023 N N . ASP B 1 770 ? -1.585 -173.875 -66.688 1 47.66 770 ASP B N 1
ATOM 13024 C CA . ASP B 1 770 ? -2.395 -173.375 -65.562 1 47.66 770 ASP B CA 1
ATOM 13025 C C . ASP B 1 770 ? -2.035 -171.875 -65.25 1 47.66 770 ASP B C 1
ATOM 13027 O O . ASP B 1 770 ? -2.781 -171.25 -64.562 1 47.66 770 ASP B O 1
ATOM 13031 N N . TYR B 1 771 ? -0.708 -171.5 -65.562 1 49 771 TYR B N 1
ATOM 13032 C CA . TYR B 1 771 ? -0.399 -170.125 -65.062 1 49 771 TYR B CA 1
ATOM 13033 C C . TYR B 1 771 ? 0.295 -169.375 -66.188 1 49 771 TYR B C 1
ATOM 13035 O O . TYR B 1 771 ? 1.063 -169.875 -66.938 1 49 771 TYR B O 1
ATOM 13043 N N . ILE B 1 772 ? -0.146 -168.125 -66.688 1 56.44 772 ILE B N 1
ATOM 13044 C CA . ILE B 1 772 ? 0.399 -167.25 -67.688 1 56.44 772 ILE B CA 1
ATOM 13045 C C . ILE B 1 772 ? 1.103 -166.125 -67.062 1 56.44 772 ILE B C 1
ATOM 13047 O O . ILE B 1 772 ? 0.551 -165.5 -66.125 1 56.44 772 ILE B O 1
ATOM 13051 N N . LEU B 1 773 ? 2.479 -165.875 -67.188 1 53.66 773 LEU B N 1
ATOM 13052 C CA . LEU B 1 773 ? 3.199 -164.75 -66.625 1 53.66 773 LEU B CA 1
ATOM 13053 C C . LEU B 1 773 ? 3.133 -163.5 -67.625 1 53.66 773 LEU B C 1
ATOM 13055 O O . LEU B 1 773 ? 3.354 -163.75 -68.812 1 53.66 773 LEU B O 1
ATOM 13059 N N . ARG B 1 774 ? 2.52 -162.375 -67.312 1 58.88 774 ARG B N 1
ATOM 13060 C CA . ARG B 1 774 ? 2.4 -161.125 -68.062 1 58.88 774 ARG B CA 1
ATOM 13061 C C . ARG B 1 774 ? 3.088 -160 -67.375 1 58.88 774 ARG B C 1
ATOM 13063 O O . ARG B 1 774 ? 3.066 -159.875 -66.125 1 58.88 774 ARG B O 1
ATOM 13070 N N . ALA B 1 775 ? 4.07 -159.25 -67.938 1 54.44 775 ALA B N 1
ATOM 13071 C CA . ALA B 1 775 ? 4.648 -158.125 -67.375 1 54.44 775 ALA B CA 1
ATOM 13072 C C . ALA B 1 775 ? 4.156 -156.875 -68.125 1 54.44 775 ALA B C 1
ATOM 13074 O O . ALA B 1 775 ? 3.971 -156.875 -69.312 1 54.44 775 ALA B O 1
ATOM 13075 N N . ASP B 1 776 ? 3.66 -155.75 -67.438 1 57.84 776 ASP B N 1
ATOM 13076 C CA . ASP B 1 776 ? 3.217 -154.5 -67.938 1 57.84 776 ASP B CA 1
ATOM 13077 C C . ASP B 1 776 ? 4.039 -153.375 -67.375 1 57.84 776 ASP B C 1
ATOM 13079 O O . ASP B 1 776 ? 4.57 -153.5 -66.25 1 57.84 776 ASP B O 1
ATOM 13083 N N . THR B 1 777 ? 4.539 -152.375 -68.188 1 51.34 777 THR B N 1
ATOM 13084 C CA . THR B 1 777 ? 5.199 -151.25 -67.688 1 51.34 777 THR B CA 1
ATOM 13085 C C . THR B 1 777 ? 4.316 -150 -67.812 1 51.34 777 THR B C 1
ATOM 13087 O O . THR B 1 777 ? 3.549 -149.875 -68.812 1 51.34 777 THR B O 1
ATOM 13090 N N . SER B 1 778 ? 4.074 -149.25 -66.75 1 54.97 778 SER B N 1
ATOM 13091 C CA . SER B 1 778 ? 3.371 -148 -66.812 1 54.97 778 SER B CA 1
ATOM 13092 C C . SER B 1 778 ? 4.289 -146.75 -66.438 1 54.97 778 SER B C 1
ATOM 13094 O O . SER B 1 778 ? 5.078 -146.875 -65.5 1 54.97 778 SER B O 1
ATOM 13096 N N . LEU B 1 779 ? 4.453 -145.75 -67.375 1 47 779 LEU B N 1
ATOM 13097 C CA . LEU B 1 779 ? 5.238 -144.625 -67.062 1 47 779 LEU B CA 1
ATOM 13098 C C . LEU B 1 779 ? 4.66 -143.875 -65.875 1 47 779 LEU B C 1
ATOM 13100 O O . LEU B 1 779 ? 3.455 -143.625 -65.812 1 47 779 LEU B O 1
ATOM 13104 N N . LYS B 1 780 ? 5.484 -143.875 -64.875 1 45.88 780 LYS B N 1
ATOM 13105 C CA . LYS B 1 780 ? 5.07 -143 -63.781 1 45.88 780 LYS B CA 1
ATOM 13106 C C . LYS B 1 780 ? 5.578 -141.625 -64 1 45.88 780 LYS B C 1
ATOM 13108 O O . LYS B 1 780 ? 6.02 -141.25 -65.125 1 45.88 780 LYS B O 1
ATOM 13113 N N . GLU B 1 781 ? 5.957 -140.875 -62.969 1 46.38 781 GLU B N 1
ATOM 13114 C CA . GLU B 1 781 ? 6.469 -139.5 -63.062 1 46.38 781 GLU B CA 1
ATOM 13115 C C . GLU B 1 781 ? 7.973 -139.5 -63.312 1 46.38 781 GLU B C 1
ATOM 13117 O O . GLU B 1 781 ? 8.719 -140.25 -62.656 1 46.38 781 GLU B O 1
ATOM 13122 N N . GLY B 1 782 ? 8.531 -138.625 -64.375 1 43.97 782 GLY B N 1
ATOM 13123 C CA . GLY B 1 782 ? 9.938 -138.375 -64.688 1 43.97 782 GLY B CA 1
ATOM 13124 C C . GLY B 1 782 ? 10.539 -139.625 -65.438 1 43.97 782 GLY B C 1
ATOM 13125 O O . GLY B 1 782 ? 10.008 -140 -66.438 1 43.97 782 GLY B O 1
ATOM 13126 N N . THR B 1 783 ? 11.633 -140 -65.125 1 50.09 783 THR B N 1
ATOM 13127 C CA . THR B 1 783 ? 12.438 -141.125 -65.562 1 50.09 783 THR B CA 1
ATOM 13128 C C . THR B 1 783 ? 12.055 -142.375 -64.875 1 50.09 783 THR B C 1
ATOM 13130 O O . THR B 1 783 ? 12.758 -143.375 -64.938 1 50.09 783 THR B O 1
ATOM 13133 N N . SER B 1 784 ? 10.977 -142.375 -64.188 1 59.09 784 SER B N 1
ATOM 13134 C CA . SER B 1 784 ? 10.594 -143.625 -63.438 1 59.09 784 SER B CA 1
ATOM 13135 C C . SER B 1 784 ? 9.469 -144.375 -64.125 1 59.09 784 SER B C 1
ATOM 13137 O O . SER B 1 784 ? 8.5 -143.75 -64.562 1 59.09 784 SER B O 1
ATOM 13139 N N . VAL B 1 785 ? 9.68 -145.625 -64.5 1 60.22 785 VAL B N 1
ATOM 13140 C CA . VAL B 1 785 ? 8.742 -146.5 -65.125 1 60.22 785 VAL B CA 1
ATOM 13141 C C . VAL B 1 785 ? 8.336 -147.625 -64.062 1 60.22 785 VAL B C 1
ATOM 13143 O O . VAL B 1 785 ? 9.172 -148.125 -63.312 1 60.22 785 VAL B O 1
ATOM 13146 N N . GLU B 1 786 ? 7.051 -147.75 -63.906 1 66.25 786 GLU B N 1
ATOM 13147 C CA . GLU B 1 786 ? 6.562 -148.875 -63.094 1 66.25 786 GLU B CA 1
ATOM 13148 C C . GLU B 1 786 ? 6.402 -150.125 -63.938 1 66.25 786 GLU B C 1
ATOM 13150 O O . GLU B 1 786 ? 5.664 -150.125 -64.938 1 66.25 786 GLU B O 1
ATOM 13155 N N . ALA B 1 787 ? 7.32 -151.125 -63.688 1 63.47 787 ALA B N 1
ATOM 13156 C CA . ALA B 1 787 ? 7.234 -152.375 -64.312 1 63.47 787 ALA B CA 1
ATOM 13157 C C . ALA B 1 787 ? 6.445 -153.375 -63.406 1 63.47 787 ALA B C 1
ATOM 13159 O O . ALA B 1 787 ? 6.695 -153.5 -62.188 1 63.47 787 ALA B O 1
ATOM 13160 N N . THR B 1 788 ? 5.301 -153.75 -63.938 1 68.12 788 THR B N 1
ATOM 13161 C CA . THR B 1 788 ? 4.488 -154.75 -63.188 1 68.12 788 THR B CA 1
ATOM 13162 C C . THR B 1 788 ? 4.535 -156.125 -63.844 1 68.12 788 THR B C 1
ATOM 13164 O O . THR B 1 788 ? 4.332 -156.25 -65.062 1 68.12 788 THR B O 1
ATOM 13167 N N . CYS B 1 789 ? 4.934 -157.125 -63.125 1 66 789 CYS B N 1
ATOM 13168 C CA . CYS B 1 789 ? 4.895 -158.625 -63.531 1 66 789 CYS B CA 1
ATOM 13169 C C . CYS B 1 789 ? 3.643 -159.25 -63 1 66 789 CYS B C 1
ATOM 13171 O O . CYS B 1 789 ? 3.338 -159.125 -61.781 1 66 789 CYS B O 1
ATOM 13173 N N . PHE B 1 790 ? 2.869 -159.75 -63.906 1 65.94 790 PHE B N 1
ATOM 13174 C CA . PHE B 1 790 ? 1.646 -160.5 -63.562 1 65.94 790 PHE B CA 1
ATOM 13175 C C . PHE B 1 790 ? 1.835 -162 -63.719 1 65.94 790 PHE B C 1
ATOM 13177 O O . PHE B 1 790 ? 2.494 -162.5 -64.625 1 65.94 790 PHE B O 1
ATOM 13184 N N . ILE B 1 791 ? 1.422 -162.875 -62.812 1 67.31 791 ILE B N 1
ATOM 13185 C CA . ILE B 1 791 ? 1.137 -164.25 -62.969 1 67.31 791 ILE B CA 1
ATOM 13186 C C . ILE B 1 791 ? -0.359 -164.5 -63.188 1 67.31 791 ILE B C 1
ATOM 13188 O O . ILE B 1 791 ? -1.176 -164.125 -62.312 1 67.31 791 ILE B O 1
ATOM 13192 N N . LEU B 1 792 ? -0.703 -164.875 -64.375 1 64.19 792 LEU B N 1
ATOM 13193 C CA . LEU B 1 792 ? -2.102 -165 -64.75 1 64.19 792 LEU B CA 1
ATOM 13194 C C . LEU B 1 792 ? -2.484 -166.5 -64.75 1 64.19 792 LEU B C 1
ATOM 13196 O O . LEU B 1 792 ? -1.671 -167.375 -65.062 1 64.19 792 LEU B O 1
ATOM 13200 N N . GLY B 1 793 ? -3.438 -167 -64.062 1 61.53 793 GLY B N 1
ATOM 13201 C CA . GLY B 1 793 ? -4 -168.25 -64.062 1 61.53 793 GLY B CA 1
ATOM 13202 C C . GLY B 1 793 ? -4.898 -168.5 -65.25 1 61.53 793 GLY B C 1
ATOM 13203 O O . GLY B 1 793 ? -4.848 -167.875 -66.25 1 61.53 793 GLY B O 1
ATOM 13204 N N . GLU B 1 794 ? -5.836 -169.5 -65.062 1 65.06 794 GLU B N 1
ATOM 13205 C CA . GLU B 1 794 ? -6.855 -169.875 -66.062 1 65.06 794 GLU B CA 1
ATOM 13206 C C . GLU B 1 794 ? -7.773 -168.625 -66.312 1 65.06 794 GLU B C 1
ATOM 13208 O O . GLU B 1 794 ? -8.094 -167.875 -65.438 1 65.06 794 GLU B O 1
ATOM 13213 N N . GLU B 1 795 ? -8.227 -168.25 -67.625 1 62.31 795 GLU B N 1
ATOM 13214 C CA . GLU B 1 795 ? -9.094 -167.25 -68.125 1 62.31 795 GLU B CA 1
ATOM 13215 C C . GLU B 1 795 ? -8.469 -165.875 -67.938 1 62.31 795 GLU B C 1
ATOM 13217 O O . GLU B 1 795 ? -9.18 -164.875 -67.812 1 62.31 795 GLU B O 1
ATOM 13222 N N . GLU B 1 796 ? -6.961 -165.75 -67.75 1 60.5 796 GLU B N 1
ATOM 13223 C CA . GLU B 1 796 ? -6.152 -164.5 -67.75 1 60.5 796 GLU B CA 1
ATOM 13224 C C . GLU B 1 796 ? -6.398 -163.625 -66.438 1 60.5 796 GLU B C 1
ATOM 13226 O O . GLU B 1 796 ? -6.234 -162.5 -66.438 1 60.5 796 GLU B O 1
ATOM 13231 N N . LYS B 1 797 ? -6.855 -164.375 -65.562 1 70.62 797 LYS B N 1
ATOM 13232 C CA . LYS B 1 797 ? -7.027 -163.875 -64.25 1 70.62 797 LYS B CA 1
ATOM 13233 C C . LYS B 1 797 ? -5.68 -163.625 -63.562 1 70.62 797 LYS B C 1
ATOM 13235 O O . LYS B 1 797 ? -4.793 -164.375 -63.594 1 70.62 797 LYS B O 1
ATOM 13240 N N . ILE B 1 798 ? -5.449 -162.375 -62.969 1 66.81 798 ILE B N 1
ATOM 13241 C CA . ILE B 1 798 ? -4.211 -162 -62.312 1 66.81 798 ILE B CA 1
ATOM 13242 C C . ILE B 1 798 ? -4.109 -162.75 -60.969 1 66.81 798 ILE B C 1
ATOM 13244 O O . ILE B 1 798 ? -4.93 -162.5 -60.062 1 66.81 798 ILE B O 1
ATOM 13248 N N . LEU B 1 799 ? -3.42 -163.75 -60.719 1 70.5 799 LEU B N 1
ATOM 13249 C CA . LEU B 1 799 ? -3.203 -164.5 -59.5 1 70.5 799 LEU B CA 1
ATOM 13250 C C . LEU B 1 799 ? -2.199 -163.75 -58.594 1 70.5 799 LEU B C 1
ATOM 13252 O O . LEU B 1 799 ? -2.311 -163.875 -57.375 1 70.5 799 LEU B O 1
ATOM 13256 N N . ALA B 1 800 ? -1.189 -163.25 -59.281 1 71.62 800 ALA B N 1
ATOM 13257 C CA . ALA B 1 800 ? -0.216 -162.5 -58.531 1 71.62 800 ALA B CA 1
ATOM 13258 C C . ALA B 1 800 ? 0.398 -161.375 -59.375 1 71.62 800 ALA B C 1
ATOM 13260 O O . ALA B 1 800 ? 0.493 -161.5 -60.594 1 71.62 800 ALA B O 1
ATOM 13261 N N . GLN B 1 801 ? 0.572 -160.25 -58.875 1 67 801 GLN B N 1
ATOM 13262 C CA . GLN B 1 801 ? 1.267 -159.125 -59.562 1 67 801 GLN B CA 1
ATOM 13263 C C . GLN B 1 801 ? 2.252 -158.375 -58.656 1 67 801 GLN B C 1
ATOM 13265 O O . GLN B 1 801 ? 2.057 -158.375 -57.438 1 67 801 GLN B O 1
ATOM 13270 N N . LYS B 1 802 ? 3.385 -158.125 -59 1 72.31 802 LYS B N 1
ATOM 13271 C CA . LYS B 1 802 ? 4.359 -157.25 -58.312 1 72.31 802 LYS B CA 1
ATOM 13272 C C . LYS B 1 802 ? 4.836 -156.125 -59.219 1 72.31 802 LYS B C 1
ATOM 13274 O O . LYS B 1 802 ? 5.191 -156.25 -60.375 1 72.31 802 LYS B O 1
ATOM 13279 N N . SER B 1 803 ? 4.645 -155 -58.656 1 69.56 803 SER B N 1
ATOM 13280 C CA . SER B 1 803 ? 5.043 -153.75 -59.375 1 69.56 803 SER B CA 1
ATOM 13281 C C . SER B 1 803 ? 6.328 -153.125 -58.812 1 69.56 803 SER B C 1
ATOM 13283 O O . SER B 1 803 ? 6.57 -153.25 -57.594 1 69.56 803 SER B O 1
ATOM 13285 N N . LYS B 1 804 ? 7.297 -152.875 -59.625 1 68.81 804 LYS B N 1
ATOM 13286 C CA . LYS B 1 804 ? 8.523 -152.125 -59.25 1 68.81 804 LYS B CA 1
ATOM 13287 C C . LYS B 1 804 ? 8.672 -150.875 -60.062 1 68.81 804 LYS B C 1
ATOM 13289 O O . LYS B 1 804 ? 8.422 -150.875 -61.281 1 68.81 804 LYS B O 1
ATOM 13294 N N . THR B 1 805 ? 8.922 -149.75 -59.312 1 69.44 805 THR B N 1
ATOM 13295 C CA . THR B 1 805 ? 9.258 -148.5 -59.969 1 69.44 805 THR B CA 1
ATOM 13296 C C . THR B 1 805 ? 10.742 -148.5 -60.344 1 69.44 805 THR B C 1
ATOM 13298 O O . THR B 1 805 ? 11.609 -148.625 -59.5 1 69.44 805 THR B O 1
ATOM 13301 N N . ILE B 1 806 ? 10.969 -148.5 -61.562 1 63.12 806 ILE B N 1
ATOM 13302 C CA . ILE B 1 806 ? 12.336 -148.5 -62.094 1 63.12 806 ILE B CA 1
ATOM 13303 C C . ILE B 1 806 ? 12.68 -147.25 -62.781 1 63.12 806 ILE B C 1
ATOM 13305 O O . ILE B 1 806 ? 11.805 -146.625 -63.406 1 63.12 806 ILE B O 1
ATOM 13309 N N . ASN B 1 807 ? 13.906 -146.625 -62.5 1 61.31 807 ASN B N 1
ATOM 13310 C CA . ASN B 1 807 ? 14.406 -145.5 -63.156 1 61.31 807 ASN B CA 1
ATOM 13311 C C . ASN B 1 807 ? 15.125 -145.875 -64.5 1 61.31 807 ASN B C 1
ATOM 13313 O O . ASN B 1 807 ? 15.867 -146.875 -64.5 1 61.31 807 ASN B O 1
ATOM 13317 N N . VAL B 1 808 ? 14.734 -145.25 -65.562 1 55.5 808 VAL B N 1
ATOM 13318 C CA . VAL B 1 808 ? 15.375 -145.375 -66.812 1 55.5 808 VAL B CA 1
ATOM 13319 C C . VAL B 1 808 ? 16.812 -144.875 -66.75 1 55.5 808 VAL B C 1
ATOM 13321 O O . VAL B 1 808 ? 17.078 -143.75 -66.375 1 55.5 808 VAL B O 1
ATOM 13324 N N . LYS B 1 809 ? 17.812 -145.875 -66.812 1 60.16 809 LYS B N 1
ATOM 13325 C CA . LYS B 1 809 ? 19.234 -145.625 -66.875 1 60.16 809 LYS B CA 1
ATOM 13326 C C . LYS B 1 809 ? 19.797 -146 -68.25 1 60.16 809 LYS B C 1
ATOM 13328 O O . LYS B 1 809 ? 19.641 -147.125 -68.625 1 60.16 809 LYS B O 1
ATOM 13333 N N . ASN B 1 810 ? 20.531 -145.125 -68.938 1 53.16 810 ASN B N 1
ATOM 13334 C CA . ASN B 1 810 ? 21.188 -145.25 -70.25 1 53.16 810 ASN B CA 1
ATOM 13335 C C . ASN B 1 810 ? 20.234 -145.875 -71.25 1 53.16 810 ASN B C 1
ATOM 13337 O O . ASN B 1 810 ? 20.578 -146.875 -72 1 53.16 810 ASN B O 1
ATOM 13341 N N . SER B 1 811 ? 18.953 -145.5 -71.375 1 51.47 811 SER B N 1
ATOM 13342 C CA . SER B 1 811 ? 17.906 -145.875 -72.312 1 51.47 811 SER B CA 1
ATOM 13343 C C . SER B 1 811 ? 17.516 -147.25 -72.188 1 51.47 811 SER B C 1
ATOM 13345 O O . SER B 1 811 ? 17.094 -147.875 -73.125 1 51.47 811 SER B O 1
ATOM 13347 N N . GLN B 1 812 ? 17.938 -148 -71.125 1 52.62 812 GLN B N 1
ATOM 13348 C CA . GLN B 1 812 ? 17.578 -149.375 -70.812 1 52.62 812 GLN B CA 1
ATOM 13349 C C . GLN B 1 812 ? 16.828 -149.375 -69.438 1 52.62 812 GLN B C 1
ATOM 13351 O O . GLN B 1 812 ? 17.031 -148.625 -68.562 1 52.62 812 GLN B O 1
ATOM 13356 N N . LEU B 1 813 ? 15.711 -150.125 -69.375 1 54.81 813 LEU B N 1
ATOM 13357 C CA . LEU B 1 813 ? 15.008 -150.5 -68.188 1 54.81 813 LEU B CA 1
ATOM 13358 C C . LEU B 1 813 ? 15.156 -152 -67.812 1 54.81 813 LEU B C 1
ATOM 13360 O O . LEU B 1 813 ? 15.055 -152.875 -68.688 1 54.81 813 LEU B O 1
ATOM 13364 N N . GLU B 1 814 ? 15.805 -152.25 -66.812 1 57.59 814 GLU B N 1
ATOM 13365 C CA . GLU B 1 814 ? 15.938 -153.625 -66.312 1 57.59 814 GLU B CA 1
ATOM 13366 C C . GLU B 1 814 ? 15.227 -153.875 -65 1 57.59 814 GLU B C 1
ATOM 13368 O O . GLU B 1 814 ? 15.375 -153 -64.062 1 57.59 814 GLU B O 1
ATOM 13373 N N . ALA B 1 815 ? 14.133 -154.5 -65 1 59.94 815 ALA B N 1
ATOM 13374 C CA . ALA B 1 815 ? 13.547 -155 -63.719 1 59.94 815 ALA B CA 1
ATOM 13375 C C . ALA B 1 815 ? 13.664 -156.5 -63.531 1 59.94 815 ALA B C 1
ATOM 13377 O O . ALA B 1 815 ? 13.477 -157.25 -64.438 1 59.94 815 ALA B O 1
ATOM 13378 N N . VAL B 1 816 ? 14.188 -156.875 -62.438 1 63 816 VAL B N 1
ATOM 13379 C CA . VAL B 1 816 ? 14.281 -158.25 -62 1 63 816 VAL B CA 1
ATOM 13380 C C . VAL B 1 816 ? 13.211 -158.5 -60.938 1 63 816 VAL B C 1
ATOM 13382 O O . VAL B 1 816 ? 13.094 -157.75 -59.969 1 63 816 VAL B O 1
ATOM 13385 N N . PHE B 1 817 ? 12.352 -159.375 -61.281 1 62.56 817 PHE B N 1
ATOM 13386 C CA . PHE B 1 817 ? 11.344 -159.875 -60.344 1 62.56 817 PHE B CA 1
ATOM 13387 C C . PHE B 1 817 ? 11.672 -161.25 -59.875 1 62.56 817 PHE B C 1
ATOM 13389 O O . PHE B 1 817 ? 12.109 -162.125 -60.656 1 62.56 817 PHE B O 1
ATOM 13396 N N . ASP B 1 818 ? 11.766 -161.375 -58.625 1 64.19 818 ASP B N 1
ATOM 13397 C CA . ASP B 1 818 ? 11.875 -162.75 -57.969 1 64.19 818 ASP B CA 1
ATOM 13398 C C . ASP B 1 818 ? 10.523 -163.5 -57.938 1 64.19 818 ASP B C 1
ATOM 13400 O O . ASP B 1 818 ? 9.641 -163 -57.156 1 64.19 818 ASP B O 1
ATOM 13404 N N . LEU B 1 819 ? 10.32 -164.375 -58.844 1 59.81 819 LEU B N 1
ATOM 13405 C CA . LEU B 1 819 ? 9.047 -165.125 -58.969 1 59.81 819 LEU B CA 1
ATOM 13406 C C . LEU B 1 819 ? 8.758 -166 -57.719 1 59.81 819 LEU B C 1
ATOM 13408 O O . LEU B 1 819 ? 7.598 -166.25 -57.375 1 59.81 819 LEU B O 1
ATOM 13412 N N . ASP B 1 820 ? 9.82 -166.5 -57.031 1 68.19 820 ASP B N 1
ATOM 13413 C CA . ASP B 1 820 ? 9.578 -167.25 -55.781 1 68.19 820 ASP B CA 1
ATOM 13414 C C . ASP B 1 820 ? 8.977 -166.375 -54.719 1 68.19 820 ASP B C 1
ATOM 13416 O O . ASP B 1 820 ? 8.094 -166.75 -53.969 1 68.19 820 ASP B O 1
ATOM 13420 N N . GLU B 1 821 ? 9.383 -165.125 -54.75 1 71.81 821 GLU B N 1
ATOM 13421 C CA . GLU B 1 821 ? 8.828 -164.125 -53.781 1 71.81 821 GLU B CA 1
ATOM 13422 C C . GLU B 1 821 ? 7.402 -163.75 -54.156 1 71.81 821 GLU B C 1
ATOM 13424 O O . GLU B 1 821 ? 6.535 -163.625 -53.281 1 71.81 821 GLU B O 1
ATOM 13429 N N . ILE B 1 822 ? 7.098 -163.75 -55.406 1 65.62 822 ILE B N 1
ATOM 13430 C CA . ILE B 1 822 ? 5.75 -163.375 -55.875 1 65.62 822 ILE B CA 1
ATOM 13431 C C . ILE B 1 822 ? 4.832 -164.625 -55.656 1 65.62 822 ILE B C 1
ATOM 13433 O O . ILE B 1 822 ? 3.693 -164.5 -55.219 1 65.62 822 ILE B O 1
ATOM 13437 N N . LYS B 1 823 ? 5.34 -165.75 -55.812 1 66.62 823 LYS B N 1
ATOM 13438 C CA . LYS B 1 823 ? 4.629 -167 -55.531 1 66.62 823 LYS B CA 1
ATOM 13439 C C . LYS B 1 823 ? 4.332 -167.125 -54.031 1 66.62 823 LYS B C 1
ATOM 13441 O O . LYS B 1 823 ? 3.211 -167.375 -53.656 1 66.62 823 LYS B O 1
ATOM 13446 N N . ASN B 1 824 ? 5.387 -167 -53.25 1 70.75 824 ASN B N 1
ATOM 13447 C CA . ASN B 1 824 ? 5.246 -167.25 -51.812 1 70.75 824 ASN B CA 1
ATOM 13448 C C . ASN B 1 824 ? 4.328 -166.125 -51.188 1 70.75 824 ASN B C 1
ATOM 13450 O O . ASN B 1 824 ? 3.52 -166.5 -50.312 1 70.75 824 ASN B O 1
ATOM 13454 N N . LYS B 1 825 ? 4.414 -165 -51.688 1 67.06 825 LYS B N 1
ATOM 13455 C CA . LYS B 1 825 ? 3.584 -163.875 -51.062 1 67.06 825 LYS B CA 1
ATOM 13456 C C . LYS B 1 825 ? 2.119 -164.125 -51.469 1 67.06 825 LYS B C 1
ATOM 13458 O O . LYS B 1 825 ? 1.221 -163.75 -50.688 1 67.06 825 LYS B O 1
ATOM 13463 N N . ASN B 1 826 ? 1.939 -164.75 -52.625 1 63.84 826 ASN B N 1
ATOM 13464 C CA . ASN B 1 826 ? 0.559 -164.875 -53.062 1 63.84 826 ASN B CA 1
ATOM 13465 C C . ASN B 1 826 ? 0.176 -166.375 -53.062 1 63.84 826 ASN B C 1
ATOM 13467 O O . ASN B 1 826 ? -0.874 -166.75 -53.594 1 63.84 826 ASN B O 1
ATOM 13471 N N . GLN B 1 827 ? 1.029 -167.375 -52.375 1 63.66 827 GLN B N 1
ATOM 13472 C CA . GLN B 1 827 ? 0.817 -168.75 -52.125 1 63.66 827 GLN B CA 1
ATOM 13473 C C . GLN B 1 827 ? 0.508 -169.5 -53.438 1 63.66 827 GLN B C 1
ATOM 13475 O O . GLN B 1 827 ? -0.42 -170.25 -53.469 1 63.66 827 GLN B O 1
ATOM 13480 N N . LEU B 1 828 ? 1.098 -169 -54.5 1 59.56 828 LEU B N 1
ATOM 13481 C CA . LEU B 1 828 ? 0.882 -169.75 -55.75 1 59.56 828 LEU B CA 1
ATOM 13482 C C . LEU B 1 828 ? 1.883 -170.875 -55.938 1 59.56 828 LEU B C 1
ATOM 13484 O O . LEU B 1 828 ? 3.068 -170.625 -55.656 1 59.56 828 LEU B O 1
ATOM 13488 N N . ASP B 1 829 ? 1.567 -172 -55.812 1 54.56 829 ASP B N 1
ATOM 13489 C CA . ASP B 1 829 ? 2.363 -173.25 -55.969 1 54.56 829 ASP B CA 1
ATOM 13490 C C . ASP B 1 829 ? 2.801 -173.375 -57.406 1 54.56 829 ASP B C 1
ATOM 13492 O O . ASP B 1 829 ? 2.096 -174 -58.219 1 54.56 829 ASP B O 1
ATOM 13496 N N . ILE B 1 830 ? 3.373 -172.375 -58 1 50.28 830 ILE B N 1
ATOM 13497 C CA . ILE B 1 830 ? 3.809 -172.5 -59.406 1 50.28 830 ILE B CA 1
ATOM 13498 C C . ILE B 1 830 ? 5.23 -173.125 -59.438 1 50.28 830 ILE B C 1
ATOM 13500 O O . ILE B 1 830 ? 6.156 -172.5 -58.906 1 50.28 830 ILE B O 1
ATOM 13504 N N . ASN B 1 831 ? 5.52 -174.375 -59.312 1 48.75 831 ASN B N 1
ATOM 13505 C CA . ASN B 1 831 ? 6.797 -175 -59.188 1 48.75 831 ASN B CA 1
ATOM 13506 C C . ASN B 1 831 ? 7.77 -174.625 -60.281 1 48.75 831 ASN B C 1
ATOM 13508 O O . ASN B 1 831 ? 8.984 -174.625 -60.062 1 48.75 831 ASN B O 1
ATOM 13512 N N . ASP B 1 832 ? 7.531 -174.75 -61.594 1 44.38 832 ASP B N 1
ATOM 13513 C CA . ASP B 1 832 ? 8.523 -174.875 -62.656 1 44.38 832 ASP B CA 1
ATOM 13514 C C . ASP B 1 832 ? 9.07 -173.5 -63.094 1 44.38 832 ASP B C 1
ATOM 13516 O O . ASP B 1 832 ? 9.82 -173.375 -64.062 1 44.38 832 ASP B O 1
ATOM 13520 N N . ILE B 1 833 ? 8.469 -172.375 -62.781 1 40.47 833 ILE B N 1
ATOM 13521 C CA . ILE B 1 833 ? 9.031 -171.25 -63.406 1 40.47 833 ILE B CA 1
ATOM 13522 C C . ILE B 1 833 ? 10.117 -170.625 -62.5 1 40.47 833 ILE B C 1
ATOM 13524 O O . ILE B 1 833 ? 9.836 -170.25 -61.375 1 40.47 833 ILE B O 1
ATOM 13528 N N . GLU B 1 834 ? 11.406 -171.125 -62.469 1 39.69 834 GLU B N 1
ATOM 13529 C CA . GLU B 1 834 ? 12.461 -170.625 -61.562 1 39.69 834 GLU B CA 1
ATOM 13530 C C . GLU B 1 834 ? 12.797 -169.125 -61.781 1 39.69 834 GLU B C 1
ATOM 13532 O O . GLU B 1 834 ? 12.914 -168.375 -60.844 1 39.69 834 GLU B O 1
ATOM 13537 N N . LYS B 1 835 ? 13.625 -168.75 -62.75 1 40.19 835 LYS B N 1
ATOM 13538 C CA . LYS B 1 835 ? 14.172 -167.375 -62.969 1 40.19 835 LYS B CA 1
ATOM 13539 C C . LYS B 1 835 ? 13.773 -166.875 -64.312 1 40.19 835 LYS B C 1
ATOM 13541 O O . LYS B 1 835 ? 13.633 -167.625 -65.312 1 40.19 835 LYS B O 1
ATOM 13546 N N . TYR B 1 836 ? 12.906 -165.875 -64.375 1 34.31 836 TYR B N 1
ATOM 13547 C CA . TYR B 1 836 ? 12.758 -165.25 -65.688 1 34.31 836 TYR B CA 1
ATOM 13548 C C . TYR B 1 836 ? 13.422 -163.875 -65.75 1 34.31 836 TYR B C 1
ATOM 13550 O O . TYR B 1 836 ? 13.445 -163.25 -64.75 1 34.31 836 TYR B O 1
ATOM 13558 N N . LYS B 1 837 ? 14.5 -163.75 -66.438 1 34.91 837 LYS B N 1
ATOM 13559 C CA . LYS B 1 837 ? 15.25 -162.5 -66.625 1 34.91 837 LYS B CA 1
ATOM 13560 C C . LYS B 1 837 ? 14.781 -161.75 -67.875 1 34.91 837 LYS B C 1
ATOM 13562 O O . LYS B 1 837 ? 14.516 -162.375 -68.875 1 34.91 837 LYS B O 1
ATOM 13567 N N . GLY B 1 838 ? 14 -160.75 -67.75 1 35.66 838 GLY B N 1
ATOM 13568 C CA . GLY B 1 838 ? 13.672 -160 -68.938 1 35.66 838 GLY B CA 1
ATOM 13569 C C . GLY B 1 838 ? 14.398 -158.625 -68.938 1 35.66 838 GLY B C 1
ATOM 13570 O O . GLY B 1 838 ? 14.773 -158.125 -67.938 1 35.66 838 GLY B O 1
ATOM 13571 N N . LYS B 1 839 ? 15.359 -158.5 -69.812 1 37.47 839 LYS B N 1
ATOM 13572 C CA . LYS B 1 839 ? 16.047 -157.25 -70.125 1 37.47 839 LYS B CA 1
ATOM 13573 C C . LYS B 1 839 ? 15.266 -156.375 -71.062 1 37.47 839 LYS B C 1
ATOM 13575 O O . LYS B 1 839 ? 14.703 -156.875 -72.062 1 37.47 839 LYS B O 1
ATOM 13580 N N . MET B 1 840 ? 14.711 -155.375 -70.5 1 37.16 840 MET B N 1
ATOM 13581 C CA . MET B 1 840 ? 14.023 -154.5 -71.438 1 37.16 840 MET B CA 1
ATOM 13582 C C . MET B 1 840 ? 14.859 -153.25 -71.75 1 37.16 840 MET B C 1
ATOM 13584 O O . MET B 1 840 ? 15.602 -152.75 -70.875 1 37.16 840 MET B O 1
ATOM 13588 N N . GLN B 1 841 ? 15.234 -153 -72.938 1 37.75 841 GLN B N 1
ATOM 13589 C CA . GLN B 1 841 ? 15.984 -151.875 -73.375 1 37.75 841 GLN B CA 1
ATOM 13590 C C . GLN B 1 841 ? 15.07 -150.625 -73.625 1 37.75 841 GLN B C 1
ATOM 13592 O O . GLN B 1 841 ? 13.961 -150.75 -74.125 1 37.75 841 GLN B O 1
ATOM 13597 N N . TRP B 1 842 ? 15.367 -149.625 -72.75 1 36.88 842 TRP B N 1
ATOM 13598 C CA . TRP B 1 842 ? 14.648 -148.375 -72.812 1 36.88 842 TRP B CA 1
ATOM 13599 C C . TRP B 1 842 ? 15.312 -147.375 -73.75 1 36.88 842 TRP B C 1
ATOM 13601 O O . TRP B 1 842 ? 16.531 -147.25 -73.688 1 36.88 842 TRP B O 1
ATOM 13611 N N . GLU B 1 843 ? 14.859 -147.25 -74.875 1 35.5 843 GLU B N 1
ATOM 13612 C CA . GLU B 1 843 ? 15.438 -146.125 -75.625 1 35.5 843 GLU B CA 1
ATOM 13613 C C . GLU B 1 843 ? 14.898 -144.75 -75.25 1 35.5 843 GLU B C 1
ATOM 13615 O O . GLU B 1 843 ? 13.688 -144.625 -75.188 1 35.5 843 GLU B O 1
ATOM 13620 N N . ALA B 1 844 ? 15.664 -144.375 -74.312 1 35.56 844 ALA B N 1
ATOM 13621 C CA . ALA B 1 844 ? 15.414 -143 -73.875 1 35.56 844 ALA B CA 1
ATOM 13622 C C . ALA B 1 844 ? 15.328 -142 -75.062 1 35.56 844 ALA B C 1
ATOM 13624 O O . ALA B 1 844 ? 16.078 -142.125 -76.062 1 35.56 844 ALA B O 1
#

Foldseek 3Di:
DPVVVVVVVVVVVVVVCVPPPPPVVVDPLPQFDKWKKKAQPQAPPPPPDDDPPRIWGWFWWWWKDFKLDKIKIKTKTKDLDDDDQVRRAQTKMWMKMATPVDRVAIDIFMFGFHDKDWDDQDPNITIIITMGIHLCVVLQVDWAKAKDAFAFLVVVLQVLQVVCCVVSVEAEAEAEDVVLTFTFGMDIRDGGGSSLVNSQSCQQQQWIWDFDRRDPNPGYIYIGFLLVDQAEDPDEAEWDKDKAFDQFALWEWEWEADPVCRPDTQIDIDQLDDDDPDDDDPVSSVCNNPVYHYDYDYDRSTPDPCPNSVVVSSSNLSSLQRNQVRIKMKIKHQGPPDDASHFHWYAHPVVGDIATKHWGMKIKIAGDNVSVVPVVPPPPPVCVSPRGIMMMTMIGGSRRRDGDHDDRDDDFAPDKFKWFWALQDLCQVVFFQADRADPVRWTWTFGPRHPVRGIGDTAAEDFPDDDDVDGDDDGDGGGWMFMWDADVRHPRHIHTYGTDADPVRDDPDDPPVQVQKDKDKGWDVPADPPDTAIWMWMFHDPVPPTDTDTDDSDDDDDDDPDDDDDDDPDDDDDDDPDDDDDDDPDDDDDDDPDDDDDDDPDDDDDDDPDDDDDDDPDDDDDDDPDDDDDDDPDDDDDDDPDDDDDDDPDDDDDDDPDDDDDDDPDDDDDDDPDDDDDDDPPDDDDDDPDDDDDDPDDDDDDDQAKDWDDDPQWIWMQGPVGTDTDDPDDDCPPPPNPVPPVPDFFWFPQDDDPQPPPPRCPVNPPPPPWKGKDWHWDTDGGQWIKIKIFIATPPRHGQWIDIDTFGQDPQWTWDWDDVVVRCVVSVPPPPPPHGDTDIDGGDD/DVVVVVVVVVVCVVVVVPPPDPPPPVDDLPQFDKWKKKAQPQAPPPPPPDDDPRIWGWFWWWWKDFKLDKIKIKTKTKALDDDDQVRRAQGKMWMKMATPVDRVAIDIFMFGFHDKDWDDQDPNITIIITMGIHLCVVLQVDWAKAKDAFAFLVVVLQVLVVVCCVVSVEAEAEAEDCVLTFTFGMDIRDGGGSSLVNSQSCQQQQWIWDFDRRDPNPGYIYIGFLLVDQAEDPDEAEWDKDKAFDAFALWEWEWEADPVCRPDTQIDIDQLDDDDPDDDDPVSSVCNNPVYHYDYDYDRSTPDPCPNSVVVSSSNLSSLQRVQVRIKMKIKHQGPPDDASHFHWYAHPVVGDIATKHWGMKIKIAGDNVSVVVVVPPPPPVCSSPRGIMMMTMIGGSRRRHGDHDDRDDDFADWKFKWFWALQDLCQVVFFQADRADPQRWTWTFGPRHDVRGIGDTAAEDFPFDDDPDGDDDGDTGGWMFMWTADVRHPRHIHTDGTDADPVRDDPDDPPVQVQKDKDKGWDVPADDPDTAIWMWMFHDPVPPTDTDTDHRPDDDDDDPDDDDDDDPDDDDDDDPDDDDDDDPDDDDDDDPDDDDDDDPDDDDDDDPPDDDDDDPDDDDDDDPDDDDDDDDDDDDDDDPDDDDDDDPDDDDDDDPDDDDDDDPDDDDDDDPPDDDDDDPPDDDDDDPDDDDDDPPDDDDDDAAWDWDDDPQWIWMQGPVGTDTDDPDDCPPDVPDRPPPPPPPPPPVDPPVQCCDVDSPDPHDPPPPFWDKDWDWDDDPDQWIKIKIFIAGPPRHGLFIDIDIFGQDPQWTWDFDQVVVRCVVSVPPPPPPGGDGDTGGGHD

Nearest PDB structures (foldseek):
  6h3n-assembly1_B  TM=7.070E-01  e=3.808E-43  Pseudomonas aeruginosa PAO1
  4uhv-assembly2_A  TM=6.820E-01  e=3.495E-30  Pseudomonas aeruginosa PAO1
  6j0m-assembly1_C  TM=7.180E-01  e=5.611E-27  Photorhabdus asymbiotica
  7aef-assembly1_q  TM=4.591E-01  e=1.173E-31  Algoriphagus machipongonensis
  6rbk-assembly1_C  TM=6.720E-01  e=7.059E-26  Serratia entomophila

Organism: Arcobacter nitrofigilis (strain ATCC 33309 / DSM 7299 / CCUG 15893 / LMG 7604 / NCTC 12251 / CI) (NCBI:txid572480)

InterPro domains:
  IPR006531 Gp5/Type VI secretion system Vgr protein, OB-fold domain [PF04717] (434-501)
  IPR006533 Type VI secretion system, RhsGE-associated Vgr protein [TIGR01646] (58-555)
  IPR017847 Type VI secretion system, RhsGE-associated Vgr family subset [TIGR03361] (53-572)
  IPR037026 Vgr protein, OB-fold domain superfamily [G3DSA:2.40.50.230] (401-505)
  IPR054030 Gp5/Type VI secretion system Vgr, C-terminal trimerisation domain [PF22178] (518-621)

Secondary structure (DSSP, 8-state):
-HHHHHHHHHHHHHHHGGGS--TTTTS------EEEEEEETTS-SS---SSTTSEEEEEEEEEEEETTEEEEEEEEEEESS---HHHHTT-EEEEEEEESS-TT-EEEEEEEEEEEEEEEEETTEEEEEEEEE-GGGGGGS-BEEEEEEEEEHHHHHHHHHHHTHHHHTEEEEEES-TTSSPEEEEEEEEEE-HHHHHHHHHHHHT-EEEE--S--TTEEEEEE-HHHHSEEEEEEEE-EEEEEE-----EEEEEE--SSSTT--EEEEE-S----SS---HHHHHHHHHSEEEEEE----B-SS-HHHHHHHHHHHHHHHHHHHHEEEEEEE--TT--TTEEEEEEETTTTEEEEEEEEEEEEEEE-GGGSTTTTSSS-GGGTTS-SEEEEEEEEETTSPP-----SPPP---SEEEEEEESSSS-GGGGTT-----TTS-BEEEETT-TT-----PBEE--SSEETTEE---PPPTT-EEEEEEGGG-TTSEEEEEEE--SSS--SS-TTTTTTEEEEEEE-SSPPSSS--EEEEEEE-BTT--EEEEEESS-EEEEESS-EEEEESS-EEEEESS-EEEEESS-EEEEESS-EEEEESS-EEEEESS-EEEEESS-EEEEESS-EEEEESS-EEEEESS-EEEEESS-EEEEESS-EEEEESS-EEEEESSEEEEE-SSEEEEEEEEEEEEESSEEEEEEEEEEEEEETTEEEEEETTEEEEE-S------SS--B---------S-S------SS--TT-----SS-EEEEEEEE-STTEEEEEEEEE-GGG-EEEEEEEEEE-BTTEEEEEE-HHHHHHHTT----S---EEEEEE---/-HHHHHHHHHHHHHHHHHHS--TTTT-------EEEEEEETTS-SS---SSTTSEEEEEEEEEEEETTEEEEEEEEEEESS---HHHHTT-EEEEEEEESS-TT-EEEEEEEEEEEEEEEEETTEEEEEEEEE-GGGGGGG--EEEEEEEEEHHHHHHHHHHHTHHHHTEEEEEES-TTSSPEEEEEEEEEE-HHHHHHHHHHHHT-EEEE--S--TTEEEEEE-HHHHSEEEEEEEE-EEEEEEE----EEEEEE--SSSTTS-EEEEE-SS---SS---HHHHHHHHHSEEEEEEPP--B-SS-HHHHHHHHHHHHHHHHHHHHEEEEEEE--TT--TTEEEEEEETTTTEEEEEEEEEEEEEEE-GGGSGGGGSSS-GGGTTS--EEEEEEEEETTSPP-----SPPP---SEEEEEEESSSS-GGGGTT-----TTS-BEEEETT-TT-----PBEE-BSSB-SS-EEE-PPPTT-EEEEEEBTT-TTSEEEEEEE--SSS--SS-TTTTTTEEEEEEE-BSPPSSS--EEEEEEE-STT--EEEEE-SSEEEEEESS-EEEEESS-EEEEESS-EEEEESS-EEEEESS-EEEEESS-EEEEESS-EEEEESS-EEEEESS-EEEEESS-EEEEESS-EEEEESS-EEEEESS-EEEEESS-EEEEESSEEEEEESSEEEEEEEEEEEEEEEEEEEEESSEEEEEETTEEEEEETTEEEEE-S-EE--SSS--S--------S-TT------TTTTSS-----TT-EEEEEEEE-STTEEEEEEEEE-GGG-EEEEEEEEEE-BTTEE-----HHHHHHHHT----S-------EE---

Radius of gyration: 78.44 Å; Cα contacts (8 Å, |Δi|>4): 3714; chains: 2; bounding box: 85×242×175 Å

Solvent-accessible surface area (backbone atoms only — not comparable to full-atom values): 92599 Å² total; per-residue (Å²): 120,65,67,64,55,55,54,56,50,49,56,53,43,54,61,55,55,65,68,47,77,59,69,69,71,78,49,76,83,70,87,74,56,64,47,44,37,37,28,56,76,72,44,64,87,78,65,74,58,84,52,93,83,65,42,33,36,31,36,36,38,37,32,39,36,35,60,62,44,73,33,39,33,41,38,30,32,45,34,77,61,92,72,65,51,54,61,46,37,55,29,45,36,41,35,39,38,35,30,70,84,47,68,86,50,65,39,55,43,38,32,25,22,47,29,23,27,53,53,61,73,55,92,81,24,37,31,35,39,34,34,28,25,38,59,67,50,62,34,54,56,26,25,37,39,45,77,46,67,65,41,34,68,67,54,52,48,49,54,59,53,57,74,40,20,81,82,54,38,45,42,79,43,82,57,64,72,66,85,77,52,66,41,26,48,48,47,59,47,60,80,35,20,56,38,57,48,46,46,40,52,24,33,72,74,35,39,32,37,45,75,47,35,74,42,70,89,48,28,41,35,36,40,25,45,48,75,82,61,36,45,74,46,92,58,68,44,72,31,50,66,46,82,46,77,47,94,51,68,17,13,34,40,37,37,46,61,39,88,90,48,67,84,53,80,48,73,48,75,34,39,51,72,81,90,55,92,72,76,71,52,73,69,56,48,51,46,22,54,67,42,66,45,78,42,80,44,69,68,73,54,51,65,61,84,52,60,64,60,51,49,51,51,55,42,44,47,53,17,35,26,32,47,46,72,17,42,38,30,43,33,39,30,66,60,78,81,74,49,48,44,27,28,33,34,41,31,19,73,88,76,70,45,70,47,56,24,32,27,40,31,32,37,41,41,32,44,28,69,74,55,54,63,79,68,60,72,80,56,59,77,79,63,72,72,54,83,39,53,40,32,39,36,35,28,29,51,54,79,56,61,63,29,49,68,88,82,67,77,78,66,63,48,31,30,29,42,62,31,31,25,18,76,72,49,70,67,23,75,84,42,52,66,36,77,52,65,50,98,82,62,22,35,27,29,33,49,76,58,32,74,81,50,57,50,53,64,75,24,50,64,65,56,92,42,78,57,94,91,49,66,52,87,63,81,67,29,22,52,18,37,32,32,32,34,34,59,93,17,31,73,65,43,52,33,34,67,36,16,32,61,40,56,71,28,30,69,65,62,61,39,50,83,52,63,53,51,30,39,45,33,46,66,43,74,73,63,52,91,90,50,88,43,41,37,36,44,37,40,34,22,39,58,94,60,28,30,35,37,40,37,28,58,37,64,44,77,48,81,36,86,37,71,46,78,46,78,41,86,41,73,46,77,48,80,38,86,40,75,45,80,45,78,38,82,43,72,46,79,45,78,38,82,41,72,47,76,46,81,41,78,43,73,45,78,44,79,37,76,46,71,47,77,45,78,33,80,42,75,41,75,47,79,31,81,42,69,46,73,50,79,42,77,52,72,54,77,52,80,50,87,56,77,51,76,47,75,40,77,52,77,49,77,44,79,39,75,49,75,47,77,50,81,36,83,41,70,47,78,45,78,34,81,44,70,44,74,43,80,34,84,50,66,43,73,45,58,27,32,30,34,40,43,36,13,53,31,36,32,38,43,37,15,65,52,28,40,59,50,71,62,88,87,32,34,42,31,35,20,74,76,18,42,38,52,43,55,96,78,76,80,76,71,58,85,67,72,45,60,68,60,72,78,65,72,55,64,53,61,33,72,79,81,71,69,71,38,84,95,25,65,67,72,49,70,53,68,50,96,60,54,40,72,47,75,51,57,46,56,49,76,25,47,32,25,30,42,29,42,30,37,14,36,72,96,70,38,74,65,33,73,52,72,43,79,38,62,63,54,93,27,24,39,73,63,80,60,62,53,67,58,49,23,60,76,52,70,48,88,67,82,80,69,68,85,60,76,56,81,44,83,29,77,116,116,65,73,57,49,57,56,49,51,57,53,49,50,60,59,58,60,66,74,54,79,66,75,65,73,81,52,76,81,70,85,73,55,63,50,44,34,36,27,58,73,73,43,63,87,78,63,73,64,74,52,96,84,64,45,34,37,31,38,35,39,40,33,40,32,36,61,61,45,74,33,40,32,40,39,30,31,46,34,76,56,92,74,64,52,83,66,45,46,73,29,45,36,41,36,39,38,34,30,69,84,47,68,86,48,62,40,54,43,38,31,26,23,75,41,57,40,79,62,56,72,55,93,83,24,40,32,34,40,32,36,30,25,38,58,68,53,62,35,54,74,50,72,40,40,45,76,46,68,65,42,33,67,69,56,52,46,49,54,58,53,58,74,39,17,81,81,56,37,46,40,79,44,82,56,63,73,63,85,76,52,67,42,26,48,48,44,59,48,60,82,38,18,57,39,58,46,45,45,38,51,25,32,72,73,34,38,32,39,46,75,48,37,72,43,70,89,48,28,41,35,37,42,26,46,48,76,81,63,35,46,73,45,92,57,69,44,72,30,51,67,33,56,33,43,34,81,50,48,18,13,34,38,38,38,45,62,38,61,63,47,62,85,54,80,48,73,49,76,32,38,50,72,80,90,56,92,71,63,71,35,72,55,44,46,52,46,22,54,68,39,42,27,47,40,69,45,68,65,71,53,49,67,62,85,52,59,65,59,53,50,50,50,55,40,46,48,53,17,34,26,34,49,46,71,19,42,38,31,41,32,40,30,64,60,77,83,74,49,49,44,28,28,32,34,42,32,22,73,90,75,71,45,69,46,55,24,32,28,42,30,32,35,41,41,34,44,30,70,76,54,49,65,77,62,61,71,77,56,58,76,80,63,72,75,54,81,38,52,42,32,40,37,37,28,29,51,58,82,58,60,64,30,50,68,85,82,65,78,78,68,63,45,65,50,73,45,62,32,30,24,19,76,72,49,71,67,24,76,84,41,51,64,37,77,53,52,40,68,84,60,22,35,27,30,36,50,78,68,35,71,83,53,56,51,52,63,75,24,49,54,49,25,80,27,26,28,68,54,31,24,38,46,78,81,77,31,22,50,34,38,31,36,32,34,16,47,61,4,31,75,66,43,50,33,34,68,47,73,52,74,48,96,82,53,60,72,94,63,62,72,74,83,51,63,53,52,47,74,52,75,46,60,26,35,65,65,54,90,90,49,88,44,41,38,34,41,37,37,33,62,44,87,92,59,62,44,81,46,78,46,50,64,66,36,73,46,78,47,60,69,62,48,78,46,78,47,64,69,62,49,78,47,76,45,62,71,58,52,77,46,78,48,60,68,59,49,78,46,80,46,60,71,54,53,78,45,78,48,61,68,58,49,77,44,80,46,58,68,62,48,76,46,78,47,55,70,52,53,76,45,82,44,50,71,58,49,74,47,77,47,61,68,63,49,79,46,76,51,61,72,61,54,78,48,76,54,66,81,59,56,79,47,79,48,60,77,53,60,76,46,78,45,56,74,54,51,73,45,64,42,31,56,40,34,40,37,38,42,19,53,29,31,35,39,40,41,23,33,33,49,44,80,45,40,81,70,42,72,43,82,44,40,65,51,20,36,35,43,33,3,77,83,21,36,44,32,45,36,87,87,34,44,39,76,45,48,99,34,67,48,52,56,44,93,66,85,41,91,69,74,67,77,67,72,68,61,64,75,66,77,52,77,55,70,54,23,100,72,54,47,75,90,66,66,69,60,57,84,61,53,35,79,46,72,50,73,44,80,50,77,86,58,28,32,30,40,28,43,29,36,14,34,69,97,72,38,75,65,32,72,51,75,43,81,35,63,62,52,95,30,26,34,70,63,82,64,64,51,64,57,49,21,62,76,52,68,47,88,68,80,83,72,69,81,68,80,55,82,45,77,29,83,108

Sequence (1688 aa):
MSKEIIRNNVEEIEEGLKSGVNLKELRREVKQDINARIKLLNYKPNATVGIIDGSFNVYKLLGSSSVNTPYSFTITFVSDDFINIEDIVDTDIELNIKDNVNPLIKKTIYGKIFKASEDSIVAKKHLYIIEVVSPIYYLSLNNKYEIFHNKKTSDIIVEIINRYNQLLNLKIDIKLDLIKAPTKEYTTQYNQNDLEFIQMLCEKEGYSLILDYSSNDPYTITLCELNEHAIVNTYSSTCSFNHSKEFKSTNYVQDFYDKDKPSLQYKIQTGSSITSSVEDNESTRQLRTDIKREKFRDKLNVLDESYYKDLNRYSKIDSQREYVKSNIIKGTSEELNINDSLCITLEDEKANKHIDSIILEVKYEGFFPNALDEYKQNIDESKKHQLQYEVEFTAIPKDIIYKPPYKIKKPKINSIQTAIVSNGNSNTKDYTNTIDVDEQGRIKVLFHFETNQITSCYLRLSNMFSGDGYGSQFLPRVNSEVIVSFINGDPDLPIIIGTLHNGENKNPYNLPKEKTKSFIKTHSIPQYEDKIGYNEIAFEDKRGDENLSLRAQKDMNTLVLNDEFKHIENNSKTIINNDKEETVEANSILTVNKDYTQNIKENQINTVEKEKLTTVKEDYEIHALKDLNTIVKNDIKTIVENDVTTSIKNILLKYVEKDASDKYLESLFIQVANELGVNIKDSFHLDTTNALYEGSNEITLEAKTGISLRCGGNIATVDSSGIHFNTPNYVKNSGNDGVNGVEVQYTGDIINLRADDTNRVFLSEVIEDDYILRADTSLKEGTSVEATCFILGEEEKILAQKSKTINVKNSQLEAVFDLDEIKNKNQLDINDIEKYKGKMQWEAMSKEIIRNNVEEIEEGLKSGVNLKELRREVKQDINARIKLLNYKPNATVGIIDGSFNVYKLLGSSSVNTPYSFTITFVSDDFINIEDIVDTDIELNIKDNVNPLIKKTIYGKIFKASEDSIVAKKHLYIIEVVSPIYYLSLNNKYEIFHNKKTSDIIVEIINRYNQLLNLKIDIKLDLIKAPTKEYTTQYNQNDLEFIQMLCEKEGYSLILDYSSNDPYTITLCELNEHAIVNTYSSTCSFNHSKEFKSTNYVQDFYDKDKPSLQYKIQTGSSITSSVEDNESTRQLRTDIKREKFRDKLNVLDESYYKDLNRYSKIDSQREYVKSNIIKGTSEELNINDSLCITLEDEKANKHIDSIILEVKYEGFFPNALDEYKQNIDESKKHQLQYEVEFTAIPKDIIYKPPYKIKKPKINSIQTAIVSNGNSNTKDYTNTIDVDEQGRIKVLFHFETNQITSCYLRLSNMFSGDGYGSQFLPRVNSEVIVSFINGDPDLPIIIGTLHNGENKNPYNLPKEKTKSFIKTHSIPQYEDKIGYNEIAFEDKRGDENLSLRAQKDMNTLVLNDEFKHIENNSKTIINNDKEETVEANSILTVNKDYTQNIKENQINTVEKEKLTTVKEDYEIHALKDLNTIVKNDIKTIVENDVTTSIKNILLKYVEKDASDKYLESLFIQVANELGVNIKDSFHLDTTNALYEGSNEITLEAKTGISLRCGGNIATVDSSGIHFNTPNYVKNSGNDGVNGVEVQYTGDIINLRADDTNRVFLSEVIEDDYILRADTSLKEGTSVEATCFILGEEEKILAQKSKTINVKNSQLEAVFDLDEIKNKNQLDINDIEKYKGKMQWEA

pLDDT: mean 76.77, std 21.25, range [20.05, 98.19]